Protein 2RGN (pdb70)

Nearest PDB structures (foldseek):
  2rgn-assembly2_E  TM=1.000E+00  e=1.717E-56  Homo sapiens
  6d8z-assembly3_C  TM=7.111E-01  e=6.685E-37  Homo sapiens
  6d8z-assembly1_A  TM=6.704E-01  e=3.857E-37  Homo sapiens
  1rj2-assembly1_A  TM=7.257E-01  e=7.700E-26  Mus musculus
  1rj2-assembly2_D  TM=7.153E-01  e=9.670E-25  Mus musculus

GO terms:
  GO:0099524 postsynaptic cytosol (C, IDA)
  GO:0003925 G protein activity (F, IDA)
  GO:0007200 phospholipase C-activating G protein-coupled receptor signaling pathway (P, IDA)
  GO:0031965 nuclear membrane (C, IDA)
  GO:0005634 nucleus (C, EXP)
  GO:0005886 plasma membrane (C, EXP)
  GO:0003924 GTPase activity (F, EXP)
  GO:0010543 regulation of platelet activation (P, IMP)
  GO:0005515 protein binding (F, IPI)
  GO:0044297 cell body (C, IDA)
  GO:0005886 plasma membrane (C, IDA)
  GO:0016020 membrane (C, IDA)
  GO:0030425 dendrite (C, IDA)
  GO:0007189 adenylate cyclase-activating G protein-coupled receptor signaling pathway (P, IDA)
  GO:0042733 embryonic digit morphogenesis (P, IGI)
  GO:0003924 GTPase activity (F, TAS)
  GO:0005834 heterotrimeric G-protein complex (C, TAS)
  GO:1904888 cranial skeletal system development (P, IGI)
  GO:0060158 phospholipase C-activating dopamine receptor signaling pathway (P, IGI)
  GO:0007200 phospholipase C-activating G protein-coupled receptor signaling pathway (P, IGI)

Radius of gyration: 50.19 Å; Cα contacts (8 Å, |Δi|>4): 2572; chains: 6; bounding box: 109×109×150 Å

B-factor: mean 144.52, std 3.52, range [130.82, 164.35]

Organism: Mus musculus (NCBI:txid10090)

Secondary structure (DSSP, 8-state):
----EEEEEEE-SSSSSHHHHHHHHHHHHS----HHHHHTTHHHHHHHHHHHHHHHHHHHHHTTPPPSSTTHHHHHHHHHTS-TTT-----HHHHHHHHHHHHSHHHHHHHHTGGGS---SSHHHHHHTHHHHHSTT----HHHHHH------S-EEEEEEETTEEEEEEE---SGGGTTGGGGG-SSEEEEEEEEEGGGGG-B-SS-TTSBHHHHHHHHHHHHHHSTTSTTSEEEEEEE-HHHHHHHTTTS-STTT-TT--S-SS-HHHHHHHHHHHHHHT---TTS--EEEE--TT-HHHHHHHHHHHHHHHHHHHHHTT--/--HHHHSHHHHHHHHHHHHHHHHHHHHHHHHHHIIIIIHHHHHHH---SSSGGGHHHHHTTHHHHHHHIIIIIHHHHHHHHS-GGGHHHHHHHTTTTTHHHHHHHHTSHHHHHHHTTTSHHHHHHHHHHH--SS-HHHHTTHHHHHHTSHHHHHHHHHHHTSSS-S-HHHHHHHHHHHHHHHHHHHHHHHGGG-BS--S-STTS--EEEEEEEEEE------EEEEEEESSEEEEEEE----EEEEEEEEGGGEEEEESGGG-TTEEEEEEE-SSS-EEEEEEEESSHHHHHHHHHHHHHHHHHHHHHHHHHTSHHHHHHHHHHHH-/-EEEEEEE-STTSSHHHHHHHHHHSS--TTS--S----EEEEEESSS-EEEEEEE--SSTTS-TTTGGGS-TT--EEEEEEETT-HHHHSSIIIIIHHHHHHHSTT--B--EEE-THHHH-THHHHHHHHTT--PPPHHHHHHHHHHHT-S--EE--TTT-TTHHHHHHHHHHHHH-/----EEEEEEE-SSSSSHHHHHHHHHHHHS----HHHHHTTHHHHHHHHHHHHHHHHHHHHHTTPPPSSTTHHHHHHHHHT--TTT-----HHHHHHHHHHHH-HHHHHHHHTGGGS---SSHHHHHTTHHHHHSTT----HHHHHH------S-EEEEEEETTEEEEEEE---SGGGTTGGGGG-TTEEEEEEEEEGGGGG-B-SS-TTSBHHHHHHHHHHHHHHSTTSTTSEEEEEEE-HHHHHHHTTTS-STTT-TT--S-SS-HHHHHHHHHHHHHHT---TTS--EEEE--TT-HHHHHHHHHHHHHHHHHHHHHTT--/--TTTHHHHHHHHHHHHHHHHHHHHHHHHHHHIIIIIHHHHHHH---SSSGGGHHHHHTTHHHHHHHIIIIIHHHHHHHHS-GGGHHHHHHHTTGGGHHHHHHHHTSHHHHHHHTTTSHHHHHHHHHHH--SS-HHHHTTHHHHHHTSHHHHHHHHHHHHHHHS--HHHHHHHHHHHHHHHHHHHHHHHGGG-BS--S-STTS--EEEEEEEEEE------EEEEEEESSEEEEEEE----EEEEEEEEGGGEEEEESGGG-TTEEEEEEE-SSS-EEEEEEEESSHHHHHHHHHHHHHHHHHHHHHHHHHTSHHHHHHHHHHHH-/-EEEEEE-STTSSHHHHHHHHHHSS--TTS--S----EEE--EEEE--SSTTS-TTTGGGS-TT--EEEEEEETT-HHHHHSIIIIIHHHHHHHSTT--B--EEE-THHHH-THHHHHHHHTT--PPPHHHHHHHHHHHT-S--EE--TTT-TTHHHHHHHHHHHHH-

Structure (mmCIF, N/CA/C/O backbone):
data_2RGN
#
_entry.id   2RGN
#
_cell.length_a   67.187
_cell.length_b   68.056
_cell.length_c   138.018
_cell.angle_alpha   80.870
_cell.angle_beta   85.160
_cell.angle_gamma   87.090
#
_symmetry.space_group_name_H-M   'P 1'
#
loop_
_entity.id
_entity.type
_entity.pdbx_description
1 polymer 'Guanine nucleotide-binding protein G(i) subunit alpha-1,Guanine nucleotide-binding protein G(q) subunit alpha'
2 polymer 'Rho guanine nucleotide exchange factor 25'
3 polymer 'Transforming protein RhoA'
4 non-polymer 'TETRAFLUOROALUMINATE ION'
5 non-polymer 'MAGNESIUM ION'
6 non-polymer "GUANOSINE-5'-DIPHOSPHATE"
7 water water
#
loop_
_atom_site.group_PDB
_atom_site.id
_atom_site.type_symbol
_atom_site.label_atom_id
_atom_site.label_alt_id
_atom_site.label_comp_id
_atom_site.label_asym_id
_atom_site.label_entity_id
_atom_site.label_seq_id
_atom_site.pdbx_PDB_ins_code
_atom_site.Cartn_x
_atom_site.Cartn_y
_atom_site.Cartn_z
_atom_site.occupancy
_atom_site.B_iso_or_equiv
_atom_site.auth_seq_id
_atom_site.auth_comp_id
_atom_site.auth_asym_id
_atom_site.auth_atom_id
_atom_site.pdbx_PDB_model_num
ATOM 1 N N . ARG A 1 29 ? 23.600 -37.522 -14.354 1.00 154.58 35 ARG A N 1
ATOM 2 C CA . ARG A 1 29 ? 24.842 -36.735 -14.132 1.00 154.45 35 ARG A CA 1
ATOM 3 C C . ARG A 1 29 ? 24.604 -35.240 -14.408 1.00 154.27 35 ARG A C 1
ATOM 4 O O . ARG A 1 29 ? 25.505 -34.545 -14.888 1.00 154.28 35 ARG A O 1
ATOM 12 N N . SER A 1 30 ? 23.400 -34.747 -14.093 1.00 154.01 36 SER A N 1
ATOM 13 C CA . SER A 1 30 ? 23.016 -33.354 -14.395 1.00 154.09 36 SER A CA 1
ATOM 14 C C . SER A 1 30 ? 23.740 -32.341 -13.498 1.00 154.24 36 SER A C 1
ATOM 15 O O . SER A 1 30 ? 24.183 -32.687 -12.397 1.00 154.73 36 SER A O 1
ATOM 18 N N . ARG A 1 31 ? 23.855 -31.098 -13.982 1.00 154.05 37 ARG A N 1
ATOM 19 C CA . ARG A 1 31 ? 24.641 -30.034 -13.320 1.00 153.88 37 ARG A CA 1
ATOM 20 C C . ARG A 1 31 ? 23.902 -28.683 -13.390 1.00 153.34 37 ARG A C 1
ATOM 21 O O . ARG A 1 31 ? 24.513 -27.658 -13.708 1.00 153.81 37 ARG A O 1
ATOM 29 N N . ARG A 1 32 ? 22.609 -28.679 -13.061 1.00 152.10 38 ARG A N 1
ATOM 30 C CA . ARG A 1 32 ? 21.726 -27.533 -13.354 1.00 151.10 38 ARG A CA 1
ATOM 31 C C . ARG A 1 32 ? 21.780 -26.340 -12.369 1.00 149.73 38 ARG A C 1
ATOM 32 O O . ARG A 1 32 ? 20.803 -25.598 -12.230 1.00 149.88 38 ARG A O 1
ATOM 40 N N . GLU A 1 33 ? 22.928 -26.129 -11.735 1.00 148.15 39 GLU A N 1
ATOM 41 C CA . GLU A 1 33 ? 23.079 -25.147 -10.667 1.00 146.92 39 GLU A CA 1
ATOM 42 C C . GLU A 1 33 ? 24.167 -24.138 -11.071 1.00 144.79 39 GLU A C 1
ATOM 43 O O . GLU A 1 33 ? 25.037 -24.468 -11.872 1.00 145.08 39 GLU A O 1
ATOM 49 N N . LEU A 1 34 ? 24.116 -22.920 -10.536 1.00 142.54 40 LEU A N 1
ATOM 50 C CA . LEU A 1 34 ? 25.091 -21.874 -10.875 1.00 141.54 40 LEU A CA 1
ATOM 51 C C . LEU A 1 34 ? 25.342 -20.901 -9.722 1.00 140.65 40 LEU A C 1
ATOM 52 O O . LEU A 1 34 ? 24.473 -20.102 -9.390 1.00 141.15 40 LEU A O 1
ATOM 57 N N . LYS A 1 35 ? 26.528 -20.942 -9.127 1.00 139.68 41 LYS A N 1
ATOM 58 C CA . LYS A 1 35 ? 26.864 -20.038 -8.028 1.00 139.22 41 LYS A CA 1
ATOM 59 C C . LYS A 1 35 ? 27.155 -18.633 -8.572 1.00 138.21 41 LYS A C 1
ATOM 60 O O . LYS A 1 35 ? 27.787 -18.489 -9.607 1.00 137.84 41 LYS A O 1
ATOM 66 N N . LEU A 1 36 ? 26.675 -17.607 -7.874 1.00 137.89 42 LEU A N 1
ATOM 67 C CA . LEU A 1 36 ? 27.019 -16.218 -8.170 1.00 138.04 42 LEU A CA 1
ATOM 68 C C . LEU A 1 36 ? 27.405 -15.510 -6.881 1.00 138.15 42 LEU A C 1
ATOM 69 O O . LEU A 1 36 ? 26.635 -15.524 -5.925 1.00 138.77 42 LEU A O 1
ATOM 74 N N . LEU A 1 37 ? 28.582 -14.891 -6.849 1.00 138.17 43 LEU A N 1
ATOM 75 C CA . LEU A 1 37 ? 28.950 -14.022 -5.732 1.00 138.37 43 LEU A CA 1
ATOM 76 C C . LEU A 1 37 ? 28.423 -12.606 -5.937 1.00 138.94 43 LEU A C 1
ATOM 77 O O . LEU A 1 37 ? 28.563 -12.036 -7.022 1.00 139.49 43 LEU A O 1
ATOM 82 N N . LEU A 1 38 ? 27.798 -12.059 -4.899 1.00 138.77 44 LEU A N 1
ATOM 83 C CA . LEU A 1 38 ? 27.606 -10.628 -4.783 1.00 138.56 44 LEU A CA 1
ATOM 84 C C . LEU A 1 38 ? 28.787 -10.152 -3.966 1.00 138.46 44 LEU A C 1
ATOM 85 O O . LEU A 1 38 ? 29.055 -10.713 -2.927 1.00 138.46 44 LEU A O 1
ATOM 90 N N . LEU A 1 39 ? 29.509 -9.148 -4.446 1.00 139.21 45 LEU A N 1
ATOM 91 C CA . LEU A 1 39 ? 30.658 -8.595 -3.719 1.00 140.03 45 LEU A CA 1
ATOM 92 C C . LEU A 1 39 ? 30.703 -7.063 -3.798 1.00 141.09 45 LEU A C 1
ATOM 93 O O . LEU A 1 39 ? 30.103 -6.448 -4.693 1.00 141.66 45 LEU A O 1
ATOM 98 N N . GLY A 1 40 ? 31.415 -6.458 -2.847 1.00 141.47 46 GLY A N 1
ATOM 99 C CA . GLY A 1 40 ? 31.676 -5.017 -2.871 1.00 141.52 46 GLY A CA 1
ATOM 100 C C . GLY A 1 40 ? 31.743 -4.409 -1.489 1.00 141.81 46 GLY A C 1
ATOM 101 O O . GLY A 1 40 ? 31.362 -5.050 -0.510 1.00 141.87 46 GLY A O 1
ATOM 102 N N . THR A 1 41 ? 32.225 -3.170 -1.412 1.00 142.06 47 THR A N 1
ATOM 103 C CA . THR A 1 41 ? 32.185 -2.407 -0.174 1.00 142.73 47 THR A CA 1
ATOM 104 C C . THR A 1 41 ? 30.816 -2.523 0.445 1.00 142.84 47 THR A C 1
ATOM 105 O O . THR A 1 41 ? 29.807 -2.674 -0.246 1.00 142.01 47 THR A O 1
ATOM 109 N N . GLY A 1 42 ? 30.792 -2.426 1.765 1.00 143.80 48 GLY A N 1
ATOM 110 C CA . GLY A 1 42 ? 29.548 -2.400 2.510 1.00 144.10 48 GLY A CA 1
ATOM 111 C C . GLY A 1 42 ? 28.679 -1.222 2.144 1.00 143.95 48 GLY A C 1
ATOM 112 O O . GLY A 1 42 ? 29.157 -0.247 1.569 1.00 143.54 48 GLY A O 1
ATOM 113 N N . GLU A 1 43 ? 27.396 -1.333 2.466 1.00 144.59 49 GLU A N 1
ATOM 114 C CA . GLU A 1 43 ? 26.408 -0.287 2.163 1.00 145.56 49 GLU A CA 1
ATOM 115 C C . GLU A 1 43 ? 26.297 0.039 0.647 1.00 145.56 49 GLU A C 1
ATOM 116 O O . GLU A 1 43 ? 26.118 1.201 0.255 1.00 145.77 49 GLU A O 1
ATOM 122 N N . SER A 1 44 ? 26.405 -0.989 -0.194 1.00 144.92 50 SER A N 1
ATOM 123 C CA . SER A 1 44 ? 26.372 -0.808 -1.647 1.00 144.38 50 SER A CA 1
ATOM 124 C C . SER A 1 44 ? 25.208 -1.529 -2.293 1.00 143.98 50 SER A C 1
ATOM 125 O O . SER A 1 44 ? 25.041 -1.464 -3.503 1.00 144.06 50 SER A O 1
ATOM 128 N N . GLY A 1 45 ? 24.410 -2.225 -1.494 1.00 143.97 51 GLY A N 1
ATOM 129 C CA . GLY A 1 45 ? 23.189 -2.851 -1.997 1.00 143.82 51 GLY A CA 1
ATOM 130 C C . GLY A 1 45 ? 23.285 -4.327 -2.346 1.00 143.46 51 GLY A C 1
ATOM 131 O O . GLY A 1 45 ? 22.581 -4.789 -3.241 1.00 143.28 51 GLY A O 1
ATOM 132 N N . LYS A 1 46 ? 24.134 -5.073 -1.640 1.00 142.90 52 LYS A N 1
ATOM 133 C CA . LYS A 1 46 ? 24.246 -6.505 -1.867 1.00 142.64 52 LYS A CA 1
ATOM 134 C C . LYS A 1 46 ? 23.037 -7.239 -1.295 1.00 142.28 52 LYS A C 1
ATOM 135 O O . LYS A 1 46 ? 22.425 -8.055 -1.980 1.00 142.03 52 LYS A O 1
ATOM 141 N N . SER A 1 47 ? 22.677 -6.931 -0.053 1.00 142.52 53 SER A N 1
ATOM 142 C CA . SER A 1 47 ? 21.484 -7.526 0.576 1.00 142.46 53 SER A CA 1
ATOM 143 C C . SER A 1 47 ? 20.205 -7.118 -0.133 1.00 141.60 53 SER A C 1
ATOM 144 O O . SER A 1 47 ? 19.280 -7.911 -0.244 1.00 140.95 53 SER A O 1
ATOM 147 N N . THR A 1 48 ? 20.155 -5.866 -0.581 1.00 141.21 54 THR A N 1
ATOM 148 C CA . THR A 1 48 ? 18.966 -5.326 -1.246 1.00 141.40 54 THR A CA 1
ATOM 149 C C . THR A 1 48 ? 18.727 -5.990 -2.591 1.00 141.26 54 THR A C 1
ATOM 150 O O . THR A 1 48 ? 17.576 -6.155 -3.003 1.00 141.28 54 THR A O 1
ATOM 154 N N . PHE A 1 49 ? 19.808 -6.368 -3.273 1.00 141.11 55 PHE A N 1
ATOM 155 C CA . PHE A 1 49 ? 19.689 -7.211 -4.470 1.00 140.92 55 PHE A CA 1
ATOM 156 C C . PHE A 1 49 ? 18.982 -8.522 -4.127 1.00 140.25 55 PHE A C 1
ATOM 157 O O . PHE A 1 49 ? 18.045 -8.930 -4.809 1.00 139.63 55 PHE A O 1
ATOM 165 N N . ILE A 1 50 ? 19.429 -9.162 -3.048 1.00 139.66 56 ILE A N 1
ATOM 166 C CA . ILE A 1 50 ? 18.893 -10.459 -2.646 1.00 139.55 56 ILE A CA 1
ATOM 167 C C . ILE A 1 50 ? 17.423 -10.328 -2.308 1.00 139.09 56 ILE A C 1
ATOM 168 O O . ILE A 1 50 ? 16.663 -11.260 -2.509 1.00 138.44 56 ILE A O 1
ATOM 173 N N . LYS A 1 51 ? 17.025 -9.163 -1.812 1.00 139.64 57 LYS A N 1
ATOM 174 C CA . LYS A 1 51 ? 15.625 -8.914 -1.506 1.00 140.41 57 LYS A CA 1
ATOM 175 C C . LYS A 1 51 ? 14.792 -8.822 -2.783 1.00 140.79 57 LYS A C 1
ATOM 176 O O . LYS A 1 51 ? 13.681 -9.356 -2.844 1.00 140.65 57 LYS A O 1
ATOM 182 N N . GLN A 1 52 ? 15.327 -8.148 -3.797 1.00 141.08 58 GLN A N 1
ATOM 183 C CA . GLN A 1 52 ? 14.626 -8.003 -5.077 1.00 141.42 58 GLN A CA 1
ATOM 184 C C . GLN A 1 52 ? 14.620 -9.306 -5.880 1.00 142.24 58 GLN A C 1
ATOM 185 O O . GLN A 1 52 ? 13.623 -9.670 -6.511 1.00 142.01 58 GLN A O 1
ATOM 191 N N . MET A 1 53 ? 15.747 -10.009 -5.857 1.00 143.48 59 MET A N 1
ATOM 192 C CA . MET A 1 53 ? 15.826 -11.308 -6.486 1.00 143.95 59 MET A CA 1
ATOM 193 C C . MET A 1 53 ? 14.872 -12.271 -5.757 1.00 144.00 59 MET A C 1
ATOM 194 O O . MET A 1 53 ? 14.397 -13.220 -6.349 1.00 144.51 59 MET A O 1
ATOM 199 N N . ARG A 1 54 ? 14.557 -12.011 -4.490 1.00 144.01 60 ARG A N 1
ATOM 200 C CA . ARG A 1 54 ? 13.500 -12.771 -3.799 1.00 143.82 60 ARG A CA 1
ATOM 201 C C . ARG A 1 54 ? 12.122 -12.340 -4.255 1.00 143.31 60 ARG A C 1
ATOM 202 O O . ARG A 1 54 ? 11.296 -13.180 -4.565 1.00 143.31 60 ARG A O 1
ATOM 210 N N . ILE A 1 55 ? 11.879 -11.030 -4.256 1.00 142.74 61 ILE A N 1
ATOM 211 C CA . ILE A 1 55 ? 10.620 -10.438 -4.738 1.00 142.58 61 ILE A CA 1
ATOM 212 C C . ILE A 1 55 ? 10.225 -10.929 -6.107 1.00 142.67 61 ILE A C 1
ATOM 213 O O . ILE A 1 55 ? 9.048 -11.174 -6.369 1.00 142.96 61 ILE A O 1
ATOM 218 N N . ILE A 1 56 ? 11.225 -11.045 -6.976 1.00 142.60 62 ILE A N 1
ATOM 219 C CA . ILE A 1 56 ? 11.019 -11.364 -8.385 1.00 142.18 62 ILE A CA 1
ATOM 220 C C . ILE A 1 56 ? 10.915 -12.875 -8.644 1.00 142.17 62 ILE A C 1
ATOM 221 O O . ILE A 1 56 ? 9.917 -13.346 -9.212 1.00 142.42 62 ILE A O 1
ATOM 226 N N . HIS A 1 57 ? 11.925 -13.626 -8.209 1.00 141.94 63 HIS A N 1
ATOM 227 C CA . HIS A 1 57 ? 12.013 -15.066 -8.499 1.00 142.20 63 HIS A CA 1
ATOM 228 C C . HIS A 1 57 ? 11.708 -15.990 -7.299 1.00 142.23 63 HIS A C 1
ATOM 229 O O . HIS A 1 57 ? 11.579 -17.208 -7.470 1.00 141.67 63 HIS A O 1
ATOM 236 N N . GLY A 1 58 ? 11.595 -15.417 -6.100 1.00 142.69 64 GLY A N 1
ATOM 237 C CA . GLY A 1 58 ? 11.315 -16.192 -4.891 1.00 143.38 64 GLY A CA 1
ATOM 238 C C . GLY A 1 58 ? 9.857 -16.079 -4.478 1.00 144.09 64 GLY A C 1
ATOM 239 O O . GLY A 1 58 ? 8.991 -15.741 -5.296 1.00 144.44 64 GLY A O 1
ATOM 240 N N . SER A 1 59 ? 9.579 -16.379 -3.210 1.00 144.52 65 SER A N 1
ATOM 241 C CA . SER A 1 59 ? 8.271 -16.093 -2.614 1.00 144.57 65 SER A CA 1
ATOM 242 C C . SER A 1 59 ? 8.319 -14.660 -2.120 1.00 144.63 65 SER A C 1
ATOM 243 O O . SER A 1 59 ? 9.226 -14.283 -1.366 1.00 145.01 65 SER A O 1
ATOM 246 N N . GLY A 1 60 ? 7.358 -13.850 -2.536 1.00 144.30 66 GLY A N 1
ATOM 247 C CA . GLY A 1 60 ? 7.350 -12.454 -2.123 1.00 144.12 66 GLY A CA 1
ATOM 248 C C . GLY A 1 60 ? 7.315 -12.287 -0.613 1.00 143.78 66 GLY A C 1
ATOM 249 O O . GLY A 1 60 ? 7.381 -13.263 0.151 1.00 143.54 66 GLY A O 1
ATOM 250 N N . TYR A 1 61 ? 7.217 -11.037 -0.185 1.00 143.34 67 TYR A N 1
ATOM 251 C CA . TYR A 1 61 ? 7.071 -10.731 1.224 1.00 143.34 67 TYR A CA 1
ATOM 252 C C . TYR A 1 61 ? 5.576 -10.648 1.574 1.00 143.82 67 TYR A C 1
ATOM 253 O O . TYR A 1 61 ? 4.822 -9.875 0.965 1.00 144.38 67 TYR A O 1
ATOM 262 N N . SER A 1 62 ? 5.142 -11.472 2.528 1.00 144.07 68 SER A N 1
ATOM 263 C CA . SER A 1 62 ? 3.755 -11.446 3.005 1.00 144.39 68 SER A CA 1
ATOM 264 C C . SER A 1 62 ? 3.612 -10.415 4.114 1.00 144.57 68 SER A C 1
ATOM 265 O O . SER A 1 62 ? 4.599 -9.868 4.588 1.00 144.68 68 SER A O 1
ATOM 268 N N . ASP A 1 63 ? 2.379 -10.156 4.532 1.00 144.93 69 ASP A N 1
ATOM 269 C CA . ASP A 1 63 ? 2.141 -9.265 5.666 1.00 145.18 69 ASP A CA 1
ATOM 270 C C . ASP A 1 63 ? 2.867 -9.741 6.928 1.00 145.72 69 ASP A C 1
ATOM 271 O O . ASP A 1 63 ? 3.509 -8.943 7.608 1.00 146.42 69 ASP A O 1
ATOM 276 N N . GLU A 1 64 ? 2.792 -11.034 7.236 1.00 145.69 70 GLU A N 1
ATOM 277 C CA . GLU A 1 64 ? 3.469 -11.537 8.421 1.00 145.56 70 GLU A CA 1
ATOM 278 C C . GLU A 1 64 ? 4.959 -11.358 8.227 1.00 145.25 70 GLU A C 1
ATOM 279 O O . GLU A 1 64 ? 5.644 -10.983 9.170 1.00 146.08 70 GLU A O 1
ATOM 285 N N . ASP A 1 65 ? 5.459 -11.576 7.007 1.00 144.38 71 ASP A N 1
ATOM 286 C CA . ASP A 1 65 ? 6.885 -11.360 6.716 1.00 144.05 71 ASP A CA 1
ATOM 287 C C . ASP A 1 65 ? 7.282 -9.892 6.919 1.00 143.42 71 ASP A C 1
ATOM 288 O O . ASP A 1 65 ? 8.367 -9.607 7.414 1.00 143.96 71 ASP A O 1
ATOM 293 N N . LYS A 1 66 ? 6.414 -8.959 6.545 1.00 142.51 72 LYS A N 1
ATOM 294 C CA . LYS A 1 66 ? 6.723 -7.542 6.728 1.00 142.03 72 LYS A CA 1
ATOM 295 C C . LYS A 1 66 ? 6.770 -7.186 8.203 1.00 141.53 72 LYS A C 1
ATOM 296 O O . LYS A 1 66 ? 7.724 -6.569 8.645 1.00 141.44 72 LYS A O 1
ATOM 302 N N . ARG A 1 67 ? 5.771 -7.608 8.973 1.00 141.26 73 ARG A N 1
ATOM 303 C CA . ARG A 1 67 ? 5.695 -7.242 10.387 1.00 141.49 73 ARG A CA 1
ATOM 304 C C . ARG A 1 67 ? 6.934 -7.603 11.162 1.00 141.64 73 ARG A C 1
ATOM 305 O O . ARG A 1 67 ? 7.154 -7.071 12.242 1.00 142.41 73 ARG A O 1
ATOM 313 N N . GLY A 1 68 ? 7.730 -8.523 10.631 1.00 141.38 74 GLY A N 1
ATOM 314 C CA . GLY A 1 68 ? 9.026 -8.843 11.213 1.00 141.00 74 GLY A CA 1
ATOM 315 C C . GLY A 1 68 ? 9.999 -7.690 11.157 1.00 140.40 74 GLY A C 1
ATOM 316 O O . GLY A 1 68 ? 10.832 -7.541 12.045 1.00 140.18 74 GLY A O 1
ATOM 317 N N . PHE A 1 69 ? 9.866 -6.868 10.122 1.00 140.36 75 PHE A N 1
ATOM 318 C CA . PHE A 1 69 ? 10.803 -5.776 9.839 1.00 140.47 75 PHE A CA 1
ATOM 319 C C . PHE A 1 69 ? 10.531 -4.478 10.613 1.00 140.03 75 PHE A C 1
ATOM 320 O O . PHE A 1 69 ? 11.430 -3.643 10.741 1.00 138.83 75 PHE A O 1
ATOM 328 N N . THR A 1 70 ? 9.308 -4.320 11.127 1.00 140.80 76 THR A N 1
ATOM 329 C CA . THR A 1 70 ? 8.922 -3.138 11.906 1.00 141.65 76 THR A CA 1
ATOM 330 C C . THR A 1 70 ? 9.953 -2.831 13.002 1.00 142.49 76 THR A C 1
ATOM 331 O O . THR A 1 70 ? 10.407 -1.698 13.141 1.00 143.18 76 THR A O 1
ATOM 335 N N . LYS A 1 71 ? 10.319 -3.837 13.783 1.00 142.87 77 LYS A N 1
ATOM 336 C CA . LYS A 1 71 ? 11.396 -3.675 14.761 1.00 143.24 77 LYS A CA 1
ATOM 337 C C . LYS A 1 71 ? 12.618 -3.008 14.133 1.00 142.74 77 LYS A C 1
ATOM 338 O O . LYS A 1 71 ? 13.247 -2.162 14.748 1.00 143.22 77 LYS A O 1
ATOM 344 N N . LEU A 1 72 ? 12.948 -3.369 12.903 1.00 142.16 78 LEU A N 1
ATOM 345 C CA . LEU A 1 72 ? 14.168 -2.861 12.290 1.00 141.93 78 LEU A CA 1
ATOM 346 C C . LEU A 1 72 ? 13.949 -1.465 11.674 1.00 141.46 78 LEU A C 1
ATOM 347 O O . LEU A 1 72 ? 14.856 -0.628 11.690 1.00 141.63 78 LEU A O 1
ATOM 352 N N . VAL A 1 73 ? 12.753 -1.205 11.151 1.00 140.45 79 VAL A N 1
ATOM 353 C CA . VAL A 1 73 ? 12.417 0.151 10.719 1.00 139.75 79 VAL A CA 1
ATOM 354 C C . VAL A 1 73 ? 12.490 1.092 11.911 1.00 139.15 79 VAL A C 1
ATOM 355 O O . VAL A 1 73 ? 13.149 2.128 11.870 1.00 138.72 79 VAL A O 1
ATOM 359 N N . TYR A 1 74 ? 11.807 0.707 12.977 1.00 139.05 80 TYR A N 1
ATOM 360 C CA . TYR A 1 74 ? 11.855 1.450 14.221 1.00 139.10 80 TYR A CA 1
ATOM 361 C C . TYR A 1 74 ? 13.310 1.688 14.630 1.00 138.99 80 TYR A C 1
ATOM 362 O O . TYR A 1 74 ? 13.695 2.812 14.894 1.00 139.76 80 TYR A O 1
ATOM 371 N N . GLN A 1 75 ? 14.122 0.642 14.650 1.00 138.41 81 GLN A N 1
ATOM 372 C CA . GLN A 1 75 ? 15.515 0.772 15.068 1.00 138.48 81 GLN A CA 1
ATOM 373 C C . GLN A 1 75 ? 16.272 1.802 14.217 1.00 138.13 81 GLN A C 1
ATOM 374 O O . GLN A 1 75 ? 16.889 2.720 14.752 1.00 137.95 81 GLN A O 1
ATOM 380 N N . ASN A 1 76 ? 16.214 1.634 12.894 1.00 137.97 82 ASN A N 1
ATOM 381 C CA . ASN A 1 76 ? 16.943 2.484 11.945 1.00 137.73 82 ASN A CA 1
ATOM 382 C C . ASN A 1 76 ? 16.761 3.968 12.177 1.00 137.22 82 ASN A C 1
ATOM 383 O O . ASN A 1 76 ? 17.685 4.755 11.963 1.00 136.20 82 ASN A O 1
ATOM 388 N N . ILE A 1 77 ? 15.552 4.342 12.584 1.00 137.45 83 ILE A N 1
ATOM 389 C CA . ILE A 1 77 ? 15.224 5.738 12.846 1.00 137.42 83 ILE A CA 1
ATOM 390 C C . ILE A 1 77 ? 16.091 6.287 13.971 1.00 138.04 83 ILE A C 1
ATOM 391 O O . ILE A 1 77 ? 16.617 7.396 13.864 1.00 138.71 83 ILE A O 1
ATOM 396 N N . PHE A 1 78 ? 16.247 5.499 15.034 1.00 137.79 84 PHE A N 1
ATOM 397 C CA . PHE A 1 78 ? 17.085 5.884 16.168 1.00 137.15 84 PHE A CA 1
ATOM 398 C C . PHE A 1 78 ? 18.551 5.917 15.785 1.00 137.10 84 PHE A C 1
ATOM 399 O O . PHE A 1 78 ? 19.249 6.884 16.081 1.00 136.84 84 PHE A O 1
ATOM 407 N N . THR A 1 79 ? 19.006 4.856 15.122 1.00 137.41 85 THR A N 1
ATOM 408 C CA . THR A 1 79 ? 20.367 4.798 14.585 1.00 137.51 85 THR A CA 1
ATOM 409 C C . THR A 1 79 ? 20.654 6.132 13.883 1.00 137.50 85 THR A C 1
ATOM 410 O O . THR A 1 79 ? 21.557 6.873 14.282 1.00 137.06 85 THR A O 1
ATOM 414 N N . ALA A 1 80 ? 19.840 6.441 12.875 1.00 137.85 86 ALA A N 1
ATOM 415 C CA . ALA A 1 80 ? 20.005 7.654 12.073 1.00 138.11 86 ALA A CA 1
ATOM 416 C C . ALA A 1 80 ? 19.987 8.917 12.924 1.00 138.79 86 ALA A C 1
ATOM 417 O O . ALA A 1 80 ? 20.896 9.742 12.803 1.00 139.53 86 ALA A O 1
ATOM 419 N N . MET A 1 81 ? 18.967 9.074 13.778 1.00 138.07 87 MET A N 1
ATOM 420 C CA . MET A 1 81 ? 18.833 10.288 14.582 1.00 137.27 87 MET A CA 1
ATOM 421 C C . MET A 1 81 ? 20.002 10.393 15.535 1.00 137.02 87 MET A C 1
ATOM 422 O O . MET A 1 81 ? 20.707 11.388 15.515 1.00 137.03 87 MET A O 1
ATOM 427 N N . GLN A 1 82 ? 20.238 9.361 16.340 1.00 136.74 88 GLN A N 1
ATOM 428 C CA . GLN A 1 82 ? 21.360 9.389 17.276 1.00 136.28 88 GLN A CA 1
ATOM 429 C C . GLN A 1 82 ? 22.622 9.763 16.526 1.00 136.19 88 GLN A C 1
ATOM 430 O O . GLN A 1 82 ? 23.395 10.561 17.011 1.00 136.35 88 GLN A O 1
ATOM 436 N N . ALA A 1 83 ? 22.801 9.194 15.336 1.00 136.49 89 ALA A N 1
ATOM 437 C CA . ALA A 1 83 ? 23.915 9.522 14.442 1.00 136.75 89 ALA A CA 1
ATOM 438 C C . ALA A 1 83 ? 24.138 11.022 14.306 1.00 137.19 89 ALA A C 1
ATOM 439 O O . ALA A 1 83 ? 25.248 11.513 14.537 1.00 137.39 89 ALA A O 1
ATOM 441 N N . MET A 1 84 ? 23.076 11.736 13.928 1.00 137.59 90 MET A N 1
ATOM 442 C CA . MET A 1 84 ? 23.113 13.205 13.773 1.00 137.59 90 MET A CA 1
ATOM 443 C C . MET A 1 84 ? 23.221 13.918 15.115 1.00 138.15 90 MET A C 1
ATOM 444 O O . MET A 1 84 ? 23.991 14.860 15.247 1.00 138.39 90 MET A O 1
ATOM 449 N N . ILE A 1 85 ? 22.438 13.470 16.098 1.00 138.73 91 ILE A N 1
ATOM 450 C CA . ILE A 1 85 ? 22.451 14.043 17.445 1.00 139.07 91 ILE A CA 1
ATOM 451 C C . ILE A 1 85 ? 23.883 14.168 17.937 1.00 139.53 91 ILE A C 1
ATOM 452 O O . ILE A 1 85 ? 24.240 15.151 18.575 1.00 139.51 91 ILE A O 1
ATOM 457 N N . ARG A 1 86 ? 24.695 13.167 17.617 1.00 140.25 92 ARG A N 1
ATOM 458 C CA . ARG A 1 86 ? 26.115 13.156 17.952 1.00 140.72 92 ARG A CA 1
ATOM 459 C C . ARG A 1 86 ? 26.916 14.055 17.027 1.00 140.26 92 ARG A C 1
ATOM 460 O O . ARG A 1 86 ? 27.821 14.764 17.465 1.00 139.69 92 ARG A O 1
ATOM 468 N N . ALA A 1 87 ? 26.597 13.995 15.737 1.00 140.42 93 ALA A N 1
ATOM 469 C CA . ALA A 1 87 ? 27.174 14.911 14.746 1.00 140.59 93 ALA A CA 1
ATOM 470 C C . ALA A 1 87 ? 27.052 16.379 15.145 1.00 140.43 93 ALA A C 1
ATOM 471 O O . ALA A 1 87 ? 27.996 17.135 14.952 1.00 140.70 93 ALA A O 1
ATOM 473 N N . MET A 1 88 ? 25.900 16.776 15.695 1.00 140.12 94 MET A N 1
ATOM 474 C CA . MET A 1 88 ? 25.704 18.143 16.197 1.00 140.13 94 MET A CA 1
ATOM 475 C C . MET A 1 88 ? 26.853 18.514 17.129 1.00 140.52 94 MET A C 1
ATOM 476 O O . MET A 1 88 ? 27.557 19.493 16.912 1.00 140.20 94 MET A O 1
ATOM 481 N N . ASP A 1 89 ? 27.042 17.709 18.164 1.00 141.67 95 ASP A N 1
ATOM 482 C CA . ASP A 1 89 ? 28.098 17.947 19.138 1.00 142.47 95 ASP A CA 1
ATOM 483 C C . ASP A 1 89 ? 29.466 17.923 18.448 1.00 143.04 95 ASP A C 1
ATOM 484 O O . ASP A 1 89 ? 30.272 18.842 18.599 1.00 143.36 95 ASP A O 1
ATOM 489 N N . THR A 1 90 ? 29.728 16.869 17.687 1.00 143.17 96 THR A N 1
ATOM 490 C CA . THR A 1 90 ? 31.023 16.726 17.035 1.00 143.10 96 THR A CA 1
ATOM 491 C C . THR A 1 90 ? 31.368 17.956 16.195 1.00 143.05 96 THR A C 1
ATOM 492 O O . THR A 1 90 ? 32.447 18.506 16.334 1.00 143.27 96 THR A O 1
ATOM 496 N N . LEU A 1 91 ? 30.438 18.401 15.358 1.00 143.33 97 LEU A N 1
ATOM 497 C CA . LEU A 1 91 ? 30.694 19.500 14.416 1.00 143.32 97 LEU A CA 1
ATOM 498 C C . LEU A 1 91 ? 30.205 20.859 14.933 1.00 143.50 97 LEU A C 1
ATOM 499 O O . LEU A 1 91 ? 30.028 21.792 14.147 1.00 143.91 97 LEU A O 1
ATOM 504 N N . LYS A 1 92 ? 29.957 20.962 16.236 1.00 143.32 98 LYS A N 1
ATOM 505 C CA . LYS A 1 92 ? 29.535 22.221 16.884 1.00 143.17 98 LYS A CA 1
ATOM 506 C C . LYS A 1 92 ? 28.390 22.942 16.186 1.00 142.46 98 LYS A C 1
ATOM 507 O O . LYS A 1 92 ? 28.342 24.163 16.171 1.00 142.65 98 LYS A O 1
ATOM 513 N N . ILE A 1 93 ? 27.469 22.187 15.609 1.00 141.83 99 ILE A N 1
ATOM 514 C CA . ILE A 1 93 ? 26.258 22.776 15.076 1.00 141.71 99 ILE A CA 1
ATOM 515 C C . ILE A 1 93 ? 25.333 23.094 16.243 1.00 141.28 99 ILE A C 1
ATOM 516 O O . ILE A 1 93 ? 25.153 22.264 17.127 1.00 141.37 99 ILE A O 1
ATOM 521 N N . PRO A 1 94 ? 24.775 24.312 16.272 1.00 140.89 100 PRO A N 1
ATOM 522 C CA . PRO A 1 94 ? 23.804 24.733 17.283 1.00 141.03 100 PRO A CA 1
ATOM 523 C C . PRO A 1 94 ? 22.342 24.417 16.954 1.00 140.39 100 PRO A C 1
ATOM 524 O O . PRO A 1 94 ? 21.887 24.677 15.845 1.00 139.40 100 PRO A O 1
ATOM 528 N N . TYR A 1 95 ? 21.617 23.874 17.929 1.00 140.78 101 TYR A N 1
ATOM 529 C CA . TYR A 1 95 ? 20.184 23.617 17.778 1.00 141.45 101 TYR A CA 1
ATOM 530 C C . TYR A 1 95 ? 19.454 24.955 17.740 1.00 142.17 101 TYR A C 1
ATOM 531 O O . TYR A 1 95 ? 19.713 25.839 18.560 1.00 142.26 101 TYR A O 1
ATOM 540 N N . LYS A 1 96 ? 18.535 25.114 16.803 1.00 143.19 102 LYS A N 1
ATOM 541 C CA . LYS A 1 96 ? 17.816 26.371 16.717 1.00 144.50 102 LYS A CA 1
ATOM 542 C C . LYS A 1 96 ? 16.805 26.546 17.854 1.00 145.24 102 LYS A C 1
ATOM 543 O O . LYS A 1 96 ? 16.777 27.592 18.502 1.00 146.55 102 LYS A O 1
ATOM 549 N N . TYR A 1 97 ? 15.985 25.530 18.098 1.00 144.56 103 TYR A N 1
ATOM 550 C CA . TYR A 1 97 ? 14.953 25.628 19.125 1.00 143.99 103 TYR A CA 1
ATOM 551 C C . TYR A 1 97 ? 15.430 24.989 20.421 1.00 143.95 103 TYR A C 1
ATOM 552 O O . TYR A 1 97 ? 15.503 23.771 20.538 1.00 143.94 103 TYR A O 1
ATOM 561 N N . GLU A 1 98 ? 15.738 25.825 21.402 1.00 144.26 104 GLU A N 1
ATOM 562 C CA . GLU A 1 98 ? 16.242 25.366 22.685 1.00 143.87 104 GLU A CA 1
ATOM 563 C C . GLU A 1 98 ? 15.602 24.043 23.154 1.00 143.56 104 GLU A C 1
ATOM 564 O O . GLU A 1 98 ? 16.316 23.148 23.633 1.00 143.42 104 GLU A O 1
ATOM 570 N N . HIS A 1 99 ? 14.280 23.893 23.002 1.00 143.15 105 HIS A N 1
ATOM 571 C CA . HIS A 1 99 ? 13.593 22.720 23.592 1.00 142.46 105 HIS A CA 1
ATOM 572 C C . HIS A 1 99 ? 14.096 21.403 23.072 1.00 141.54 105 HIS A C 1
ATOM 573 O O . HIS A 1 99 ? 13.891 20.391 23.721 1.00 141.74 105 HIS A O 1
ATOM 580 N N . ASN A 1 100 ? 14.770 21.429 21.922 1.00 140.51 106 ASN A N 1
ATOM 581 C CA . ASN A 1 100 ? 15.363 20.234 21.336 1.00 139.61 106 ASN A CA 1
ATOM 582 C C . ASN A 1 100 ? 16.584 19.736 22.065 1.00 139.27 106 ASN A C 1
ATOM 583 O O . ASN A 1 100 ? 16.984 18.616 21.824 1.00 139.39 106 ASN A O 1
ATOM 588 N N . LYS A 1 101 ? 17.192 20.546 22.934 1.00 139.59 107 LYS A N 1
ATOM 589 C CA . LYS A 1 101 ? 18.377 20.102 23.700 1.00 139.48 107 LYS A CA 1
ATOM 590 C C . LYS A 1 101 ? 18.011 18.888 24.536 1.00 139.27 107 LYS A C 1
ATOM 591 O O . LYS A 1 101 ? 18.737 17.883 24.534 1.00 138.77 107 LYS A O 1
ATOM 597 N N . ALA A 1 102 ? 16.881 18.998 25.236 1.00 139.18 108 ALA A N 1
ATOM 598 C CA . ALA A 1 102 ? 16.284 17.868 25.937 1.00 139.07 108 ALA A CA 1
ATOM 599 C C . ALA A 1 102 ? 16.077 16.697 24.963 1.00 139.22 108 ALA A C 1
ATOM 600 O O . ALA A 1 102 ? 16.777 15.680 25.021 1.00 139.72 108 ALA A O 1
ATOM 602 N N . HIS A 1 103 ? 15.142 16.867 24.041 1.00 138.60 109 HIS A N 1
ATOM 603 C CA . HIS A 1 103 ? 14.860 15.867 23.025 1.00 138.14 109 HIS A CA 1
ATOM 604 C C . HIS A 1 103 ? 16.103 15.089 22.541 1.00 137.71 109 HIS A C 1
ATOM 605 O O . HIS A 1 103 ? 16.068 13.873 22.409 1.00 137.50 109 HIS A O 1
ATOM 612 N N . ALA A 1 104 ? 17.197 15.789 22.284 1.00 137.44 110 ALA A N 1
ATOM 613 C CA . ALA A 1 104 ? 18.389 15.160 21.742 1.00 137.29 110 ALA A CA 1
ATOM 614 C C . ALA A 1 104 ? 19.114 14.340 22.797 1.00 137.36 110 ALA A C 1
ATOM 615 O O . ALA A 1 104 ? 19.799 13.365 22.471 1.00 137.78 110 ALA A O 1
ATOM 617 N N . GLN A 1 105 ? 18.994 14.744 24.058 1.00 136.78 111 GLN A N 1
ATOM 618 C CA . GLN A 1 105 ? 19.585 13.979 25.155 1.00 136.61 111 GLN A CA 1
ATOM 619 C C . GLN A 1 105 ? 18.830 12.666 25.280 1.00 136.22 111 GLN A C 1
ATOM 620 O O . GLN A 1 105 ? 19.405 11.601 25.149 1.00 136.24 111 GLN A O 1
ATOM 626 N N . LEU A 1 106 ? 17.526 12.777 25.505 1.00 135.85 112 LEU A N 1
ATOM 627 C CA . LEU A 1 106 ? 16.621 11.644 25.689 1.00 135.87 112 LEU A CA 1
ATOM 628 C C . LEU A 1 106 ? 16.807 10.541 24.668 1.00 135.78 112 LEU A C 1
ATOM 629 O O . LEU A 1 106 ? 16.830 9.363 25.019 1.00 135.40 112 LEU A O 1
ATOM 634 N N . VAL A 1 107 ? 16.900 10.941 23.404 1.00 136.26 113 VAL A N 1
ATOM 635 C CA . VAL A 1 107 ? 17.032 10.013 22.292 1.00 136.90 113 VAL A CA 1
ATOM 636 C C . VAL A 1 107 ? 18.415 9.377 22.289 1.00 138.19 113 VAL A C 1
ATOM 637 O O . VAL A 1 107 ? 18.548 8.179 22.128 1.00 139.26 113 VAL A O 1
ATOM 641 N N . ARG A 1 108 ? 19.452 10.165 22.497 1.00 139.22 114 ARG A N 1
ATOM 642 C CA . ARG A 1 108 ? 20.791 9.610 22.474 1.00 140.23 114 ARG A CA 1
ATOM 643 C C . ARG A 1 108 ? 21.054 8.587 23.598 1.00 141.12 114 ARG A C 1
ATOM 644 O O . ARG A 1 108 ? 22.000 7.807 23.540 1.00 142.15 114 ARG A O 1
ATOM 652 N N . GLU A 1 109 ? 20.225 8.605 24.626 1.00 141.59 115 GLU A N 1
ATOM 653 C CA . GLU A 1 109 ? 20.371 7.694 25.753 1.00 141.95 115 GLU A CA 1
ATOM 654 C C . GLU A 1 109 ? 19.811 6.316 25.385 1.00 141.75 115 GLU A C 1
ATOM 655 O O . GLU A 1 109 ? 20.144 5.330 26.021 1.00 141.80 115 GLU A O 1
ATOM 661 N N . VAL A 1 110 ? 18.967 6.244 24.362 1.00 141.90 116 VAL A N 1
ATOM 662 C CA . VAL A 1 110 ? 18.221 5.019 24.080 1.00 142.75 116 VAL A CA 1
ATOM 663 C C . VAL A 1 110 ? 19.083 3.906 23.511 1.00 144.34 116 VAL A C 1
ATOM 664 O O . VAL A 1 110 ? 19.931 4.152 22.633 1.00 145.34 116 VAL A O 1
ATOM 668 N N . ASP A 1 111 ? 18.849 2.680 23.996 1.00 144.95 117 ASP A N 1
ATOM 669 C CA . ASP A 1 111 ? 19.579 1.491 23.510 1.00 144.52 117 ASP A CA 1
ATOM 670 C C . ASP A 1 111 ? 18.865 0.959 22.282 1.00 144.18 117 ASP A C 1
ATOM 671 O O . ASP A 1 111 ? 17.741 0.491 22.381 1.00 144.10 117 ASP A O 1
ATOM 676 N N . VAL A 1 112 ? 19.524 1.028 21.133 1.00 144.17 118 VAL A N 1
ATOM 677 C CA . VAL A 1 112 ? 18.882 0.712 19.866 1.00 144.80 118 VAL A CA 1
ATOM 678 C C . VAL A 1 112 ? 18.603 -0.791 19.695 1.00 145.69 118 VAL A C 1
ATOM 679 O O . VAL A 1 112 ? 17.626 -1.170 19.030 1.00 145.69 118 VAL A O 1
ATOM 683 N N . GLU A 1 113 ? 19.434 -1.642 20.308 1.00 146.55 119 GLU A N 1
ATOM 684 C CA . GLU A 1 113 ? 19.286 -3.106 20.179 1.00 147.19 119 GLU A CA 1
ATOM 685 C C . GLU A 1 113 ? 18.067 -3.661 20.933 1.00 146.69 119 GLU A C 1
ATOM 686 O O . GLU A 1 113 ? 17.658 -4.801 20.699 1.00 146.31 119 GLU A O 1
ATOM 692 N N . LYS A 1 114 ? 17.510 -2.862 21.839 1.00 146.75 120 LYS A N 1
ATOM 693 C CA . LYS A 1 114 ? 16.326 -3.247 22.606 1.00 147.55 120 LYS A CA 1
ATOM 694 C C . LYS A 1 114 ? 15.054 -2.537 22.140 1.00 147.24 120 LYS A C 1
ATOM 695 O O . LYS A 1 114 ? 13.956 -3.029 22.378 1.00 147.30 120 LYS A O 1
ATOM 701 N N . VAL A 1 115 ? 15.198 -1.382 21.493 1.00 146.94 121 VAL A N 1
ATOM 702 C CA . VAL A 1 115 ? 14.058 -0.646 20.966 1.00 146.27 121 VAL A CA 1
ATOM 703 C C . VAL A 1 115 ? 13.233 -1.583 20.114 1.00 146.42 121 VAL A C 1
ATOM 704 O O . VAL A 1 115 ? 13.759 -2.189 19.165 1.00 146.22 121 VAL A O 1
ATOM 708 N N . SER A 1 116 ? 11.960 -1.742 20.495 1.00 146.74 122 SER A N 1
ATOM 709 C CA . SER A 1 116 ? 10.976 -2.471 19.673 1.00 146.62 122 SER A CA 1
ATOM 710 C C . SER A 1 116 ? 9.570 -1.865 19.744 1.00 146.24 122 SER A C 1
ATOM 711 O O . SER A 1 116 ? 8.579 -2.580 19.564 1.00 146.03 122 SER A O 1
ATOM 714 N N . ALA A 1 117 ? 9.499 -0.555 19.997 1.00 145.77 123 ALA A N 1
ATOM 715 C CA . ALA A 1 117 ? 8.245 0.202 19.890 1.00 145.20 123 ALA A CA 1
ATOM 716 C C . ALA A 1 117 ? 8.505 1.702 19.745 1.00 144.35 123 ALA A C 1
ATOM 717 O O . ALA A 1 117 ? 9.375 2.266 20.415 1.00 143.47 123 ALA A O 1
ATOM 719 N N . PHE A 1 118 ? 7.733 2.337 18.867 1.00 144.10 124 PHE A N 1
ATOM 720 C CA . PHE A 1 118 ? 7.847 3.768 18.635 1.00 144.06 124 PHE A CA 1
ATOM 721 C C . PHE A 1 118 ? 6.703 4.467 19.362 1.00 144.60 124 PHE A C 1
ATOM 722 O O . PHE A 1 118 ? 5.616 4.663 18.823 1.00 144.65 124 PHE A O 1
ATOM 730 N N . GLU A 1 119 ? 6.983 4.829 20.607 1.00 145.34 125 GLU A N 1
ATOM 731 C CA . GLU A 1 119 ? 6.008 5.397 21.521 1.00 145.66 125 GLU A CA 1
ATOM 732 C C . GLU A 1 119 ? 6.386 6.846 21.833 1.00 144.77 125 GLU A C 1
ATOM 733 O O . GLU A 1 119 ? 7.489 7.288 21.512 1.00 144.19 125 GLU A O 1
ATOM 739 N N . ASN A 1 120 ? 5.495 7.574 22.496 1.00 144.05 126 ASN A N 1
ATOM 740 C CA . ASN A 1 120 ? 5.505 9.020 22.341 1.00 143.68 126 ASN A CA 1
ATOM 741 C C . ASN A 1 120 ? 6.440 9.890 23.177 1.00 143.36 126 ASN A C 1
ATOM 742 O O . ASN A 1 120 ? 6.624 11.059 22.833 1.00 144.43 126 ASN A O 1
ATOM 747 N N . PRO A 1 121 ? 7.009 9.381 24.279 1.00 142.03 127 PRO A N 1
ATOM 748 C CA . PRO A 1 121 ? 8.072 10.258 24.793 1.00 140.99 127 PRO A CA 1
ATOM 749 C C . PRO A 1 121 ? 9.074 10.613 23.676 1.00 140.50 127 PRO A C 1
ATOM 750 O O . PRO A 1 121 ? 9.500 11.767 23.563 1.00 140.04 127 PRO A O 1
ATOM 754 N N . TYR A 1 122 ? 9.363 9.624 22.823 1.00 140.04 128 TYR A N 1
ATOM 755 C CA . TYR A 1 122 ? 10.373 9.705 21.764 1.00 139.07 128 TYR A CA 1
ATOM 756 C C . TYR A 1 122 ? 9.831 10.090 20.389 1.00 138.60 128 TYR A C 1
ATOM 757 O O . TYR A 1 122 ? 10.405 10.939 19.726 1.00 138.43 128 TYR A O 1
ATOM 766 N N . VAL A 1 123 ? 8.747 9.461 19.951 1.00 138.79 129 VAL A N 1
ATOM 767 C CA . VAL A 1 123 ? 8.173 9.767 18.639 1.00 139.43 129 VAL A CA 1
ATOM 768 C C . VAL A 1 123 ? 8.064 11.263 18.392 1.00 140.26 129 VAL A C 1
ATOM 769 O O . VAL A 1 123 ? 8.298 11.723 17.279 1.00 140.39 129 VAL A O 1
ATOM 773 N N . ASP A 1 124 ? 7.683 12.017 19.422 1.00 141.16 130 ASP A N 1
ATOM 774 C CA . ASP A 1 124 ? 7.604 13.475 19.318 1.00 141.14 130 ASP A CA 1
ATOM 775 C C . ASP A 1 124 ? 8.966 14.114 19.300 1.00 141.19 130 ASP A C 1
ATOM 776 O O . ASP A 1 124 ? 9.193 15.052 18.543 1.00 141.62 130 ASP A O 1
ATOM 781 N N . ALA A 1 125 ? 9.859 13.612 20.147 1.00 140.62 131 ALA A N 1
ATOM 782 C CA . ALA A 1 125 ? 11.209 14.136 20.232 1.00 140.20 131 ALA A CA 1
ATOM 783 C C . ALA A 1 125 ? 11.976 13.973 18.916 1.00 140.07 131 ALA A C 1
ATOM 784 O O . ALA A 1 125 ? 12.624 14.913 18.463 1.00 140.20 131 ALA A O 1
ATOM 786 N N . ILE A 1 126 ? 11.902 12.792 18.298 1.00 139.76 132 ILE A N 1
ATOM 787 C CA . ILE A 1 126 ? 12.590 12.550 17.012 1.00 139.40 132 ILE A CA 1
ATOM 788 C C . ILE A 1 126 ? 11.977 13.389 15.893 1.00 139.31 132 ILE A C 1
ATOM 789 O O . ILE A 1 126 ? 12.682 13.882 15.021 1.00 139.10 132 ILE A O 1
ATOM 794 N N . LYS A 1 127 ? 10.662 13.566 15.940 1.00 139.77 133 LYS A N 1
ATOM 795 C CA . LYS A 1 127 ? 9.975 14.464 15.007 1.00 139.62 133 LYS A CA 1
ATOM 796 C C . LYS A 1 127 ? 10.436 15.906 15.178 1.00 139.82 133 LYS A C 1
ATOM 797 O O . LYS A 1 127 ? 10.652 16.595 14.187 1.00 140.89 133 LYS A O 1
ATOM 803 N N . SER A 1 128 ? 10.580 16.366 16.419 1.00 139.04 134 SER A N 1
ATOM 804 C CA . SER A 1 128 ? 11.007 17.744 16.662 1.00 138.69 134 SER A CA 1
ATOM 805 C C . SER A 1 128 ? 12.431 17.975 16.213 1.00 138.00 134 SER A C 1
ATOM 806 O O . SER A 1 128 ? 12.749 19.013 15.649 1.00 137.21 134 SER A O 1
ATOM 809 N N . LEU A 1 129 ? 13.292 17.006 16.481 1.00 138.36 135 LEU A N 1
ATOM 810 C CA . LEU A 1 129 ? 14.694 17.124 16.098 1.00 138.59 135 LEU A CA 1
ATOM 811 C C . LEU A 1 129 ? 14.827 17.154 14.582 1.00 139.38 135 LEU A C 1
ATOM 812 O O . LEU A 1 129 ? 15.603 17.935 14.046 1.00 140.25 135 LEU A O 1
ATOM 817 N N . TRP A 1 130 ? 14.057 16.319 13.892 1.00 139.38 136 TRP A N 1
ATOM 818 C CA . TRP A 1 130 ? 14.109 16.290 12.444 1.00 139.87 136 TRP A CA 1
ATOM 819 C C . TRP A 1 130 ? 13.704 17.637 11.881 1.00 140.93 136 TRP A C 1
ATOM 820 O O . TRP A 1 130 ? 14.170 18.025 10.818 1.00 141.93 136 TRP A O 1
ATOM 831 N N . ASN A 1 131 ? 12.842 18.339 12.613 1.00 141.45 137 ASN A N 1
ATOM 832 C CA . ASN A 1 131 ? 12.272 19.624 12.187 1.00 141.34 137 ASN A CA 1
ATOM 833 C C . ASN A 1 131 ? 13.215 20.807 12.454 1.00 141.63 137 ASN A C 1
ATOM 834 O O . ASN A 1 131 ? 13.153 21.818 11.760 1.00 142.56 137 ASN A O 1
ATOM 839 N N . ASP A 1 132 ? 14.085 20.680 13.450 1.00 140.83 138 ASP A N 1
ATOM 840 C CA . ASP A 1 132 ? 15.043 21.741 13.775 1.00 140.58 138 ASP A CA 1
ATOM 841 C C . ASP A 1 132 ? 15.946 22.011 12.567 1.00 140.43 138 ASP A C 1
ATOM 842 O O . ASP A 1 132 ? 16.622 21.090 12.093 1.00 140.70 138 ASP A O 1
ATOM 847 N N . PRO A 1 133 ? 15.973 23.266 12.060 1.00 139.77 139 PRO A N 1
ATOM 848 C CA . PRO A 1 133 ? 16.883 23.605 10.947 1.00 139.69 139 PRO A CA 1
ATOM 849 C C . PRO A 1 133 ? 18.362 23.333 11.258 1.00 139.08 139 PRO A C 1
ATOM 850 O O . PRO A 1 133 ? 19.173 23.174 10.352 1.00 137.77 139 PRO A O 1
ATOM 854 N N . GLY A 1 134 ? 18.690 23.300 12.540 1.00 139.57 140 GLY A N 1
ATOM 855 C CA . GLY A 1 134 ? 19.996 22.891 12.989 1.00 140.16 140 GLY A CA 1
ATOM 856 C C . GLY A 1 134 ? 20.324 21.457 12.639 1.00 140.42 140 GLY A C 1
ATOM 857 O O . GLY A 1 134 ? 21.413 21.175 12.144 1.00 140.93 140 GLY A O 1
ATOM 858 N N . ILE A 1 135 ? 19.404 20.536 12.911 1.00 140.69 141 ILE A N 1
ATOM 859 C CA . ILE A 1 135 ? 19.636 19.121 12.568 1.00 141.24 141 ILE A CA 1
ATOM 860 C C . ILE A 1 135 ? 19.724 18.951 11.059 1.00 141.83 141 ILE A C 1
ATOM 861 O O . ILE A 1 135 ? 20.513 18.155 10.574 1.00 142.08 141 ILE A O 1
ATOM 866 N N . GLN A 1 136 ? 18.923 19.716 10.323 1.00 142.40 142 GLN A N 1
ATOM 867 C CA . GLN A 1 136 ? 18.918 19.636 8.865 1.00 142.49 142 GLN A CA 1
ATOM 868 C C . GLN A 1 136 ? 20.223 20.179 8.303 1.00 143.12 142 GLN A C 1
ATOM 869 O O . GLN A 1 136 ? 20.822 19.580 7.424 1.00 143.50 142 GLN A O 1
ATOM 875 N N . GLU A 1 137 ? 20.658 21.322 8.810 1.00 143.83 143 GLU A N 1
ATOM 876 C CA . GLU A 1 137 ? 21.982 21.849 8.498 1.00 143.35 143 GLU A CA 1
ATOM 877 C C . GLU A 1 137 ? 23.029 20.730 8.653 1.00 142.86 143 GLU A C 1
ATOM 878 O O . GLU A 1 137 ? 23.865 20.519 7.776 1.00 142.87 143 GLU A O 1
ATOM 884 N N . CYS A 1 138 ? 22.952 20.012 9.770 1.00 142.22 144 CYS A N 1
ATOM 885 C CA . CYS A 1 138 ? 23.810 18.858 10.042 1.00 142.09 144 CYS A CA 1
ATOM 886 C C . CYS A 1 138 ? 23.595 17.756 9.001 1.00 141.85 144 CYS A C 1
ATOM 887 O O . CYS A 1 138 ? 24.545 17.196 8.464 1.00 141.48 144 CYS A O 1
ATOM 890 N N . TYR A 1 139 ? 22.336 17.461 8.706 1.00 141.93 145 TYR A N 1
ATOM 891 C CA . TYR A 1 139 ? 21.996 16.475 7.681 1.00 142.16 145 TYR A CA 1
ATOM 892 C C . TYR A 1 139 ? 22.446 16.886 6.276 1.00 142.25 145 TYR A C 1
ATOM 893 O O . TYR A 1 139 ? 22.831 16.034 5.493 1.00 142.66 145 TYR A O 1
ATOM 902 N N . ASP A 1 140 ? 22.376 18.175 5.951 1.00 142.53 146 ASP A N 1
ATOM 903 C CA . ASP A 1 140 ? 22.842 18.664 4.657 1.00 143.12 146 ASP A CA 1
ATOM 904 C C . ASP A 1 140 ? 24.333 18.404 4.511 1.00 143.82 146 ASP A C 1
ATOM 905 O O . ASP A 1 140 ? 24.828 18.210 3.404 1.00 144.98 146 ASP A O 1
ATOM 910 N N . ARG A 1 141 ? 25.051 18.397 5.628 1.00 143.61 147 ARG A N 1
ATOM 911 C CA . ARG A 1 141 ? 26.480 18.148 5.610 1.00 143.64 147 ARG A CA 1
ATOM 912 C C . ARG A 1 141 ? 26.789 16.689 5.944 1.00 143.69 147 ARG A C 1
ATOM 913 O O . ARG A 1 141 ? 27.778 16.406 6.621 1.00 143.79 147 ARG A O 1
ATOM 921 N N . ARG A 1 142 ? 25.976 15.757 5.456 1.00 143.62 148 ARG A N 1
ATOM 922 C CA . ARG A 1 142 ? 26.077 14.380 5.949 1.00 144.25 148 ARG A CA 1
ATOM 923 C C . ARG A 1 142 ? 27.401 13.690 5.541 1.00 144.95 148 ARG A C 1
ATOM 924 O O . ARG A 1 142 ? 27.875 12.772 6.215 1.00 144.64 148 ARG A O 1
ATOM 932 N N . ARG A 1 143 ? 27.990 14.152 4.442 1.00 145.80 149 ARG A N 1
ATOM 933 C CA . ARG A 1 143 ? 29.297 13.680 3.965 1.00 145.76 149 ARG A CA 1
ATOM 934 C C . ARG A 1 143 ? 30.317 13.480 5.081 1.00 145.43 149 ARG A C 1
ATOM 935 O O . ARG A 1 143 ? 31.141 12.572 4.999 1.00 145.51 149 ARG A O 1
ATOM 943 N N . GLU A 1 144 ? 30.258 14.317 6.116 1.00 145.16 150 GLU A N 1
ATOM 944 C CA . GLU A 1 144 ? 31.330 14.397 7.124 1.00 145.55 150 GLU A CA 1
ATOM 945 C C . GLU A 1 144 ? 31.201 13.429 8.301 1.00 145.34 150 GLU A C 1
ATOM 946 O O . GLU A 1 144 ? 31.955 13.524 9.260 1.00 145.03 150 GLU A O 1
ATOM 952 N N . TYR A 1 145 ? 30.239 12.519 8.245 1.00 145.74 151 TYR A N 1
ATOM 953 C CA . TYR A 1 145 ? 30.052 11.519 9.302 1.00 146.10 151 TYR A CA 1
ATOM 954 C C . TYR A 1 145 ? 29.239 10.333 8.746 1.00 147.44 151 TYR A C 1
ATOM 955 O O . TYR A 1 145 ? 28.773 10.361 7.595 1.00 148.14 151 TYR A O 1
ATOM 964 N N . GLN A 1 146 ? 29.060 9.292 9.551 1.00 147.84 152 GLN A N 1
ATOM 965 C CA . GLN A 1 146 ? 28.427 8.083 9.048 1.00 148.05 152 GLN A CA 1
ATOM 966 C C . GLN A 1 146 ? 26.947 8.090 9.384 1.00 148.25 152 GLN A C 1
ATOM 967 O O . GLN A 1 146 ? 26.553 7.728 10.497 1.00 148.62 152 GLN A O 1
ATOM 973 N N . LEU A 1 147 ? 26.146 8.543 8.416 1.00 147.95 153 LEU A N 1
ATOM 974 C CA . LEU A 1 147 ? 24.675 8.494 8.473 1.00 147.74 153 LEU A CA 1
ATOM 975 C C . LEU A 1 147 ? 24.200 7.611 7.330 1.00 147.94 153 LEU A C 1
ATOM 976 O O . LEU A 1 147 ? 24.804 7.618 6.258 1.00 148.22 153 LEU A O 1
ATOM 981 N N . SER A 1 148 ? 23.126 6.855 7.541 1.00 148.19 154 SER A N 1
ATOM 982 C CA . SER A 1 148 ? 22.619 5.958 6.490 1.00 148.39 154 SER A CA 1
ATOM 983 C C . SER A 1 148 ? 21.844 6.684 5.391 1.00 148.34 154 SER A C 1
ATOM 984 O O . SER A 1 148 ? 21.581 7.876 5.491 1.00 148.64 154 SER A O 1
ATOM 987 N N . ASP A 1 149 ? 21.465 5.941 4.353 1.00 148.14 155 ASP A N 1
ATOM 988 C CA . ASP A 1 149 ? 20.923 6.533 3.123 1.00 148.02 155 ASP A CA 1
ATOM 989 C C . ASP A 1 149 ? 19.396 6.610 3.131 1.00 147.41 155 ASP A C 1
ATOM 990 O O . ASP A 1 149 ? 18.781 7.466 2.468 1.00 147.75 155 ASP A O 1
ATOM 995 N N . SER A 1 150 ? 18.771 5.716 3.873 1.00 146.21 156 SER A N 1
ATOM 996 C CA . SER A 1 150 ? 17.335 5.742 3.932 1.00 145.62 156 SER A CA 1
ATOM 997 C C . SER A 1 150 ? 16.829 6.556 5.137 1.00 144.76 156 SER A C 1
ATOM 998 O O . SER A 1 150 ? 15.649 6.486 5.470 1.00 144.70 156 SER A O 1
ATOM 1001 N N . THR A 1 151 ? 17.697 7.367 5.754 1.00 143.58 157 THR A N 1
ATOM 1002 C CA . THR A 1 151 ? 17.272 8.234 6.863 1.00 142.88 157 THR A CA 1
ATOM 1003 C C . THR A 1 151 ? 16.166 9.165 6.415 1.00 142.33 157 THR A C 1
ATOM 1004 O O . THR A 1 151 ? 15.142 9.282 7.081 1.00 142.33 157 THR A O 1
ATOM 1008 N N . LYS A 1 152 ? 16.384 9.818 5.276 1.00 142.06 158 LYS A N 1
ATOM 1009 C CA . LYS A 1 152 ? 15.402 10.749 4.714 1.00 141.83 158 LYS A CA 1
ATOM 1010 C C . LYS A 1 152 ? 14.079 10.035 4.506 1.00 141.28 158 LYS A C 1
ATOM 1011 O O . LYS A 1 152 ? 13.050 10.460 5.027 1.00 141.03 158 LYS A O 1
ATOM 1017 N N . TYR A 1 153 ? 14.136 8.930 3.767 1.00 140.82 159 TYR A N 1
ATOM 1018 C CA . TYR A 1 153 ? 12.948 8.160 3.396 1.00 140.94 159 TYR A CA 1
ATOM 1019 C C . TYR A 1 153 ? 12.042 7.865 4.588 1.00 140.67 159 TYR A C 1
ATOM 1020 O O . TYR A 1 153 ? 10.819 7.849 4.452 1.00 140.39 159 TYR A O 1
ATOM 1029 N N . TYR A 1 154 ? 12.661 7.630 5.745 1.00 140.65 160 TYR A N 1
ATOM 1030 C CA . TYR A 1 154 ? 11.947 7.307 6.973 1.00 140.59 160 TYR A CA 1
ATOM 1031 C C . TYR A 1 154 ? 11.606 8.559 7.751 1.00 141.00 160 TYR A C 1
ATOM 1032 O O . TYR A 1 154 ? 10.440 8.778 8.083 1.00 141.32 160 TYR A O 1
ATOM 1041 N N . LEU A 1 155 ? 12.614 9.378 8.057 1.00 141.32 161 LEU A N 1
ATOM 1042 C CA . LEU A 1 155 ? 12.402 10.516 8.955 1.00 141.41 161 LEU A CA 1
ATOM 1043 C C . LEU A 1 155 ? 11.462 11.550 8.370 1.00 142.30 161 LEU A C 1
ATOM 1044 O O . LEU A 1 155 ? 10.747 12.202 9.111 1.00 143.43 161 LEU A O 1
ATOM 1049 N N . ASN A 1 156 ? 11.436 11.695 7.052 1.00 142.69 162 ASN A N 1
ATOM 1050 C CA . ASN A 1 156 ? 10.381 12.485 6.434 1.00 143.46 162 ASN A CA 1
ATOM 1051 C C . ASN A 1 156 ? 9.002 11.866 6.746 1.00 144.44 162 ASN A C 1
ATOM 1052 O O . ASN A 1 156 ? 8.089 12.557 7.228 1.00 145.02 162 ASN A O 1
ATOM 1057 N N . ASP A 1 157 ? 8.858 10.567 6.494 1.00 145.28 163 ASP A N 1
ATOM 1058 C CA . ASP A 1 157 ? 7.568 9.900 6.663 1.00 145.78 163 ASP A CA 1
ATOM 1059 C C . ASP A 1 157 ? 7.407 9.221 8.042 1.00 145.96 163 ASP A C 1
ATOM 1060 O O . ASP A 1 157 ? 6.967 8.070 8.132 1.00 146.01 163 ASP A O 1
ATOM 1065 N N . LEU A 1 158 ? 7.749 9.957 9.106 1.00 145.48 164 LEU A N 1
ATOM 1066 C CA . LEU A 1 158 ? 7.604 9.472 10.478 1.00 145.17 164 LEU A CA 1
ATOM 1067 C C . LEU A 1 158 ? 6.158 9.132 10.823 1.00 145.68 164 LEU A C 1
ATOM 1068 O O . LEU A 1 158 ? 5.876 8.035 11.287 1.00 146.21 164 LEU A O 1
ATOM 1073 N N . ASP A 1 159 ? 5.242 10.071 10.592 1.00 145.95 165 ASP A N 1
ATOM 1074 C CA . ASP A 1 159 ? 3.839 9.915 11.004 1.00 145.48 165 ASP A CA 1
ATOM 1075 C C . ASP A 1 159 ? 3.228 8.589 10.630 1.00 145.40 165 ASP A C 1
ATOM 1076 O O . ASP A 1 159 ? 2.375 8.087 11.364 1.00 145.55 165 ASP A O 1
ATOM 1081 N N . ARG A 1 160 ? 3.641 8.050 9.479 1.00 144.88 166 ARG A N 1
ATOM 1082 C CA . ARG A 1 160 ? 3.176 6.739 9.009 1.00 144.11 166 ARG A CA 1
ATOM 1083 C C . ARG A 1 160 ? 3.776 5.627 9.846 1.00 143.17 166 ARG A C 1
ATOM 1084 O O . ARG A 1 160 ? 3.079 4.697 10.236 1.00 143.64 166 ARG A O 1
ATOM 1092 N N . VAL A 1 161 ? 5.072 5.718 10.101 1.00 141.92 167 VAL A N 1
ATOM 1093 C CA . VAL A 1 161 ? 5.751 4.731 10.916 1.00 141.83 167 VAL A CA 1
ATOM 1094 C C . VAL A 1 161 ? 5.225 4.812 12.337 1.00 141.64 167 VAL A C 1
ATOM 1095 O O . VAL A 1 161 ? 4.907 3.793 12.944 1.00 141.69 167 VAL A O 1
ATOM 1099 N N . ALA A 1 162 ? 5.108 6.030 12.855 1.00 141.94 168 ALA A N 1
ATOM 1100 C CA . ALA A 1 162 ? 4.749 6.246 14.259 1.00 142.51 168 ALA A CA 1
ATOM 1101 C C . ALA A 1 162 ? 3.332 5.804 14.587 1.00 143.18 168 ALA A C 1
ATOM 1102 O O . ALA A 1 162 ? 3.039 5.490 15.735 1.00 143.82 168 ALA A O 1
ATOM 1104 N N . ASP A 1 163 ? 2.462 5.781 13.581 1.00 143.57 169 ASP A N 1
ATOM 1105 C CA . ASP A 1 163 ? 1.143 5.154 13.698 1.00 143.01 169 ASP A CA 1
ATOM 1106 C C . ASP A 1 163 ? 1.242 3.834 14.473 1.00 142.63 169 ASP A C 1
ATOM 1107 O O . ASP A 1 163 ? 2.138 3.017 14.220 1.00 142.84 169 ASP A O 1
ATOM 1112 N N . PRO A 1 164 ? 0.339 3.623 15.436 1.00 141.95 170 PRO A N 1
ATOM 1113 C CA . PRO A 1 164 ? 0.346 2.359 16.154 1.00 142.19 170 PRO A CA 1
ATOM 1114 C C . PRO A 1 164 ? -0.028 1.143 15.290 1.00 141.92 170 PRO A C 1
ATOM 1115 O O . PRO A 1 164 ? 0.322 0.014 15.644 1.00 141.81 170 PRO A O 1
ATOM 1119 N N . SER A 1 165 ? -0.714 1.373 14.172 1.00 142.02 171 SER A N 1
ATOM 1120 C CA . SER A 1 165 ? -1.122 0.292 13.272 1.00 142.20 171 SER A CA 1
ATOM 1121 C C . SER A 1 165 ? -0.205 0.161 12.040 1.00 141.98 171 SER A C 1
ATOM 1122 O O . SER A 1 165 ? -0.607 -0.346 10.997 1.00 141.54 171 SER A O 1
ATOM 1125 N N . TYR A 1 166 ? 1.037 0.599 12.180 1.00 142.15 172 TYR A N 1
ATOM 1126 C CA . TYR A 1 166 ? 2.004 0.540 11.095 1.00 142.50 172 TYR A CA 1
ATOM 1127 C C . TYR A 1 166 ? 2.233 -0.895 10.621 1.00 142.81 172 TYR A C 1
ATOM 1128 O O . TYR A 1 166 ? 2.248 -1.824 11.437 1.00 142.80 172 TYR A O 1
ATOM 1137 N N . LEU A 1 167 ? 2.405 -1.058 9.304 1.00 142.90 173 LEU A N 1
ATOM 1138 C CA . LEU A 1 167 ? 2.809 -2.334 8.694 1.00 142.76 173 LEU A CA 1
ATOM 1139 C C . LEU A 1 167 ? 3.651 -2.107 7.428 1.00 142.74 173 LEU A C 1
ATOM 1140 O O . LEU A 1 167 ? 3.091 -1.836 6.360 1.00 143.16 173 LEU A O 1
ATOM 1145 N N . PRO A 1 168 ? 4.985 -2.255 7.532 1.00 142.44 174 PRO A N 1
ATOM 1146 C CA . PRO A 1 168 ? 5.955 -1.795 6.529 1.00 142.51 174 PRO A CA 1
ATOM 1147 C C . PRO A 1 168 ? 5.576 -2.108 5.097 1.00 142.71 174 PRO A C 1
ATOM 1148 O O . PRO A 1 168 ? 5.179 -3.233 4.808 1.00 143.24 174 PRO A O 1
ATOM 1152 N N . THR A 1 169 ? 5.694 -1.116 4.216 1.00 142.40 175 THR A N 1
ATOM 1153 C CA . THR A 1 169 ? 5.423 -1.315 2.803 1.00 142.33 175 THR A CA 1
ATOM 1154 C C . THR A 1 169 ? 6.618 -2.028 2.211 1.00 142.59 175 THR A C 1
ATOM 1155 O O . THR A 1 169 ? 7.728 -1.925 2.740 1.00 142.53 175 THR A O 1
ATOM 1159 N N . GLN A 1 170 ? 6.403 -2.767 1.127 1.00 142.56 176 GLN A N 1
ATOM 1160 C CA . GLN A 1 170 ? 7.505 -3.506 0.512 1.00 142.51 176 GLN A CA 1
ATOM 1161 C C . GLN A 1 170 ? 8.700 -2.603 0.272 1.00 142.66 176 GLN A C 1
ATOM 1162 O O . GLN A 1 170 ? 9.831 -3.033 0.449 1.00 142.95 176 GLN A O 1
ATOM 1168 N N . GLN A 1 171 ? 8.448 -1.357 -0.122 1.00 142.55 177 GLN A N 1
ATOM 1169 C CA . GLN A 1 171 ? 9.522 -0.371 -0.269 1.00 142.37 177 GLN A CA 1
ATOM 1170 C C . GLN A 1 171 ? 10.259 -0.079 1.058 1.00 141.97 177 GLN A C 1
ATOM 1171 O O . GLN A 1 171 ? 11.482 0.058 1.072 1.00 141.61 177 GLN A O 1
ATOM 1177 N N . ASP A 1 172 ? 9.512 0.026 2.157 1.00 141.82 178 ASP A N 1
ATOM 1178 C CA . ASP A 1 172 ? 10.109 0.182 3.491 1.00 141.60 178 ASP A CA 1
ATOM 1179 C C . ASP A 1 172 ? 11.027 -1.001 3.779 1.00 141.09 178 ASP A C 1
ATOM 1180 O O . ASP A 1 172 ? 12.152 -0.819 4.218 1.00 140.47 178 ASP A O 1
ATOM 1185 N N . VAL A 1 173 ? 10.520 -2.207 3.533 1.00 140.93 179 VAL A N 1
ATOM 1186 C CA . VAL A 1 173 ? 11.304 -3.433 3.662 1.00 140.61 179 VAL A CA 1
ATOM 1187 C C . VAL A 1 173 ? 12.517 -3.451 2.750 1.00 140.92 179 VAL A C 1
ATOM 1188 O O . VAL A 1 173 ? 13.553 -3.983 3.114 1.00 141.44 179 VAL A O 1
ATOM 1192 N N . LEU A 1 174 ? 12.389 -2.883 1.561 1.00 141.13 180 LEU A N 1
ATOM 1193 C CA . LEU A 1 174 ? 13.537 -2.763 0.667 1.00 141.22 180 LEU A CA 1
ATOM 1194 C C . LEU A 1 174 ? 14.565 -1.751 1.149 1.00 141.88 180 LEU A C 1
ATOM 1195 O O . LEU A 1 174 ? 15.754 -1.923 0.882 1.00 142.10 180 LEU A O 1
ATOM 1200 N N . ARG A 1 175 ? 14.112 -0.713 1.858 1.00 142.31 181 ARG A N 1
ATOM 1201 C CA . ARG A 1 175 ? 14.991 0.367 2.330 1.00 142.23 181 ARG A CA 1
ATOM 1202 C C . ARG A 1 175 ? 15.525 0.239 3.747 1.00 141.32 181 ARG A C 1
ATOM 1203 O O . ARG A 1 175 ? 16.207 1.134 4.200 1.00 139.67 181 ARG A O 1
ATOM 1211 N N . VAL A 1 176 ? 15.218 -0.842 4.454 1.00 142.56 182 VAL A N 1
ATOM 1212 C CA . VAL A 1 176 ? 15.753 -1.018 5.812 1.00 144.12 182 VAL A CA 1
ATOM 1213 C C . VAL A 1 176 ? 17.219 -1.388 5.716 1.00 145.44 182 VAL A C 1
ATOM 1214 O O . VAL A 1 176 ? 17.765 -1.489 4.617 1.00 146.17 182 VAL A O 1
ATOM 1218 N N . ARG A 1 177 ? 17.855 -1.594 6.863 1.00 146.62 183 ARG A N 1
ATOM 1219 C CA . ARG A 1 177 ? 19.293 -1.731 6.908 1.00 146.38 183 ARG A CA 1
ATOM 1220 C C . ARG A 1 177 ? 19.710 -2.629 8.043 1.00 146.49 183 ARG A C 1
ATOM 1221 O O . ARG A 1 177 ? 19.919 -2.167 9.158 1.00 146.68 183 ARG A O 1
ATOM 1229 N N . VAL A 1 178 ? 19.831 -3.918 7.767 1.00 146.51 184 VAL A N 1
ATOM 1230 C CA . VAL A 1 178 ? 20.366 -4.852 8.749 1.00 146.72 184 VAL A CA 1
ATOM 1231 C C . VAL A 1 178 ? 21.719 -5.352 8.219 1.00 146.85 184 VAL A C 1
ATOM 1232 O O . VAL A 1 178 ? 21.778 -6.231 7.358 1.00 147.04 184 VAL A O 1
ATOM 1236 N N . PRO A 1 179 ? 22.815 -4.780 8.728 1.00 146.89 185 PRO A N 1
ATOM 1237 C CA . PRO A 1 179 ? 24.114 -5.035 8.131 1.00 146.86 185 PRO A CA 1
ATOM 1238 C C . PRO A 1 179 ? 24.586 -6.481 8.283 1.00 146.59 185 PRO A C 1
ATOM 1239 O O . PRO A 1 179 ? 24.443 -7.071 9.359 1.00 145.65 185 PRO A O 1
ATOM 1243 N N . THR A 1 180 ? 25.175 -7.016 7.211 1.00 147.14 186 THR A N 1
ATOM 1244 C CA . THR A 1 180 ? 25.547 -8.429 7.121 1.00 147.64 186 THR A CA 1
ATOM 1245 C C . THR A 1 180 ? 26.908 -8.698 7.739 1.00 148.05 186 THR A C 1
ATOM 1246 O O . THR A 1 180 ? 27.870 -8.006 7.439 1.00 148.34 186 THR A O 1
ATOM 1250 N N . THR A 1 181 ? 26.986 -9.702 8.604 1.00 148.50 187 THR A N 1
ATOM 1251 C CA . THR A 1 181 ? 28.272 -10.238 9.048 1.00 148.91 187 THR A CA 1
ATOM 1252 C C . THR A 1 181 ? 28.152 -11.749 9.044 1.00 149.27 187 THR A C 1
ATOM 1253 O O . THR A 1 181 ? 27.972 -12.389 10.099 1.00 149.49 187 THR A O 1
ATOM 1257 N N . GLY A 1 182 ? 28.235 -12.307 7.841 1.00 149.02 188 GLY A N 1
ATOM 1258 C CA . GLY A 1 182 ? 28.080 -13.740 7.647 1.00 148.88 188 GLY A CA 1
ATOM 1259 C C . GLY A 1 182 ? 27.741 -14.039 6.205 1.00 149.09 188 GLY A C 1
ATOM 1260 O O . GLY A 1 182 ? 26.999 -13.286 5.570 1.00 149.75 188 GLY A O 1
ATOM 1261 N N . ILE A 1 183 ? 28.293 -15.136 5.691 1.00 148.37 189 ILE A N 1
ATOM 1262 C CA . ILE A 1 183 ? 28.051 -15.563 4.319 1.00 147.63 189 ILE A CA 1
ATOM 1263 C C . ILE A 1 183 ? 26.819 -16.457 4.337 1.00 146.35 189 ILE A C 1
ATOM 1264 O O . ILE A 1 183 ? 26.899 -17.616 4.697 1.00 145.74 189 ILE A O 1
ATOM 1269 N N . ILE A 1 184 ? 25.673 -15.884 3.988 1.00 146.30 190 ILE A N 1
ATOM 1270 C CA . ILE A 1 184 ? 24.395 -16.602 3.966 1.00 146.57 190 ILE A CA 1
ATOM 1271 C C . ILE A 1 184 ? 24.111 -16.851 2.497 1.00 146.08 190 ILE A C 1
ATOM 1272 O O . ILE A 1 184 ? 24.058 -15.896 1.723 1.00 146.01 190 ILE A O 1
ATOM 1277 N N . GLU A 1 185 ? 23.930 -18.102 2.087 1.00 145.79 191 GLU A N 1
ATOM 1278 C CA . GLU A 1 185 ? 23.674 -18.359 0.666 1.00 146.13 191 GLU A CA 1
ATOM 1279 C C . GLU A 1 185 ? 22.198 -18.540 0.362 1.00 145.58 191 GLU A C 1
ATOM 1280 O O . GLU A 1 185 ? 21.473 -19.186 1.120 1.00 145.69 191 GLU A O 1
ATOM 1286 N N . TYR A 1 186 ? 21.774 -17.963 -0.760 1.00 144.99 192 TYR A N 1
ATOM 1287 C CA . TYR A 1 186 ? 20.365 -17.905 -1.138 1.00 144.98 192 TYR A CA 1
ATOM 1288 C C . TYR A 1 186 ? 20.164 -18.535 -2.508 1.00 145.02 192 TYR A C 1
ATOM 1289 O O . TYR A 1 186 ? 20.565 -17.933 -3.503 1.00 145.37 192 TYR A O 1
ATOM 1298 N N . PRO A 1 187 ? 19.572 -19.757 -2.572 1.00 144.79 193 PRO A N 1
ATOM 1299 C CA . PRO A 1 187 ? 19.287 -20.354 -3.859 1.00 144.39 193 PRO A CA 1
ATOM 1300 C C . PRO A 1 187 ? 18.001 -19.816 -4.411 1.00 144.07 193 PRO A C 1
ATOM 1301 O O . PRO A 1 187 ? 17.154 -19.345 -3.646 1.00 143.60 193 PRO A O 1
ATOM 1305 N N . PHE A 1 188 ? 17.891 -19.870 -5.737 1.00 144.41 194 PHE A N 1
ATOM 1306 C CA . PHE A 1 188 ? 16.697 -19.459 -6.459 1.00 145.02 194 PHE A CA 1
ATOM 1307 C C . PHE A 1 188 ? 16.475 -20.333 -7.681 1.00 145.46 194 PHE A C 1
ATOM 1308 O O . PHE A 1 188 ? 17.242 -20.263 -8.641 1.00 145.36 194 PHE A O 1
ATOM 1316 N N . ASP A 1 189 ? 15.427 -21.156 -7.635 1.00 146.13 195 ASP A N 1
ATOM 1317 C CA . ASP A 1 189 ? 15.039 -21.969 -8.786 1.00 146.16 195 ASP A CA 1
ATOM 1318 C C . ASP A 1 189 ? 14.430 -21.062 -9.850 1.00 146.48 195 ASP A C 1
ATOM 1319 O O . ASP A 1 189 ? 13.576 -20.213 -9.552 1.00 146.65 195 ASP A O 1
ATOM 1324 N N . LEU A 1 190 ? 14.870 -21.258 -11.091 1.00 146.48 196 LEU A N 1
ATOM 1325 C CA . LEU A 1 190 ? 14.570 -20.323 -12.165 1.00 146.31 196 LEU A CA 1
ATOM 1326 C C . LEU A 1 190 ? 14.775 -20.986 -13.532 1.00 146.34 196 LEU A C 1
ATOM 1327 O O . LEU A 1 190 ? 15.914 -21.221 -13.939 1.00 146.01 196 LEU A O 1
ATOM 1332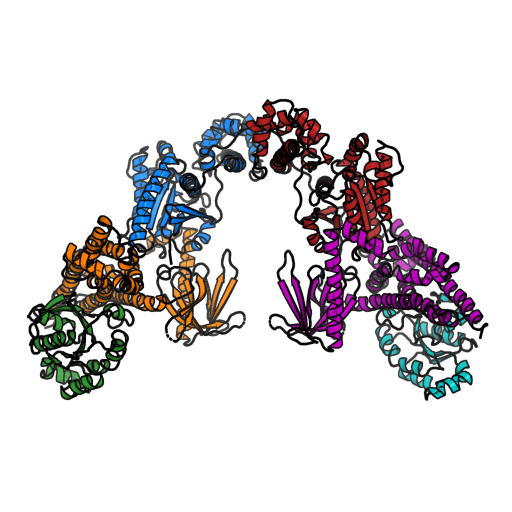 N N . GLN A 1 191 ? 13.667 -21.291 -14.221 1.00 146.39 197 GLN A N 1
ATOM 1333 C CA . GLN A 1 191 ? 13.693 -21.958 -15.536 1.00 146.40 197 GLN A CA 1
ATOM 1334 C C . GLN A 1 191 ? 14.539 -23.226 -15.478 1.00 146.10 197 GLN A C 1
ATOM 1335 O O . GLN A 1 191 ? 15.546 -23.354 -16.189 1.00 145.81 197 GLN A O 1
ATOM 1341 N N . SER A 1 192 ? 14.151 -24.137 -14.590 1.00 145.98 198 SER A N 1
ATOM 1342 C CA . SER A 1 192 ? 14.841 -25.419 -14.413 1.00 146.03 198 SER A CA 1
ATOM 1343 C C . SER A 1 192 ? 16.326 -25.305 -14.072 1.00 145.66 198 SER A C 1
ATOM 1344 O O . SER A 1 192 ? 17.020 -26.323 -14.004 1.00 145.27 198 SER A O 1
ATOM 1347 N N . VAL A 1 193 ? 16.804 -24.078 -13.846 1.00 145.67 199 VAL A N 1
ATOM 1348 C CA . VAL A 1 193 ? 18.201 -23.824 -13.460 1.00 145.47 199 VAL A CA 1
ATOM 1349 C C . VAL A 1 193 ? 18.231 -23.121 -12.113 1.00 145.31 199 VAL A C 1
ATOM 1350 O O . VAL A 1 193 ? 17.476 -22.173 -11.878 1.00 145.40 199 VAL A O 1
ATOM 1354 N N . ILE A 1 194 ? 19.094 -23.597 -11.228 1.00 145.08 200 ILE A N 1
ATOM 1355 C CA . ILE A 1 194 ? 19.226 -23.006 -9.915 1.00 145.07 200 ILE A CA 1
ATOM 1356 C C . ILE A 1 194 ? 20.390 -22.026 -9.993 1.00 145.06 200 ILE A C 1
ATOM 1357 O O . ILE A 1 194 ? 21.425 -22.355 -10.556 1.00 145.58 200 ILE A O 1
ATOM 1362 N N . PHE A 1 195 ? 20.205 -20.814 -9.476 1.00 144.98 201 PHE A N 1
ATOM 1363 C CA . PHE A 1 195 ? 21.304 -19.865 -9.286 1.00 144.95 201 PHE A CA 1
ATOM 1364 C C . PHE A 1 195 ? 21.513 -19.738 -7.799 1.00 144.72 201 PHE A C 1
ATOM 1365 O O . PHE A 1 195 ? 20.630 -19.276 -7.089 1.00 144.86 201 PHE A O 1
ATOM 1373 N N . ARG A 1 196 ? 22.669 -20.142 -7.312 1.00 145.12 202 ARG A N 1
ATOM 1374 C CA . ARG A 1 196 ? 22.932 -20.076 -5.886 1.00 145.72 202 ARG A CA 1
ATOM 1375 C C . ARG A 1 196 ? 23.628 -18.734 -5.584 1.00 145.12 202 ARG A C 1
ATOM 1376 O O . ARG A 1 196 ? 24.813 -18.557 -5.857 1.00 145.45 202 ARG A O 1
ATOM 1384 N N . MET A 1 197 ? 22.878 -17.791 -5.019 1.00 144.18 203 MET A N 1
ATOM 1385 C CA . MET A 1 197 ? 23.319 -16.407 -4.905 1.00 143.60 203 MET A CA 1
ATOM 1386 C C . MET A 1 197 ? 23.909 -16.103 -3.539 1.00 142.63 203 MET A C 1
ATOM 1387 O O . MET A 1 197 ? 23.177 -16.009 -2.559 1.00 142.08 203 MET A O 1
ATOM 1392 N N . VAL A 1 198 ? 25.229 -15.929 -3.492 1.00 142.21 204 VAL A N 1
ATOM 1393 C CA . VAL A 1 198 ? 25.962 -15.713 -2.240 1.00 141.93 204 VAL A CA 1
ATOM 1394 C C . VAL A 1 198 ? 26.000 -14.241 -1.850 1.00 142.25 204 VAL A C 1
ATOM 1395 O O . VAL A 1 198 ? 26.250 -13.374 -2.687 1.00 142.92 204 VAL A O 1
ATOM 1399 N N . ASP A 1 199 ? 25.762 -13.980 -0.566 1.00 141.95 205 ASP A N 1
ATOM 1400 C CA . ASP A 1 199 ? 25.683 -12.636 -0.016 1.00 141.74 205 ASP A CA 1
ATOM 1401 C C . ASP A 1 199 ? 26.794 -12.494 1.008 1.00 141.89 205 ASP A C 1
ATOM 1402 O O . ASP A 1 199 ? 26.697 -13.072 2.091 1.00 142.16 205 ASP A O 1
ATOM 1407 N N . VAL A 1 200 ? 27.860 -11.764 0.677 1.00 141.90 206 VAL A N 1
ATOM 1408 C CA . VAL A 1 200 ? 29.011 -11.639 1.599 1.00 141.91 206 VAL A CA 1
ATOM 1409 C C . VAL A 1 200 ? 28.980 -10.333 2.399 1.00 141.99 206 VAL A C 1
ATOM 1410 O O . VAL A 1 200 ? 28.198 -9.417 2.112 1.00 140.69 206 VAL A O 1
ATOM 1414 N N . GLY A 1 201 ? 29.830 -10.280 3.421 1.00 143.25 207 GLY A N 1
ATOM 1415 C CA . GLY A 1 201 ? 30.043 -9.072 4.211 1.00 144.31 207 GLY A CA 1
ATOM 1416 C C . GLY A 1 201 ? 30.651 -7.981 3.352 1.00 145.50 207 GLY A C 1
ATOM 1417 O O . GLY A 1 201 ? 30.893 -8.199 2.158 1.00 146.38 207 GLY A O 1
ATOM 1418 N N . GLY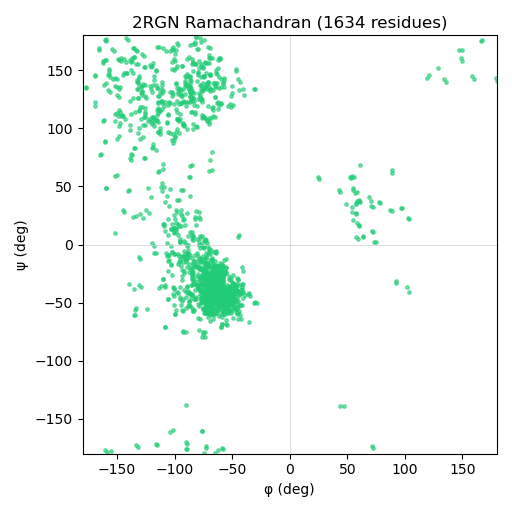 A 1 202 ? 30.907 -6.815 3.943 1.00 146.06 208 GLY A N 1
ATOM 1419 C CA . GLY A 1 202 ? 31.329 -5.647 3.168 1.00 146.58 208 GLY A CA 1
ATOM 1420 C C . GLY A 1 202 ? 32.482 -4.851 3.736 1.00 147.32 208 GLY A C 1
ATOM 1421 O O . GLY A 1 202 ? 33.321 -4.345 2.991 1.00 147.23 208 GLY A O 1
ATOM 1422 N N . GLN A 1 203 ? 32.517 -4.711 5.055 1.00 148.29 209 GLN A N 1
ATOM 1423 C CA . GLN A 1 203 ? 33.564 -3.923 5.710 1.00 148.83 209 GLN A CA 1
ATOM 1424 C C . GLN A 1 203 ? 34.861 -4.712 5.714 1.00 148.99 209 GLN A C 1
ATOM 1425 O O . GLN A 1 203 ? 34.837 -5.939 5.701 1.00 148.87 209 GLN A O 1
ATOM 1431 N N . ARG A 1 204 ? 35.988 -4.011 5.734 1.00 149.23 210 ARG A N 1
ATOM 1432 C CA . ARG A 1 204 ? 37.298 -4.672 5.788 1.00 149.97 210 ARG A CA 1
ATOM 1433 C C . ARG A 1 204 ? 37.274 -5.868 6.763 1.00 149.83 210 ARG A C 1
ATOM 1434 O O . ARG A 1 204 ? 37.886 -6.922 6.535 1.00 149.95 210 ARG A O 1
ATOM 1442 N N . SER A 1 205 ? 36.559 -5.667 7.858 1.00 149.26 211 SER A N 1
ATOM 1443 C CA . SER A 1 205 ? 36.340 -6.663 8.887 1.00 149.29 211 SER A CA 1
ATOM 1444 C C . SER A 1 205 ? 36.072 -8.085 8.387 1.00 149.05 211 SER A C 1
ATOM 1445 O O . SER A 1 205 ? 36.636 -9.046 8.892 1.00 149.02 211 SER A O 1
ATOM 1448 N N . GLU A 1 206 ? 35.205 -8.200 7.390 1.00 149.15 212 GLU A N 1
ATOM 1449 C CA . GLU A 1 206 ? 34.646 -9.490 6.963 1.00 149.06 212 GLU A CA 1
ATOM 1450 C C . GLU A 1 206 ? 35.385 -10.171 5.811 1.00 148.14 212 GLU A C 1
ATOM 1451 O O . GLU A 1 206 ? 35.222 -11.363 5.597 1.00 148.17 212 GLU A O 1
ATOM 1457 N N . ARG A 1 207 ? 36.183 -9.419 5.064 1.00 147.04 213 ARG A N 1
ATOM 1458 C CA . ARG A 1 207 ? 36.617 -9.858 3.739 1.00 146.34 213 ARG A CA 1
ATOM 1459 C C . ARG A 1 207 ? 37.505 -11.112 3.755 1.00 146.52 213 ARG A C 1
ATOM 1460 O O . ARG A 1 207 ? 37.672 -11.756 2.709 1.00 146.39 213 ARG A O 1
ATOM 1468 N N . ARG A 1 208 ? 38.088 -11.445 4.911 1.00 146.69 214 ARG A N 1
ATOM 1469 C CA . ARG A 1 208 ? 38.825 -12.702 5.058 1.00 147.04 214 ARG A CA 1
ATOM 1470 C C . ARG A 1 208 ? 37.930 -13.849 4.635 1.00 147.44 214 ARG A C 1
ATOM 1471 O O . ARG A 1 208 ? 38.249 -14.609 3.713 1.00 147.65 214 ARG A O 1
ATOM 1479 N N . LYS A 1 209 ? 36.786 -13.941 5.306 1.00 147.52 215 LYS A N 1
ATOM 1480 C CA . LYS A 1 209 ? 35.825 -15.013 5.080 1.00 148.06 215 LYS A CA 1
ATOM 1481 C C . LYS A 1 209 ? 35.482 -15.234 3.591 1.00 147.37 215 LYS A C 1
ATOM 1482 O O . LYS A 1 209 ? 35.241 -16.363 3.173 1.00 146.96 215 LYS A O 1
ATOM 1488 N N . TRP A 1 210 ? 35.460 -14.166 2.797 1.00 147.27 216 TRP A N 1
ATOM 1489 C CA . TRP A 1 210 ? 35.061 -14.254 1.388 1.00 147.43 216 TRP A CA 1
ATOM 1490 C C . TRP A 1 210 ? 35.681 -15.453 0.686 1.00 147.39 216 TRP A C 1
ATOM 1491 O O . TRP A 1 210 ? 34.987 -16.137 -0.070 1.00 147.75 216 TRP A O 1
ATOM 1502 N N . ILE A 1 211 ? 36.976 -15.701 0.937 1.00 146.69 217 ILE A N 1
ATOM 1503 C CA . ILE A 1 211 ? 37.726 -16.759 0.233 1.00 146.14 217 ILE A CA 1
ATOM 1504 C C . ILE A 1 211 ? 37.153 -18.183 0.409 1.00 145.75 217 ILE A C 1
ATOM 1505 O O . ILE A 1 211 ? 37.370 -19.062 -0.434 1.00 145.07 217 ILE A O 1
ATOM 1510 N N . HIS A 1 212 ? 36.414 -18.404 1.493 1.00 145.68 218 HIS A N 1
ATOM 1511 C CA . HIS A 1 212 ? 35.718 -19.684 1.702 1.00 145.67 218 HIS A CA 1
ATOM 1512 C C . HIS A 1 212 ? 34.472 -19.904 0.816 1.00 145.39 218 HIS A C 1
ATOM 1513 O O . HIS A 1 212 ? 33.926 -21.005 0.770 1.00 145.03 218 HIS A O 1
ATOM 1520 N N . CYS A 1 213 ? 34.001 -18.864 0.143 1.00 145.43 219 CYS A N 1
ATOM 1521 C CA . CYS A 1 213 ? 32.950 -19.044 -0.855 1.00 145.94 219 CYS A CA 1
ATOM 1522 C C . CYS A 1 213 ? 33.422 -18.584 -2.229 1.00 146.55 219 CYS A C 1
ATOM 1523 O O . CYS A 1 213 ? 32.675 -17.954 -2.977 1.00 146.75 219 CYS A O 1
ATOM 1526 N N . PHE A 1 214 ? 34.672 -18.919 -2.547 1.00 147.05 220 PHE A N 1
ATOM 1527 C CA . PHE A 1 214 ? 35.285 -18.611 -3.845 1.00 147.14 220 PHE A CA 1
ATOM 1528 C C . PHE A 1 214 ? 35.365 -19.897 -4.671 1.00 147.87 220 PHE A C 1
ATOM 1529 O O . PHE A 1 214 ? 36.160 -19.997 -5.616 1.00 147.45 220 PHE A O 1
ATOM 1537 N N . GLU A 1 215 ? 34.525 -20.870 -4.319 1.00 149.15 221 GLU A N 1
ATOM 1538 C CA . GLU A 1 215 ? 34.811 -22.262 -4.655 1.00 150.51 221 GLU A CA 1
ATOM 1539 C C . GLU A 1 215 ? 34.535 -22.578 -6.128 1.00 150.96 221 GLU A C 1
ATOM 1540 O O . GLU A 1 215 ? 35.477 -22.633 -6.934 1.00 151.62 221 GLU A O 1
ATOM 1546 N N . ASN A 1 216 ? 33.270 -22.791 -6.475 1.00 150.43 222 ASN A N 1
ATOM 1547 C CA . ASN A 1 216 ? 32.892 -23.050 -7.851 1.00 149.43 222 ASN A CA 1
ATOM 1548 C C . ASN A 1 216 ? 32.111 -21.850 -8.380 1.00 148.57 222 ASN A C 1
ATOM 1549 O O . ASN A 1 216 ? 30.919 -21.948 -8.688 1.00 148.14 222 ASN A O 1
ATOM 1554 N N . VAL A 1 217 ? 32.800 -20.711 -8.474 1.00 148.04 223 VAL A N 1
ATOM 1555 C CA . VAL A 1 217 ? 32.164 -19.433 -8.818 1.00 147.44 223 VAL A CA 1
ATOM 1556 C C . VAL A 1 217 ? 32.030 -19.292 -10.327 1.00 146.59 223 VAL A C 1
ATOM 1557 O O . VAL A 1 217 ? 33.012 -19.412 -11.055 1.00 146.28 223 VAL A O 1
ATOM 1561 N N . THR A 1 218 ? 30.814 -19.037 -10.791 1.00 146.16 224 THR A N 1
ATOM 1562 C CA . THR A 1 218 ? 30.554 -18.912 -12.224 1.00 146.32 224 THR A CA 1
ATOM 1563 C C . THR A 1 218 ? 30.674 -17.453 -12.657 1.00 146.69 224 THR A C 1
ATOM 1564 O O . THR A 1 218 ? 31.212 -17.182 -13.731 1.00 147.86 224 THR A O 1
ATOM 1568 N N . SER A 1 219 ? 30.193 -16.518 -11.831 1.00 145.86 225 SER A N 1
ATOM 1569 C CA . SER A 1 219 ? 30.229 -15.091 -12.186 1.00 144.92 225 SER A CA 1
ATOM 1570 C C . SER A 1 219 ? 30.254 -14.192 -10.948 1.00 144.12 225 SER A C 1
ATOM 1571 O O . SER A 1 219 ? 29.600 -14.486 -9.955 1.00 144.16 225 SER A O 1
ATOM 1574 N N . ILE A 1 220 ? 31.013 -13.101 -11.028 1.00 143.40 226 ILE A N 1
ATOM 1575 C CA . ILE A 1 220 ? 31.207 -12.176 -9.914 1.00 143.11 226 ILE A CA 1
ATOM 1576 C C . ILE A 1 220 ? 30.395 -10.906 -10.089 1.00 142.84 226 ILE A C 1
ATOM 1577 O O . ILE A 1 220 ? 30.845 -9.967 -10.735 1.00 143.34 226 ILE A O 1
ATOM 1582 N N . MET A 1 221 ? 29.216 -10.854 -9.494 1.00 142.02 227 MET A N 1
ATOM 1583 C CA . MET A 1 221 ? 28.434 -9.636 -9.525 1.00 141.25 227 MET A CA 1
ATOM 1584 C C . MET A 1 221 ? 29.070 -8.658 -8.548 1.00 140.98 227 MET A C 1
ATOM 1585 O O . MET A 1 221 ? 29.032 -8.886 -7.352 1.00 141.83 227 MET A O 1
ATOM 1590 N N . PHE A 1 222 ? 29.674 -7.584 -9.046 1.00 140.10 228 PHE A N 1
ATOM 1591 C CA . PHE A 1 222 ? 30.330 -6.610 -8.175 1.00 139.29 228 PHE A CA 1
ATOM 1592 C C . PHE A 1 222 ? 29.581 -5.284 -8.142 1.00 138.62 228 PHE A C 1
ATOM 1593 O O . PHE A 1 222 ? 29.413 -4.635 -9.182 1.00 137.70 228 PHE A O 1
ATOM 1601 N N . LEU A 1 223 ? 29.164 -4.880 -6.939 1.00 138.71 229 LEU A N 1
ATOM 1602 C CA . LEU A 1 223 ? 28.388 -3.646 -6.737 1.00 138.96 229 LEU A CA 1
ATOM 1603 C C . LEU A 1 223 ? 29.248 -2.433 -6.339 1.00 139.27 229 LEU A C 1
ATOM 1604 O O . LEU A 1 223 ? 30.131 -2.539 -5.476 1.00 139.86 229 LEU A O 1
ATOM 1609 N N . VAL A 1 224 ? 28.989 -1.290 -6.979 1.00 138.67 230 VAL A N 1
ATOM 1610 C CA . VAL A 1 224 ? 29.585 -0.019 -6.586 1.00 138.39 230 VAL A CA 1
ATOM 1611 C C . VAL A 1 224 ? 28.450 0.947 -6.418 1.00 138.73 230 VAL A C 1
ATOM 1612 O O . VAL A 1 224 ? 27.531 0.959 -7.241 1.00 138.63 230 VAL A O 1
ATOM 1616 N N . ALA A 1 225 ? 28.516 1.755 -5.359 1.00 139.16 231 ALA A N 1
ATOM 1617 C CA . ALA A 1 225 ? 27.472 2.738 -5.042 1.00 139.21 231 ALA A CA 1
ATOM 1618 C C . ALA A 1 225 ? 27.850 4.058 -5.674 1.00 139.59 231 ALA A C 1
ATOM 1619 O O . ALA A 1 225 ? 28.709 4.768 -5.165 1.00 139.99 231 ALA A O 1
ATOM 1621 N N . LEU A 1 226 ? 27.221 4.394 -6.789 1.00 140.21 232 LEU A N 1
ATOM 1622 C CA . LEU A 1 226 ? 27.607 5.593 -7.523 1.00 140.67 232 LEU A CA 1
ATOM 1623 C C . LEU A 1 226 ? 27.755 6.810 -6.610 1.00 141.31 232 LEU A C 1
ATOM 1624 O O . LEU A 1 226 ? 28.641 7.631 -6.816 1.00 141.91 232 LEU A O 1
ATOM 1629 N N . SER A 1 227 ? 26.915 6.902 -5.585 1.00 141.74 233 SER A N 1
ATOM 1630 C CA . SER A 1 227 ? 26.934 8.038 -4.666 1.00 142.33 233 SER A CA 1
ATOM 1631 C C . SER A 1 227 ? 28.055 8.001 -3.613 1.00 143.22 233 SER A C 1
ATOM 1632 O O . SER A 1 227 ? 28.085 8.863 -2.730 1.00 143.59 233 SER A O 1
ATOM 1635 N N . GLU A 1 228 ? 28.964 7.020 -3.698 1.00 143.89 234 GLU A N 1
ATOM 1636 C CA . GLU A 1 228 ? 30.092 6.910 -2.751 1.00 144.20 234 GLU A CA 1
ATOM 1637 C C . GLU A 1 228 ? 31.174 7.962 -3.014 1.00 144.25 234 GLU A C 1
ATOM 1638 O O . GLU A 1 228 ? 31.947 8.302 -2.119 1.00 144.56 234 GLU A O 1
ATOM 1644 N N . TYR A 1 229 ? 31.220 8.475 -4.240 1.00 144.03 235 TYR A N 1
ATOM 1645 C CA . TYR A 1 229 ? 32.313 9.341 -4.691 1.00 143.98 235 TYR A CA 1
ATOM 1646 C C . TYR A 1 229 ? 32.747 10.450 -3.727 1.00 144.32 235 TYR A C 1
ATOM 1647 O O . TYR A 1 229 ? 33.911 10.842 -3.738 1.00 144.49 235 TYR A O 1
ATOM 1656 N N . ASP A 1 230 ? 31.840 10.955 -2.898 1.00 144.65 236 ASP A N 1
ATOM 1657 C CA . ASP A 1 230 ? 32.201 12.048 -2.003 1.00 144.84 236 ASP A CA 1
ATOM 1658 C C . ASP A 1 230 ? 32.454 11.667 -0.539 1.00 145.37 236 ASP A C 1
ATOM 1659 O O . ASP A 1 230 ? 32.891 12.520 0.222 1.00 146.15 236 ASP A O 1
ATOM 1664 N N . GLN A 1 231 ? 32.212 10.411 -0.143 1.00 145.59 237 GLN A N 1
ATOM 1665 C CA . GLN A 1 231 ? 32.299 10.000 1.288 1.00 145.98 237 GLN A CA 1
ATOM 1666 C C . GLN A 1 231 ? 33.640 9.340 1.655 1.00 145.79 237 GLN A C 1
ATOM 1667 O O . GLN A 1 231 ? 34.466 9.086 0.773 1.00 145.71 237 GLN A O 1
ATOM 1673 N N . VAL A 1 232 ? 33.838 9.066 2.954 1.00 146.02 238 VAL A N 1
ATOM 1674 C CA . VAL A 1 232 ? 35.014 8.313 3.465 1.00 146.36 238 VAL A CA 1
ATOM 1675 C C . VAL A 1 232 ? 34.582 7.026 4.183 1.00 146.69 238 VAL A C 1
ATOM 1676 O O . VAL A 1 232 ? 33.483 6.936 4.721 1.00 146.17 238 VAL A O 1
ATOM 1680 N N . LEU A 1 233 ? 35.469 6.036 4.204 1.00 147.95 239 LEU A N 1
ATOM 1681 C CA . LEU A 1 233 ? 35.123 4.694 4.703 1.00 148.67 239 LEU A CA 1
ATOM 1682 C C . LEU A 1 233 ? 34.779 4.656 6.194 1.00 149.56 239 LEU A C 1
ATOM 1683 O O . LEU A 1 233 ? 35.436 5.310 7.021 1.00 149.62 239 LEU A O 1
ATOM 1688 N N . VAL A 1 234 ? 33.743 3.876 6.512 1.00 150.60 240 VAL A N 1
ATOM 1689 C CA . VAL A 1 234 ? 33.219 3.778 7.880 1.00 151.17 240 VAL A CA 1
ATOM 1690 C C . VAL A 1 234 ? 34.286 3.236 8.815 1.00 151.16 240 VAL A C 1
ATOM 1691 O O . VAL A 1 234 ? 34.505 3.761 9.902 1.00 150.81 240 VAL A O 1
ATOM 1695 N N . GLU A 1 235 ? 34.976 2.211 8.349 1.00 151.99 241 GLU A N 1
ATOM 1696 C CA . GLU A 1 235 ? 36.036 1.581 9.118 1.00 153.59 241 GLU A CA 1
ATOM 1697 C C . GLU A 1 235 ? 37.313 2.450 9.261 1.00 153.92 241 GLU A C 1
ATOM 1698 O O . GLU A 1 235 ? 37.924 2.475 10.340 1.00 154.42 241 GLU A O 1
ATOM 1704 N N . SER A 1 236 ? 37.703 3.163 8.201 1.00 153.66 242 SER A N 1
ATOM 1705 C CA . SER A 1 236 ? 38.947 3.958 8.213 1.00 153.64 242 SER A CA 1
ATOM 1706 C C . SER A 1 236 ? 38.775 5.283 7.444 1.00 153.55 242 SER A C 1
ATOM 1707 O O . SER A 1 236 ? 38.708 5.302 6.210 1.00 153.49 242 SER A O 1
ATOM 1710 N N . ASP A 1 237 ? 38.726 6.390 8.187 1.00 153.75 243 ASP A N 1
ATOM 1711 C CA . ASP A 1 237 ? 38.119 7.648 7.677 1.00 154.03 243 ASP A CA 1
ATOM 1712 C C . ASP A 1 237 ? 39.099 8.660 7.036 1.00 153.31 243 ASP A C 1
ATOM 1713 O O . ASP A 1 237 ? 38.861 9.871 7.036 1.00 152.40 243 ASP A O 1
ATOM 1718 N N . ASN A 1 238 ? 40.173 8.142 6.450 1.00 153.37 244 ASN A N 1
ATOM 1719 C CA . ASN A 1 238 ? 41.112 8.955 5.676 1.00 152.98 244 ASN A CA 1
ATOM 1720 C C . ASN A 1 238 ? 40.944 8.743 4.155 1.00 152.37 244 ASN A C 1
ATOM 1721 O O . ASN A 1 238 ? 41.498 9.492 3.340 1.00 152.07 244 ASN A O 1
ATOM 1726 N N . GLU A 1 239 ? 40.137 7.746 3.792 1.00 151.80 245 GLU A N 1
ATOM 1727 C CA . GLU A 1 239 ? 40.210 7.099 2.483 1.00 150.80 245 GLU A CA 1
ATOM 1728 C C . GLU A 1 239 ? 38.854 7.125 1.746 1.00 149.91 245 GLU A C 1
ATOM 1729 O O . GLU A 1 239 ? 37.830 6.684 2.287 1.00 149.21 245 GLU A O 1
ATOM 1735 N N . ASN A 1 240 ? 38.869 7.639 0.510 1.00 148.94 246 ASN A N 1
ATOM 1736 C CA . ASN A 1 240 ? 37.652 7.865 -0.271 1.00 148.08 246 ASN A CA 1
ATOM 1737 C C . ASN A 1 240 ? 36.936 6.578 -0.614 1.00 146.83 246 ASN A C 1
ATOM 1738 O O . ASN A 1 240 ? 37.549 5.603 -1.025 1.00 146.26 246 ASN A O 1
ATOM 1743 N N . ARG A 1 241 ? 35.620 6.596 -0.475 1.00 146.61 247 ARG A N 1
ATOM 1744 C CA . ARG A 1 241 ? 34.827 5.376 -0.580 1.00 146.84 247 ARG A CA 1
ATOM 1745 C C . ARG A 1 241 ? 34.823 4.751 -1.975 1.00 146.11 247 ARG A C 1
ATOM 1746 O O . ARG A 1 241 ? 34.562 3.561 -2.126 1.00 146.48 247 ARG A O 1
ATOM 1754 N N . MET A 1 242 ? 35.090 5.549 -2.995 1.00 145.14 248 MET A N 1
ATOM 1755 C CA . MET A 1 242 ? 35.211 5.015 -4.323 1.00 145.02 248 MET A CA 1
ATOM 1756 C C . MET A 1 242 ? 36.635 4.536 -4.522 1.00 144.82 248 MET A C 1
ATOM 1757 O O . MET A 1 242 ? 36.849 3.462 -5.055 1.00 145.13 248 MET A O 1
ATOM 1762 N N . GLU A 1 243 ? 37.610 5.332 -4.090 1.00 145.16 249 GLU A N 1
ATOM 1763 C CA . GLU A 1 243 ? 39.025 4.920 -4.118 1.00 145.72 249 GLU A CA 1
ATOM 1764 C C . GLU A 1 243 ? 39.165 3.465 -3.689 1.00 145.23 249 GLU A C 1
ATOM 1765 O O . GLU A 1 243 ? 40.015 2.740 -4.201 1.00 145.35 249 GLU A O 1
ATOM 1771 N N . GLU A 1 244 ? 38.340 3.049 -2.731 1.00 144.71 250 GLU A N 1
ATOM 1772 C CA . GLU A 1 244 ? 38.442 1.709 -2.174 1.00 144.33 250 GLU A CA 1
ATOM 1773 C C . GLU A 1 244 ? 37.598 0.685 -2.909 1.00 143.67 250 GLU A C 1
ATOM 1774 O O . GLU A 1 244 ? 38.038 -0.432 -3.102 1.00 144.31 250 GLU A O 1
ATOM 1780 N N . SER A 1 245 ? 36.385 1.051 -3.304 1.00 142.70 251 SER A N 1
ATOM 1781 C CA . SER A 1 245 ? 35.571 0.186 -4.162 1.00 141.84 251 SER A CA 1
ATOM 1782 C C . SER A 1 245 ? 36.342 -0.147 -5.419 1.00 141.06 251 SER A C 1
ATOM 1783 O O . SER A 1 245 ? 36.261 -1.262 -5.918 1.00 141.16 251 SER A O 1
ATOM 1786 N N . LYS A 1 246 ? 37.090 0.837 -5.912 1.00 140.52 252 LYS A N 1
ATOM 1787 C CA . LYS A 1 246 ? 37.952 0.706 -7.092 1.00 140.03 252 LYS A CA 1
ATOM 1788 C C . LYS A 1 246 ? 39.113 -0.270 -6.820 1.00 139.26 252 LYS A C 1
ATOM 1789 O O . LYS A 1 246 ? 39.356 -1.197 -7.584 1.00 138.60 252 LYS A O 1
ATOM 1795 N N . ALA A 1 247 ? 39.808 -0.069 -5.710 1.00 139.15 253 ALA A N 1
ATOM 1796 C CA . ALA A 1 247 ? 40.923 -0.929 -5.326 1.00 139.19 253 ALA A CA 1
ATOM 1797 C C . ALA A 1 247 ? 40.508 -2.395 -5.173 1.00 138.70 253 ALA A C 1
ATOM 1798 O O . ALA A 1 247 ? 41.142 -3.301 -5.722 1.00 138.58 253 ALA A O 1
ATOM 1800 N N . LEU A 1 248 ? 39.456 -2.607 -4.394 1.00 138.02 254 LEU A N 1
ATOM 1801 C CA . LEU A 1 248 ? 38.862 -3.923 -4.206 1.00 137.81 254 LEU A CA 1
ATOM 1802 C C . LEU A 1 248 ? 38.556 -4.612 -5.537 1.00 137.68 254 LEU A C 1
ATOM 1803 O O . LEU A 1 248 ? 38.841 -5.806 -5.712 1.00 137.11 254 LEU A O 1
ATOM 1808 N N . PHE A 1 249 ? 37.968 -3.859 -6.466 1.00 137.20 255 PHE A N 1
ATOM 1809 C CA . PHE A 1 249 ? 37.571 -4.416 -7.746 1.00 137.20 255 PHE A CA 1
ATOM 1810 C C . PHE A 1 249 ? 38.780 -4.993 -8.444 1.00 137.63 255 PHE A C 1
ATOM 1811 O O . PHE A 1 249 ? 38.856 -6.192 -8.657 1.00 138.42 255 PHE A O 1
ATOM 1819 N N . ARG A 1 250 ? 39.750 -4.149 -8.760 1.00 137.89 256 ARG A N 1
ATOM 1820 C CA . ARG A 1 250 ? 40.952 -4.602 -9.441 1.00 137.72 256 ARG A CA 1
ATOM 1821 C C . ARG A 1 250 ? 41.582 -5.778 -8.677 1.00 138.09 256 ARG A C 1
ATOM 1822 O O . ARG A 1 250 ? 42.077 -6.715 -9.289 1.00 138.65 256 ARG A O 1
ATOM 1830 N N . THR A 1 251 ? 41.529 -5.749 -7.347 1.00 138.06 257 THR A N 1
ATOM 1831 C CA . THR A 1 251 ? 42.105 -6.819 -6.522 1.00 137.95 257 THR A CA 1
ATOM 1832 C C . THR A 1 251 ? 41.431 -8.181 -6.730 1.00 137.93 257 THR A C 1
ATOM 1833 O O . THR A 1 251 ? 42.112 -9.208 -6.732 1.00 137.69 257 THR A O 1
ATOM 1837 N N . ILE A 1 252 ? 40.105 -8.174 -6.899 1.00 137.75 258 ILE A N 1
ATOM 1838 C CA . ILE A 1 252 ? 39.319 -9.400 -7.135 1.00 137.79 258 ILE A CA 1
ATOM 1839 C C . ILE A 1 252 ? 39.488 -9.900 -8.552 1.00 137.61 258 ILE A C 1
ATOM 1840 O O . ILE A 1 252 ? 39.843 -11.047 -8.745 1.00 137.43 258 ILE A O 1
ATOM 1845 N N . ILE A 1 253 ? 39.218 -9.028 -9.523 1.00 137.97 259 ILE A N 1
ATOM 1846 C CA . ILE A 1 253 ? 39.420 -9.298 -10.956 1.00 138.69 259 ILE A CA 1
ATOM 1847 C C . ILE A 1 253 ? 40.793 -9.944 -11.260 1.00 139.79 259 ILE A C 1
ATOM 1848 O O . ILE A 1 253 ? 40.893 -10.846 -12.101 1.00 139.86 259 ILE A O 1
ATOM 1853 N N . THR A 1 254 ? 41.837 -9.468 -10.583 1.00 140.46 260 THR A N 1
ATOM 1854 C CA . THR A 1 254 ? 43.176 -10.024 -10.707 1.00 140.76 260 THR A CA 1
ATOM 1855 C C . THR A 1 254 ? 43.249 -11.461 -10.255 1.00 141.36 260 THR A C 1
ATOM 1856 O O . THR A 1 254 ? 43.895 -12.272 -10.901 1.00 141.75 260 THR A O 1
ATOM 1860 N N . TYR A 1 255 ? 42.611 -11.763 -9.127 1.00 142.24 261 TYR A N 1
ATOM 1861 C CA . TYR A 1 255 ? 42.772 -13.064 -8.459 1.00 142.83 261 TYR A CA 1
ATOM 1862 C C . TYR A 1 255 ? 42.573 -14.208 -9.434 1.00 143.93 261 TYR A C 1
ATOM 1863 O O . TYR A 1 255 ? 41.568 -14.232 -10.154 1.00 144.65 261 TYR A O 1
ATOM 1872 N N . PRO A 1 256 ? 43.511 -15.175 -9.448 1.00 144.17 262 PRO A N 1
ATOM 1873 C CA . PRO A 1 256 ? 43.562 -16.107 -10.568 1.00 144.18 262 PRO A CA 1
ATOM 1874 C C . PRO A 1 256 ? 42.552 -17.260 -10.571 1.00 144.87 262 PRO A C 1
ATOM 1875 O O . PRO A 1 256 ? 42.609 -18.073 -11.493 1.00 145.66 262 PRO A O 1
ATOM 1879 N N . TRP A 1 257 ? 41.644 -17.347 -9.589 1.00 144.91 263 TRP A N 1
ATOM 1880 C CA . TRP A 1 257 ? 40.549 -18.338 -9.662 1.00 144.88 263 TRP A CA 1
ATOM 1881 C C . TRP A 1 257 ? 39.341 -17.765 -10.373 1.00 145.07 263 TRP A C 1
ATOM 1882 O O . TRP A 1 257 ? 38.395 -18.499 -10.666 1.00 145.49 263 TRP A O 1
ATOM 1893 N N . PHE A 1 258 ? 39.368 -16.456 -10.638 1.00 144.92 264 PHE A N 1
ATOM 1894 C CA . PHE A 1 258 ? 38.259 -15.771 -11.297 1.00 144.83 264 PHE A CA 1
ATOM 1895 C C . PHE A 1 258 ? 38.497 -15.514 -12.791 1.00 145.08 264 PHE A C 1
ATOM 1896 O O . PHE A 1 258 ? 37.733 -14.793 -13.433 1.00 144.93 264 PHE A O 1
ATOM 1904 N N . GLN A 1 259 ? 39.540 -16.118 -13.346 1.00 145.67 265 GLN A N 1
ATOM 1905 C CA . GLN A 1 259 ? 39.834 -15.974 -14.765 1.00 146.31 265 GLN A CA 1
ATOM 1906 C C . GLN A 1 259 ? 38.920 -16.844 -15.611 1.00 146.39 265 GLN A C 1
ATOM 1907 O O . GLN A 1 259 ? 38.781 -16.610 -16.802 1.00 146.47 265 GLN A O 1
ATOM 1913 N N . ASN A 1 260 ? 38.315 -17.861 -15.006 1.00 146.40 266 ASN A N 1
ATOM 1914 C CA . ASN A 1 260 ? 37.360 -18.703 -15.712 1.00 146.27 266 ASN A CA 1
ATOM 1915 C C . ASN A 1 260 ? 35.949 -18.416 -15.213 1.00 146.21 266 ASN A C 1
ATOM 1916 O O . ASN A 1 260 ? 35.110 -19.312 -15.130 1.00 146.47 266 ASN A O 1
ATOM 1921 N N . SER A 1 261 ? 35.698 -17.138 -14.911 1.00 145.94 267 SER A N 1
ATOM 1922 C CA . SER A 1 261 ? 34.416 -16.661 -14.377 1.00 145.25 267 SER A CA 1
ATOM 1923 C C . SER A 1 261 ? 34.174 -15.222 -14.819 1.00 144.76 267 SER A C 1
ATOM 1924 O O . SER A 1 261 ? 35.035 -14.362 -14.638 1.00 144.76 267 SER A O 1
ATOM 1927 N N . SER A 1 262 ? 33.002 -14.970 -15.397 1.00 144.40 268 SER A N 1
ATOM 1928 C CA . SER A 1 262 ? 32.650 -13.650 -15.919 1.00 144.24 268 SER A CA 1
ATOM 1929 C C . SER A 1 262 ? 32.496 -12.652 -14.784 1.00 144.36 268 SER A C 1
ATOM 1930 O O . SER A 1 262 ? 32.299 -13.046 -13.632 1.00 145.16 268 SER A O 1
ATOM 1933 N N . VAL A 1 263 ? 32.578 -11.362 -15.112 1.00 143.42 269 VAL A N 1
ATOM 1934 C CA . VAL A 1 263 ? 32.418 -10.300 -14.123 1.00 142.03 269 VAL A CA 1
ATOM 1935 C C . VAL A 1 263 ? 31.383 -9.298 -14.630 1.00 141.32 269 VAL A C 1
ATOM 1936 O O . VAL A 1 263 ? 31.432 -8.871 -15.777 1.00 140.99 269 VAL A O 1
ATOM 1940 N N . ILE A 1 264 ? 30.435 -8.958 -13.763 1.00 140.76 270 ILE A N 1
ATOM 1941 C CA . ILE A 1 264 ? 29.331 -8.073 -14.093 1.00 140.60 270 ILE A CA 1
ATOM 1942 C C . ILE A 1 264 ? 29.304 -6.942 -13.075 1.00 140.36 270 ILE A C 1
ATOM 1943 O O . ILE A 1 264 ? 29.116 -7.172 -11.883 1.00 140.52 270 ILE A O 1
ATOM 1948 N N . LEU A 1 265 ? 29.493 -5.722 -13.557 1.00 140.01 271 LEU A N 1
ATOM 1949 C CA . LEU A 1 265 ? 29.605 -4.549 -12.698 1.00 139.66 271 LEU A CA 1
ATOM 1950 C C . LEU A 1 265 ? 28.272 -3.810 -12.597 1.00 139.18 271 LEU A C 1
ATOM 1951 O O . LEU A 1 265 ? 27.801 -3.262 -13.588 1.00 139.02 271 LEU A O 1
ATOM 1956 N N . PHE A 1 266 ? 27.672 -3.797 -11.408 1.00 138.93 272 PHE A N 1
ATOM 1957 C CA . PHE A 1 266 ? 26.430 -3.060 -11.174 1.00 138.90 272 PHE A CA 1
ATOM 1958 C C . PHE A 1 266 ? 26.677 -1.741 -10.458 1.00 139.44 272 PHE A C 1
ATOM 1959 O O . PHE A 1 266 ? 26.727 -1.706 -9.225 1.00 140.37 272 PHE A O 1
ATOM 1967 N N . LEU A 1 267 ? 26.806 -0.652 -11.206 1.00 139.10 273 LEU A N 1
ATOM 1968 C CA . LEU A 1 267 ? 26.948 0.656 -10.585 1.00 138.77 273 LEU A CA 1
ATOM 1969 C C . LEU A 1 267 ? 25.602 1.024 -9.952 1.00 139.65 273 LEU A C 1
ATOM 1970 O O . LEU A 1 267 ? 24.653 1.382 -10.651 1.00 140.60 273 LEU A O 1
ATOM 1975 N N . ASN A 1 268 ? 25.498 0.907 -8.632 1.00 139.81 274 ASN A N 1
ATOM 1976 C CA . ASN A 1 268 ? 24.192 1.009 -7.977 1.00 139.44 274 ASN A CA 1
ATOM 1977 C C . ASN A 1 268 ? 23.860 2.433 -7.574 1.00 138.99 274 ASN A C 1
ATOM 1978 O O . ASN A 1 268 ? 24.534 3.370 -7.989 1.00 138.62 274 ASN A O 1
ATOM 1983 N N . LYS A 1 269 ? 22.792 2.586 -6.798 1.00 138.94 275 LYS A N 1
ATOM 1984 C CA . LYS A 1 269 ? 22.423 3.855 -6.207 1.00 139.32 275 LYS A CA 1
ATOM 1985 C C . LYS A 1 269 ? 22.554 5.011 -7.184 1.00 138.93 275 LYS A C 1
ATOM 1986 O O . LYS A 1 269 ? 23.117 6.045 -6.861 1.00 138.69 275 LYS A O 1
ATOM 1992 N N . LYS A 1 270 ? 22.032 4.821 -8.386 1.00 139.07 276 LYS A N 1
ATOM 1993 C CA . LYS A 1 270 ? 22.049 5.867 -9.393 1.00 139.12 276 LYS A CA 1
ATOM 1994 C C . LYS A 1 270 ? 21.132 6.999 -8.968 1.00 138.75 276 LYS A C 1
ATOM 1995 O O . LYS A 1 270 ? 21.467 8.169 -9.094 1.00 138.30 276 LYS A O 1
ATOM 2001 N N . ASP A 1 271 ? 19.970 6.650 -8.452 1.00 139.01 277 ASP A N 1
ATOM 2002 C CA . ASP A 1 271 ? 19.024 7.663 -8.033 1.00 139.91 277 ASP A CA 1
ATOM 2003 C C . ASP A 1 271 ? 19.655 8.640 -7.054 1.00 140.68 277 ASP A C 1
ATOM 2004 O O . ASP A 1 271 ? 19.388 9.829 -7.109 1.00 141.45 277 ASP A O 1
ATOM 2009 N N . LEU A 1 272 ? 20.485 8.139 -6.150 1.00 141.48 278 LEU A N 1
ATOM 2010 C CA . LEU A 1 272 ? 21.144 9.005 -5.171 1.00 141.80 278 LEU A CA 1
ATOM 2011 C C . LEU A 1 272 ? 22.137 9.933 -5.860 1.00 142.28 278 LEU A C 1
ATOM 2012 O O . LEU A 1 272 ? 22.148 11.125 -5.571 1.00 142.91 278 LEU A O 1
ATOM 2017 N N . LEU A 1 273 ? 22.957 9.392 -6.769 1.00 142.43 279 LEU A N 1
ATOM 2018 C CA . LEU A 1 273 ? 23.926 10.203 -7.526 1.00 142.74 279 LEU A CA 1
ATOM 2019 C C . LEU A 1 273 ? 23.211 11.300 -8.277 1.00 143.44 279 LEU A C 1
ATOM 2020 O O . LEU A 1 273 ? 23.684 12.427 -8.327 1.00 143.28 279 LEU A O 1
ATOM 2025 N N . GLU A 1 274 ? 22.071 10.956 -8.871 1.00 144.84 280 GLU A N 1
ATOM 2026 C CA . GLU A 1 274 ? 21.328 11.903 -9.705 1.00 145.45 280 GLU A CA 1
ATOM 2027 C C . GLU A 1 274 ? 20.904 13.136 -8.897 1.00 145.87 280 GLU A C 1
ATOM 2028 O O . GLU A 1 274 ? 20.944 14.258 -9.402 1.00 145.98 280 GLU A O 1
ATOM 2034 N N . GLU A 1 275 ? 20.507 12.925 -7.647 1.00 146.43 281 GLU A N 1
ATOM 2035 C CA . GLU A 1 275 ? 20.161 14.026 -6.769 1.00 146.05 281 GLU A CA 1
ATOM 2036 C C . GLU A 1 275 ? 21.422 14.640 -6.129 1.00 145.67 281 GLU A C 1
ATOM 2037 O O . GLU A 1 275 ? 21.519 15.854 -5.985 1.00 146.54 281 GLU A O 1
ATOM 2043 N N . LYS A 1 276 ? 22.385 13.807 -5.758 1.00 144.43 282 LYS A N 1
ATOM 2044 C CA . LYS A 1 276 ? 23.597 14.277 -5.089 1.00 144.13 282 LYS A CA 1
ATOM 2045 C C . LYS A 1 276 ? 24.451 15.179 -5.979 1.00 143.39 282 LYS A C 1
ATOM 2046 O O . LYS A 1 276 ? 25.042 16.144 -5.503 1.00 142.43 282 LYS A O 1
ATOM 2052 N N . ILE A 1 277 ? 24.504 14.870 -7.274 1.00 143.88 283 ILE A N 1
ATOM 2053 C CA . ILE A 1 277 ? 25.456 15.529 -8.189 1.00 144.34 283 ILE A CA 1
ATOM 2054 C C . ILE A 1 277 ? 25.112 16.991 -8.447 1.00 144.58 283 ILE A C 1
ATOM 2055 O O . ILE A 1 277 ? 25.888 17.706 -9.089 1.00 144.53 283 ILE A O 1
ATOM 2060 N N . MET A 1 278 ? 23.958 17.429 -7.948 1.00 145.19 284 MET A N 1
ATOM 2061 C CA . MET A 1 278 ? 23.538 18.818 -8.100 1.00 146.25 284 MET A CA 1
ATOM 2062 C C . MET A 1 278 ? 24.261 19.742 -7.092 1.00 147.12 284 MET A C 1
ATOM 2063 O O . MET A 1 278 ? 24.669 20.859 -7.451 1.00 147.28 284 MET A O 1
ATOM 2068 N N . TYR A 1 279 ? 24.449 19.279 -5.853 1.00 147.71 285 TYR A N 1
ATOM 2069 C CA . TYR A 1 279 ? 25.294 20.017 -4.895 1.00 147.80 285 TYR A CA 1
ATOM 2070 C C . TYR A 1 279 ? 26.745 19.519 -4.935 1.00 147.65 285 TYR A C 1
ATOM 2071 O O . TYR A 1 279 ? 27.600 20.184 -5.522 1.00 147.59 285 TYR A O 1
ATOM 2080 N N . SER A 1 280 ? 27.027 18.351 -4.361 1.00 147.44 286 SER A N 1
ATOM 2081 C CA . SER A 1 280 ? 28.417 17.900 -4.254 1.00 147.64 286 SER A CA 1
ATOM 2082 C C . SER A 1 280 ? 28.987 17.503 -5.610 1.00 147.43 286 SER A C 1
ATOM 2083 O O . SER A 1 280 ? 28.489 16.566 -6.237 1.00 147.65 286 SER A O 1
ATOM 2086 N N . HIS A 1 281 ? 30.044 18.198 -6.035 1.00 146.91 287 HIS A N 1
ATOM 2087 C CA . HIS A 1 281 ? 30.613 18.037 -7.387 1.00 146.43 287 HIS A CA 1
ATOM 2088 C C . HIS A 1 281 ? 31.633 16.905 -7.465 1.00 145.43 287 HIS A C 1
ATOM 2089 O O . HIS A 1 281 ? 32.437 16.743 -6.558 1.00 145.29 287 HIS A O 1
ATOM 2096 N N . LEU A 1 282 ? 31.634 16.156 -8.564 1.00 144.50 288 LEU A N 1
ATOM 2097 C CA . LEU A 1 282 ? 32.611 15.089 -8.730 1.00 144.54 288 LEU A CA 1
ATOM 2098 C C . LEU A 1 282 ? 34.033 15.654 -8.750 1.00 144.20 288 LEU A C 1
ATOM 2099 O O . LEU A 1 282 ? 34.840 15.274 -7.915 1.00 144.41 288 LEU A O 1
ATOM 2104 N N . VAL A 1 283 ? 34.326 16.585 -9.658 1.00 144.11 289 VAL A N 1
ATOM 2105 C CA . VAL A 1 283 ? 35.730 16.978 -9.948 1.00 144.24 289 VAL A CA 1
ATOM 2106 C C . VAL A 1 283 ? 36.578 17.297 -8.706 1.00 143.92 289 VAL A C 1
ATOM 2107 O O . VAL A 1 283 ? 37.801 17.166 -8.739 1.00 143.51 289 VAL A O 1
ATOM 2111 N N . ASP A 1 284 ? 35.930 17.712 -7.620 1.00 144.07 290 ASP A N 1
ATOM 2112 C CA . ASP A 1 284 ? 36.622 17.949 -6.346 1.00 144.36 290 ASP A CA 1
ATOM 2113 C C . ASP A 1 284 ? 37.162 16.685 -5.677 1.00 144.43 290 ASP A C 1
ATOM 2114 O O . ASP A 1 284 ? 38.028 16.784 -4.816 1.00 145.01 290 ASP A O 1
ATOM 2119 N N . TYR A 1 285 ? 36.635 15.519 -6.044 1.00 144.14 291 TYR A N 1
ATOM 2120 C CA . TYR A 1 285 ? 37.055 14.243 -5.469 1.00 143.96 291 TYR A CA 1
ATOM 2121 C C . TYR A 1 285 ? 37.812 13.401 -6.473 1.00 143.64 291 TYR A C 1
ATOM 2122 O O . TYR A 1 285 ? 38.655 12.597 -6.105 1.00 143.68 291 TYR A O 1
ATOM 2131 N N . PHE A 1 286 ? 37.481 13.572 -7.744 1.00 143.45 292 PHE A N 1
ATOM 2132 C CA . PHE A 1 286 ? 38.191 12.940 -8.825 1.00 143.49 292 PHE A CA 1
ATOM 2133 C C . PHE A 1 286 ? 38.478 14.003 -9.864 1.00 144.44 292 PHE A C 1
ATOM 2134 O O . PHE A 1 286 ? 37.617 14.317 -10.683 1.00 144.94 292 PHE A O 1
ATOM 2142 N N . PRO A 1 287 ? 39.683 14.592 -9.813 1.00 145.22 293 PRO A N 1
ATOM 2143 C CA . PRO A 1 287 ? 40.024 15.692 -10.730 1.00 145.21 293 PRO A CA 1
ATOM 2144 C C . PRO A 1 287 ? 40.334 15.271 -12.168 1.00 145.31 293 PRO A C 1
ATOM 2145 O O . PRO A 1 287 ? 40.446 16.136 -13.039 1.00 145.46 293 PRO A O 1
ATOM 2149 N N . GLU A 1 288 ? 40.463 13.967 -12.412 1.00 145.36 294 GLU A N 1
ATOM 2150 C CA . GLU A 1 288 ? 40.749 13.460 -13.750 1.00 145.74 294 GLU A CA 1
ATOM 2151 C C . GLU A 1 288 ? 39.525 13.670 -14.638 1.00 146.03 294 GLU A C 1
ATOM 2152 O O . GLU A 1 288 ? 39.659 13.828 -15.851 1.00 146.69 294 GLU A O 1
ATOM 2158 N N . TYR A 1 289 ? 38.342 13.677 -14.023 1.00 145.71 295 TYR A N 1
ATOM 2159 C CA . TYR A 1 289 ? 37.073 13.874 -14.727 1.00 145.71 295 TYR A CA 1
ATOM 2160 C C . TYR A 1 289 ? 36.972 15.284 -15.293 1.00 145.64 295 TYR A C 1
ATOM 2161 O O . TYR A 1 289 ? 36.844 16.252 -14.544 1.00 145.49 295 TYR A O 1
ATOM 2170 N N . ASP A 1 290 ? 37.027 15.379 -16.622 1.00 145.88 296 ASP A N 1
ATOM 2171 C CA . ASP A 1 290 ? 37.074 16.667 -17.340 1.00 146.04 296 ASP A CA 1
ATOM 2172 C C . ASP A 1 290 ? 35.697 17.117 -17.881 1.00 145.66 296 ASP A C 1
ATOM 2173 O O . ASP A 1 290 ? 35.615 18.037 -18.705 1.00 145.50 296 ASP A O 1
ATOM 2178 N N . GLY A 1 291 ? 34.627 16.477 -17.410 1.00 145.09 297 GLY A N 1
ATOM 2179 C CA . GLY A 1 291 ? 33.275 16.778 -17.870 1.00 144.75 297 GLY A CA 1
ATOM 2180 C C . GLY A 1 291 ? 32.604 17.873 -17.059 1.00 144.28 297 GLY A C 1
ATOM 2181 O O . GLY A 1 291 ? 33.218 18.465 -16.174 1.00 144.20 297 GLY A O 1
ATOM 2182 N N . PRO A 1 292 ? 31.328 18.149 -17.360 1.00 143.95 298 PRO A N 1
ATOM 2183 C CA . PRO A 1 292 ? 30.578 19.240 -16.730 1.00 143.90 298 PRO A CA 1
ATOM 2184 C C . PRO A 1 292 ? 30.021 18.941 -15.341 1.00 143.28 298 PRO A C 1
ATOM 2185 O O . PRO A 1 292 ? 30.005 17.795 -14.905 1.00 142.87 298 PRO A O 1
ATOM 2189 N N . GLN A 1 293 ? 29.553 19.989 -14.669 1.00 143.46 299 GLN A N 1
ATOM 2190 C CA . GLN A 1 293 ? 28.999 19.888 -13.317 1.00 144.01 299 GLN A CA 1
ATOM 2191 C C . GLN A 1 293 ? 27.489 19.718 -13.335 1.00 143.95 299 GLN A C 1
ATOM 2192 O O . GLN A 1 293 ? 26.828 20.143 -14.274 1.00 144.17 299 GLN A O 1
ATOM 2198 N N . ARG A 1 294 ? 26.945 19.102 -12.290 1.00 144.26 300 ARG A N 1
ATOM 2199 C CA . ARG A 1 294 ? 25.495 18.889 -12.160 1.00 144.88 300 ARG A CA 1
ATOM 2200 C C . ARG A 1 294 ? 24.880 18.056 -13.295 1.00 145.23 300 ARG A C 1
ATOM 2201 O O . ARG A 1 294 ? 23.656 18.046 -13.469 1.00 144.98 300 ARG A O 1
ATOM 2209 N N . ASP A 1 295 ? 25.738 17.342 -14.036 1.00 145.73 301 ASP A N 1
ATOM 2210 C CA . ASP A 1 295 ? 25.324 16.461 -15.132 1.00 145.22 301 ASP A CA 1
ATOM 2211 C C . ASP A 1 295 ? 25.288 15.030 -14.618 1.00 144.58 301 ASP A C 1
ATOM 2212 O O . ASP A 1 295 ? 26.312 14.347 -14.556 1.00 143.52 301 ASP A O 1
ATOM 2217 N N . ALA A 1 296 ? 24.085 14.603 -14.242 1.00 144.69 302 ALA A N 1
ATOM 2218 C CA . ALA A 1 296 ? 23.858 13.292 -13.653 1.00 144.56 302 ALA A CA 1
ATOM 2219 C C . ALA A 1 296 ? 24.565 12.207 -14.439 1.00 143.94 302 ALA A C 1
ATOM 2220 O O . ALA A 1 296 ? 25.261 11.380 -13.869 1.00 143.90 302 ALA A O 1
ATOM 2222 N N . GLN A 1 297 ? 24.394 12.238 -15.753 1.00 143.72 303 GLN A N 1
ATOM 2223 C CA . GLN A 1 297 ? 24.900 11.195 -16.622 1.00 143.81 303 GLN A CA 1
ATOM 2224 C C . GLN A 1 297 ? 26.414 11.285 -16.809 1.00 143.57 303 GLN A C 1
ATOM 2225 O O . GLN A 1 297 ? 27.149 10.346 -16.478 1.00 143.32 303 GLN A O 1
ATOM 2231 N N . ALA A 1 298 ? 26.884 12.418 -17.325 1.00 143.33 304 ALA A N 1
ATOM 2232 C CA . ALA A 1 298 ? 28.304 12.575 -17.638 1.00 143.16 304 ALA A CA 1
ATOM 2233 C C . ALA A 1 298 ? 29.169 11.983 -16.533 1.00 142.97 304 ALA A C 1
ATOM 2234 O O . ALA A 1 298 ? 30.177 11.352 -16.814 1.00 142.98 304 ALA A O 1
ATOM 2236 N N . ALA A 1 299 ? 28.753 12.174 -15.285 1.00 142.99 305 ALA A N 1
ATOM 2237 C CA . ALA A 1 299 ? 29.452 11.619 -14.143 1.00 143.09 305 ALA A CA 1
ATOM 2238 C C . ALA A 1 299 ? 29.519 10.106 -14.238 1.00 143.57 305 ALA A C 1
ATOM 2239 O O . ALA A 1 299 ? 30.602 9.552 -14.441 1.00 144.13 305 ALA A O 1
ATOM 2241 N N . ARG A 1 300 ? 28.376 9.434 -14.101 1.00 143.76 306 ARG A N 1
ATOM 2242 C CA . ARG A 1 300 ? 28.350 7.957 -14.061 1.00 143.54 306 ARG A CA 1
ATOM 2243 C C . ARG A 1 300 ? 29.077 7.341 -15.257 1.00 143.18 306 ARG A C 1
ATOM 2244 O O . ARG A 1 300 ? 29.857 6.400 -15.095 1.00 142.48 306 ARG A O 1
ATOM 2252 N N . GLU A 1 301 ? 28.853 7.899 -16.444 1.00 143.31 307 GLU A N 1
ATOM 2253 C CA . GLU A 1 301 ? 29.642 7.522 -17.615 1.00 143.58 307 GLU A CA 1
ATOM 2254 C C . GLU A 1 301 ? 31.149 7.465 -17.262 1.00 143.30 307 GLU A C 1
ATOM 2255 O O . GLU A 1 301 ? 31.822 6.480 -17.569 1.00 143.18 307 GLU A O 1
ATOM 2261 N N . PHE A 1 302 ? 31.662 8.503 -16.601 1.00 142.87 308 PHE A N 1
ATOM 2262 C CA . PHE A 1 302 ? 33.079 8.561 -16.226 1.00 142.30 308 PHE A CA 1
ATOM 2263 C C . PHE A 1 302 ? 33.422 7.547 -15.142 1.00 141.83 308 PHE A C 1
ATOM 2264 O O . PHE A 1 302 ? 34.473 6.904 -15.197 1.00 141.99 308 PHE A O 1
ATOM 2272 N N . ILE A 1 303 ? 32.552 7.418 -14.149 1.00 141.01 309 ILE A N 1
ATOM 2273 C CA . ILE A 1 303 ? 32.790 6.490 -13.052 1.00 140.65 309 ILE A CA 1
ATOM 2274 C C . ILE A 1 303 ? 32.896 5.073 -13.603 1.00 140.47 309 ILE A C 1
ATOM 2275 O O . ILE A 1 303 ? 33.822 4.335 -13.265 1.00 140.22 309 ILE A O 1
ATOM 2280 N N . LEU A 1 304 ? 31.963 4.719 -14.486 1.00 140.40 310 LEU A N 1
ATOM 2281 C CA . LEU A 1 304 ? 32.002 3.443 -15.190 1.00 140.28 310 LEU A CA 1
ATOM 2282 C C . LEU A 1 304 ? 33.331 3.261 -15.879 1.00 140.49 310 LEU A C 1
ATOM 2283 O O . LEU A 1 304 ? 33.951 2.215 -15.753 1.00 140.74 310 LEU A O 1
ATOM 2288 N N . LYS A 1 305 ? 33.764 4.291 -16.600 1.00 141.13 311 LYS A N 1
ATOM 2289 C CA . LYS A 1 305 ? 35.043 4.268 -17.323 1.00 141.20 311 LYS A CA 1
ATOM 2290 C C . LYS A 1 305 ? 36.218 3.913 -16.407 1.00 140.73 311 LYS A C 1
ATOM 2291 O O . LYS A 1 305 ? 37.092 3.143 -16.793 1.00 140.47 311 LYS A O 1
ATOM 2297 N N . MET A 1 306 ? 36.230 4.467 -15.196 1.00 140.21 312 MET A N 1
ATOM 2298 C CA . MET A 1 306 ? 37.317 4.206 -14.263 1.00 139.67 312 MET A CA 1
ATOM 2299 C C . MET A 1 306 ? 37.444 2.723 -14.100 1.00 139.03 312 MET A C 1
ATOM 2300 O O . MET A 1 306 ? 38.514 2.160 -14.317 1.00 139.13 312 MET A O 1
ATOM 2305 N N . PHE A 1 307 ? 36.328 2.103 -13.733 1.00 138.46 313 PHE A N 1
ATOM 2306 C CA . PHE A 1 307 ? 36.297 0.694 -13.363 1.00 138.45 313 PHE A CA 1
ATOM 2307 C C . PHE A 1 307 ? 36.613 -0.236 -14.545 1.00 138.11 313 PHE A C 1
ATOM 2308 O O . PHE A 1 307 ? 37.474 -1.104 -14.444 1.00 137.79 313 PHE A O 1
ATOM 2316 N N . VAL A 1 308 ? 35.923 -0.041 -15.661 1.00 138.53 314 VAL A N 1
ATOM 2317 C CA . VAL A 1 308 ? 36.122 -0.880 -16.835 1.00 139.38 314 VAL A CA 1
ATOM 2318 C C . VAL A 1 308 ? 37.574 -0.848 -17.359 1.00 140.15 314 VAL A C 1
ATOM 2319 O O . VAL A 1 308 ? 38.038 -1.800 -17.981 1.00 140.41 314 VAL A O 1
ATOM 2323 N N . ASP A 1 309 ? 38.293 0.237 -17.094 1.00 140.88 315 ASP A N 1
ATOM 2324 C CA . ASP A 1 309 ? 39.691 0.351 -17.512 1.00 141.11 315 ASP A CA 1
ATOM 2325 C C . ASP A 1 309 ? 40.615 -0.513 -16.662 1.00 141.30 315 ASP A C 1
ATOM 2326 O O . ASP A 1 309 ? 41.696 -0.879 -17.108 1.00 141.72 315 ASP A O 1
ATOM 2331 N N . LEU A 1 310 ? 40.189 -0.850 -15.448 1.00 141.49 316 LEU A N 1
ATOM 2332 C CA . LEU A 1 310 ? 40.986 -1.704 -14.565 1.00 141.87 316 LEU A CA 1
ATOM 2333 C C . LEU A 1 310 ? 40.854 -3.159 -14.989 1.00 142.13 316 LEU A C 1
ATOM 2334 O O . LEU A 1 310 ? 41.464 -4.034 -14.398 1.00 141.97 316 LEU A O 1
ATOM 2339 N N . ASN A 1 311 ? 40.035 -3.420 -16.003 1.00 143.07 317 ASN A N 1
ATOM 2340 C CA . ASN A 1 311 ? 39.994 -4.738 -16.618 1.00 143.92 317 ASN A CA 1
ATOM 2341 C C . ASN A 1 311 ? 41.376 -5.045 -17.207 1.00 144.76 317 ASN A C 1
ATOM 2342 O O . ASN A 1 311 ? 41.866 -4.302 -18.069 1.00 144.99 317 ASN A O 1
ATOM 2347 N N . PRO A 1 312 ? 42.015 -6.131 -16.733 1.00 145.44 318 PRO A N 1
ATOM 2348 C CA . PRO A 1 312 ? 43.339 -6.495 -17.231 1.00 146.07 318 PRO A CA 1
ATOM 2349 C C . PRO A 1 312 ? 43.284 -7.313 -18.515 1.00 147.02 318 PRO A C 1
ATOM 2350 O O . PRO A 1 312 ? 43.860 -6.902 -19.530 1.00 147.52 318 PRO A O 1
ATOM 2354 N N . ASP A 1 313 ? 42.592 -8.454 -18.473 1.00 147.46 319 ASP A N 1
ATOM 2355 C CA . ASP A 1 313 ? 42.487 -9.350 -19.638 1.00 147.31 319 ASP A CA 1
ATOM 2356 C C . ASP A 1 313 ? 41.778 -8.611 -20.777 1.00 147.15 319 ASP A C 1
ATOM 2357 O O . ASP A 1 313 ? 40.648 -8.142 -20.602 1.00 147.21 319 ASP A O 1
ATOM 2362 N N . SER A 1 314 ? 42.431 -8.509 -21.933 1.00 146.71 320 SER A N 1
ATOM 2363 C CA . SER A 1 314 ? 41.844 -7.812 -23.076 1.00 146.37 320 SER A CA 1
ATOM 2364 C C . SER A 1 314 ? 41.011 -8.722 -23.979 1.00 146.00 320 SER A C 1
ATOM 2365 O O . SER A 1 314 ? 40.447 -8.246 -24.956 1.00 146.00 320 SER A O 1
ATOM 2368 N N . ASP A 1 315 ? 40.939 -10.015 -23.658 1.00 145.70 321 ASP A N 1
ATOM 2369 C CA . ASP A 1 315 ? 40.121 -10.966 -24.418 1.00 145.67 321 ASP A CA 1
ATOM 2370 C C . ASP A 1 315 ? 38.798 -11.270 -23.730 1.00 145.93 321 ASP A C 1
ATOM 2371 O O . ASP A 1 315 ? 38.124 -12.224 -24.100 1.00 146.38 321 ASP A O 1
ATOM 2376 N N . LYS A 1 316 ? 38.417 -10.462 -22.746 1.00 146.08 322 LYS A N 1
ATOM 2377 C CA . LYS A 1 316 ? 37.220 -10.725 -21.953 1.00 145.58 322 LYS A CA 1
ATOM 2378 C C . LYS A 1 316 ? 36.451 -9.432 -21.708 1.00 144.40 322 LYS A C 1
ATOM 2379 O O . LYS A 1 316 ? 37.000 -8.462 -21.200 1.00 143.82 322 LYS A O 1
ATOM 2385 N N . ILE A 1 317 ? 35.182 -9.422 -22.102 1.00 144.07 323 ILE A N 1
ATOM 2386 C CA . ILE A 1 317 ? 34.298 -8.277 -21.884 1.00 144.00 323 ILE A CA 1
ATOM 2387 C C . ILE A 1 317 ? 33.943 -8.258 -20.415 1.00 144.04 323 ILE A C 1
ATOM 2388 O O . ILE A 1 317 ? 34.019 -9.291 -19.744 1.00 144.61 323 ILE A O 1
ATOM 2393 N N . ILE A 1 318 ? 33.562 -7.084 -19.920 1.00 143.63 324 ILE A N 1
ATOM 2394 C CA . ILE A 1 318 ? 33.326 -6.883 -18.495 1.00 143.26 324 ILE A CA 1
ATOM 2395 C C . ILE A 1 318 ? 32.019 -6.095 -18.324 1.00 143.33 324 ILE A C 1
ATOM 2396 O O . ILE A 1 318 ? 32.004 -4.874 -18.148 1.00 143.79 324 ILE A O 1
ATOM 2401 N N . TYR A 1 319 ? 30.925 -6.854 -18.370 1.00 142.73 325 TYR A N 1
ATOM 2402 C CA . TYR A 1 319 ? 29.548 -6.349 -18.527 1.00 141.68 325 TYR A CA 1
ATOM 2403 C C . TYR A 1 319 ? 29.154 -5.370 -17.429 1.00 141.09 325 TYR A C 1
ATOM 2404 O O . TYR A 1 319 ? 29.469 -5.590 -16.263 1.00 141.07 325 TYR A O 1
ATOM 2413 N N . SER A 1 320 ? 28.448 -4.305 -17.802 1.00 140.78 326 SER A N 1
ATOM 2414 C CA . SER A 1 320 ? 28.052 -3.266 -16.849 1.00 140.45 326 SER A CA 1
ATOM 2415 C C . SER A 1 320 ? 26.582 -2.888 -16.944 1.00 139.65 326 SER A C 1
ATOM 2416 O O . SER A 1 320 ? 25.955 -3.050 -17.988 1.00 138.80 326 SER A O 1
ATOM 2419 N N . HIS A 1 321 ? 26.054 -2.379 -15.832 1.00 140.25 327 HIS A N 1
ATOM 2420 C CA . HIS A 1 321 ? 24.653 -1.942 -15.713 1.00 140.88 327 HIS A CA 1
ATOM 2421 C C . HIS A 1 321 ? 24.457 -0.910 -14.599 1.00 140.57 327 HIS A C 1
ATOM 2422 O O . HIS A 1 321 ? 24.893 -1.109 -13.467 1.00 140.30 327 HIS A O 1
ATOM 2429 N N . PHE A 1 322 ? 23.771 0.177 -14.905 1.00 140.69 328 PHE A N 1
ATOM 2430 C CA . PHE A 1 322 ? 23.443 1.148 -13.877 1.00 141.31 328 PHE A CA 1
ATOM 2431 C C . PHE A 1 322 ? 22.147 0.703 -13.209 1.00 141.86 328 PHE A C 1
ATOM 2432 O O . PHE A 1 322 ? 21.137 0.501 -13.892 1.00 142.54 328 PHE A O 1
ATOM 2440 N N . THR A 1 323 ? 22.168 0.557 -11.883 1.00 141.92 329 THR A N 1
ATOM 2441 C CA . THR A 1 323 ? 20.998 0.064 -11.151 1.00 141.80 329 THR A CA 1
ATOM 2442 C C . THR A 1 323 ? 20.550 0.964 -10.011 1.00 142.60 329 THR A C 1
ATOM 2443 O O . THR A 1 323 ? 21.356 1.682 -9.428 1.00 143.41 329 THR A O 1
ATOM 2447 N N . CYS A 1 324 ? 19.257 0.900 -9.705 1.00 142.61 330 CYS A N 1
ATOM 2448 C CA . CYS A 1 324 ? 18.739 1.356 -8.431 1.00 141.89 330 CYS A CA 1
ATOM 2449 C C . CYS A 1 324 ? 18.082 0.169 -7.735 1.00 141.38 330 CYS A C 1
ATOM 2450 O O . CYS A 1 324 ? 16.996 -0.260 -8.118 1.00 140.82 330 CYS A O 1
ATOM 2453 N N . ALA A 1 325 ? 18.734 -0.351 -6.701 1.00 141.35 331 ALA A N 1
ATOM 2454 C CA . ALA A 1 325 ? 18.330 -1.625 -6.103 1.00 141.31 331 ALA A CA 1
ATOM 2455 C C . ALA A 1 325 ? 17.004 -1.587 -5.353 1.00 141.09 331 ALA A C 1
ATOM 2456 O O . ALA A 1 325 ? 16.463 -2.626 -5.023 1.00 140.97 331 ALA A O 1
ATOM 2458 N N . THR A 1 326 ? 16.480 -0.403 -5.075 1.00 141.04 332 THR A N 1
ATOM 2459 C CA . THR A 1 326 ? 15.190 -0.286 -4.412 1.00 141.01 332 THR A CA 1
ATOM 2460 C C . THR A 1 326 ? 14.071 -0.011 -5.415 1.00 141.71 332 THR A C 1
ATOM 2461 O O . THR A 1 326 ? 12.999 0.442 -5.031 1.00 142.42 332 THR A O 1
ATOM 2465 N N . ASP A 1 327 ? 14.323 -0.290 -6.694 1.00 142.15 333 ASP A N 1
ATOM 2466 C CA . ASP A 1 327 ? 13.342 -0.085 -7.766 1.00 142.11 333 ASP A CA 1
ATOM 2467 C C . ASP A 1 327 ? 13.049 -1.446 -8.400 1.00 142.57 333 ASP A C 1
ATOM 2468 O O . ASP A 1 327 ? 13.672 -1.825 -9.395 1.00 143.34 333 ASP A O 1
ATOM 2473 N N . THR A 1 328 ? 12.103 -2.186 -7.823 1.00 142.25 334 THR A N 1
ATOM 2474 C CA . THR A 1 328 ? 11.877 -3.568 -8.230 1.00 141.97 334 THR A CA 1
ATOM 2475 C C . THR A 1 328 ? 11.803 -3.675 -9.747 1.00 142.08 334 THR A C 1
ATOM 2476 O O . THR A 1 328 ? 12.480 -4.507 -10.330 1.00 142.11 334 THR A O 1
ATOM 2480 N N . GLU A 1 329 ? 11.019 -2.812 -10.388 1.00 142.71 335 GLU A N 1
ATOM 2481 C CA . GLU A 1 329 ? 10.819 -2.897 -11.840 1.00 143.28 335 GLU A CA 1
ATOM 2482 C C . GLU A 1 329 ? 12.047 -2.553 -12.690 1.00 143.41 335 GLU A C 1
ATOM 2483 O O . GLU A 1 329 ? 12.126 -2.976 -13.842 1.00 143.37 335 GLU A O 1
ATOM 2489 N N . ASN A 1 330 ? 12.990 -1.787 -12.144 1.00 143.41 336 ASN A N 1
ATOM 2490 C CA . ASN A 1 330 ? 14.287 -1.600 -12.810 1.00 143.24 336 ASN A CA 1
ATOM 2491 C C . ASN A 1 330 ? 15.140 -2.845 -12.654 1.00 143.15 336 ASN A C 1
ATOM 2492 O O . ASN A 1 330 ? 15.723 -3.325 -13.622 1.00 143.75 336 ASN A O 1
ATOM 2497 N N . ILE A 1 331 ? 15.219 -3.355 -11.431 1.00 142.57 337 ILE A N 1
ATOM 2498 C CA . ILE A 1 331 ? 15.957 -4.578 -11.170 1.00 142.64 337 ILE A CA 1
ATOM 2499 C C . ILE A 1 331 ? 15.377 -5.776 -11.915 1.00 142.82 337 ILE A C 1
ATOM 2500 O O . ILE A 1 331 ? 16.129 -6.622 -12.397 1.00 143.32 337 ILE A O 1
ATOM 2505 N N . ARG A 1 332 ? 14.056 -5.854 -12.035 1.00 142.84 338 ARG A N 1
ATOM 2506 C CA . ARG A 1 332 ? 13.469 -6.931 -12.825 1.00 142.96 338 ARG A CA 1
ATOM 2507 C C . ARG A 1 332 ? 14.071 -6.909 -14.212 1.00 143.40 338 ARG A C 1
ATOM 2508 O O . ARG A 1 332 ? 14.468 -7.955 -14.710 1.00 143.61 338 ARG A O 1
ATOM 2516 N N . PHE A 1 333 ? 14.167 -5.726 -14.821 1.00 144.14 339 PHE A N 1
ATOM 2517 C CA . PHE A 1 333 ? 14.697 -5.635 -16.183 1.00 144.13 339 PHE A CA 1
ATOM 2518 C C . PHE A 1 333 ? 16.193 -5.969 -16.278 1.00 143.80 339 PHE A C 1
ATOM 2519 O O . PHE A 1 333 ? 16.646 -6.575 -17.256 1.00 143.35 339 PHE A O 1
ATOM 2527 N N . VAL A 1 334 ? 16.951 -5.558 -15.271 1.00 143.73 340 VAL A N 1
ATOM 2528 C CA . VAL A 1 334 ? 18.393 -5.730 -15.294 1.00 143.77 340 VAL A CA 1
ATOM 2529 C C . VAL A 1 334 ? 18.729 -7.225 -15.212 1.00 144.21 340 VAL A C 1
ATOM 2530 O O . VAL A 1 334 ? 19.335 -7.770 -16.143 1.00 143.90 340 VAL A O 1
ATOM 2534 N N . PHE A 1 335 ? 18.303 -7.893 -14.135 1.00 144.98 341 PHE A N 1
ATOM 2535 C CA . PHE A 1 335 ? 18.604 -9.324 -13.954 1.00 144.97 341 PHE A CA 1
ATOM 2536 C C . PHE A 1 335 ? 18.037 -10.159 -15.104 1.00 144.90 341 PHE A C 1
ATOM 2537 O O . PHE A 1 335 ? 18.624 -11.172 -15.497 1.00 144.53 341 PHE A O 1
ATOM 2545 N N . ALA A 1 336 ? 16.901 -9.731 -15.646 1.00 144.95 342 ALA A N 1
ATOM 2546 C CA . ALA A 1 336 ? 16.350 -10.375 -16.834 1.00 145.11 342 ALA A CA 1
ATOM 2547 C C . ALA A 1 336 ? 17.412 -10.435 -17.928 1.00 145.31 342 ALA A C 1
ATOM 2548 O O . ALA A 1 336 ? 17.738 -11.513 -18.428 1.00 145.46 342 ALA A O 1
ATOM 2550 N N . ALA A 1 337 ? 17.967 -9.275 -18.270 1.00 145.25 343 ALA A N 1
ATOM 2551 C CA . ALA A 1 337 ? 18.991 -9.188 -19.315 1.00 144.82 343 ALA A CA 1
ATOM 2552 C C . ALA A 1 337 ? 20.307 -9.843 -18.898 1.00 144.16 343 ALA A C 1
ATOM 2553 O O . ALA A 1 337 ? 20.985 -10.452 -19.725 1.00 143.37 343 ALA A O 1
ATOM 2555 N N . VAL A 1 338 ? 20.669 -9.710 -17.624 1.00 144.06 344 VAL A N 1
ATOM 2556 C CA . VAL A 1 338 ? 21.906 -10.322 -17.119 1.00 144.19 344 VAL A CA 1
ATOM 2557 C C . VAL A 1 338 ? 21.891 -11.832 -17.325 1.00 144.96 344 VAL A C 1
ATOM 2558 O O . VAL A 1 338 ? 22.904 -12.394 -17.758 1.00 145.40 344 VAL A O 1
ATOM 2562 N N . LYS A 1 339 ? 20.757 -12.484 -17.043 1.00 145.47 345 LYS A N 1
ATOM 2563 C CA . LYS A 1 339 ? 20.682 -13.955 -17.163 1.00 145.46 345 LYS A CA 1
ATOM 2564 C C . LYS A 1 339 ? 20.953 -14.413 -18.589 1.00 145.43 345 LYS A C 1
ATOM 2565 O O . LYS A 1 339 ? 21.838 -15.252 -18.820 1.00 145.03 345 LYS A O 1
ATOM 2571 N N . ASP A 1 340 ? 20.200 -13.839 -19.533 1.00 145.54 346 ASP A N 1
ATOM 2572 C CA . ASP A 1 340 ? 20.311 -14.192 -20.957 1.00 145.68 346 ASP A CA 1
ATOM 2573 C C . ASP A 1 340 ? 21.753 -14.038 -21.490 1.00 145.63 346 ASP A C 1
ATOM 2574 O O . ASP A 1 340 ? 22.040 -14.487 -22.608 1.00 145.64 346 ASP A O 1
ATOM 2579 N N . THR A 1 341 ? 22.625 -13.374 -20.711 1.00 144.96 347 THR A N 1
ATOM 2580 C CA . THR A 1 341 ? 24.061 -13.285 -20.992 1.00 144.14 347 THR A CA 1
ATOM 2581 C C . THR A 1 341 ? 24.783 -14.340 -20.232 1.00 143.12 347 THR A C 1
ATOM 2582 O O . THR A 1 341 ? 25.680 -14.956 -20.769 1.00 143.23 347 THR A O 1
ATOM 2586 N N . ILE A 1 342 ? 24.443 -14.504 -18.958 1.00 142.78 348 ILE A N 1
ATOM 2587 C CA . ILE A 1 342 ? 25.122 -15.503 -18.125 1.00 143.26 348 ILE A CA 1
ATOM 2588 C C . ILE A 1 342 ? 24.853 -16.902 -18.675 1.00 143.96 348 ILE A C 1
ATOM 2589 O O . ILE A 1 342 ? 25.786 -17.697 -18.857 1.00 144.13 348 ILE A O 1
ATOM 2594 N N . LEU A 1 343 ? 23.586 -17.193 -18.964 1.00 144.33 349 LEU A N 1
ATOM 2595 C CA . LEU A 1 343 ? 23.235 -18.453 -19.618 1.00 144.52 349 LEU A CA 1
ATOM 2596 C C . LEU A 1 343 ? 24.014 -18.633 -20.918 1.00 144.94 349 LEU A C 1
ATOM 2597 O O . LEU A 1 343 ? 24.619 -19.673 -21.145 1.00 144.84 349 LEU A O 1
ATOM 2602 N N . GLN A 1 344 ? 23.996 -17.593 -21.752 1.00 145.74 350 GLN A N 1
ATOM 2603 C CA . GLN A 1 344 ? 24.674 -17.577 -23.067 1.00 145.65 350 GLN A CA 1
ATOM 2604 C C . GLN A 1 344 ? 26.128 -18.013 -22.968 1.00 145.11 350 GLN A C 1
ATOM 2605 O O . GLN A 1 344 ? 26.600 -18.765 -23.811 1.00 145.09 350 GLN A O 1
ATOM 2611 N N . LEU A 1 345 ? 26.823 -17.527 -21.940 1.00 144.55 351 LEU A N 1
ATOM 2612 C CA . LEU A 1 345 ? 28.218 -17.873 -21.707 1.00 144.30 351 LEU A CA 1
ATOM 2613 C C . LEU A 1 345 ? 28.311 -19.328 -21.297 1.00 144.12 351 LEU A C 1
ATOM 2614 O O . LEU A 1 345 ? 28.846 -20.148 -22.026 1.00 144.54 351 LEU A O 1
ATOM 2619 N N . ASN A 1 346 ? 27.763 -19.641 -20.129 1.00 143.71 352 ASN A N 1
ATOM 2620 C CA . ASN A 1 346 ? 27.928 -20.962 -19.528 1.00 143.13 352 ASN A CA 1
ATOM 2621 C C . ASN A 1 346 ? 27.390 -22.123 -20.360 1.00 142.55 352 ASN A C 1
ATOM 2622 O O . ASN A 1 346 ? 27.737 -23.271 -20.106 1.00 142.38 352 ASN A O 1
ATOM 2627 N N . LEU A 1 347 ? 26.560 -21.826 -21.357 1.00 142.18 353 LEU A N 1
ATOM 2628 C CA . LEU A 1 347 ? 26.161 -22.826 -22.350 1.00 141.48 353 LEU A CA 1
ATOM 2629 C C . LEU A 1 347 ? 27.319 -23.149 -23.268 1.00 140.99 353 LEU A C 1
ATOM 2630 O O . LEU A 1 347 ? 27.636 -24.312 -23.475 1.00 140.78 353 LEU A O 1
ATOM 2635 N N . LYS A 1 348 ? 27.939 -22.110 -23.822 1.00 140.99 354 LYS A N 1
ATOM 2636 C CA . LYS A 1 348 ? 29.088 -22.280 -24.714 1.00 141.33 354 LYS A CA 1
ATOM 2637 C C . LYS A 1 348 ? 30.259 -22.935 -24.010 1.00 141.45 354 LYS A C 1
ATOM 2638 O O . LYS A 1 348 ? 30.981 -23.711 -24.612 1.00 141.55 354 LYS A O 1
ATOM 2644 N N . GLU A 1 349 ? 30.434 -22.623 -22.729 1.00 141.89 355 GLU A N 1
ATOM 2645 C CA . GLU A 1 349 ? 31.561 -23.121 -21.946 1.00 141.95 355 GLU A CA 1
ATOM 2646 C C . GLU A 1 349 ? 31.275 -24.491 -21.325 1.00 142.32 355 GLU A C 1
ATOM 2647 O O . GLU A 1 349 ? 32.045 -24.972 -20.475 1.00 143.21 355 GLU A O 1
ATOM 2653 N N . TYR A 1 350 ? 30.177 -25.115 -21.754 1.00 141.65 356 TYR A N 1
ATOM 2654 C CA . TYR A 1 350 ? 29.845 -26.483 -21.368 1.00 141.31 356 TYR A CA 1
ATOM 2655 C C . TYR A 1 350 ? 29.800 -26.651 -19.836 1.00 141.22 356 TYR A C 1
ATOM 2656 O O . TYR A 1 350 ? 30.384 -27.578 -19.283 1.00 141.60 356 TYR A O 1
ATOM 2665 N N . ASN A 1 351 ? 29.121 -25.721 -19.163 1.00 140.79 357 ASN A N 1
ATOM 2666 C CA . ASN A 1 351 ? 28.770 -25.859 -17.741 1.00 140.20 357 ASN A CA 1
ATOM 2667 C C . ASN A 1 351 ? 27.290 -26.237 -17.570 1.00 140.21 357 ASN A C 1
ATOM 2668 O O . ASN A 1 351 ? 26.811 -26.386 -16.443 1.00 140.32 357 ASN A O 1
ATOM 2673 N N . LEU A 1 352 ? 26.569 -26.355 -18.688 1.00 139.80 358 LEU A N 1
ATOM 2674 C CA . LEU A 1 352 ? 25.167 -26.792 -18.706 1.00 139.22 358 LEU A CA 1
ATOM 2675 C C . LEU A 1 352 ? 24.906 -27.649 -19.955 1.00 138.73 358 LEU A C 1
ATOM 2676 O O . LEU A 1 352 ? 24.802 -28.875 -19.886 1.00 138.02 358 LEU A O 1
ATOM 2681 N N . SER B 2 1 ? 82.020 -15.007 -44.360 1.00 140.23 149 SER B N 1
ATOM 2682 C CA . SER B 2 1 ? 80.986 -15.963 -44.852 1.00 140.38 149 SER B CA 1
ATOM 2683 C C . SER B 2 1 ? 80.004 -16.290 -43.729 1.00 140.45 149 SER B C 1
ATOM 2684 O O . SER B 2 1 ? 79.624 -17.447 -43.530 1.00 140.36 149 SER B O 1
ATOM 2687 N N . GLU B 2 2 ? 79.580 -15.252 -43.012 1.00 140.64 150 GLU B N 1
ATOM 2688 C CA . GLU B 2 2 ? 78.907 -15.424 -41.729 1.00 140.83 150 GLU B CA 1
ATOM 2689 C C . GLU B 2 2 ? 77.534 -14.766 -41.673 1.00 141.02 150 GLU B C 1
ATOM 2690 O O . GLU B 2 2 ? 76.547 -15.437 -41.370 1.00 141.05 150 GLU B O 1
ATOM 2696 N N . GLU B 2 3 ? 77.462 -13.467 -41.962 1.00 141.27 151 GLU B N 1
ATOM 2697 C CA . GLU B 2 3 ? 76.195 -12.730 -41.826 1.00 141.43 151 GLU B CA 1
ATOM 2698 C C . GLU B 2 3 ? 75.178 -13.034 -42.937 1.00 141.64 151 GLU B C 1
ATOM 2699 O O . GLU B 2 3 ? 73.987 -12.759 -42.771 1.00 141.57 151 GLU B O 1
ATOM 2705 N N . GLU B 2 4 ? 75.635 -13.604 -44.054 1.00 141.77 152 GLU B N 1
ATOM 2706 C CA . GLU B 2 4 ? 74.720 -14.021 -45.126 1.00 141.77 152 GLU B CA 1
ATOM 2707 C C . GLU B 2 4 ? 73.870 -15.242 -44.737 1.00 141.89 152 GLU B C 1
ATOM 2708 O O . GLU B 2 4 ? 72.871 -15.533 -45.397 1.00 141.98 152 GLU B O 1
ATOM 2714 N N . GLN B 2 5 ? 74.269 -15.947 -43.676 1.00 141.90 153 GLN B N 1
ATOM 2715 C CA . GLN B 2 5 ? 73.450 -17.014 -43.086 1.00 141.79 153 GLN B CA 1
ATOM 2716 C C . GLN B 2 5 ? 72.568 -16.502 -41.936 1.00 141.71 153 GLN B C 1
ATOM 2717 O O . GLN B 2 5 ? 71.569 -17.137 -41.604 1.00 141.54 153 GLN B O 1
ATOM 2723 N N . LYS B 2 6 ? 72.943 -15.371 -41.332 1.00 141.82 154 LYS B N 1
ATOM 2724 C CA . LYS B 2 6 ? 72.117 -14.712 -40.298 1.00 141.93 154 LYS B CA 1
ATOM 2725 C C . LYS B 2 6 ? 70.816 -14.127 -40.861 1.00 142.16 154 LYS B C 1
ATOM 2726 O O . LYS B 2 6 ? 69.813 -14.027 -40.145 1.00 142.26 154 LYS B O 1
ATOM 2732 N N . LYS B 2 7 ? 70.847 -13.724 -42.131 1.00 142.19 155 LYS B N 1
ATOM 2733 C CA . LYS B 2 7 ? 69.666 -13.195 -42.817 1.00 142.05 155 LYS B CA 1
ATOM 2734 C C . LYS B 2 7 ? 68.812 -14.323 -43.408 1.00 141.99 155 LYS B C 1
ATOM 2735 O O . LYS B 2 7 ? 67.619 -14.138 -43.661 1.00 141.87 155 LYS B O 1
ATOM 2741 N N . LYS B 2 8 ? 69.427 -15.488 -43.614 1.00 141.90 156 LYS B N 1
ATOM 2742 C CA . LYS B 2 8 ? 68.700 -16.702 -43.992 1.00 141.86 156 LYS B CA 1
ATOM 2743 C C . LYS B 2 8 ? 67.844 -17.234 -42.832 1.00 141.72 156 LYS B C 1
ATOM 2744 O O . LYS B 2 8 ? 66.928 -18.025 -43.049 1.00 141.44 156 LYS B O 1
ATOM 2750 N N . ALA B 2 9 ? 68.154 -16.801 -41.608 1.00 141.87 157 ALA B N 1
ATOM 2751 C CA . ALA B 2 9 ? 67.362 -17.137 -40.421 1.00 141.97 157 ALA B CA 1
ATOM 2752 C C . ALA B 2 9 ? 65.961 -16.524 -40.480 1.00 142.10 157 ALA B C 1
ATOM 2753 O O . ALA B 2 9 ? 64.975 -17.194 -40.164 1.00 142.11 157 ALA B O 1
ATOM 2755 N N . LEU B 2 10 ? 65.881 -15.256 -40.885 1.00 142.24 158 LEU B N 1
ATOM 2756 C CA . LEU B 2 10 ? 64.597 -14.547 -40.983 1.00 142.40 158 LEU B CA 1
ATOM 2757 C C . LEU B 2 10 ? 63.628 -15.233 -41.953 1.00 142.53 158 LEU B C 1
ATOM 2758 O O . LEU B 2 10 ? 62.641 -15.828 -41.522 1.00 142.35 158 LEU B O 1
ATOM 2763 N N . GLU B 2 11 ? 63.921 -15.160 -43.252 1.00 142.83 159 GLU B N 1
ATOM 2764 C CA . GLU B 2 11 ? 63.049 -15.726 -44.291 1.00 142.98 159 GLU B CA 1
ATOM 2765 C C . GLU B 2 11 ? 62.517 -17.118 -43.923 1.00 143.22 159 GLU B C 1
ATOM 2766 O O . GLU B 2 11 ? 61.308 -17.357 -43.971 1.00 143.01 159 GLU B O 1
ATOM 2772 N N . ARG B 2 12 ? 63.425 -18.023 -43.551 1.00 143.58 160 ARG B N 1
ATOM 2773 C CA . ARG B 2 12 ? 63.062 -19.398 -43.187 1.00 143.79 160 ARG B CA 1
ATOM 2774 C C . ARG B 2 12 ? 62.091 -19.432 -42.008 1.00 144.00 160 ARG B C 1
ATOM 2775 O O . ARG B 2 12 ? 61.215 -20.295 -41.953 1.00 144.06 160 ARG B O 1
ATOM 2783 N N . SER B 2 13 ? 62.243 -18.494 -41.074 1.00 144.23 161 SER B N 1
ATOM 2784 C CA . SER B 2 13 ? 61.337 -18.396 -39.924 1.00 144.53 161 SER B CA 1
ATOM 2785 C C . SER B 2 13 ? 59.984 -17.765 -40.293 1.00 144.82 161 SER B C 1
ATOM 2786 O O . SER B 2 13 ? 58.953 -18.133 -39.729 1.00 145.02 161 SER B O 1
ATOM 2789 N N . MET B 2 14 ? 59.989 -16.815 -41.227 1.00 144.91 162 MET B N 1
ATOM 2790 C CA . MET B 2 14 ? 58.745 -16.198 -41.706 1.00 144.99 162 MET B CA 1
ATOM 2791 C C . MET B 2 14 ? 57.830 -17.208 -42.398 1.00 145.25 162 MET B C 1
ATOM 2792 O O . MET B 2 14 ? 56.610 -17.070 -42.339 1.00 145.43 162 MET B O 1
ATOM 2797 N N . TYR B 2 15 ? 58.416 -18.210 -43.053 1.00 145.40 163 TYR B N 1
ATOM 2798 C CA . TYR B 2 15 ? 57.636 -19.308 -43.636 1.00 145.34 163 TYR B CA 1
ATOM 2799 C C . TYR B 2 15 ? 56.933 -20.142 -42.554 1.00 145.41 163 TYR B C 1
ATOM 2800 O O . TYR B 2 15 ? 55.811 -20.606 -42.760 1.00 145.68 163 TYR B O 1
ATOM 2809 N N . VAL B 2 16 ? 57.584 -20.315 -41.405 1.00 145.19 164 VAL B N 1
ATOM 2810 C CA . VAL B 2 16 ? 56.997 -21.060 -40.284 1.00 145.04 164 VAL B CA 1
ATOM 2811 C C . VAL B 2 16 ? 55.910 -20.236 -39.563 1.00 144.66 164 VAL B C 1
ATOM 2812 O O . VAL B 2 16 ? 54.843 -20.762 -39.241 1.00 144.28 164 VAL B O 1
ATOM 2816 N N . LEU B 2 17 ? 56.185 -18.954 -39.323 1.00 144.53 165 LEU B N 1
ATOM 2817 C CA . LEU B 2 17 ? 55.197 -18.033 -38.748 1.00 144.47 165 LEU B CA 1
ATOM 2818 C C . LEU B 2 17 ? 53.976 -17.884 -39.653 1.00 144.34 165 LEU B C 1
ATOM 2819 O O . LEU B 2 17 ? 52.847 -17.852 -39.170 1.00 144.47 165 LEU B O 1
ATOM 2824 N N . SER B 2 18 ? 54.208 -17.779 -40.959 1.00 144.22 166 SER B N 1
ATOM 2825 C CA . SER B 2 18 ? 53.115 -17.651 -41.926 1.00 144.05 166 SER B CA 1
ATOM 2826 C C . SER B 2 18 ? 52.325 -18.947 -42.105 1.00 143.95 166 SER B C 1
ATOM 2827 O O . SER B 2 18 ? 51.208 -18.912 -42.612 1.00 144.05 166 SER B O 1
ATOM 2830 N N . GLU B 2 19 ? 52.894 -20.085 -41.714 1.00 143.77 167 GLU B N 1
ATOM 2831 C CA . GLU B 2 19 ? 52.139 -21.334 -41.727 1.00 143.75 167 GLU B CA 1
ATOM 2832 C C . GLU B 2 19 ? 51.128 -21.318 -40.598 1.00 143.70 167 GLU B C 1
ATOM 2833 O O . GLU B 2 19 ? 49.949 -21.572 -40.814 1.00 143.56 167 GLU B O 1
ATOM 2839 N N . LEU B 2 20 ? 51.616 -21.030 -39.393 1.00 143.95 168 LEU B N 1
ATOM 2840 C CA . LEU B 2 20 ? 50.775 -20.851 -38.203 1.00 143.83 168 LEU B CA 1
ATOM 2841 C C . LEU B 2 20 ? 49.614 -19.904 -38.495 1.00 143.70 168 LEU B C 1
ATOM 2842 O O . LEU B 2 20 ? 48.453 -20.264 -38.313 1.00 143.63 168 LEU B O 1
ATOM 2847 N N . VAL B 2 21 ? 49.943 -18.709 -38.975 1.00 143.50 169 VAL B N 1
ATOM 2848 C CA . VAL B 2 21 ? 48.944 -17.690 -39.284 1.00 143.51 169 VAL B CA 1
ATOM 2849 C C . VAL B 2 21 ? 47.924 -18.161 -40.327 1.00 143.61 169 VAL B C 1
ATOM 2850 O O . VAL B 2 21 ? 46.730 -17.924 -40.171 1.00 143.39 169 VAL B O 1
ATOM 2854 N N . GLU B 2 22 ? 48.392 -18.829 -41.379 1.00 144.08 170 GLU B N 1
ATOM 2855 C CA . GLU B 2 22 ? 47.503 -19.314 -42.449 1.00 144.27 170 GLU B CA 1
ATOM 2856 C C . GLU B 2 22 ? 46.802 -20.638 -42.104 1.00 144.61 170 GLU B C 1
ATOM 2857 O O . GLU B 2 22 ? 45.801 -20.986 -42.737 1.00 144.62 170 GLU B O 1
ATOM 2863 N N . THR B 2 23 ? 47.329 -21.377 -41.126 1.00 144.90 171 THR B N 1
ATOM 2864 C CA . THR B 2 23 ? 46.659 -22.579 -40.620 1.00 145.02 171 THR B CA 1
ATOM 2865 C C . THR B 2 23 ? 45.651 -22.202 -39.539 1.00 145.33 171 THR B C 1
ATOM 2866 O O . THR B 2 23 ? 44.595 -22.825 -39.427 1.00 145.58 171 THR B O 1
ATOM 2870 N N . GLU B 2 24 ? 45.974 -21.179 -38.752 1.00 145.58 172 GLU B N 1
ATOM 2871 C CA . GLU B 2 24 ? 45.029 -20.634 -37.772 1.00 145.73 172 GLU B CA 1
ATOM 2872 C C . GLU B 2 24 ? 43.740 -20.171 -38.452 1.00 145.68 172 GLU B C 1
ATOM 2873 O O . GLU B 2 24 ? 42.678 -20.170 -37.834 1.00 145.86 172 GLU B O 1
ATOM 2879 N N . LYS B 2 25 ? 43.832 -19.774 -39.718 1.00 145.48 173 LYS B N 1
ATOM 2880 C CA . LYS B 2 25 ? 42.644 -19.387 -40.464 1.00 145.58 173 LYS B CA 1
ATOM 2881 C C . LYS B 2 25 ? 41.838 -20.623 -40.865 1.00 145.37 173 LYS B C 1
ATOM 2882 O O . LYS B 2 25 ? 40.667 -20.731 -40.517 1.00 145.29 173 LYS B O 1
ATOM 2888 N N . MET B 2 26 ? 42.466 -21.566 -41.563 1.00 145.49 174 MET B N 1
ATOM 2889 C CA . MET B 2 26 ? 41.755 -22.764 -42.025 1.00 145.57 174 MET B CA 1
ATOM 2890 C C . MET B 2 26 ? 41.150 -23.528 -40.844 1.00 145.44 174 MET B C 1
ATOM 2891 O O . MET B 2 26 ? 40.136 -24.198 -40.996 1.00 145.69 174 MET B O 1
ATOM 2896 N N . TYR B 2 27 ? 41.777 -23.415 -39.676 1.00 145.21 175 TYR B N 1
ATOM 2897 C CA . TYR B 2 27 ? 41.260 -24.002 -38.434 1.00 145.17 175 TYR B CA 1
ATOM 2898 C C . TYR B 2 27 ? 40.015 -23.263 -37.944 1.00 144.77 175 TYR B C 1
ATOM 2899 O O . TYR B 2 27 ? 39.036 -23.892 -37.548 1.00 144.47 175 TYR B O 1
ATOM 2908 N N . VAL B 2 28 ? 40.059 -21.933 -37.975 1.00 144.78 176 VAL B N 1
ATOM 2909 C CA . VAL B 2 28 ? 38.920 -21.109 -37.557 1.00 144.97 176 VAL B CA 1
ATOM 2910 C C . VAL B 2 28 ? 37.675 -21.469 -38.352 1.00 145.35 176 VAL B C 1
ATOM 2911 O O . VAL B 2 28 ? 36.618 -21.722 -37.778 1.00 145.40 176 VAL B O 1
ATOM 2915 N N . ASP B 2 29 ? 37.818 -21.495 -39.676 1.00 145.89 177 ASP B N 1
ATOM 2916 C CA . ASP B 2 29 ? 36.712 -21.797 -40.599 1.00 145.88 177 ASP B CA 1
ATOM 2917 C C . ASP B 2 29 ? 36.307 -23.283 -40.528 1.00 146.17 177 ASP B C 1
ATOM 2918 O O . ASP B 2 29 ? 35.164 -23.625 -40.838 1.00 146.32 177 ASP B O 1
ATOM 2923 N N . ASP B 2 30 ? 37.236 -24.154 -40.121 1.00 146.14 178 ASP B N 1
ATOM 2924 C CA . ASP B 2 30 ? 36.924 -25.572 -39.878 1.00 146.00 178 ASP B CA 1
ATOM 2925 C C . ASP B 2 30 ? 36.145 -25.766 -38.574 1.00 145.57 178 ASP B C 1
ATOM 2926 O O . ASP B 2 30 ? 35.318 -26.671 -38.474 1.00 145.45 178 ASP B O 1
ATOM 2931 N N . LEU B 2 31 ? 36.420 -24.931 -37.574 1.00 145.20 179 LEU B N 1
ATOM 2932 C CA . LEU B 2 31 ? 35.567 -24.853 -36.382 1.00 145.16 179 LEU B CA 1
ATOM 2933 C C . LEU B 2 31 ? 34.233 -24.178 -36.736 1.00 144.91 179 LEU B C 1
ATOM 2934 O O . LEU B 2 31 ? 33.185 -24.532 -36.197 1.00 144.57 179 LEU B O 1
ATOM 2939 N N . GLY B 2 32 ? 34.285 -23.207 -37.648 1.00 144.98 180 GLY B N 1
ATOM 2940 C CA . GLY B 2 32 ? 33.085 -22.555 -38.179 1.00 145.17 180 GLY B CA 1
ATOM 2941 C C . GLY B 2 32 ? 32.157 -23.480 -38.957 1.00 145.17 180 GLY B C 1
ATOM 2942 O O . GLY B 2 32 ? 30.974 -23.175 -39.146 1.00 145.12 180 GLY B O 1
ATOM 2943 N N . GLN B 2 33 ? 32.695 -24.599 -39.432 1.00 145.24 181 GLN B N 1
ATOM 2944 C CA . GLN B 2 33 ? 31.875 -25.669 -39.986 1.00 145.51 181 GLN B CA 1
ATOM 2945 C C . GLN B 2 33 ? 31.136 -26.383 -38.851 1.00 145.40 181 GLN B C 1
ATOM 2946 O O . GLN B 2 33 ? 29.962 -26.718 -38.987 1.00 145.42 181 GLN B O 1
ATOM 2952 N N . ILE B 2 34 ? 31.826 -26.605 -37.734 1.00 145.46 182 ILE B N 1
ATOM 2953 C CA . ILE B 2 34 ? 31.237 -27.270 -36.569 1.00 145.46 182 ILE B CA 1
ATOM 2954 C C . ILE B 2 34 ? 30.168 -26.418 -35.902 1.00 145.16 182 ILE B C 1
ATOM 2955 O O . ILE B 2 34 ? 29.052 -26.881 -35.665 1.00 144.62 182 ILE B O 1
ATOM 2960 N N . VAL B 2 35 ? 30.529 -25.175 -35.596 1.00 145.46 183 VAL B N 1
ATOM 2961 C CA . VAL B 2 35 ? 29.692 -24.303 -34.769 1.00 145.69 183 VAL B CA 1
ATOM 2962 C C . VAL B 2 35 ? 28.468 -23.773 -35.512 1.00 146.01 183 VAL B C 1
ATOM 2963 O O . VAL B 2 35 ? 27.343 -23.945 -35.043 1.00 146.57 183 VAL B O 1
ATOM 2967 N N . GLU B 2 36 ? 28.676 -23.123 -36.655 1.00 145.77 184 GLU B N 1
ATOM 2968 C CA . GLU B 2 36 ? 27.565 -22.482 -37.365 1.00 145.39 184 GLU B CA 1
ATOM 2969 C C . GLU B 2 36 ? 27.057 -23.310 -38.545 1.00 145.21 184 GLU B C 1
ATOM 2970 O O . GLU B 2 36 ? 26.250 -22.829 -39.334 1.00 145.32 184 GLU B O 1
ATOM 2976 N N . GLY B 2 37 ? 27.519 -24.555 -38.646 1.00 144.93 185 GLY B N 1
ATOM 2977 C CA . GLY B 2 37 ? 26.986 -25.505 -39.615 1.00 144.77 185 GLY B CA 1
ATOM 2978 C C . GLY B 2 37 ? 26.172 -26.583 -38.934 1.00 144.47 185 GLY B C 1
ATOM 2979 O O . GLY B 2 37 ? 24.956 -26.612 -39.054 1.00 144.33 185 GLY B O 1
ATOM 2980 N N . TYR B 2 38 ? 26.848 -27.466 -38.208 1.00 144.35 186 TYR B N 1
ATOM 2981 C CA . TYR B 2 38 ? 26.191 -28.621 -37.601 1.00 144.19 186 TYR B CA 1
ATOM 2982 C C . TYR B 2 38 ? 25.331 -28.244 -36.398 1.00 144.08 186 TYR B C 1
ATOM 2983 O O . TYR B 2 38 ? 24.283 -28.844 -36.181 1.00 143.94 186 TYR B O 1
ATOM 2992 N N . MET B 2 39 ? 25.778 -27.265 -35.614 1.00 144.15 187 MET B N 1
ATOM 2993 C CA . MET B 2 39 ? 25.032 -26.817 -34.426 1.00 144.02 187 MET B CA 1
ATOM 2994 C C . MET B 2 39 ? 23.934 -25.808 -34.750 1.00 143.99 187 MET B C 1
ATOM 2995 O O . MET B 2 39 ? 22.900 -25.780 -34.082 1.00 144.03 187 MET B O 1
ATOM 3000 N N . ALA B 2 40 ? 24.169 -24.973 -35.758 1.00 143.98 188 ALA B N 1
ATOM 3001 C CA . ALA B 2 40 ? 23.184 -23.985 -36.179 1.00 144.09 188 ALA B CA 1
ATOM 3002 C C . ALA B 2 40 ? 22.012 -24.667 -36.878 1.00 144.27 188 ALA B C 1
ATOM 3003 O O . ALA B 2 40 ? 20.851 -24.341 -36.612 1.00 144.24 188 ALA B O 1
ATOM 3005 N N . THR B 2 41 ? 22.330 -25.617 -37.760 1.00 144.52 189 THR B N 1
ATOM 3006 C CA . THR B 2 41 ? 21.333 -26.358 -38.527 1.00 144.51 189 THR B CA 1
ATOM 3007 C C . THR B 2 41 ? 20.470 -27.215 -37.619 1.00 144.64 189 THR B C 1
ATOM 3008 O O . THR B 2 41 ? 19.266 -27.343 -37.821 1.00 145.19 189 THR B O 1
ATOM 3012 N N . MET B 2 42 ? 21.103 -27.803 -36.618 1.00 144.53 190 MET B N 1
ATOM 3013 C CA . MET B 2 42 ? 20.437 -28.696 -35.689 1.00 144.70 190 MET B CA 1
ATOM 3014 C C . MET B 2 42 ? 19.553 -27.941 -34.694 1.00 144.80 190 MET B C 1
ATOM 3015 O O . MET B 2 42 ? 18.618 -28.512 -34.128 1.00 144.76 190 MET B O 1
ATOM 3020 N N . ALA B 2 43 ? 19.856 -26.661 -34.488 1.00 144.97 191 ALA B N 1
ATOM 3021 C CA . ALA B 2 43 ? 19.054 -25.795 -33.629 1.00 144.97 191 ALA B CA 1
ATOM 3022 C C . ALA B 2 43 ? 17.799 -25.314 -34.357 1.00 145.24 191 ALA B C 1
ATOM 3023 O O . ALA B 2 43 ? 16.733 -25.177 -33.749 1.00 145.54 191 ALA B O 1
ATOM 3025 N N . ALA B 2 44 ? 17.930 -25.057 -35.657 1.00 145.21 192 ALA B N 1
ATOM 3026 C CA . ALA B 2 44 ? 16.817 -24.559 -36.469 1.00 145.27 192 ALA B CA 1
ATOM 3027 C C . ALA B 2 44 ? 15.819 -25.665 -36.812 1.00 145.47 192 ALA B C 1
ATOM 3028 O O . ALA B 2 44 ? 14.607 -25.492 -36.641 1.00 145.57 192 ALA B O 1
ATOM 3030 N N . GLN B 2 45 ? 16.339 -26.791 -37.303 1.00 145.52 193 GLN B N 1
ATOM 3031 C CA . GLN B 2 45 ? 15.511 -27.923 -37.727 1.00 145.34 193 GLN B CA 1
ATOM 3032 C C . GLN B 2 45 ? 14.849 -28.604 -36.539 1.00 145.56 193 GLN B C 1
ATOM 3033 O O . GLN B 2 45 ? 13.618 -28.715 -36.484 1.00 145.67 193 GLN B O 1
ATOM 3039 N N . GLY B 2 46 ? 15.671 -29.058 -35.596 1.00 145.63 194 GLY B N 1
ATOM 3040 C CA . GLY B 2 46 ? 15.174 -29.683 -34.373 1.00 145.78 194 GLY B CA 1
ATOM 3041 C C . GLY B 2 46 ? 16.106 -30.741 -33.828 1.00 145.88 194 GLY B C 1
ATOM 3042 O O . GLY B 2 46 ? 16.945 -31.273 -34.551 1.00 145.99 194 GLY B O 1
ATOM 3043 N N . VAL B 2 47 ? 15.939 -31.056 -32.548 1.00 146.00 195 VAL B N 1
ATOM 3044 C CA . VAL B 2 47 ? 16.799 -32.016 -31.866 1.00 146.15 195 VAL B CA 1
ATOM 3045 C C . VAL B 2 47 ? 16.163 -33.413 -31.915 1.00 146.29 195 VAL B C 1
ATOM 3046 O O . VAL B 2 47 ? 14.983 -33.556 -31.580 1.00 146.21 195 VAL B O 1
ATOM 3050 N N . PRO B 2 48 ? 16.929 -34.444 -32.348 1.00 146.42 196 PRO B N 1
ATOM 3051 C CA . PRO B 2 48 ? 16.409 -35.826 -32.373 1.00 146.42 196 PRO B CA 1
ATOM 3052 C C . PRO B 2 48 ? 16.060 -36.393 -30.991 1.00 146.59 196 PRO B C 1
ATOM 3053 O O . PRO B 2 48 ? 16.722 -36.071 -30.001 1.00 146.82 196 PRO B O 1
ATOM 3057 N N . GLU B 2 49 ? 15.034 -37.243 -30.946 1.00 146.49 197 GLU B N 1
ATOM 3058 C CA . GLU B 2 49 ? 14.499 -37.783 -29.688 1.00 146.31 197 GLU B CA 1
ATOM 3059 C C . GLU B 2 49 ? 15.459 -38.771 -29.020 1.00 146.26 197 GLU B C 1
ATOM 3060 O O . GLU B 2 49 ? 15.454 -38.914 -27.796 1.00 146.27 197 GLU B O 1
ATOM 3066 N N . SER B 2 50 ? 16.273 -39.448 -29.826 1.00 146.22 198 SER B N 1
ATOM 3067 C CA . SER B 2 50 ? 17.333 -40.314 -29.310 1.00 146.33 198 SER B CA 1
ATOM 3068 C C . SER B 2 50 ? 18.501 -39.503 -28.736 1.00 146.50 198 SER B C 1
ATOM 3069 O O . SER B 2 50 ? 19.162 -39.940 -27.789 1.00 146.59 198 SER B O 1
ATOM 3072 N N . LEU B 2 51 ? 18.739 -38.321 -29.305 1.00 146.55 199 LEU B N 1
ATOM 3073 C CA . LEU B 2 51 ? 19.896 -37.493 -28.946 1.00 146.59 199 LEU B CA 1
ATOM 3074 C C . LEU B 2 51 ? 19.526 -36.241 -28.135 1.00 146.77 199 LEU B C 1
ATOM 3075 O O . LEU B 2 51 ? 20.373 -35.371 -27.941 1.00 146.85 199 LEU B O 1
ATOM 3080 N N . ARG B 2 52 ? 18.286 -36.161 -27.645 1.00 147.12 200 ARG B N 1
ATOM 3081 C CA . ARG B 2 52 ? 17.771 -34.941 -26.989 1.00 147.08 200 ARG B CA 1
ATOM 3082 C C . ARG B 2 52 ? 18.471 -34.657 -25.653 1.00 146.97 200 ARG B C 1
ATOM 3083 O O . ARG B 2 52 ? 18.866 -33.517 -25.376 1.00 146.90 200 ARG B O 1
ATOM 3091 N N . GLY B 2 53 ? 18.631 -35.697 -24.837 1.00 146.83 201 GLY B N 1
ATOM 3092 C CA . GLY B 2 53 ? 19.331 -35.577 -23.559 1.00 146.97 201 GLY B CA 1
ATOM 3093 C C . GLY B 2 53 ? 20.842 -35.412 -23.671 1.00 147.06 201 GLY B C 1
ATOM 3094 O O . GLY B 2 53 ? 21.503 -35.091 -22.679 1.00 147.04 201 GLY B O 1
ATOM 3095 N N . ARG B 2 54 ? 21.387 -35.630 -24.872 1.00 147.17 202 ARG B N 1
ATOM 3096 C CA . ARG B 2 54 ? 22.833 -35.610 -25.106 1.00 147.19 202 ARG B CA 1
ATOM 3097 C C . ARG B 2 54 ? 23.273 -34.678 -26.253 1.00 147.03 202 ARG B C 1
ATOM 3098 O O . ARG B 2 54 ? 24.354 -34.859 -26.819 1.00 147.19 202 ARG B O 1
ATOM 3106 N N . ASP B 2 55 ? 22.445 -33.687 -26.588 1.00 146.73 203 ASP B N 1
ATOM 3107 C CA . ASP B 2 55 ? 22.761 -32.694 -27.634 1.00 146.25 203 ASP B CA 1
ATOM 3108 C C . ASP B 2 55 ? 24.168 -32.115 -27.404 1.00 145.60 203 ASP B C 1
ATOM 3109 O O . ASP B 2 55 ? 25.026 -32.148 -28.291 1.00 145.08 203 ASP B O 1
ATOM 3114 N N . ARG B 2 56 ? 24.400 -31.632 -26.188 1.00 145.18 204 ARG B N 1
ATOM 3115 C CA . ARG B 2 56 ? 25.606 -30.886 -25.867 1.00 144.88 204 ARG B CA 1
ATOM 3116 C C . ARG B 2 56 ? 26.822 -31.788 -25.784 1.00 144.46 204 ARG B C 1
ATOM 3117 O O . ARG B 2 56 ? 27.906 -31.390 -26.207 1.00 144.88 204 ARG B O 1
ATOM 3125 N N . ILE B 2 57 ? 26.646 -33.000 -25.259 1.00 143.66 205 ILE B N 1
ATOM 3126 C CA . ILE B 2 57 ? 27.788 -33.888 -24.979 1.00 143.46 205 ILE B CA 1
ATOM 3127 C C . ILE B 2 57 ? 28.635 -34.180 -26.225 1.00 143.16 205 ILE B C 1
ATOM 3128 O O . ILE B 2 57 ? 29.817 -34.503 -26.119 1.00 142.88 205 ILE B O 1
ATOM 3133 N N . VAL B 2 58 ? 28.027 -34.060 -27.401 1.00 143.14 206 VAL B N 1
ATOM 3134 C CA . VAL B 2 58 ? 28.747 -34.243 -28.654 1.00 142.77 206 VAL B CA 1
ATOM 3135 C C . VAL B 2 58 ? 29.734 -33.108 -28.896 1.00 142.65 206 VAL B C 1
ATOM 3136 O O . VAL B 2 58 ? 30.923 -33.344 -29.095 1.00 142.68 206 VAL B O 1
ATOM 3140 N N . PHE B 2 59 ? 29.239 -31.876 -28.853 1.00 142.50 207 PHE B N 1
ATOM 3141 C CA . PHE B 2 59 ? 30.032 -30.714 -29.259 1.00 142.40 207 PHE B CA 1
ATOM 3142 C C . PHE B 2 59 ? 30.863 -30.098 -28.130 1.00 142.40 207 PHE B C 1
ATOM 3143 O O . PHE B 2 59 ? 31.573 -29.118 -28.353 1.00 142.31 207 PHE B O 1
ATOM 3151 N N . GLY B 2 60 ? 30.769 -30.658 -26.927 1.00 142.44 208 GLY B N 1
ATOM 3152 C CA . GLY B 2 60 ? 31.538 -30.164 -25.780 1.00 142.35 208 GLY B CA 1
ATOM 3153 C C . GLY B 2 60 ? 31.471 -28.656 -25.619 1.00 142.38 208 GLY B C 1
ATOM 3154 O O . GLY B 2 60 ? 30.405 -28.061 -25.805 1.00 142.91 208 GLY B O 1
ATOM 3155 N N . ASN B 2 61 ? 32.610 -28.041 -25.288 1.00 142.02 209 ASN B N 1
ATOM 3156 C CA . ASN B 2 61 ? 32.728 -26.576 -25.191 1.00 141.69 209 ASN B CA 1
ATOM 3157 C C . ASN B 2 61 ? 33.254 -25.928 -26.482 1.00 141.54 209 ASN B C 1
ATOM 3158 O O . ASN B 2 61 ? 33.827 -24.836 -26.451 1.00 140.94 209 ASN B O 1
ATOM 3163 N N . ILE B 2 62 ? 33.034 -26.590 -27.619 1.00 141.63 210 ILE B N 1
ATOM 3164 C CA . ILE B 2 62 ? 33.674 -26.196 -28.873 1.00 141.50 210 ILE B CA 1
ATOM 3165 C C . ILE B 2 62 ? 33.258 -24.802 -29.313 1.00 141.78 210 ILE B C 1
ATOM 3166 O O . ILE B 2 62 ? 33.978 -24.137 -30.056 1.00 141.91 210 ILE B O 1
ATOM 3171 N N . GLN B 2 63 ? 32.100 -24.362 -28.835 1.00 141.85 211 GLN B N 1
ATOM 3172 C CA . GLN B 2 63 ? 31.581 -23.056 -29.176 1.00 141.71 211 GLN B CA 1
ATOM 3173 C C . GLN B 2 63 ? 32.395 -21.951 -28.501 1.00 141.94 211 GLN B C 1
ATOM 3174 O O . GLN B 2 63 ? 32.664 -20.911 -29.102 1.00 141.95 211 GLN B O 1
ATOM 3180 N N . GLN B 2 64 ? 32.790 -22.192 -27.252 1.00 142.11 212 GLN B N 1
ATOM 3181 C CA . GLN B 2 64 ? 33.679 -21.281 -26.510 1.00 142.00 212 GLN B CA 1
ATOM 3182 C C . GLN B 2 64 ? 35.040 -21.135 -27.180 1.00 142.26 212 GLN B C 1
ATOM 3183 O O . GLN B 2 64 ? 35.599 -20.036 -27.218 1.00 142.22 212 GLN B O 1
ATOM 3189 N N . ILE B 2 65 ? 35.573 -22.251 -27.677 1.00 142.21 213 ILE B N 1
ATOM 3190 C CA . ILE B 2 65 ? 36.889 -22.260 -28.303 1.00 142.29 213 ILE B CA 1
ATOM 3191 C C . ILE B 2 65 ? 36.846 -21.451 -29.587 1.00 142.61 213 ILE B C 1
ATOM 3192 O O . ILE B 2 65 ? 37.610 -20.503 -29.751 1.00 142.99 213 ILE B O 1
ATOM 3197 N N . TYR B 2 66 ? 35.931 -21.817 -30.478 1.00 142.62 214 TYR B N 1
ATOM 3198 C CA . TYR B 2 66 ? 35.743 -21.119 -31.750 1.00 142.73 214 TYR B CA 1
ATOM 3199 C C . TYR B 2 66 ? 35.788 -19.610 -31.580 1.00 143.04 214 TYR B C 1
ATOM 3200 O O . TYR B 2 66 ? 36.648 -18.931 -32.149 1.00 143.37 214 TYR B O 1
ATOM 3209 N N . GLU B 2 67 ? 34.866 -19.099 -30.774 1.00 142.93 215 GLU B N 1
ATOM 3210 C CA . GLU B 2 67 ? 34.674 -17.669 -30.649 1.00 142.92 215 GLU B CA 1
ATOM 3211 C C . GLU B 2 67 ? 35.868 -16.958 -30.042 1.00 143.19 215 GLU B C 1
ATOM 3212 O O . GLU B 2 67 ? 36.067 -15.779 -30.300 1.00 143.57 215 GLU B O 1
ATOM 3218 N N . TRP B 2 68 ? 36.668 -17.663 -29.248 1.00 143.22 216 TRP B N 1
ATOM 3219 C CA . TRP B 2 68 ? 37.933 -17.099 -28.764 1.00 143.58 216 TRP B CA 1
ATOM 3220 C C . TRP B 2 68 ? 38.896 -16.920 -29.935 1.00 144.17 216 TRP B C 1
ATOM 3221 O O . TRP B 2 68 ? 39.397 -15.815 -30.178 1.00 144.40 216 TRP B O 1
ATOM 3232 N N . HIS B 2 69 ? 39.134 -18.012 -30.662 1.00 144.57 217 HIS B N 1
ATOM 3233 C CA . HIS B 2 69 ? 40.066 -18.015 -31.794 1.00 144.72 217 HIS B CA 1
ATOM 3234 C C . HIS B 2 69 ? 39.680 -16.995 -32.842 1.00 145.09 217 HIS B C 1
ATOM 3235 O O . HIS B 2 69 ? 40.493 -16.152 -33.223 1.00 145.40 217 HIS B O 1
ATOM 3242 N N . ARG B 2 70 ? 38.436 -17.080 -33.294 1.00 145.19 218 ARG B N 1
ATOM 3243 C CA . ARG B 2 70 ? 37.927 -16.190 -34.325 1.00 145.39 218 ARG B CA 1
ATOM 3244 C C . ARG B 2 70 ? 38.078 -14.718 -33.960 1.00 145.74 218 ARG B C 1
ATOM 3245 O O . ARG B 2 70 ? 38.651 -13.939 -34.735 1.00 145.50 218 ARG B O 1
ATOM 3253 N N . ASP B 2 71 ? 37.566 -14.346 -32.785 1.00 146.09 219 ASP B N 1
ATOM 3254 C CA . ASP B 2 71 ? 37.400 -12.931 -32.429 1.00 146.37 219 ASP B CA 1
ATOM 3255 C C . ASP B 2 71 ? 38.555 -12.314 -31.653 1.00 146.63 219 ASP B C 1
ATOM 3256 O O . ASP B 2 71 ? 38.586 -11.092 -31.475 1.00 146.81 219 ASP B O 1
ATOM 3261 N N . TYR B 2 72 ? 39.501 -13.127 -31.192 1.00 146.57 220 TYR B N 1
ATOM 3262 C CA . TYR B 2 72 ? 40.699 -12.553 -30.593 1.00 146.46 220 TYR B CA 1
ATOM 3263 C C . TYR B 2 72 ? 42.010 -13.192 -31.066 1.00 146.29 220 TYR B C 1
ATOM 3264 O O . TYR B 2 72 ? 42.841 -12.497 -31.646 1.00 146.52 220 TYR B O 1
ATOM 3273 N N . PHE B 2 73 ? 42.206 -14.489 -30.845 1.00 145.88 221 PHE B N 1
ATOM 3274 C CA . PHE B 2 73 ? 43.536 -15.082 -31.063 1.00 145.84 221 PHE B CA 1
ATOM 3275 C C . PHE B 2 73 ? 43.998 -15.019 -32.522 1.00 145.63 221 PHE B C 1
ATOM 3276 O O . PHE B 2 73 ? 45.149 -14.662 -32.787 1.00 145.57 221 PHE B O 1
ATOM 3284 N N . LEU B 2 74 ? 43.121 -15.355 -33.464 1.00 145.38 222 LEU B N 1
ATOM 3285 C CA . LEU B 2 74 ? 43.490 -15.255 -34.874 1.00 145.53 222 LEU B CA 1
ATOM 3286 C C . LEU B 2 74 ? 43.999 -13.851 -35.161 1.00 145.56 222 LEU B C 1
ATOM 3287 O O . LEU B 2 74 ? 45.146 -13.683 -35.562 1.00 145.72 222 LEU B O 1
ATOM 3292 N N . GLN B 2 75 ? 43.155 -12.850 -34.915 1.00 145.61 223 GLN B N 1
ATOM 3293 C CA . GLN B 2 75 ? 43.496 -11.448 -35.178 1.00 145.78 223 GLN B CA 1
ATOM 3294 C C . GLN B 2 75 ? 44.857 -11.034 -34.620 1.00 145.66 223 GLN B C 1
ATOM 3295 O O . GLN B 2 75 ? 45.541 -10.198 -35.206 1.00 145.49 223 GLN B O 1
ATOM 3301 N N . GLU B 2 76 ? 45.234 -11.595 -33.476 1.00 145.86 224 GLU B N 1
ATOM 3302 C CA . GLU B 2 76 ? 46.524 -11.279 -32.869 1.00 146.09 224 GLU B CA 1
ATOM 3303 C C . GLU B 2 76 ? 47.669 -12.005 -33.571 1.00 146.03 224 GLU B C 1
ATOM 3304 O O . GLU B 2 76 ? 48.793 -11.506 -33.575 1.00 146.17 224 GLU B O 1
ATOM 3310 N N . LEU B 2 77 ? 47.399 -13.171 -34.160 1.00 145.83 225 LEU B N 1
ATOM 3311 C CA . LEU B 2 77 ? 48.390 -13.831 -35.016 1.00 145.98 225 LEU B CA 1
ATOM 3312 C C . LEU B 2 77 ? 48.659 -13.046 -36.309 1.00 146.11 225 LEU B C 1
ATOM 3313 O O . LEU B 2 77 ? 49.757 -13.119 -36.868 1.00 146.25 225 LEU B O 1
ATOM 3318 N N . GLN B 2 78 ? 47.655 -12.311 -36.787 1.00 146.06 226 GLN B N 1
ATOM 3319 C CA . GLN B 2 78 ? 47.825 -11.432 -37.946 1.00 145.92 226 GLN B CA 1
ATOM 3320 C C . GLN B 2 78 ? 48.720 -10.238 -37.613 1.00 145.81 226 GLN B C 1
ATOM 3321 O O . GLN B 2 78 ? 49.509 -9.796 -38.443 1.00 145.72 226 GLN B O 1
ATOM 3327 N N . ARG B 2 79 ? 48.590 -9.715 -36.398 1.00 145.97 227 ARG B N 1
ATOM 3328 C CA . ARG B 2 79 ? 49.506 -8.686 -35.913 1.00 146.17 227 ARG B CA 1
ATOM 3329 C C . ARG B 2 79 ? 50.926 -9.238 -35.752 1.00 146.08 227 ARG B C 1
ATOM 3330 O O . ARG B 2 79 ? 51.897 -8.494 -35.889 1.00 146.13 227 ARG B O 1
ATOM 3338 N N . CYS B 2 80 ? 51.037 -10.537 -35.470 1.00 146.03 228 CYS B N 1
ATOM 3339 C CA . CYS B 2 80 ? 52.337 -11.206 -35.316 1.00 146.10 228 CYS B CA 1
ATOM 3340 C C . CYS B 2 80 ? 53.089 -11.427 -36.637 1.00 146.04 228 CYS B C 1
ATOM 3341 O O . CYS B 2 80 ? 54.306 -11.601 -36.629 1.00 145.72 228 CYS B O 1
ATOM 3344 N N . LEU B 2 81 ? 52.373 -11.428 -37.758 1.00 146.31 229 LEU B N 1
ATOM 3345 C CA . LEU B 2 81 ? 53.008 -11.573 -39.072 1.00 146.37 229 LEU B CA 1
ATOM 3346 C C . LEU B 2 81 ? 53.804 -10.325 -39.447 1.00 146.39 229 LEU B C 1
ATOM 3347 O O . LEU B 2 81 ? 54.861 -10.425 -40.075 1.00 146.49 229 LEU B O 1
ATOM 3352 N N . LYS B 2 82 ? 53.284 -9.158 -39.073 1.00 146.29 230 LYS B N 1
ATOM 3353 C CA . LYS B 2 82 ? 53.959 -7.882 -39.328 1.00 146.34 230 LYS B CA 1
ATOM 3354 C C . LYS B 2 82 ? 54.692 -7.362 -38.078 1.00 146.24 230 LYS B C 1
ATOM 3355 O O . LYS B 2 82 ? 55.100 -6.198 -38.018 1.00 146.16 230 LYS B O 1
ATOM 3361 N N . ASP B 2 83 ? 54.860 -8.243 -37.093 1.00 146.13 231 ASP B N 1
ATOM 3362 C CA . ASP B 2 83 ? 55.603 -7.946 -35.869 1.00 146.06 231 ASP B CA 1
ATOM 3363 C C . ASP B 2 83 ? 55.907 -9.288 -35.169 1.00 145.90 231 ASP B C 1
ATOM 3364 O O . ASP B 2 83 ? 55.244 -9.653 -34.197 1.00 145.94 231 ASP B O 1
ATOM 3369 N N . PRO B 2 84 ? 56.908 -10.034 -35.674 1.00 145.72 232 PRO B N 1
ATOM 3370 C CA . PRO B 2 84 ? 57.200 -11.385 -35.179 1.00 145.70 232 PRO B CA 1
ATOM 3371 C C . PRO B 2 84 ? 57.867 -11.431 -33.805 1.00 145.50 232 PRO B C 1
ATOM 3372 O O . PRO B 2 84 ? 57.913 -12.493 -33.186 1.00 145.34 232 PRO B O 1
ATOM 3376 N N . ASP B 2 85 ? 58.387 -10.293 -33.348 1.00 145.59 233 ASP B N 1
ATOM 3377 C CA . ASP B 2 85 ? 58.957 -10.167 -32.003 1.00 145.68 233 ASP B CA 1
ATOM 3378 C C . ASP B 2 85 ? 57.849 -10.195 -30.927 1.00 145.74 233 ASP B C 1
ATOM 3379 O O . ASP B 2 85 ? 58.084 -10.599 -29.785 1.00 145.63 233 ASP B O 1
ATOM 3384 N N . TRP B 2 86 ? 56.644 -9.780 -31.317 1.00 145.83 234 TRP B N 1
ATOM 3385 C CA . TRP B 2 86 ? 55.484 -9.680 -30.419 1.00 145.81 234 TRP B CA 1
ATOM 3386 C C . TRP B 2 86 ? 54.836 -11.048 -30.118 1.00 145.62 234 TRP B C 1
ATOM 3387 O O . TRP B 2 86 ? 53.994 -11.151 -29.225 1.00 145.54 234 TRP B O 1
ATOM 3398 N N . LEU B 2 87 ? 55.223 -12.077 -30.872 1.00 145.47 235 LEU B N 1
ATOM 3399 C CA . LEU B 2 87 ? 54.582 -13.403 -30.846 1.00 145.50 235 LEU B CA 1
ATOM 3400 C C . LEU B 2 87 ? 54.775 -14.182 -29.551 1.00 145.53 235 LEU B C 1
ATOM 3401 O O . LEU B 2 87 ? 53.826 -14.755 -29.024 1.00 145.68 235 LEU B O 1
ATOM 3406 N N . ALA B 2 88 ? 56.009 -14.231 -29.064 1.00 145.62 236 ALA B N 1
ATOM 3407 C CA . ALA B 2 88 ? 56.345 -15.017 -27.874 1.00 145.62 236 ALA B CA 1
ATOM 3408 C C . ALA B 2 88 ? 55.600 -14.520 -26.629 1.00 145.56 236 ALA B C 1
ATOM 3409 O O . ALA B 2 88 ? 55.056 -15.316 -25.862 1.00 145.33 236 ALA B O 1
ATOM 3411 N N . GLN B 2 89 ? 55.576 -13.200 -26.449 1.00 145.62 237 GLN B N 1
ATOM 3412 C CA . GLN B 2 89 ? 54.876 -12.557 -25.333 1.00 145.62 237 GLN B CA 1
ATOM 3413 C C . GLN B 2 89 ? 53.382 -12.892 -25.332 1.00 145.33 237 GLN B C 1
ATOM 3414 O O . GLN B 2 89 ? 52.757 -12.896 -24.276 1.00 145.45 237 GLN B O 1
ATOM 3420 N N . LEU B 2 90 ? 52.826 -13.174 -26.511 1.00 145.10 238 LEU B N 1
ATOM 3421 C CA . LEU B 2 90 ? 51.390 -13.438 -26.680 1.00 145.01 238 LEU B CA 1
ATOM 3422 C C . LEU B 2 90 ? 50.979 -14.850 -26.255 1.00 144.79 238 LEU B C 1
ATOM 3423 O O . LEU B 2 90 ? 49.874 -15.053 -25.750 1.00 144.86 238 LEU B O 1
ATOM 3428 N N . PHE B 2 91 ? 51.855 -15.824 -26.481 1.00 144.62 239 PHE B N 1
ATOM 3429 C CA . PHE B 2 91 ? 51.585 -17.201 -26.076 1.00 144.60 239 PHE B CA 1
ATOM 3430 C C . PHE B 2 91 ? 51.715 -17.398 -24.568 1.00 144.35 239 PHE B C 1
ATOM 3431 O O . PHE B 2 91 ? 51.092 -18.291 -24.007 1.00 144.15 239 PHE B O 1
ATOM 3439 N N . ILE B 2 92 ? 52.531 -16.574 -23.919 1.00 144.60 240 ILE B N 1
ATOM 3440 C CA . ILE B 2 92 ? 52.598 -16.545 -22.456 1.00 144.97 240 ILE B CA 1
ATOM 3441 C C . ILE B 2 92 ? 51.296 -15.951 -21.927 1.00 145.28 240 ILE B C 1
ATOM 3442 O O . ILE B 2 92 ? 50.564 -16.597 -21.174 1.00 145.55 240 ILE B O 1
ATOM 3447 N N . LYS B 2 93 ? 51.018 -14.723 -22.361 1.00 145.53 241 LYS B N 1
ATOM 3448 C CA . LYS B 2 93 ? 49.818 -13.967 -21.986 1.00 145.48 241 LYS B CA 1
ATOM 3449 C C . LYS B 2 93 ? 48.605 -14.848 -21.707 1.00 145.50 241 LYS B C 1
ATOM 3450 O O . LYS B 2 93 ? 47.975 -14.722 -20.661 1.00 145.93 241 LYS B O 1
ATOM 3456 N N . HIS B 2 94 ? 48.295 -15.753 -22.628 1.00 145.09 242 HIS B N 1
ATOM 3457 C CA . HIS B 2 94 ? 47.065 -16.522 -22.542 1.00 145.12 242 HIS B CA 1
ATOM 3458 C C . HIS B 2 94 ? 47.300 -17.996 -22.229 1.00 145.42 242 HIS B C 1
ATOM 3459 O O . HIS B 2 94 ? 46.797 -18.875 -22.929 1.00 146.07 242 HIS B O 1
ATOM 3466 N N . GLU B 2 95 ? 48.049 -18.270 -21.169 1.00 145.24 243 GLU B N 1
ATOM 3467 C CA . GLU B 2 95 ? 48.184 -19.637 -20.681 1.00 145.31 243 GLU B CA 1
ATOM 3468 C C . GLU B 2 95 ? 46.859 -20.124 -20.081 1.00 145.45 243 GLU B C 1
ATOM 3469 O O . GLU B 2 95 ? 46.426 -21.241 -20.347 1.00 145.16 243 GLU B O 1
ATOM 3475 N N . ARG B 2 96 ? 46.224 -19.267 -19.280 1.00 145.87 244 ARG B N 1
ATOM 3476 C CA . ARG B 2 96 ? 44.935 -19.561 -18.625 1.00 146.02 244 ARG B CA 1
ATOM 3477 C C . ARG B 2 96 ? 43.777 -19.875 -19.562 1.00 146.24 244 ARG B C 1
ATOM 3478 O O . ARG B 2 96 ? 42.914 -20.684 -19.230 1.00 146.76 244 ARG B O 1
ATOM 3486 N N . ARG B 2 97 ? 43.727 -19.200 -20.701 1.00 145.77 245 ARG B N 1
ATOM 3487 C CA . ARG B 2 97 ? 42.606 -19.347 -21.607 1.00 145.67 245 ARG B CA 1
ATOM 3488 C C . ARG B 2 97 ? 42.565 -20.725 -22.203 1.00 145.42 245 ARG B C 1
ATOM 3489 O O . ARG B 2 97 ? 41.491 -21.279 -22.422 1.00 145.47 245 ARG B O 1
ATOM 3497 N N . LEU B 2 98 ? 43.744 -21.287 -22.433 1.00 145.17 246 LEU B N 1
ATOM 3498 C CA . LEU B 2 98 ? 43.858 -22.573 -23.093 1.00 145.18 246 LEU B CA 1
ATOM 3499 C C . LEU B 2 98 ? 43.325 -23.721 -22.222 1.00 145.16 246 LEU B C 1
ATOM 3500 O O . LEU B 2 98 ? 43.261 -24.865 -22.671 1.00 145.24 246 LEU B O 1
ATOM 3505 N N . HIS B 2 99 ? 42.944 -23.412 -20.983 1.00 145.39 247 HIS B N 1
ATOM 3506 C CA . HIS B 2 99 ? 42.144 -24.323 -20.149 1.00 145.31 247 HIS B CA 1
ATOM 3507 C C . HIS B 2 99 ? 40.953 -24.924 -20.919 1.00 145.29 247 HIS B C 1
ATOM 3508 O O . HIS B 2 99 ? 40.602 -26.084 -20.715 1.00 145.66 247 HIS B O 1
ATOM 3515 N N . MET B 2 100 ? 40.339 -24.144 -21.806 1.00 144.53 248 MET B N 1
ATOM 3516 C CA . MET B 2 100 ? 39.191 -24.631 -22.573 1.00 144.02 248 MET B CA 1
ATOM 3517 C C . MET B 2 100 ? 39.480 -25.891 -23.389 1.00 143.64 248 MET B C 1
ATOM 3518 O O . MET B 2 100 ? 38.556 -26.633 -23.732 1.00 143.47 248 MET B O 1
ATOM 3523 N N . TYR B 2 101 ? 40.756 -26.133 -23.689 1.00 143.50 249 TYR B N 1
ATOM 3524 C CA . TYR B 2 101 ? 41.178 -27.357 -24.369 1.00 143.10 249 TYR B CA 1
ATOM 3525 C C . TYR B 2 101 ? 41.138 -28.563 -23.434 1.00 143.02 249 TYR B C 1
ATOM 3526 O O . TYR B 2 101 ? 40.843 -29.671 -23.871 1.00 142.87 249 TYR B O 1
ATOM 3535 N N . VAL B 2 102 ? 41.392 -28.340 -22.148 1.00 143.25 250 VAL B N 1
ATOM 3536 C CA . VAL B 2 102 ? 41.289 -29.402 -21.141 1.00 143.24 250 VAL B CA 1
ATOM 3537 C C . VAL B 2 102 ? 39.852 -29.925 -21.056 1.00 143.56 250 VAL B C 1
ATOM 3538 O O . VAL B 2 102 ? 39.623 -31.134 -21.148 1.00 143.57 250 VAL B O 1
ATOM 3542 N N . VAL B 2 103 ? 38.890 -29.012 -20.907 1.00 143.69 251 VAL B N 1
ATOM 3543 C CA . VAL B 2 103 ? 37.477 -29.387 -20.787 1.00 143.59 251 VAL B CA 1
ATOM 3544 C C . VAL B 2 103 ? 37.018 -30.151 -22.027 1.00 143.91 251 VAL B C 1
ATOM 3545 O O . VAL B 2 103 ? 36.232 -31.092 -21.908 1.00 144.14 251 VAL B O 1
ATOM 3549 N N . TYR B 2 104 ? 37.529 -29.763 -23.202 1.00 144.03 252 TYR B N 1
ATOM 3550 C CA . TYR B 2 104 ? 37.189 -30.432 -24.469 1.00 143.96 252 TYR B CA 1
ATOM 3551 C C . TYR B 2 104 ? 37.801 -31.818 -24.592 1.00 143.94 252 TYR B C 1
ATOM 3552 O O . TYR B 2 104 ? 37.125 -32.768 -24.975 1.00 144.08 252 TYR B O 1
ATOM 3561 N N . CYS B 2 105 ? 39.091 -31.914 -24.297 1.00 143.90 253 CYS B N 1
ATOM 3562 C CA . CYS B 2 105 ? 39.798 -33.180 -24.353 1.00 144.11 253 CYS B CA 1
ATOM 3563 C C . CYS B 2 105 ? 39.155 -34.213 -23.449 1.00 144.07 253 CYS B C 1
ATOM 3564 O O . CYS B 2 105 ? 38.933 -35.346 -23.852 1.00 144.08 253 CYS B O 1
ATOM 3567 N N . GLN B 2 106 ? 38.840 -33.814 -22.230 1.00 144.23 254 GLN B N 1
ATOM 3568 C CA . GLN B 2 106 ? 38.219 -34.722 -21.280 1.00 144.36 254 GLN B CA 1
ATOM 3569 C C . GLN B 2 106 ? 36.834 -35.163 -21.741 1.00 144.28 254 GLN B C 1
ATOM 3570 O O . GLN B 2 106 ? 36.430 -36.300 -21.504 1.00 144.28 254 GLN B O 1
ATOM 3576 N N . ASN B 2 107 ? 36.113 -34.260 -22.400 1.00 144.05 255 ASN B N 1
ATOM 3577 C CA . ASN B 2 107 ? 34.778 -34.560 -22.908 1.00 144.19 255 ASN B CA 1
ATOM 3578 C C . ASN B 2 107 ? 34.771 -35.058 -24.357 1.00 144.50 255 ASN B C 1
ATOM 3579 O O . ASN B 2 107 ? 33.739 -34.980 -25.030 1.00 144.36 255 ASN B O 1
ATOM 3584 N N . LYS B 2 108 ? 35.914 -35.564 -24.832 1.00 144.89 256 LYS B N 1
ATOM 3585 C CA . LYS B 2 108 ? 36.015 -36.133 -26.183 1.00 144.96 256 LYS B CA 1
ATOM 3586 C C . LYS B 2 108 ? 35.632 -37.612 -26.236 1.00 145.26 256 LYS B C 1
ATOM 3587 O O . LYS B 2 108 ? 34.849 -38.000 -27.107 1.00 145.66 256 LYS B O 1
ATOM 3593 N N . PRO B 2 109 ? 36.165 -38.446 -25.316 1.00 145.23 257 PRO B N 1
ATOM 3594 C CA . PRO B 2 109 ? 35.714 -39.839 -25.283 1.00 145.39 257 PRO B CA 1
ATOM 3595 C C . PRO B 2 109 ? 34.194 -39.984 -25.242 1.00 145.72 257 PRO B C 1
ATOM 3596 O O . PRO B 2 109 ? 33.656 -40.980 -25.729 1.00 145.94 257 PRO B O 1
ATOM 3600 N N . LYS B 2 110 ? 33.520 -38.989 -24.670 1.00 145.74 258 LYS B N 1
ATOM 3601 C CA . LYS B 2 110 ? 32.066 -38.987 -24.568 1.00 145.81 258 LYS B CA 1
ATOM 3602 C C . LYS B 2 110 ? 31.394 -38.757 -25.918 1.00 145.31 258 LYS B C 1
ATOM 3603 O O . LYS B 2 110 ? 30.340 -39.325 -26.180 1.00 144.65 258 LYS B O 1
ATOM 3609 N N . SER B 2 111 ? 32.002 -37.931 -26.767 1.00 145.57 259 SER B N 1
ATOM 3610 C CA . SER B 2 111 ? 31.474 -37.679 -28.111 1.00 146.24 259 SER B CA 1
ATOM 3611 C C . SER B 2 111 ? 31.382 -38.957 -28.912 1.00 146.56 259 SER B C 1
ATOM 3612 O O . SER B 2 111 ? 30.337 -39.284 -29.460 1.00 146.84 259 SER B O 1
ATOM 3615 N N . GLU B 2 112 ? 32.493 -39.671 -28.983 1.00 146.92 260 GLU B N 1
ATOM 3616 C CA . GLU B 2 112 ? 32.553 -40.937 -29.687 1.00 147.17 260 GLU B CA 1
ATOM 3617 C C . GLU B 2 112 ? 31.439 -41.889 -29.225 1.00 147.48 260 GLU B C 1
ATOM 3618 O O . GLU B 2 112 ? 30.780 -42.515 -30.058 1.00 147.68 260 GLU B O 1
ATOM 3624 N N . HIS B 2 113 ? 31.228 -41.983 -27.909 1.00 147.52 261 HIS B N 1
ATOM 3625 C CA . HIS B 2 113 ? 30.167 -42.841 -27.344 1.00 147.41 261 HIS B CA 1
ATOM 3626 C C . HIS B 2 113 ? 28.758 -42.308 -27.618 1.00 147.21 261 HIS B C 1
ATOM 3627 O O . HIS B 2 113 ? 27.807 -43.085 -27.667 1.00 147.15 261 HIS B O 1
ATOM 3634 N N . VAL B 2 114 ? 28.627 -40.989 -27.762 1.00 147.07 262 VAL B N 1
ATOM 3635 C CA . VAL B 2 114 ? 27.341 -40.349 -28.081 1.00 146.88 262 VAL B CA 1
ATOM 3636 C C . VAL B 2 114 ? 27.120 -40.239 -29.593 1.00 146.67 262 VAL B C 1
ATOM 3637 O O . VAL B 2 114 ? 25.990 -40.065 -30.040 1.00 146.66 262 VAL B O 1
ATOM 3641 N N . VAL B 2 115 ? 28.196 -40.340 -30.373 1.00 146.64 263 VAL B N 1
ATOM 3642 C CA . VAL B 2 115 ? 28.115 -40.227 -31.830 1.00 146.87 263 VAL B CA 1
ATOM 3643 C C . VAL B 2 115 ? 28.123 -41.608 -32.467 1.00 146.81 263 VAL B C 1
ATOM 3644 O O . VAL B 2 115 ? 27.169 -41.991 -33.156 1.00 146.47 263 VAL B O 1
ATOM 3648 N N . SER B 2 116 ? 29.199 -42.351 -32.217 1.00 146.98 264 SER B N 1
ATOM 3649 C CA . SER B 2 116 ? 29.422 -43.647 -32.857 1.00 147.35 264 SER B CA 1
ATOM 3650 C C . SER B 2 116 ? 28.373 -44.703 -32.476 1.00 147.49 264 SER B C 1
ATOM 3651 O O . SER B 2 116 ? 28.243 -45.713 -33.175 1.00 147.73 264 SER B O 1
ATOM 3654 N N . GLU B 2 117 ? 27.631 -44.480 -31.388 1.00 147.35 265 GLU B N 1
ATOM 3655 C CA . GLU B 2 117 ? 26.532 -45.383 -31.020 1.00 147.39 265 GLU B CA 1
ATOM 3656 C C . GLU B 2 117 ? 25.149 -44.847 -31.406 1.00 147.36 265 GLU B C 1
ATOM 3657 O O . GLU B 2 117 ? 24.374 -45.547 -32.065 1.00 147.40 265 GLU B O 1
ATOM 3663 N N . PHE B 2 118 ? 24.835 -43.619 -31.009 1.00 147.30 266 PHE B N 1
ATOM 3664 C CA . PHE B 2 118 ? 23.475 -43.104 -31.198 1.00 147.57 266 PHE B CA 1
ATOM 3665 C C . PHE B 2 118 ? 23.144 -42.701 -32.640 1.00 147.58 266 PHE B C 1
ATOM 3666 O O . PHE B 2 118 ? 22.423 -43.427 -33.333 1.00 147.59 266 PHE B O 1
ATOM 3674 N N . GLY B 2 119 ? 23.663 -41.559 -33.087 1.00 147.51 267 GLY B N 1
ATOM 3675 C CA . GLY B 2 119 ? 23.244 -40.973 -34.361 1.00 147.56 267 GLY B CA 1
ATOM 3676 C C . GLY B 2 119 ? 24.293 -40.928 -35.461 1.00 147.70 267 GLY B C 1
ATOM 3677 O O . GLY B 2 119 ? 24.663 -39.847 -35.906 1.00 147.78 267 GLY B O 1
ATOM 3678 N N . ASP B 2 120 ? 24.761 -42.092 -35.915 1.00 147.79 268 ASP B N 1
ATOM 3679 C CA . ASP B 2 120 ? 25.581 -42.182 -37.139 1.00 147.56 268 ASP B CA 1
ATOM 3680 C C . ASP B 2 120 ? 24.676 -42.258 -38.375 1.00 147.39 268 ASP B C 1
ATOM 3681 O O . ASP B 2 120 ? 25.051 -41.813 -39.461 1.00 147.45 268 ASP B O 1
ATOM 3686 N N . SER B 2 121 ? 23.485 -42.825 -38.198 1.00 147.07 269 SER B N 1
ATOM 3687 C CA . SER B 2 121 ? 22.438 -42.771 -39.210 1.00 147.00 269 SER B CA 1
ATOM 3688 C C . SER B 2 121 ? 21.772 -41.392 -39.261 1.00 146.85 269 SER B C 1
ATOM 3689 O O . SER B 2 121 ? 20.863 -41.167 -40.057 1.00 147.01 269 SER B O 1
ATOM 3692 N N . TYR B 2 122 ? 22.215 -40.484 -38.396 1.00 146.68 270 TYR B N 1
ATOM 3693 C CA . TYR B 2 122 ? 21.722 -39.115 -38.358 1.00 146.76 270 TYR B CA 1
ATOM 3694 C C . TYR B 2 122 ? 22.757 -38.117 -38.882 1.00 146.72 270 TYR B C 1
ATOM 3695 O O . TYR B 2 122 ? 22.398 -37.133 -39.517 1.00 146.70 270 TYR B O 1
ATOM 3704 N N . PHE B 2 123 ? 24.035 -38.350 -38.602 1.00 146.90 271 PHE B N 1
ATOM 3705 C CA . PHE B 2 123 ? 25.082 -37.434 -39.061 1.00 147.04 271 PHE B CA 1
ATOM 3706 C C . PHE B 2 123 ? 25.432 -37.646 -40.525 1.00 147.01 271 PHE B C 1
ATOM 3707 O O . PHE B 2 123 ? 26.018 -36.762 -41.145 1.00 147.01 271 PHE B O 1
ATOM 3715 N N . GLU B 2 124 ? 25.077 -38.813 -41.068 1.00 147.00 272 GLU B N 1
ATOM 3716 C CA . GLU B 2 124 ? 25.086 -39.035 -42.520 1.00 146.90 272 GLU B CA 1
ATOM 3717 C C . GLU B 2 124 ? 24.158 -38.021 -43.178 1.00 146.83 272 GLU B C 1
ATOM 3718 O O . GLU B 2 124 ? 24.517 -37.389 -44.171 1.00 146.81 272 GLU B O 1
ATOM 3724 N N . GLU B 2 125 ? 22.965 -37.882 -42.602 1.00 146.77 273 GLU B N 1
ATOM 3725 C CA . GLU B 2 125 ? 21.926 -36.969 -43.083 1.00 146.64 273 GLU B CA 1
ATOM 3726 C C . GLU B 2 125 ? 22.417 -35.516 -43.099 1.00 146.61 273 GLU B C 1
ATOM 3727 O O . GLU B 2 125 ? 22.388 -34.863 -44.144 1.00 146.82 273 GLU B O 1
ATOM 3733 N N . LEU B 2 126 ? 22.876 -35.024 -41.949 1.00 146.28 274 LEU B N 1
ATOM 3734 C CA . LEU B 2 126 ? 23.361 -33.643 -41.837 1.00 146.07 274 LEU B CA 1
ATOM 3735 C C . LEU B 2 126 ? 24.600 -33.393 -42.691 1.00 145.89 274 LEU B C 1
ATOM 3736 O O . LEU B 2 126 ? 24.782 -32.297 -43.218 1.00 145.93 274 LEU B O 1
ATOM 3741 N N . ARG B 2 127 ? 25.452 -34.404 -42.814 1.00 145.67 275 ARG B N 1
ATOM 3742 C CA . ARG B 2 127 ? 26.642 -34.302 -43.650 1.00 145.57 275 ARG B CA 1
ATOM 3743 C C . ARG B 2 127 ? 26.257 -34.115 -45.121 1.00 145.40 275 ARG B C 1
ATOM 3744 O O . ARG B 2 127 ? 26.953 -33.413 -45.853 1.00 145.32 275 ARG B O 1
ATOM 3752 N N . GLN B 2 128 ? 25.144 -34.725 -45.539 1.00 145.37 276 GLN B N 1
ATOM 3753 C CA . GLN B 2 128 ? 24.647 -34.607 -46.927 1.00 145.22 276 GLN B CA 1
ATOM 3754 C C . GLN B 2 128 ? 23.684 -33.427 -47.150 1.00 145.04 276 GLN B C 1
ATOM 3755 O O . GLN B 2 128 ? 23.423 -33.047 -48.292 1.00 144.96 276 GLN B O 1
ATOM 3761 N N . GLN B 2 129 ? 23.161 -32.856 -46.068 1.00 145.01 277 GLN B N 1
ATOM 3762 C CA . GLN B 2 129 ? 22.322 -31.655 -46.142 1.00 145.03 277 GLN B CA 1
ATOM 3763 C C . GLN B 2 129 ? 23.184 -30.393 -46.217 1.00 144.92 277 GLN B C 1
ATOM 3764 O O . GLN B 2 129 ? 22.931 -29.502 -47.026 1.00 144.48 277 GLN B O 1
ATOM 3770 N N . LEU B 2 130 ? 24.190 -30.325 -45.348 1.00 145.38 278 LEU B N 1
ATOM 3771 C CA . LEU B 2 130 ? 25.214 -29.276 -45.402 1.00 145.63 278 LEU B CA 1
ATOM 3772 C C . LEU B 2 130 ? 26.077 -29.491 -46.638 1.00 145.86 278 LEU B C 1
ATOM 3773 O O . LEU B 2 130 ? 26.256 -28.581 -47.447 1.00 145.83 278 LEU B O 1
ATOM 3778 N N . GLY B 2 131 ? 26.621 -30.702 -46.753 1.00 146.17 279 GLY B N 1
ATOM 3779 C CA . GLY B 2 131 ? 27.358 -31.135 -47.937 1.00 146.42 279 GLY B CA 1
ATOM 3780 C C . GLY B 2 131 ? 28.874 -31.164 -47.811 1.00 146.85 279 GLY B C 1
ATOM 3781 O O . GLY B 2 131 ? 29.560 -31.134 -48.829 1.00 146.88 279 GLY B O 1
ATOM 3782 N N . HIS B 2 132 ? 29.406 -31.243 -46.586 1.00 147.15 280 HIS B N 1
ATOM 3783 C CA . HIS B 2 132 ? 30.867 -31.224 -46.375 1.00 147.11 280 HIS B CA 1
ATOM 3784 C C . HIS B 2 132 ? 31.535 -32.500 -46.891 1.00 146.91 280 HIS B C 1
ATOM 3785 O O . HIS B 2 132 ? 30.952 -33.584 -46.840 1.00 146.64 280 HIS B O 1
ATOM 3792 N N . ARG B 2 133 ? 32.763 -32.354 -47.384 1.00 147.06 281 ARG B N 1
ATOM 3793 C CA . ARG B 2 133 ? 33.621 -33.502 -47.721 1.00 147.40 281 ARG B CA 1
ATOM 3794 C C . ARG B 2 133 ? 34.011 -34.299 -46.473 1.00 147.53 281 ARG B C 1
ATOM 3795 O O . ARG B 2 133 ? 34.258 -35.510 -46.553 1.00 147.57 281 ARG B O 1
ATOM 3803 N N . LEU B 2 134 ? 34.087 -33.605 -45.334 1.00 147.58 282 LEU B N 1
ATOM 3804 C CA . LEU B 2 134 ? 34.590 -34.183 -44.082 1.00 147.53 282 LEU B CA 1
ATOM 3805 C C . LEU B 2 134 ? 33.444 -34.555 -43.135 1.00 147.56 282 LEU B C 1
ATOM 3806 O O . LEU B 2 134 ? 32.558 -33.738 -42.871 1.00 147.74 282 LEU B O 1
ATOM 3811 N N . GLN B 2 135 ? 33.474 -35.789 -42.630 1.00 147.41 283 GLN B N 1
ATOM 3812 C CA . GLN B 2 135 ? 32.424 -36.298 -41.738 1.00 147.17 283 GLN B CA 1
ATOM 3813 C C . GLN B 2 135 ? 32.627 -35.726 -40.341 1.00 146.84 283 GLN B C 1
ATOM 3814 O O . GLN B 2 135 ? 33.745 -35.359 -39.980 1.00 146.47 283 GLN B O 1
ATOM 3820 N N . LEU B 2 136 ? 31.544 -35.653 -39.564 1.00 146.64 284 LEU B N 1
ATOM 3821 C CA . LEU B 2 136 ? 31.552 -34.921 -38.296 1.00 146.63 284 LEU B CA 1
ATOM 3822 C C . LEU B 2 136 ? 32.728 -35.301 -37.405 1.00 146.68 284 LEU B C 1
ATOM 3823 O O . LEU B 2 136 ? 33.426 -34.428 -36.888 1.00 146.86 284 LEU B O 1
ATOM 3828 N N . ASN B 2 137 ? 32.967 -36.600 -37.253 1.00 146.49 285 ASN B N 1
ATOM 3829 C CA . ASN B 2 137 ? 34.007 -37.077 -36.344 1.00 146.29 285 ASN B CA 1
ATOM 3830 C C . ASN B 2 137 ? 35.418 -36.651 -36.757 1.00 145.94 285 ASN B C 1
ATOM 3831 O O . ASN B 2 137 ? 36.370 -36.895 -36.023 1.00 145.79 285 ASN B O 1
ATOM 3836 N N . ASP B 2 138 ? 35.546 -36.021 -37.927 1.00 145.91 286 ASP B N 1
ATOM 3837 C CA . ASP B 2 138 ? 36.827 -35.482 -38.400 1.00 145.95 286 ASP B CA 1
ATOM 3838 C C . ASP B 2 138 ? 37.046 -34.062 -37.911 1.00 145.72 286 ASP B C 1
ATOM 3839 O O . ASP B 2 138 ? 38.155 -33.699 -37.528 1.00 146.12 286 ASP B O 1
ATOM 3844 N N . LEU B 2 139 ? 35.993 -33.252 -37.957 1.00 145.22 287 LEU B N 1
ATOM 3845 C CA . LEU B 2 139 ? 36.087 -31.843 -37.566 1.00 144.99 287 LEU B CA 1
ATOM 3846 C C . LEU B 2 139 ? 36.189 -31.666 -36.042 1.00 144.87 287 LEU B C 1
ATOM 3847 O O . LEU B 2 139 ? 36.706 -30.654 -35.564 1.00 144.90 287 LEU B O 1
ATOM 3852 N N . LEU B 2 140 ? 35.695 -32.651 -35.292 1.00 144.59 288 LEU B N 1
ATOM 3853 C CA . LEU B 2 140 ? 35.715 -32.612 -33.828 1.00 144.13 288 LEU B CA 1
ATOM 3854 C C . LEU B 2 140 ? 37.033 -33.118 -33.230 1.00 143.91 288 LEU B C 1
ATOM 3855 O O . LEU B 2 140 ? 37.134 -33.298 -32.018 1.00 144.08 288 LEU B O 1
ATOM 3860 N N . ILE B 2 141 ? 38.030 -33.365 -34.073 1.00 143.57 289 ILE B N 1
ATOM 3861 C CA . ILE B 2 141 ? 39.375 -33.664 -33.603 1.00 143.70 289 ILE B CA 1
ATOM 3862 C C . ILE B 2 141 ? 40.274 -32.446 -33.768 1.00 143.58 289 ILE B C 1
ATOM 3863 O O . ILE B 2 141 ? 41.316 -32.354 -33.125 1.00 143.79 289 ILE B O 1
ATOM 3868 N N . LYS B 2 142 ? 39.854 -31.499 -34.603 1.00 143.59 290 LYS B N 1
ATOM 3869 C CA . LYS B 2 142 ? 40.682 -30.345 -34.953 1.00 143.77 290 LYS B CA 1
ATOM 3870 C C . LYS B 2 142 ? 41.407 -29.710 -33.751 1.00 143.85 290 LYS B C 1
ATOM 3871 O O . LYS B 2 142 ? 42.627 -29.544 -33.802 1.00 144.40 290 LYS B O 1
ATOM 3877 N N . PRO B 2 143 ? 40.680 -29.379 -32.664 1.00 143.36 291 PRO B N 1
ATOM 3878 C CA . PRO B 2 143 ? 41.354 -28.713 -31.548 1.00 143.18 291 PRO B CA 1
ATOM 3879 C C . PRO B 2 143 ? 42.350 -29.622 -30.842 1.00 143.03 291 PRO B C 1
ATOM 3880 O O . PRO B 2 143 ? 43.470 -29.195 -30.552 1.00 142.89 291 PRO B O 1
ATOM 3884 N N . VAL B 2 144 ? 41.942 -30.864 -30.580 1.00 142.97 292 VAL B N 1
ATOM 3885 C CA . VAL B 2 144 ? 42.819 -31.857 -29.950 1.00 143.04 292 VAL B CA 1
ATOM 3886 C C . VAL B 2 144 ? 44.168 -31.883 -30.650 1.00 143.15 292 VAL B C 1
ATOM 3887 O O . VAL B 2 144 ? 45.221 -31.902 -30.010 1.00 142.98 292 VAL B O 1
ATOM 3891 N N . GLN B 2 145 ? 44.118 -31.893 -31.976 1.00 143.51 293 GLN B N 1
ATOM 3892 C CA . GLN B 2 145 ? 45.320 -31.834 -32.790 1.00 143.76 293 GLN B CA 1
ATOM 3893 C C . GLN B 2 145 ? 45.958 -30.462 -32.660 1.00 144.05 293 GLN B C 1
ATOM 3894 O O . GLN B 2 145 ? 47.133 -30.354 -32.313 1.00 144.16 293 GLN B O 1
ATOM 3900 N N . ARG B 2 146 ? 45.166 -29.421 -32.901 1.00 144.34 294 ARG B N 1
ATOM 3901 C CA . ARG B 2 146 ? 45.675 -28.049 -32.957 1.00 144.42 294 ARG B CA 1
ATOM 3902 C C . ARG B 2 146 ? 46.507 -27.644 -31.735 1.00 144.34 294 ARG B C 1
ATOM 3903 O O . ARG B 2 146 ? 47.527 -26.968 -31.878 1.00 144.16 294 ARG B O 1
ATOM 3911 N N . ILE B 2 147 ? 46.075 -28.059 -30.547 1.00 144.37 295 ILE B N 1
ATOM 3912 C CA . ILE B 2 147 ? 46.758 -27.674 -29.305 1.00 144.55 295 ILE B CA 1
ATOM 3913 C C . ILE B 2 147 ? 48.153 -28.316 -29.148 1.00 144.77 295 ILE B C 1
ATOM 3914 O O . ILE B 2 147 ? 49.037 -27.764 -28.478 1.00 144.75 295 ILE B O 1
ATOM 3919 N N . MET B 2 148 ? 48.346 -29.473 -29.773 1.00 144.74 296 MET B N 1
ATOM 3920 C CA . MET B 2 148 ? 49.641 -30.150 -29.760 1.00 144.90 296 MET B CA 1
ATOM 3921 C C . MET B 2 148 ? 50.464 -29.813 -31.012 1.00 145.34 296 MET B C 1
ATOM 3922 O O . MET B 2 148 ? 51.556 -30.367 -31.208 1.00 145.64 296 MET B O 1
ATOM 3927 N N . LYS B 2 149 ? 49.921 -28.938 -31.866 1.00 145.18 297 LYS B N 1
ATOM 3928 C CA . LYS B 2 149 ? 50.639 -28.413 -33.032 1.00 144.79 297 LYS B CA 1
ATOM 3929 C C . LYS B 2 149 ? 51.147 -26.994 -32.763 1.00 144.47 297 LYS B C 1
ATOM 3930 O O . LYS B 2 149 ? 51.874 -26.424 -33.575 1.00 144.25 297 LYS B O 1
ATOM 3936 N N . TYR B 2 150 ? 50.767 -26.428 -31.621 1.00 144.29 298 TYR B N 1
ATOM 3937 C CA . TYR B 2 150 ? 51.314 -25.153 -31.202 1.00 144.33 298 TYR B CA 1
ATOM 3938 C C . TYR B 2 150 ? 52.717 -25.357 -30.640 1.00 144.44 298 TYR B C 1
ATOM 3939 O O . TYR B 2 150 ? 53.600 -24.545 -30.898 1.00 144.53 298 TYR B O 1
ATOM 3948 N N . GLN B 2 151 ? 52.935 -26.442 -29.895 1.00 144.71 299 GLN B N 1
ATOM 3949 C CA . GLN B 2 151 ? 54.294 -26.790 -29.455 1.00 144.85 299 GLN B CA 1
ATOM 3950 C C . GLN B 2 151 ? 55.248 -26.954 -30.643 1.00 144.92 299 GLN B C 1
ATOM 3951 O O . GLN B 2 151 ? 56.412 -26.580 -30.546 1.00 145.09 299 GLN B O 1
ATOM 3957 N N . LEU B 2 152 ? 54.750 -27.490 -31.759 1.00 144.82 300 LEU B N 1
ATOM 3958 C CA . LEU B 2 152 ? 55.587 -27.770 -32.931 1.00 144.52 300 LEU B CA 1
ATOM 3959 C C . LEU B 2 152 ? 55.971 -26.507 -33.683 1.00 144.39 300 LEU B C 1
ATOM 3960 O O . LEU B 2 152 ? 57.154 -26.257 -33.917 1.00 144.61 300 LEU B O 1
ATOM 3965 N N . LEU B 2 153 ? 54.970 -25.723 -34.070 1.00 143.95 301 LEU B N 1
ATOM 3966 C CA . LEU B 2 153 ? 55.205 -24.507 -34.846 1.00 143.58 301 LEU B CA 1
ATOM 3967 C C . LEU B 2 153 ? 56.128 -23.543 -34.117 1.00 143.16 301 LEU B C 1
ATOM 3968 O O . LEU B 2 153 ? 56.967 -22.897 -34.732 1.00 143.27 301 LEU B O 1
ATOM 3973 N N . LEU B 2 154 ? 55.978 -23.448 -32.807 1.00 142.86 302 LEU B N 1
ATOM 3974 C CA . LEU B 2 154 ? 56.854 -22.592 -32.026 1.00 142.84 302 LEU B CA 1
ATOM 3975 C C . LEU B 2 154 ? 58.252 -23.206 -31.926 1.00 143.13 302 LEU B C 1
ATOM 3976 O O . LEU B 2 154 ? 59.248 -22.487 -32.008 1.00 143.51 302 LEU B O 1
ATOM 3981 N N . LYS B 2 155 ? 58.330 -24.529 -31.792 1.00 142.80 303 LYS B N 1
ATOM 3982 C CA . LYS B 2 155 ? 59.627 -25.212 -31.757 1.00 142.53 303 LYS B CA 1
ATOM 3983 C C . LYS B 2 155 ? 60.433 -24.995 -33.042 1.00 142.35 303 LYS B C 1
ATOM 3984 O O . LYS B 2 155 ? 61.661 -24.947 -32.995 1.00 142.54 303 LYS B O 1
ATOM 3990 N N . ASP B 2 156 ? 59.750 -24.857 -34.177 1.00 142.20 304 ASP B N 1
ATOM 3991 C CA . ASP B 2 156 ? 60.431 -24.580 -35.448 1.00 142.26 304 ASP B CA 1
ATOM 3992 C C . ASP B 2 156 ? 60.817 -23.123 -35.614 1.00 142.19 304 ASP B C 1
ATOM 3993 O O . ASP B 2 156 ? 61.746 -22.813 -36.355 1.00 142.35 304 ASP B O 1
ATOM 3998 N N . PHE B 2 157 ? 60.096 -22.231 -34.947 1.00 142.10 305 PHE B N 1
ATOM 3999 C CA . PHE B 2 157 ? 60.488 -20.830 -34.909 1.00 142.23 305 PHE B CA 1
ATOM 4000 C C . PHE B 2 157 ? 61.770 -20.692 -34.085 1.00 142.28 305 PHE B C 1
ATOM 4001 O O . PHE B 2 157 ? 62.591 -19.834 -34.372 1.00 142.15 305 PHE B O 1
ATOM 4009 N N . LEU B 2 158 ? 61.946 -21.563 -33.086 1.00 142.62 306 LEU B N 1
ATOM 4010 C CA . LEU B 2 158 ? 63.129 -21.543 -32.200 1.00 142.81 306 LEU B CA 1
ATOM 4011 C C . LEU B 2 158 ? 64.423 -21.968 -32.914 1.00 143.01 306 LEU B C 1
ATOM 4012 O O . LEU B 2 158 ? 65.479 -21.368 -32.702 1.00 143.10 306 LEU B O 1
ATOM 4017 N N . LYS B 2 159 ? 64.342 -23.009 -33.741 1.00 142.97 307 LYS B N 1
ATOM 4018 C CA . LYS B 2 159 ? 65.467 -23.399 -34.589 1.00 142.94 307 LYS B CA 1
ATOM 4019 C C . LYS B 2 159 ? 65.917 -22.222 -35.453 1.00 143.00 307 LYS B C 1
ATOM 4020 O O . LYS B 2 159 ? 67.018 -21.702 -35.272 1.00 143.18 307 LYS B O 1
ATOM 4026 N N . TYR B 2 160 ? 65.043 -21.786 -36.361 1.00 143.11 308 TYR B N 1
ATOM 4027 C CA . TYR B 2 160 ? 65.402 -20.797 -37.389 1.00 143.36 308 TYR B CA 1
ATOM 4028 C C . TYR B 2 160 ? 65.591 -19.362 -36.867 1.00 143.57 308 TYR B C 1
ATOM 4029 O O . TYR B 2 160 ? 66.333 -18.581 -37.469 1.00 143.64 308 TYR B O 1
ATOM 4038 N N . TYR B 2 161 ? 64.942 -19.028 -35.751 1.00 143.76 309 TYR B N 1
ATOM 4039 C CA . TYR B 2 161 ? 64.925 -17.656 -35.221 1.00 143.74 309 TYR B CA 1
ATOM 4040 C C . TYR B 2 161 ? 65.868 -17.466 -34.023 1.00 143.61 309 TYR B C 1
ATOM 4041 O O . TYR B 2 161 ? 65.791 -16.456 -33.329 1.00 143.22 309 TYR B O 1
ATOM 4050 N N . ASN B 2 162 ? 66.761 -18.430 -33.790 1.00 143.91 310 ASN B N 1
ATOM 4051 C CA . ASN B 2 162 ? 67.802 -18.298 -32.756 1.00 144.32 310 ASN B CA 1
ATOM 4052 C C . ASN B 2 162 ? 68.854 -17.258 -33.162 1.00 144.70 310 ASN B C 1
ATOM 4053 O O . ASN B 2 162 ? 69.432 -16.574 -32.312 1.00 144.68 310 ASN B O 1
ATOM 4058 N N . ARG B 2 163 ? 69.089 -17.158 -34.470 1.00 145.05 311 ARG B N 1
ATOM 4059 C CA . ARG B 2 163 ? 70.074 -16.237 -35.038 1.00 145.16 311 ARG B CA 1
ATOM 4060 C C . ARG B 2 163 ? 69.575 -14.785 -35.130 1.00 145.53 311 ARG B C 1
ATOM 4061 O O . ARG B 2 163 ? 70.373 -13.845 -35.063 1.00 145.48 311 ARG B O 1
ATOM 4069 N N . ALA B 2 164 ? 68.259 -14.608 -35.261 1.00 145.93 312 ALA B N 1
ATOM 4070 C CA . ALA B 2 164 ? 67.649 -13.277 -35.409 1.00 146.11 312 ALA B CA 1
ATOM 4071 C C . ALA B 2 164 ? 67.340 -12.603 -34.067 1.00 146.25 312 ALA B C 1
ATOM 4072 O O . ALA B 2 164 ? 66.286 -11.975 -33.909 1.00 145.90 312 ALA B O 1
ATOM 4074 N N . GLY B 2 165 ? 68.264 -12.725 -33.115 1.00 146.55 313 GLY B N 1
ATOM 4075 C CA . GLY B 2 165 ? 68.108 -12.130 -31.791 1.00 146.79 313 GLY B CA 1
ATOM 4076 C C . GLY B 2 165 ? 68.332 -13.131 -30.674 1.00 147.06 313 GLY B C 1
ATOM 4077 O O . GLY B 2 165 ? 68.107 -14.331 -30.849 1.00 147.09 313 GLY B O 1
ATOM 4078 N N . MET B 2 166 ? 68.777 -12.627 -29.525 1.00 147.36 314 MET B N 1
ATOM 4079 C CA . MET B 2 166 ? 68.989 -13.448 -28.330 1.00 147.38 314 MET B CA 1
ATOM 4080 C C . MET B 2 166 ? 67.907 -13.192 -27.271 1.00 147.24 314 MET B C 1
ATOM 4081 O O . MET B 2 166 ? 68.189 -13.097 -26.071 1.00 146.96 314 MET B O 1
ATOM 4086 N N . ASP B 2 167 ? 66.662 -13.083 -27.728 1.00 147.16 315 ASP B N 1
ATOM 4087 C CA . ASP B 2 167 ? 65.523 -13.152 -26.827 1.00 147.19 315 ASP B CA 1
ATOM 4088 C C . ASP B 2 167 ? 64.876 -14.531 -26.997 1.00 146.92 315 ASP B C 1
ATOM 4089 O O . ASP B 2 167 ? 63.655 -14.663 -27.145 1.00 146.74 315 ASP B O 1
ATOM 4094 N N . THR B 2 168 ? 65.731 -15.555 -26.967 1.00 146.47 316 THR B N 1
ATOM 4095 C CA . THR B 2 168 ? 65.300 -16.940 -26.848 1.00 146.20 316 THR B CA 1
ATOM 4096 C C . THR B 2 168 ? 64.677 -17.171 -25.461 1.00 146.09 316 THR B C 1
ATOM 4097 O O . THR B 2 168 ? 64.045 -18.200 -25.232 1.00 146.28 316 THR B O 1
ATOM 4101 N N . ALA B 2 169 ? 64.868 -16.212 -24.548 1.00 145.63 317 ALA B N 1
ATOM 4102 C CA . ALA B 2 169 ? 64.231 -16.223 -23.229 1.00 145.17 317 ALA B CA 1
ATOM 4103 C C . ALA B 2 169 ? 62.724 -16.000 -23.311 1.00 144.74 317 ALA B C 1
ATOM 4104 O O . ALA B 2 169 ? 61.966 -16.691 -22.631 1.00 144.61 317 ALA B O 1
ATOM 4106 N N . ASP B 2 170 ? 62.290 -15.032 -24.120 1.00 144.47 318 ASP B N 1
ATOM 4107 C CA . ASP B 2 170 ? 60.850 -14.845 -24.380 1.00 144.30 318 ASP B CA 1
ATOM 4108 C C . ASP B 2 170 ? 60.237 -16.085 -25.039 1.00 144.17 318 ASP B C 1
ATOM 4109 O O . ASP B 2 170 ? 59.101 -16.443 -24.730 1.00 144.21 318 ASP B O 1
ATOM 4114 N N . LEU B 2 171 ? 61.002 -16.746 -25.910 1.00 143.88 319 LEU B N 1
ATOM 4115 C CA . LEU B 2 171 ? 60.530 -17.935 -26.625 1.00 143.68 319 LEU B CA 1
ATOM 4116 C C . LEU B 2 171 ? 60.829 -19.232 -25.861 1.00 143.59 319 LEU B C 1
ATOM 4117 O O . LEU B 2 171 ? 60.290 -20.280 -26.200 1.00 143.29 319 LEU B O 1
ATOM 4122 N N . GLU B 2 172 ? 61.691 -19.156 -24.843 1.00 143.98 320 GLU B N 1
ATOM 4123 C CA . GLU B 2 172 ? 61.949 -20.284 -23.930 1.00 144.16 320 GLU B CA 1
ATOM 4124 C C . GLU B 2 172 ? 60.688 -20.603 -23.134 1.00 144.43 320 GLU B C 1
ATOM 4125 O O . GLU B 2 172 ? 60.189 -21.730 -23.182 1.00 144.48 320 GLU B O 1
ATOM 4131 N N . GLN B 2 173 ? 60.202 -19.610 -22.386 1.00 144.51 321 GLN B N 1
ATOM 4132 C CA . GLN B 2 173 ? 58.934 -19.719 -21.661 1.00 144.52 321 GLN B CA 1
ATOM 4133 C C . GLN B 2 173 ? 57.786 -20.014 -22.616 1.00 144.53 321 GLN B C 1
ATOM 4134 O O . GLN B 2 173 ? 56.924 -20.829 -22.311 1.00 144.80 321 GLN B O 1
ATOM 4140 N N . ALA B 2 174 ? 57.775 -19.329 -23.759 1.00 144.42 322 ALA B N 1
ATOM 4141 C CA . ALA B 2 174 ? 56.710 -19.479 -24.756 1.00 144.38 322 ALA B CA 1
ATOM 4142 C C . ALA B 2 174 ? 56.530 -20.919 -25.206 1.00 144.14 322 ALA B C 1
ATOM 4143 O O . ALA B 2 174 ? 55.406 -21.395 -25.335 1.00 143.80 322 ALA B O 1
ATOM 4145 N N . VAL B 2 175 ? 57.637 -21.610 -25.450 1.00 144.39 323 VAL B N 1
ATOM 4146 C CA . VAL B 2 175 ? 57.575 -23.023 -25.810 1.00 144.71 323 VAL B CA 1
ATOM 4147 C C . VAL B 2 175 ? 57.236 -23.865 -24.576 1.00 144.86 323 VAL B C 1
ATOM 4148 O O . VAL B 2 175 ? 56.310 -24.677 -24.622 1.00 144.76 323 VAL B O 1
ATOM 4152 N N . GLU B 2 176 ? 57.976 -23.660 -23.481 1.00 145.17 324 GLU B N 1
ATOM 4153 C CA . GLU B 2 176 ? 57.697 -24.335 -22.204 1.00 145.15 324 GLU B CA 1
ATOM 4154 C C . GLU B 2 176 ? 56.175 -24.334 -21.960 1.00 145.38 324 GLU B C 1
ATOM 4155 O O . GLU B 2 176 ? 55.538 -25.393 -21.956 1.00 145.74 324 GLU B O 1
ATOM 4161 N N . VAL B 2 177 ? 55.602 -23.139 -21.808 1.00 144.96 325 VAL B N 1
ATOM 4162 C CA . VAL B 2 177 ? 54.171 -22.963 -21.550 1.00 144.33 325 VAL B CA 1
ATOM 4163 C C . VAL B 2 177 ? 53.305 -23.770 -22.499 1.00 144.07 325 VAL B C 1
ATOM 4164 O O . VAL B 2 177 ? 52.330 -24.383 -22.070 1.00 144.33 325 VAL B O 1
ATOM 4168 N N . MET B 2 178 ? 53.670 -23.781 -23.779 1.00 143.63 326 MET B N 1
ATOM 4169 C CA . MET B 2 178 ? 52.846 -24.419 -24.814 1.00 143.73 326 MET B CA 1
ATOM 4170 C C . MET B 2 178 ? 53.089 -25.923 -24.949 1.00 143.63 326 MET B C 1
ATOM 4171 O O . MET B 2 178 ? 52.547 -26.558 -25.850 1.00 143.41 326 MET B O 1
ATOM 4176 N N . CYS B 2 179 ? 53.915 -26.482 -24.067 1.00 144.02 327 CYS B N 1
ATOM 4177 C CA . CYS B 2 179 ? 54.003 -27.932 -23.888 1.00 144.36 327 CYS B CA 1
ATOM 4178 C C . CYS B 2 179 ? 53.211 -28.352 -22.656 1.00 144.83 327 CYS B C 1
ATOM 4179 O O . CYS B 2 179 ? 52.551 -29.395 -22.660 1.00 145.21 327 CYS B O 1
ATOM 4182 N N . PHE B 2 180 ? 53.270 -27.532 -21.607 1.00 145.03 328 PHE B N 1
ATOM 4183 C CA . PHE B 2 180 ? 52.509 -27.787 -20.385 1.00 145.05 328 PHE B CA 1
ATOM 4184 C C . PHE B 2 180 ? 51.002 -27.879 -20.615 1.00 145.08 328 PHE B C 1
ATOM 4185 O O . PHE B 2 180 ? 50.329 -28.628 -19.911 1.00 145.31 328 PHE B O 1
ATOM 4193 N N . VAL B 2 181 ? 50.469 -27.145 -21.593 1.00 144.90 329 VAL B N 1
ATOM 4194 C CA . VAL B 2 181 ? 49.018 -27.147 -21.815 1.00 144.79 329 VAL B CA 1
ATOM 4195 C C . VAL B 2 181 ? 48.562 -28.516 -22.348 1.00 144.84 329 VAL B C 1
ATOM 4196 O O . VAL B 2 181 ? 47.596 -29.086 -21.836 1.00 144.94 329 VAL B O 1
ATOM 4200 N N . PRO B 2 182 ? 49.246 -29.048 -23.376 1.00 144.79 330 PRO B N 1
ATOM 4201 C CA . PRO B 2 182 ? 49.041 -30.452 -23.727 1.00 145.13 330 PRO B CA 1
ATOM 4202 C C . PRO B 2 182 ? 49.418 -31.477 -22.646 1.00 145.22 330 PRO B C 1
ATOM 4203 O O . PRO B 2 182 ? 48.949 -32.609 -22.713 1.00 145.04 330 PRO B O 1
ATOM 4207 N N . LYS B 2 183 ? 50.262 -31.108 -21.682 1.00 145.71 331 LYS B N 1
ATOM 4208 C CA . LYS B 2 183 ? 50.547 -32.002 -20.547 1.00 146.36 331 LYS B CA 1
ATOM 4209 C C . LYS B 2 183 ? 49.324 -32.104 -19.636 1.00 146.58 331 LYS B C 1
ATOM 4210 O O . LYS B 2 183 ? 48.910 -33.202 -19.268 1.00 147.18 331 LYS B O 1
ATOM 4216 N N . ARG B 2 184 ? 48.756 -30.958 -19.269 1.00 146.18 332 ARG B N 1
ATOM 4217 C CA . ARG B 2 184 ? 47.563 -30.933 -18.433 1.00 146.07 332 ARG B CA 1
ATOM 4218 C C . ARG B 2 184 ? 46.466 -31.726 -19.110 1.00 145.63 332 ARG B C 1
ATOM 4219 O O . ARG B 2 184 ? 45.864 -32.605 -18.500 1.00 145.80 332 ARG B O 1
ATOM 4227 N N . CYS B 2 185 ? 46.224 -31.418 -20.380 1.00 145.20 333 CYS B N 1
ATOM 4228 C CA . CYS B 2 185 ? 45.166 -32.073 -21.138 1.00 145.31 333 CYS B CA 1
ATOM 4229 C C . CYS B 2 185 ? 45.352 -33.569 -21.165 1.00 145.28 333 CYS B C 1
ATOM 4230 O O . CYS B 2 185 ? 44.387 -34.312 -21.062 1.00 145.35 333 CYS B O 1
ATOM 4233 N N . ASN B 2 186 ? 46.599 -34.001 -21.311 1.00 145.50 334 ASN B N 1
ATOM 4234 C CA . ASN B 2 186 ? 46.938 -35.418 -21.295 1.00 145.46 334 ASN B CA 1
ATOM 4235 C C . ASN B 2 186 ? 46.739 -36.045 -19.920 1.00 145.43 334 ASN B C 1
ATOM 4236 O O . ASN B 2 186 ? 46.171 -37.127 -19.798 1.00 145.35 334 ASN B O 1
ATOM 4241 N N . ASP B 2 187 ? 47.221 -35.357 -18.890 1.00 145.60 335 ASP B N 1
ATOM 4242 C CA . ASP B 2 187 ? 47.090 -35.822 -17.512 1.00 145.77 335 ASP B CA 1
ATOM 4243 C C . ASP B 2 187 ? 45.626 -35.844 -17.046 1.00 145.85 335 ASP B C 1
ATOM 4244 O O . ASP B 2 187 ? 45.201 -36.773 -16.354 1.00 146.16 335 ASP B O 1
ATOM 4249 N N . MET B 2 188 ? 44.858 -34.833 -17.445 1.00 145.53 336 MET B N 1
ATOM 4250 C CA . MET B 2 188 ? 43.456 -34.700 -17.043 1.00 145.52 336 MET B CA 1
ATOM 4251 C C . MET B 2 188 ? 42.514 -35.714 -17.698 1.00 145.47 336 MET B C 1
ATOM 4252 O O . MET B 2 188 ? 41.307 -35.653 -17.477 1.00 145.64 336 MET B O 1
ATOM 4257 N N . MET B 2 189 ? 43.051 -36.613 -18.525 1.00 145.54 337 MET B N 1
ATOM 4258 C CA . MET B 2 189 ? 42.292 -37.762 -19.045 1.00 145.61 337 MET B CA 1
ATOM 4259 C C . MET B 2 189 ? 42.271 -38.904 -18.014 1.00 145.97 337 MET B C 1
ATOM 4260 O O . MET B 2 189 ? 41.231 -39.518 -17.763 1.00 146.15 337 MET B O 1
ATOM 4265 N N . THR B 2 190 ? 43.436 -39.183 -17.436 1.00 146.08 338 THR B N 1
ATOM 4266 C CA . THR B 2 190 ? 43.600 -40.233 -16.444 1.00 146.24 338 THR B CA 1
ATOM 4267 C C . THR B 2 190 ? 42.855 -39.875 -15.172 1.00 146.25 338 THR B C 1
ATOM 4268 O O . THR B 2 190 ? 42.170 -40.703 -14.577 1.00 145.93 338 THR B O 1
ATOM 4272 N N . LEU B 2 191 ? 42.993 -38.619 -14.772 1.00 146.78 339 LEU B N 1
ATOM 4273 C CA . LEU B 2 191 ? 42.279 -38.092 -13.626 1.00 147.57 339 LEU B CA 1
ATOM 4274 C C . LEU B 2 191 ? 40.769 -37.892 -13.891 1.00 148.40 339 LEU B C 1
ATOM 4275 O O . LEU B 2 191 ? 40.032 -37.474 -12.998 1.00 148.77 339 LEU B O 1
ATOM 4280 N N . GLY B 2 192 ? 40.309 -38.184 -15.109 1.00 148.90 340 GLY B N 1
ATOM 4281 C CA . GLY B 2 192 ? 38.876 -38.175 -15.437 1.00 149.13 340 GLY B CA 1
ATOM 4282 C C . GLY B 2 192 ? 38.153 -39.391 -14.878 1.00 149.63 340 GLY B C 1
ATOM 4283 O O . GLY B 2 192 ? 36.931 -39.364 -14.678 1.00 149.89 340 GLY B O 1
ATOM 4284 N N . ARG B 2 193 ? 38.924 -40.448 -14.618 1.00 149.89 341 ARG B N 1
ATOM 4285 C CA . ARG B 2 193 ? 38.439 -41.661 -13.959 1.00 149.86 341 ARG B CA 1
ATOM 4286 C C . ARG B 2 193 ? 38.399 -41.530 -12.408 1.00 150.10 341 ARG B C 1
ATOM 4287 O O . ARG B 2 193 ? 38.434 -42.545 -11.699 1.00 150.49 341 ARG B O 1
ATOM 4295 N N . LEU B 2 194 ? 38.322 -40.301 -11.877 1.00 149.54 342 LEU B N 1
ATOM 4296 C CA . LEU B 2 194 ? 38.177 -40.103 -10.427 1.00 149.03 342 LEU B CA 1
ATOM 4297 C C . LEU B 2 194 ? 36.711 -40.201 -10.023 1.00 148.51 342 LEU B C 1
ATOM 4298 O O . LEU B 2 194 ? 35.925 -39.269 -10.228 1.00 147.87 342 LEU B O 1
ATOM 4303 N N . ARG B 2 195 ? 36.375 -41.347 -9.435 1.00 148.60 343 ARG B N 1
ATOM 4304 C CA . ARG B 2 195 ? 35.020 -41.661 -8.989 1.00 148.66 343 ARG B CA 1
ATOM 4305 C C . ARG B 2 195 ? 34.801 -41.207 -7.549 1.00 148.16 343 ARG B C 1
ATOM 4306 O O . ARG B 2 195 ? 35.707 -41.288 -6.725 1.00 148.04 343 ARG B O 1
ATOM 4314 N N . GLY B 2 196 ? 33.592 -40.746 -7.251 1.00 147.76 344 GLY B N 1
ATOM 4315 C CA . GLY B 2 196 ? 33.206 -40.500 -5.874 1.00 147.86 344 GLY B CA 1
ATOM 4316 C C . GLY B 2 196 ? 33.773 -39.213 -5.322 1.00 147.56 344 GLY B C 1
ATOM 4317 O O . GLY B 2 196 ? 34.137 -39.140 -4.155 1.00 147.04 344 GLY B O 1
ATOM 4318 N N . PHE B 2 197 ? 33.840 -38.195 -6.172 1.00 148.10 345 PHE B N 1
ATOM 4319 C CA . PHE B 2 197 ? 34.157 -36.841 -5.746 1.00 148.18 345 PHE B CA 1
ATOM 4320 C C . PHE B 2 197 ? 33.126 -35.858 -6.309 1.00 147.86 345 PHE B C 1
ATOM 4321 O O . PHE B 2 197 ? 32.993 -35.737 -7.536 1.00 147.34 345 PHE B O 1
ATOM 4329 N N . GLU B 2 198 ? 32.395 -35.174 -5.425 1.00 148.05 346 GLU B N 1
ATOM 4330 C CA . GLU B 2 198 ? 31.456 -34.130 -5.862 1.00 148.50 346 GLU B CA 1
ATOM 4331 C C . GLU B 2 198 ? 32.230 -32.855 -6.166 1.00 148.46 346 GLU B C 1
ATOM 4332 O O . GLU B 2 198 ? 33.057 -32.418 -5.356 1.00 148.48 346 GLU B O 1
ATOM 4338 N N . GLY B 2 199 ? 31.972 -32.282 -7.342 1.00 148.09 347 GLY B N 1
ATOM 4339 C CA . GLY B 2 199 ? 32.722 -31.120 -7.828 1.00 147.86 347 GLY B CA 1
ATOM 4340 C C . GLY B 2 199 ? 33.450 -31.415 -9.132 1.00 147.58 347 GLY B C 1
ATOM 4341 O O . GLY B 2 199 ? 33.953 -32.518 -9.341 1.00 147.33 347 GLY B O 1
ATOM 4342 N N . LYS B 2 200 ? 33.499 -30.423 -10.014 1.00 147.40 348 LYS B N 1
ATOM 4343 C CA . LYS B 2 200 ? 34.092 -30.594 -11.331 1.00 147.23 348 LYS B CA 1
ATOM 4344 C C . LYS B 2 200 ? 35.595 -30.436 -11.197 1.00 146.53 348 LYS B C 1
ATOM 4345 O O . LYS B 2 200 ? 36.068 -29.359 -10.857 1.00 146.52 348 LYS B O 1
ATOM 4351 N N . LEU B 2 201 ? 36.326 -31.525 -11.447 1.00 146.11 349 LEU B N 1
ATOM 4352 C CA . LEU B 2 201 ? 37.795 -31.528 -11.492 1.00 145.80 349 LEU B CA 1
ATOM 4353 C C . LEU B 2 201 ? 38.377 -30.454 -12.396 1.00 145.72 349 LEU B C 1
ATOM 4354 O O . LEU B 2 201 ? 39.441 -29.897 -12.096 1.00 145.80 349 LEU B O 1
ATOM 4359 N N . THR B 2 202 ? 37.703 -30.208 -13.522 1.00 145.46 350 THR B N 1
ATOM 4360 C CA . THR B 2 202 ? 38.168 -29.247 -14.519 1.00 145.02 350 THR B CA 1
ATOM 4361 C C . THR B 2 202 ? 38.353 -27.875 -13.880 1.00 145.25 350 THR B C 1
ATOM 4362 O O . THR B 2 202 ? 39.468 -27.340 -13.852 1.00 145.94 350 THR B O 1
ATOM 4366 N N . ALA B 2 203 ? 37.266 -27.329 -13.335 1.00 144.65 351 ALA B N 1
ATOM 4367 C CA . ALA B 2 203 ? 37.298 -26.021 -12.687 1.00 144.06 351 ALA B CA 1
ATOM 4368 C C . ALA B 2 203 ? 37.698 -26.134 -11.223 1.00 143.32 351 ALA B C 1
ATOM 4369 O O . ALA B 2 203 ? 36.940 -25.760 -10.336 1.00 142.75 351 ALA B O 1
ATOM 4371 N N . GLN B 2 204 ? 38.879 -26.695 -10.986 1.00 143.25 352 GLN B N 1
ATOM 4372 C CA . GLN B 2 204 ? 39.560 -26.623 -9.695 1.00 143.23 352 GLN B CA 1
ATOM 4373 C C . GLN B 2 204 ? 40.947 -26.049 -9.947 1.00 143.34 352 GLN B C 1
ATOM 4374 O O . GLN B 2 204 ? 41.895 -26.367 -9.240 1.00 143.29 352 GLN B O 1
ATOM 4380 N N . GLY B 2 205 ? 41.063 -25.211 -10.973 1.00 143.64 353 GLY B N 1
ATOM 4381 C CA . GLY B 2 205 ? 42.329 -24.568 -11.300 1.00 143.61 353 GLY B CA 1
ATOM 4382 C C . GLY B 2 205 ? 43.298 -25.552 -11.900 1.00 143.55 353 GLY B C 1
ATOM 4383 O O . GLY B 2 205 ? 42.945 -26.700 -12.144 1.00 143.93 353 GLY B O 1
ATOM 4384 N N . LYS B 2 206 ? 44.521 -25.099 -12.141 1.00 143.63 354 LYS B N 1
ATOM 4385 C CA . LYS B 2 206 ? 45.558 -25.946 -12.715 1.00 143.94 354 LYS B CA 1
ATOM 4386 C C . LYS B 2 206 ? 45.791 -27.196 -11.868 1.00 143.77 354 LYS B C 1
ATOM 4387 O O . LYS B 2 206 ? 45.732 -27.132 -10.644 1.00 144.12 354 LYS B O 1
ATOM 4393 N N . LEU B 2 207 ? 46.035 -28.331 -12.521 1.00 143.06 355 LEU B N 1
ATOM 4394 C CA . LEU B 2 207 ? 46.610 -29.486 -11.845 1.00 142.82 355 LEU B CA 1
ATOM 4395 C C . LEU B 2 207 ? 48.096 -29.205 -11.790 1.00 142.87 355 LEU B C 1
ATOM 4396 O O . LEU B 2 207 ? 48.790 -29.364 -12.790 1.00 143.15 355 LEU B O 1
ATOM 4401 N N . LEU B 2 208 ? 48.575 -28.769 -10.629 1.00 142.84 356 LEU B N 1
ATOM 4402 C CA . LEU B 2 208 ? 49.972 -28.422 -10.470 1.00 142.85 356 LEU B CA 1
ATOM 4403 C C . LEU B 2 208 ? 50.772 -29.693 -10.544 1.00 143.09 356 LEU B C 1
ATOM 4404 O O . LEU B 2 208 ? 51.609 -29.831 -11.422 1.00 144.02 356 LEU B O 1
ATOM 4409 N N . GLY B 2 209 ? 50.500 -30.634 -9.643 1.00 142.97 357 GLY B N 1
ATOM 4410 C CA . GLY B 2 209 ? 51.315 -31.843 -9.541 1.00 142.85 357 GLY B CA 1
ATOM 4411 C C . GLY B 2 209 ? 50.656 -33.007 -8.837 1.00 142.61 357 GLY B C 1
ATOM 4412 O O . GLY B 2 209 ? 49.541 -32.907 -8.326 1.00 142.06 357 GLY B O 1
ATOM 4413 N N . GLN B 2 210 ? 51.368 -34.124 -8.826 1.00 142.95 358 GLN B N 1
ATOM 4414 C CA . GLN B 2 210 ? 50.876 -35.348 -8.215 1.00 143.37 358 GLN B CA 1
ATOM 4415 C C . GLN B 2 210 ? 52.025 -36.273 -7.850 1.00 143.29 358 GLN B C 1
ATOM 4416 O O . GLN B 2 210 ? 53.030 -36.322 -8.555 1.00 143.47 358 GLN B O 1
ATOM 4422 N N . ASP B 2 211 ? 51.868 -37.004 -6.754 1.00 143.33 359 ASP B N 1
ATOM 4423 C CA . ASP B 2 211 ? 52.855 -37.996 -6.353 1.00 143.94 359 ASP B CA 1
ATOM 4424 C C . ASP B 2 211 ? 52.278 -38.932 -5.285 1.00 143.82 359 ASP B C 1
ATOM 4425 O O . ASP B 2 211 ? 51.196 -38.681 -4.746 1.00 143.78 359 ASP B O 1
ATOM 4430 N N . THR B 2 212 ? 53.016 -40.008 -5.005 1.00 143.37 360 THR B N 1
ATOM 4431 C CA . THR B 2 212 ? 52.605 -41.056 -4.075 1.00 143.06 360 THR B CA 1
ATOM 4432 C C . THR B 2 212 ? 53.165 -40.778 -2.695 1.00 142.53 360 THR B C 1
ATOM 4433 O O . THR B 2 212 ? 54.346 -40.485 -2.575 1.00 142.98 360 THR B O 1
ATOM 4437 N N . PHE B 2 213 ? 52.326 -40.875 -1.663 1.00 141.92 361 PHE B N 1
ATOM 4438 C CA . PHE B 2 213 ? 52.741 -40.629 -0.274 1.00 141.81 361 PHE B CA 1
ATOM 4439 C C . PHE B 2 213 ? 52.140 -41.658 0.681 1.00 142.19 361 PHE B C 1
ATOM 4440 O O . PHE B 2 213 ? 51.103 -42.244 0.384 1.00 142.91 361 PHE B O 1
ATOM 4448 N N . TRP B 2 214 ? 52.778 -41.848 1.836 1.00 142.24 362 TRP B N 1
ATOM 4449 C CA . TRP B 2 214 ? 52.232 -42.687 2.906 1.00 142.09 362 TRP B CA 1
ATOM 4450 C C . TRP B 2 214 ? 51.573 -41.749 3.884 1.00 141.81 362 TRP B C 1
ATOM 4451 O O . TRP B 2 214 ? 52.229 -40.851 4.400 1.00 141.97 362 TRP B O 1
ATOM 4462 N N . VAL B 2 215 ? 50.292 -41.970 4.155 1.00 141.70 363 VAL B N 1
ATOM 4463 C CA . VAL B 2 215 ? 49.471 -40.985 4.862 1.00 142.15 363 VAL B CA 1
ATOM 4464 C C . VAL B 2 215 ? 49.003 -41.386 6.272 1.00 142.96 363 VAL B C 1
ATOM 4465 O O . VAL B 2 215 ? 47.962 -42.024 6.426 1.00 143.96 363 VAL B O 1
ATOM 4469 N N . THR B 2 216 ? 49.741 -40.968 7.297 1.00 142.97 364 THR B N 1
ATOM 4470 C CA . THR B 2 216 ? 49.375 -41.247 8.684 1.00 143.22 364 THR B CA 1
ATOM 4471 C C . THR B 2 216 ? 48.309 -40.249 9.175 1.00 143.60 364 THR B C 1
ATOM 4472 O O . THR B 2 216 ? 47.861 -39.380 8.424 1.00 142.94 364 THR B O 1
ATOM 4476 N N . GLU B 2 217 ? 47.880 -40.444 10.424 1.00 144.66 365 GLU B N 1
ATOM 4477 C CA . GLU B 2 217 ? 47.196 -39.442 11.258 1.00 145.44 365 GLU B CA 1
ATOM 4478 C C . GLU B 2 217 ? 46.881 -40.091 12.612 1.00 146.52 365 GLU B C 1
ATOM 4479 O O . GLU B 2 217 ? 46.515 -41.262 12.653 1.00 147.58 365 GLU B O 1
ATOM 4485 N N . PRO B 2 218 ? 47.031 -39.352 13.727 1.00 147.21 366 PRO B N 1
ATOM 4486 C CA . PRO B 2 218 ? 46.666 -39.919 15.044 1.00 147.20 366 PRO B CA 1
ATOM 4487 C C . PRO B 2 218 ? 45.140 -40.022 15.279 1.00 147.64 366 PRO B C 1
ATOM 4488 O O . PRO B 2 218 ? 44.420 -39.006 15.334 1.00 147.58 366 PRO B O 1
ATOM 4492 N N . SER B 2 226 ? 47.609 -43.818 14.623 1.00 150.93 374 SER B N 1
ATOM 4493 C CA . SER B 2 226 ? 48.074 -44.107 13.263 1.00 150.90 374 SER B CA 1
ATOM 4494 C C . SER B 2 226 ? 46.991 -44.840 12.442 1.00 151.35 374 SER B C 1
ATOM 4495 O O . SER B 2 226 ? 46.050 -45.413 13.015 1.00 151.93 374 SER B O 1
ATOM 4498 N N . ARG B 2 227 ? 47.115 -44.783 11.109 1.00 150.85 375 ARG B N 1
ATOM 4499 C CA . ARG B 2 227 ? 46.218 -45.498 10.180 1.00 150.05 375 ARG B CA 1
ATOM 4500 C C . ARG B 2 227 ? 46.858 -45.671 8.779 1.00 148.92 375 ARG B C 1
ATOM 4501 O O . ARG B 2 227 ? 46.218 -45.416 7.764 1.00 148.56 375 ARG B O 1
ATOM 4509 N N . GLY B 2 228 ? 48.105 -46.136 8.729 1.00 148.07 376 GLY B N 1
ATOM 4510 C CA . GLY B 2 228 ? 48.933 -46.085 7.504 1.00 147.58 376 GLY B CA 1
ATOM 4511 C C . GLY B 2 228 ? 48.278 -46.493 6.192 1.00 146.77 376 GLY B C 1
ATOM 4512 O O . GLY B 2 228 ? 47.495 -47.438 6.164 1.00 146.62 376 GLY B O 1
ATOM 4513 N N . ARG B 2 229 ? 48.613 -45.798 5.100 1.00 146.22 377 ARG B N 1
ATOM 4514 C CA . ARG B 2 229 ? 47.934 -46.006 3.800 1.00 145.92 377 ARG B CA 1
ATOM 4515 C C . ARG B 2 229 ? 48.623 -45.309 2.605 1.00 145.36 377 ARG B C 1
ATOM 4516 O O . ARG B 2 229 ? 48.811 -44.090 2.620 1.00 144.99 377 ARG B O 1
ATOM 4524 N N . GLU B 2 230 ? 49.001 -46.086 1.584 1.00 145.05 378 GLU B N 1
ATOM 4525 C CA . GLU B 2 230 ? 49.638 -45.540 0.371 1.00 145.10 378 GLU B CA 1
ATOM 4526 C C . GLU B 2 230 ? 48.577 -44.909 -0.493 1.00 145.22 378 GLU B C 1
ATOM 4527 O O . GLU B 2 230 ? 47.611 -45.572 -0.852 1.00 145.54 378 GLU B O 1
ATOM 4533 N N . ARG B 2 231 ? 48.768 -43.634 -0.837 1.00 145.46 379 ARG B N 1
ATOM 4534 C CA . ARG B 2 231 ? 47.748 -42.834 -1.534 1.00 145.22 379 ARG B CA 1
ATOM 4535 C C . ARG B 2 231 ? 48.361 -41.916 -2.571 1.00 144.87 379 ARG B C 1
ATOM 4536 O O . ARG B 2 231 ? 49.477 -41.421 -2.394 1.00 144.96 379 ARG B O 1
ATOM 4544 N N . ARG B 2 232 ? 47.616 -41.678 -3.645 1.00 144.44 380 ARG B N 1
ATOM 4545 C CA . ARG B 2 232 ? 48.040 -40.748 -4.678 1.00 144.04 380 ARG B CA 1
ATOM 4546 C C . ARG B 2 232 ? 47.400 -39.414 -4.397 1.00 143.39 380 ARG 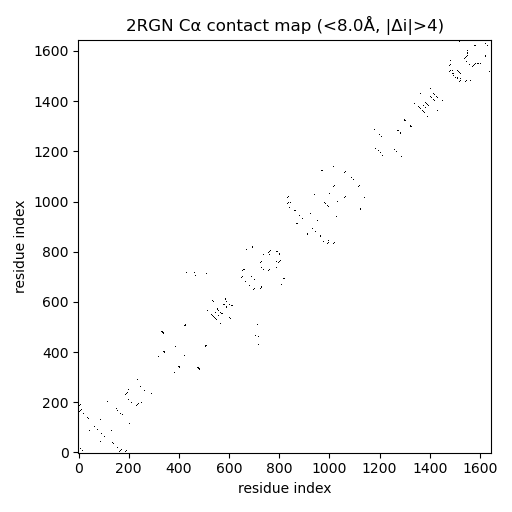B C 1
ATOM 4547 O O . ARG B 2 232 ? 46.176 -39.311 -4.351 1.00 142.94 380 ARG B O 1
ATOM 4555 N N . VAL B 2 233 ? 48.254 -38.406 -4.221 1.00 143.00 381 VAL B N 1
ATOM 4556 C CA . VAL B 2 233 ? 47.852 -37.077 -3.805 1.00 142.40 381 VAL B CA 1
ATOM 4557 C C . VAL B 2 233 ? 47.920 -36.122 -4.990 1.00 141.84 381 VAL B C 1
ATOM 4558 O O . VAL B 2 233 ? 48.989 -35.826 -5.495 1.00 142.08 381 VAL B O 1
ATOM 4562 N N . PHE B 2 234 ? 46.772 -35.657 -5.448 1.00 141.44 382 PHE B N 1
ATOM 4563 C CA . PHE B 2 234 ? 46.744 -34.678 -6.518 1.00 141.69 382 PHE B CA 1
ATOM 4564 C C . PHE B 2 234 ? 46.788 -33.321 -5.851 1.00 141.61 382 PHE B C 1
ATOM 4565 O O . PHE B 2 234 ? 46.271 -33.165 -4.741 1.00 141.98 382 PHE B O 1
ATOM 4573 N N . LEU B 2 235 ? 47.425 -32.354 -6.506 1.00 141.35 383 LEU B N 1
ATOM 4574 C CA . LEU B 2 235 ? 47.483 -30.984 -5.999 1.00 141.56 383 LEU B CA 1
ATOM 4575 C C . LEU B 2 235 ? 47.069 -29.993 -7.066 1.00 141.90 383 LEU B C 1
ATOM 4576 O O . LEU B 2 235 ? 47.814 -29.755 -8.011 1.00 142.70 383 LEU B O 1
ATOM 4581 N N . PHE B 2 236 ? 45.886 -29.410 -6.912 1.00 141.90 384 PHE B N 1
ATOM 4582 C CA . PHE B 2 236 ? 45.461 -28.309 -7.769 1.00 142.21 384 PHE B CA 1
ATOM 4583 C C . PHE B 2 236 ? 45.620 -26.985 -7.043 1.00 142.92 384 PHE B C 1
ATOM 4584 O O . PHE B 2 236 ? 45.844 -26.956 -5.832 1.00 143.91 384 PHE B O 1
ATOM 4592 N N . GLU B 2 237 ? 45.458 -25.887 -7.771 1.00 143.15 385 GLU B N 1
ATOM 4593 C CA . GLU B 2 237 ? 45.552 -24.551 -7.174 1.00 143.22 385 GLU B CA 1
ATOM 4594 C C . GLU B 2 237 ? 44.472 -24.275 -6.135 1.00 142.92 385 GLU B C 1
ATOM 4595 O O . GLU B 2 237 ? 44.670 -23.458 -5.235 1.00 143.11 385 GLU B O 1
ATOM 4601 N N . GLN B 2 238 ? 43.328 -24.931 -6.278 1.00 142.37 386 GLN B N 1
ATOM 4602 C CA . GLN B 2 238 ? 42.199 -24.697 -5.387 1.00 142.34 386 GLN B CA 1
ATOM 4603 C C . GLN B 2 238 ? 41.976 -25.817 -4.368 1.00 142.53 386 GLN B C 1
ATOM 4604 O O . GLN B 2 238 ? 41.194 -25.641 -3.424 1.00 143.18 386 GLN B O 1
ATOM 4610 N N . ILE B 2 239 ? 42.623 -26.968 -4.559 1.00 141.89 387 ILE B N 1
ATOM 4611 C CA . ILE B 2 239 ? 42.283 -28.159 -3.780 1.00 141.30 387 ILE B CA 1
ATOM 4612 C C . ILE B 2 239 ? 43.392 -29.181 -3.843 1.00 141.30 387 ILE B C 1
ATOM 4613 O O . ILE B 2 239 ? 44.195 -29.164 -4.764 1.00 141.48 387 ILE B O 1
ATOM 4618 N N . ILE B 2 240 ? 43.457 -30.055 -2.849 1.00 141.55 388 ILE B N 1
ATOM 4619 C CA . ILE B 2 240 ? 44.332 -31.220 -2.933 1.00 141.89 388 ILE B CA 1
ATOM 4620 C C . ILE B 2 240 ? 43.538 -32.474 -2.594 1.00 141.60 388 ILE B C 1
ATOM 4621 O O . ILE B 2 240 ? 42.809 -32.527 -1.608 1.00 141.61 388 ILE B O 1
ATOM 4626 N N . ILE B 2 241 ? 43.656 -33.471 -3.448 1.00 141.44 389 ILE B N 1
ATOM 4627 C CA . ILE B 2 241 ? 42.840 -34.654 -3.341 1.00 141.97 389 ILE B CA 1
ATOM 4628 C C . ILE B 2 241 ? 43.718 -35.813 -2.937 1.00 142.31 389 ILE B C 1
ATOM 4629 O O . ILE B 2 241 ? 44.846 -35.923 -3.405 1.00 142.37 389 ILE B O 1
ATOM 4634 N N . PHE B 2 242 ? 43.198 -36.651 -2.044 1.00 142.67 390 PHE B N 1
ATOM 4635 C CA . PHE B 2 242 ? 43.840 -37.901 -1.670 1.00 143.11 390 PHE B CA 1
ATOM 4636 C C . PHE B 2 242 ? 43.073 -39.018 -2.358 1.00 143.50 390 PHE B C 1
ATOM 4637 O O . PHE B 2 242 ? 41.848 -39.063 -2.271 1.00 143.65 390 PHE B O 1
ATOM 4645 N N . SER B 2 243 ? 43.790 -39.925 -3.021 1.00 143.89 391 SER B N 1
ATOM 4646 C CA . SER B 2 243 ? 43.155 -40.948 -3.843 1.00 144.47 391 SER B CA 1
ATOM 4647 C C . SER B 2 243 ? 43.878 -42.271 -3.800 1.00 145.07 391 SER B C 1
ATOM 4648 O O . SER B 2 243 ? 45.104 -42.299 -3.676 1.00 145.45 391 SER B O 1
ATOM 4651 N N . GLU B 2 244 ? 43.104 -43.357 -3.915 1.00 145.49 392 GLU B N 1
ATOM 4652 C CA . GLU B 2 244 ? 43.628 -44.734 -3.904 1.00 145.61 392 GLU B CA 1
ATOM 4653 C C . GLU B 2 244 ? 43.857 -45.222 -5.340 1.00 145.93 392 GLU B C 1
ATOM 4654 O O . GLU B 2 244 ? 42.925 -45.248 -6.154 1.00 145.85 392 GLU B O 1
ATOM 4660 N N . ALA B 2 245 ? 45.102 -45.601 -5.637 1.00 146.21 393 ALA B N 1
ATOM 4661 C CA . ALA B 2 245 ? 45.496 -46.083 -6.967 1.00 146.48 393 ALA B CA 1
ATOM 4662 C C . ALA B 2 245 ? 45.049 -47.533 -7.194 1.00 147.05 393 ALA B C 1
ATOM 4663 O O . ALA B 2 245 ? 45.084 -48.333 -6.255 1.00 147.46 393 ALA B O 1
ATOM 4665 N N . LEU B 2 246 ? 44.656 -47.865 -8.434 1.00 147.06 394 LEU B N 1
ATOM 4666 C CA . LEU B 2 246 ? 44.118 -49.203 -8.779 1.00 146.78 394 LEU B CA 1
ATOM 4667 C C . LEU B 2 246 ? 44.885 -49.864 -9.939 1.00 146.66 394 LEU B C 1
ATOM 4668 O O . LEU B 2 246 ? 44.382 -49.958 -11.061 1.00 146.93 394 LEU B O 1
ATOM 4673 N N . GLY B 2 247 ? 46.094 -50.340 -9.660 1.00 146.45 395 GLY B N 1
ATOM 4674 C CA . GLY B 2 247 ? 46.953 -50.919 -10.703 1.00 146.49 395 GLY B CA 1
ATOM 4675 C C . GLY B 2 247 ? 46.499 -52.276 -11.224 1.00 146.19 395 GLY B C 1
ATOM 4676 O O . GLY B 2 247 ? 47.279 -53.233 -11.278 1.00 145.71 395 GLY B O 1
ATOM 4677 N N . PRO B 2 256 ? 45.699 -48.347 -14.720 1.00 149.76 404 PRO B N 1
ATOM 4678 C CA . PRO B 2 256 ? 45.373 -47.416 -13.637 1.00 149.48 404 PRO B CA 1
ATOM 4679 C C . PRO B 2 256 ? 43.925 -46.876 -13.641 1.00 149.25 404 PRO B C 1
ATOM 4680 O O . PRO B 2 256 ? 43.084 -47.357 -14.414 1.00 149.36 404 PRO B O 1
ATOM 4684 N N . GLY B 2 257 ? 43.663 -45.895 -12.771 1.00 148.54 405 GLY B N 1
ATOM 4685 C CA . GLY B 2 257 ? 42.301 -45.431 -12.445 1.00 147.89 405 GLY B CA 1
ATOM 4686 C C . GLY B 2 257 ? 42.197 -45.253 -10.932 1.00 147.54 405 GLY B C 1
ATOM 4687 O O . GLY B 2 257 ? 42.722 -46.085 -10.180 1.00 147.44 405 GLY B O 1
ATOM 4688 N N . TYR B 2 258 ? 41.527 -44.182 -10.484 1.00 146.89 406 TYR B N 1
ATOM 4689 C CA . TYR B 2 258 ? 41.584 -43.742 -9.070 1.00 145.90 406 TYR B CA 1
ATOM 4690 C C . TYR B 2 258 ? 40.231 -43.564 -8.388 1.00 145.40 406 TYR B C 1
ATOM 4691 O O . TYR B 2 258 ? 39.200 -43.428 -9.046 1.00 145.49 406 TYR B O 1
ATOM 4700 N N . VAL B 2 259 ? 40.272 -43.528 -7.054 1.00 144.75 407 VAL B N 1
ATOM 4701 C CA . VAL B 2 259 ? 39.086 -43.360 -6.205 1.00 144.11 407 VAL B CA 1
ATOM 4702 C C . VAL B 2 259 ? 39.322 -42.266 -5.131 1.00 143.82 407 VAL B C 1
ATOM 4703 O O . VAL B 2 259 ? 40.406 -42.170 -4.551 1.00 144.16 407 VAL B O 1
ATOM 4707 N N . TYR B 2 260 ? 38.307 -41.447 -4.875 1.00 143.16 408 TYR B N 1
ATOM 4708 C CA . TYR B 2 260 ? 38.400 -40.371 -3.889 1.00 143.01 408 TYR B CA 1
ATOM 4709 C C . TYR B 2 260 ? 38.355 -40.934 -2.482 1.00 142.61 408 TYR B C 1
ATOM 4710 O O . TYR B 2 260 ? 37.647 -41.902 -2.224 1.00 142.15 408 TYR B O 1
ATOM 4719 N N . LYS B 2 261 ? 39.101 -40.309 -1.573 1.00 143.13 409 LYS B N 1
ATOM 4720 C CA . LYS B 2 261 ? 39.123 -40.708 -0.157 1.00 143.41 409 LYS B CA 1
ATOM 4721 C C . LYS B 2 261 ? 38.988 -39.522 0.809 1.00 143.51 409 LYS B C 1
ATOM 4722 O O . LYS B 2 261 ? 38.105 -39.522 1.680 1.00 143.32 409 LYS B O 1
ATOM 4728 N N . ASN B 2 262 ? 39.868 -38.529 0.671 1.00 143.59 410 ASN B N 1
ATOM 4729 C CA . ASN B 2 262 ? 39.753 -37.275 1.428 1.00 143.76 410 ASN B CA 1
ATOM 4730 C C . ASN B 2 262 ? 40.187 -36.075 0.595 1.00 143.65 410 ASN B C 1
ATOM 4731 O O . ASN B 2 262 ? 40.915 -36.228 -0.385 1.00 143.65 410 ASN B O 1
ATOM 4736 N N . SER B 2 263 ? 39.751 -34.883 0.996 1.00 143.36 411 SER B N 1
ATOM 4737 C CA . SER B 2 263 ? 40.213 -33.648 0.367 1.00 143.42 411 SER B CA 1
ATOM 4738 C C . SER B 2 263 ? 40.596 -32.594 1.405 1.00 143.52 411 SER B C 1
ATOM 4739 O O . SER B 2 263 ? 40.309 -32.741 2.592 1.00 144.33 411 SER B O 1
ATOM 4742 N N . ILE B 2 264 ? 41.270 -31.546 0.943 1.00 142.68 412 ILE B N 1
ATOM 4743 C CA . ILE B 2 264 ? 41.513 -30.346 1.732 1.00 142.60 412 ILE B CA 1
ATOM 4744 C C . ILE B 2 264 ? 41.539 -29.182 0.762 1.00 142.17 412 ILE B C 1
ATOM 4745 O O . ILE B 2 264 ? 42.427 -29.129 -0.082 1.00 141.89 412 ILE B O 1
ATOM 4750 N N . LYS B 2 265 ? 40.575 -28.268 0.838 1.00 142.16 413 LYS B N 1
ATOM 4751 C CA . LYS B 2 265 ? 40.578 -27.139 -0.101 1.00 142.67 413 LYS B CA 1
ATOM 4752 C C . LYS B 2 265 ? 41.664 -26.179 0.336 1.00 141.82 413 LYS B C 1
ATOM 4753 O O . LYS B 2 265 ? 41.916 -26.038 1.526 1.00 141.89 413 LYS B O 1
ATOM 4759 N N . VAL B 2 266 ? 42.329 -25.552 -0.629 1.00 141.41 414 VAL B N 1
ATOM 4760 C CA . VAL B 2 266 ? 43.418 -24.611 -0.348 1.00 141.46 414 VAL B CA 1
ATOM 4761 C C . VAL B 2 266 ? 42.934 -23.431 0.491 1.00 141.30 414 VAL B C 1
ATOM 4762 O O . VAL B 2 266 ? 43.709 -22.784 1.190 1.00 141.55 414 VAL B O 1
ATOM 4766 N N . SER B 2 267 ? 41.640 -23.167 0.411 1.00 141.09 415 SER B N 1
ATOM 4767 C CA . SER B 2 267 ? 40.989 -22.163 1.231 1.00 140.99 415 SER B CA 1
ATOM 4768 C C . SER B 2 267 ? 41.064 -22.405 2.734 1.00 140.30 415 SER B C 1
ATOM 4769 O O . SER B 2 267 ? 40.834 -21.486 3.502 1.00 140.33 415 SER B O 1
ATOM 4772 N N . CYS B 2 268 ? 41.354 -23.630 3.158 1.00 139.95 416 CYS B N 1
ATOM 4773 C CA . CYS B 2 268 ? 41.569 -23.909 4.579 1.00 140.17 416 CYS B CA 1
ATOM 4774 C C . CYS B 2 268 ? 42.799 -24.764 4.852 1.00 139.26 416 CYS B C 1
ATOM 4775 O O . CYS B 2 268 ? 42.901 -25.406 5.888 1.00 138.51 416 CYS B O 1
ATOM 4778 N N . LEU B 2 269 ? 43.756 -24.719 3.938 1.00 139.32 417 LEU B N 1
ATOM 4779 C CA . LEU B 2 269 ? 44.933 -25.553 4.020 1.00 139.59 417 LEU B CA 1
ATOM 4780 C C . LEU B 2 269 ? 45.947 -25.008 4.989 1.00 139.58 417 LEU B C 1
ATOM 4781 O O . LEU B 2 269 ? 46.070 -23.801 5.153 1.00 139.88 417 LEU B O 1
ATOM 4786 N N . GLY B 2 270 ? 46.692 -25.909 5.611 1.00 139.69 418 GLY B N 1
ATOM 4787 C CA . GLY B 2 270 ? 47.828 -25.522 6.433 1.00 140.12 418 GLY B CA 1
ATOM 4788 C C . GLY B 2 270 ? 48.935 -26.553 6.350 1.00 140.29 418 GLY B C 1
ATOM 4789 O O . GLY B 2 270 ? 48.680 -27.709 6.035 1.00 140.59 418 GLY B O 1
ATOM 4790 N N . LEU B 2 271 ? 50.159 -26.133 6.655 1.00 140.12 419 LEU B N 1
ATOM 4791 C CA . LEU B 2 271 ? 51.339 -26.928 6.371 1.00 140.36 419 LEU B CA 1
ATOM 4792 C C . LEU B 2 271 ? 52.404 -26.709 7.414 1.00 141.08 419 LEU B C 1
ATOM 4793 O O . LEU B 2 271 ? 52.682 -25.573 7.787 1.00 141.18 419 LEU B O 1
ATOM 4798 N N . GLU B 2 272 ? 53.006 -27.813 7.848 1.00 141.97 420 GLU B N 1
ATOM 4799 C CA . GLU B 2 272 ? 54.115 -27.816 8.779 1.00 142.08 420 GLU B CA 1
ATOM 4800 C C . GLU B 2 272 ? 55.081 -28.839 8.242 1.00 142.03 420 GLU B C 1
ATOM 4801 O O . GLU B 2 272 ? 54.770 -30.021 8.227 1.00 141.80 420 GLU B O 1
ATOM 4807 N N . GLY B 2 273 ? 56.242 -28.375 7.790 1.00 142.54 421 GLY B N 1
ATOM 4808 C CA . GLY B 2 273 ? 57.198 -29.207 7.056 1.00 142.64 421 GLY B CA 1
ATOM 4809 C C . GLY B 2 273 ? 58.354 -29.725 7.879 1.00 142.35 421 GLY B C 1
ATOM 4810 O O . GLY B 2 273 ? 58.681 -29.183 8.934 1.00 142.11 421 GLY B O 1
ATOM 4811 N N . ASN B 2 274 ? 58.969 -30.784 7.374 1.00 142.78 422 ASN B N 1
ATOM 4812 C CA . ASN B 2 274 ? 60.116 -31.424 8.023 1.00 143.77 422 ASN B CA 1
ATOM 4813 C C . ASN B 2 274 ? 59.788 -31.970 9.418 1.00 144.10 422 ASN B C 1
ATOM 4814 O O . ASN B 2 274 ? 60.633 -31.942 10.327 1.00 144.17 422 ASN B O 1
ATOM 4819 N N . LEU B 2 275 ? 58.565 -32.487 9.561 1.00 144.20 423 LEU B N 1
ATOM 4820 C CA . LEU B 2 275 ? 58.043 -32.974 10.843 1.00 144.33 423 LEU B CA 1
ATOM 4821 C C . LEU B 2 275 ? 59.117 -33.536 11.752 1.00 144.17 423 LEU B C 1
ATOM 4822 O O . LEU B 2 275 ? 59.949 -34.321 11.324 1.00 144.10 423 LEU B O 1
ATOM 4827 N N . GLN B 2 276 ? 59.081 -33.135 13.014 1.00 144.32 424 GLN B N 1
ATOM 4828 C CA . GLN B 2 276 ? 60.024 -33.625 14.002 1.00 144.48 424 GLN B CA 1
ATOM 4829 C C . GLN B 2 276 ? 61.298 -34.088 13.306 1.00 144.06 424 GLN B C 1
ATOM 4830 O O . GLN B 2 276 ? 61.674 -35.251 13.394 1.00 143.78 424 GLN B O 1
ATOM 4836 N N . GLY B 2 277 ? 61.918 -33.167 12.568 1.00 144.28 425 GLY B N 1
ATOM 4837 C CA . GLY B 2 277 ? 63.263 -33.365 12.014 1.00 144.89 425 GLY B CA 1
ATOM 4838 C C . GLY B 2 277 ? 63.368 -33.934 10.610 1.00 145.24 425 GLY B C 1
ATOM 4839 O O . GLY B 2 277 ? 64.303 -33.608 9.881 1.00 145.48 425 GLY B O 1
ATOM 4840 N N . ASP B 2 278 ? 62.406 -34.771 10.230 1.00 145.66 426 ASP B N 1
ATOM 4841 C CA . ASP B 2 278 ? 62.506 -35.619 9.031 1.00 145.63 426 ASP B CA 1
ATOM 4842 C C . ASP B 2 278 ? 62.267 -34.846 7.736 1.00 145.54 426 ASP B C 1
ATOM 4843 O O . ASP B 2 278 ? 61.218 -34.232 7.585 1.00 145.03 426 ASP B O 1
ATOM 4848 N N . PRO B 2 279 ? 63.231 -34.898 6.790 1.00 145.53 427 PRO B N 1
ATOM 4849 C CA . PRO B 2 279 ? 63.048 -34.268 5.481 1.00 145.47 427 PRO B CA 1
ATOM 4850 C C . PRO B 2 279 ? 61.882 -34.843 4.683 1.00 145.45 427 PRO B C 1
ATOM 4851 O O . PRO B 2 279 ? 61.218 -34.106 3.952 1.00 145.61 427 PRO B O 1
ATOM 4855 N N . CYS B 2 280 ? 61.636 -36.144 4.831 1.00 145.37 428 CYS B N 1
ATOM 4856 C CA . CYS B 2 280 ? 60.617 -36.840 4.030 1.00 145.37 428 CYS B CA 1
ATOM 4857 C C . CYS B 2 280 ? 59.179 -36.697 4.548 1.00 145.24 428 CYS B C 1
ATOM 4858 O O . CYS B 2 280 ? 58.229 -37.092 3.865 1.00 145.35 428 CYS B O 1
ATOM 4861 N N . ARG B 2 281 ? 59.008 -36.142 5.741 1.00 144.77 429 ARG B N 1
ATOM 4862 C CA . ARG B 2 281 ? 57.682 -36.067 6.338 1.00 144.12 429 ARG B CA 1
ATOM 4863 C C . ARG B 2 281 ? 57.230 -34.626 6.489 1.00 143.09 429 ARG B C 1
ATOM 4864 O O . ARG B 2 281 ? 57.997 -33.764 6.904 1.00 143.32 429 ARG B O 1
ATOM 4872 N N . PHE B 2 282 ? 55.987 -34.368 6.107 1.00 142.02 430 PHE B N 1
ATOM 4873 C CA . PHE B 2 282 ? 55.310 -33.118 6.438 1.00 141.31 430 PHE B CA 1
ATOM 4874 C C . PHE B 2 282 ? 53.866 -33.425 6.784 1.00 140.69 430 PHE B C 1
ATOM 4875 O O . PHE B 2 282 ? 53.447 -34.584 6.704 1.00 140.56 430 PHE B O 1
ATOM 4883 N N . ALA B 2 283 ? 53.127 -32.389 7.193 1.00 140.14 431 ALA B N 1
ATOM 4884 C CA . ALA B 2 283 ? 51.712 -32.519 7.550 1.00 139.57 431 ALA B CA 1
ATOM 4885 C C . ALA B 2 283 ? 50.895 -31.462 6.850 1.00 139.11 431 ALA B C 1
ATOM 4886 O O . ALA B 2 283 ? 51.363 -30.351 6.649 1.00 139.64 431 ALA B O 1
ATOM 4888 N N . LEU B 2 284 ? 49.677 -31.818 6.468 1.00 138.66 432 LEU B N 1
ATOM 4889 C CA . LEU B 2 284 ? 48.749 -30.870 5.883 1.00 138.74 432 LEU B CA 1
ATOM 4890 C C . LEU B 2 284 ? 47.525 -30.841 6.750 1.00 138.64 432 LEU B C 1
ATOM 4891 O O . LEU B 2 284 ? 47.037 -31.882 7.171 1.00 138.05 432 LEU B O 1
ATOM 4896 N N . THR B 2 285 ? 47.031 -29.640 7.009 1.00 139.88 433 THR B N 1
ATOM 4897 C CA . THR B 2 285 ? 46.000 -29.433 8.011 1.00 141.19 433 THR B CA 1
ATOM 4898 C C . THR B 2 285 ? 44.816 -28.712 7.399 1.00 141.56 433 THR B C 1
ATOM 4899 O O . THR B 2 285 ? 44.997 -27.784 6.614 1.00 141.82 433 THR B O 1
ATOM 4903 N N . SER B 2 286 ? 43.612 -29.156 7.743 1.00 142.03 434 SER B N 1
ATOM 4904 C CA . SER B 2 286 ? 42.403 -28.508 7.271 1.00 143.54 434 SER B CA 1
ATOM 4905 C C . SER B 2 286 ? 41.632 -27.920 8.429 1.00 144.53 434 SER B C 1
ATOM 4906 O O . SER B 2 286 ? 41.021 -28.658 9.188 1.00 145.04 434 SER B O 1
ATOM 4909 N N . ARG B 2 287 ? 41.644 -26.598 8.553 1.00 145.68 435 ARG B N 1
ATOM 4910 C CA . ARG B 2 287 ? 40.948 -25.919 9.640 1.00 146.57 435 ARG B CA 1
ATOM 4911 C C . ARG B 2 287 ? 39.906 -25.008 9.016 1.00 147.60 435 ARG B C 1
ATOM 4912 O O . ARG B 2 287 ? 40.251 -24.009 8.389 1.00 147.86 435 ARG B O 1
ATOM 4920 N N . GLY B 2 288 ? 38.632 -25.358 9.170 1.00 149.07 436 GLY B N 1
ATOM 4921 C CA . GLY B 2 288 ? 37.542 -24.627 8.488 1.00 150.30 436 GLY B CA 1
ATOM 4922 C C . GLY B 2 288 ? 36.661 -23.797 9.414 1.00 151.69 436 GLY B C 1
ATOM 4923 O O . GLY B 2 288 ? 36.746 -23.933 10.644 1.00 151.96 436 GLY B O 1
ATOM 4924 N N . PRO B 2 289 ? 35.795 -22.939 8.831 1.00 152.92 437 PRO B N 1
ATOM 4925 C CA . PRO B 2 289 ? 34.886 -22.084 9.624 1.00 153.31 437 PRO B CA 1
ATOM 4926 C C . PRO B 2 289 ? 33.714 -22.863 10.226 1.00 154.19 437 PRO B C 1
ATOM 4927 O O . PRO B 2 289 ? 33.262 -22.552 11.338 1.00 154.50 437 PRO B O 1
ATOM 4931 N N . GLU B 2 290 ? 33.239 -23.867 9.487 1.00 154.50 438 GLU B N 1
ATOM 4932 C CA . GLU B 2 290 ? 32.058 -24.635 9.868 1.00 154.84 438 GLU B CA 1
ATOM 4933 C C . GLU B 2 290 ? 32.426 -26.088 10.245 1.00 155.00 438 GLU B C 1
ATOM 4934 O O . GLU B 2 290 ? 31.821 -26.659 11.164 1.00 155.69 438 GLU B O 1
ATOM 4940 N N . GLY B 2 291 ? 33.419 -26.674 9.561 1.00 154.29 439 GLY B N 1
ATOM 4941 C CA . GLY B 2 291 ? 33.879 -28.043 9.868 1.00 153.18 439 GLY B CA 1
ATOM 4942 C C . GLY B 2 291 ? 34.870 -28.158 11.028 1.00 152.61 439 GLY B C 1
ATOM 4943 O O . GLY B 2 291 ? 35.342 -27.150 11.577 1.00 152.94 439 GLY B O 1
ATOM 4944 N N . GLY B 2 292 ? 35.196 -29.397 11.394 1.00 151.39 440 GLY B N 1
ATOM 4945 C CA . GLY B 2 292 ? 36.199 -29.670 12.437 1.00 150.31 440 GLY B CA 1
ATOM 4946 C C . GLY B 2 292 ? 37.620 -29.470 11.938 1.00 149.38 440 GLY B C 1
ATOM 4947 O O . GLY B 2 292 ? 37.835 -28.804 10.916 1.00 149.66 440 GLY B O 1
ATOM 4948 N N . ILE B 2 293 ? 38.588 -30.062 12.644 1.00 147.73 441 ILE B N 1
ATOM 4949 C CA . ILE B 2 293 ? 40.016 -29.879 12.331 1.00 147.02 441 ILE B CA 1
ATOM 4950 C C . ILE B 2 293 ? 40.664 -31.216 11.998 1.00 146.03 441 ILE B C 1
ATOM 4951 O O . ILE B 2 293 ? 40.838 -32.063 12.874 1.00 145.70 441 ILE B O 1
ATOM 4956 N N . GLN B 2 294 ? 41.007 -31.391 10.722 1.00 145.62 442 GLN B N 1
ATOM 4957 C CA . GLN B 2 294 ? 41.643 -32.609 10.214 1.00 145.07 442 GLN B CA 1
ATOM 4958 C C . GLN B 2 294 ? 43.132 -32.357 10.022 1.00 143.57 442 GLN B C 1
ATOM 4959 O O . GLN B 2 294 ? 43.536 -31.221 9.756 1.00 142.50 442 GLN B O 1
ATOM 4965 N N . ARG B 2 295 ? 43.936 -33.416 10.146 1.00 142.79 443 ARG B N 1
ATOM 4966 C CA . ARG B 2 295 ? 45.402 -33.309 10.046 1.00 142.10 443 ARG B CA 1
ATOM 4967 C C . ARG B 2 295 ? 46.088 -34.592 9.537 1.00 140.35 443 ARG B C 1
ATOM 4968 O O . ARG B 2 295 ? 46.125 -35.594 10.234 1.00 139.77 443 ARG B O 1
ATOM 4976 N N . TYR B 2 296 ? 46.658 -34.531 8.339 1.00 139.34 444 TYR B N 1
ATOM 4977 C CA . TYR B 2 296 ? 47.184 -35.711 7.654 1.00 139.51 444 TYR B CA 1
ATOM 4978 C C . TYR B 2 296 ? 48.704 -35.624 7.507 1.00 139.34 444 TYR B C 1
ATOM 4979 O O . TYR B 2 296 ? 49.199 -34.641 6.978 1.00 139.79 444 TYR B O 1
ATOM 4988 N N . VAL B 2 297 ? 49.443 -36.649 7.931 1.00 139.25 445 VAL B N 1
ATOM 4989 C CA . VAL B 2 297 ? 50.920 -36.630 7.848 1.00 139.24 445 VAL B CA 1
ATOM 4990 C C . VAL B 2 297 ? 51.423 -37.354 6.608 1.00 139.07 445 VAL B C 1
ATOM 4991 O O . VAL B 2 297 ? 51.367 -38.571 6.545 1.00 139.25 445 VAL B O 1
ATOM 4995 N N . LEU B 2 298 ? 51.926 -36.607 5.632 1.00 139.25 446 LEU B N 1
ATOM 4996 C CA . LEU B 2 298 ? 52.425 -37.207 4.396 1.00 139.68 446 LEU B CA 1
ATOM 4997 C C . LEU B 2 298 ? 53.906 -37.526 4.538 1.00 140.34 446 LEU B C 1
ATOM 4998 O O . LEU B 2 298 ? 54.706 -36.639 4.828 1.00 140.94 446 LEU B O 1
ATOM 5003 N N . GLN B 2 299 ? 54.259 -38.798 4.351 1.00 140.76 447 GLN B N 1
ATOM 5004 C CA . GLN B 2 299 ? 55.651 -39.234 4.308 1.00 140.97 447 GLN B CA 1
ATOM 5005 C C . GLN B 2 299 ? 55.974 -39.670 2.891 1.00 141.38 447 GLN B C 1
ATOM 5006 O O . GLN B 2 299 ? 55.245 -40.464 2.309 1.00 141.23 447 GLN B O 1
ATOM 5012 N N . ALA B 2 300 ? 57.077 -39.167 2.348 1.00 142.22 448 ALA B N 1
ATOM 5013 C CA . ALA B 2 300 ? 57.399 -39.336 0.930 1.00 142.95 448 ALA B CA 1
ATOM 5014 C C . ALA B 2 300 ? 58.432 -40.406 0.661 1.00 143.46 448 ALA B C 1
ATOM 5015 O O . ALA B 2 300 ? 59.110 -40.875 1.567 1.00 142.98 448 ALA B O 1
ATOM 5017 N N . ALA B 2 301 ? 58.559 -40.763 -0.615 1.00 144.65 449 ALA B N 1
ATOM 5018 C CA . ALA B 2 301 ? 59.572 -41.727 -1.070 1.00 145.48 449 ALA B CA 1
ATOM 5019 C C . ALA B 2 301 ? 60.964 -41.072 -1.182 1.00 146.22 449 ALA B C 1
ATOM 5020 O O . ALA B 2 301 ? 61.848 -41.308 -0.360 1.00 145.86 449 ALA B O 1
ATOM 5022 N N . ASP B 2 302 ? 61.133 -40.245 -2.210 1.00 147.17 450 ASP B N 1
ATOM 5023 C CA . ASP B 2 302 ? 62.359 -39.489 -2.453 1.00 146.96 450 ASP B CA 1
ATOM 5024 C C . ASP B 2 302 ? 62.281 -38.203 -1.623 1.00 146.98 450 ASP B C 1
ATOM 5025 O O . ASP B 2 302 ? 61.315 -37.437 -1.766 1.00 146.52 450 ASP B O 1
ATOM 5030 N N . PRO B 2 303 ? 63.281 -37.960 -0.748 1.00 147.00 451 PRO B N 1
ATOM 5031 C CA . PRO B 2 303 ? 63.263 -36.714 0.048 1.00 146.77 451 PRO B CA 1
ATOM 5032 C C . PRO B 2 303 ? 63.136 -35.469 -0.823 1.00 146.27 451 PRO B C 1
ATOM 5033 O O . PRO B 2 303 ? 62.482 -34.503 -0.430 1.00 146.01 451 PRO B O 1
ATOM 5037 N N . ALA B 2 304 ? 63.741 -35.519 -2.006 1.00 145.99 452 ALA B N 1
ATOM 5038 C CA . ALA B 2 304 ? 63.668 -34.428 -2.962 1.00 146.00 452 ALA B CA 1
ATOM 5039 C C . ALA B 2 304 ? 62.269 -34.217 -3.544 1.00 145.74 452 ALA B C 1
ATOM 5040 O O . ALA B 2 304 ? 62.042 -33.214 -4.213 1.00 145.92 452 ALA B O 1
ATOM 5042 N N . ILE B 2 305 ? 61.345 -35.153 -3.316 1.00 145.49 453 ILE B N 1
ATOM 5043 C CA . ILE B 2 305 ? 59.935 -34.950 -3.680 1.00 145.51 453 ILE B CA 1
ATOM 5044 C C . ILE B 2 305 ? 59.165 -34.306 -2.534 1.00 145.02 453 ILE B C 1
ATOM 5045 O O . ILE B 2 305 ? 58.277 -33.489 -2.757 1.00 144.95 453 ILE B O 1
ATOM 5050 N N . SER B 2 306 ? 59.503 -34.676 -1.308 1.00 144.69 454 SER B N 1
ATOM 5051 C CA . SER B 2 306 ? 58.889 -34.060 -0.152 1.00 144.70 454 SER B CA 1
ATOM 5052 C C . SER B 2 306 ? 59.206 -32.565 -0.159 1.00 144.54 454 SER B C 1
ATOM 5053 O O . SER B 2 306 ? 58.301 -31.726 -0.266 1.00 144.50 454 SER B O 1
ATOM 5056 N N . GLN B 2 307 ? 60.496 -32.243 -0.089 1.00 144.08 455 GLN B N 1
ATOM 5057 C CA . GLN B 2 307 ? 60.933 -30.855 -0.034 1.00 143.53 455 GLN B CA 1
ATOM 5058 C C . GLN B 2 307 ? 60.298 -30.023 -1.140 1.00 143.37 455 GLN B C 1
ATOM 5059 O O . GLN B 2 307 ? 59.830 -28.914 -0.891 1.00 143.90 455 GLN B O 1
ATOM 5065 N N . ALA B 2 308 ? 60.259 -30.564 -2.350 1.00 142.81 456 ALA B N 1
ATOM 5066 C CA . ALA B 2 308 ? 59.614 -29.872 -3.450 1.00 142.39 456 ALA B CA 1
ATOM 5067 C C . ALA B 2 308 ? 58.233 -29.424 -3.024 1.00 141.86 456 ALA B C 1
ATOM 5068 O O . ALA B 2 308 ? 57.915 -28.251 -3.142 1.00 142.47 456 ALA B O 1
ATOM 5070 N N . TRP B 2 309 ? 57.426 -30.343 -2.503 1.00 141.38 457 TRP B N 1
ATOM 5071 C CA . TRP B 2 309 ? 56.016 -30.036 -2.200 1.00 141.82 457 TRP B CA 1
ATOM 5072 C C . TRP B 2 309 ? 55.861 -28.943 -1.133 1.00 141.67 457 TRP B C 1
ATOM 5073 O O . TRP B 2 309 ? 55.048 -28.024 -1.281 1.00 140.93 457 TRP B O 1
ATOM 5084 N N . ILE B 2 310 ? 56.640 -29.054 -0.061 1.00 141.77 458 ILE B N 1
ATOM 5085 C CA . ILE B 2 310 ? 56.619 -28.052 0.994 1.00 141.97 458 ILE B CA 1
ATOM 5086 C C . ILE B 2 310 ? 56.782 -26.689 0.350 1.00 142.39 458 ILE B C 1
ATOM 5087 O O . ILE B 2 310 ? 55.913 -25.839 0.459 1.00 142.86 458 ILE B O 1
ATOM 5092 N N . LYS B 2 311 ? 57.890 -26.507 -0.360 1.00 143.09 459 LYS B N 1
ATOM 5093 C CA . LYS B 2 311 ? 58.204 -25.235 -1.003 1.00 143.30 459 LYS B CA 1
ATOM 5094 C C . LYS B 2 311 ? 57.001 -24.695 -1.769 1.00 143.47 459 LYS B C 1
ATOM 5095 O O . LYS B 2 311 ? 56.630 -23.530 -1.604 1.00 143.13 459 LYS B O 1
ATOM 5101 N N . HIS B 2 312 ? 56.389 -25.547 -2.589 1.00 143.74 460 HIS B N 1
ATOM 5102 C CA . HIS B 2 312 ? 55.321 -25.099 -3.469 1.00 143.68 460 HIS B CA 1
ATOM 5103 C C . HIS B 2 312 ? 54.026 -24.815 -2.711 1.00 144.04 460 HIS B C 1
ATOM 5104 O O . HIS B 2 312 ? 53.349 -23.826 -3.007 1.00 144.52 460 HIS B O 1
ATOM 5111 N N . VAL B 2 313 ? 53.670 -25.672 -1.750 1.00 143.73 461 VAL B N 1
ATOM 5112 C CA . VAL B 2 313 ? 52.451 -25.457 -0.946 1.00 142.71 461 VAL B CA 1
ATOM 5113 C C . VAL B 2 313 ? 52.645 -24.278 -0.012 1.00 142.34 461 VAL B C 1
ATOM 5114 O O . VAL B 2 313 ? 51.771 -23.433 0.112 1.00 142.71 461 VAL B O 1
ATOM 5118 N N . ALA B 2 314 ? 53.807 -24.209 0.625 1.00 142.13 462 ALA B N 1
ATOM 5119 C CA . ALA B 2 314 ? 54.138 -23.076 1.482 1.00 142.59 462 ALA B CA 1
ATOM 5120 C C . ALA B 2 314 ? 54.110 -21.761 0.717 1.00 142.63 462 ALA B C 1
ATOM 5121 O O . ALA B 2 314 ? 54.053 -20.696 1.321 1.00 142.47 462 ALA B O 1
ATOM 5123 N N . GLN B 2 315 ? 54.158 -21.849 -0.607 1.00 143.47 463 GLN B N 1
ATOM 5124 C CA . GLN B 2 315 ? 54.064 -20.688 -1.486 1.00 143.88 463 GLN B CA 1
ATOM 5125 C C . GLN B 2 315 ? 52.626 -20.381 -1.815 1.00 143.30 463 GLN B C 1
ATOM 5126 O O . GLN B 2 315 ? 52.187 -19.260 -1.630 1.00 143.25 463 GLN B O 1
ATOM 5132 N N . ILE B 2 316 ? 51.897 -21.381 -2.307 1.00 143.24 464 ILE B N 1
ATOM 5133 C CA . ILE B 2 316 ? 50.482 -21.215 -2.633 1.00 143.37 464 ILE B CA 1
ATOM 5134 C C . ILE B 2 316 ? 49.787 -20.482 -1.491 1.00 143.34 464 ILE B C 1
ATOM 5135 O O . ILE B 2 316 ? 48.933 -19.618 -1.707 1.00 143.10 464 ILE B O 1
ATOM 5140 N N . LEU B 2 317 ? 50.181 -20.849 -0.279 1.00 143.48 465 LEU B N 1
ATOM 5141 C CA . LEU B 2 317 ? 49.731 -20.201 0.935 1.00 143.82 465 LEU B CA 1
ATOM 5142 C C . LEU B 2 317 ? 50.248 -18.762 1.077 1.00 144.03 465 LEU B C 1
ATOM 5143 O O . LEU B 2 317 ? 49.475 -17.843 1.338 1.00 143.60 465 LEU B O 1
ATOM 5148 N N . GLU B 2 318 ? 51.557 -18.579 0.919 1.00 144.84 466 GLU B N 1
ATOM 5149 C CA . GLU B 2 318 ? 52.196 -17.265 1.095 1.00 144.85 466 GLU B CA 1
ATOM 5150 C C . GLU B 2 318 ? 51.510 -16.193 0.289 1.00 144.61 466 GLU B C 1
ATOM 5151 O O . GLU B 2 318 ? 51.325 -15.083 0.767 1.00 144.99 466 GLU B O 1
AT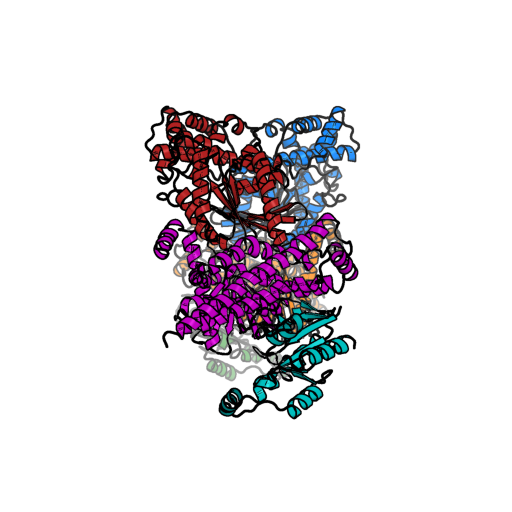OM 5157 N N . SER B 2 319 ? 51.161 -16.530 -0.946 1.00 144.52 467 SER B N 1
ATOM 5158 C CA . SER B 2 319 ? 50.510 -15.596 -1.841 1.00 144.45 467 SER B CA 1
ATOM 5159 C C . SER B 2 319 ? 49.025 -15.529 -1.531 1.00 144.39 467 SER B C 1
ATOM 5160 O O . SER B 2 319 ? 48.406 -14.482 -1.645 1.00 144.54 467 SER B O 1
ATOM 5163 N N . GLN B 2 320 ? 48.439 -16.648 -1.139 1.00 144.58 468 GLN B N 1
ATOM 5164 C CA . GLN B 2 320 ? 47.030 -16.637 -0.753 1.00 144.55 468 GLN B CA 1
ATOM 5165 C C . GLN B 2 320 ? 46.840 -15.797 0.519 1.00 143.56 468 GLN B C 1
ATOM 5166 O O . GLN B 2 320 ? 45.869 -15.085 0.628 1.00 143.20 468 GLN B O 1
ATOM 5172 N N . ARG B 2 321 ? 47.786 -15.820 1.449 1.00 143.75 469 ARG B N 1
ATOM 5173 C CA . ARG B 2 321 ? 47.674 -14.944 2.633 1.00 144.17 469 ARG B CA 1
ATOM 5174 C C . ARG B 2 321 ? 48.055 -13.481 2.345 1.00 144.26 469 ARG B C 1
ATOM 5175 O O . ARG B 2 321 ? 47.816 -12.602 3.177 1.00 144.78 469 ARG B O 1
ATOM 5183 N N . ASP B 2 322 ? 48.646 -13.233 1.174 1.00 144.03 470 ASP B N 1
ATOM 5184 C CA . ASP B 2 322 ? 48.818 -11.871 0.633 1.00 143.45 470 ASP B CA 1
ATOM 5185 C C . ASP B 2 322 ? 47.500 -11.310 0.201 1.00 142.26 470 ASP B C 1
ATOM 5186 O O . ASP B 2 322 ? 47.165 -10.176 0.504 1.00 141.49 470 ASP B O 1
ATOM 5191 N N . PHE B 2 323 ? 46.795 -12.127 -0.570 1.00 141.79 471 PHE B N 1
ATOM 5192 C CA . PHE B 2 323 ? 45.543 -11.754 -1.175 1.00 141.97 471 PHE B CA 1
ATOM 5193 C C . PHE B 2 323 ? 44.589 -11.268 -0.102 1.00 142.22 471 PHE B C 1
ATOM 5194 O O . PHE B 2 323 ? 44.037 -10.177 -0.205 1.00 142.81 471 PHE B O 1
ATOM 5202 N N . LEU B 2 324 ? 44.422 -12.072 0.939 1.00 142.09 472 LEU B N 1
ATOM 5203 C CA . LEU B 2 324 ? 43.533 -11.731 2.046 1.00 142.06 472 LEU B CA 1
ATOM 5204 C C . LEU B 2 324 ? 43.906 -10.397 2.706 1.00 142.13 472 LEU B C 1
ATOM 5205 O O . LEU B 2 324 ? 43.056 -9.531 2.937 1.00 141.62 472 LEU B O 1
ATOM 5210 N N . ASN B 2 325 ? 45.187 -10.229 2.997 1.00 142.55 473 ASN B N 1
ATOM 5211 C CA . ASN B 2 325 ? 45.650 -8.977 3.589 1.00 142.67 473 ASN B CA 1
ATOM 5212 C C . ASN B 2 325 ? 45.353 -7.794 2.654 1.00 142.55 473 ASN B C 1
ATOM 5213 O O . ASN B 2 325 ? 45.091 -6.686 3.117 1.00 142.80 473 ASN B O 1
ATOM 5218 N N . ALA B 2 326 ? 45.364 -8.046 1.348 1.00 142.24 474 ALA B N 1
ATOM 5219 C CA . ALA B 2 326 ? 45.059 -7.012 0.382 1.00 142.28 474 ALA B CA 1
ATOM 5220 C C . ALA B 2 326 ? 43.559 -6.771 0.293 1.00 142.23 474 ALA B C 1
ATOM 5221 O O . ALA B 2 326 ? 43.145 -5.650 0.021 1.00 142.24 474 ALA B O 1
ATOM 5223 N N . LEU B 2 327 ? 42.736 -7.795 0.524 1.00 142.52 475 LEU B N 1
ATOM 5224 C CA . LEU B 2 327 ? 41.279 -7.567 0.596 1.00 142.86 475 LEU B CA 1
ATOM 5225 C C . LEU B 2 327 ? 41.006 -6.576 1.725 1.00 143.66 475 LEU B C 1
ATOM 5226 O O . LEU B 2 327 ? 40.294 -5.602 1.538 1.00 144.15 475 LEU B O 1
ATOM 5231 N N . GLN B 2 328 ? 41.601 -6.822 2.890 1.00 144.21 476 GLN B N 1
ATOM 5232 C CA . GLN B 2 328 ? 41.360 -5.992 4.063 1.00 144.69 476 GLN B CA 1
ATOM 5233 C C . GLN B 2 328 ? 41.989 -4.615 3.948 1.00 144.01 476 GLN B C 1
ATOM 5234 O O . GLN B 2 328 ? 41.759 -3.781 4.808 1.00 144.40 476 GLN B O 1
ATOM 5240 N N . SER B 2 329 ? 42.796 -4.379 2.915 1.00 143.94 477 SER B N 1
ATOM 5241 C CA . SER B 2 329 ? 43.528 -3.098 2.744 1.00 144.06 477 SER B CA 1
ATOM 5242 C C . SER B 2 329 ? 43.797 -2.794 1.259 1.00 143.70 477 SER B C 1
ATOM 5243 O O . SER B 2 329 ? 44.928 -2.613 0.848 1.00 143.88 477 SER B O 1
ATOM 5246 N N . PRO B 2 330 ? 42.750 -2.690 0.453 1.00 143.32 478 PRO B N 1
ATOM 5247 C CA . PRO B 2 330 ? 42.949 -2.835 -0.968 1.00 143.16 478 PRO B CA 1
ATOM 5248 C C . PRO B 2 330 ? 43.641 -1.680 -1.649 1.00 142.69 478 PRO B C 1
ATOM 5249 O O . PRO B 2 330 ? 44.299 -1.907 -2.648 1.00 142.75 478 PRO B O 1
ATOM 5253 N N . ILE B 2 331 ? 43.494 -0.461 -1.135 1.00 142.83 479 ILE B N 1
ATOM 5254 C CA . ILE B 2 331 ? 44.103 0.726 -1.769 1.00 143.50 479 ILE B CA 1
ATOM 5255 C C . ILE B 2 331 ? 45.598 0.750 -1.553 1.00 143.81 479 ILE B C 1
ATOM 5256 O O . ILE B 2 331 ? 46.363 1.213 -2.387 1.00 143.59 479 ILE B O 1
ATOM 5261 N N . GLU B 2 332 ? 45.991 0.272 -0.388 1.00 144.79 480 GLU B N 1
ATOM 5262 C CA . GLU B 2 332 ? 47.378 0.218 0.009 1.00 145.83 480 GLU B CA 1
ATOM 5263 C C . GLU B 2 332 ? 48.074 -0.751 -0.933 1.00 145.76 480 GLU B C 1
ATOM 5264 O O . GLU B 2 332 ? 49.111 -0.448 -1.496 1.00 145.95 480 GLU B O 1
ATOM 5270 N N . TYR B 2 333 ? 47.456 -1.903 -1.144 1.00 146.31 481 TYR B N 1
ATOM 5271 C CA . TYR B 2 333 ? 48.073 -2.983 -1.898 1.00 147.19 481 TYR B CA 1
ATOM 5272 C C . TYR B 2 333 ? 48.016 -2.761 -3.397 1.00 147.07 481 TYR B C 1
ATOM 5273 O O . TYR B 2 333 ? 48.700 -3.447 -4.132 1.00 147.24 481 TYR B O 1
ATOM 5282 N N . GLN B 2 334 ? 47.203 -1.817 -3.856 1.00 147.26 482 GLN B N 1
ATOM 5283 C CA . GLN B 2 334 ? 47.220 -1.431 -5.269 1.00 147.90 482 GLN B CA 1
ATOM 5284 C C . GLN B 2 334 ? 48.113 -0.203 -5.534 1.00 148.68 482 GLN B C 1
ATOM 5285 O O . GLN B 2 334 ? 48.400 0.095 -6.692 1.00 149.08 482 GLN B O 1
ATOM 5291 N N . ARG B 2 335 ? 48.540 0.509 -4.481 1.00 149.28 483 ARG B N 1
ATOM 5292 C CA . ARG B 2 335 ? 49.649 1.477 -4.599 1.00 150.04 483 ARG B CA 1
ATOM 5293 C C . ARG B 2 335 ? 50.923 0.685 -4.808 1.00 150.32 483 ARG B C 1
ATOM 5294 O O . ARG B 2 335 ? 51.748 1.013 -5.658 1.00 150.11 483 ARG B O 1
ATOM 5302 N N . ARG B 2 336 ? 51.067 -0.361 -4.006 1.00 151.61 484 ARG B N 1
ATOM 5303 C CA . ARG B 2 336 ? 52.164 -1.299 -4.122 1.00 152.45 484 ARG B CA 1
ATOM 5304 C C . ARG B 2 336 ? 52.275 -1.843 -5.544 1.00 152.70 484 ARG B C 1
ATOM 5305 O O . ARG B 2 336 ? 53.318 -1.714 -6.179 1.00 153.30 484 ARG B O 1
ATOM 5313 N N . GLU B 2 337 ? 51.200 -2.441 -6.047 1.00 152.80 485 GLU B N 1
ATOM 5314 C CA . GLU B 2 337 ? 51.254 -3.113 -7.349 1.00 153.28 485 GLU B CA 1
ATOM 5315 C C . GLU B 2 337 ? 51.372 -2.167 -8.540 1.00 152.98 485 GLU B C 1
ATOM 5316 O O . GLU B 2 337 ? 51.878 -2.573 -9.591 1.00 152.91 485 GLU B O 1
ATOM 5322 N N . SER B 2 338 ? 50.915 -0.923 -8.388 1.00 152.65 486 SER B N 1
ATOM 5323 C CA . SER B 2 338 ? 51.083 0.081 -9.449 1.00 153.00 486 SER B CA 1
ATOM 5324 C C . SER B 2 338 ? 52.537 0.494 -9.618 1.00 153.36 486 SER B C 1
ATOM 5325 O O . SER B 2 338 ? 52.940 0.902 -10.708 1.00 153.93 486 SER B O 1
ATOM 5328 N N . GLN B 2 339 ? 53.319 0.403 -8.544 1.00 153.54 487 GLN B N 1
ATOM 5329 C CA . GLN B 2 339 ? 54.754 0.707 -8.609 1.00 153.91 487 GLN B CA 1
ATOM 5330 C C . GLN B 2 339 ? 55.628 -0.528 -8.906 1.00 153.28 487 GLN B C 1
ATOM 5331 O O . GLN B 2 339 ? 56.808 -0.370 -9.219 1.00 152.88 487 GLN B O 1
ATOM 5337 N N . THR B 2 340 ? 55.042 -1.735 -8.829 1.00 153.40 488 THR B N 1
ATOM 5338 C CA . THR B 2 340 ? 55.643 -2.972 -9.410 1.00 153.79 488 THR B CA 1
ATOM 5339 C C . THR B 2 340 ? 55.600 -2.920 -10.944 1.00 153.77 488 THR B C 1
ATOM 5340 O O . THR B 2 340 ? 56.610 -3.206 -11.611 1.00 153.45 488 THR B O 1
ATOM 5344 N N . ASN B 2 341 ? 54.415 -2.574 -11.475 1.00 153.72 489 ASN B N 1
ATOM 5345 C CA . ASN B 2 341 ? 54.181 -2.373 -12.923 1.00 153.75 489 ASN B CA 1
ATOM 5346 C C . ASN B 2 341 ? 55.097 -1.308 -13.552 1.00 153.60 489 ASN B C 1
ATOM 5347 O O . ASN B 2 341 ? 55.639 -1.522 -14.646 1.00 153.55 489 ASN B O 1
ATOM 5352 N N . SER B 2 342 ? 55.253 -0.169 -12.869 1.00 153.38 490 SER B N 1
ATOM 5353 C CA . SER B 2 342 ? 56.177 0.893 -13.311 1.00 153.43 490 SER B CA 1
ATOM 5354 C C . SER B 2 342 ? 57.479 0.879 -12.489 1.00 153.54 490 SER B C 1
ATOM 5355 O O . SER B 2 342 ? 58.548 0.477 -12.977 1.00 153.44 490 SER B O 1
ATOM 5358 N N . ILE C 3 7 ? 32.324 -45.316 -50.836 1.00 145.64 4 ILE C N 1
ATOM 5359 C CA . ILE C 3 7 ? 32.781 -46.131 -49.672 1.00 145.75 4 ILE C CA 1
ATOM 5360 C C . ILE C 3 7 ? 34.035 -45.524 -49.029 1.00 145.91 4 ILE C C 1
ATOM 5361 O O . ILE C 3 7 ? 35.151 -45.698 -49.529 1.00 146.09 4 ILE C O 1
ATOM 5366 N N . ARG C 3 8 ? 33.833 -44.816 -47.917 1.00 145.78 5 ARG C N 1
ATOM 5367 C CA . ARG C 3 8 ? 34.923 -44.167 -47.181 1.00 145.72 5 ARG C CA 1
ATOM 5368 C C . ARG C 3 8 ? 35.606 -45.132 -46.224 1.00 145.70 5 ARG C C 1
ATOM 5369 O O . ARG C 3 8 ? 34.981 -46.058 -45.712 1.00 145.86 5 ARG C O 1
ATOM 5377 N N . LYS C 3 9 ? 36.898 -44.903 -46.003 1.00 145.48 6 LYS C N 1
ATOM 5378 C CA . LYS C 3 9 ? 37.676 -45.617 -44.989 1.00 145.20 6 LYS C CA 1
ATOM 5379 C C . LYS C 3 9 ? 38.542 -44.607 -44.235 1.00 145.06 6 LYS C C 1
ATOM 5380 O O . LYS C 3 9 ? 38.657 -43.458 -44.657 1.00 145.23 6 LYS C O 1
ATOM 5386 N N . LYS C 3 10 ? 39.152 -45.035 -43.130 1.00 144.70 7 LYS C N 1
ATOM 5387 C CA . LYS C 3 10 ? 39.853 -44.117 -42.225 1.00 144.40 7 LYS C CA 1
ATOM 5388 C C . LYS C 3 10 ? 41.293 -44.533 -41.962 1.00 143.96 7 LYS C C 1
ATOM 5389 O O . LYS C 3 10 ? 41.532 -45.512 -41.261 1.00 143.93 7 LYS C O 1
ATOM 5395 N N . LEU C 3 11 ? 42.244 -43.768 -42.498 1.00 143.55 8 LEU C N 1
ATOM 5396 C CA . LEU C 3 11 ? 43.670 -44.064 -42.337 1.00 143.77 8 LEU C CA 1
ATOM 5397 C C . LEU C 3 11 ? 44.294 -43.130 -41.320 1.00 143.60 8 LEU C C 1
ATOM 5398 O O . LEU C 3 11 ? 44.247 -41.917 -41.496 1.00 143.27 8 LEU C O 1
ATOM 5403 N N . VAL C 3 12 ? 44.883 -43.701 -40.267 1.00 143.95 9 VAL C N 1
ATOM 5404 C CA . VAL C 3 12 ? 45.691 -42.943 -39.300 1.00 144.31 9 VAL C CA 1
ATOM 5405 C C . VAL C 3 12 ? 47.165 -43.324 -39.427 1.00 144.70 9 VAL C C 1
ATOM 5406 O O . VAL C 3 12 ? 47.496 -44.509 -39.490 1.00 144.84 9 VAL C O 1
ATOM 5410 N N . ILE C 3 13 ? 48.047 -42.326 -39.454 1.00 144.86 10 ILE C N 1
ATOM 5411 C CA . ILE C 3 13 ? 49.491 -42.577 -39.546 1.00 144.78 10 ILE C CA 1
ATOM 5412 C C . ILE C 3 13 ? 50.129 -42.498 -38.163 1.00 144.90 10 ILE C C 1
ATOM 5413 O O . ILE C 3 13 ? 49.619 -41.809 -37.281 1.00 145.25 10 ILE C O 1
ATOM 5418 N N . VAL C 3 14 ? 51.243 -43.201 -37.979 1.00 144.71 11 VAL C N 1
ATOM 5419 C CA . VAL C 3 14 ? 51.925 -43.257 -36.683 1.00 144.67 11 VAL C CA 1
ATOM 5420 C C . VAL C 3 14 ? 53.431 -43.505 -36.837 1.00 144.75 11 VAL C C 1
ATOM 5421 O O . VAL C 3 14 ? 53.859 -44.258 -37.709 1.00 144.83 11 VAL C O 1
ATOM 5425 N N . GLY C 3 15 ? 54.224 -42.868 -35.977 1.00 144.93 12 GLY C N 1
ATOM 5426 C CA . GLY C 3 15 ? 55.685 -43.002 -36.005 1.00 145.01 12 GLY C CA 1
ATOM 5427 C C . GLY C 3 15 ? 56.391 -41.950 -35.160 1.00 145.30 12 GLY C C 1
ATOM 5428 O O . GLY C 3 15 ? 55.744 -41.054 -34.604 1.00 145.65 12 GLY C O 1
ATOM 5429 N N . ASP C 3 16 ? 57.718 -42.059 -35.067 1.00 145.25 13 ASP C N 1
ATOM 5430 C CA . ASP C 3 16 ? 58.548 -41.109 -34.304 1.00 145.11 13 ASP C CA 1
ATOM 5431 C C . ASP C 3 16 ? 58.607 -39.730 -34.966 1.00 144.88 13 ASP C C 1
ATOM 5432 O O . ASP C 3 16 ? 58.200 -39.563 -36.116 1.00 144.93 13 ASP C O 1
ATOM 5437 N N . GLY C 3 17 ? 59.137 -38.750 -34.239 1.00 144.78 14 GLY C N 1
ATOM 5438 C CA . GLY C 3 17 ? 59.191 -37.369 -34.716 1.00 144.89 14 GLY C CA 1
ATOM 5439 C C . GLY C 3 17 ? 60.115 -37.172 -35.903 1.00 144.79 14 GLY C C 1
ATOM 5440 O O . GLY C 3 17 ? 61.246 -37.647 -35.895 1.00 144.76 14 GLY C O 1
ATOM 5441 N N . ALA C 3 18 ? 59.627 -36.464 -36.920 1.00 144.89 15 ALA C N 1
ATOM 5442 C CA . ALA C 3 18 ? 60.390 -36.185 -38.137 1.00 145.16 15 ALA C CA 1
ATOM 5443 C C . ALA C 3 18 ? 60.879 -37.460 -38.859 1.00 145.55 15 ALA C C 1
ATOM 5444 O O . ALA C 3 18 ? 61.971 -37.480 -39.442 1.00 145.59 15 ALA C O 1
ATOM 5446 N N . CYS C 3 19 ? 60.056 -38.512 -38.824 1.00 145.68 16 CYS C N 1
ATOM 5447 C CA . CYS C 3 19 ? 60.319 -39.745 -39.577 1.00 145.44 16 CYS C CA 1
ATOM 5448 C C . CYS C 3 19 ? 59.520 -39.760 -40.877 1.00 145.72 16 CYS C C 1
ATOM 5449 O O . CYS C 3 19 ? 59.148 -40.822 -41.376 1.00 145.95 16 CYS C O 1
ATOM 5452 N N . GLY C 3 20 ? 59.257 -38.574 -41.420 1.00 145.84 17 GLY C N 1
ATOM 5453 C CA . GLY C 3 20 ? 58.651 -38.443 -42.739 1.00 145.79 17 GLY C CA 1
ATOM 5454 C C . GLY C 3 20 ? 57.194 -38.849 -42.802 1.00 145.78 17 GLY C C 1
ATOM 5455 O O . GLY C 3 20 ? 56.735 -39.360 -43.826 1.00 145.92 17 GLY C O 1
ATOM 5456 N N . LYS C 3 21 ? 56.466 -38.625 -41.713 1.00 145.51 18 LYS C N 1
ATOM 5457 C CA . LYS C 3 21 ? 55.034 -38.882 -41.699 1.00 145.46 18 LYS C CA 1
ATOM 5458 C C . LYS C 3 21 ? 54.333 -37.813 -42.524 1.00 145.34 18 LYS C C 1
ATOM 5459 O O . LYS C 3 21 ? 53.594 -38.122 -43.457 1.00 145.25 18 LYS C O 1
ATOM 5465 N N . THR C 3 22 ? 54.587 -36.553 -42.179 1.00 145.41 19 THR C N 1
ATOM 5466 C CA . THR C 3 22 ? 53.877 -35.424 -42.784 1.00 145.43 19 THR C CA 1
ATOM 5467 C C . THR C 3 22 ? 54.258 -35.239 -44.264 1.00 145.45 19 THR C C 1
ATOM 5468 O O . THR C 3 22 ? 53.409 -34.876 -45.080 1.00 145.53 19 THR C O 1
ATOM 5472 N N . CYS C 3 23 ? 55.514 -35.518 -44.608 1.00 145.39 20 CYS C N 1
ATOM 5473 C CA . CYS C 3 23 ? 55.994 -35.397 -45.992 1.00 145.37 20 CYS C CA 1
ATOM 5474 C C . CYS C 3 23 ? 55.379 -36.438 -46.929 1.00 145.06 20 CYS C C 1
ATOM 5475 O O . CYS C 3 23 ? 55.106 -36.140 -48.091 1.00 144.87 20 CYS C O 1
ATOM 5478 N N . LEU C 3 24 ? 55.172 -37.650 -46.417 1.00 144.97 21 LEU C N 1
ATOM 5479 C CA . LEU C 3 24 ? 54.620 -38.755 -47.207 1.00 145.00 21 LEU C CA 1
ATOM 5480 C C . LEU C 3 24 ? 53.193 -38.477 -47.681 1.00 144.88 21 LEU C C 1
ATOM 5481 O O . LEU C 3 24 ? 52.825 -38.834 -48.802 1.00 144.76 21 LEU C O 1
ATOM 5486 N N . LEU C 3 25 ? 52.395 -37.847 -46.824 1.00 144.94 22 LEU C N 1
ATOM 5487 C CA . LEU C 3 25 ? 50.999 -37.541 -47.148 1.00 145.04 22 LEU C CA 1
ATOM 5488 C C . LEU C 3 25 ? 50.866 -36.357 -48.116 1.00 145.31 22 LEU C C 1
ATOM 5489 O O . LEU C 3 25 ? 49.931 -36.311 -48.917 1.00 145.46 22 LEU C O 1
ATOM 5494 N N . ILE C 3 26 ? 51.797 -35.408 -48.035 1.00 145.42 23 ILE C N 1
ATOM 5495 C CA . ILE C 3 26 ? 51.821 -34.256 -48.942 1.00 145.39 23 ILE C CA 1
ATOM 5496 C C . ILE C 3 26 ? 52.114 -34.654 -50.387 1.00 145.45 23 ILE C C 1
ATOM 5497 O O . ILE C 3 26 ? 51.513 -34.116 -51.317 1.00 145.50 23 ILE C O 1
ATOM 5502 N N . VAL C 3 27 ? 53.039 -35.595 -50.566 1.00 145.45 24 VAL C N 1
ATOM 5503 C CA . VAL C 3 27 ? 53.414 -36.076 -51.901 1.00 145.38 24 VAL C CA 1
ATOM 5504 C C . VAL C 3 27 ? 52.238 -36.757 -52.607 1.00 145.31 24 VAL C C 1
ATOM 5505 O O . VAL C 3 27 ? 52.059 -36.600 -53.814 1.00 145.50 24 VAL C O 1
ATOM 5509 N N . PHE C 3 28 ? 51.436 -37.499 -51.851 1.00 145.04 25 PHE C N 1
ATOM 5510 C CA . PHE C 3 28 ? 50.290 -38.206 -52.415 1.00 145.05 25 PHE C CA 1
ATOM 5511 C C . PHE C 3 28 ? 49.113 -37.275 -52.690 1.00 145.06 25 PHE C C 1
ATOM 5512 O O . PHE C 3 28 ? 48.508 -37.326 -53.762 1.00 145.11 25 PHE C O 1
ATOM 5520 N N . SER C 3 29 ? 48.798 -36.433 -51.710 1.00 145.05 26 SER C N 1
ATOM 5521 C CA . SER C 3 29 ? 47.653 -35.525 -51.779 1.00 145.02 26 SER C CA 1
ATOM 5522 C C . SER C 3 29 ? 47.821 -34.383 -52.786 1.00 145.06 26 SER C C 1
ATOM 5523 O O . SER C 3 29 ? 46.834 -33.755 -53.183 1.00 144.98 26 SER C O 1
ATOM 5526 N N . LYS C 3 30 ? 49.068 -34.102 -53.165 1.00 145.16 27 LYS C N 1
ATOM 5527 C CA . LYS C 3 30 ? 49.379 -33.096 -54.182 1.00 145.28 27 LYS C CA 1
ATOM 5528 C C . LYS C 3 30 ? 49.796 -33.717 -55.513 1.00 145.38 27 LYS C C 1
ATOM 5529 O O . LYS C 3 30 ? 49.300 -33.306 -56.564 1.00 145.24 27 LYS C O 1
ATOM 5535 N N . ASP C 3 31 ? 50.702 -34.699 -55.444 1.00 145.70 28 ASP C N 1
ATOM 5536 C CA . ASP C 3 31 ? 51.436 -35.257 -56.603 1.00 145.99 28 ASP C CA 1
ATOM 5537 C C . ASP C 3 31 ? 52.712 -34.427 -56.864 1.00 146.32 28 ASP C C 1
ATOM 5538 O O . ASP C 3 31 ? 53.187 -34.333 -58.003 1.00 146.54 28 ASP C O 1
ATOM 5543 N N . GLN C 3 32 ? 53.274 -33.850 -55.796 1.00 146.49 29 GLN C N 1
ATOM 5544 C CA . GLN C 3 32 ? 54.396 -32.908 -55.906 1.00 146.58 29 GLN C CA 1
ATOM 5545 C C . GLN C 3 32 ? 55.208 -32.829 -54.607 1.00 146.77 29 GLN C C 1
ATOM 5546 O O . GLN C 3 32 ? 54.660 -32.995 -53.515 1.00 146.91 29 GLN C O 1
ATOM 5552 N N . PHE C 3 33 ? 56.509 -32.565 -54.735 1.00 146.92 30 PHE C N 1
ATOM 5553 C CA . PHE C 3 33 ? 57.361 -32.284 -53.580 1.00 147.02 30 PHE C CA 1
ATOM 5554 C C . PHE C 3 33 ? 57.019 -30.897 -53.000 1.00 147.16 30 PHE C C 1
ATOM 5555 O O . PHE C 3 33 ? 56.783 -29.958 -53.759 1.00 147.20 30 PHE C O 1
ATOM 5563 N N . PRO C 3 34 ? 56.987 -30.764 -51.656 1.00 147.22 31 PRO C N 1
ATOM 5564 C CA . PRO C 3 34 ? 56.627 -29.533 -50.918 1.00 147.36 31 PRO C CA 1
ATOM 5565 C C . PRO C 3 34 ? 57.188 -28.142 -51.340 1.00 147.53 31 PRO C C 1
ATOM 5566 O O . PRO C 3 34 ? 56.940 -27.163 -50.623 1.00 147.53 31 PRO C O 1
ATOM 5570 N N . GLU C 3 35 ? 57.909 -28.041 -52.460 1.00 147.70 32 GLU C N 1
ATOM 5571 C CA . GLU C 3 35 ? 58.482 -26.762 -52.947 1.00 147.71 32 GLU C CA 1
ATOM 5572 C C . GLU C 3 35 ? 59.652 -26.241 -52.093 1.00 147.66 32 GLU C C 1
ATOM 5573 O O . GLU C 3 35 ? 59.775 -25.032 -51.861 1.00 147.74 32 GLU C O 1
ATOM 5579 N N . VAL C 3 36 ? 60.489 -27.158 -51.613 1.00 147.33 33 VAL C N 1
ATOM 5580 C CA . VAL C 3 36 ? 61.701 -26.824 -50.843 1.00 147.01 33 VAL C CA 1
ATOM 5581 C C . VAL C 3 36 ? 61.443 -25.999 -49.559 1.00 146.89 33 VAL C C 1
ATOM 5582 O O . VAL C 3 36 ? 62.360 -25.360 -49.036 1.00 146.85 33 VAL C O 1
ATOM 5586 N N . TYR C 3 37 ? 60.197 -26.004 -49.074 1.00 146.75 34 TYR C N 1
ATOM 5587 C CA . TYR C 3 37 ? 59.877 -25.636 -47.691 1.00 146.59 34 TYR C CA 1
ATOM 5588 C C . TYR C 3 37 ? 59.082 -26.793 -47.079 1.00 146.35 34 TYR C C 1
ATOM 5589 O O . TYR C 3 37 ? 57.894 -26.951 -47.364 1.00 146.04 34 TYR C O 1
ATOM 5598 N N . VAL C 3 38 ? 59.749 -27.593 -46.247 1.00 146.39 35 VAL C N 1
ATOM 5599 C CA . VAL C 3 38 ? 59.136 -28.763 -45.610 1.00 146.45 35 VAL C CA 1
ATOM 5600 C C . VAL C 3 38 ? 58.094 -28.302 -44.599 1.00 146.57 35 VAL C C 1
ATOM 5601 O O . VAL C 3 38 ? 58.466 -27.770 -43.550 1.00 146.65 35 VAL C O 1
ATOM 5605 N N . PRO C 3 39 ? 56.790 -28.502 -44.898 1.00 146.71 36 PRO C N 1
ATOM 5606 C CA . PRO C 3 39 ? 55.734 -28.011 -43.988 1.00 146.77 36 PRO C CA 1
ATOM 5607 C C . PRO C 3 39 ? 55.589 -28.806 -42.676 1.00 146.96 36 PRO C C 1
ATOM 5608 O O . PRO C 3 39 ? 56.397 -29.692 -42.384 1.00 147.44 36 PRO C O 1
ATOM 5612 N N . THR C 3 40 ? 54.566 -28.475 -41.896 1.00 146.90 37 THR C N 1
ATOM 5613 C CA . THR C 3 40 ? 54.365 -29.061 -40.566 1.00 146.97 37 THR C CA 1
ATOM 5614 C C . THR C 3 40 ? 52.944 -29.576 -40.320 1.00 147.04 37 THR C C 1
ATOM 5615 O O . THR C 3 40 ? 52.753 -30.578 -39.626 1.00 146.94 37 THR C O 1
ATOM 5619 N N . VAL C 3 41 ? 51.956 -28.879 -40.877 1.00 147.16 38 VAL C N 1
ATOM 5620 C CA . VAL C 3 41 ? 50.551 -29.193 -40.663 1.00 147.39 38 VAL C CA 1
ATOM 5621 C C . VAL C 3 41 ? 49.908 -29.678 -41.957 1.00 147.31 38 VAL C C 1
ATOM 5622 O O . VAL C 3 41 ? 49.821 -28.924 -42.924 1.00 147.24 38 VAL C O 1
ATOM 5626 N N . PHE C 3 42 ? 49.472 -30.937 -41.974 1.00 147.63 39 PHE C N 1
ATOM 5627 C CA . PHE C 3 42 ? 48.694 -31.476 -43.091 1.00 147.87 39 PHE C CA 1
ATOM 5628 C C . PHE C 3 42 ? 47.304 -31.804 -42.586 1.00 147.91 39 PHE C C 1
ATOM 5629 O O . PHE C 3 42 ? 47.082 -32.869 -42.001 1.00 147.52 39 PHE C O 1
ATOM 5637 N N . GLU C 3 43 ? 46.374 -30.875 -42.805 1.00 148.30 40 GLU C N 1
ATOM 5638 C CA . GLU C 3 43 ? 45.022 -31.008 -42.266 1.00 148.44 40 GLU C CA 1
ATOM 5639 C C . GLU C 3 43 ? 44.264 -32.088 -43.035 1.00 148.05 40 GLU C C 1
ATOM 5640 O O . GLU C 3 43 ? 44.496 -32.310 -44.230 1.00 147.48 40 GLU C O 1
ATOM 5646 N N . ASN C 3 44 ? 43.382 -32.767 -42.306 1.00 147.90 41 ASN C N 1
ATOM 5647 C CA . ASN C 3 44 ? 42.855 -34.075 -42.701 1.00 147.49 41 ASN C CA 1
ATOM 5648 C C . ASN C 3 44 ? 42.250 -34.077 -44.104 1.00 146.95 41 ASN C C 1
ATOM 5649 O O . ASN C 3 44 ? 41.303 -33.347 -44.392 1.00 146.99 41 ASN C O 1
ATOM 5654 N N . TYR C 3 45 ? 42.828 -34.904 -44.970 1.00 146.52 42 TYR C N 1
ATOM 5655 C CA . TYR C 3 45 ? 42.589 -34.855 -46.411 1.00 146.35 42 TYR C CA 1
ATOM 5656 C C . TYR C 3 45 ? 41.890 -36.131 -46.895 1.00 145.97 42 TYR C C 1
ATOM 5657 O O . TYR C 3 45 ? 42.443 -37.225 -46.792 1.00 146.22 42 TYR C O 1
ATOM 5666 N N . VAL C 3 46 ? 40.666 -35.987 -47.395 1.00 145.29 43 VAL C N 1
ATOM 5667 C CA . VAL C 3 46 ? 39.988 -37.079 -48.075 1.00 144.94 43 VAL C CA 1
ATOM 5668 C C . VAL C 3 46 ? 40.494 -37.054 -49.508 1.00 144.76 43 VAL C C 1
ATOM 5669 O O . VAL C 3 46 ? 40.347 -36.039 -50.191 1.00 144.77 43 VAL C O 1
ATOM 5673 N N . ALA C 3 47 ? 41.117 -38.159 -49.936 1.00 144.54 44 ALA C N 1
ATOM 5674 C CA . ALA C 3 47 ? 41.682 -38.303 -51.284 1.00 144.27 44 ALA C CA 1
ATOM 5675 C C . ALA C 3 47 ? 40.955 -39.408 -52.062 1.00 144.03 44 ALA C C 1
ATOM 5676 O O . ALA C 3 47 ? 40.472 -40.367 -51.460 1.00 143.99 44 ALA C O 1
ATOM 5678 N N . ASP C 3 48 ? 40.888 -39.266 -53.390 1.00 143.81 45 ASP C N 1
ATOM 5679 C CA . ASP C 3 48 ? 40.119 -40.178 -54.259 1.00 143.60 45 ASP C CA 1
ATOM 5680 C C . ASP C 3 48 ? 41.005 -41.210 -54.950 1.00 143.28 45 ASP C C 1
ATOM 5681 O O . ASP C 3 48 ? 41.479 -40.973 -56.060 1.00 143.19 45 ASP C O 1
ATOM 5686 N N . ILE C 3 49 ? 41.198 -42.363 -54.314 1.00 143.00 46 ILE C N 1
ATOM 5687 C CA . ILE C 3 49 ? 42.054 -43.421 -54.864 1.00 143.02 46 ILE C CA 1
ATOM 5688 C C . ILE C 3 49 ? 41.213 -44.550 -55.487 1.00 143.01 46 ILE C C 1
ATOM 5689 O O . ILE C 3 49 ? 40.043 -44.719 -55.138 1.00 143.06 46 ILE C O 1
ATOM 5694 N N . GLU C 3 50 ? 41.816 -45.310 -56.406 1.00 142.88 47 GLU C N 1
ATOM 5695 C CA . GLU C 3 50 ? 41.103 -46.354 -57.162 1.00 142.95 47 GLU C CA 1
ATOM 5696 C C . GLU C 3 50 ? 41.922 -47.643 -57.346 1.00 143.06 47 GLU C C 1
ATOM 5697 O O . GLU C 3 50 ? 42.751 -47.726 -58.256 1.00 143.01 47 GLU C O 1
ATOM 5703 N N . VAL C 3 51 ? 41.666 -48.647 -56.501 1.00 143.20 48 VAL C N 1
ATOM 5704 C CA . VAL C 3 51 ? 42.339 -49.956 -56.595 1.00 143.33 48 VAL C CA 1
ATOM 5705 C C . VAL C 3 51 ? 41.355 -51.093 -56.911 1.00 143.60 48 VAL C C 1
ATOM 5706 O O . VAL C 3 51 ? 40.258 -51.149 -56.351 1.00 143.50 48 VAL C O 1
ATOM 5710 N N . ASP C 3 52 ? 41.762 -51.991 -57.812 1.00 143.92 49 ASP C N 1
ATOM 5711 C CA . ASP C 3 52 ? 40.937 -53.128 -58.248 1.00 144.12 49 ASP C CA 1
ATOM 5712 C C . ASP C 3 52 ? 39.558 -52.698 -58.751 1.00 144.26 49 ASP C C 1
ATOM 5713 O O . ASP C 3 52 ? 38.595 -53.462 -58.674 1.00 144.37 49 ASP C O 1
ATOM 5718 N N . GLY C 3 53 ? 39.466 -51.479 -59.273 1.00 144.34 50 GLY C N 1
ATOM 5719 C CA . GLY C 3 53 ? 38.184 -50.917 -59.669 1.00 144.43 50 GLY C CA 1
ATOM 5720 C C . GLY C 3 53 ? 37.215 -50.785 -58.506 1.00 144.41 50 GLY C C 1
ATOM 5721 O O . GLY C 3 53 ? 36.216 -51.500 -58.442 1.00 144.38 50 GLY C O 1
ATOM 5722 N N . LYS C 3 54 ? 37.529 -49.885 -57.576 1.00 144.48 51 LYS C N 1
ATOM 5723 C CA . LYS C 3 54 ? 36.622 -49.528 -56.477 1.00 144.66 51 LYS C CA 1
ATOM 5724 C C . LYS C 3 54 ? 36.904 -48.084 -56.041 1.00 144.56 51 LYS C C 1
ATOM 5725 O O . LYS C 3 54 ? 37.917 -47.821 -55.392 1.00 144.64 51 LYS C O 1
ATOM 5731 N N . GLN C 3 55 ? 36.017 -47.154 -56.397 1.00 144.34 52 GLN C N 1
ATOM 5732 C CA . GLN C 3 55 ? 36.252 -45.725 -56.134 1.00 144.22 52 GLN C CA 1
ATOM 5733 C C . GLN C 3 55 ? 36.243 -45.388 -54.635 1.00 144.17 52 GLN C C 1
ATOM 5734 O O . GLN C 3 55 ? 35.254 -44.881 -54.095 1.00 143.86 52 GLN C O 1
ATOM 5740 N N . VAL C 3 56 ? 37.370 -45.669 -53.983 1.00 144.29 53 VAL C N 1
ATOM 5741 C CA . VAL C 3 56 ? 37.520 -45.452 -52.549 1.00 144.31 53 VAL C CA 1
ATOM 5742 C C . VAL C 3 56 ? 37.828 -43.987 -52.289 1.00 144.26 53 VAL C C 1
ATOM 5743 O O . VAL C 3 56 ? 38.586 -43.366 -53.038 1.00 143.92 53 VAL C O 1
ATOM 5747 N N . GLU C 3 57 ? 37.237 -43.445 -51.228 1.00 144.63 54 GLU C N 1
ATOM 5748 C CA . GLU C 3 57 ? 37.568 -42.108 -50.753 1.00 144.74 54 GLU C CA 1
ATOM 5749 C C . GLU C 3 57 ? 38.169 -42.229 -49.350 1.00 144.82 54 GLU C C 1
ATOM 5750 O O . GLU C 3 57 ? 37.488 -42.054 -48.342 1.00 144.80 54 GLU C O 1
ATOM 5756 N N . LEU C 3 58 ? 39.460 -42.552 -49.316 1.00 144.88 55 LEU C N 1
ATOM 5757 C CA . LEU C 3 58 ? 40.193 -42.819 -48.078 1.00 144.90 55 LEU C CA 1
ATOM 5758 C C . LEU C 3 58 ? 40.602 -41.524 -47.368 1.00 145.15 55 LEU C C 1
ATOM 5759 O O . LEU C 3 58 ? 41.251 -40.665 -47.970 1.00 145.34 55 LEU C O 1
ATOM 5764 N N . ALA C 3 59 ? 40.226 -41.399 -46.093 1.00 145.12 56 ALA C N 1
ATOM 5765 C CA . ALA C 3 59 ? 40.544 -40.218 -45.285 1.00 144.93 56 ALA C CA 1
ATOM 5766 C C . ALA C 3 59 ? 41.889 -40.415 -44.594 1.00 145.01 56 ALA C C 1
ATOM 5767 O O . ALA C 3 59 ? 42.174 -41.498 -44.078 1.00 145.11 56 ALA C O 1
ATOM 5769 N N . LEU C 3 60 ? 42.704 -39.360 -44.585 1.00 145.11 57 LEU C N 1
ATOM 5770 C CA . LEU C 3 60 ? 44.061 -39.398 -44.027 1.00 145.08 57 LEU C CA 1
ATOM 5771 C C . LEU C 3 60 ? 44.175 -38.542 -42.762 1.00 145.29 57 LEU C C 1
ATOM 5772 O O . LEU C 3 60 ? 43.878 -37.351 -42.803 1.00 145.63 57 LEU C O 1
ATOM 5777 N N . TRP C 3 61 ? 44.602 -39.145 -41.648 1.00 145.31 58 TRP C N 1
ATOM 5778 C CA . TRP C 3 61 ? 44.805 -38.422 -40.376 1.00 145.15 58 TRP C CA 1
ATOM 5779 C C . TRP C 3 61 ? 46.286 -38.398 -39.984 1.00 145.24 58 TRP C C 1
ATOM 5780 O O . TRP C 3 61 ? 46.914 -39.454 -39.820 1.00 144.89 58 TRP C O 1
ATOM 5791 N N . ASP C 3 62 ? 46.832 -37.195 -39.813 1.00 145.38 59 ASP C N 1
ATOM 5792 C CA . ASP C 3 62 ? 48.211 -37.029 -39.355 1.00 145.48 59 ASP C CA 1
ATOM 5793 C C . ASP C 3 62 ? 48.247 -36.932 -37.828 1.00 145.69 59 ASP C C 1
ATOM 5794 O O . ASP C 3 62 ? 47.388 -36.294 -37.205 1.00 145.37 59 ASP C O 1
ATOM 5799 N N . THR C 3 63 ? 49.244 -37.585 -37.238 1.00 146.05 60 THR C N 1
ATOM 5800 C CA . THR C 3 63 ? 49.520 -37.478 -35.807 1.00 146.16 60 THR C CA 1
ATOM 5801 C C . THR C 3 63 ? 50.850 -36.738 -35.617 1.00 146.21 60 THR C C 1
ATOM 5802 O O . THR C 3 63 ? 51.732 -37.184 -34.882 1.00 146.03 60 THR C O 1
ATOM 5806 N N . ALA C 3 64 ? 50.969 -35.595 -36.289 1.00 146.57 61 ALA C N 1
ATOM 5807 C CA . ALA C 3 64 ? 52.181 -34.783 -36.258 1.00 146.89 61 ALA C CA 1
ATOM 5808 C C . ALA C 3 64 ? 52.297 -34.009 -34.948 1.00 146.93 61 ALA C C 1
ATOM 5809 O O . ALA C 3 64 ? 51.548 -33.058 -34.714 1.00 146.66 61 ALA C O 1
ATOM 5811 N N . GLY C 3 65 ? 53.239 -34.424 -34.102 1.00 147.26 62 GLY C N 1
ATOM 5812 C CA . GLY C 3 65 ? 53.504 -33.739 -32.838 1.00 147.73 62 GLY C CA 1
ATOM 5813 C C . GLY C 3 65 ? 52.943 -34.464 -31.632 1.00 148.26 62 GLY C C 1
ATOM 5814 O O . GLY C 3 65 ? 53.607 -34.537 -30.589 1.00 148.51 62 GLY C O 1
ATOM 5815 N N . GLN C 3 66 ? 51.727 -35.000 -31.774 1.00 148.39 63 GLN C N 1
ATOM 5816 C CA . GLN C 3 66 ? 51.063 -35.749 -30.696 1.00 148.06 63 GLN C CA 1
ATOM 5817 C C . GLN C 3 66 ? 51.783 -37.085 -30.400 1.00 148.01 63 GLN C C 1
ATOM 5818 O O . GLN C 3 66 ? 51.223 -38.165 -30.568 1.00 147.84 63 GLN C O 1
ATOM 5824 N N . GLU C 3 67 ? 53.030 -36.976 -29.937 1.00 147.88 64 GLU C N 1
ATOM 5825 C CA . GLU C 3 67 ? 53.932 -38.117 -29.783 1.00 148.02 64 GLU C CA 1
ATOM 5826 C C . GLU C 3 67 ? 54.615 -38.181 -28.410 1.00 148.15 64 GLU C C 1
ATOM 5827 O O . GLU C 3 67 ? 55.271 -39.184 -28.097 1.00 148.22 64 GLU C O 1
ATOM 5833 N N . ASP C 3 68 ? 54.499 -37.113 -27.614 1.00 148.07 65 ASP C N 1
ATOM 5834 C CA . ASP C 3 68 ? 54.993 -37.112 -26.229 1.00 147.91 65 ASP C CA 1
ATOM 5835 C C . ASP C 3 68 ? 53.818 -37.121 -25.252 1.00 147.74 65 ASP C C 1
ATOM 5836 O O . ASP C 3 68 ? 53.996 -36.831 -24.061 1.00 147.83 65 ASP C O 1
ATOM 5841 N N . TYR C 3 69 ? 52.627 -37.449 -25.758 1.00 147.09 66 TYR C N 1
ATOM 5842 C CA . TYR C 3 69 ? 51.397 -37.357 -24.980 1.00 146.61 66 TYR C CA 1
ATOM 5843 C C . TYR C 3 69 ? 50.635 -38.670 -25.027 1.00 145.94 66 TYR C C 1
ATOM 5844 O O . TYR C 3 69 ? 49.840 -38.917 -25.926 1.00 145.60 66 TYR C O 1
ATOM 5853 N N . ASP C 3 70 ? 50.907 -39.508 -24.034 1.00 145.92 67 ASP C N 1
ATOM 5854 C CA . ASP C 3 70 ? 50.386 -40.874 -23.972 1.00 146.08 67 ASP C CA 1
ATOM 5855 C C . ASP C 3 70 ? 48.884 -40.999 -24.268 1.00 145.55 67 ASP C C 1
ATOM 5856 O O . ASP C 3 70 ? 48.499 -41.695 -25.199 1.00 145.27 67 ASP C O 1
ATOM 5861 N N . ARG C 3 71 ? 48.046 -40.314 -23.498 1.00 145.64 68 ARG C N 1
ATOM 5862 C CA . ARG C 3 71 ? 46.593 -40.551 -23.539 1.00 145.84 68 ARG C CA 1
ATOM 5863 C C . ARG C 3 71 ? 45.834 -39.789 -24.630 1.00 145.71 68 ARG C C 1
ATOM 5864 O O . ARG C 3 71 ? 44.667 -40.095 -24.870 1.00 145.59 68 ARG C O 1
ATOM 5872 N N . LEU C 3 72 ? 46.473 -38.820 -25.289 1.00 145.66 69 LEU C N 1
ATOM 5873 C CA . LEU C 3 72 ? 45.773 -37.978 -26.278 1.00 145.64 69 LEU C CA 1
ATOM 5874 C C . LEU C 3 72 ? 45.623 -38.629 -27.659 1.00 145.68 69 LEU C C 1
ATOM 5875 O O . LEU C 3 72 ? 44.640 -38.364 -28.355 1.00 145.72 69 LEU C O 1
ATOM 5880 N N . ARG C 3 73 ? 46.581 -39.470 -28.051 1.00 145.86 70 ARG C N 1
ATOM 5881 C CA . ARG C 3 73 ? 46.529 -40.153 -29.359 1.00 146.04 70 ARG C CA 1
ATOM 5882 C C . ARG C 3 73 ? 45.326 -41.087 -29.491 1.00 145.74 70 ARG C C 1
ATOM 5883 O O . ARG C 3 73 ? 44.673 -41.086 -30.526 1.00 145.64 70 ARG C O 1
ATOM 5891 N N . PRO C 3 74 ? 45.036 -41.896 -28.452 1.00 145.63 71 PRO C N 1
ATOM 5892 C CA . PRO C 3 74 ? 43.822 -42.706 -28.373 1.00 145.55 71 PRO C CA 1
ATOM 5893 C C . PRO C 3 74 ? 42.519 -42.062 -28.832 1.00 145.36 71 PRO C C 1
ATOM 5894 O O . PRO C 3 74 ? 41.563 -42.780 -29.104 1.00 145.51 71 PRO C O 1
ATOM 5898 N N . LEU C 3 75 ? 42.462 -40.736 -28.893 1.00 145.22 72 LEU C N 1
ATOM 5899 C CA . LEU C 3 75 ? 41.273 -40.048 -29.397 1.00 145.14 72 LEU C CA 1
ATOM 5900 C C . LEU C 3 75 ? 41.201 -40.062 -30.931 1.00 145.10 72 LEU C C 1
ATOM 5901 O O . LEU C 3 75 ? 40.123 -39.890 -31.501 1.00 145.04 72 LEU C O 1
ATOM 5906 N N . SER C 3 76 ? 42.342 -40.274 -31.589 1.00 145.16 73 SER C N 1
ATOM 5907 C CA . SER C 3 76 ? 42.409 -40.344 -33.054 1.00 145.11 73 SER C CA 1
ATOM 5908 C C . SER C 3 76 ? 42.165 -41.755 -33.622 1.00 145.27 73 SER C C 1
ATOM 5909 O O . SER C 3 76 ? 42.049 -41.911 -34.837 1.00 145.32 73 SER C O 1
ATOM 5912 N N . TYR C 3 77 ? 42.101 -42.771 -32.755 1.00 145.48 74 TYR C N 1
ATOM 5913 C CA . TYR C 3 77 ? 42.065 -44.190 -33.179 1.00 145.45 74 TYR C CA 1
ATOM 5914 C C . TYR C 3 77 ? 40.702 -44.885 -33.400 1.00 145.73 74 TYR C C 1
ATOM 5915 O O . TYR C 3 77 ? 40.658 -45.883 -34.116 1.00 146.04 74 TYR C O 1
ATOM 5924 N N . PRO C 3 78 ? 39.600 -44.400 -32.791 1.00 145.76 75 PRO C N 1
ATOM 5925 C CA . PRO C 3 78 ? 38.344 -45.163 -32.936 1.00 145.83 75 PRO C CA 1
ATOM 5926 C C . PRO C 3 78 ? 37.811 -45.294 -34.372 1.00 146.04 75 PRO C C 1
ATOM 5927 O O . PRO C 3 78 ? 38.053 -44.420 -35.206 1.00 146.19 75 PRO C O 1
ATOM 5931 N N . ASP C 3 79 ? 37.084 -46.384 -34.635 1.00 146.14 76 ASP C N 1
ATOM 5932 C CA . ASP C 3 79 ? 36.479 -46.662 -35.951 1.00 146.07 76 ASP C CA 1
ATOM 5933 C C . ASP C 3 79 ? 37.507 -46.714 -37.099 1.00 145.96 76 ASP C C 1
ATOM 5934 O O . ASP C 3 79 ? 37.158 -46.483 -38.260 1.00 145.85 76 ASP C O 1
ATOM 5939 N N . THR C 3 80 ? 38.759 -47.047 -36.778 1.00 145.82 77 THR C N 1
ATOM 5940 C CA . THR C 3 80 ? 39.839 -47.036 -37.774 1.00 145.80 77 THR C CA 1
ATOM 5941 C C . THR C 3 80 ? 39.935 -48.356 -38.536 1.00 145.59 77 THR C C 1
ATOM 5942 O O . THR C 3 80 ? 39.707 -49.432 -37.979 1.00 145.27 77 THR C O 1
ATOM 5946 N N . ASP C 3 81 ? 40.288 -48.246 -39.814 1.00 145.65 78 ASP C N 1
ATOM 5947 C CA . ASP C 3 81 ? 40.270 -49.372 -40.749 1.00 145.81 78 ASP C CA 1
ATOM 5948 C C . ASP C 3 81 ? 41.658 -49.736 -41.291 1.00 145.88 78 ASP C C 1
ATOM 5949 O O . ASP C 3 81 ? 41.804 -50.741 -41.993 1.00 145.76 78 ASP C O 1
ATOM 5954 N N . VAL C 3 82 ? 42.664 -48.921 -40.975 1.00 145.81 79 VAL C N 1
ATOM 5955 C CA . VAL C 3 82 ? 44.030 -49.140 -41.446 1.00 145.67 79 VAL C CA 1
ATOM 5956 C C . VAL C 3 82 ? 44.994 -48.202 -40.712 1.00 145.51 79 VAL C C 1
ATOM 5957 O O . VAL C 3 82 ? 44.628 -47.076 -40.362 1.00 145.35 79 VAL C O 1
ATOM 5961 N N . ILE C 3 83 ? 46.214 -48.682 -40.468 1.00 145.57 80 ILE C N 1
ATOM 5962 C CA . ILE C 3 83 ? 47.260 -47.883 -39.821 1.00 145.75 80 ILE C CA 1
ATOM 5963 C C . ILE C 3 83 ? 48.567 -47.953 -40.600 1.00 145.81 80 ILE C C 1
ATOM 5964 O O . ILE C 3 83 ? 49.173 -49.020 -40.706 1.00 145.70 80 ILE C O 1
ATOM 5969 N N . LEU C 3 84 ? 48.997 -46.810 -41.131 1.00 145.97 81 LEU C N 1
ATOM 5970 C CA . LEU C 3 84 ? 50.293 -46.701 -41.803 1.00 145.95 81 LEU C CA 1
ATOM 5971 C C . LEU C 3 84 ? 51.393 -46.430 -40.780 1.00 146.00 81 LEU C C 1
ATOM 5972 O O . LEU C 3 84 ? 51.978 -45.347 -40.742 1.00 146.00 81 LEU C O 1
ATOM 5977 N N . MET C 3 85 ? 51.658 -47.428 -39.946 1.00 146.00 82 MET C N 1
ATOM 5978 C CA . MET C 3 85 ? 52.771 -47.388 -39.010 1.00 145.98 82 MET C CA 1
ATOM 5979 C C . MET C 3 85 ? 54.065 -47.287 -39.807 1.00 145.91 82 MET C C 1
ATOM 5980 O O . MET C 3 85 ? 54.232 -48.000 -40.795 1.00 146.10 82 MET C O 1
ATOM 5985 N N . CYS C 3 86 ? 54.978 -46.410 -39.397 1.00 145.68 83 CYS C N 1
ATOM 5986 C CA . CYS C 3 86 ? 56.243 -46.264 -40.126 1.00 145.48 83 CYS C CA 1
ATOM 5987 C C . CYS C 3 86 ? 57.419 -45.741 -39.294 1.00 145.37 83 CYS C C 1
ATOM 5988 O O . CYS C 3 86 ? 57.260 -45.286 -38.163 1.00 145.23 83 CYS C O 1
ATOM 5991 N N . PHE C 3 87 ? 58.602 -45.840 -39.889 1.00 145.35 84 PHE C N 1
ATOM 5992 C CA . PHE C 3 87 ? 59.858 -45.428 -39.276 1.00 145.29 84 PHE C CA 1
ATOM 5993 C C . PHE C 3 87 ? 60.787 -44.960 -40.393 1.00 145.14 84 PHE C C 1
ATOM 5994 O O . PHE C 3 87 ? 60.584 -45.314 -41.553 1.00 145.27 84 PHE C O 1
ATOM 6002 N N . SER C 3 88 ? 61.802 -44.174 -40.054 1.00 145.02 85 SER C N 1
ATOM 6003 C CA . SER C 3 88 ? 62.736 -43.671 -41.062 1.00 145.11 85 SER C CA 1
ATOM 6004 C C . SER C 3 88 ? 63.855 -44.688 -41.300 1.00 145.37 85 SER C C 1
ATOM 6005 O O . SER C 3 88 ? 64.363 -45.281 -40.348 1.00 145.77 85 SER C O 1
ATOM 6008 N N . ILE C 3 89 ? 64.230 -44.901 -42.563 1.00 145.27 86 ILE C N 1
ATOM 6009 C CA . ILE C 3 89 ? 65.377 -45.765 -42.902 1.00 145.20 86 ILE C CA 1
ATOM 6010 C C . ILE C 3 89 ? 66.671 -45.198 -42.311 1.00 145.10 86 ILE C C 1
ATOM 6011 O O . ILE C 3 89 ? 67.524 -45.947 -41.838 1.00 144.98 86 ILE C O 1
ATOM 6016 N N . ASP C 3 90 ? 66.790 -43.869 -42.323 1.00 145.16 87 ASP C N 1
ATOM 6017 C CA . ASP C 3 90 ? 67.990 -43.166 -41.849 1.00 145.31 87 ASP C CA 1
ATOM 6018 C C . ASP C 3 90 ? 68.109 -43.057 -40.320 1.00 145.41 87 ASP C C 1
ATOM 6019 O O . ASP C 3 90 ? 68.827 -42.192 -39.813 1.00 145.33 87 ASP C O 1
ATOM 6024 N N . SER C 3 91 ? 67.424 -43.935 -39.591 1.00 145.70 88 SER C N 1
ATOM 6025 C CA . SER C 3 91 ? 67.335 -43.828 -38.136 1.00 145.97 88 SER C CA 1
ATOM 6026 C C . SER C 3 91 ? 66.933 -45.177 -37.526 1.00 146.17 88 SER C C 1
ATOM 6027 O O . SER C 3 91 ? 65.744 -45.435 -37.324 1.00 146.34 88 SER C O 1
ATOM 6030 N N . PRO C 3 92 ? 67.917 -46.044 -37.227 1.00 146.22 89 PRO C N 1
ATOM 6031 C CA . PRO C 3 92 ? 67.567 -47.318 -36.586 1.00 146.27 89 PRO C CA 1
ATOM 6032 C C . PRO C 3 92 ? 66.894 -47.161 -35.210 1.00 146.28 89 PRO C C 1
ATOM 6033 O O . PRO C 3 92 ? 66.253 -48.098 -34.737 1.00 146.34 89 PRO C O 1
ATOM 6037 N N . ASP C 3 93 ? 67.030 -45.990 -34.584 1.00 146.29 90 ASP C N 1
ATOM 6038 C CA . ASP C 3 93 ? 66.260 -45.666 -33.373 1.00 146.44 90 ASP C CA 1
ATOM 6039 C C . ASP C 3 93 ? 64.746 -45.572 -33.637 1.00 146.57 90 ASP C C 1
ATOM 6040 O O . ASP C 3 93 ? 63.954 -45.634 -32.690 1.00 146.77 90 ASP C O 1
ATOM 6045 N N . SER C 3 94 ? 64.351 -45.405 -34.905 1.00 146.43 91 SER C N 1
ATOM 6046 C CA . SER C 3 94 ? 62.932 -45.423 -35.291 1.00 146.25 91 SER C CA 1
ATOM 6047 C C . SER C 3 94 ? 62.439 -46.843 -35.601 1.00 146.03 91 SER C C 1
ATOM 6048 O O . SER C 3 94 ? 61.245 -47.120 -35.509 1.00 145.93 91 SER C O 1
ATOM 6051 N N . LEU C 3 95 ? 63.359 -47.734 -35.964 1.00 145.98 92 LEU C N 1
ATOM 6052 C CA . LEU C 3 95 ? 63.049 -49.160 -36.084 1.00 146.21 92 LEU C CA 1
ATOM 6053 C C . LEU C 3 95 ? 62.921 -49.826 -34.703 1.00 146.43 92 LEU C C 1
ATOM 6054 O O . LEU C 3 95 ? 62.310 -50.889 -34.582 1.00 146.53 92 LEU C O 1
ATOM 6059 N N . GLU C 3 96 ? 63.492 -49.194 -33.672 1.00 146.63 93 GLU C N 1
ATOM 6060 C CA . GLU C 3 96 ? 63.461 -49.716 -32.288 1.00 146.50 93 GLU C CA 1
ATOM 6061 C C . GLU C 3 96 ? 62.086 -49.575 -31.617 1.00 146.44 93 GLU C C 1
ATOM 6062 O O . GLU C 3 96 ? 61.704 -50.414 -30.796 1.00 146.69 93 GLU C O 1
ATOM 6068 N N . ASN C 3 97 ? 61.357 -48.515 -31.955 1.00 146.01 94 ASN C N 1
ATOM 6069 C CA . ASN C 3 97 ? 60.082 -48.225 -31.308 1.00 145.86 94 ASN C CA 1
ATOM 6070 C C . ASN C 3 97 ? 58.888 -48.900 -31.969 1.00 145.53 94 ASN C C 1
ATOM 6071 O O . ASN C 3 97 ? 57.783 -48.846 -31.433 1.00 145.38 94 ASN C O 1
ATOM 6076 N N . ILE C 3 98 ? 59.103 -49.531 -33.124 1.00 145.47 95 ILE C N 1
ATOM 6077 C CA . ILE C 3 98 ? 58.012 -50.185 -33.861 1.00 145.58 95 ILE C CA 1
ATOM 6078 C C . ILE C 3 98 ? 57.417 -51.369 -33.085 1.00 145.62 95 ILE C C 1
ATOM 6079 O O . ILE C 3 98 ? 56.194 -51.488 -33.002 1.00 145.61 95 ILE C O 1
ATOM 6084 N N . PRO C 3 99 ? 58.272 -52.253 -32.529 1.00 145.77 96 PRO C N 1
ATOM 6085 C CA . PRO C 3 99 ? 57.766 -53.299 -31.642 1.00 145.81 96 PRO C CA 1
ATOM 6086 C C . PRO C 3 99 ? 57.681 -52.892 -30.167 1.00 145.75 96 PRO C C 1
ATOM 6087 O O . PRO C 3 99 ? 57.064 -53.611 -29.381 1.00 145.60 96 PRO C O 1
ATOM 6091 N N . GLU C 3 100 ? 58.286 -51.757 -29.806 1.00 145.95 97 GLU C N 1
ATOM 6092 C CA . GLU C 3 100 ? 58.417 -51.338 -28.401 1.00 146.09 97 GLU C CA 1
ATOM 6093 C C . GLU C 3 100 ? 57.275 -50.429 -27.929 1.00 146.11 97 GLU C C 1
ATOM 6094 O O . GLU C 3 100 ? 56.598 -50.733 -26.944 1.00 145.97 97 GLU C O 1
ATOM 6100 N N . LYS C 3 101 ? 57.077 -49.308 -28.617 1.00 146.21 98 LYS C N 1
ATOM 6101 C CA . LYS C 3 101 ? 56.056 -48.344 -28.217 1.00 146.23 98 LYS C CA 1
ATOM 6102 C C . LYS C 3 101 ? 54.785 -48.467 -29.053 1.00 146.15 98 LYS C C 1
ATOM 6103 O O . LYS C 3 101 ? 53.682 -48.449 -28.509 1.00 146.32 98 LYS C O 1
ATOM 6109 N N . TRP C 3 102 ? 54.936 -48.604 -30.367 1.00 146.04 99 TRP C N 1
ATOM 6110 C CA . TRP C 3 102 ? 53.793 -48.489 -31.279 1.00 145.98 99 TRP C CA 1
ATOM 6111 C C . TRP C 3 102 ? 52.902 -49.740 -31.312 1.00 145.75 99 TRP C C 1
ATOM 6112 O O . TRP C 3 102 ? 51.736 -49.675 -30.921 1.00 145.66 99 TRP C O 1
ATOM 6123 N N . THR C 3 103 ? 53.442 -50.871 -31.763 1.00 145.51 100 THR C N 1
ATOM 6124 C CA . THR C 3 103 ? 52.646 -52.100 -31.893 1.00 145.43 100 THR C CA 1
ATOM 6125 C C . THR C 3 103 ? 51.809 -52.393 -30.635 1.00 145.05 100 THR C C 1
ATOM 6126 O O . THR C 3 103 ? 50.589 -52.537 -30.735 1.00 144.84 100 THR C O 1
ATOM 6130 N N . PRO C 3 104 ? 52.449 -52.453 -29.448 1.00 144.88 101 PRO C N 1
ATOM 6131 C CA . PRO C 3 104 ? 51.679 -52.829 -28.264 1.00 145.05 101 PRO C CA 1
ATOM 6132 C C . PRO C 3 104 ? 50.510 -51.878 -28.013 1.00 145.19 101 PRO C C 1
ATOM 6133 O O . PRO C 3 104 ? 49.431 -52.321 -27.615 1.00 145.27 101 PRO C O 1
ATOM 6137 N N . GLU C 3 105 ? 50.734 -50.588 -28.258 1.00 145.31 102 GLU C N 1
ATOM 6138 C CA . GLU C 3 105 ? 49.693 -49.571 -28.120 1.00 145.28 102 GLU C CA 1
ATOM 6139 C C . GLU C 3 105 ? 48.595 -49.744 -29.166 1.00 145.26 102 GLU C C 1
ATOM 6140 O O . GLU C 3 105 ? 47.412 -49.640 -28.846 1.00 145.27 102 GLU C O 1
ATOM 6146 N N . VAL C 3 106 ? 48.995 -50.009 -30.408 1.00 145.22 103 VAL C N 1
ATOM 6147 C CA . VAL C 3 106 ? 48.055 -50.068 -31.533 1.00 145.20 103 VAL C CA 1
ATOM 6148 C C . VAL C 3 106 ? 47.044 -51.201 -31.375 1.00 145.08 103 VAL C C 1
ATOM 6149 O O . VAL C 3 106 ? 45.836 -50.961 -31.389 1.00 144.93 103 VAL C O 1
ATOM 6153 N N . LYS C 3 107 ? 47.542 -52.424 -31.201 1.00 145.05 104 LYS C N 1
ATOM 6154 C CA . LYS C 3 107 ? 46.684 -53.615 -31.185 1.00 145.13 104 LYS C CA 1
ATOM 6155 C C . LYS C 3 107 ? 45.704 -53.655 -30.008 1.00 144.96 104 LYS C C 1
ATOM 6156 O O . LYS C 3 107 ? 44.850 -54.542 -29.940 1.00 144.65 104 LYS C O 1
ATOM 6162 N N . HIS C 3 108 ? 45.831 -52.698 -29.090 1.00 145.21 105 HIS C N 1
ATOM 6163 C CA . HIS C 3 108 ? 44.874 -52.528 -27.994 1.00 145.38 105 HIS C CA 1
ATOM 6164 C C . HIS C 3 108 ? 43.705 -51.629 -28.383 1.00 145.54 105 HIS C C 1
ATOM 6165 O O . HIS C 3 108 ? 42.548 -51.971 -28.137 1.00 145.79 105 HIS C O 1
ATOM 6172 N N . PHE C 3 109 ? 44.011 -50.474 -28.966 1.00 145.44 106 PHE C N 1
ATOM 6173 C CA . PHE C 3 109 ? 42.980 -49.527 -29.388 1.00 145.35 106 PHE C CA 1
ATOM 6174 C C . PHE C 3 109 ? 42.385 -49.867 -30.765 1.00 145.32 106 PHE C C 1
ATOM 6175 O O . PHE C 3 109 ? 41.336 -49.338 -31.125 1.00 145.33 106 PHE C O 1
ATOM 6183 N N . CYS C 3 110 ? 43.044 -50.747 -31.522 1.00 145.41 107 CYS C N 1
ATOM 6184 C CA . CYS C 3 110 ? 42.538 -51.208 -32.827 1.00 145.55 107 CYS C CA 1
ATOM 6185 C C . CYS C 3 110 ? 42.751 -52.727 -33.016 1.00 145.85 107 CYS C C 1
ATOM 6186 O O . CYS C 3 110 ? 43.633 -53.151 -33.779 1.00 145.94 107 CYS C O 1
ATOM 6189 N N . PRO C 3 111 ? 41.936 -53.555 -32.329 1.00 145.90 108 PRO C N 1
ATOM 6190 C CA . PRO C 3 111 ? 42.189 -55.008 -32.334 1.00 145.87 108 PRO C CA 1
ATOM 6191 C C . PRO C 3 111 ? 41.780 -55.698 -33.647 1.00 145.80 108 PRO C C 1
ATOM 6192 O O . PRO C 3 111 ? 40.707 -55.427 -34.182 1.00 146.00 108 PRO C O 1
ATOM 6196 N N . ASN C 3 112 ? 42.647 -56.565 -34.163 1.00 145.68 109 ASN C N 1
ATOM 6197 C CA . ASN C 3 112 ? 42.418 -57.267 -35.436 1.00 145.79 109 ASN C CA 1
ATOM 6198 C C . ASN C 3 112 ? 42.333 -56.360 -36.679 1.00 145.92 109 ASN C C 1
ATOM 6199 O O . ASN C 3 112 ? 42.044 -56.846 -37.774 1.00 146.05 109 ASN C O 1
ATOM 6204 N N . VAL C 3 113 ? 42.617 -55.067 -36.516 1.00 145.92 110 VAL C N 1
ATOM 6205 C CA . VAL C 3 113 ? 42.538 -54.092 -37.610 1.00 145.94 110 VAL C CA 1
ATOM 6206 C C . VAL C 3 113 ? 43.941 -53.881 -38.198 1.00 146.02 110 VAL C C 1
ATOM 6207 O O . VAL C 3 113 ? 44.892 -53.649 -37.452 1.00 146.08 110 VAL C O 1
ATOM 6211 N N . PRO C 3 114 ? 44.068 -53.938 -39.538 1.00 146.08 111 PRO C N 1
ATOM 6212 C CA . PRO C 3 114 ? 45.365 -54.124 -40.205 1.00 146.01 111 PRO C CA 1
ATOM 6213 C C . PRO C 3 114 ? 46.415 -53.026 -39.992 1.00 145.86 111 PRO C C 1
ATOM 6214 O O . PRO C 3 114 ? 46.087 -51.895 -39.643 1.00 145.59 111 PRO C O 1
ATOM 6218 N N . ILE C 3 115 ? 47.673 -53.399 -40.221 1.00 145.88 112 ILE C N 1
ATOM 6219 C CA . ILE C 3 115 ? 48.826 -52.512 -40.086 1.00 145.71 112 ILE C CA 1
ATOM 6220 C C . ILE C 3 115 ? 49.704 -52.631 -41.338 1.00 145.66 112 ILE C C 1
ATOM 6221 O O . ILE C 3 115 ? 49.998 -53.740 -41.789 1.00 145.52 112 ILE C O 1
ATOM 6226 N N . ILE C 3 116 ? 50.124 -51.495 -41.887 1.00 145.43 113 ILE C N 1
ATOM 6227 C CA . ILE C 3 116 ? 51.063 -51.472 -43.004 1.00 145.18 113 ILE C CA 1
ATOM 6228 C C . ILE C 3 116 ? 52.348 -50.810 -42.527 1.00 145.02 113 ILE C C 1
ATOM 6229 O O . ILE C 3 116 ? 52.360 -49.613 -42.253 1.00 145.11 113 ILE C O 1
ATOM 6234 N N . LEU C 3 117 ? 53.426 -51.578 -42.411 1.00 144.74 114 LEU C N 1
ATOM 6235 C CA . LEU C 3 117 ? 54.713 -50.991 -42.062 1.00 144.63 114 LEU C CA 1
ATOM 6236 C C . LEU C 3 117 ? 55.288 -50.327 -43.306 1.00 144.41 114 LEU C C 1
ATOM 6237 O O . LEU C 3 117 ? 55.193 -50.873 -44.405 1.00 144.31 114 LEU C O 1
ATOM 6242 N N . VAL C 3 118 ? 55.846 -49.134 -43.141 1.00 144.26 115 VAL C N 1
ATOM 6243 C CA . VAL C 3 118 ? 56.474 -48.430 -44.255 1.00 144.31 115 VAL C CA 1
ATOM 6244 C C . VAL C 3 118 ? 57.841 -47.893 -43.843 1.00 144.39 115 VAL C C 1
ATOM 6245 O O . VAL C 3 118 ? 58.018 -47.427 -42.717 1.00 144.21 115 VAL C O 1
ATOM 6249 N N . GLY C 3 119 ? 58.805 -47.989 -44.759 1.00 144.57 116 GLY C N 1
ATOM 6250 C CA . GLY C 3 119 ? 60.159 -47.476 -44.551 1.00 144.54 116 GLY C CA 1
ATOM 6251 C C . GLY C 3 119 ? 60.376 -46.222 -45.378 1.00 144.60 116 GLY C C 1
ATOM 6252 O O . GLY C 3 119 ? 60.555 -46.300 -46.594 1.00 144.66 116 GLY C O 1
ATOM 6253 N N . ASN C 3 120 ? 60.362 -45.066 -44.713 1.00 144.56 117 ASN C N 1
ATOM 6254 C CA . ASN C 3 120 ? 60.430 -43.767 -45.395 1.00 144.57 117 ASN C CA 1
ATOM 6255 C C . ASN C 3 120 ? 61.854 -43.326 -45.736 1.00 144.57 117 ASN C C 1
ATOM 6256 O O . ASN C 3 120 ? 62.824 -43.747 -45.099 1.00 144.37 117 ASN C O 1
ATOM 6261 N N . LYS C 3 121 ? 61.951 -42.465 -46.749 1.00 144.71 118 LYS C N 1
ATOM 6262 C CA . LYS C 3 121 ? 63.214 -41.877 -47.203 1.00 144.80 118 LYS C CA 1
ATOM 6263 C C . LYS C 3 121 ? 64.279 -42.932 -47.529 1.00 145.00 118 LYS C C 1
ATOM 6264 O O . LYS C 3 121 ? 65.362 -42.950 -46.941 1.00 145.00 118 LYS C O 1
ATOM 6270 N N . LYS C 3 122 ? 63.945 -43.809 -48.476 1.00 145.18 119 LYS C N 1
ATOM 6271 C CA . LYS C 3 122 ? 64.885 -44.805 -48.994 1.00 145.32 119 LYS C CA 1
ATOM 6272 C C . LYS C 3 122 ? 66.080 -44.159 -49.693 1.00 145.49 119 LYS C C 1
ATOM 6273 O O . LYS C 3 122 ? 67.172 -44.723 -49.693 1.00 145.57 119 LYS C O 1
ATOM 6279 N N . ASP C 3 123 ? 65.870 -42.983 -50.286 1.00 145.68 120 ASP C N 1
ATOM 6280 C CA . ASP C 3 123 ? 66.938 -42.257 -50.982 1.00 145.87 120 ASP C CA 1
ATOM 6281 C C . ASP C 3 123 ? 68.085 -41.875 -50.040 1.00 146.00 120 ASP C C 1
ATOM 6282 O O . ASP C 3 123 ? 69.248 -41.833 -50.455 1.00 146.13 120 ASP C O 1
ATOM 6287 N N . LEU C 3 124 ? 67.749 -41.611 -48.776 1.00 145.94 121 LEU C N 1
ATOM 6288 C CA . LEU C 3 124 ? 68.743 -41.260 -47.757 1.00 145.94 121 LEU C CA 1
ATOM 6289 C C . LEU C 3 124 ? 69.562 -42.469 -47.270 1.00 145.95 121 LEU C C 1
ATOM 6290 O O . LEU C 3 124 ? 70.462 -42.304 -46.447 1.00 146.02 121 LEU C O 1
ATOM 6295 N N . ARG C 3 125 ? 69.256 -43.671 -47.769 1.00 145.88 122 ARG C N 1
ATOM 6296 C CA . ARG C 3 125 ? 70.114 -44.844 -47.545 1.00 145.80 122 ARG C CA 1
ATOM 6297 C C . ARG C 3 125 ? 71.403 -44.729 -48.363 1.00 145.80 122 ARG C C 1
ATOM 6298 O O . ARG C 3 125 ? 72.494 -44.963 -47.840 1.00 145.86 122 ARG C O 1
ATOM 6306 N N . ASN C 3 126 ? 71.267 -44.374 -49.641 1.00 145.76 123 ASN C N 1
ATOM 6307 C CA . ASN C 3 126 ? 72.414 -44.276 -50.560 1.00 145.70 123 ASN C CA 1
ATOM 6308 C C . ASN C 3 126 ? 73.320 -43.075 -50.282 1.00 145.76 123 ASN C C 1
ATOM 6309 O O . ASN C 3 126 ? 74.527 -43.127 -50.563 1.00 145.66 123 ASN C O 1
ATOM 6314 N N . ASP C 3 127 ? 72.730 -42.001 -49.749 1.00 145.57 124 ASP C N 1
ATOM 6315 C CA . ASP C 3 127 ? 73.426 -40.724 -49.564 1.00 145.50 124 ASP C CA 1
ATOM 6316 C C . ASP C 3 127 ? 74.575 -40.838 -48.556 1.00 145.52 124 ASP C C 1
ATOM 6317 O O . ASP C 3 127 ? 74.383 -41.313 -47.436 1.00 145.48 124 ASP C O 1
ATOM 6322 N N . GLU C 3 128 ? 75.766 -40.402 -48.970 1.00 145.54 125 GLU C N 1
ATOM 6323 C CA . GLU C 3 128 ? 76.974 -40.504 -48.139 1.00 145.44 125 GLU C CA 1
ATOM 6324 C C . GLU C 3 128 ? 76.957 -39.574 -46.917 1.00 145.45 125 GLU C C 1
ATOM 6325 O O . GLU C 3 128 ? 77.584 -39.879 -45.902 1.00 145.45 125 GLU C O 1
ATOM 6331 N N . HIS C 3 129 ? 76.244 -38.451 -47.012 1.00 145.48 126 HIS C N 1
ATOM 6332 C CA . HIS C 3 129 ? 76.150 -37.501 -45.892 1.00 145.53 126 HIS C CA 1
ATOM 6333 C C . HIS C 3 129 ? 75.398 -38.079 -44.683 1.00 145.67 126 HIS C C 1
ATOM 6334 O O . HIS C 3 129 ? 75.619 -37.646 -43.548 1.00 145.77 126 HIS C O 1
ATOM 6341 N N . THR C 3 130 ? 74.517 -39.049 -44.929 1.00 145.63 127 THR C N 1
ATOM 6342 C CA . THR C 3 130 ? 73.761 -39.706 -43.860 1.00 145.47 127 THR C CA 1
ATOM 6343 C C . THR C 3 130 ? 74.398 -41.032 -43.406 1.00 145.44 127 THR C C 1
ATOM 6344 O O . THR C 3 130 ? 73.949 -41.619 -42.420 1.00 145.33 127 THR C O 1
ATOM 6348 N N . ARG C 3 131 ? 75.428 -41.497 -44.121 1.00 145.45 128 ARG C N 1
ATOM 6349 C CA . ARG C 3 131 ? 76.187 -42.695 -43.727 1.00 145.50 128 ARG C CA 1
ATOM 6350 C C . ARG C 3 131 ? 77.299 -42.363 -42.730 1.00 145.68 128 ARG C C 1
ATOM 6351 O O . ARG C 3 131 ? 77.504 -43.092 -41.756 1.00 145.78 128 ARG C O 1
ATOM 6359 N N . ARG C 3 132 ? 78.025 -41.277 -42.992 1.00 145.72 129 ARG C N 1
ATOM 6360 C CA . ARG C 3 132 ? 79.091 -40.817 -42.097 1.00 145.64 129 ARG C CA 1
ATOM 6361 C C . ARG C 3 132 ? 78.520 -40.241 -40.803 1.00 145.67 129 ARG C C 1
ATOM 6362 O O . ARG C 3 132 ? 79.156 -40.317 -39.752 1.00 145.60 129 ARG C O 1
ATOM 6370 N N . GLU C 3 133 ? 77.324 -39.661 -40.894 1.00 145.83 130 GLU C N 1
ATOM 6371 C CA . GLU C 3 133 ? 76.607 -39.149 -39.725 1.00 145.84 130 GLU C CA 1
ATOM 6372 C C . GLU C 3 133 ? 76.168 -40.290 -38.797 1.00 145.87 130 GLU C C 1
ATOM 6373 O O . GLU C 3 133 ? 76.262 -40.165 -37.572 1.00 146.00 130 GLU C O 1
ATOM 6379 N N . LEU C 3 134 ? 75.691 -41.390 -39.382 1.00 145.69 131 LEU C N 1
ATOM 6380 C CA . LEU C 3 134 ? 75.256 -42.563 -38.607 1.00 145.48 131 LEU C CA 1
ATOM 6381 C C . LEU C 3 134 ? 76.432 -43.343 -38.005 1.00 145.44 131 LEU C C 1
ATOM 6382 O O . LEU C 3 134 ? 76.322 -43.859 -36.892 1.00 145.42 131 LEU C O 1
ATOM 6387 N N . ALA C 3 135 ? 77.546 -43.422 -38.738 1.00 145.43 132 ALA C N 1
ATOM 6388 C CA . ALA C 3 135 ? 78.734 -44.168 -38.293 1.00 145.51 132 ALA C CA 1
ATOM 6389 C C . ALA C 3 135 ? 79.316 -43.637 -36.980 1.00 145.45 132 ALA C C 1
ATOM 6390 O O . ALA C 3 135 ? 79.928 -44.390 -36.218 1.00 145.33 132 ALA C O 1
ATOM 6392 N N . LYS C 3 136 ? 79.128 -42.343 -36.730 1.00 145.56 133 LYS C N 1
ATOM 6393 C CA . LYS C 3 136 ? 79.485 -41.731 -35.451 1.00 145.70 133 LYS C CA 1
ATOM 6394 C C . LYS C 3 136 ? 78.740 -42.418 -34.298 1.00 145.89 133 LYS C C 1
ATOM 6395 O O . LYS C 3 136 ? 79.353 -42.775 -33.288 1.00 146.05 133 LYS C O 1
ATOM 6401 N N . MET C 3 137 ? 77.428 -42.621 -34.465 1.00 145.79 134 MET C N 1
ATOM 6402 C CA . MET C 3 137 ? 76.589 -43.267 -33.438 1.00 145.58 134 MET C CA 1
ATOM 6403 C C . MET C 3 137 ? 76.750 -44.804 -33.351 1.00 145.63 134 MET C C 1
ATOM 6404 O O . MET C 3 137 ? 76.014 -45.454 -32.604 1.00 145.58 134 MET C O 1
ATOM 6409 N N . LYS C 3 138 ? 77.715 -45.370 -34.088 1.00 145.65 135 LYS C N 1
ATOM 6410 C CA . LYS C 3 138 ? 77.951 -46.829 -34.156 1.00 145.62 135 LYS C CA 1
ATOM 6411 C C . LYS C 3 138 ? 76.697 -47.590 -34.609 1.00 145.76 135 LYS C C 1
ATOM 6412 O O . LYS C 3 138 ? 76.338 -48.625 -34.040 1.00 145.88 135 LYS C O 1
ATOM 6418 N N . GLN C 3 139 ? 76.044 -47.056 -35.640 1.00 145.73 136 GLN C N 1
ATOM 6419 C CA . GLN C 3 139 ? 74.835 -47.639 -36.224 1.00 145.57 136 GLN C CA 1
ATOM 6420 C C . GLN C 3 139 ? 75.010 -47.678 -37.747 1.00 145.65 136 GLN C C 1
ATOM 6421 O O . GLN C 3 139 ? 76.094 -47.381 -38.257 1.00 145.79 136 GLN C O 1
ATOM 6427 N N . GLU C 3 140 ? 73.963 -48.069 -38.468 1.00 145.55 137 GLU C N 1
ATOM 6428 C CA . GLU C 3 140 ? 73.981 -48.033 -39.934 1.00 145.41 137 GLU C CA 1
ATOM 6429 C C . GLU C 3 140 ? 72.554 -48.043 -40.493 1.00 145.57 137 GLU C C 1
ATOM 6430 O O . GLU C 3 140 ? 71.623 -48.454 -39.796 1.00 145.52 137 GLU C O 1
ATOM 6436 N N . PRO C 3 141 ? 72.372 -47.579 -41.747 1.00 145.72 138 PRO C N 1
ATOM 6437 C CA . PRO C 3 141 ? 71.020 -47.517 -42.309 1.00 145.66 138 PRO C CA 1
ATOM 6438 C C . PRO C 3 141 ? 70.363 -48.891 -42.350 1.00 145.62 138 PRO C C 1
ATOM 6439 O O . PRO C 3 141 ? 71.002 -49.873 -42.738 1.00 145.48 138 PRO C O 1
ATOM 6443 N N . VAL C 3 142 ? 69.098 -48.951 -41.946 1.00 145.67 139 VAL C N 1
ATOM 6444 C CA . VAL C 3 142 ? 68.381 -50.217 -41.860 1.00 145.82 139 VAL C CA 1
ATOM 6445 C C . VAL C 3 142 ? 68.170 -50.802 -43.248 1.00 145.71 139 VAL C C 1
ATOM 6446 O O . VAL C 3 142 ? 67.503 -50.197 -44.088 1.00 145.63 139 VAL C O 1
ATOM 6450 N N . LYS C 3 143 ? 68.742 -51.981 -43.477 1.00 145.76 140 LYS C N 1
ATOM 6451 C CA . LYS C 3 143 ? 68.575 -52.691 -44.742 1.00 145.89 140 LYS C CA 1
ATOM 6452 C C . LYS C 3 143 ? 67.135 -53.208 -44.878 1.00 146.13 140 LYS C C 1
ATOM 6453 O O . LYS C 3 143 ? 66.403 -53.267 -43.884 1.00 146.03 140 LYS C O 1
ATOM 6459 N N . PRO C 3 144 ? 66.717 -53.576 -46.109 1.00 146.47 141 PRO C N 1
ATOM 6460 C CA . PRO C 3 144 ? 65.354 -54.092 -46.301 1.00 146.34 141 PRO C CA 1
ATOM 6461 C C . PRO C 3 144 ? 65.133 -55.463 -45.650 1.00 146.37 141 PRO C C 1
ATOM 6462 O O . PRO C 3 144 ? 64.032 -55.741 -45.174 1.00 146.46 141 PRO C O 1
ATOM 6466 N N . GLU C 3 145 ? 66.173 -56.298 -45.622 1.00 146.17 142 GLU C N 1
ATOM 6467 C CA . GLU C 3 145 ? 66.097 -57.615 -44.977 1.00 145.96 142 GLU C CA 1
ATOM 6468 C C . GLU C 3 145 ? 66.098 -57.548 -43.438 1.00 145.91 142 GLU C C 1
ATOM 6469 O O . GLU C 3 145 ? 66.141 -58.583 -42.771 1.00 145.91 142 GLU C O 1
ATOM 6475 N N . GLU C 3 146 ? 66.064 -56.330 -42.891 1.00 145.79 143 GLU C N 1
ATOM 6476 C CA . GLU C 3 146 ? 65.762 -56.096 -41.475 1.00 145.53 143 GLU C CA 1
ATOM 6477 C C . GLU C 3 146 ? 64.313 -55.628 -41.291 1.00 145.30 143 GLU C C 1
ATOM 6478 O O . GLU C 3 146 ? 63.659 -55.997 -40.314 1.00 145.21 143 GLU C O 1
ATOM 6484 N N . GLY C 3 147 ? 63.822 -54.819 -42.232 1.00 145.16 144 GLY C N 1
ATOM 6485 C CA . GLY C 3 147 ? 62.463 -54.279 -42.181 1.00 145.13 144 GLY C CA 1
ATOM 6486 C C . GLY C 3 147 ? 61.378 -55.316 -42.408 1.00 144.98 144 GLY C C 1
ATOM 6487 O O . GLY C 3 147 ? 60.334 -55.276 -41.760 1.00 144.84 144 GLY C O 1
ATOM 6488 N N . ARG C 3 148 ? 61.625 -56.240 -43.336 1.00 145.07 145 ARG C N 1
ATOM 6489 C CA . ARG C 3 148 ? 60.700 -57.345 -43.620 1.00 145.15 145 ARG C CA 1
ATOM 6490 C C . ARG C 3 148 ? 60.509 -58.228 -42.386 1.00 145.17 145 ARG C C 1
ATOM 6491 O O . ARG C 3 148 ? 59.381 -58.586 -42.034 1.00 145.03 145 ARG C O 1
ATOM 6499 N N . ASP C 3 149 ? 61.627 -58.579 -41.747 1.00 145.23 146 ASP C N 1
ATOM 6500 C CA . ASP C 3 149 ? 61.630 -59.412 -40.538 1.00 145.25 146 ASP C CA 1
ATOM 6501 C C . ASP C 3 149 ? 60.890 -58.740 -39.377 1.00 145.20 146 ASP C C 1
ATOM 6502 O O . ASP C 3 149 ? 60.316 -59.422 -38.527 1.00 145.11 146 ASP C O 1
ATOM 6507 N N . MET C 3 150 ? 60.917 -57.409 -39.342 1.00 145.16 147 MET C N 1
ATOM 6508 C CA . MET C 3 150 ? 60.148 -56.646 -38.360 1.00 145.33 147 MET C CA 1
ATOM 6509 C C . MET C 3 150 ? 58.653 -56.722 -38.671 1.00 145.50 147 MET C C 1
ATOM 6510 O O . MET C 3 150 ? 57.843 -56.940 -37.770 1.00 145.68 147 MET C O 1
ATOM 6515 N N . ALA C 3 151 ? 58.293 -56.544 -39.943 1.00 145.57 148 ALA C N 1
ATOM 6516 C CA . ALA C 3 151 ? 56.888 -56.598 -40.368 1.00 145.57 148 ALA C CA 1
ATOM 6517 C C . ALA C 3 151 ? 56.261 -57.959 -40.061 1.00 145.55 148 ALA C C 1
ATOM 6518 O O . ALA C 3 151 ? 55.142 -58.033 -39.551 1.00 145.39 148 ALA C O 1
ATOM 6520 N N . ASN C 3 152 ? 56.988 -59.027 -40.380 1.00 145.61 149 ASN C N 1
ATOM 6521 C CA . ASN C 3 152 ? 56.577 -60.383 -40.010 1.00 145.69 149 ASN C CA 1
ATOM 6522 C C . ASN C 3 152 ? 56.375 -60.490 -38.506 1.00 145.73 149 ASN C C 1
ATOM 6523 O O . ASN C 3 152 ? 55.303 -60.877 -38.036 1.00 145.59 149 ASN C O 1
ATOM 6528 N N . ARG C 3 153 ? 57.422 -60.131 -37.766 1.00 145.89 150 ARG C N 1
ATOM 6529 C CA . ARG C 3 153 ? 57.452 -60.273 -36.311 1.00 145.89 150 ARG C CA 1
ATOM 6530 C C . ARG C 3 153 ? 56.224 -59.640 -35.648 1.00 145.66 150 ARG C C 1
ATOM 6531 O O . ARG C 3 153 ? 55.606 -60.260 -34.781 1.00 145.58 150 ARG C O 1
ATOM 6539 N N . ILE C 3 154 ? 55.869 -58.421 -36.058 1.00 145.49 151 ILE C N 1
ATOM 6540 C CA . ILE C 3 154 ? 54.686 -57.737 -35.507 1.00 145.31 151 ILE C CA 1
ATOM 6541 C C . ILE C 3 154 ? 53.400 -58.155 -36.231 1.00 145.13 151 ILE C C 1
ATOM 6542 O O . ILE C 3 154 ? 52.311 -58.080 -35.658 1.00 144.87 151 ILE C O 1
ATOM 6547 N N . GLY C 3 155 ? 53.536 -58.593 -37.485 1.00 145.12 152 GLY C N 1
ATOM 6548 C CA . GLY C 3 155 ? 52.420 -59.147 -38.253 1.00 145.18 152 GLY C CA 1
ATOM 6549 C C . GLY C 3 155 ? 51.630 -58.103 -39.020 1.00 145.10 152 GLY C C 1
ATOM 6550 O O . GLY C 3 155 ? 50.431 -57.930 -38.796 1.00 145.02 152 GLY C O 1
ATOM 6551 N N . ALA C 3 156 ? 52.303 -57.417 -39.939 1.00 145.21 153 ALA C N 1
ATOM 6552 C CA . ALA C 3 156 ? 51.677 -56.357 -40.729 1.00 145.38 153 ALA C CA 1
ATOM 6553 C C . ALA C 3 156 ? 51.007 -56.923 -41.979 1.00 145.40 153 ALA C C 1
ATOM 6554 O O . ALA C 3 156 ? 51.302 -58.040 -42.398 1.00 145.40 153 ALA C O 1
ATOM 6556 N N . PHE C 3 157 ? 50.102 -56.139 -42.563 1.00 145.53 154 PHE C N 1
ATOM 6557 C CA . PHE C 3 157 ? 49.431 -56.491 -43.825 1.00 145.62 154 PHE C CA 1
ATOM 6558 C C . PHE C 3 157 ? 50.451 -56.636 -44.956 1.00 145.42 154 PHE C C 1
ATOM 6559 O O . PHE C 3 157 ? 50.348 -57.548 -45.770 1.00 145.18 154 PHE C O 1
ATOM 6567 N N . GLY C 3 158 ? 51.428 -55.732 -44.997 1.00 145.54 155 GLY C N 1
ATOM 6568 C CA . GLY C 3 158 ? 52.478 -55.763 -46.012 1.00 145.85 155 GLY C CA 1
ATOM 6569 C C . GLY C 3 158 ? 53.524 -54.679 -45.806 1.00 146.08 155 GLY C C 1
ATOM 6570 O O . GLY C 3 158 ? 53.181 -53.525 -45.551 1.00 146.23 155 GLY C O 1
ATOM 6571 N N . TYR C 3 159 ? 54.800 -55.050 -45.921 1.00 146.35 156 TYR C N 1
ATOM 6572 C CA . TYR C 3 159 ? 55.914 -54.110 -45.753 1.00 146.43 156 TYR C CA 1
ATOM 6573 C C . TYR C 3 159 ? 56.243 -53.392 -47.062 1.00 146.59 156 TYR C C 1
ATOM 6574 O O . TYR C 3 159 ? 56.399 -54.034 -48.105 1.00 146.56 156 TYR C O 1
ATOM 6583 N N . MET C 3 160 ? 56.361 -52.065 -46.992 1.00 146.74 157 MET C N 1
ATOM 6584 C CA . MET C 3 160 ? 56.678 -51.237 -48.161 1.00 146.77 157 MET C CA 1
ATOM 6585 C C . MET C 3 160 ? 57.734 -50.178 -47.842 1.00 146.78 157 MET C C 1
ATOM 6586 O O . MET C 3 160 ? 57.985 -49.854 -46.679 1.00 146.67 157 MET C O 1
ATOM 6591 N N . GLU C 3 161 ? 58.351 -49.653 -48.897 1.00 146.78 158 GLU C N 1
ATOM 6592 C CA . GLU C 3 161 ? 59.367 -48.611 -48.777 1.00 146.75 158 GLU C CA 1
ATOM 6593 C C . GLU C 3 161 ? 59.136 -47.518 -49.821 1.00 146.49 158 GLU C C 1
ATOM 6594 O O . GLU C 3 161 ? 58.664 -47.791 -50.931 1.00 146.25 158 GLU C O 1
ATOM 6600 N N . CYS C 3 162 ? 59.483 -46.285 -49.457 1.00 146.28 159 CYS C N 1
ATOM 6601 C CA . CYS C 3 162 ? 59.303 -45.139 -50.340 1.00 146.24 159 CYS C CA 1
ATOM 6602 C C . CYS C 3 162 ? 60.213 -43.980 -49.934 1.00 146.02 159 CYS C C 1
ATOM 6603 O O . CYS C 3 162 ? 61.007 -44.104 -49.002 1.00 145.87 159 CYS C O 1
ATOM 6606 N N . SER C 3 163 ? 60.109 -42.867 -50.657 1.00 146.02 160 SER C N 1
ATOM 6607 C CA . SER C 3 163 ? 60.799 -41.632 -50.289 1.00 146.09 160 SER C CA 1
ATOM 6608 C C . SER C 3 163 ? 60.005 -40.408 -50.762 1.00 146.22 160 SER C C 1
ATOM 6609 O O . SER C 3 163 ? 59.522 -40.377 -51.895 1.00 146.60 160 SER C O 1
ATOM 6612 N N . ALA C 3 164 ? 59.880 -39.408 -49.889 1.00 145.89 161 ALA C N 1
ATOM 6613 C CA . ALA C 3 164 ? 59.099 -38.204 -50.182 1.00 145.73 161 ALA C CA 1
ATOM 6614 C C . ALA C 3 164 ? 59.733 -37.310 -51.250 1.00 145.57 161 ALA C C 1
ATOM 6615 O O . ALA C 3 164 ? 59.028 -36.559 -51.923 1.00 145.35 161 ALA C O 1
ATOM 6617 N N . LYS C 3 165 ? 61.056 -37.386 -51.391 1.00 145.74 162 LYS C N 1
ATOM 6618 C CA . LYS C 3 165 ? 61.786 -36.628 -52.420 1.00 145.75 162 LYS C CA 1
ATOM 6619 C C . LYS C 3 165 ? 61.651 -37.260 -53.815 1.00 145.61 162 LYS C C 1
ATOM 6620 O O . LYS C 3 165 ? 61.405 -36.563 -54.801 1.00 145.68 162 LYS C O 1
ATOM 6626 N N . THR C 3 166 ? 61.818 -38.576 -53.888 1.00 145.24 163 THR C N 1
ATOM 6627 C CA . THR C 3 166 ? 61.701 -39.311 -55.144 1.00 145.06 163 THR C CA 1
ATOM 6628 C C . THR C 3 166 ? 60.258 -39.433 -55.624 1.00 144.79 163 THR C C 1
ATOM 6629 O O . THR C 3 166 ? 59.996 -39.433 -56.826 1.00 144.70 163 THR C O 1
ATOM 6633 N N . LYS C 3 167 ? 59.339 -39.546 -54.665 1.00 144.68 164 LYS C N 1
ATOM 6634 C CA . LYS C 3 167 ? 57.943 -39.931 -54.908 1.00 144.55 164 LYS C CA 1
ATOM 6635 C C . LYS C 3 167 ? 57.844 -41.418 -55.263 1.00 144.37 164 LYS C C 1
ATOM 6636 O O . LYS C 3 167 ? 56.783 -41.897 -55.663 1.00 144.15 164 LYS C O 1
ATOM 6642 N N . ASP C 3 168 ? 58.944 -42.146 -55.072 1.00 144.46 165 ASP C N 1
ATOM 6643 C CA . ASP C 3 168 ? 59.060 -43.528 -55.528 1.00 144.70 165 ASP C CA 1
ATOM 6644 C C . ASP C 3 168 ? 58.507 -44.456 -54.461 1.00 144.77 165 ASP C C 1
ATOM 6645 O O . ASP C 3 168 ? 58.899 -44.372 -53.301 1.00 144.73 165 ASP C O 1
ATOM 6650 N N . GLY C 3 169 ? 57.586 -45.330 -54.858 1.00 144.87 166 GLY C N 1
ATOM 6651 C CA . GLY C 3 169 ? 56.915 -46.219 -53.922 1.00 144.89 166 GLY C CA 1
ATOM 6652 C C . GLY C 3 169 ? 55.890 -45.520 -53.045 1.00 145.01 166 GLY C C 1
ATOM 6653 O O . GLY C 3 169 ? 55.287 -46.159 -52.183 1.00 145.12 166 GLY C O 1
ATOM 6654 N N . VAL C 3 170 ? 55.684 -44.218 -53.256 1.00 145.01 167 VAL C N 1
ATOM 6655 C CA . VAL C 3 170 ? 54.720 -43.443 -52.465 1.00 144.95 167 VAL C CA 1
ATOM 6656 C C . VAL C 3 170 ? 53.301 -43.846 -52.847 1.00 144.86 167 VAL C C 1
ATOM 6657 O O . VAL C 3 170 ? 52.497 -44.210 -51.986 1.00 144.57 167 VAL C O 1
ATOM 6661 N N . ARG C 3 171 ? 53.012 -43.772 -54.145 1.00 145.08 168 ARG C N 1
ATOM 6662 C CA . ARG C 3 171 ? 51.741 -44.235 -54.702 1.00 145.01 168 ARG C CA 1
ATOM 6663 C C . ARG C 3 171 ? 51.501 -45.718 -54.393 1.00 145.03 168 ARG C C 1
ATOM 6664 O O . ARG C 3 171 ? 50.401 -46.095 -53.990 1.00 145.28 168 ARG C O 1
ATOM 6672 N N . GLU C 3 172 ? 52.529 -46.547 -54.572 1.00 144.71 169 GLU C N 1
ATOM 6673 C CA . GLU C 3 172 ? 52.409 -47.997 -54.353 1.00 144.37 169 GLU C CA 1
ATOM 6674 C C . GLU C 3 172 ? 52.177 -48.384 -52.883 1.00 144.14 169 GLU C C 1
ATOM 6675 O O . GLU C 3 172 ? 51.613 -49.445 -52.607 1.00 144.01 169 GLU C O 1
ATOM 6681 N N . VAL C 3 173 ? 52.613 -47.533 -51.952 1.00 144.05 170 VAL C N 1
ATOM 6682 C CA . VAL C 3 173 ? 52.340 -47.725 -50.518 1.00 143.99 170 VAL C CA 1
ATOM 6683 C C . VAL C 3 173 ? 50.869 -47.455 -50.182 1.00 143.89 170 VAL C C 1
ATOM 6684 O O . VAL C 3 173 ? 50.252 -48.202 -49.421 1.00 143.76 170 VAL C O 1
ATOM 6688 N N . PHE C 3 174 ? 50.319 -46.381 -50.746 1.00 143.85 171 PHE C N 1
ATOM 6689 C CA . PHE C 3 174 ? 48.901 -46.056 -50.576 1.00 143.84 171 PHE C CA 1
ATOM 6690 C C . PHE C 3 174 ? 47.989 -47.010 -51.350 1.00 143.91 171 PHE C C 1
ATOM 6691 O O . PHE C 3 174 ? 46.887 -47.317 -50.897 1.00 143.81 171 PHE C O 1
ATOM 6699 N N . GLU C 3 175 ? 48.454 -47.478 -52.510 1.00 144.10 172 GLU C N 1
ATOM 6700 C CA . GLU C 3 175 ? 47.761 -48.529 -53.267 1.00 144.10 172 GLU C CA 1
ATOM 6701 C C . GLU C 3 175 ? 47.644 -49.779 -52.386 1.00 144.50 172 GLU C C 1
ATOM 6702 O O . GLU C 3 175 ? 46.649 -50.499 -52.449 1.00 144.82 172 GLU C O 1
ATOM 6708 N N . MET C 3 176 ? 48.660 -50.014 -51.554 1.00 144.56 173 MET C N 1
ATOM 6709 C CA . MET C 3 176 ? 48.627 -51.084 -50.557 1.00 144.48 173 MET C CA 1
ATOM 6710 C C . MET C 3 176 ? 47.760 -50.688 -49.368 1.00 144.36 173 MET C C 1
ATOM 6711 O O . MET C 3 176 ? 47.032 -51.517 -48.828 1.00 144.15 173 MET C O 1
ATOM 6716 N N . ALA C 3 177 ? 47.847 -49.424 -48.962 1.00 144.58 174 ALA C N 1
ATOM 6717 C CA . ALA C 3 177 ? 47.037 -48.910 -47.853 1.00 144.82 174 ALA C CA 1
ATOM 6718 C C . ALA C 3 177 ? 45.538 -48.902 -48.173 1.00 144.97 174 ALA C C 1
ATOM 6719 O O . ALA C 3 177 ? 44.709 -49.007 -47.268 1.00 144.98 174 ALA C O 1
ATOM 6721 N N . THR C 3 178 ? 45.198 -48.775 -49.453 1.00 145.03 175 THR C N 1
ATOM 6722 C CA . THR C 3 178 ? 43.803 -48.768 -49.884 1.00 145.14 175 THR C CA 1
ATOM 6723 C C . THR C 3 178 ? 43.262 -50.190 -49.917 1.00 145.17 175 THR C C 1
ATOM 6724 O O . THR C 3 178 ? 42.229 -50.489 -49.312 1.00 145.17 175 THR C O 1
ATOM 6728 N N . ARG C 3 179 ? 43.974 -51.062 -50.623 1.00 145.29 176 ARG C N 1
ATOM 6729 C CA . ARG C 3 179 ? 43.559 -52.453 -50.780 1.00 145.48 176 ARG C CA 1
ATOM 6730 C C . ARG C 3 179 ? 43.543 -53.174 -49.432 1.00 145.61 176 ARG C C 1
ATOM 6731 O O . ARG C 3 179 ? 42.804 -54.144 -49.249 1.00 145.67 176 ARG C O 1
ATOM 6739 N N . ALA C 3 180 ? 44.357 -52.690 -48.494 1.00 145.64 177 ALA C N 1
ATOM 6740 C CA . ALA C 3 180 ? 44.355 -53.198 -47.125 1.00 145.63 177 ALA C CA 1
ATOM 6741 C C . ALA C 3 180 ? 43.114 -52.730 -46.363 1.00 145.59 177 ALA C C 1
ATOM 6742 O O . ALA C 3 180 ? 42.568 -53.474 -45.549 1.00 145.47 177 ALA C O 1
ATOM 6744 N N . ALA C 3 181 ? 42.670 -51.503 -46.639 1.00 145.75 178 ALA C N 1
ATOM 6745 C CA . ALA C 3 181 ? 41.459 -50.945 -46.025 1.00 145.90 178 ALA C CA 1
ATOM 6746 C C . ALA C 3 181 ? 40.196 -51.717 -46.406 1.00 146.01 178 ALA C C 1
ATOM 6747 O O . ALA C 3 181 ? 39.179 -51.625 -45.719 1.00 146.02 178 ALA C O 1
ATOM 6749 N N . LEU C 3 182 ? 40.266 -52.460 -47.508 1.00 146.17 179 LEU C N 1
ATOM 6750 C CA . LEU C 3 182 ? 39.182 -53.349 -47.918 1.00 146.32 179 LEU C CA 1
ATOM 6751 C C . LEU C 3 182 ? 39.088 -54.565 -46.996 1.00 146.50 179 LEU C C 1
ATOM 6752 O O . LEU C 3 182 ? 37.991 -55.013 -46.662 1.00 146.68 179 LEU C O 1
ATOM 6757 N N . GLN C 3 183 ? 40.244 -55.093 -46.599 1.00 146.53 180 GLN C N 1
ATOM 6758 C CA . GLN C 3 183 ? 40.323 -56.305 -45.783 1.00 146.47 180 GLN C CA 1
ATOM 6759 C C . GLN C 3 183 ? 41.065 -56.033 -44.477 1.00 146.65 180 GLN C C 1
ATOM 6760 O O . GLN C 3 183 ? 41.081 -56.867 -43.569 1.00 146.72 180 GLN C O 1
ATOM 6766 N N . ARG D 1 29 ? 35.044 -26.936 49.216 1.00 154.69 35 ARG D N 1
ATOM 6767 C CA . ARG D 1 29 ? 34.190 -28.125 48.927 1.00 154.51 35 ARG D CA 1
ATOM 6768 C C . ARG D 1 29 ? 32.704 -27.811 49.188 1.00 154.15 35 ARG D C 1
ATOM 6769 O O . ARG D 1 29 ? 31.942 -28.683 49.611 1.00 154.02 35 ARG D O 1
ATOM 6777 N N . SER D 1 30 ? 32.300 -26.569 48.916 1.00 153.91 36 SER D N 1
ATOM 6778 C CA . SER D 1 30 ? 30.931 -26.110 49.214 1.00 154.23 36 SER D CA 1
ATOM 6779 C C . SER D 1 30 ? 29.885 -26.758 48.288 1.00 154.33 36 SER D C 1
ATOM 6780 O O . SER D 1 30 ? 30.220 -27.194 47.184 1.00 154.76 36 SER D O 1
ATOM 6783 N N . ARG D 1 31 ? 28.628 -26.814 48.752 1.00 154.05 37 ARG D N 1
ATOM 6784 C CA . ARG D 1 31 ? 27.544 -27.534 48.055 1.00 153.85 37 ARG D CA 1
ATOM 6785 C C . ARG D 1 31 ? 26.220 -26.750 48.126 1.00 153.29 37 ARG D C 1
ATOM 6786 O O . ARG D 1 31 ? 25.155 -27.325 48.379 1.00 153.71 37 ARG D O 1
ATOM 6794 N N . ARG D 1 32 ? 26.287 -25.444 47.852 1.00 152.11 38 ARG D N 1
ATOM 6795 C CA . ARG D 1 32 ? 25.174 -24.517 48.165 1.00 151.15 38 ARG D CA 1
ATOM 6796 C C . ARG D 1 32 ? 23.990 -24.525 47.182 1.00 149.76 38 ARG D C 1
ATOM 6797 O O . ARG D 1 32 ? 23.283 -23.521 47.063 1.00 149.87 38 ARG D O 1
ATOM 6805 N N . GLU D 1 33 ? 23.751 -25.658 46.521 1.00 148.27 39 GLU D N 1
ATOM 6806 C CA . GLU D 1 33 ? 22.744 -25.762 45.457 1.00 147.03 39 GLU D CA 1
ATOM 6807 C C . GLU D 1 33 ? 21.689 -26.814 45.835 1.00 144.83 39 GLU D C 1
ATOM 6808 O O . GLU D 1 33 ? 21.979 -27.746 46.580 1.00 145.09 39 GLU D O 1
ATOM 6814 N N . LEU D 1 34 ? 20.471 -26.659 45.327 1.00 142.63 40 LEU D N 1
ATOM 6815 C CA . LEU D 1 34 ? 19.355 -27.563 45.640 1.00 141.58 40 LEU D CA 1
ATOM 6816 C C . LEU D 1 34 ? 18.390 -27.742 44.446 1.00 140.75 40 LEU D C 1
ATOM 6817 O O . LEU D 1 34 ? 17.656 -26.818 44.093 1.00 141.01 40 LEU D O 1
ATOM 6822 N N . LYS D 1 35 ? 18.367 -28.930 43.848 1.00 139.80 41 LYS D N 1
ATOM 6823 C CA . LYS D 1 35 ? 17.453 -29.220 42.738 1.00 139.18 41 LYS D CA 1
ATOM 6824 C C . LYS D 1 35 ? 16.028 -29.480 43.255 1.00 138.14 41 LYS D C 1
ATOM 6825 O O . LYS D 1 35 ? 15.840 -30.149 44.257 1.00 137.99 41 LYS D O 1
ATOM 6831 N N . LEU D 1 36 ? 15.030 -28.932 42.580 1.00 137.64 42 LEU D N 1
ATOM 6832 C CA . LEU D 1 36 ? 13.637 -29.219 42.890 1.00 137.93 42 LEU D CA 1
ATOM 6833 C C . LEU D 1 36 ? 12.898 -29.541 41.611 1.00 138.12 42 LEU D C 1
ATOM 6834 O O . LEU D 1 36 ? 12.912 -28.744 40.681 1.00 138.72 42 LEU D O 1
ATOM 6839 N N . LEU D 1 37 ? 12.232 -30.689 41.564 1.00 138.27 43 LEU D N 1
ATOM 6840 C CA . LEU D 1 37 ? 11.351 -31.020 40.445 1.00 138.37 43 LEU D CA 1
ATOM 6841 C C . LEU D 1 37 ? 9.972 -30.418 40.670 1.00 138.89 43 LEU D C 1
ATOM 6842 O O . LEU D 1 37 ? 9.410 -30.547 41.760 1.00 139.36 43 LEU D O 1
ATOM 6847 N N . LEU D 1 38 ? 9.444 -29.747 39.647 1.00 138.81 44 LEU D N 1
ATOM 6848 C CA . LEU D 1 38 ? 8.011 -29.487 39.549 1.00 138.52 44 LEU D CA 1
ATOM 6849 C C . LEU D 1 38 ? 7.452 -30.614 38.696 1.00 138.56 44 LEU D C 1
ATOM 6850 O O . LEU D 1 38 ? 7.979 -30.882 37.631 1.00 138.67 44 LEU D O 1
ATOM 6855 N N . LEU D 1 39 ? 6.422 -31.301 39.176 1.00 139.18 45 LEU D N 1
ATOM 6856 C CA . LEU D 1 39 ? 5.838 -32.429 38.447 1.00 139.91 45 LEU D CA 1
ATOM 6857 C C . LEU D 1 39 ? 4.328 -32.380 38.502 1.00 141.07 45 LEU D C 1
ATOM 6858 O O . LEU D 1 39 ? 3.747 -31.761 39.402 1.00 141.65 45 LEU D O 1
ATOM 6863 N N . GLY D 1 40 ? 3.697 -33.048 37.536 1.00 141.53 46 GLY D N 1
ATOM 6864 C CA . GLY D 1 40 ? 2.247 -33.205 37.518 1.00 141.43 46 GLY D CA 1
ATOM 6865 C C . GLY D 1 40 ? 1.668 -33.308 36.125 1.00 141.77 46 GLY D C 1
ATOM 6866 O O . GLY D 1 40 ? 2.343 -33.043 35.126 1.00 141.72 46 GLY D O 1
ATOM 6867 N N . THR D 1 41 ? 0.404 -33.704 36.070 1.00 142.09 47 THR D N 1
ATOM 6868 C CA . THR D 1 41 ? -0.370 -33.633 34.856 1.00 142.86 47 THR D CA 1
ATOM 6869 C C . THR D 1 41 ? -0.195 -32.285 34.204 1.00 142.84 47 THR D C 1
ATOM 6870 O O . THR D 1 41 ? 0.007 -31.286 34.872 1.00 142.24 47 THR D O 1
ATOM 6874 N N . GLY D 1 42 ? -0.290 -32.261 32.888 1.00 143.70 48 GLY D N 1
ATOM 6875 C CA . GLY D 1 42 ? -0.243 -31.016 32.157 1.00 144.09 48 GLY D CA 1
ATOM 6876 C C . GLY D 1 42 ? -1.367 -30.080 32.547 1.00 144.09 48 GLY D C 1
ATOM 6877 O O . GLY D 1 42 ? -2.371 -30.515 33.117 1.00 143.59 48 GLY D O 1
ATOM 6878 N N . GLU D 1 43 ? -1.178 -28.794 32.245 1.00 144.73 49 GLU D N 1
ATOM 6879 C CA . GLU D 1 43 ? -2.166 -27.749 32.531 1.00 145.63 49 GLU D CA 1
ATOM 6880 C C . GLU D 1 43 ? -2.495 -27.613 34.038 1.00 145.59 49 GLU D C 1
ATOM 6881 O O . GLU D 1 43 ? -3.650 -27.366 34.418 1.00 145.94 49 GLU D O 1
ATOM 6887 N N . SER D 1 44 ? -1.481 -27.769 34.884 1.00 144.67 50 SER D N 1
ATOM 6888 C CA . SER D 1 44 ? -1.681 -27.720 36.323 1.00 144.23 50 SER D CA 1
ATOM 6889 C C . SER D 1 44 ? -0.884 -26.595 36.979 1.00 144.06 50 SER D C 1
ATOM 6890 O O . SER D 1 44 ? -0.907 -26.431 38.199 1.00 144.21 50 SER D O 1
ATOM 6893 N N . GLY D 1 45 ? -0.159 -25.826 36.180 1.00 144.04 51 GLY D N 1
ATOM 6894 C CA . GLY D 1 45 ? 0.528 -24.642 36.687 1.00 143.69 51 GLY D CA 1
ATOM 6895 C C . GLY D 1 45 ? 1.986 -24.834 37.045 1.00 143.31 51 GLY D C 1
ATOM 6896 O O . GLY D 1 45 ? 2.483 -24.163 37.930 1.00 143.25 51 GLY D O 1
ATOM 6897 N N . LYS D 1 46 ? 2.684 -25.719 36.345 1.00 142.81 52 LYS D N 1
ATOM 6898 C CA . LYS D 1 46 ? 4.103 -25.917 36.591 1.00 142.68 52 LYS D CA 1
ATOM 6899 C C . LYS D 1 46 ? 4.912 -24.747 36.063 1.00 142.23 52 LYS D C 1
ATOM 6900 O O . LYS D 1 46 ? 5.763 -24.208 36.764 1.00 141.77 52 LYS D O 1
ATOM 6906 N N . SER D 1 47 ? 4.638 -24.362 34.820 1.00 142.58 53 SER D N 1
ATOM 6907 C CA . SER D 1 47 ? 5.315 -23.226 34.189 1.00 142.51 53 SER D CA 1
ATOM 6908 C C . SER D 1 47 ? 4.935 -21.900 34.848 1.00 141.78 53 SER D C 1
ATOM 6909 O O . SER D 1 47 ? 5.786 -21.019 34.993 1.00 141.23 53 SER D O 1
ATOM 6912 N N . THR D 1 48 ? 3.671 -21.771 35.258 1.00 141.16 54 THR D N 1
ATOM 6913 C CA . THR D 1 48 ? 3.197 -20.563 35.929 1.00 141.22 54 THR D CA 1
ATOM 6914 C C . THR D 1 48 ? 3.851 -20.361 37.297 1.00 141.14 54 THR D C 1
ATOM 6915 O O . THR D 1 48 ? 4.067 -19.226 37.703 1.00 141.22 54 THR D O 1
ATOM 6919 N N . PHE D 1 49 ? 4.176 -21.449 37.997 1.00 141.07 55 PHE D N 1
ATOM 6920 C CA . PHE D 1 49 ? 5.027 -21.360 39.203 1.00 140.86 55 PHE D CA 1
ATOM 6921 C C . PHE D 1 49 ? 6.391 -20.763 38.865 1.00 140.11 55 PHE D C 1
ATOM 6922 O O . PHE D 1 49 ? 6.877 -19.901 39.579 1.00 139.66 55 PHE D O 1
ATOM 6930 N N . ILE D 1 50 ? 7.003 -21.241 37.783 1.00 139.45 56 ILE D N 1
ATOM 6931 C CA . ILE D 1 50 ? 8.334 -20.794 37.384 1.00 139.42 56 ILE D CA 1
ATOM 6932 C C . ILE D 1 50 ? 8.309 -19.313 37.060 1.00 139.13 56 ILE D C 1
ATOM 6933 O O . ILE D 1 50 ? 9.300 -18.617 37.280 1.00 138.26 56 ILE D O 1
ATOM 6938 N N . LYS D 1 51 ? 7.166 -18.840 36.549 1.00 139.84 57 LYS D N 1
ATOM 6939 C CA . LYS D 1 51 ? 6.959 -17.413 36.257 1.00 140.37 57 LYS D CA 1
ATOM 6940 C C . LYS D 1 51 ? 6.911 -16.565 37.536 1.00 140.88 57 LYS D C 1
ATOM 6941 O O . LYS D 1 51 ? 7.523 -15.491 37.603 1.00 140.72 57 LYS D O 1
ATOM 6947 N N . GLN D 1 52 ? 6.191 -17.057 38.545 1.00 141.20 58 GLN D N 1
ATOM 6948 C CA . GLN D 1 52 ? 6.098 -16.375 39.840 1.00 141.46 58 GLN D CA 1
ATOM 6949 C C . GLN D 1 52 ? 7.407 -16.450 40.614 1.00 142.10 58 GLN D C 1
ATOM 6950 O O . GLN D 1 52 ? 7.845 -15.468 41.194 1.00 141.96 58 GLN D O 1
ATOM 6956 N N . MET D 1 53 ? 8.035 -17.616 40.627 1.00 143.28 59 MET D N 1
ATOM 6957 C CA . MET D 1 53 ? 9.317 -17.741 41.291 1.00 143.97 59 MET D CA 1
ATOM 6958 C C . MET D 1 53 ? 10.344 -16.874 40.545 1.00 144.08 59 MET D C 1
ATOM 6959 O O . MET D 1 53 ? 11.359 -16.493 41.122 1.00 144.44 59 MET D O 1
ATOM 6964 N N . ARG D 1 54 ? 10.068 -16.524 39.285 1.00 144.07 60 ARG D N 1
ATOM 6965 C CA . ARG D 1 54 ? 10.882 -15.523 38.572 1.00 143.88 60 ARG D CA 1
ATOM 6966 C C . ARG D 1 54 ? 10.538 -14.107 39.015 1.00 143.40 60 ARG D C 1
ATOM 6967 O O . ARG D 1 54 ? 11.437 -13.327 39.343 1.00 143.42 60 ARG D O 1
ATOM 6975 N N . ILE D 1 55 ? 9.246 -13.779 39.005 1.00 142.65 61 ILE D N 1
ATOM 6976 C CA . ILE D 1 55 ? 8.761 -12.471 39.476 1.00 142.51 61 ILE D CA 1
ATOM 6977 C C . ILE D 1 55 ? 9.257 -12.130 40.885 1.00 142.77 61 ILE D C 1
ATOM 6978 O O . ILE D 1 55 ? 9.615 -10.982 41.175 1.00 143.08 61 ILE D O 1
ATOM 6983 N N . ILE D 1 56 ? 9.291 -13.141 41.749 1.00 142.73 62 ILE D N 1
ATOM 6984 C CA . ILE D 1 56 ? 9.612 -12.959 43.163 1.00 142.17 62 ILE D CA 1
ATOM 6985 C C . ILE D 1 56 ? 11.116 -12.921 43.413 1.00 142.10 62 ILE D C 1
ATOM 6986 O O . ILE D 1 56 ? 11.620 -11.943 43.969 1.00 142.38 62 ILE D O 1
ATOM 6991 N N . HIS D 1 57 ? 11.821 -13.969 42.988 1.00 141.88 63 HIS D N 1
ATOM 6992 C CA . HIS D 1 57 ? 13.254 -14.124 43.293 1.00 142.25 63 HIS D CA 1
ATOM 6993 C C . HIS D 1 57 ? 14.188 -13.845 42.101 1.00 142.22 63 HIS D C 1
ATOM 6994 O O . HIS D 1 57 ? 15.419 -13.803 42.258 1.00 141.57 63 HIS D O 1
ATOM 7001 N N . GLY D 1 58 ? 13.611 -13.686 40.913 1.00 142.77 64 GLY D N 1
ATOM 7002 C CA . GLY D 1 58 ? 14.396 -13.460 39.699 1.00 143.51 64 GLY D CA 1
ATOM 7003 C C . GLY D 1 58 ? 14.352 -12.011 39.271 1.00 144.10 64 GLY D C 1
ATOM 7004 O O . GLY D 1 58 ? 14.026 -11.135 40.072 1.00 144.40 64 GLY D O 1
ATOM 7005 N N . SER D 1 59 ? 14.699 -11.758 38.011 1.00 144.54 65 SER D N 1
ATOM 7006 C CA . SER D 1 59 ? 14.503 -10.436 37.418 1.00 144.64 65 SER D CA 1
ATOM 7007 C C . SER D 1 59 ? 13.075 -10.406 36.940 1.00 144.59 65 SER D C 1
ATOM 7008 O O . SER D 1 59 ? 12.662 -11.279 36.187 1.00 144.99 65 SER D O 1
ATOM 7011 N N . GLY D 1 60 ? 12.316 -9.407 37.354 1.00 144.28 66 GLY D N 1
ATOM 7012 C CA . GLY D 1 60 ? 10.925 -9.331 36.938 1.00 144.12 66 GLY D CA 1
ATOM 7013 C C . GLY D 1 60 ? 10.772 -9.278 35.428 1.00 143.80 66 GLY D C 1
ATOM 7014 O O . GLY D 1 60 ? 11.757 -9.384 34.680 1.00 143.55 66 GLY D O 1
ATOM 7015 N N . TYR D 1 61 ? 9.525 -9.113 34.995 1.00 143.48 67 TYR D N 1
ATOM 7016 C CA . TYR D 1 61 ? 9.188 -8.935 33.587 1.00 143.45 67 TYR D CA 1
ATOM 7017 C C . TYR D 1 61 ? 9.191 -7.446 33.215 1.00 143.79 67 TYR D C 1
ATOM 7018 O O . TYR D 1 61 ? 8.436 -6.652 33.790 1.00 144.23 67 TYR D O 1
ATOM 7027 N N . SER D 1 62 ? 10.056 -7.070 32.270 1.00 144.08 68 SER D N 1
ATOM 7028 C CA . SER D 1 62 ? 10.123 -5.683 31.779 1.00 144.47 68 SER D CA 1
ATOM 7029 C C . SER D 1 62 ? 9.077 -5.462 30.702 1.00 144.70 68 SER D C 1
ATOM 7030 O O . SER D 1 62 ? 8.427 -6.415 30.253 1.00 144.82 68 SER D O 1
ATOM 7033 N N . ASP D 1 63 ? 8.919 -4.212 30.277 1.00 144.90 69 ASP D N 1
ATOM 7034 C CA . ASP D 1 63 ? 8.040 -3.920 29.146 1.00 145.26 69 ASP D CA 1
ATOM 7035 C C . ASP D 1 63 ? 8.484 -4.669 27.876 1.00 145.77 69 ASP D C 1
ATOM 7036 O O . ASP D 1 63 ? 7.650 -5.264 27.184 1.00 146.42 69 ASP D O 1
ATOM 7041 N N . GLU D 1 64 ? 9.786 -4.678 27.587 1.00 145.67 70 GLU D N 1
ATOM 7042 C CA . GLU D 1 64 ? 10.277 -5.385 26.406 1.00 145.60 70 GLU D CA 1
ATOM 7043 C C . GLU D 1 64 ? 10.024 -6.878 26.558 1.00 145.26 70 GLU D C 1
ATOM 7044 O O . GLU D 1 64 ? 9.629 -7.535 25.601 1.00 145.97 70 GLU D O 1
ATOM 7050 N N . ASP D 1 65 ? 10.215 -7.407 27.762 1.00 144.40 71 ASP D N 1
ATOM 7051 C CA . ASP D 1 65 ? 9.908 -8.811 28.021 1.00 144.02 71 ASP D CA 1
ATOM 7052 C C . ASP D 1 65 ? 8.426 -9.119 27.817 1.00 143.43 71 ASP D C 1
ATOM 7053 O O . ASP D 1 65 ? 8.085 -10.194 27.329 1.00 143.82 71 ASP D O 1
ATOM 7058 N N . LYS D 1 66 ? 7.550 -8.193 28.206 1.00 142.49 72 LYS D N 1
ATOM 7059 C CA . LYS D 1 66 ? 6.113 -8.400 28.052 1.00 142.16 72 LYS D CA 1
ATOM 7060 C C . LYS D 1 66 ? 5.706 -8.416 26.578 1.00 141.65 72 LYS D C 1
ATOM 7061 O O . LYS D 1 66 ? 4.936 -9.277 26.148 1.00 141.41 72 LYS D O 1
ATOM 7067 N N . ARG D 1 67 ? 6.235 -7.474 25.804 1.00 141.37 73 ARG D N 1
ATOM 7068 C CA . ARG D 1 67 ? 5.888 -7.365 24.392 1.00 141.59 73 ARG D CA 1
ATOM 7069 C C . ARG D 1 67 ? 6.202 -8.626 23.592 1.00 141.63 73 ARG D C 1
ATOM 7070 O O . ARG D 1 67 ? 5.666 -8.822 22.508 1.00 142.33 73 ARG D O 1
ATOM 7078 N N . GLY D 1 68 ? 7.068 -9.479 24.122 1.00 141.33 74 GLY D N 1
ATOM 7079 C CA . GLY D 1 68 ? 7.294 -10.792 23.532 1.00 140.93 74 GLY D CA 1
ATOM 7080 C C . GLY D 1 68 ? 6.065 -11.672 23.594 1.00 140.36 74 GLY D C 1
ATOM 7081 O O . GLY D 1 68 ? 5.830 -12.471 22.697 1.00 140.14 74 GLY D O 1
ATOM 7082 N N . PHE D 1 69 ? 5.271 -11.494 24.645 1.00 140.29 75 PHE D N 1
ATOM 7083 C CA . PHE D 1 69 ? 4.121 -12.343 24.930 1.00 140.34 75 PHE D CA 1
ATOM 7084 C C . PHE D 1 69 ? 2.856 -11.984 24.152 1.00 139.97 75 PHE D C 1
ATOM 7085 O O . PHE D 1 69 ? 1.935 -12.787 24.092 1.00 139.07 75 PHE D O 1
ATOM 7093 N N . THR D 1 70 ? 2.794 -10.782 23.587 1.00 140.73 76 THR D N 1
ATOM 7094 C CA . THR D 1 70 ? 1.629 -10.345 22.798 1.00 141.65 76 THR D CA 1
ATOM 7095 C C . THR D 1 70 ? 1.236 -11.365 21.740 1.00 142.51 76 THR D C 1
ATOM 7096 O O . THR D 1 70 ? 0.060 -11.712 21.609 1.00 143.10 76 THR D O 1
ATOM 7100 N N . LYS D 1 71 ? 2.222 -11.822 20.967 1.00 143.05 77 LYS D N 1
ATOM 7101 C CA . LYS D 1 71 ? 2.004 -12.900 19.986 1.00 143.24 77 LYS D CA 1
ATOM 7102 C C . LYS D 1 71 ? 1.247 -14.066 20.612 1.00 142.61 77 LYS D C 1
ATOM 7103 O O . LYS D 1 71 ? 0.346 -14.614 20.010 1.00 143.02 77 LYS D O 1
ATOM 7109 N N . LEU D 1 72 ? 1.606 -14.431 21.832 1.00 142.00 78 LEU D N 1
ATOM 7110 C CA . LEU D 1 72 ? 1.050 -15.614 22.455 1.00 141.61 78 LEU D CA 1
ATOM 7111 C C . LEU D 1 72 ? -0.337 -15.322 23.010 1.00 141.32 78 LEU D C 1
ATOM 7112 O O . LEU D 1 72 ? -1.221 -16.174 22.941 1.00 141.62 78 LEU D O 1
ATOM 7117 N N . VAL D 1 73 ? -0.531 -14.121 23.552 1.00 140.59 79 VAL D N 1
ATOM 7118 C CA . VAL D 1 73 ? -1.856 -13.691 24.020 1.00 139.74 79 VAL D CA 1
ATOM 7119 C C . VAL D 1 73 ? -2.816 -13.680 22.845 1.00 139.19 79 VAL D C 1
ATOM 7120 O O . VAL D 1 73 ? -3.927 -14.206 22.921 1.00 138.72 79 VAL D O 1
ATOM 7124 N N . TYR D 1 74 ? -2.367 -13.066 21.759 1.00 139.11 80 TYR D N 1
ATOM 7125 C CA . TYR D 1 74 ? -3.112 -13.062 20.516 1.00 139.07 80 TYR D CA 1
ATOM 7126 C C . TYR D 1 74 ? -3.424 -14.496 20.098 1.00 138.94 80 TYR D C 1
ATOM 7127 O O . TYR D 1 74 ? -4.573 -14.811 19.822 1.00 139.74 80 TYR D O 1
ATOM 7136 N N . GLN D 1 75 ? -2.418 -15.364 20.105 1.00 138.27 81 GLN D N 1
ATOM 7137 C CA . GLN D 1 75 ? -2.596 -16.754 19.710 1.00 138.27 81 GLN D CA 1
ATOM 7138 C C . GLN D 1 75 ? -3.653 -17.455 20.549 1.00 138.03 81 GLN D C 1
ATOM 7139 O O . GLN D 1 75 ? -4.636 -17.966 20.022 1.00 138.24 81 GLN D O 1
ATOM 7145 N N . ASN D 1 76 ? -3.468 -17.469 21.858 1.00 137.80 82 ASN D N 1
ATOM 7146 C CA . ASN D 1 76 ? -4.403 -18.191 22.742 1.00 137.91 82 ASN D CA 1
ATOM 7147 C C . ASN D 1 76 ? -5.888 -17.839 22.563 1.00 137.36 82 ASN D C 1
ATOM 7148 O O . ASN D 1 76 ? -6.750 -18.663 22.861 1.00 136.45 82 ASN D O 1
ATOM 7153 N N . ILE D 1 77 ? -6.182 -16.623 22.106 1.00 137.44 83 ILE D N 1
ATOM 7154 C CA . ILE D 1 77 ? -7.557 -16.236 21.844 1.00 137.51 83 ILE D CA 1
ATOM 7155 C C . ILE D 1 77 ? -8.121 -17.093 20.727 1.00 138.14 83 ILE D C 1
ATOM 7156 O O . ILE D 1 77 ? -9.246 -17.606 20.844 1.00 138.92 83 ILE D O 1
ATOM 7161 N N . PHE D 1 78 ? -7.343 -17.257 19.655 1.00 137.73 84 PHE D N 1
ATOM 7162 C CA . PHE D 1 78 ? -7.777 -18.068 18.512 1.00 137.12 84 PHE D CA 1
ATOM 7163 C C . PHE D 1 78 ? -7.917 -19.514 18.903 1.00 137.08 84 PHE D C 1
ATOM 7164 O O . PHE D 1 78 ? -8.936 -20.138 18.625 1.00 136.86 84 PHE D O 1
ATOM 7172 N N . THR D 1 79 ? -6.888 -20.043 19.552 1.00 137.36 85 THR D N 1
ATOM 7173 C CA . THR D 1 79 ? -6.942 -21.398 20.084 1.00 137.47 85 THR D CA 1
ATOM 7174 C C . THR D 1 79 ? -8.280 -21.611 20.784 1.00 137.56 85 THR D C 1
ATOM 7175 O O . THR D 1 79 ? -9.074 -22.474 20.390 1.00 137.26 85 THR D O 1
ATOM 7179 N N . ALA D 1 80 ? -8.526 -20.780 21.793 1.00 137.94 86 ALA D N 1
ATOM 7180 C CA . ALA D 1 80 ? -9.749 -20.830 22.588 1.00 138.22 86 ALA D CA 1
ATOM 7181 C C . ALA D 1 80 ? -11.006 -20.785 21.733 1.00 138.62 86 ALA D C 1
ATOM 7182 O O . ALA D 1 80 ? -11.897 -21.633 21.890 1.00 139.15 86 ALA D O 1
ATOM 7184 N N . MET D 1 81 ? -11.079 -19.788 20.850 1.00 137.83 87 MET D N 1
ATOM 7185 C CA . MET D 1 81 ? -12.271 -19.591 20.031 1.00 137.28 87 MET D CA 1
ATOM 7186 C C . MET D 1 81 ? -12.474 -20.750 19.066 1.00 137.04 87 MET D C 1
ATOM 7187 O O . MET D 1 81 ? -13.551 -21.349 19.012 1.00 136.80 87 MET D O 1
ATOM 7192 N N . GLN D 1 82 ? -11.429 -21.070 18.310 1.00 136.89 88 GLN D N 1
ATOM 7193 C CA . GLN D 1 82 ? -11.481 -22.197 17.384 1.00 136.34 88 GLN D CA 1
ATOM 7194 C C . GLN D 1 82 ? -11.943 -23.429 18.125 1.00 136.34 88 GLN D C 1
ATOM 7195 O O . GLN D 1 82 ? -12.811 -24.142 17.631 1.00 136.51 88 GLN D O 1
ATOM 7201 N N . ALA D 1 83 ? -11.378 -23.646 19.315 1.00 136.46 89 ALA D N 1
ATOM 7202 C CA . ALA D 1 83 ? -11.783 -24.731 20.208 1.00 136.62 89 ALA D CA 1
ATOM 7203 C C . ALA D 1 83 ? -13.300 -24.866 20.330 1.00 137.21 89 ALA D C 1
ATOM 7204 O O . ALA D 1 83 ? -13.858 -25.945 20.112 1.00 137.46 89 ALA D O 1
ATOM 7206 N N . MET D 1 84 ? -13.958 -23.765 20.682 1.00 137.57 90 MET D N 1
ATOM 7207 C CA . MET D 1 84 ? -15.406 -23.741 20.859 1.00 137.52 90 MET D CA 1
ATOM 7208 C C . MET D 1 84 ? -16.136 -23.743 19.541 1.00 138.03 90 MET D C 1
ATOM 7209 O O . MET D 1 84 ? -17.165 -24.393 19.429 1.00 138.45 90 MET D O 1
ATOM 7214 N N . ILE D 1 85 ? -15.631 -22.995 18.557 1.00 138.63 91 ILE D N 1
ATOM 7215 C CA . ILE D 1 85 ? -16.231 -22.974 17.203 1.00 139.25 91 ILE D CA 1
ATOM 7216 C C . ILE D 1 85 ? -16.403 -24.400 16.660 1.00 139.78 91 ILE D C 1
ATOM 7217 O O . ILE D 1 85 ? -17.395 -24.691 15.980 1.00 139.63 91 ILE D O 1
ATOM 7222 N N . ARG D 1 86 ? -15.443 -25.271 16.986 1.00 140.32 92 ARG D N 1
ATOM 7223 C CA . ARG D 1 86 ? -15.511 -26.687 16.662 1.00 140.95 92 ARG D CA 1
ATOM 7224 C C . ARG D 1 86 ? -16.473 -27.424 17.570 1.00 140.15 92 ARG D C 1
ATOM 7225 O O . ARG D 1 86 ? -17.266 -28.229 17.107 1.00 139.75 92 ARG D O 1
ATOM 7233 N N . ALA D 1 87 ? -16.381 -27.165 18.866 1.00 140.29 93 ALA D N 1
ATOM 7234 C CA . ALA D 1 87 ? -17.328 -27.731 19.830 1.00 140.59 93 ALA D CA 1
ATOM 7235 C C . ALA D 1 87 ? -18.784 -27.503 19.420 1.00 140.23 93 ALA D C 1
ATOM 7236 O O . ALA D 1 87 ? -19.607 -28.378 19.599 1.00 140.40 93 ALA D O 1
ATOM 7238 N N . MET D 1 88 ? -19.088 -26.330 18.878 1.00 139.92 94 MET D N 1
ATOM 7239 C CA . MET D 1 88 ? -20.429 -26.017 18.394 1.00 140.26 94 MET D CA 1
ATOM 7240 C C . MET D 1 88 ? -20.932 -27.086 17.435 1.00 140.67 94 MET D C 1
ATOM 7241 O O . MET D 1 88 ? -22.033 -27.610 17.591 1.00 140.40 94 MET D O 1
ATOM 7246 N N . ASP D 1 89 ? -20.111 -27.380 16.432 1.00 141.91 95 ASP D N 1
ATOM 7247 C CA . ASP D 1 89 ? -20.377 -28.434 15.454 1.00 142.47 95 ASP D CA 1
ATOM 7248 C C . ASP D 1 89 ? -20.441 -29.799 16.140 1.00 142.97 95 ASP D C 1
ATOM 7249 O O . ASP D 1 89 ? -21.426 -30.519 15.985 1.00 143.43 95 ASP D O 1
ATOM 7254 N N . THR D 1 90 ? -19.399 -30.141 16.898 1.00 142.90 96 THR D N 1
ATOM 7255 C CA . THR D 1 90 ? -19.309 -31.443 17.561 1.00 142.89 96 THR D CA 1
ATOM 7256 C C . THR D 1 90 ? -20.537 -31.745 18.407 1.00 142.83 96 THR D C 1
ATOM 7257 O O . THR D 1 90 ? -21.080 -32.829 18.325 1.00 143.05 96 THR D O 1
ATOM 7261 N N . LEU D 1 91 ? -20.967 -30.779 19.214 1.00 143.21 97 LEU D N 1
ATOM 7262 C CA . LEU D 1 91 ? -22.075 -30.959 20.177 1.00 143.25 97 LEU D CA 1
ATOM 7263 C C . LEU D 1 91 ? -23.426 -30.410 19.661 1.00 143.41 97 LEU D C 1
ATOM 7264 O O . LEU D 1 91 ? -24.383 -30.259 20.425 1.00 143.59 97 LEU D O 1
ATOM 7269 N N . LYS D 1 92 ? -23.488 -30.113 18.364 1.00 143.27 98 LYS D N 1
ATOM 7270 C CA . LYS D 1 92 ? -24.710 -29.683 17.708 1.00 143.01 98 LYS D CA 1
ATOM 7271 C C . LYS D 1 92 ? -25.362 -28.487 18.376 1.00 142.41 98 LYS D C 1
ATOM 7272 O O . LYS D 1 92 ? -26.588 -28.358 18.355 1.00 142.72 98 LYS D O 1
ATOM 7278 N N . ILE D 1 93 ? -24.549 -27.608 18.952 1.00 141.68 99 ILE D N 1
ATOM 7279 C CA . ILE D 1 93 ? -25.053 -26.354 19.492 1.00 141.68 99 ILE D CA 1
ATOM 7280 C C . ILE D 1 93 ? -25.345 -25.410 18.322 1.00 141.52 99 ILE D C 1
ATOM 7281 O O . ILE D 1 93 ? -24.517 -25.286 17.413 1.00 141.72 99 ILE D O 1
ATOM 7286 N N . PRO D 1 94 ? -26.526 -24.762 18.330 1.00 140.79 100 PRO D N 1
ATOM 7287 C CA . PRO D 1 94 ? -26.929 -23.788 17.325 1.00 140.88 100 PRO D CA 1
ATOM 7288 C C . PRO D 1 94 ? -26.495 -22.350 17.638 1.00 140.44 100 PRO D C 1
ATOM 7289 O O . PRO D 1 94 ? -26.672 -21.898 18.767 1.00 139.67 100 PRO D O 1
ATOM 7293 N N . TYR D 1 95 ? -25.948 -21.634 16.653 1.00 140.77 101 TYR D N 1
ATOM 7294 C CA . TYR D 1 95 ? -25.611 -20.217 16.838 1.00 141.32 101 TYR D CA 1
ATOM 7295 C C . TYR D 1 95 ? -26.917 -19.437 16.839 1.00 142.12 101 TYR D C 1
ATOM 7296 O O . TYR D 1 95 ? -27.792 -19.687 16.005 1.00 142.12 101 TYR D O 1
ATOM 7305 N N . LYS D 1 96 ? -27.064 -18.507 17.779 1.00 143.27 102 LYS D N 1
ATOM 7306 C CA . LYS D 1 96 ? -28.300 -17.733 17.861 1.00 144.46 102 LYS D CA 1
ATOM 7307 C C . LYS D 1 96 ? -28.399 -16.692 16.765 1.00 145.25 102 LYS D C 1
ATOM 7308 O O . LYS D 1 96 ? -29.471 -16.534 16.153 1.00 146.68 102 LYS D O 1
ATOM 7314 N N . TYR D 1 97 ? -27.302 -15.979 16.522 1.00 144.49 103 TYR D N 1
ATOM 7315 C CA . TYR D 1 97 ? -27.273 -14.945 15.492 1.00 144.07 103 TYR D CA 1
ATOM 7316 C C . TYR D 1 97 ? -26.700 -15.466 14.170 1.00 143.98 103 TYR D C 1
ATOM 7317 O O . TYR D 1 97 ? -25.493 -15.657 14.040 1.00 143.83 103 TYR D O 1
ATOM 7326 N N . GLU D 1 98 ? -27.568 -15.678 13.185 1.00 144.33 104 GLU D N 1
ATOM 7327 C CA . GLU D 1 98 ? -27.143 -16.205 11.892 1.00 143.98 104 GLU D CA 1
ATOM 7328 C C . GLU D 1 98 ? -25.802 -15.641 11.427 1.00 143.66 104 GLU D C 1
ATOM 7329 O O . GLU D 1 98 ? -24.966 -16.396 10.926 1.00 143.68 104 GLU D O 1
ATOM 7335 N N . HIS D 1 99 ? -25.585 -14.331 11.582 1.00 143.19 105 HIS D N 1
ATOM 7336 C CA . HIS D 1 99 ? -24.396 -13.693 10.978 1.00 142.50 105 HIS D CA 1
ATOM 7337 C C . HIS D 1 99 ? -23.096 -14.256 11.506 1.00 141.55 105 HIS D C 1
ATOM 7338 O O . HIS D 1 99 ? -22.060 -14.091 10.863 1.00 141.62 105 HIS D O 1
ATOM 7345 N N . ASN D 1 100 ? -23.170 -14.932 12.656 1.00 140.54 106 ASN D N 1
ATOM 7346 C CA . ASN D 1 100 ? -22.014 -15.586 13.264 1.00 139.79 106 ASN D CA 1
ATOM 7347 C C . ASN D 1 100 ? -21.545 -16.859 12.556 1.00 139.34 106 ASN D C 1
ATOM 7348 O O . ASN D 1 100 ? -20.429 -17.309 12.786 1.00 139.16 106 ASN D O 1
ATOM 7353 N N . LYS D 1 101 ? -22.379 -17.436 11.697 1.00 139.55 107 LYS D N 1
ATOM 7354 C CA . LYS D 1 101 ? -21.976 -18.630 10.952 1.00 139.50 107 LYS D CA 1
ATOM 7355 C C . LYS D 1 101 ? -20.758 -18.313 10.090 1.00 139.39 107 LYS D C 1
ATOM 7356 O O . LYS D 1 101 ? -19.786 -19.083 10.068 1.00 138.87 107 LYS D O 1
ATOM 7362 N N . ALA D 1 102 ? -20.819 -17.179 9.385 1.00 139.50 108 ALA D N 1
ATOM 7363 C CA . ALA D 1 102 ? -19.654 -16.643 8.672 1.00 139.34 108 ALA D CA 1
ATOM 7364 C C . ALA D 1 102 ? -18.481 -16.463 9.653 1.00 139.38 108 ALA D C 1
ATOM 7365 O O . ALA D 1 102 ? -17.502 -17.204 9.591 1.00 139.92 108 ALA D O 1
ATOM 7367 N N . HIS D 1 103 ? -18.609 -15.521 10.583 1.00 138.73 109 HIS D N 1
ATOM 7368 C CA . HIS D 1 103 ? -17.601 -15.286 11.620 1.00 138.43 109 HIS D CA 1
ATOM 7369 C C . HIS D 1 103 ? -16.894 -16.534 12.139 1.00 137.67 109 HIS D C 1
ATOM 7370 O O . HIS D 1 103 ? -15.699 -16.505 12.400 1.00 137.11 109 HIS D O 1
ATOM 7377 N N . ALA D 1 104 ? -17.662 -17.601 12.338 1.00 137.56 110 ALA D N 1
ATOM 7378 C CA . ALA D 1 104 ? -17.148 -18.859 12.865 1.00 137.47 110 ALA D CA 1
ATOM 7379 C C . ALA D 1 104 ? -16.318 -19.609 11.842 1.00 137.39 110 ALA D C 1
ATOM 7380 O O . ALA D 1 104 ? -15.342 -20.281 12.202 1.00 137.69 110 ALA D O 1
ATOM 7382 N N . GLN D 1 105 ? -16.711 -19.511 10.576 1.00 136.76 111 GLN D N 1
ATOM 7383 C CA . GLN D 1 105 ? -15.937 -20.121 9.513 1.00 136.59 111 GLN D CA 1
ATOM 7384 C C . GLN D 1 105 ? -14.593 -19.422 9.394 1.00 136.23 111 GLN D C 1
ATOM 7385 O O . GLN D 1 105 ? -13.553 -20.042 9.556 1.00 136.30 111 GLN D O 1
ATOM 7391 N N . LEU D 1 106 ? -14.638 -18.123 9.123 1.00 135.83 112 LEU D N 1
ATOM 7392 C CA . LEU D 1 106 ? -13.451 -17.289 8.931 1.00 135.84 112 LEU D CA 1
ATOM 7393 C C . LEU D 1 106 ? -12.372 -17.493 9.995 1.00 135.68 112 LEU D C 1
ATOM 7394 O O . LEU D 1 106 ? -11.185 -17.535 9.690 1.00 135.28 112 LEU D O 1
ATOM 7399 N N . VAL D 1 107 ? -12.802 -17.593 11.242 1.00 136.17 113 VAL D N 1
ATOM 7400 C CA . VAL D 1 107 ? -11.903 -17.747 12.364 1.00 136.81 113 VAL D CA 1
ATOM 7401 C C . VAL D 1 107 ? -11.347 -19.155 12.421 1.00 138.35 113 VAL D C 1
ATOM 7402 O O . VAL D 1 107 ? -10.159 -19.334 12.658 1.00 139.50 113 VAL D O 1
ATOM 7406 N N . ARG D 1 108 ? -12.174 -20.166 12.181 1.00 139.52 114 ARG D N 1
ATOM 7407 C CA . ARG D 1 108 ? -11.667 -21.544 12.220 1.00 140.32 114 ARG D CA 1
ATOM 7408 C C . ARG D 1 108 ? -10.646 -21.852 11.119 1.00 141.14 114 ARG D C 1
ATOM 7409 O O . ARG D 1 108 ? -9.858 -22.788 11.247 1.00 142.06 114 ARG D O 1
ATOM 7417 N N . GLU D 1 109 ? -10.651 -21.047 10.061 1.00 141.66 115 GLU D N 1
ATOM 7418 C CA . GLU D 1 109 ? -9.738 -21.215 8.932 1.00 142.11 115 GLU D CA 1
ATOM 7419 C C . GLU D 1 109 ? -8.316 -20.743 9.304 1.00 141.83 115 GLU D C 1
ATOM 7420 O O . GLU D 1 109 ? -7.333 -21.160 8.679 1.00 141.76 115 GLU D O 1
ATOM 7426 N N . VAL D 1 110 ? -8.213 -19.901 10.331 1.00 141.90 116 VAL D N 1
ATOM 7427 C CA . VAL D 1 110 ? -6.953 -19.229 10.665 1.00 142.87 116 VAL D CA 1
ATOM 7428 C C . VAL D 1 110 ? -5.873 -20.151 11.239 1.00 144.40 116 VAL D C 1
ATOM 7429 O O . VAL D 1 110 ? -6.138 -20.990 12.112 1.00 145.32 116 VAL D O 1
ATOM 7433 N N . ASP D 1 111 ? -4.652 -19.968 10.742 1.00 144.77 117 ASP D N 1
ATOM 7434 C CA . ASP D 1 111 ? -3.510 -20.755 11.166 1.00 144.36 117 ASP D CA 1
ATOM 7435 C C . ASP D 1 111 ? -2.974 -20.093 12.412 1.00 144.15 117 ASP D C 1
ATOM 7436 O O . ASP D 1 111 ? -2.491 -18.973 12.344 1.00 144.15 117 ASP D O 1
ATOM 7441 N N . VAL D 1 112 ? -3.057 -20.774 13.549 1.00 144.26 118 VAL D N 1
ATOM 7442 C CA . VAL D 1 112 ? -2.724 -20.146 14.829 1.00 144.78 118 VAL D CA 1
ATOM 7443 C C . VAL D 1 112 ? -1.220 -19.933 15.005 1.00 145.55 118 VAL D C 1
ATOM 7444 O O . VAL D 1 112 ? -0.809 -18.983 15.660 1.00 145.75 118 VAL D O 1
ATOM 7448 N N . GLU D 1 113 ? -0.403 -20.789 14.402 1.00 146.39 119 GLU D N 1
ATOM 7449 C CA . GLU D 1 113 ? 1.056 -20.702 14.556 1.00 147.12 119 GLU D CA 1
ATOM 7450 C C . GLU D 1 113 ? 1.664 -19.496 13.825 1.00 146.70 119 GLU D C 1
ATOM 7451 O O . GLU D 1 113 ? 2.806 -19.118 14.094 1.00 146.30 119 GLU D O 1
ATOM 7457 N N . LYS D 1 114 ? 0.904 -18.908 12.902 1.00 146.73 120 LYS D N 1
ATOM 7458 C CA . LYS D 1 114 ? 1.352 -17.747 12.140 1.00 147.49 120 LYS D CA 1
ATOM 7459 C C . LYS D 1 114 ? 0.752 -16.451 12.650 1.00 147.21 120 LYS D C 1
ATOM 7460 O O . LYS D 1 114 ? 1.346 -15.385 12.464 1.00 147.27 120 LYS D O 1
ATOM 7466 N N . VAL D 1 115 ? -0.426 -16.537 13.270 1.00 146.87 121 VAL D N 1
ATOM 7467 C CA . VAL D 1 115 ? -1.109 -15.361 13.815 1.00 146.29 121 VAL D CA 1
ATOM 7468 C C . VAL D 1 115 ? -0.135 -14.569 14.642 1.00 146.34 121 VAL D C 1
ATOM 7469 O O . VAL D 1 115 ? 0.451 -15.114 15.577 1.00 146.28 121 VAL D O 1
ATOM 7473 N N . SER D 1 116 ? 0.084 -13.311 14.259 1.00 146.66 122 SER D N 1
ATOM 7474 C CA . SER D 1 116 ? 0.856 -12.368 15.090 1.00 146.58 122 SER D CA 1
ATOM 7475 C C . SER D 1 116 ? 0.328 -10.940 14.993 1.00 146.13 122 SER D C 1
ATOM 7476 O O . SER D 1 116 ? 1.081 -9.984 15.152 1.00 146.00 122 SER D O 1
ATOM 7479 N N . ALA D 1 117 ? -0.971 -10.806 14.751 1.00 145.55 123 ALA D N 1
ATOM 7480 C CA . ALA D 1 117 ? -1.633 -9.518 14.854 1.00 145.03 123 ALA D CA 1
ATOM 7481 C C . ALA D 1 117 ? -3.144 -9.676 14.976 1.00 144.25 123 ALA D C 1
ATOM 7482 O O . ALA D 1 117 ? -3.765 -10.490 14.282 1.00 143.47 123 ALA D O 1
ATOM 7484 N N . PHE D 1 118 ? -3.731 -8.886 15.867 1.00 144.04 124 PHE D N 1
ATOM 7485 C CA . PHE D 1 118 ? -5.169 -8.936 16.096 1.00 144.07 124 PHE D CA 1
ATOM 7486 C C . PHE D 1 118 ? -5.851 -7.763 15.380 1.00 144.71 124 PHE D C 1
ATOM 7487 O O . PHE D 1 118 ? -6.053 -6.683 15.953 1.00 144.78 124 PHE D O 1
ATOM 7495 N N . GLU D 1 119 ? -6.191 -8.001 14.111 1.00 145.30 125 GLU D N 1
ATOM 7496 C CA . GLU D 1 119 ? -6.693 -6.968 13.209 1.00 145.57 125 GLU D CA 1
ATOM 7497 C C . GLU D 1 119 ? -8.138 -7.300 12.836 1.00 144.72 125 GLU D C 1
ATOM 7498 O O . GLU D 1 119 ? -8.615 -8.397 13.114 1.00 144.21 125 GLU D O 1
ATOM 7504 N N . ASN D 1 120 ? -8.824 -6.371 12.182 1.00 143.93 126 ASN D N 1
ATOM 7505 C CA . ASN D 1 120 ? -10.271 -6.294 12.345 1.00 143.40 126 ASN D CA 1
ATOM 7506 C C . ASN D 1 120 ? -11.197 -7.137 11.464 1.00 143.50 126 ASN D C 1
ATOM 7507 O O . ASN D 1 120 ? -12.407 -7.181 11.739 1.00 144.71 126 ASN D O 1
ATOM 7512 N N . PRO D 1 121 ? -10.677 -7.816 10.423 1.00 142.17 127 PRO D N 1
ATOM 7513 C CA . PRO D 1 121 ? -11.619 -8.824 9.892 1.00 141.23 127 PRO D CA 1
ATOM 7514 C C . PRO D 1 121 ? -12.034 -9.801 11.008 1.00 140.55 127 PRO D C 1
ATOM 7515 O O . PRO D 1 121 ? -13.206 -10.148 11.113 1.00 140.17 127 PRO D O 1
ATOM 7519 N N . TYR D 1 122 ? -11.068 -10.148 11.870 1.00 140.08 128 TYR D N 1
ATOM 7520 C CA . TYR D 1 122 ? -11.203 -11.149 12.943 1.00 139.11 128 TYR D CA 1
ATOM 7521 C C . TYR D 1 122 ? -11.605 -10.592 14.313 1.00 138.70 128 TYR D C 1
ATOM 7522 O O . TYR D 1 122 ? -12.508 -11.126 14.951 1.00 138.47 128 TYR D O 1
ATOM 7531 N N . VAL D 1 123 ? -10.921 -9.542 14.772 1.00 138.98 129 VAL D N 1
ATOM 7532 C CA . VAL D 1 123 ? -11.194 -8.942 16.093 1.00 139.50 129 VAL D CA 1
ATOM 7533 C C . VAL D 1 123 ? -12.681 -8.714 16.334 1.00 140.28 129 VAL D C 1
ATOM 7534 O O . VAL D 1 123 ? -13.164 -8.869 17.460 1.00 140.17 129 VAL D O 1
ATOM 7538 N N . ASP D 1 124 ? -13.393 -8.318 15.280 1.00 141.09 130 ASP D N 1
ATOM 7539 C CA . ASP D 1 124 ? -14.833 -8.144 15.358 1.00 141.26 130 ASP D CA 1
ATOM 7540 C C . ASP D 1 124 ? -15.561 -9.480 15.348 1.00 141.40 130 ASP D C 1
ATOM 7541 O O . ASP D 1 124 ? -16.529 -9.659 16.097 1.00 141.98 130 ASP D O 1
ATOM 7546 N N . ALA D 1 125 ? -15.104 -10.411 14.512 1.00 140.72 131 ALA D N 1
ATOM 7547 C CA . ALA D 1 125 ? -15.737 -11.720 14.426 1.00 140.24 131 ALA D CA 1
ATOM 7548 C C . ALA D 1 125 ? -15.593 -12.524 15.718 1.00 140.08 131 ALA D C 1
ATOM 7549 O O . ALA D 1 125 ? -16.561 -13.135 16.157 1.00 140.22 131 ALA D O 1
ATOM 7551 N N . ILE D 1 126 ? -14.407 -12.522 16.334 1.00 139.70 132 ILE D N 1
ATOM 7552 C CA . ILE D 1 126 ? -14.208 -13.237 17.607 1.00 139.32 132 ILE D CA 1
ATOM 7553 C C . ILE D 1 126 ? -15.001 -12.602 18.733 1.00 139.33 132 ILE D C 1
ATOM 7554 O O . ILE D 1 126 ? -15.475 -13.291 19.621 1.00 139.19 132 ILE D O 1
ATOM 7559 N N . LYS D 1 127 ? -15.135 -11.285 18.691 1.00 139.72 133 LYS D N 1
ATOM 7560 C CA . LYS D 1 127 ? -15.960 -10.567 19.645 1.00 139.60 133 LYS D CA 1
ATOM 7561 C C . LYS D 1 127 ? -17.434 -10.935 19.484 1.00 139.63 133 LYS D C 1
ATOM 7562 O O . LYS D 1 127 ? -18.123 -11.130 20.481 1.00 140.64 133 LYS D O 1
ATOM 7568 N N . SER D 1 128 ? -17.914 -11.035 18.247 1.00 138.82 134 SER D N 1
ATOM 7569 C CA . SER D 1 128 ? -19.321 -11.361 17.997 1.00 138.53 134 SER D CA 1
ATOM 7570 C C . SER D 1 128 ? -19.644 -12.805 18.408 1.00 138.00 134 SER D C 1
ATOM 7571 O O . SER D 1 128 ? -20.714 -13.098 18.937 1.00 137.15 134 SER D O 1
ATOM 7574 N N . LEU D 1 129 ? -18.701 -13.701 18.160 1.00 138.37 135 LEU D N 1
ATOM 7575 C CA . LEU D 1 129 ? -18.838 -15.100 18.543 1.00 138.48 135 LEU D CA 1
ATOM 7576 C C . LEU D 1 129 ? -18.926 -15.249 20.055 1.00 139.28 135 LEU D C 1
ATOM 7577 O O . LEU D 1 129 ? -19.764 -15.977 20.560 1.00 140.19 135 LEU D O 1
ATOM 7582 N N . TRP D 1 130 ? -18.054 -14.554 20.775 1.00 139.41 136 TRP D N 1
ATOM 7583 C CA . TRP D 1 130 ? -18.047 -14.607 22.238 1.00 139.90 136 TRP D CA 1
ATOM 7584 C C . TRP D 1 130 ? -19.344 -14.069 22.821 1.00 141.00 136 TRP D C 1
ATOM 7585 O O . TRP D 1 130 ? -1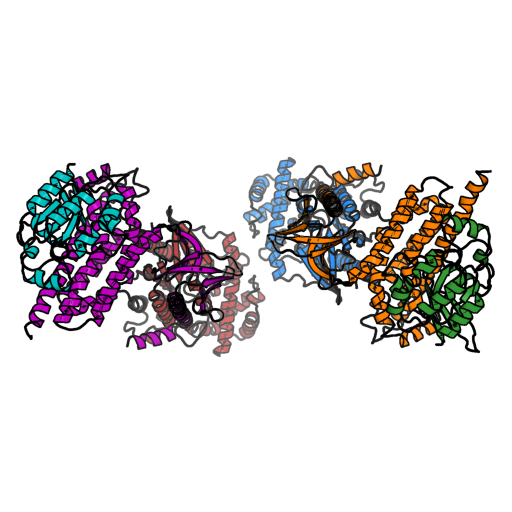9.738 -14.428 23.931 1.00 141.94 136 TRP D O 1
ATOM 7596 N N . ASN D 1 131 ? -19.994 -13.197 22.065 1.00 141.34 137 ASN D N 1
ATOM 7597 C CA . ASN D 1 131 ? -21.213 -12.581 22.498 1.00 141.25 137 ASN D CA 1
ATOM 7598 C C . ASN D 1 131 ? -22.450 -13.445 22.204 1.00 141.70 137 ASN D C 1
ATOM 7599 O O . ASN D 1 131 ? -23.467 -13.306 22.885 1.00 142.75 137 ASN D O 1
ATOM 7604 N N . ASP D 1 132 ? -22.368 -14.326 21.203 1.00 140.99 138 ASP D N 1
ATOM 7605 C CA . ASP D 1 132 ? -23.477 -15.226 20.871 1.00 140.56 138 ASP D CA 1
ATOM 7606 C C . ASP D 1 132 ? -23.811 -16.118 22.062 1.00 140.33 138 ASP D C 1
ATOM 7607 O O . ASP D 1 132 ? -22.954 -16.855 22.531 1.00 140.53 138 ASP D O 1
ATOM 7612 N N . PRO D 1 133 ? -25.058 -16.059 22.559 1.00 139.69 139 PRO D N 1
ATOM 7613 C CA . PRO D 1 133 ? -25.500 -16.943 23.646 1.00 139.70 139 PRO D CA 1
ATOM 7614 C C . PRO D 1 133 ? -25.262 -18.418 23.378 1.00 139.23 139 PRO D C 1
ATOM 7615 O O . PRO D 1 133 ? -25.073 -19.200 24.316 1.00 137.73 139 PRO D O 1
ATOM 7619 N N . GLY D 1 134 ? -25.292 -18.769 22.092 1.00 140.02 140 GLY D N 1
ATOM 7620 C CA . GLY D 1 134 ? -24.928 -20.094 21.603 1.00 140.33 140 GLY D CA 1
ATOM 7621 C C . GLY D 1 134 ? -23.514 -20.490 21.956 1.00 140.26 140 GLY D C 1
ATOM 7622 O O . GLY D 1 134 ? -23.295 -21.563 22.477 1.00 140.77 140 GLY D O 1
ATOM 7623 N N . ILE D 1 135 ? -22.545 -19.635 21.679 1.00 140.42 141 ILE D N 1
ATOM 7624 C CA . ILE D 1 135 ? -21.160 -19.971 22.009 1.00 141.15 141 ILE D CA 1
ATOM 7625 C C . ILE D 1 135 ? -20.982 -20.042 23.524 1.00 141.93 141 ILE D C 1
ATOM 7626 O O . ILE D 1 135 ? -20.167 -20.820 24.020 1.00 142.15 141 ILE D O 1
ATOM 7631 N N . GLN D 1 136 ? -21.747 -19.232 24.254 1.00 142.55 142 GLN D N 1
ATOM 7632 C CA . GLN D 1 136 ? -21.664 -19.204 25.710 1.00 142.54 142 GLN D CA 1
ATOM 7633 C C . GLN D 1 136 ? -22.292 -20.463 26.300 1.00 143.13 142 GLN D C 1
ATOM 7634 O O . GLN D 1 136 ? -21.702 -21.089 27.174 1.00 143.38 142 GLN D O 1
ATOM 7640 N N . GLU D 1 137 ? -23.468 -20.847 25.809 1.00 143.76 143 GLU D N 1
ATOM 7641 C CA . GLU D 1 137 ? -24.041 -22.153 26.151 1.00 143.27 143 GLU D CA 1
ATOM 7642 C C . GLU D 1 137 ? -22.982 -23.245 25.989 1.00 142.82 143 GLU D C 1
ATOM 7643 O O . GLU D 1 137 ? -22.815 -24.086 26.870 1.00 142.87 143 GLU D O 1
ATOM 7649 N N . CYS D 1 138 ? -22.274 -23.215 24.858 1.00 142.24 144 CYS D N 1
ATOM 7650 C CA . CYS D 1 138 ? -21.160 -24.129 24.570 1.00 142.09 144 CYS D CA 1
ATOM 7651 C C . CYS D 1 138 ? -20.019 -23.971 25.595 1.00 141.91 144 CYS D C 1
ATOM 7652 O O . CYS D 1 138 ? -19.473 -24.957 26.096 1.00 141.44 144 CYS D O 1
ATOM 7655 N N . TYR D 1 139 ? -19.679 -22.725 25.914 1.00 141.87 145 TYR D N 1
ATOM 7656 C CA . TYR D 1 139 ? -18.675 -22.447 26.931 1.00 142.10 145 TYR D CA 1
ATOM 7657 C C . TYR D 1 139 ? -19.118 -22.878 28.330 1.00 142.19 145 TYR D C 1
ATOM 7658 O O . TYR D 1 139 ? -18.294 -23.322 29.126 1.00 142.56 145 TYR D O 1
ATOM 7667 N N . ASP D 1 140 ? -20.400 -22.743 28.644 1.00 142.46 146 ASP D N 1
ATOM 7668 C CA . ASP D 1 140 ? -20.889 -23.197 29.941 1.00 143.12 146 ASP D CA 1
ATOM 7669 C C . ASP D 1 140 ? -20.747 -24.695 30.065 1.00 143.83 146 ASP D C 1
ATOM 7670 O O . ASP D 1 140 ? -20.591 -25.200 31.172 1.00 145.11 146 ASP D O 1
ATOM 7675 N N . ARG D 1 141 ? -20.776 -25.410 28.944 1.00 143.56 147 ARG D N 1
ATOM 7676 C CA . ARG D 1 141 ? -20.549 -26.852 28.968 1.00 143.64 147 ARG D CA 1
ATOM 7677 C C . ARG D 1 141 ? -19.099 -27.207 28.660 1.00 143.71 147 ARG D C 1
ATOM 7678 O O . ARG D 1 141 ? -18.835 -28.198 27.981 1.00 143.87 147 ARG D O 1
ATOM 7686 N N . ARG D 1 142 ? -18.146 -26.431 29.155 1.00 143.68 148 ARG D N 1
ATOM 7687 C CA . ARG D 1 142 ? -16.784 -26.591 28.658 1.00 144.26 148 ARG D CA 1
ATOM 7688 C C . ARG D 1 142 ? -16.180 -27.949 29.047 1.00 144.96 148 ARG D C 1
ATOM 7689 O O . ARG D 1 142 ? -15.343 -28.482 28.316 1.00 144.76 148 ARG D O 1
ATOM 7697 N N . ARG D 1 143 ? -16.637 -28.510 30.170 1.00 145.79 149 ARG D N 1
ATOM 7698 C CA . ARG D 1 143 ? -16.222 -29.844 30.653 1.00 145.82 149 ARG D CA 1
ATOM 7699 C C . ARG D 1 143 ? -16.096 -30.915 29.542 1.00 145.52 149 ARG D C 1
ATOM 7700 O O . ARG D 1 143 ? -15.206 -31.777 29.624 1.00 145.30 149 ARG D O 1
ATOM 7708 N N . GLU D 1 144 ? -16.953 -30.829 28.509 1.00 145.24 150 GLU D N 1
ATOM 7709 C CA . GLU D 1 144 ? -17.097 -31.874 27.471 1.00 145.53 150 GLU D CA 1
ATOM 7710 C C . GLU D 1 144 ? -16.094 -31.824 26.289 1.00 145.44 150 GLU D C 1
ATOM 7711 O O . GLU D 1 144 ? -16.195 -32.610 25.334 1.00 144.87 150 GLU D O 1
ATOM 7717 N N . TYR D 1 145 ? -15.140 -30.901 26.349 1.00 145.86 151 TYR D N 1
ATOM 7718 C CA . TYR D 1 145 ? -14.092 -30.802 25.336 1.00 146.15 151 TYR D CA 1
ATOM 7719 C C . TYR D 1 145 ? -12.842 -30.121 25.909 1.00 147.46 151 TYR D C 1
ATOM 7720 O O . TYR D 1 145 ? -12.804 -29.776 27.099 1.00 148.18 151 TYR D O 1
ATOM 7729 N N . GLN D 1 146 ? -11.825 -29.923 25.077 1.00 147.72 152 GLN D N 1
ATOM 7730 C CA . GLN D 1 146 ? -10.590 -29.343 25.558 1.00 148.06 152 GLN D CA 1
ATOM 7731 C C . GLN D 1 146 ? -10.493 -27.848 25.246 1.00 148.32 152 GLN D C 1
ATOM 7732 O O . GLN D 1 146 ? -10.037 -27.470 24.161 1.00 148.63 152 GLN D O 1
ATOM 7738 N N . LEU D 1 147 ? -10.930 -27.019 26.207 1.00 148.07 153 LEU D N 1
ATOM 7739 C CA . LEU D 1 147 ? -10.837 -25.545 26.157 1.00 147.82 153 LEU D CA 1
ATOM 7740 C C . LEU D 1 147 ? -9.964 -25.102 27.314 1.00 147.98 153 LEU D C 1
ATOM 7741 O O . LEU D 1 147 ? -10.066 -25.677 28.400 1.00 148.38 153 LEU D O 1
ATOM 7746 N N . SER D 1 148 ? -9.110 -24.097 27.113 1.00 148.28 154 SER D N 1
ATOM 7747 C CA . SER D 1 148 ? -8.187 -23.682 28.194 1.00 148.41 154 SER D CA 1
ATOM 7748 C C . SER D 1 148 ? -8.887 -22.837 29.262 1.00 148.43 154 SER D C 1
ATOM 7749 O O . SER D 1 148 ? -10.080 -22.531 29.152 1.00 148.79 154 SER D O 1
ATOM 7752 N N . ASP D 1 149 ? -8.132 -22.463 30.288 1.00 148.09 155 ASP D N 1
ATOM 7753 C CA . ASP D 1 149 ? -8.705 -21.886 31.498 1.00 147.98 155 ASP D CA 1
ATOM 7754 C C . ASP D 1 149 ? -8.737 -20.371 31.463 1.00 147.31 155 ASP D C 1
ATOM 7755 O O . ASP D 1 149 ? -9.624 -19.740 32.047 1.00 147.65 155 ASP D O 1
ATOM 7760 N N . SER D 1 150 ? -7.777 -19.786 30.766 1.00 146.09 156 SER D N 1
ATOM 7761 C CA . SER D 1 150 ? -7.707 -18.350 30.680 1.00 145.49 156 SER D CA 1
ATOM 7762 C C . SER D 1 150 ? -8.486 -17.814 29.477 1.00 144.62 156 SER D C 1
ATOM 7763 O O . SER D 1 150 ? -8.305 -16.662 29.084 1.00 144.52 156 SER D O 1
ATOM 7766 N N . THR D 1 151 ? -9.365 -18.628 28.898 1.00 143.56 157 THR D N 1
ATOM 7767 C CA . THR D 1 151 ? -10.202 -18.151 27.797 1.00 142.84 157 THR D CA 1
ATOM 7768 C C . THR D 1 151 ? -11.044 -16.986 28.272 1.00 142.21 157 THR D C 1
ATOM 7769 O O . THR D 1 151 ? -11.072 -15.935 27.641 1.00 142.14 157 THR D O 1
ATOM 7773 N N . LYS D 1 152 ? -11.704 -17.181 29.407 1.00 141.91 158 LYS D N 1
ATOM 7774 C CA . LYS D 1 152 ? -12.582 -16.169 29.984 1.00 141.78 158 LYS D CA 1
ATOM 7775 C C . LYS D 1 152 ? -11.804 -14.896 30.232 1.00 141.27 158 LYS D C 1
ATOM 7776 O O . LYS D 1 152 ? -12.182 -13.822 29.770 1.00 141.25 158 LYS D O 1
ATOM 7782 N N . TYR D 1 153 ? -10.699 -15.028 30.948 1.00 140.66 159 TYR D N 1
ATOM 7783 C CA . TYR D 1 153 ? -9.884 -13.872 31.310 1.00 140.89 159 TYR D CA 1
ATOM 7784 C C . TYR D 1 153 ? -9.499 -12.991 30.128 1.00 140.78 159 TYR D C 1
ATOM 7785 O O . TYR D 1 153 ? -9.321 -11.784 30.300 1.00 140.70 159 TYR D O 1
ATOM 7794 N N . TYR D 1 154 ? -9.353 -13.594 28.948 1.00 140.79 160 TYR D N 1
ATOM 7795 C CA . TYR D 1 154 ? -9.030 -12.852 27.731 1.00 140.61 160 TYR D CA 1
ATOM 7796 C C . TYR D 1 154 ? -10.267 -12.482 26.929 1.00 140.77 160 TYR D C 1
ATOM 7797 O O . TYR D 1 154 ? -10.443 -11.329 26.569 1.00 141.05 160 TYR D O 1
ATOM 7806 N N . LEU D 1 155 ? -11.116 -13.454 26.628 1.00 141.07 161 LEU D N 1
ATOM 7807 C CA . LEU D 1 155 ? -12.232 -13.191 25.724 1.00 141.40 161 LEU D CA 1
ATOM 7808 C C . LEU D 1 155 ? -13.195 -12.157 26.265 1.00 142.37 161 LEU D C 1
ATOM 7809 O O . LEU D 1 155 ? -13.823 -11.443 25.488 1.00 143.36 161 LEU D O 1
ATOM 7814 N N . ASN D 1 156 ? -13.329 -12.081 27.583 1.00 142.81 162 ASN D N 1
ATOM 7815 C CA . ASN D 1 156 ? -14.051 -10.977 28.192 1.00 143.27 162 ASN D CA 1
ATOM 7816 C C . ASN D 1 156 ? -13.370 -9.641 27.936 1.00 144.21 162 ASN D C 1
ATOM 7817 O O . ASN D 1 156 ? -14.003 -8.685 27.504 1.00 144.75 162 ASN D O 1
ATOM 7822 N N . ASP D 1 157 ? -12.071 -9.584 28.204 1.00 145.17 163 ASP D N 1
ATOM 7823 C CA . ASP D 1 157 ? -11.290 -8.346 28.042 1.00 145.77 163 ASP D CA 1
ATOM 7824 C C . ASP D 1 157 ? -10.638 -8.259 26.657 1.00 145.83 163 ASP D C 1
ATOM 7825 O O . ASP D 1 157 ? -9.452 -7.940 26.539 1.00 145.71 163 ASP D O 1
ATOM 7830 N N . LEU D 1 158 ? -11.417 -8.544 25.616 1.00 145.47 164 LEU D N 1
ATOM 7831 C CA . LEU D 1 158 ? -10.933 -8.456 24.246 1.00 145.24 164 LEU D CA 1
ATOM 7832 C C . LEU D 1 158 ? -10.508 -7.032 23.870 1.00 145.82 164 LEU D C 1
ATOM 7833 O O . LEU D 1 158 ? -9.383 -6.832 23.396 1.00 146.31 164 LEU D O 1
ATOM 7838 N N . ASP D 1 159 ? -11.390 -6.052 24.099 1.00 146.00 165 ASP D N 1
ATOM 7839 C CA . ASP D 1 159 ? -11.139 -4.649 23.710 1.00 145.54 165 ASP D CA 1
ATOM 7840 C C . ASP D 1 159 ? -9.793 -4.091 24.109 1.00 145.32 165 ASP D C 1
ATOM 7841 O O . ASP D 1 159 ? -9.224 -3.281 23.385 1.00 145.52 165 ASP D O 1
ATOM 7846 N N . ARG D 1 160 ? -9.304 -4.515 25.268 1.00 144.74 166 ARG D N 1
ATOM 7847 C CA . ARG D 1 160 ? -7.983 -4.122 25.747 1.00 144.12 166 ARG D CA 1
ATOM 7848 C C . ARG D 1 160 ? -6.873 -4.792 24.931 1.00 143.35 166 ARG D C 1
ATOM 7849 O O . ARG D 1 160 ? -5.873 -4.157 24.603 1.00 143.83 166 ARG D O 1
ATOM 7857 N N . VAL D 1 161 ? -7.042 -6.079 24.637 1.00 142.11 167 VAL D N 1
ATOM 7858 C CA . VAL D 1 161 ? -6.098 -6.818 23.817 1.00 141.95 167 VAL D CA 1
ATOM 7859 C C . VAL D 1 161 ? -6.165 -6.311 22.373 1.00 141.71 167 VAL D C 1
ATOM 7860 O O . VAL D 1 161 ? -5.137 -6.058 21.746 1.00 141.77 167 VAL D O 1
ATOM 7864 N N . ALA D 1 162 ? -7.373 -6.129 21.860 1.00 141.84 168 ALA D N 1
ATOM 7865 C CA . ALA D 1 162 ? -7.558 -5.722 20.467 1.00 142.52 168 ALA D CA 1
ATOM 7866 C C . ALA D 1 162 ? -6.966 -4.354 20.158 1.00 143.21 168 ALA D C 1
ATOM 7867 O O . ALA D 1 162 ? -6.582 -4.090 19.017 1.00 143.76 168 ALA D O 1
ATOM 7869 N N . ASP D 1 163 ? -6.917 -3.488 21.170 1.00 143.61 169 ASP D N 1
ATOM 7870 C CA . ASP D 1 163 ? -6.232 -2.198 21.083 1.00 143.05 169 ASP D CA 1
ATOM 7871 C C . ASP D 1 163 ? -4.917 -2.332 20.307 1.00 142.63 169 ASP D C 1
ATOM 7872 O O . ASP D 1 163 ? -4.106 -3.213 20.593 1.00 142.74 169 ASP D O 1
ATOM 7877 N N . PRO D 1 164 ? -4.716 -1.479 19.300 1.00 141.92 170 PRO D N 1
ATOM 7878 C CA . PRO D 1 164 ? -3.443 -1.515 18.607 1.00 142.16 170 PRO D CA 1
ATOM 7879 C C . PRO D 1 164 ? -2.221 -1.238 19.490 1.00 141.86 170 PRO D C 1
ATOM 7880 O O . PRO D 1 164 ? -1.125 -1.666 19.143 1.00 141.91 170 PRO D O 1
ATOM 7884 N N . SER D 1 165 ? -2.411 -0.538 20.606 1.00 141.98 171 SER D N 1
ATOM 7885 C CA . SER D 1 165 ? -1.317 -0.147 21.512 1.00 142.28 171 SER D CA 1
ATOM 7886 C C . SER D 1 165 ? -1.200 -1.073 22.730 1.00 142.14 171 SER D C 1
ATOM 7887 O O . SER D 1 165 ? -0.638 -0.697 23.768 1.00 141.63 171 SER D O 1
ATOM 7890 N N . TYR D 1 166 ? -1.727 -2.283 22.598 1.00 142.34 172 TYR D N 1
ATOM 7891 C CA . TYR D 1 166 ? -1.758 -3.228 23.699 1.00 142.56 172 TYR D CA 1
ATOM 7892 C C . TYR D 1 166 ? -0.336 -3.575 24.156 1.00 142.70 172 TYR D C 1
ATOM 7893 O O . TYR D 1 166 ? 0.587 -3.628 23.337 1.00 142.70 172 TYR D O 1
ATOM 7902 N N . LEU D 1 167 ? -0.171 -3.767 25.468 1.00 142.73 173 LEU D N 1
ATOM 7903 C CA . LEU D 1 167 ? 1.083 -4.275 26.058 1.00 142.73 173 LEU D CA 1
ATOM 7904 C C . LEU D 1 167 ? 0.795 -5.118 27.306 1.00 142.66 173 LEU D C 1
ATOM 7905 O O . LEU D 1 167 ? 0.529 -4.562 28.363 1.00 143.16 173 LEU D O 1
ATOM 7910 N N . PRO D 1 168 ? 0.893 -6.458 27.199 1.00 142.49 174 PRO D N 1
ATOM 7911 C CA . PRO D 1 168 ? 0.325 -7.358 28.207 1.00 142.58 174 PRO D CA 1
ATOM 7912 C C . PRO D 1 168 ? 0.702 -7.013 29.640 1.00 142.77 174 PRO D C 1
ATOM 7913 O O . PRO D 1 168 ? 1.863 -6.687 29.926 1.00 143.19 174 PRO D O 1
ATOM 7917 N N . THR D 1 169 ? -0.290 -7.081 30.521 1.00 142.42 175 THR D N 1
ATOM 7918 C CA . THR D 1 169 ? -0.088 -6.811 31.932 1.00 142.45 175 THR D CA 1
ATOM 7919 C C . THR D 1 169 ? 0.543 -8.050 32.553 1.00 142.60 175 THR D C 1
ATOM 7920 O O . THR D 1 169 ? 0.315 -9.154 32.061 1.00 142.52 175 THR D O 1
ATOM 7924 N N . GLN D 1 170 ? 1.328 -7.870 33.621 1.00 142.58 176 GLN D N 1
ATOM 7925 C CA . GLN D 1 170 ? 1.979 -8.990 34.311 1.00 142.51 176 GLN D CA 1
ATOM 7926 C C . GLN D 1 170 ? 1.007 -10.160 34.500 1.00 142.85 176 GLN D C 1
ATOM 7927 O O . GLN D 1 170 ? 1.381 -11.332 34.302 1.00 143.10 176 GLN D O 1
ATOM 7933 N N . GLN D 1 171 ? -0.238 -9.844 34.868 1.00 142.66 177 GLN D N 1
ATOM 7934 C CA . GLN D 1 171 ? -1.287 -10.869 34.979 1.00 142.42 177 GLN D CA 1
ATOM 7935 C C . GLN D 1 171 ? -1.546 -11.585 33.643 1.00 142.09 177 GLN D C 1
ATOM 7936 O O . GLN D 1 171 ? -1.634 -12.820 33.612 1.00 141.89 177 GLN D O 1
ATOM 7942 N N . ASP D 1 172 ? -1.652 -10.821 32.552 1.00 141.78 178 ASP D N 1
ATOM 7943 C CA . ASP D 1 172 ? -1.808 -11.402 31.209 1.00 141.60 178 ASP D CA 1
ATOM 7944 C C . ASP D 1 172 ? -0.667 -12.390 30.948 1.00 141.23 178 ASP D C 1
ATOM 7945 O O . ASP D 1 172 ? -0.886 -13.539 30.564 1.00 140.69 178 ASP D O 1
ATOM 7950 N N . VAL D 1 173 ? 0.553 -11.929 31.185 1.00 140.94 179 VAL D N 1
ATOM 7951 C CA . VAL D 1 173 ? 1.727 -12.750 31.038 1.00 140.56 179 VAL D CA 1
ATOM 7952 C C . VAL D 1 173 ? 1.612 -13.984 31.906 1.00 141.09 179 VAL D C 1
ATOM 7953 O O . VAL D 1 173 ? 1.987 -15.071 31.475 1.00 141.73 179 VAL D O 1
ATOM 7957 N N . LEU D 1 174 ? 1.087 -13.830 33.120 1.00 141.29 180 LEU D N 1
ATOM 7958 C CA . LEU D 1 174 ? 0.916 -14.975 34.020 1.00 141.41 180 LEU D CA 1
ATOM 7959 C C . LEU D 1 174 ? -0.145 -15.964 33.547 1.00 141.89 180 LEU D C 1
ATOM 7960 O O . LEU D 1 174 ? -0.025 -17.169 33.802 1.00 142.06 180 LEU D O 1
ATOM 7965 N N . ARG D 1 175 ? -1.163 -15.455 32.854 1.00 142.17 181 ARG D N 1
ATOM 7966 C CA . ARG D 1 175 ? -2.290 -16.277 32.394 1.00 142.26 181 ARG D CA 1
ATOM 7967 C C . ARG D 1 175 ? -2.198 -16.818 30.976 1.00 141.39 181 ARG D C 1
ATOM 7968 O O . ARG D 1 175 ? -3.139 -17.434 30.508 1.00 139.43 181 ARG D O 1
ATOM 7976 N N . VAL D 1 176 ? -1.076 -16.583 30.301 1.00 142.75 182 VAL D N 1
ATOM 7977 C CA . VAL D 1 176 ? -0.859 -17.111 28.953 1.00 144.23 182 VAL D CA 1
ATOM 7978 C C . VAL D 1 176 ? -0.575 -18.594 29.031 1.00 145.39 182 VAL D C 1
ATOM 7979 O O . VAL D 1 176 ? -0.446 -19.143 30.118 1.00 146.05 182 VAL D O 1
ATOM 7983 N N . ARG D 1 177 ? -0.441 -19.232 27.875 1.00 146.72 183 ARG D N 1
ATOM 7984 C CA . ARG D 1 177 ? -0.370 -20.680 27.809 1.00 146.55 183 ARG D CA 1
ATOM 7985 C C . ARG D 1 177 ? 0.509 -21.122 26.643 1.00 146.47 183 ARG D C 1
ATOM 7986 O O . ARG D 1 177 ? 0.057 -21.221 25.512 1.00 146.56 183 ARG D O 1
ATOM 7994 N N . VAL D 1 178 ? 1.781 -21.349 26.916 1.00 146.36 184 VAL D N 1
ATOM 7995 C CA . VAL D 1 178 ? 2.648 -21.933 25.920 1.00 146.65 184 VAL D CA 1
ATOM 7996 C C . VAL D 1 178 ? 3.121 -23.252 26.498 1.00 146.91 184 VAL D C 1
ATOM 7997 O O . VAL D 1 178 ? 3.992 -23.274 27.372 1.00 147.27 184 VAL D O 1
ATOM 8001 N N . PRO D 1 179 ? 2.516 -24.357 26.037 1.00 146.91 185 PRO D N 1
ATOM 8002 C CA . PRO D 1 179 ? 2.695 -25.654 26.655 1.00 146.84 185 PRO D CA 1
ATOM 8003 C C . PRO D 1 179 ? 4.077 -26.230 26.419 1.00 146.55 185 PRO D C 1
ATOM 8004 O O . PRO D 1 179 ? 4.610 -26.130 25.303 1.00 145.56 185 PRO D O 1
ATOM 8008 N N . THR D 1 180 ? 4.623 -26.837 27.478 1.00 147.06 186 THR D N 1
ATOM 8009 C CA . THR D 1 180 ? 6.023 -27.268 27.532 1.00 147.68 186 THR D CA 1
ATOM 8010 C C . THR D 1 180 ? 6.204 -28.653 26.931 1.00 148.09 186 THR D C 1
ATOM 8011 O O . THR D 1 180 ? 5.426 -29.567 27.208 1.00 148.33 186 THR D O 1
ATOM 8015 N N . THR D 1 181 ? 7.227 -28.796 26.097 1.00 148.48 187 THR D N 1
ATOM 8016 C CA . THR D 1 181 ? 7.688 -30.106 25.659 1.00 148.80 187 THR D CA 1
ATOM 8017 C C . THR D 1 181 ? 9.189 -30.073 25.693 1.00 149.10 187 THR D C 1
ATOM 8018 O O . THR D 1 181 ? 9.852 -29.912 24.661 1.00 149.38 187 THR D O 1
ATOM 8022 N N . GLY D 1 182 ? 9.717 -30.203 26.899 1.00 148.85 188 GLY D N 1
ATOM 8023 C CA . GLY D 1 182 ? 11.148 -30.162 27.097 1.00 148.86 188 GLY D CA 1
ATOM 8024 C C . GLY D 1 182 ? 11.464 -29.811 28.524 1.00 149.11 188 GLY D C 1
ATOM 8025 O O . GLY D 1 182 ? 10.741 -29.022 29.141 1.00 149.89 188 GLY D O 1
ATOM 8026 N N . ILE D 1 183 ? 12.542 -30.394 29.044 1.00 148.30 189 ILE D N 1
ATOM 8027 C CA . ILE D 1 183 ? 12.947 -30.162 30.415 1.00 147.59 189 ILE D CA 1
ATOM 8028 C C . ILE D 1 183 ? 13.919 -29.009 30.380 1.00 146.32 189 ILE D C 1
ATOM 8029 O O . ILE D 1 183 ? 15.057 -29.179 29.985 1.00 145.82 189 ILE D O 1
ATOM 8034 N N . ILE D 1 184 ? 13.438 -27.823 30.740 1.00 146.33 190 ILE D N 1
ATOM 8035 C CA . ILE D 1 184 ? 14.263 -26.610 30.752 1.00 146.57 190 ILE D CA 1
ATOM 8036 C C . ILE D 1 184 ? 14.487 -26.270 32.212 1.00 146.07 190 ILE D C 1
ATOM 8037 O O . ILE D 1 184 ? 13.521 -26.097 32.953 1.00 146.12 190 ILE D O 1
ATOM 8042 N N . GLU D 1 185 ? 15.739 -26.186 32.648 1.00 145.73 191 GLU D N 1
ATOM 8043 C CA . GLU D 1 185 ? 15.977 -25.958 34.068 1.00 146.17 191 GLU D CA 1
ATOM 8044 C C . GLU D 1 185 ? 16.269 -24.495 34.399 1.00 145.73 191 GLU D C 1
ATOM 8045 O O . GLU D 1 185 ? 17.012 -23.817 33.677 1.00 145.78 191 GLU D O 1
ATOM 8051 N N . TYR D 1 186 ? 15.673 -24.029 35.502 1.00 145.15 192 TYR D N 1
ATOM 8052 C CA . TYR D 1 186 ? 15.682 -22.622 35.893 1.00 145.00 192 TYR D CA 1
ATOM 8053 C C . TYR D 1 186 ? 16.327 -22.422 37.268 1.00 144.95 192 TYR D C 1
ATOM 8054 O O . TYR D 1 186 ? 15.725 -22.754 38.288 1.00 145.34 192 TYR D O 1
ATOM 8063 N N . PRO D 1 187 ? 17.560 -21.888 37.305 1.00 144.66 193 PRO D N 1
ATOM 8064 C CA . PRO D 1 187 ? 18.174 -21.645 38.602 1.00 144.47 193 PRO D CA 1
ATOM 8065 C C . PRO D 1 187 ? 17.667 -20.342 39.193 1.00 144.19 193 PRO D C 1
ATOM 8066 O O . PRO D 1 187 ? 17.213 -19.470 38.450 1.00 143.68 193 PRO D O 1
ATOM 8070 N N . PHE D 1 188 ? 17.728 -20.236 40.519 1.00 144.51 194 PHE D N 1
ATOM 8071 C CA . PHE D 1 188 ? 17.378 -19.011 41.237 1.00 144.93 194 PHE D CA 1
ATOM 8072 C C . PHE D 1 188 ? 18.273 -18.851 42.471 1.00 145.55 194 PHE D C 1
ATOM 8073 O O . PHE D 1 188 ? 18.186 -19.636 43.423 1.00 145.55 194 PHE D O 1
ATOM 8081 N N . ASP D 1 189 ? 19.150 -17.846 42.426 1.00 146.19 195 ASP D N 1
ATOM 8082 C CA . ASP D 1 189 ? 19.980 -17.448 43.564 1.00 146.09 195 ASP D CA 1
ATOM 8083 C C . ASP D 1 189 ? 19.094 -16.822 44.638 1.00 146.43 195 ASP D C 1
ATOM 8084 O O . ASP D 1 189 ? 18.270 -15.946 44.348 1.00 146.51 195 ASP D O 1
ATOM 8089 N N . LEU D 1 190 ? 19.281 -17.270 45.879 1.00 146.59 196 LEU D N 1
ATOM 8090 C CA . LEU D 1 190 ? 18.362 -16.937 46.968 1.00 146.36 196 LEU D CA 1
ATOM 8091 C C . LEU D 1 190 ? 19.011 -17.191 48.351 1.00 146.36 196 LEU D C 1
ATOM 8092 O O . LEU D 1 190 ? 19.187 -18.336 48.775 1.00 146.08 196 LEU D O 1
ATOM 8097 N N . GLN D 1 191 ? 19.379 -16.107 49.032 1.00 146.35 197 GLN D N 1
ATOM 8098 C CA . GLN D 1 191 ? 20.015 -16.179 50.347 1.00 146.42 197 GLN D CA 1
ATOM 8099 C C . GLN D 1 191 ? 21.226 -17.089 50.305 1.00 146.07 197 GLN D C 1
ATOM 8100 O O . GLN D 1 191 ? 21.278 -18.077 51.037 1.00 145.90 197 GLN D O 1
ATOM 8106 N N . SER D 1 192 ? 22.175 -16.770 49.421 1.00 145.97 198 SER D N 1
ATOM 8107 C CA . SER D 1 192 ? 23.426 -17.548 49.249 1.00 146.14 198 SER D CA 1
ATOM 8108 C C . SER D 1 192 ? 23.228 -19.022 48.852 1.00 145.83 198 SER D C 1
ATOM 8109 O O . SER D 1 192 ? 24.202 -19.781 48.767 1.00 145.39 198 SER D O 1
ATOM 8112 N N . VAL D 1 193 ? 21.977 -19.418 48.615 1.00 145.72 199 VAL D N 1
ATOM 8113 C CA . VAL D 1 193 ? 21.635 -20.791 48.268 1.00 145.43 199 VAL D CA 1
ATOM 8114 C C . VAL D 1 193 ? 20.983 -20.789 46.906 1.00 145.25 199 VAL D C 1
ATOM 8115 O O . VAL D 1 193 ? 20.074 -20.010 46.669 1.00 145.31 199 VAL D O 1
ATOM 8119 N N . ILE D 1 194 ? 21.435 -21.656 46.011 1.00 145.18 200 ILE D N 1
ATOM 8120 C CA . ILE D 1 194 ? 20.804 -21.777 44.702 1.00 145.12 200 ILE D CA 1
ATOM 8121 C C . ILE D 1 194 ? 19.742 -22.853 44.840 1.00 145.13 200 ILE D C 1
ATOM 8122 O O . ILE D 1 194 ? 19.994 -23.880 45.474 1.00 145.57 200 ILE D O 1
ATOM 8127 N N . PHE D 1 195 ? 18.558 -22.601 44.280 1.00 144.96 201 PHE D N 1
ATOM 8128 C CA . PHE D 1 195 ? 17.542 -23.634 44.084 1.00 145.01 201 PHE D CA 1
ATOM 8129 C C . PHE D 1 195 ? 17.401 -23.848 42.598 1.00 144.80 201 PHE D C 1
ATOM 8130 O O . PHE D 1 195 ? 16.965 -22.957 41.884 1.00 144.79 201 PHE D O 1
ATOM 8138 N N . ARG D 1 196 ? 17.761 -25.025 42.121 1.00 145.43 202 ARG D N 1
ATOM 8139 C CA . ARG D 1 196 ? 17.703 -25.291 40.700 1.00 145.87 202 ARG D CA 1
ATOM 8140 C C . ARG D 1 196 ? 16.331 -25.912 40.354 1.00 145.18 202 ARG D C 1
ATOM 8141 O O . ARG D 1 196 ? 16.092 -27.084 40.610 1.00 145.65 202 ARG D O 1
ATOM 8149 N N . MET D 1 197 ? 15.427 -25.114 39.788 1.00 144.18 203 MET D N 1
ATOM 8150 C CA . MET D 1 197 ? 14.013 -25.502 39.657 1.00 143.64 203 MET D CA 1
ATOM 8151 C C . MET D 1 197 ? 13.660 -26.059 38.285 1.00 142.67 203 MET D C 1
ATOM 8152 O O . MET D 1 197 ? 13.574 -25.309 37.307 1.00 142.00 203 MET D O 1
ATOM 8157 N N . VAL D 1 198 ? 13.430 -27.372 38.236 1.00 142.28 204 VAL D N 1
ATOM 8158 C CA . VAL D 1 198 ? 13.181 -28.101 36.985 1.00 141.96 204 VAL D CA 1
ATOM 8159 C C . VAL D 1 198 ? 11.715 -28.074 36.550 1.00 142.18 204 VAL D C 1
ATOM 8160 O O . VAL D 1 198 ? 10.818 -28.361 37.342 1.00 142.82 204 VAL D O 1
ATOM 8164 N N . ASP D 1 199 ? 11.484 -27.760 35.278 1.00 141.86 205 ASP D N 1
ATOM 8165 C CA . ASP D 1 199 ? 10.137 -27.643 34.727 1.00 141.75 205 ASP D CA 1
ATOM 8166 C C . ASP D 1 199 ? 9.978 -28.737 33.683 1.00 142.00 205 ASP D C 1
ATOM 8167 O O . ASP D 1 199 ? 10.557 -28.643 32.598 1.00 142.09 205 ASP D O 1
ATOM 8172 N N . VAL D 1 200 ? 9.202 -29.773 34.014 1.00 142.01 206 VAL D N 1
ATOM 8173 C CA . VAL D 1 200 ? 9.015 -30.924 33.133 1.00 141.85 206 VAL D CA 1
ATOM 8174 C C . VAL D 1 200 ? 7.704 -30.846 32.364 1.00 141.96 206 VAL D C 1
ATOM 8175 O O . VAL D 1 200 ? 6.811 -30.077 32.719 1.00 140.67 206 VAL D O 1
ATOM 8179 N N . GLY D 1 201 ? 7.613 -31.657 31.307 1.00 143.26 207 GLY D N 1
ATOM 8180 C CA . GLY D 1 201 ? 6.400 -31.792 30.511 1.00 144.23 207 GLY D CA 1
ATOM 8181 C C . GLY D 1 201 ? 5.281 -32.332 31.374 1.00 145.43 207 GLY D C 1
ATOM 8182 O O . GLY D 1 201 ? 5.465 -32.534 32.567 1.00 146.25 207 GLY D O 1
ATOM 8183 N N . GLY D 1 202 ? 4.116 -32.571 30.788 1.00 146.23 208 GLY D N 1
ATOM 8184 C CA . GLY D 1 202 ? 2.959 -33.002 31.580 1.00 146.67 208 GLY D CA 1
ATOM 8185 C C . GLY D 1 202 ? 2.084 -34.070 30.956 1.00 147.33 208 GLY D C 1
ATOM 8186 O O . GLY D 1 202 ? 1.505 -34.881 31.672 1.00 147.15 208 GLY D O 1
ATOM 8187 N N . GLN D 1 203 ? 1.949 -34.058 29.632 1.00 148.15 209 GLN D N 1
ATOM 8188 C CA . GLN D 1 203 ? 1.097 -35.034 28.964 1.00 148.82 209 GLN D CA 1
ATOM 8189 C C . GLN D 1 203 ? 1.818 -36.377 28.957 1.00 149.18 209 GLN D C 1
ATOM 8190 O O . GLN D 1 203 ? 3.051 -36.413 28.985 1.00 149.14 209 GLN D O 1
ATOM 8196 N N . ARG D 1 204 ? 1.055 -37.472 28.937 1.00 149.44 210 ARG D N 1
ATOM 8197 C CA . ARG D 1 204 ? 1.632 -38.820 28.894 1.00 150.02 210 ARG D CA 1
ATOM 8198 C C . ARG D 1 204 ? 2.838 -38.857 27.947 1.00 149.83 210 ARG D C 1
ATOM 8199 O O . ARG D 1 204 ? 3.873 -39.462 28.246 1.00 149.89 210 ARG D O 1
ATOM 8207 N N . SER D 1 205 ? 2.680 -38.176 26.817 1.00 149.27 211 SER D N 1
ATOM 8208 C CA . SER D 1 205 ? 3.701 -38.031 25.791 1.00 149.25 211 SER D CA 1
ATOM 8209 C C . SER D 1 205 ? 5.135 -37.770 26.286 1.00 149.17 211 SER D C 1
ATOM 8210 O O . SER D 1 205 ? 6.088 -38.353 25.760 1.00 149.20 211 SER D O 1
ATOM 8213 N N . GLU D 1 206 ? 5.283 -36.920 27.301 1.00 149.14 212 GLU D N 1
ATOM 8214 C CA . GLU D 1 206 ? 6.602 -36.423 27.728 1.00 148.98 212 GLU D CA 1
ATOM 8215 C C . GLU D 1 206 ? 7.234 -37.177 28.894 1.00 148.10 212 GLU D C 1
ATOM 8216 O O . GLU D 1 206 ? 8.424 -37.029 29.150 1.00 148.07 212 GLU D O 1
ATOM 8222 N N . ARG D 1 207 ? 6.444 -37.975 29.600 1.00 146.98 213 ARG D N 1
ATOM 8223 C CA . ARG D 1 207 ? 6.835 -38.452 30.921 1.00 146.32 213 ARG D CA 1
ATOM 8224 C C . ARG D 1 207 ? 8.007 -39.412 30.929 1.00 146.25 213 ARG D C 1
ATOM 8225 O O . ARG D 1 207 ? 8.592 -39.657 31.973 1.00 146.10 213 ARG D O 1
ATOM 8233 N N . ARG D 1 208 ? 8.329 -39.975 29.774 1.00 146.65 214 ARG D N 1
ATOM 8234 C CA . ARG D 1 208 ? 9.547 -40.770 29.607 1.00 147.16 214 ARG D CA 1
ATOM 8235 C C . ARG D 1 208 ? 10.764 -39.950 30.041 1.00 147.47 214 ARG D C 1
ATOM 8236 O O . ARG D 1 208 ? 11.512 -40.333 30.952 1.00 147.52 214 ARG D O 1
ATOM 8244 N N . LYS D 1 209 ? 10.915 -38.794 29.399 1.00 147.64 215 LYS D N 1
ATOM 8245 C CA . LYS D 1 209 ? 12.024 -37.875 29.651 1.00 148.11 215 LYS D CA 1
ATOM 8246 C C . LYS D 1 209 ? 12.295 -37.632 31.136 1.00 147.33 215 LYS D C 1
ATOM 8247 O O . LYS D 1 209 ? 13.447 -37.539 31.542 1.00 146.85 215 LYS D O 1
ATOM 8253 N N . TRP D 1 210 ? 11.232 -37.519 31.931 1.00 147.21 216 TRP D N 1
ATOM 8254 C CA . TRP D 1 210 ? 11.349 -37.127 33.336 1.00 147.32 216 TRP D CA 1
ATOM 8255 C C . TRP D 1 210 ? 12.497 -37.841 34.028 1.00 147.40 216 TRP D C 1
ATOM 8256 O O . TRP D 1 210 ? 13.252 -37.226 34.799 1.00 147.97 216 TRP D O 1
ATOM 8267 N N . ILE D 1 211 ? 12.642 -39.136 33.761 1.00 146.66 217 ILE D N 1
ATOM 8268 C CA . ILE D 1 211 ? 13.652 -39.928 34.475 1.00 146.28 217 ILE D CA 1
ATOM 8269 C C . ILE D 1 211 ? 15.101 -39.420 34.290 1.00 145.71 217 ILE D C 1
ATOM 8270 O O . ILE D 1 211 ? 15.960 -39.714 35.114 1.00 145.03 217 ILE D O 1
ATOM 8275 N N . HIS D 1 212 ? 15.354 -38.655 33.225 1.00 145.64 218 HIS D N 1
ATOM 8276 C CA . HIS D 1 212 ? 16.669 -38.036 32.984 1.00 145.60 218 HIS D CA 1
ATOM 8277 C C . HIS D 1 212 ? 16.972 -36.846 33.890 1.00 145.43 218 HIS D C 1
ATOM 8278 O O . HIS D 1 212 ? 18.122 -36.396 33.957 1.00 145.13 218 HIS D O 1
ATOM 8285 N N . CYS D 1 213 ? 15.952 -36.323 34.562 1.00 145.31 219 CYS D N 1
ATOM 8286 C CA . CYS D 1 213 ? 16.171 -35.290 35.549 1.00 145.68 219 CYS D CA 1
ATOM 8287 C C . CYS D 1 213 ? 15.612 -35.745 36.884 1.00 146.50 219 CYS D C 1
ATOM 8288 O O . CYS D 1 213 ? 14.874 -35.005 37.538 1.00 146.93 219 CYS D O 1
ATOM 8291 N N . PHE D 1 214 ? 15.966 -36.975 37.266 1.00 147.00 220 PHE D N 1
ATOM 8292 C CA . PHE D 1 214 ? 15.634 -37.559 38.577 1.00 147.00 220 PHE D CA 1
ATOM 8293 C C . PHE D 1 214 ? 16.895 -37.664 39.411 1.00 147.58 220 PHE D C 1
ATOM 8294 O O . PHE D 1 214 ? 16.920 -38.392 40.395 1.00 147.23 220 PHE D O 1
ATOM 8302 N N . GLU D 1 215 ? 17.930 -36.926 39.029 1.00 148.92 221 GLU D N 1
ATOM 8303 C CA . GLU D 1 215 ? 19.303 -37.295 39.407 1.00 150.50 221 GLU D CA 1
ATOM 8304 C C . GLU D 1 215 ? 19.658 -37.044 40.886 1.00 151.00 221 GLU D C 1
ATOM 8305 O O . GLU D 1 215 ? 19.663 -37.998 41.672 1.00 151.69 221 GLU D O 1
ATOM 8311 N N . ASN D 1 216 ? 19.962 -35.801 41.272 1.00 150.50 222 ASN D N 1
ATOM 8312 C CA . ASN D 1 216 ? 20.140 -35.488 42.692 1.00 149.50 222 ASN D CA 1
ATOM 8313 C C . ASN D 1 216 ? 18.990 -34.628 43.152 1.00 148.48 222 ASN D C 1
ATOM 8314 O O . ASN D 1 216 ? 19.159 -33.448 43.442 1.00 148.17 222 ASN D O 1
ATOM 8319 N N . VAL D 1 217 ? 17.810 -35.233 43.216 1.00 147.97 223 VAL D N 1
ATOM 8320 C CA . VAL D 1 217 ? 16.599 -34.496 43.571 1.00 147.52 223 VAL D CA 1
ATOM 8321 C C . VAL D 1 217 ? 16.483 -34.382 45.088 1.00 146.67 223 VAL D C 1
ATOM 8322 O O . VAL D 1 217 ? 16.614 -35.370 45.814 1.00 146.26 223 VAL D O 1
ATOM 8326 N N . THR D 1 218 ? 16.246 -33.158 45.547 1.00 146.27 224 THR D N 1
ATOM 8327 C CA . THR D 1 218 ? 16.116 -32.863 46.964 1.00 146.33 224 THR D CA 1
ATOM 8328 C C . THR D 1 218 ? 14.656 -32.857 47.414 1.00 146.63 224 THR D C 1
ATOM 8329 O O . THR D 1 218 ? 14.356 -33.281 48.534 1.00 147.72 224 THR D O 1
ATOM 8333 N N . SER D 1 219 ? 13.753 -32.377 46.558 1.00 145.68 225 SER D N 1
ATOM 8334 C CA . SER D 1 219 ? 12.333 -32.364 46.897 1.00 144.95 225 SER D CA 1
ATOM 8335 C C . SER D 1 219 ? 11.447 -32.338 45.666 1.00 144.16 225 SER D C 1
ATOM 8336 O O . SER D 1 219 ? 11.789 -31.698 44.686 1.00 144.25 225 SER D O 1
ATOM 8339 N N . ILE D 1 220 ? 10.307 -33.031 45.735 1.00 143.49 226 ILE D N 1
ATOM 8340 C CA . ILE D 1 220 ? 9.383 -33.169 44.600 1.00 143.22 226 ILE D CA 1
ATOM 8341 C C . ILE D 1 220 ? 8.141 -32.308 44.804 1.00 142.95 226 ILE D C 1
ATOM 8342 O O . ILE D 1 220 ? 7.193 -32.712 45.479 1.00 143.36 226 ILE D O 1
ATOM 8347 N N . MET D 1 221 ? 8.142 -31.122 44.214 1.00 142.12 227 MET D N 1
ATOM 8348 C CA . MET D 1 221 ? 6.968 -30.274 44.263 1.00 141.24 227 MET D CA 1
ATOM 8349 C C . MET D 1 221 ? 5.978 -30.857 43.264 1.00 140.94 227 MET D C 1
ATOM 8350 O O . MET D 1 221 ? 6.227 -30.827 42.068 1.00 141.82 227 MET D O 1
ATOM 8355 N N . PHE D 1 222 ? 4.876 -31.419 43.757 1.00 139.97 228 PHE D N 1
ATOM 8356 C CA . PHE D 1 222 ? 3.859 -32.045 42.896 1.00 139.43 228 PHE D CA 1
ATOM 8357 C C . PHE D 1 222 ? 2.593 -31.213 42.856 1.00 138.46 228 PHE D C 1
ATOM 8358 O O . PHE D 1 222 ? 1.950 -31.020 43.878 1.00 137.54 228 PHE D O 1
ATOM 8366 N N . LEU D 1 223 ? 2.227 -30.756 41.666 1.00 138.57 229 LEU D N 1
ATOM 8367 C CA . LEU D 1 223 ? 1.057 -29.891 41.485 1.00 139.08 229 LEU D CA 1
ATOM 8368 C C . LEU D 1 223 ? -0.205 -30.651 41.026 1.00 139.25 229 LEU D C 1
ATOM 8369 O O . LEU D 1 223 ? -0.145 -31.496 40.128 1.00 139.84 229 LEU D O 1
ATOM 8374 N N . VAL D 1 224 ? -1.336 -30.352 41.660 1.00 138.58 230 VAL D N 1
ATOM 8375 C CA . VAL D 1 224 ? -2.622 -30.903 41.262 1.00 138.51 230 VAL D CA 1
ATOM 8376 C C . VAL D 1 224 ? -3.586 -29.747 41.101 1.00 138.69 230 VAL D C 1
ATOM 8377 O O . VAL D 1 224 ? -3.597 -28.850 41.934 1.00 138.68 230 VAL D O 1
ATOM 8381 N N . ALA D 1 225 ? -4.376 -29.764 40.027 1.00 138.93 231 ALA D N 1
ATOM 8382 C CA . ALA D 1 225 ? -5.287 -28.673 39.715 1.00 139.04 231 ALA D CA 1
ATOM 8383 C C . ALA D 1 225 ? -6.617 -28.992 40.328 1.00 139.47 231 ALA D C 1
ATOM 8384 O O . ALA D 1 225 ? -7.336 -29.828 39.811 1.00 139.86 231 ALA D O 1
ATOM 8386 N N . LEU D 1 226 ? -6.951 -28.329 41.432 1.00 140.30 232 LEU D N 1
ATOM 8387 C CA . LEU D 1 226 ? -8.180 -28.646 42.174 1.00 140.67 232 LEU D CA 1
ATOM 8388 C C . LEU D 1 226 ? -9.410 -28.726 41.278 1.00 141.46 232 LEU D C 1
ATOM 8389 O O . LEU D 1 226 ? -10.298 -29.528 41.532 1.00 142.17 232 LEU D O 1
ATOM 8394 N N . SER D 1 227 ? -9.449 -27.916 40.225 1.00 141.82 233 SER D N 1
ATOM 8395 C CA . SER D 1 227 ? -10.583 -27.888 39.318 1.00 142.20 233 SER D CA 1
ATOM 8396 C C . SER D 1 227 ? -10.577 -29.014 38.283 1.00 143.14 233 SER D C 1
ATOM 8397 O O . SER D 1 227 ? -11.440 -29.024 37.411 1.00 143.70 233 SER D O 1
ATOM 8400 N N . GLU D 1 228 ? -9.624 -29.950 38.363 1.00 143.79 234 GLU D N 1
ATOM 8401 C CA . GLU D 1 228 ? -9.555 -31.081 37.418 1.00 144.14 234 GLU D CA 1
ATOM 8402 C C . GLU D 1 228 ? -10.684 -32.072 37.664 1.00 144.33 234 GLU D C 1
ATOM 8403 O O . GLU D 1 228 ? -11.079 -32.813 36.764 1.00 144.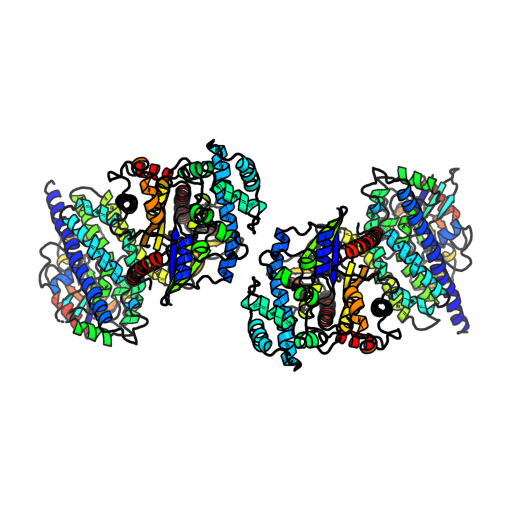88 234 GLU D O 1
ATOM 8409 N N . TYR D 1 229 ? -11.203 -32.089 38.882 1.00 144.01 235 TYR D N 1
ATOM 8410 C CA . TYR D 1 229 ? -12.124 -33.138 39.301 1.00 143.99 235 TYR D CA 1
ATOM 8411 C C . TYR D 1 229 ? -13.261 -33.499 38.324 1.00 144.33 235 TYR D C 1
ATOM 8412 O O . TYR D 1 229 ? -13.707 -34.651 38.313 1.00 144.55 235 TYR D O 1
ATOM 8421 N N . ASP D 1 230 ? -13.717 -32.558 37.497 1.00 144.70 236 ASP D N 1
ATOM 8422 C CA . ASP D 1 230 ? -14.822 -32.860 36.563 1.00 144.92 236 ASP D CA 1
ATOM 8423 C C . ASP D 1 230 ? -14.424 -33.153 35.102 1.00 145.27 236 ASP D C 1
ATOM 8424 O O . ASP D 1 230 ? -15.270 -33.581 34.327 1.00 145.92 236 ASP D O 1
ATOM 8429 N N . GLN D 1 231 ? -13.157 -32.961 34.742 1.00 145.30 237 GLN D N 1
ATOM 8430 C CA . GLN D 1 231 ? -12.726 -33.038 33.343 1.00 145.81 237 GLN D CA 1
ATOM 8431 C C . GLN D 1 231 ? -12.134 -34.402 32.986 1.00 145.83 237 GLN D C 1
ATOM 8432 O O . GLN D 1 231 ? -11.926 -35.222 33.872 1.00 145.82 237 GLN D O 1
ATOM 8438 N N . VAL D 1 232 ? -11.867 -34.627 31.689 1.00 146.10 238 VAL D N 1
ATOM 8439 C CA . VAL D 1 232 ? -11.187 -35.841 31.190 1.00 146.28 238 VAL D CA 1
ATOM 8440 C C . VAL D 1 232 ? -9.883 -35.474 30.489 1.00 146.60 238 VAL D C 1
ATOM 8441 O O . VAL D 1 232 ? -9.736 -34.362 29.990 1.00 146.04 238 VAL D O 1
ATOM 8445 N N . LEU D 1 233 ? -8.953 -36.427 30.434 1.00 147.87 239 LEU D N 1
ATOM 8446 C CA . LEU D 1 233 ? -7.601 -36.189 29.894 1.00 148.55 239 LEU D CA 1
ATOM 8447 C C . LEU D 1 233 ? -7.565 -35.808 28.416 1.00 149.54 239 LEU D C 1
ATOM 8448 O O . LEU D 1 233 ? -8.288 -36.385 27.584 1.00 149.68 239 LEU D O 1
ATOM 8453 N N . VAL D 1 234 ? -6.699 -34.841 28.107 1.00 150.68 240 VAL D N 1
ATOM 8454 C CA . VAL D 1 234 ? -6.548 -34.315 26.741 1.00 151.17 240 VAL D CA 1
ATOM 8455 C C . VAL D 1 234 ? -6.093 -35.420 25.795 1.00 151.26 240 VAL D C 1
ATOM 8456 O O . VAL D 1 234 ? -6.657 -35.607 24.712 1.00 150.87 240 VAL D O 1
ATOM 8460 N N . GLU D 1 235 ? -5.094 -36.166 26.244 1.00 152.05 241 GLU D N 1
ATOM 8461 C CA . GLU D 1 235 ? -4.533 -37.256 25.459 1.00 153.51 241 GLU D CA 1
ATOM 8462 C C . GLU D 1 235 ? -5.485 -38.452 25.338 1.00 153.80 241 GLU D C 1
ATOM 8463 O O . GLU D 1 235 ? -5.604 -39.019 24.252 1.00 154.37 241 GLU D O 1
ATOM 8469 N N . SER D 1 236 ? -6.179 -38.810 26.424 1.00 153.63 242 SER D N 1
ATOM 8470 C CA . SER D 1 236 ? -7.016 -40.030 26.464 1.00 153.70 242 SER D CA 1
ATOM 8471 C C . SER D 1 236 ? -8.373 -39.815 27.181 1.00 153.53 242 SER D C 1
ATOM 8472 O O . SER D 1 236 ? -8.453 -39.834 28.407 1.00 153.48 242 SER D O 1
ATOM 8475 N N . ASP D 1 237 ? -9.441 -39.677 26.405 1.00 153.62 243 ASP D N 1
ATOM 8476 C CA . ASP D 1 237 ? -10.686 -39.021 26.873 1.00 153.98 243 ASP D CA 1
ATOM 8477 C C . ASP D 1 237 ? -11.742 -39.925 27.553 1.00 153.34 243 ASP D C 1
ATOM 8478 O O . ASP D 1 237 ? -12.943 -39.619 27.541 1.00 152.33 243 ASP D O 1
ATOM 8483 N N . ASN D 1 238 ? -11.291 -41.022 28.155 1.00 153.40 244 ASN D N 1
ATOM 8484 C CA . ASN D 1 238 ? -12.174 -41.906 28.918 1.00 152.98 244 ASN D CA 1
ATOM 8485 C C . ASN D 1 238 ? -11.944 -41.782 30.431 1.00 152.39 244 ASN D C 1
ATOM 8486 O O . ASN D 1 238 ? -12.701 -42.331 31.231 1.00 152.20 244 ASN D O 1
ATOM 8491 N N . GLU D 1 239 ? -10.913 -41.034 30.819 1.00 151.85 245 GLU D N 1
ATOM 8492 C CA . GLU D 1 239 ? -10.319 -41.153 32.157 1.00 150.95 245 GLU D CA 1
ATOM 8493 C C . GLU D 1 239 ? -10.260 -39.807 32.903 1.00 149.91 245 GLU D C 1
ATOM 8494 O O . GLU D 1 239 ? -9.735 -38.815 32.377 1.00 149.32 245 GLU D O 1
ATOM 8500 N N . ASN D 1 240 ? -10.779 -39.795 34.134 1.00 148.81 246 ASN D N 1
ATOM 8501 C CA . ASN D 1 240 ? -10.933 -38.559 34.894 1.00 148.06 246 ASN D CA 1
ATOM 8502 C C . ASN D 1 240 ? -9.600 -37.942 35.226 1.00 146.81 246 ASN D C 1
ATOM 8503 O O . ASN D 1 240 ? -8.674 -38.629 35.621 1.00 146.14 246 ASN D O 1
ATOM 8508 N N . ARG D 1 241 ? -9.538 -36.625 35.083 1.00 146.61 247 ARG D N 1
ATOM 8509 C CA . ARG D 1 241 ? -8.294 -35.888 35.178 1.00 146.66 247 ARG D CA 1
ATOM 8510 C C . ARG D 1 241 ? -7.667 -35.909 36.569 1.00 146.07 247 ARG D C 1
ATOM 8511 O O . ARG D 1 241 ? -6.448 -35.759 36.695 1.00 146.46 247 ARG D O 1
ATOM 8519 N N . MET D 1 242 ? -8.481 -36.086 37.606 1.00 145.08 248 MET D N 1
ATOM 8520 C CA . MET D 1 242 ? -7.947 -36.223 38.949 1.00 145.00 248 MET D CA 1
ATOM 8521 C C . MET D 1 242 ? -7.559 -37.664 39.200 1.00 144.95 248 MET D C 1
ATOM 8522 O O . MET D 1 242 ? -6.495 -37.914 39.752 1.00 145.27 248 MET D O 1
ATOM 8527 N N . GLU D 1 243 ? -8.397 -38.608 38.768 1.00 145.25 249 GLU D N 1
ATOM 8528 C CA . GLU D 1 243 ? -8.062 -40.041 38.823 1.00 145.75 249 GLU D CA 1
ATOM 8529 C C . GLU D 1 243 ? -6.622 -40.291 38.342 1.00 145.17 249 GLU D C 1
ATOM 8530 O O . GLU D 1 243 ? -5.937 -41.164 38.862 1.00 145.27 249 GLU D O 1
ATOM 8536 N N . GLU D 1 244 ? -6.172 -39.502 37.367 1.00 144.58 250 GLU D N 1
ATOM 8537 C CA . GLU D 1 244 ? -4.858 -39.668 36.767 1.00 144.25 250 GLU D CA 1
ATOM 8538 C C . GLU D 1 244 ? -3.779 -38.881 37.509 1.00 143.78 250 GLU D C 1
ATOM 8539 O O . GLU D 1 244 ? -2.663 -39.380 37.681 1.00 144.35 250 GLU D O 1
ATOM 8545 N N . SER D 1 245 ? -4.096 -37.657 37.936 1.00 142.68 251 SER D N 1
ATOM 8546 C CA . SER D 1 245 ? -3.207 -36.897 38.822 1.00 141.76 251 SER D CA 1
ATOM 8547 C C . SER D 1 245 ? -2.886 -37.721 40.062 1.00 140.92 251 SER D C 1
ATOM 8548 O O . SER D 1 245 ? -1.749 -37.750 40.534 1.00 140.80 251 SER D O 1
ATOM 8551 N N . LYS D 1 246 ? -3.918 -38.396 40.557 1.00 140.39 252 LYS D N 1
ATOM 8552 C CA . LYS D 1 246 ? -3.853 -39.281 41.725 1.00 139.92 252 LYS D CA 1
ATOM 8553 C C . LYS D 1 246 ? -2.920 -40.462 41.485 1.00 139.17 252 LYS D C 1
ATOM 8554 O O . LYS D 1 246 ? -2.040 -40.722 42.284 1.00 138.52 252 LYS D O 1
ATOM 8560 N N . ALA D 1 247 ? -3.126 -41.162 40.372 1.00 139.22 253 ALA D N 1
ATOM 8561 C CA . ALA D 1 247 ? -2.315 -42.328 39.986 1.00 139.11 253 ALA D CA 1
ATOM 8562 C C . ALA D 1 247 ? -0.845 -41.999 39.825 1.00 138.67 253 ALA D C 1
ATOM 8563 O O . ALA D 1 247 ? 0.020 -42.698 40.355 1.00 138.45 253 ALA D O 1
ATOM 8565 N N . LEU D 1 248 ? -0.585 -40.940 39.060 1.00 138.22 254 LEU D N 1
ATOM 8566 C CA . LEU D 1 248 ? 0.761 -40.382 38.873 1.00 137.96 254 LEU D CA 1
ATOM 8567 C C . LEU D 1 248 ? 1.469 -40.080 40.195 1.00 137.53 254 LEU D C 1
ATOM 8568 O O . LEU D 1 248 ? 2.650 -40.369 40.365 1.00 136.89 254 LEU D O 1
ATOM 8573 N N . PHE D 1 249 ? 0.730 -39.484 41.120 1.00 137.20 255 PHE D N 1
ATOM 8574 C CA . PHE D 1 249 ? 1.276 -39.104 42.406 1.00 137.34 255 PHE D CA 1
ATOM 8575 C C . PHE D 1 249 ? 1.800 -40.334 43.131 1.00 137.67 255 PHE D C 1
ATOM 8576 O O . PHE D 1 249 ? 2.981 -40.412 43.434 1.00 138.36 255 PHE D O 1
ATOM 8584 N N . ARG D 1 250 ? 0.924 -41.301 43.379 1.00 138.00 256 ARG D N 1
ATOM 8585 C CA . ARG D 1 250 ? 1.304 -42.561 44.018 1.00 137.84 256 ARG D CA 1
ATOM 8586 C C . ARG D 1 250 ? 2.446 -43.262 43.263 1.00 138.26 256 ARG D C 1
ATOM 8587 O O . ARG D 1 250 ? 3.339 -43.842 43.882 1.00 138.95 256 ARG D O 1
ATOM 8595 N N . THR D 1 251 ? 2.438 -43.201 41.935 1.00 138.13 257 THR D N 1
ATOM 8596 C CA . THR D 1 251 ? 3.513 -43.829 41.152 1.00 137.92 257 THR D CA 1
ATOM 8597 C C . THR D 1 251 ? 4.898 -43.220 41.397 1.00 137.84 257 THR D C 1
ATOM 8598 O O . THR D 1 251 ? 5.878 -43.947 41.416 1.00 137.70 257 THR D O 1
ATOM 8602 N N . ILE D 1 252 ? 4.966 -41.895 41.558 1.00 137.69 258 ILE D N 1
ATOM 8603 C CA . ILE D 1 252 ? 6.222 -41.186 41.817 1.00 137.67 258 ILE D CA 1
ATOM 8604 C C . ILE D 1 252 ? 6.681 -41.377 43.246 1.00 137.65 258 ILE D C 1
ATOM 8605 O O . ILE D 1 252 ? 7.803 -41.818 43.477 1.00 137.52 258 ILE D O 1
ATOM 8610 N N . ILE D 1 253 ? 5.807 -41.034 44.190 1.00 137.94 259 ILE D N 1
ATOM 8611 C CA . ILE D 1 253 ? 6.034 -41.228 45.626 1.00 138.69 259 ILE D CA 1
ATOM 8612 C C . ILE D 1 253 ? 6.615 -42.616 45.952 1.00 139.74 259 ILE D C 1
ATOM 8613 O O . ILE D 1 253 ? 7.495 -42.748 46.812 1.00 139.81 259 ILE D O 1
ATOM 8618 N N . THR D 1 254 ? 6.111 -43.638 45.262 1.00 140.48 260 THR D N 1
ATOM 8619 C CA . THR D 1 254 ? 6.588 -45.010 45.412 1.00 140.72 260 THR D CA 1
ATOM 8620 C C . THR D 1 254 ? 8.000 -45.203 44.889 1.00 141.38 260 THR D C 1
ATOM 8621 O O . THR D 1 254 ? 8.780 -45.932 45.496 1.00 141.77 260 THR D O 1
ATOM 8625 N N . TYR D 1 255 ? 8.334 -44.548 43.779 1.00 142.15 261 TYR D N 1
ATOM 8626 C CA . TYR D 1 255 ? 9.622 -44.763 43.119 1.00 142.83 261 TYR D CA 1
ATOM 8627 C C . TYR D 1 255 ? 10.810 -44.630 44.102 1.00 144.05 261 TYR D C 1
ATOM 8628 O O . TYR D 1 255 ? 10.917 -43.635 44.829 1.00 144.82 261 TYR D O 1
ATOM 8637 N N . PRO D 1 256 ? 11.693 -45.646 44.146 1.00 144.21 262 PRO D N 1
ATOM 8638 C CA . PRO D 1 256 ? 12.646 -45.710 45.243 1.00 144.20 262 PRO D CA 1
ATOM 8639 C C . PRO D 1 256 ? 13.872 -44.792 45.196 1.00 144.90 262 PRO D C 1
ATOM 8640 O O . PRO D 1 256 ? 14.741 -44.941 46.061 1.00 145.93 262 PRO D O 1
ATOM 8644 N N . TRP D 1 257 ? 13.977 -43.863 44.243 1.00 144.77 263 TRP D N 1
ATOM 8645 C CA . TRP D 1 257 ? 15.022 -42.823 44.346 1.00 144.92 263 TRP D CA 1
ATOM 8646 C C . TRP D 1 257 ? 14.516 -41.586 45.072 1.00 145.04 263 TRP D C 1
ATOM 8647 O O . TRP D 1 257 ? 15.295 -40.682 45.377 1.00 145.39 263 TRP D O 1
ATOM 8658 N N . PHE D 1 258 ? 13.213 -41.549 45.343 1.00 144.87 264 PHE D N 1
ATOM 8659 C CA . PHE D 1 258 ? 12.586 -40.399 45.983 1.00 144.72 264 PHE D CA 1
ATOM 8660 C C . PHE D 1 258 ? 12.286 -40.641 47.463 1.00 145.10 264 PHE D C 1
ATOM 8661 O O . PHE D 1 258 ? 11.548 -39.863 48.083 1.00 144.98 264 PHE D O 1
ATOM 8669 N N . GLN D 1 259 ? 12.852 -41.704 48.030 1.00 145.62 265 GLN D N 1
ATOM 8670 C CA . GLN D 1 259 ? 12.672 -41.990 49.458 1.00 146.35 265 GLN D CA 1
ATOM 8671 C C . GLN D 1 259 ? 13.585 -41.114 50.313 1.00 146.38 265 GLN D C 1
ATOM 8672 O O . GLN D 1 259 ? 13.334 -40.930 51.498 1.00 146.37 265 GLN D O 1
ATOM 8678 N N . ASN D 1 260 ? 14.642 -40.582 49.706 1.00 146.42 266 ASN D N 1
ATOM 8679 C CA . ASN D 1 260 ? 15.552 -39.675 50.386 1.00 146.40 266 ASN D CA 1
ATOM 8680 C C . ASN D 1 260 ? 15.303 -38.236 49.925 1.00 146.23 266 ASN D C 1
ATOM 8681 O O . ASN D 1 260 ? 16.223 -37.420 49.861 1.00 146.50 266 ASN D O 1
ATOM 8686 N N . SER D 1 261 ? 14.039 -37.936 49.623 1.00 145.91 267 SER D N 1
ATOM 8687 C CA . SER D 1 261 ? 13.627 -36.648 49.046 1.00 145.33 267 SER D CA 1
ATOM 8688 C C . SER D 1 261 ? 12.224 -36.310 49.519 1.00 144.72 267 SER D C 1
ATOM 8689 O O . SER D 1 261 ? 11.313 -37.118 49.351 1.00 144.78 267 SER D O 1
ATOM 8692 N N . SER D 1 262 ? 12.038 -35.124 50.091 1.00 144.32 268 SER D N 1
ATOM 8693 C CA . SER D 1 262 ? 10.726 -34.730 50.616 1.00 144.28 268 SER D CA 1
ATOM 8694 C C . SER D 1 262 ? 9.736 -34.503 49.490 1.00 144.35 268 SER D C 1
ATOM 8695 O O . SER D 1 262 ? 10.131 -34.293 48.352 1.00 145.26 268 SER D O 1
ATOM 8698 N N . VAL D 1 263 ? 8.446 -34.542 49.803 1.00 143.49 269 VAL D N 1
ATOM 8699 C CA . VAL D 1 263 ? 7.406 -34.276 48.794 1.00 142.15 269 VAL D CA 1
ATOM 8700 C C . VAL D 1 263 ? 6.425 -33.208 49.294 1.00 141.42 269 VAL D C 1
ATOM 8701 O O . VAL D 1 263 ? 5.939 -33.258 50.425 1.00 141.11 269 VAL D O 1
ATOM 8705 N N . ILE D 1 264 ? 6.161 -32.238 48.430 1.00 140.76 270 ILE D N 1
ATOM 8706 C CA . ILE D 1 264 ? 5.352 -31.083 48.768 1.00 140.65 270 ILE D CA 1
ATOM 8707 C C . ILE D 1 264 ? 4.209 -30.964 47.753 1.00 140.47 270 ILE D C 1
ATOM 8708 O O . ILE D 1 264 ? 4.437 -30.719 46.571 1.00 140.70 270 ILE D O 1
ATOM 8713 N N . LEU D 1 265 ? 2.980 -31.139 48.225 1.00 139.99 271 LEU D N 1
ATOM 8714 C CA . LEU D 1 265 ? 1.814 -31.195 47.361 1.00 139.50 271 LEU D CA 1
ATOM 8715 C C . LEU D 1 265 ? 1.157 -29.823 47.280 1.00 139.09 271 LEU D C 1
ATOM 8716 O O . LEU D 1 265 ? 0.605 -29.346 48.257 1.00 138.94 271 LEU D O 1
ATOM 8721 N N . PHE D 1 266 ? 1.209 -29.198 46.108 1.00 139.05 272 PHE D N 1
ATOM 8722 C CA . PHE D 1 266 ? 0.533 -27.917 45.865 1.00 138.99 272 PHE D CA 1
ATOM 8723 C C . PHE D 1 266 ? -0.800 -28.092 45.137 1.00 139.41 272 PHE D C 1
ATOM 8724 O O . PHE D 1 266 ? -0.832 -28.119 43.900 1.00 140.24 272 PHE D O 1
ATOM 8732 N N . LEU D 1 267 ? -1.898 -28.183 45.877 1.00 139.07 273 LEU D N 1
ATOM 8733 C CA . LEU D 1 267 ? -3.207 -28.262 45.236 1.00 138.92 273 LEU D CA 1
ATOM 8734 C C . LEU D 1 267 ? -3.496 -26.904 44.617 1.00 139.53 273 LEU D C 1
ATOM 8735 O O . LEU D 1 267 ? -3.779 -25.959 45.320 1.00 140.54 273 LEU D O 1
ATOM 8740 N N . ASN D 1 268 ? -3.390 -26.799 43.302 1.00 139.80 274 ASN D N 1
ATOM 8741 C CA . ASN D 1 268 ? -3.412 -25.503 42.634 1.00 139.47 274 ASN D CA 1
ATOM 8742 C C . ASN D 1 268 ? -4.817 -25.071 42.261 1.00 138.88 274 ASN D C 1
ATOM 8743 O O . ASN D 1 268 ? -5.791 -25.680 42.687 1.00 138.36 274 ASN D O 1
ATOM 8748 N N . LYS D 1 269 ? -4.903 -23.990 41.490 1.00 138.96 275 LYS D N 1
ATOM 8749 C CA . LYS D 1 269 ? -6.147 -23.535 40.872 1.00 139.53 275 LYS D CA 1
ATOM 8750 C C . LYS D 1 269 ? -7.326 -23.599 41.826 1.00 139.03 275 LYS D C 1
ATOM 8751 O O . LYS D 1 269 ? -8.404 -24.053 41.467 1.00 138.66 275 LYS D O 1
ATOM 8757 N N . LYS D 1 270 ? -7.098 -23.123 43.044 1.00 139.21 276 LYS D N 1
ATOM 8758 C CA . LYS D 1 270 ? -8.127 -23.084 44.074 1.00 139.22 276 LYS D CA 1
ATOM 8759 C C . LYS D 1 270 ? -9.213 -22.080 43.722 1.00 138.72 276 LYS D C 1
ATOM 8760 O O . LYS D 1 270 ? -10.393 -22.333 43.923 1.00 138.18 276 LYS D O 1
ATOM 8766 N N . ASP D 1 271 ? -8.811 -20.945 43.177 1.00 139.04 277 ASP D N 1
ATOM 8767 C CA . ASP D 1 271 ? -9.774 -19.950 42.739 1.00 139.96 277 ASP D CA 1
ATOM 8768 C C . ASP D 1 271 ? -10.773 -20.529 41.753 1.00 140.67 277 ASP D C 1
ATOM 8769 O O . ASP D 1 271 ? -11.944 -20.194 41.821 1.00 141.44 277 ASP D O 1
ATOM 8774 N N . LEU D 1 272 ? -10.317 -21.393 40.848 1.00 141.40 278 LEU D N 1
ATOM 8775 C CA . LEU D 1 272 ? -11.195 -22.002 39.853 1.00 141.76 278 LEU D CA 1
ATOM 8776 C C . LEU D 1 272 ? -12.150 -23.000 40.484 1.00 142.11 278 LEU D C 1
ATOM 8777 O O . LEU D 1 272 ? -13.323 -23.016 40.145 1.00 142.90 278 LEU D O 1
ATOM 8782 N N . LEU D 1 273 ? -11.660 -23.828 41.398 1.00 142.16 279 LEU D N 1
ATOM 8783 C CA . LEU D 1 273 ? -12.523 -24.743 42.146 1.00 142.66 279 LEU D CA 1
ATOM 8784 C C . LEU D 1 273 ? -13.618 -23.973 42.870 1.00 143.55 279 LEU D C 1
ATOM 8785 O O . LEU D 1 273 ? -14.778 -24.384 42.874 1.00 143.43 279 LEU D O 1
ATOM 8790 N N . GLU D 1 274 ? -13.232 -22.855 43.481 1.00 145.01 280 GLU D N 1
ATOM 8791 C CA . GLU D 1 274 ? -14.133 -22.043 44.291 1.00 145.40 280 GLU D CA 1
ATOM 8792 C C . GLU D 1 274 ? -15.329 -21.581 43.492 1.00 145.73 280 GLU D C 1
ATOM 8793 O O . GLU D 1 274 ? -16.445 -21.608 43.998 1.00 145.99 280 GLU D O 1
ATOM 8799 N N . GLU D 1 275 ? -15.095 -21.159 42.251 1.00 146.26 281 GLU D N 1
ATOM 8800 C CA . GLU D 1 275 ? -16.182 -20.746 41.368 1.00 146.17 281 GLU D CA 1
ATOM 8801 C C . GLU D 1 275 ? -16.885 -21.958 40.731 1.00 145.69 281 GLU D C 1
ATOM 8802 O O . GLU D 1 275 ? -18.112 -21.951 40.570 1.00 146.45 281 GLU D O 1
ATOM 8808 N N . LYS D 1 276 ? -16.116 -22.990 40.381 1.00 144.51 282 LYS D N 1
ATOM 8809 C CA . LYS D 1 276 ? -16.651 -24.181 39.703 1.00 144.13 282 LYS D CA 1
ATOM 8810 C C . LYS D 1 276 ? -17.571 -25.031 40.594 1.00 143.35 282 LYS D C 1
ATOM 8811 O O . LYS D 1 276 ? -18.553 -25.596 40.112 1.00 142.34 282 LYS D O 1
ATOM 8817 N N . ILE D 1 277 ? -17.263 -25.097 41.888 1.00 143.69 283 ILE D N 1
ATOM 8818 C CA . ILE D 1 277 ? -17.967 -25.995 42.814 1.00 144.31 283 ILE D CA 1
ATOM 8819 C C . ILE D 1 277 ? -19.409 -25.566 43.062 1.00 144.60 283 ILE D C 1
ATOM 8820 O O . ILE D 1 277 ? -20.175 -26.294 43.695 1.00 144.63 283 ILE D O 1
ATOM 8825 N N . MET D 1 278 ? -19.779 -24.390 42.568 1.00 145.26 284 MET D N 1
ATOM 8826 C CA . MET D 1 278 ? -21.145 -23.899 42.702 1.00 146.25 284 MET D CA 1
ATOM 8827 C C . MET D 1 278 ? -22.104 -24.566 41.686 1.00 147.09 284 MET D C 1
ATOM 8828 O O . MET D 1 278 ? -23.245 -24.902 42.038 1.00 147.29 284 MET D O 1
ATOM 8833 N N . TYR D 1 279 ? -21.648 -24.776 40.447 1.00 147.64 285 TYR D N 1
ATOM 8834 C CA . TYR D 1 279 ? -22.418 -25.589 39.487 1.00 147.79 285 TYR D CA 1
ATOM 8835 C C . TYR D 1 279 ? -21.986 -27.070 39.523 1.00 147.63 285 TYR D C 1
ATOM 8836 O O . TYR D 1 279 ? -22.683 -27.907 40.096 1.00 147.58 285 TYR D O 1
ATOM 8845 N N . SER D 1 280 ? -20.828 -27.384 38.956 1.00 147.45 286 SER D N 1
ATOM 8846 C CA . SER D 1 280 ? -20.370 -28.767 38.840 1.00 147.59 286 SER D CA 1
ATOM 8847 C C . SER D 1 280 ? -20.083 -29.364 40.222 1.00 147.46 286 SER D C 1
ATOM 8848 O O . SER D 1 280 ? -19.160 -28.912 40.907 1.00 147.53 286 SER D O 1
ATOM 8851 N N . HIS D 1 281 ? -20.853 -30.386 40.613 1.00 146.98 287 HIS D N 1
ATOM 8852 C CA . HIS D 1 281 ? -20.733 -30.998 41.956 1.00 146.45 287 HIS D CA 1
ATOM 8853 C C . HIS D 1 281 ? -19.654 -32.092 42.048 1.00 145.42 287 HIS D C 1
ATOM 8854 O O . HIS D 1 281 ? -19.524 -32.919 41.148 1.00 145.22 287 HIS D O 1
ATOM 8861 N N . LEU D 1 282 ? -18.920 -32.135 43.153 1.00 144.47 288 LEU D N 1
ATOM 8862 C CA . LEU D 1 282 ? -17.917 -33.177 43.325 1.00 144.53 288 LEU D CA 1
ATOM 8863 C C . LEU D 1 282 ? -18.549 -34.563 43.346 1.00 144.19 288 LEU D C 1
ATOM 8864 O O . LEU D 1 282 ? -18.208 -35.402 42.525 1.00 144.47 288 LEU D O 1
ATOM 8869 N N . VAL D 1 283 ? -19.496 -34.792 44.250 1.00 144.07 289 VAL D N 1
ATOM 8870 C CA . VAL D 1 283 ? -19.986 -36.156 44.533 1.00 144.25 289 VAL D CA 1
ATOM 8871 C C . VAL D 1 283 ? -20.265 -36.994 43.286 1.00 143.94 289 VAL D C 1
ATOM 8872 O O . VAL D 1 283 ? -20.152 -38.217 43.327 1.00 143.56 289 VAL D O 1
ATOM 8876 N N . ASP D 1 284 ? -20.650 -36.335 42.195 1.00 144.08 290 ASP D N 1
ATOM 8877 C CA . ASP D 1 284 ? -20.905 -37.004 40.918 1.00 144.37 290 ASP D CA 1
ATOM 8878 C C . ASP D 1 284 ? -19.676 -37.595 40.237 1.00 144.37 290 ASP D C 1
ATOM 8879 O O . ASP D 1 284 ? -19.810 -38.442 39.361 1.00 144.94 290 ASP D O 1
ATOM 8884 N N . TYR D 1 285 ? -18.493 -37.129 40.610 1.00 144.08 291 TYR D N 1
ATOM 8885 C CA . TYR D 1 285 ? -17.240 -37.628 40.038 1.00 144.03 291 TYR D CA 1
ATOM 8886 C C . TYR D 1 285 ? -16.447 -38.438 41.059 1.00 143.70 291 TYR D C 1
ATOM 8887 O O . TYR D 1 285 ? -15.695 -39.338 40.695 1.00 143.63 291 TYR D O 1
ATOM 8896 N N . PHE D 1 286 ? -16.606 -38.095 42.333 1.00 143.48 292 PHE D N 1
ATOM 8897 C CA . PHE D 1 286 ? -16.037 -38.859 43.423 1.00 143.49 292 PHE D CA 1
ATOM 8898 C C . PHE D 1 286 ? -17.130 -39.094 44.450 1.00 144.45 292 PHE D C 1
ATOM 8899 O O . PHE D 1 286 ? -17.452 -38.198 45.230 1.00 144.88 292 PHE D O 1
ATOM 8907 N N . PRO D 1 287 ? -17.727 -40.301 44.436 1.00 145.26 293 PRO D N 1
ATOM 8908 C CA . PRO D 1 287 ? -18.868 -40.586 45.309 1.00 145.20 293 PRO D CA 1
ATOM 8909 C C . PRO D 1 287 ? -18.461 -40.937 46.738 1.00 145.23 293 PRO D C 1
ATOM 8910 O O . PRO D 1 287 ? -19.315 -41.065 47.605 1.00 145.45 293 PRO D O 1
ATOM 8914 N N . GLU D 1 288 ? -17.167 -41.093 46.980 1.00 145.24 294 GLU D N 1
ATOM 8915 C CA . GLU D 1 288 ? -16.684 -41.370 48.323 1.00 145.76 294 GLU D CA 1
ATOM 8916 C C . GLU D 1 288 ? -16.877 -40.136 49.202 1.00 146.00 294 GLU D C 1
ATOM 8917 O O . GLU D 1 288 ? -17.066 -40.254 50.413 1.00 146.60 294 GLU D O 1
ATOM 8923 N N . TYR D 1 289 ? -16.810 -38.959 48.580 1.00 145.79 295 TYR D N 1
ATOM 8924 C CA . TYR D 1 289 ? -16.964 -37.670 49.270 1.00 145.83 295 TYR D CA 1
ATOM 8925 C C . TYR D 1 289 ? -18.371 -37.523 49.837 1.00 145.67 295 TYR D C 1
ATOM 8926 O O . TYR D 1 289 ? -19.332 -37.354 49.083 1.00 145.37 295 TYR D O 1
ATOM 8935 N N . ASP D 1 290 ? -18.474 -37.576 51.165 1.00 145.87 296 ASP D N 1
ATOM 8936 C CA . ASP D 1 290 ? -19.769 -37.566 51.859 1.00 146.08 296 ASP D CA 1
ATOM 8937 C C . ASP D 1 290 ? -20.116 -36.183 52.464 1.00 145.66 296 ASP D C 1
ATOM 8938 O O . ASP D 1 290 ? -21.008 -36.066 53.311 1.00 145.49 296 ASP D O 1
ATOM 8943 N N . GLY D 1 291 ? -19.431 -35.142 51.989 1.00 145.13 297 GLY D N 1
ATOM 8944 C CA . GLY D 1 291 ? -19.662 -33.773 52.443 1.00 144.80 297 GLY D CA 1
ATOM 8945 C C . GLY D 1 291 ? -20.715 -33.045 51.628 1.00 144.30 297 GLY D C 1
ATOM 8946 O O . GLY D 1 291 ? -21.335 -33.633 50.742 1.00 144.18 297 GLY D O 1
ATOM 8947 N N . PRO D 1 292 ? -20.921 -31.749 51.922 1.00 144.05 298 PRO D N 1
ATOM 8948 C CA . PRO D 1 292 ? -21.973 -30.947 51.303 1.00 143.99 298 PRO D CA 1
ATOM 8949 C C . PRO D 1 292 ? -21.635 -30.413 49.919 1.00 143.24 298 PRO D C 1
ATOM 8950 O O . PRO D 1 292 ? -20.489 -30.460 49.496 1.00 142.71 298 PRO D O 1
ATOM 8954 N N . GLN D 1 293 ? -22.657 -29.894 49.247 1.00 143.50 299 GLN D N 1
ATOM 8955 C CA . GLN D 1 293 ? -22.533 -29.325 47.907 1.00 144.14 299 GLN D CA 1
ATOM 8956 C C . GLN D 1 293 ? -22.292 -27.812 47.942 1.00 144.01 299 GLN D C 1
ATOM 8957 O O . GLN D 1 293 ? -22.681 -27.136 48.891 1.00 144.06 299 GLN D O 1
ATOM 8963 N N . ARG D 1 294 ? -21.642 -27.294 46.902 1.00 144.36 300 ARG D N 1
ATOM 8964 C CA . ARG D 1 294 ? -21.343 -25.860 46.785 1.00 144.97 300 ARG D CA 1
ATOM 8965 C C . ARG D 1 294 ? -20.468 -25.306 47.918 1.00 145.18 300 ARG D C 1
ATOM 8966 O O . ARG D 1 294 ? -20.358 -24.087 48.088 1.00 144.96 300 ARG D O 1
ATOM 8974 N N . ASP D 1 295 ? -19.826 -26.202 48.668 1.00 145.62 301 ASP D N 1
ATOM 8975 C CA . ASP D 1 295 ? -18.922 -25.810 49.748 1.00 145.23 301 ASP D CA 1
ATOM 8976 C C . ASP D 1 295 ? -17.499 -25.855 49.219 1.00 144.59 301 ASP D C 1
ATOM 8977 O O . ASP D 1 295 ? -16.884 -26.919 49.134 1.00 143.59 301 ASP D O 1
ATOM 8982 N N . ALA D 1 296 ? -16.999 -24.678 48.859 1.00 144.65 302 ALA D N 1
ATOM 8983 C CA . ALA D 1 296 ? -15.672 -24.528 48.283 1.00 144.53 302 ALA D CA 1
ATOM 8984 C C . ALA D 1 296 ? -14.638 -25.297 49.083 1.00 144.02 302 ALA D C 1
ATOM 8985 O O . ALA D 1 296 ? -13.832 -26.039 48.528 1.00 144.08 302 ALA D O 1
ATOM 8987 N N . GLN D 1 297 ? -14.675 -25.121 50.395 1.00 143.77 303 GLN D N 1
ATOM 8988 C CA . GLN D 1 297 ? -13.664 -25.694 51.266 1.00 143.87 303 GLN D CA 1
ATOM 8989 C C . GLN D 1 297 ? -13.823 -27.202 51.433 1.00 143.59 303 GLN D C 1
ATOM 8990 O O . GLN D 1 297 ? -12.905 -27.971 51.138 1.00 143.33 303 GLN D O 1
ATOM 8996 N N . ALA D 1 298 ? -14.986 -27.620 51.924 1.00 143.41 304 ALA D N 1
ATOM 8997 C CA . ALA D 1 298 ? -15.223 -29.030 52.217 1.00 143.27 304 ALA D CA 1
ATOM 8998 C C . ALA D 1 298 ? -14.650 -29.919 51.121 1.00 143.08 304 ALA D C 1
ATOM 8999 O O . ALA D 1 298 ? -14.056 -30.952 51.418 1.00 143.06 304 ALA D O 1
ATOM 9001 N N . ALA D 1 299 ? -14.820 -29.504 49.863 1.00 143.11 305 ALA D N 1
ATOM 9002 C CA . ALA D 1 299 ? -14.282 -30.244 48.719 1.00 143.16 305 ALA D CA 1
ATOM 9003 C C . ALA D 1 299 ? -12.776 -30.380 48.814 1.00 143.49 305 ALA D C 1
ATOM 9004 O O . ALA D 1 299 ? -12.264 -31.474 49.032 1.00 143.87 305 ALA D O 1
ATOM 9006 N N . ARG D 1 300 ? -12.067 -29.264 48.672 1.00 143.74 306 ARG D N 1
ATOM 9007 C CA . ARG D 1 300 ? -10.599 -29.287 48.651 1.00 143.63 306 ARG D CA 1
ATOM 9008 C C . ARG D 1 300 ? -10.026 -30.059 49.841 1.00 143.19 306 ARG D C 1
ATOM 9009 O O . ARG D 1 300 ? -9.126 -30.879 49.671 1.00 142.51 306 ARG D O 1
ATOM 9017 N N . GLU D 1 301 ? -10.578 -29.812 51.029 1.00 143.34 307 GLU D N 1
ATOM 9018 C CA . GLU D 1 301 ? -10.290 -30.621 52.213 1.00 143.54 307 GLU D CA 1
ATOM 9019 C C . GLU D 1 301 ? -10.241 -32.118 51.862 1.00 143.32 307 GLU D C 1
ATOM 9020 O O . GLU D 1 301 ? -9.278 -32.815 52.198 1.00 142.99 307 GLU D O 1
ATOM 9026 N N . PHE D 1 302 ? -11.298 -32.594 51.195 1.00 142.97 308 PHE D N 1
ATOM 9027 C CA . PHE D 1 302 ? -11.424 -34.003 50.815 1.00 142.34 308 PHE D CA 1
ATOM 9028 C C . PHE D 1 302 ? -10.428 -34.379 49.744 1.00 141.74 308 PHE D C 1
ATOM 9029 O O . PHE D 1 302 ? -9.826 -35.445 49.805 1.00 141.82 308 PHE D O 1
ATOM 9037 N N . ILE D 1 303 ? -10.270 -33.514 48.752 1.00 140.96 309 ILE D N 1
ATOM 9038 C CA . ILE D 1 303 ? -9.351 -33.804 47.667 1.00 140.65 309 ILE D CA 1
ATOM 9039 C C . ILE D 1 303 ? -7.949 -33.964 48.243 1.00 140.52 309 ILE D C 1
ATOM 9040 O O . ILE D 1 303 ? -7.246 -34.904 47.900 1.00 140.41 309 ILE D O 1
ATOM 9045 N N . LEU D 1 304 ? -7.562 -33.063 49.142 1.00 140.43 310 LEU D N 1
ATOM 9046 C CA . LEU D 1 304 ? -6.289 -33.179 49.846 1.00 140.34 310 LEU D CA 1
ATOM 9047 C C . LEU D 1 304 ? -6.184 -34.529 50.540 1.00 140.51 310 LEU D C 1
ATOM 9048 O O . LEU D 1 304 ? -5.165 -35.195 50.447 1.00 140.72 310 LEU D O 1
ATOM 9053 N N . LYS D 1 305 ? -7.240 -34.921 51.244 1.00 141.07 311 LYS D N 1
ATOM 9054 C CA . LYS D 1 305 ? -7.265 -36.204 51.962 1.00 141.18 311 LYS D CA 1
ATOM 9055 C C . LYS D 1 305 ? -6.959 -37.378 51.047 1.00 140.75 311 LYS D C 1
ATOM 9056 O O . LYS D 1 305 ? -6.261 -38.302 51.451 1.00 140.63 311 LYS D O 1
ATOM 9062 N N . MET D 1 306 ? -7.500 -37.355 49.829 1.00 140.22 312 MET D N 1
ATOM 9063 C CA . MET D 1 306 ? -7.311 -38.466 48.898 1.00 139.66 312 MET D CA 1
ATOM 9064 C C . MET D 1 306 ? -5.834 -38.682 48.695 1.00 138.98 312 MET D C 1
ATOM 9065 O O . MET D 1 306 ? -5.341 -39.790 48.849 1.00 139.06 312 MET D O 1
ATOM 9070 N N . PHE D 1 307 ? -5.139 -37.599 48.367 1.00 138.40 313 PHE D N 1
ATOM 9071 C CA . PHE D 1 307 ? -3.731 -37.654 48.016 1.00 138.30 313 PHE D CA 1
ATOM 9072 C C . PHE D 1 307 ? -2.856 -38.008 49.210 1.00 138.10 313 PHE D C 1
ATOM 9073 O O . PHE D 1 307 ? -2.053 -38.925 49.132 1.00 137.99 313 PHE D O 1
ATOM 9081 N N . VAL D 1 308 ? -3.008 -37.293 50.319 1.00 138.62 314 VAL D N 1
ATOM 9082 C CA . VAL D 1 308 ? -2.174 -37.545 51.501 1.00 139.39 314 VAL D CA 1
ATOM 9083 C C . VAL D 1 308 ? -2.289 -38.990 51.980 1.00 140.08 314 VAL D C 1
ATOM 9084 O O . VAL D 1 308 ? -1.385 -39.501 52.623 1.00 140.49 314 VAL D O 1
ATOM 9088 N N . ASP D 1 309 ? -3.413 -39.637 51.698 1.00 140.80 315 ASP D N 1
ATOM 9089 C CA . ASP D 1 309 ? -3.617 -41.025 52.111 1.00 141.16 315 ASP D CA 1
ATOM 9090 C C . ASP D 1 309 ? -2.786 -42.000 51.273 1.00 141.32 315 ASP D C 1
ATOM 9091 O O . ASP D 1 309 ? -2.450 -43.084 51.748 1.00 141.70 315 ASP D O 1
ATOM 9096 N N . LEU D 1 310 ? -2.429 -41.606 50.052 1.00 141.40 316 LEU D N 1
ATOM 9097 C CA . LEU D 1 310 ? -1.608 -42.451 49.182 1.00 141.80 316 LEU D CA 1
ATOM 9098 C C . LEU D 1 310 ? -0.154 -42.368 49.603 1.00 142.25 316 LEU D C 1
ATOM 9099 O O . LEU D 1 310 ? 0.709 -42.984 48.983 1.00 142.14 316 LEU D O 1
ATOM 9104 N N . ASN D 1 311 ? 0.124 -41.578 50.641 1.00 143.20 317 ASN D N 1
ATOM 9105 C CA . ASN D 1 311 ? 1.424 -41.599 51.304 1.00 143.93 317 ASN D CA 1
ATOM 9106 C C . ASN D 1 311 ? 1.656 -42.982 51.895 1.00 144.69 317 ASN D C 1
ATOM 9107 O O . ASN D 1 311 ? 0.893 -43.412 52.764 1.00 144.93 317 ASN D O 1
ATOM 9112 N N . PRO D 1 312 ? 2.690 -43.690 51.412 1.00 145.39 318 PRO D N 1
ATOM 9113 C CA . PRO D 1 312 ? 3.000 -45.030 51.915 1.00 146.17 318 PRO D CA 1
ATOM 9114 C C . PRO D 1 312 ? 3.852 -45.043 53.194 1.00 147.04 318 PRO D C 1
ATOM 9115 O O . PRO D 1 312 ? 3.434 -45.617 54.210 1.00 147.38 318 PRO D O 1
ATOM 9119 N N . ASP D 1 313 ? 5.026 -44.413 53.140 1.00 147.41 319 ASP D N 1
ATOM 9120 C CA . ASP D 1 313 ? 5.937 -44.369 54.283 1.00 147.28 319 ASP D CA 1
ATOM 9121 C C . ASP D 1 313 ? 5.258 -43.607 55.426 1.00 147.20 319 ASP D C 1
ATOM 9122 O O . ASP D 1 313 ? 4.858 -42.457 55.247 1.00 147.41 319 ASP D O 1
ATOM 9127 N N . SER D 1 314 ? 5.104 -44.250 56.585 1.00 146.78 320 SER D N 1
ATOM 9128 C CA . SER D 1 314 ? 4.422 -43.620 57.726 1.00 146.48 320 SER D CA 1
ATOM 9129 C C . SER D 1 314 ? 5.376 -42.868 58.670 1.00 146.13 320 SER D C 1
ATOM 9130 O O . SER D 1 314 ? 4.930 -42.307 59.678 1.00 146.10 320 SER D O 1
ATOM 9133 N N . ASP D 1 315 ? 6.671 -42.854 58.345 1.00 145.79 321 ASP D N 1
ATOM 9134 C CA . ASP D 1 315 ? 7.658 -42.090 59.120 1.00 145.77 321 ASP D CA 1
ATOM 9135 C C . ASP D 1 315 ? 8.039 -40.768 58.443 1.00 146.03 321 ASP D C 1
ATOM 9136 O O . ASP D 1 315 ? 9.018 -40.132 58.845 1.00 146.37 321 ASP D O 1
ATOM 9141 N N . LYS D 1 316 ? 7.259 -40.349 57.440 1.00 146.16 322 LYS D N 1
ATOM 9142 C CA . LYS D 1 316 ? 7.558 -39.140 56.664 1.00 145.67 322 LYS D CA 1
ATOM 9143 C C . LYS D 1 316 ? 6.294 -38.326 56.451 1.00 144.46 322 LYS D C 1
ATOM 9144 O O . LYS D 1 316 ? 5.297 -38.852 55.975 1.00 143.93 322 LYS D O 1
ATOM 9150 N N . ILE D 1 317 ? 6.335 -37.048 56.823 1.00 144.05 323 ILE D N 1
ATOM 9151 C CA . ILE D 1 317 ? 5.208 -36.146 56.587 1.00 144.05 323 ILE D CA 1
ATOM 9152 C C . ILE D 1 317 ? 5.243 -35.701 55.117 1.00 144.01 323 ILE D C 1
ATOM 9153 O O . ILE D 1 317 ? 6.270 -35.794 54.443 1.00 144.61 323 ILE D O 1
ATOM 9158 N N . ILE D 1 318 ? 4.097 -35.266 54.620 1.00 143.55 324 ILE D N 1
ATOM 9159 C CA . ILE D 1 318 ? 3.908 -35.043 53.199 1.00 143.32 324 ILE D CA 1
ATOM 9160 C C . ILE D 1 318 ? 3.212 -33.679 53.032 1.00 143.39 324 ILE D C 1
ATOM 9161 O O . ILE D 1 318 ? 1.988 -33.569 52.875 1.00 143.74 324 ILE D O 1
ATOM 9166 N N . TYR D 1 319 ? 4.047 -32.645 53.064 1.00 142.67 325 TYR D N 1
ATOM 9167 C CA . TYR D 1 319 ? 3.639 -31.250 53.223 1.00 141.69 325 TYR D CA 1
ATOM 9168 C C . TYR D 1 319 ? 2.679 -30.810 52.130 1.00 141.09 325 TYR D C 1
ATOM 9169 O O . TYR D 1 319 ? 2.874 -31.178 50.983 1.00 141.05 325 TYR D O 1
ATOM 9178 N N . SER D 1 320 ? 1.646 -30.038 52.488 1.00 140.81 326 SER D N 1
ATOM 9179 C CA . SER D 1 320 ? 0.635 -29.572 51.523 1.00 140.39 326 SER D CA 1
ATOM 9180 C C . SER D 1 320 ? 0.300 -28.092 51.646 1.00 139.51 326 SER D C 1
ATOM 9181 O O . SER D 1 320 ? 0.469 -27.496 52.694 1.00 138.62 326 SER D O 1
ATOM 9184 N N . HIS D 1 321 ? -0.179 -27.525 50.543 1.00 140.13 327 HIS D N 1
ATOM 9185 C CA . HIS D 1 321 ? -0.562 -26.116 50.448 1.00 140.73 327 HIS D CA 1
ATOM 9186 C C . HIS D 1 321 ? -1.551 -25.864 49.303 1.00 140.56 327 HIS D C 1
ATOM 9187 O O . HIS D 1 321 ? -1.338 -26.297 48.174 1.00 140.38 327 HIS D O 1
ATOM 9194 N N . PHE D 1 322 ? -2.615 -25.129 49.586 1.00 140.70 328 PHE D N 1
ATOM 9195 C CA . PHE D 1 322 ? -3.560 -24.745 48.551 1.00 141.12 328 PHE D CA 1
ATOM 9196 C C . PHE D 1 322 ? -3.083 -23.465 47.892 1.00 141.67 328 PHE D C 1
ATOM 9197 O O . PHE D 1 322 ? -2.907 -22.459 48.563 1.00 142.45 328 PHE D O 1
ATOM 9205 N N . THR D 1 323 ? -2.894 -23.486 46.579 1.00 141.78 329 THR D N 1
ATOM 9206 C CA . THR D 1 323 ? -2.330 -22.342 45.876 1.00 141.62 329 THR D CA 1
ATOM 9207 C C . THR D 1 323 ? -3.178 -21.849 44.712 1.00 142.61 329 THR D C 1
ATOM 9208 O O . THR D 1 323 ? -3.934 -22.608 44.096 1.00 143.39 329 THR D O 1
ATOM 9212 N N . CYS D 1 324 ? -3.033 -20.562 44.416 1.00 142.77 330 CYS D N 1
ATOM 9213 C CA . CYS D 1 324 ? -3.476 -20.004 43.152 1.00 141.98 330 CYS D CA 1
ATOM 9214 C C . CYS D 1 324 ? -2.280 -19.400 42.424 1.00 141.39 330 CYS D C 1
ATOM 9215 O O . CYS D 1 324 ? -1.830 -18.319 42.763 1.00 140.78 330 CYS D O 1
ATOM 9218 N N . ALA D 1 325 ? -1.781 -20.095 41.409 1.00 141.49 331 ALA D N 1
ATOM 9219 C CA . ALA D 1 325 ? -0.481 -19.764 40.813 1.00 141.46 331 ALA D CA 1
ATOM 9220 C C . ALA D 1 325 ? -0.438 -18.430 40.061 1.00 141.20 331 ALA D C 1
ATOM 9221 O O . ALA D 1 325 ? 0.648 -17.954 39.741 1.00 140.90 331 ALA D O 1
ATOM 9223 N N . THR D 1 326 ? -1.598 -17.836 39.774 1.00 141.03 332 THR D N 1
ATOM 9224 C CA . THR D 1 326 ? -1.642 -16.529 39.118 1.00 141.06 332 THR D CA 1
ATOM 9225 C C . THR D 1 326 ? -1.797 -15.393 40.120 1.00 141.85 332 THR D C 1
ATOM 9226 O O . THR D 1 326 ? -2.149 -14.278 39.735 1.00 142.68 332 THR D O 1
ATOM 9230 N N . ASP D 1 327 ? -1.547 -15.672 41.397 1.00 142.15 333 ASP D N 1
ATOM 9231 C CA . ASP D 1 327 ? -1.758 -14.712 42.477 1.00 142.13 333 ASP D CA 1
ATOM 9232 C C . ASP D 1 327 ? -0.412 -14.474 43.130 1.00 142.61 333 ASP D C 1
ATOM 9233 O O . ASP D 1 327 ? -0.082 -15.105 44.144 1.00 143.34 333 ASP D O 1
ATOM 9238 N N . THR D 1 328 ? 0.372 -13.562 42.551 1.00 142.42 334 THR D N 1
ATOM 9239 C CA . THR D 1 328 ? 1.768 -13.391 42.967 1.00 142.14 334 THR D CA 1
ATOM 9240 C C . THR D 1 328 ? 1.888 -13.307 44.493 1.00 142.11 334 THR D C 1
ATOM 9241 O O . THR D 1 328 ? 2.701 -14.011 45.080 1.00 142.05 334 THR D O 1
ATOM 9245 N N . GLU D 1 329 ? 1.048 -12.497 45.133 1.00 142.62 335 GLU D N 1
ATOM 9246 C CA . GLU D 1 329 ? 1.124 -12.321 46.592 1.00 143.36 335 GLU D CA 1
ATOM 9247 C C . GLU D 1 329 ? 0.736 -13.553 47.426 1.00 143.50 335 GLU D C 1
ATOM 9248 O O . GLU D 1 329 ? 1.175 -13.684 48.585 1.00 143.31 335 GLU D O 1
ATOM 9254 N N . ASN D 1 330 ? -0.069 -14.451 46.854 1.00 143.51 336 ASN D N 1
ATOM 9255 C CA . ASN D 1 330 ? -0.307 -15.753 47.487 1.00 143.32 336 ASN D CA 1
ATOM 9256 C C . ASN D 1 330 ? 0.900 -16.667 47.340 1.00 143.16 336 ASN D C 1
ATOM 9257 O O . ASN D 1 330 ? 1.342 -17.275 48.309 1.00 143.79 336 ASN D O 1
ATOM 9262 N N . ILE D 1 331 ? 1.414 -16.778 46.121 1.00 142.44 337 ILE D N 1
ATOM 9263 C CA . ILE D 1 331 ? 2.590 -17.602 45.875 1.00 142.56 337 ILE D CA 1
ATOM 9264 C C . ILE D 1 331 ? 3.811 -17.083 46.639 1.00 142.71 337 ILE D C 1
ATOM 9265 O O . ILE D 1 331 ? 4.631 -17.875 47.103 1.00 143.06 337 ILE D O 1
ATOM 9270 N N . ARG D 1 332 ? 3.930 -15.766 46.783 1.00 142.83 338 ARG D N 1
ATOM 9271 C CA . ARG D 1 332 ? 5.006 -15.183 47.584 1.00 142.97 338 ARG D CA 1
ATOM 9272 C C . ARG D 1 332 ? 4.987 -15.768 48.993 1.00 143.47 338 ARG D C 1
ATOM 9273 O O . ARG D 1 332 ? 6.037 -16.151 49.526 1.00 143.51 338 ARG D O 1
ATOM 9281 N N . PHE D 1 333 ? 3.792 -15.848 49.582 1.00 144.10 339 PHE D N 1
ATOM 9282 C CA . PHE D 1 333 ? 3.639 -16.371 50.938 1.00 144.01 339 PHE D CA 1
ATOM 9283 C C . PHE D 1 333 ? 3.901 -17.869 51.017 1.00 143.73 339 PHE D C 1
ATOM 9284 O O . PHE D 1 333 ? 4.512 -18.346 51.973 1.00 143.41 339 PHE D O 1
ATOM 9292 N N . VAL D 1 334 ? 3.454 -18.614 50.013 1.00 143.71 340 VAL D N 1
ATOM 9293 C CA . VAL D 1 334 ? 3.576 -20.068 50.068 1.00 143.73 340 VAL D CA 1
ATOM 9294 C C . VAL D 1 334 ? 5.052 -20.482 49.948 1.00 144.21 340 VAL D C 1
ATOM 9295 O O . VAL D 1 334 ? 5.585 -21.110 50.871 1.00 143.95 340 VAL D O 1
ATOM 9299 N N . PHE D 1 335 ? 5.726 -20.097 48.858 1.00 144.95 341 PHE D N 1
ATOM 9300 C CA . PHE D 1 335 ? 7.143 -20.467 48.677 1.00 144.98 341 PHE D CA 1
ATOM 9301 C C . PHE D 1 335 ? 8.020 -19.952 49.839 1.00 144.94 341 PHE D C 1
ATOM 9302 O O . PHE D 1 335 ? 8.995 -20.612 50.227 1.00 144.59 341 PHE D O 1
ATOM 9310 N N . ALA D 1 336 ? 7.659 -18.792 50.390 1.00 144.98 342 ALA D N 1
ATOM 9311 C CA . ALA D 1 336 ? 8.310 -18.262 51.589 1.00 145.13 342 ALA D CA 1
ATOM 9312 C C . ALA D 1 336 ? 8.295 -19.288 52.720 1.00 145.30 342 ALA D C 1
ATOM 9313 O O . ALA D 1 336 ? 9.337 -19.603 53.295 1.00 145.48 342 ALA D O 1
ATOM 9315 N N . ALA D 1 337 ? 7.107 -19.806 53.022 1.00 145.17 343 ALA D N 1
ATOM 9316 C CA . ALA D 1 337 ? 6.936 -20.820 54.062 1.00 144.80 343 ALA D CA 1
ATOM 9317 C C . ALA D 1 337 ? 7.513 -22.192 53.660 1.00 144.34 343 ALA D C 1
ATOM 9318 O O . ALA D 1 337 ? 8.054 -22.914 54.509 1.00 143.72 343 ALA D O 1
ATOM 9320 N N . VAL D 1 338 ? 7.401 -22.549 52.379 1.00 144.10 344 VAL D N 1
ATOM 9321 C CA . VAL D 1 338 ? 7.960 -23.809 51.889 1.00 144.15 344 VAL D CA 1
ATOM 9322 C C . VAL D 1 338 ? 9.471 -23.842 52.106 1.00 144.91 344 VAL D C 1
ATOM 9323 O O . VAL D 1 338 ? 9.999 -24.846 52.575 1.00 145.48 344 VAL D O 1
ATOM 9327 N N . LYS D 1 339 ? 10.160 -22.743 51.801 1.00 145.36 345 LYS D N 1
ATOM 9328 C CA . LYS D 1 339 ? 11.616 -22.698 51.916 1.00 145.35 345 LYS D CA 1
ATOM 9329 C C . LYS D 1 339 ? 12.077 -23.027 53.331 1.00 145.42 345 LYS D C 1
ATOM 9330 O O . LYS D 1 339 ? 12.885 -23.937 53.537 1.00 145.33 345 LYS D O 1
ATOM 9336 N N . ASP D 1 340 ? 11.549 -22.287 54.302 1.00 145.59 346 ASP D N 1
ATOM 9337 C CA . ASP D 1 340 ? 11.908 -22.460 55.722 1.00 145.56 346 ASP D CA 1
ATOM 9338 C C . ASP D 1 340 ? 11.669 -23.885 56.235 1.00 145.49 346 ASP D C 1
ATOM 9339 O O . ASP D 1 340 ? 12.111 -24.217 57.336 1.00 145.51 346 ASP D O 1
ATOM 9344 N N . THR D 1 341 ? 10.935 -24.691 55.455 1.00 144.80 347 THR D N 1
ATOM 9345 C CA . THR D 1 341 ? 10.746 -26.122 55.709 1.00 144.09 347 THR D CA 1
ATOM 9346 C C . THR D 1 341 ? 11.785 -26.932 54.956 1.00 143.25 347 THR D C 1
ATOM 9347 O O . THR D 1 341 ? 12.398 -27.831 55.518 1.00 143.32 347 THR D O 1
ATOM 9351 N N . ILE D 1 342 ? 11.977 -26.615 53.683 1.00 142.83 348 ILE D N 1
ATOM 9352 C CA . ILE D 1 342 ? 12.952 -27.325 52.877 1.00 143.16 348 ILE D CA 1
ATOM 9353 C C . ILE D 1 342 ? 14.372 -27.108 53.415 1.00 143.82 348 ILE D C 1
ATOM 9354 O O . ILE D 1 342 ? 15.135 -28.064 53.569 1.00 144.09 348 ILE D O 1
ATOM 9359 N N . LEU D 1 343 ? 14.722 -25.864 53.713 1.00 144.17 349 LEU D N 1
ATOM 9360 C CA . LEU D 1 343 ? 15.999 -25.576 54.357 1.00 144.51 349 LEU D CA 1
ATOM 9361 C C . LEU D 1 343 ? 16.130 -26.330 55.691 1.00 145.02 349 LEU D C 1
ATOM 9362 O O . LEU D 1 343 ? 17.167 -26.935 55.975 1.00 145.04 349 LEU D O 1
ATOM 9367 N N . GLN D 1 344 ? 15.067 -26.296 56.488 1.00 145.67 350 GLN D N 1
ATOM 9368 C CA . GLN D 1 344 ? 15.017 -26.969 57.792 1.00 145.56 350 GLN D CA 1
ATOM 9369 C C . GLN D 1 344 ? 15.392 -28.446 57.699 1.00 145.11 350 GLN D C 1
ATOM 9370 O O . GLN D 1 344 ? 16.135 -28.951 58.541 1.00 145.10 350 GLN D O 1
ATOM 9376 N N . LEU D 1 345 ? 14.874 -29.131 56.681 1.00 144.52 351 LEU D N 1
ATOM 9377 C CA . LEU D 1 345 ? 15.173 -30.548 56.486 1.00 144.25 351 LEU D CA 1
ATOM 9378 C C . LEU D 1 345 ? 16.611 -30.728 56.022 1.00 144.22 351 LEU D C 1
ATOM 9379 O O . LEU D 1 345 ? 17.425 -31.311 56.741 1.00 144.82 351 LEU D O 1
ATOM 9384 N N . ASN D 1 346 ? 16.942 -30.191 54.852 1.00 143.68 352 ASN D N 1
ATOM 9385 C CA . ASN D 1 346 ? 18.279 -30.376 54.273 1.00 143.15 352 ASN D CA 1
ATOM 9386 C C . ASN D 1 346 ? 19.453 -29.911 55.127 1.00 142.58 352 ASN D C 1
ATOM 9387 O O . ASN D 1 346 ? 20.586 -30.305 54.878 1.00 142.41 352 ASN D O 1
ATOM 9392 N N . LEU D 1 347 ? 19.187 -29.060 56.112 1.00 142.16 353 LEU D N 1
ATOM 9393 C CA . LEU D 1 347 ? 20.182 -28.715 57.110 1.00 141.54 353 LEU D CA 1
ATOM 9394 C C . LEU D 1 347 ? 20.418 -29.918 58.007 1.00 141.14 353 LEU D C 1
ATOM 9395 O O . LEU D 1 347 ? 21.561 -30.345 58.183 1.00 141.03 353 LEU D O 1
ATOM 9400 N N . LYS D 1 348 ? 19.338 -30.468 58.556 1.00 141.03 354 LYS D N 1
ATOM 9401 C CA . LYS D 1 348 ? 19.428 -31.634 59.434 1.00 141.43 354 LYS D CA 1
ATOM 9402 C C . LYS D 1 348 ? 20.043 -32.836 58.741 1.00 141.53 354 LYS D C 1
ATOM 9403 O O . LYS D 1 348 ? 20.790 -33.592 59.353 1.00 141.70 354 LYS D O 1
ATOM 9409 N N . GLU D 1 349 ? 19.737 -33.005 57.461 1.00 141.89 355 GLU D N 1
ATOM 9410 C CA . GLU D 1 349 ? 20.216 -34.166 56.703 1.00 142.09 355 GLU D CA 1
ATOM 9411 C C . GLU D 1 349 ? 21.627 -33.960 56.125 1.00 142.36 355 GLU D C 1
ATOM 9412 O O . GLU D 1 349 ? 22.089 -34.759 55.302 1.00 143.16 355 GLU D O 1
ATOM 9418 N N . TYR D 1 350 ? 22.303 -32.894 56.557 1.00 141.70 356 TYR D N 1
ATOM 9419 C CA . TYR D 1 350 ? 23.680 -32.626 56.163 1.00 141.34 356 TYR D CA 1
ATOM 9420 C C . TYR D 1 350 ? 23.832 -32.584 54.636 1.00 141.25 356 TYR D C 1
ATOM 9421 O O . TYR D 1 350 ? 24.708 -33.236 54.071 1.00 141.66 356 TYR D O 1
ATOM 9430 N N . ASN D 1 351 ? 22.947 -31.834 53.978 1.00 140.77 357 ASN D N 1
ATOM 9431 C CA . ASN D 1 351 ? 23.090 -31.494 52.560 1.00 140.19 357 ASN D CA 1
ATOM 9432 C C . ASN D 1 351 ? 23.499 -30.021 52.370 1.00 140.19 357 ASN D C 1
ATOM 9433 O O . ASN D 1 351 ? 23.648 -29.561 51.233 1.00 140.23 357 ASN D O 1
ATOM 9438 N N . LEU D 1 352 ? 23.677 -29.303 53.491 1.00 139.85 358 LEU D N 1
ATOM 9439 C CA . LEU D 1 352 ? 24.196 -27.927 53.526 1.00 139.19 358 LEU D CA 1
ATOM 9440 C C . LEU D 1 352 ? 25.054 -27.751 54.788 1.00 138.75 358 LEU D C 1
ATOM 9441 O O . LEU D 1 352 ? 26.284 -27.692 54.735 1.00 138.12 358 LEU D O 1
ATOM 9446 N N . GLU E 2 2 ? 11.686 -80.725 76.955 1.00 135.46 150 GLU E N 1
ATOM 9447 C CA . GLU E 2 2 ? 10.966 -81.251 75.763 1.00 135.39 150 GLU E CA 1
ATOM 9448 C C . GLU E 2 2 ? 9.807 -80.311 75.433 1.00 135.47 150 GLU E C 1
ATOM 9449 O O . GLU E 2 2 ? 9.736 -79.756 74.336 1.00 135.33 150 GLU E O 1
ATOM 9455 N N . GLU E 2 3 ? 8.910 -80.139 76.400 1.00 135.64 151 GLU E N 1
ATOM 9456 C CA . GLU E 2 3 ? 7.851 -79.135 76.332 1.00 135.70 151 GLU E CA 1
ATOM 9457 C C . GLU E 2 3 ? 8.310 -77.904 77.108 1.00 135.81 151 GLU E C 1
ATOM 9458 O O . GLU E 2 3 ? 8.109 -76.774 76.666 1.00 135.65 151 GLU E O 1
ATOM 9464 N N . GLU E 2 4 ? 8.937 -78.143 78.262 1.00 136.11 152 GLU E N 1
ATOM 9465 C CA . GLU E 2 4 ? 9.534 -77.086 79.084 1.00 136.26 152 GLU E CA 1
ATOM 9466 C C . GLU E 2 4 ? 10.923 -76.656 78.578 1.00 136.53 152 GLU E C 1
ATOM 9467 O O . GLU E 2 4 ? 11.692 -76.038 79.319 1.00 136.48 152 GLU E O 1
ATOM 9473 N N . GLN E 2 5 ? 11.245 -77.001 77.330 1.00 136.90 153 GLN E N 1
ATOM 9474 C CA . GLN E 2 5 ? 12.389 -76.423 76.616 1.00 137.26 153 GLN E CA 1
ATOM 9475 C C . GLN E 2 5 ? 11.942 -75.276 75.702 1.00 137.47 153 GLN E C 1
ATOM 9476 O O . GLN E 2 5 ? 12.768 -74.481 75.248 1.00 137.21 153 GLN E O 1
ATOM 9482 N N . LYS E 2 6 ? 10.638 -75.206 75.432 1.00 137.98 154 LYS E N 1
ATOM 9483 C CA . LYS E 2 6 ? 10.033 -74.074 74.724 1.00 138.45 154 LYS E CA 1
ATOM 9484 C C . LYS E 2 6 ? 9.707 -72.919 75.683 1.00 138.83 154 LYS E C 1
ATOM 9485 O O . LYS E 2 6 ? 9.600 -71.764 75.259 1.00 138.83 154 LYS E O 1
ATOM 9491 N N . LYS E 2 7 ? 9.541 -73.241 76.968 1.00 139.20 155 LYS E N 1
ATOM 9492 C CA . LYS E 2 7 ? 9.286 -72.242 78.016 1.00 139.33 155 LYS E CA 1
ATOM 9493 C C . LYS E 2 7 ? 10.533 -71.389 78.267 1.00 139.54 155 LYS E C 1
ATOM 9494 O O . LYS E 2 7 ? 10.434 -70.174 78.457 1.00 139.62 155 LYS E O 1
ATOM 9500 N N . LYS E 2 8 ? 11.698 -72.042 78.275 1.00 139.57 156 LYS E N 1
ATOM 9501 C CA . LYS E 2 8 ? 12.986 -71.367 78.459 1.00 139.52 156 LYS E CA 1
ATOM 9502 C C . LYS E 2 8 ? 13.452 -70.644 77.194 1.00 139.66 156 LYS E C 1
ATOM 9503 O O . LYS E 2 8 ? 14.369 -69.825 77.255 1.00 139.69 156 LYS E O 1
ATOM 9509 N N . ALA E 2 9 ? 12.836 -70.956 76.054 1.00 139.82 157 ALA E N 1
ATOM 9510 C CA . ALA E 2 9 ? 13.104 -70.244 74.806 1.00 139.92 157 ALA E CA 1
ATOM 9511 C C . ALA E 2 9 ? 12.489 -68.846 74.827 1.00 140.04 157 ALA E C 1
ATOM 9512 O O . ALA E 2 9 ? 13.150 -67.876 74.460 1.00 140.08 157 ALA E O 1
ATOM 9514 N N . LEU E 2 10 ? 11.233 -68.747 75.266 1.00 140.27 158 LEU E N 1
ATOM 9515 C CA . LEU E 2 10 ? 10.501 -67.472 75.259 1.00 140.61 158 LEU E CA 1
ATOM 9516 C C . LEU E 2 10 ? 11.073 -66.428 76.220 1.00 140.88 158 LEU E C 1
ATOM 9517 O O . LEU E 2 10 ? 11.540 -65.376 75.789 1.00 140.85 158 LEU E O 1
ATOM 9522 N N . GLU E 2 11 ? 11.022 -66.720 77.518 1.00 141.28 159 GLU E N 1
ATOM 9523 C CA . GLU E 2 11 ? 11.376 -65.738 78.554 1.00 141.56 159 GLU E CA 1
ATOM 9524 C C . GLU E 2 11 ? 12.767 -65.117 78.368 1.00 141.96 159 GLU E C 1
ATOM 9525 O O . GLU E 2 11 ? 12.944 -63.918 78.593 1.00 142.11 159 GLU E O 1
ATOM 9531 N N . ARG E 2 12 ? 13.743 -65.925 77.956 1.00 142.26 160 ARG E N 1
ATOM 9532 C CA . ARG E 2 12 ? 15.095 -65.423 77.704 1.00 142.59 160 ARG E CA 1
ATOM 9533 C C . ARG E 2 12 ? 15.097 -64.405 76.567 1.00 143.00 160 ARG E C 1
ATOM 9534 O O . ARG E 2 12 ? 15.908 -63.477 76.563 1.00 142.97 160 ARG E O 1
ATOM 9542 N N . SER E 2 13 ? 14.191 -64.586 75.605 1.00 143.50 161 SER E N 1
ATOM 9543 C CA . SER E 2 13 ? 14.056 -63.654 74.487 1.00 143.86 161 SER E CA 1
ATOM 9544 C C . SER E 2 13 ? 13.561 -62.298 74.967 1.00 144.29 161 SER E C 1
ATOM 9545 O O . SER E 2 13 ? 14.108 -61.267 74.580 1.00 144.46 161 SER E O 1
ATOM 9548 N N . MET E 2 14 ? 12.545 -62.295 75.825 1.00 144.78 162 MET E N 1
ATOM 9549 C CA . MET E 2 14 ? 11.972 -61.039 76.310 1.00 144.95 162 MET E CA 1
ATOM 9550 C C . MET E 2 14 ? 13.020 -60.177 77.010 1.00 145.24 162 MET E C 1
ATOM 9551 O O . MET E 2 14 ? 12.932 -58.950 76.972 1.00 145.42 162 MET E O 1
ATOM 9556 N N . TYR E 2 15 ? 14.004 -60.823 77.639 1.00 145.37 163 TYR E N 1
ATOM 9557 C CA . TYR E 2 15 ? 15.178 -60.129 78.186 1.00 145.34 163 TYR E CA 1
ATOM 9558 C C . TYR E 2 15 ? 15.978 -59.425 77.084 1.00 145.43 163 TYR E C 1
ATOM 9559 O O . TYR E 2 15 ? 16.456 -58.307 77.279 1.00 145.74 163 TYR E O 1
ATOM 9568 N N . VAL E 2 16 ? 16.129 -60.089 75.939 1.00 145.20 164 VAL E N 1
ATOM 9569 C CA . VAL E 2 16 ? 16.881 -59.542 74.801 1.00 145.02 164 VAL E CA 1
ATOM 9570 C C . VAL E 2 16 ? 16.117 -58.410 74.120 1.00 144.62 164 VAL E C 1
ATOM 9571 O O . VAL E 2 16 ? 16.690 -57.364 73.816 1.00 144.29 164 VAL E O 1
ATOM 9575 N N . LEU E 2 17 ? 14.827 -58.626 73.883 1.00 144.51 165 LEU E N 1
ATOM 9576 C CA . LEU E 2 17 ? 13.963 -57.603 73.302 1.00 144.43 165 LEU E CA 1
ATOM 9577 C C . LEU E 2 17 ? 13.883 -56.377 74.203 1.00 144.34 165 LEU E C 1
ATOM 9578 O O . LEU E 2 17 ? 13.925 -55.251 73.716 1.00 144.48 165 LEU E O 1
ATOM 9583 N N . SER E 2 18 ? 13.768 -56.596 75.511 1.00 144.26 166 SER E N 1
ATOM 9584 C CA . SER E 2 18 ? 13.686 -55.494 76.473 1.00 144.12 166 SER E CA 1
ATOM 9585 C C . SER E 2 18 ? 15.019 -54.757 76.671 1.00 144.01 166 SER E C 1
ATOM 9586 O O . SER E 2 18 ? 15.026 -53.633 77.171 1.00 144.08 166 SER E O 1
ATOM 9589 N N . GLU E 2 19 ? 16.137 -55.376 76.287 1.00 143.85 167 GLU E N 1
ATOM 9590 C CA . GLU E 2 19 ? 17.432 -54.684 76.300 1.00 143.85 167 GLU E CA 1
ATOM 9591 C C . GLU E 2 19 ? 17.454 -53.678 75.155 1.00 143.78 167 GLU E C 1
ATOM 9592 O O . GLU E 2 19 ? 17.739 -52.498 75.353 1.00 143.68 167 GLU E O 1
ATOM 9598 N N . LEU E 2 20 ? 17.143 -54.168 73.961 1.00 143.89 168 LEU E N 1
ATOM 9599 C CA . LEU E 2 20 ? 16.989 -53.339 72.772 1.00 143.80 168 LEU E CA 1
ATOM 9600 C C . LEU E 2 20 ? 16.102 -52.122 73.054 1.00 143.73 168 LEU E C 1
ATOM 9601 O O . LEU E 2 20 ? 16.524 -50.982 72.854 1.00 143.68 168 LEU E O 1
ATOM 9606 N N . VAL E 2 21 ? 14.891 -52.381 73.548 1.00 143.57 169 VAL E N 1
ATOM 9607 C CA . VAL E 2 21 ? 13.909 -51.336 73.866 1.00 143.50 169 VAL E CA 1
ATOM 9608 C C . VAL E 2 21 ? 14.433 -50.334 74.903 1.00 143.62 169 VAL E C 1
ATOM 9609 O O . VAL E 2 21 ? 14.226 -49.126 74.765 1.00 143.35 169 VAL E O 1
ATOM 9613 N N . GLU E 2 22 ? 15.109 -50.839 75.934 1.00 144.09 170 GLU E N 1
ATOM 9614 C CA . GLU E 2 22 ? 15.659 -49.986 76.998 1.00 144.29 170 GLU E CA 1
ATOM 9615 C C . GLU E 2 22 ? 17.010 -49.351 76.638 1.00 144.59 170 GLU E C 1
ATOM 9616 O O . GLU E 2 22 ? 17.406 -48.362 77.257 1.00 144.65 170 GLU E O 1
ATOM 9622 N N . THR E 2 23 ? 17.716 -49.912 75.657 1.00 144.83 171 THR E N 1
ATOM 9623 C CA . THR E 2 23 ? 18.935 -49.278 75.137 1.00 144.96 171 THR E CA 1
ATOM 9624 C C . THR E 2 23 ? 18.586 -48.245 74.066 1.00 145.32 171 THR E C 1
ATOM 9625 O O . THR E 2 23 ? 19.241 -47.210 73.960 1.00 145.60 171 THR E O 1
ATOM 9629 N N . GLU E 2 24 ? 17.553 -48.521 73.278 1.00 145.58 172 GLU E N 1
ATOM 9630 C CA . GLU E 2 24 ? 17.058 -47.548 72.305 1.00 145.68 172 GLU E CA 1
ATOM 9631 C C . GLU E 2 24 ? 16.655 -46.243 73.008 1.00 145.70 172 GLU E C 1
ATOM 9632 O O . GLU E 2 24 ? 16.711 -45.171 72.408 1.00 145.85 172 GLU E O 1
ATOM 9638 N N . LYS E 2 25 ? 16.258 -46.334 74.275 1.00 145.52 173 LYS E N 1
ATOM 9639 C CA . LYS E 2 25 ? 15.960 -45.145 75.063 1.00 145.67 173 LYS E CA 1
ATOM 9640 C C . LYS E 2 25 ? 17.231 -44.386 75.430 1.00 145.43 173 LYS E C 1
ATOM 9641 O O . LYS E 2 25 ? 17.387 -43.219 75.081 1.00 145.42 173 LYS E O 1
ATOM 9647 N N . MET E 2 26 ? 18.145 -45.047 76.128 1.00 145.43 174 MET E N 1
ATOM 9648 C CA . MET E 2 26 ? 19.364 -44.373 76.576 1.00 145.63 174 MET E CA 1
ATOM 9649 C C . MET E 2 26 ? 20.136 -43.818 75.378 1.00 145.42 174 MET E C 1
ATOM 9650 O O . MET E 2 26 ? 20.836 -42.825 75.504 1.00 145.67 174 MET E O 1
ATOM 9655 N N . TYR E 2 27 ? 19.986 -44.454 74.219 1.00 145.20 175 TYR E N 1
ATOM 9656 C CA . TYR E 2 27 ? 20.596 -43.985 72.972 1.00 145.14 175 TYR E CA 1
ATOM 9657 C C . TYR E 2 27 ? 19.922 -42.700 72.480 1.00 144.75 175 TYR E C 1
ATOM 9658 O O . TYR E 2 27 ? 20.596 -41.740 72.103 1.00 144.45 175 TYR E O 1
ATOM 9667 N N . VAL E 2 28 ? 18.594 -42.680 72.506 1.00 144.75 176 VAL E N 1
ATOM 9668 C CA . VAL E 2 28 ? 17.834 -41.507 72.086 1.00 144.99 176 VAL E CA 1
ATOM 9669 C C . VAL E 2 28 ? 18.245 -40.268 72.861 1.00 145.33 176 VAL E C 1
ATOM 9670 O O . VAL E 2 28 ? 18.557 -39.238 72.263 1.00 145.28 176 VAL E O 1
ATOM 9674 N N . ASP E 2 29 ? 18.252 -40.376 74.189 1.00 145.92 177 ASP E N 1
ATOM 9675 C CA . ASP E 2 29 ? 18.593 -39.235 75.050 1.00 145.86 177 ASP E CA 1
ATOM 9676 C C . ASP E 2 29 ? 20.096 -38.931 75.009 1.00 146.12 177 ASP E C 1
ATOM 9677 O O . ASP E 2 29 ? 20.495 -37.799 75.290 1.00 146.22 177 ASP E O 1
ATOM 9682 N N . ASP E 2 30 ? 20.911 -39.929 74.639 1.00 146.14 178 ASP E N 1
ATOM 9683 C CA . ASP E 2 30 ? 22.351 -39.727 74.388 1.00 146.04 178 ASP E CA 1
ATOM 9684 C C . ASP E 2 30 ? 22.581 -38.942 73.094 1.00 145.63 178 ASP E C 1
ATOM 9685 O O . ASP E 2 30 ? 23.520 -38.146 72.999 1.00 145.53 178 ASP E O 1
ATOM 9690 N N . LEU E 2 31 ? 21.738 -39.176 72.096 1.00 145.20 179 LEU E N 1
ATOM 9691 C CA . LEU E 2 31 ? 21.727 -38.323 70.919 1.00 145.13 179 LEU E CA 1
ATOM 9692 C C . LEU E 2 31 ? 21.108 -36.968 71.281 1.00 144.93 179 LEU E C 1
ATOM 9693 O O . LEU E 2 31 ? 21.529 -35.934 70.769 1.00 144.69 179 LEU E O 1
ATOM 9698 N N . GLY E 2 32 ? 20.130 -36.979 72.187 1.00 145.02 180 GLY E N 1
ATOM 9699 C CA . GLY E 2 32 ? 19.531 -35.750 72.722 1.00 145.20 180 GLY E CA 1
ATOM 9700 C C . GLY E 2 32 ? 20.496 -34.864 73.494 1.00 145.14 180 GLY E C 1
ATOM 9701 O O . GLY E 2 32 ? 20.246 -33.670 73.681 1.00 145.11 180 GLY E O 1
ATOM 9702 N N . GLN E 2 33 ? 21.593 -35.447 73.960 1.00 145.19 181 GLN E N 1
ATOM 9703 C CA . GLN E 2 33 ? 22.695 -34.661 74.493 1.00 145.49 181 GLN E CA 1
ATOM 9704 C C . GLN E 2 33 ? 23.445 -33.969 73.351 1.00 145.43 181 GLN E C 1
ATOM 9705 O O . GLN E 2 33 ? 23.841 -32.814 73.490 1.00 145.50 181 GLN E O 1
ATOM 9711 N N . ILE E 2 34 ? 23.632 -34.669 72.229 1.00 145.38 182 ILE E N 1
ATOM 9712 C CA . ILE E 2 34 ? 24.330 -34.104 71.065 1.00 145.37 182 ILE E CA 1
ATOM 9713 C C . ILE E 2 34 ? 23.529 -32.983 70.429 1.00 145.16 182 ILE E C 1
ATOM 9714 O O . ILE E 2 34 ? 24.040 -31.881 70.213 1.00 144.61 182 ILE E O 1
ATOM 9719 N N . VAL E 2 35 ? 22.268 -33.287 70.131 1.00 145.50 183 VAL E N 1
ATOM 9720 C CA . VAL E 2 35 ? 21.413 -32.422 69.322 1.00 145.66 183 VAL E CA 1
ATOM 9721 C C . VAL E 2 35 ? 20.967 -31.173 70.061 1.00 145.96 183 VAL E C 1
ATOM 9722 O O . VAL E 2 35 ? 21.233 -30.063 69.611 1.00 146.53 183 VAL E O 1
ATOM 9726 N N . GLU E 2 36 ? 20.281 -31.353 71.186 1.00 145.76 184 GLU E N 1
ATOM 9727 C CA . GLU E 2 36 ? 19.697 -30.219 71.909 1.00 145.36 184 GLU E CA 1
ATOM 9728 C C . GLU E 2 36 ? 20.572 -29.730 73.060 1.00 145.19 184 GLU E C 1
ATOM 9729 O O . GLU E 2 36 ? 20.153 -28.876 73.835 1.00 145.33 184 GLU E O 1
ATOM 9735 N N . GLY E 2 37 ? 21.790 -30.257 73.153 1.00 144.90 185 GLY E N 1
ATOM 9736 C CA . GLY E 2 37 ? 22.775 -29.765 74.107 1.00 144.81 185 GLY E CA 1
ATOM 9737 C C . GLY E 2 37 ? 23.882 -28.999 73.410 1.00 144.58 185 GLY E C 1
ATOM 9738 O O . GLY E 2 37 ? 23.967 -27.779 73.525 1.00 144.43 185 GLY E O 1
ATOM 9739 N N . TYR E 2 38 ? 24.725 -29.723 72.677 1.00 144.52 186 TYR E N 1
ATOM 9740 C CA . TYR E 2 38 ? 25.914 -29.142 72.039 1.00 144.33 186 TYR E CA 1
ATOM 9741 C C . TYR E 2 38 ? 25.562 -28.251 70.848 1.00 144.05 186 TYR E C 1
ATOM 9742 O O . TYR E 2 38 ? 26.205 -27.227 70.628 1.00 143.87 186 TYR E O 1
ATOM 9751 N N . MET E 2 39 ? 24.558 -28.654 70.075 1.00 144.06 187 MET E N 1
ATOM 9752 C CA . MET E 2 39 ? 24.141 -27.892 68.887 1.00 144.04 187 MET E CA 1
ATOM 9753 C C . MET E 2 39 ? 23.183 -26.750 69.223 1.00 143.97 187 MET E C 1
ATOM 9754 O O . MET E 2 39 ? 23.177 -25.727 68.538 1.00 143.96 187 MET E O 1
ATOM 9759 N N . ALA E 2 40 ? 22.366 -26.937 70.258 1.00 143.98 188 ALA E N 1
ATOM 9760 C CA . ALA E 2 40 ? 21.424 -25.911 70.705 1.00 144.10 188 ALA E CA 1
ATOM 9761 C C . ALA E 2 40 ? 22.155 -24.767 71.400 1.00 144.27 188 ALA E C 1
ATOM 9762 O O . ALA E 2 40 ? 21.871 -23.590 71.155 1.00 144.25 188 ALA E O 1
ATOM 9764 N N . THR E 2 41 ? 23.095 -25.126 72.269 1.00 144.56 189 THR E N 1
ATOM 9765 C CA . THR E 2 41 ? 23.862 -24.146 73.028 1.00 144.57 189 THR E CA 1
ATOM 9766 C C . THR E 2 41 ? 24.778 -23.341 72.123 1.00 144.69 189 THR E C 1
ATOM 9767 O O . THR E 2 41 ? 24.948 -22.142 72.333 1.00 145.18 189 THR E O 1
ATOM 9771 N N . MET E 2 42 ? 25.361 -23.986 71.117 1.00 144.59 190 MET E N 1
ATOM 9772 C CA . MET E 2 42 ? 26.296 -23.280 70.242 1.00 144.77 190 MET E CA 1
ATOM 9773 C C . MET E 2 42 ? 25.574 -22.453 69.157 1.00 144.78 190 MET E C 1
ATOM 9774 O O . MET E 2 42 ? 26.185 -21.591 68.527 1.00 144.71 190 MET E O 1
ATOM 9779 N N . ALA E 2 43 ? 24.275 -22.701 68.972 1.00 144.99 191 ALA E N 1
ATOM 9780 C CA . ALA E 2 43 ? 23.435 -21.865 68.107 1.00 145.03 191 ALA E CA 1
ATOM 9781 C C . ALA E 2 43 ? 22.997 -20.594 68.836 1.00 145.24 191 ALA E C 1
ATOM 9782 O O . ALA E 2 43 ? 22.897 -19.533 68.221 1.00 145.55 191 ALA E O 1
ATOM 9784 N N . ALA E 2 44 ? 22.738 -20.703 70.139 1.00 145.19 192 ALA E N 1
ATOM 9785 C CA . ALA E 2 44 ? 22.284 -19.559 70.939 1.00 145.22 192 ALA E CA 1
ATOM 9786 C C . ALA E 2 44 ? 23.431 -18.612 71.283 1.00 145.40 192 ALA E C 1
ATOM 9787 O O . ALA E 2 44 ? 23.312 -17.397 71.115 1.00 145.46 192 ALA E O 1
ATOM 9789 N N . GLN E 2 45 ? 24.536 -19.178 71.768 1.00 145.52 193 GLN E N 1
ATOM 9790 C CA . GLN E 2 45 ? 25.700 -18.391 72.189 1.00 145.38 193 GLN E CA 1
ATOM 9791 C C . GLN E 2 45 ? 26.421 -17.772 70.994 1.00 145.54 193 GLN E C 1
ATOM 9792 O O . GLN E 2 45 ? 26.583 -16.552 70.926 1.00 145.60 193 GLN E O 1
ATOM 9798 N N . GLY E 2 46 ? 26.844 -18.617 70.058 1.00 145.65 194 GLY E N 1
ATOM 9799 C CA . GLY E 2 46 ? 27.513 -18.153 68.842 1.00 145.80 194 GLY E CA 1
ATOM 9800 C C . GLY E 2 46 ? 28.524 -19.143 68.294 1.00 145.96 194 GLY E C 1
ATOM 9801 O O . GLY E 2 46 ? 29.036 -19.997 69.025 1.00 146.01 194 GLY E O 1
ATOM 9802 N N . VAL E 2 47 ? 28.822 -19.009 67.002 1.00 146.10 195 VAL E N 1
ATOM 9803 C CA . VAL E 2 47 ? 29.748 -19.907 66.309 1.00 146.19 195 VAL E CA 1
ATOM 9804 C C . VAL E 2 47 ? 31.173 -19.339 66.376 1.00 146.30 195 VAL E C 1
ATOM 9805 O O . VAL E 2 47 ? 31.377 -18.165 66.054 1.00 146.26 195 VAL E O 1
ATOM 9809 N N . PRO E 2 48 ? 32.162 -20.156 66.801 1.00 146.44 196 PRO E N 1
ATOM 9810 C CA . PRO E 2 48 ? 33.560 -19.687 66.809 1.00 146.43 196 PRO E CA 1
ATOM 9811 C C . PRO E 2 48 ? 34.126 -19.373 65.415 1.00 146.58 196 PRO E C 1
ATOM 9812 O O . PRO E 2 48 ? 33.763 -20.026 64.431 1.00 146.80 196 PRO E O 1
ATOM 9816 N N . GLU E 2 49 ? 35.021 -18.388 65.352 1.00 146.44 197 GLU E N 1
ATOM 9817 C CA . GLU E 2 49 ? 35.572 -17.899 64.081 1.00 146.27 197 GLU E CA 1
ATOM 9818 C C . GLU E 2 49 ? 36.506 -18.908 63.411 1.00 146.26 197 GLU E C 1
ATOM 9819 O O . GLU E 2 49 ? 36.625 -18.921 62.184 1.00 146.25 197 GLU E O 1
ATOM 9825 N N . SER E 2 50 ? 37.165 -19.742 64.215 1.00 146.25 198 SER E N 1
ATOM 9826 C CA . SER E 2 50 ? 37.979 -20.841 63.689 1.00 146.31 198 SER E CA 1
ATOM 9827 C C . SER E 2 50 ? 37.098 -21.981 63.148 1.00 146.46 198 SER E C 1
ATOM 9828 O O . SER E 2 50 ? 37.483 -22.680 62.207 1.00 146.56 198 SER E O 1
ATOM 9831 N N . LEU E 2 51 ? 35.911 -22.144 63.731 1.00 146.46 199 LEU E N 1
ATOM 9832 C CA . LEU E 2 51 ? 35.010 -23.248 63.398 1.00 146.53 199 LEU E CA 1
ATOM 9833 C C . LEU E 2 51 ? 33.796 -22.828 62.559 1.00 146.79 199 LEU E C 1
ATOM 9834 O O . LEU E 2 51 ? 32.892 -23.642 62.348 1.00 146.86 199 LEU E O 1
ATOM 9839 N N . ARG E 2 52 ? 33.765 -21.582 62.077 1.00 147.12 200 ARG E N 1
ATOM 9840 C CA . ARG E 2 52 ? 32.551 -21.040 61.423 1.00 147.07 200 ARG E CA 1
ATOM 9841 C C . ARG E 2 52 ? 32.246 -21.720 60.073 1.00 146.97 200 ARG E C 1
ATOM 9842 O O . ARG E 2 52 ? 31.091 -22.061 59.786 1.00 146.90 200 ARG E O 1
ATOM 9850 N N . GLY E 2 53 ? 33.282 -21.925 59.262 1.00 146.83 201 GLY E N 1
ATOM 9851 C CA . GLY E 2 53 ? 33.143 -22.621 57.983 1.00 146.94 201 GLY E CA 1
ATOM 9852 C C . GLY E 2 53 ? 32.919 -24.124 58.096 1.00 147.01 201 GLY E C 1
ATOM 9853 O O . GLY E 2 53 ? 32.583 -24.771 57.101 1.00 146.96 201 GLY E O 1
ATOM 9854 N N . ARG E 2 54 ? 33.098 -24.679 59.299 1.00 147.14 202 ARG E N 1
ATOM 9855 C CA . ARG E 2 54 ? 32.987 -26.125 59.528 1.00 147.22 202 ARG E CA 1
ATOM 9856 C C . ARG E 2 54 ? 32.082 -26.501 60.720 1.00 147.02 202 ARG E C 1
ATOM 9857 O O . ARG E 2 54 ? 32.250 -27.566 61.320 1.00 147.21 202 ARG E O 1
ATOM 9865 N N . ASP E 2 55 ? 31.119 -25.640 61.045 1.00 146.67 203 ASP E N 1
ATOM 9866 C CA . ASP E 2 55 ? 30.133 -25.923 62.098 1.00 146.22 203 ASP E CA 1
ATOM 9867 C C . ASP E 2 55 ? 29.463 -27.286 61.874 1.00 145.61 203 ASP E C 1
ATOM 9868 O O . ASP E 2 55 ? 29.428 -28.128 62.774 1.00 145.16 203 ASP E O 1
ATOM 9873 N N . ARG E 2 56 ? 28.959 -27.494 60.661 1.00 145.19 204 ARG E N 1
ATOM 9874 C CA . ARG E 2 56 ? 28.158 -28.671 60.343 1.00 144.89 204 ARG E CA 1
ATOM 9875 C C . ARG E 2 56 ? 28.999 -29.931 60.263 1.00 144.44 204 ARG E C 1
ATOM 9876 O O . ARG E 2 56 ? 28.565 -30.991 60.705 1.00 144.85 204 ARG E O 1
ATOM 9884 N N . ILE E 2 57 ? 30.205 -29.815 59.713 1.00 143.65 205 ILE E N 1
ATOM 9885 C CA . ILE E 2 57 ? 31.039 -30.988 59.434 1.00 143.46 205 ILE E CA 1
ATOM 9886 C C . ILE E 2 57 ? 31.289 -31.837 60.688 1.00 143.20 205 ILE E C 1
ATOM 9887 O O . ILE E 2 57 ? 31.539 -33.039 60.585 1.00 143.05 205 ILE E O 1
ATOM 9892 N N . VAL E 2 58 ? 31.204 -31.211 61.861 1.00 143.11 206 VAL E N 1
ATOM 9893 C CA . VAL E 2 58 ? 31.343 -31.906 63.138 1.00 142.77 206 VAL E CA 1
ATOM 9894 C C . VAL E 2 58 ? 30.174 -32.853 63.386 1.00 142.61 206 VAL E C 1
ATOM 9895 O O . VAL E 2 58 ? 30.363 -34.042 63.620 1.00 142.77 206 VAL E O 1
ATOM 9899 N N . PHE E 2 59 ? 28.966 -32.317 63.322 1.00 142.37 207 PHE E N 1
ATOM 9900 C CA . PHE E 2 59 ? 27.780 -33.054 63.740 1.00 142.35 207 PHE E CA 1
ATOM 9901 C C . PHE E 2 59 ? 27.105 -33.830 62.609 1.00 142.47 207 PHE E C 1
ATOM 9902 O O . PHE E 2 59 ? 26.052 -34.439 62.822 1.00 142.44 207 PHE E O 1
ATOM 9910 N N . GLY E 2 60 ? 27.688 -33.796 61.411 1.00 142.54 208 GLY E N 1
ATOM 9911 C CA . GLY E 2 60 ? 27.154 -34.538 60.265 1.00 142.36 208 GLY E CA 1
ATOM 9912 C C . GLY E 2 60 ? 25.650 -34.420 60.148 1.00 142.24 208 GLY E C 1
ATOM 9913 O O . GLY E 2 60 ? 25.098 -33.350 60.371 1.00 142.68 208 GLY E O 1
ATOM 9914 N N . ASN E 2 61 ? 24.993 -35.531 59.819 1.00 141.99 209 ASN E N 1
ATOM 9915 C CA . ASN E 2 61 ? 23.529 -35.590 59.719 1.00 141.80 209 ASN E CA 1
ATOM 9916 C C . ASN E 2 61 ? 22.865 -36.060 61.016 1.00 141.57 209 ASN E C 1
ATOM 9917 O O . ASN E 2 61 ? 21.735 -36.564 61.000 1.00 141.00 209 ASN E O 1
ATOM 9922 N N . ILE E 2 62 ? 23.549 -35.867 62.141 1.00 141.59 210 ILE E N 1
ATOM 9923 C CA . ILE E 2 62 ? 23.119 -36.465 63.403 1.00 141.54 210 ILE E CA 1
ATOM 9924 C C . ILE E 2 62 ? 21.738 -35.986 63.832 1.00 141.80 210 ILE E C 1
ATOM 9925 O O . ILE E 2 62 ? 21.047 -36.674 64.579 1.00 141.97 210 ILE E O 1
ATOM 9930 N N . GLN E 2 63 ? 21.340 -34.811 63.355 1.00 141.86 211 GLN E N 1
ATOM 9931 C CA . GLN E 2 63 ? 20.056 -34.239 63.724 1.00 141.74 211 GLN E CA 1
ATOM 9932 C C . GLN E 2 63 ? 18.920 -35.008 63.047 1.00 141.95 211 GLN E C 1
ATOM 9933 O O . GLN E 2 63 ? 17.866 -35.223 63.654 1.00 141.94 211 GLN E O 1
ATOM 9939 N N . GLN E 2 64 ? 19.150 -35.430 61.802 1.00 142.06 212 GLN E N 1
ATOM 9940 C CA . GLN E 2 64 ? 18.199 -36.275 61.056 1.00 141.99 212 GLN E CA 1
ATOM 9941 C C . GLN E 2 64 ? 17.994 -37.627 61.728 1.00 142.21 212 GLN E C 1
ATOM 9942 O O . GLN E 2 64 ? 16.872 -38.130 61.789 1.00 142.20 212 GLN E O 1
ATOM 9948 N N . ILE E 2 65 ? 19.085 -38.217 62.207 1.00 142.09 213 ILE E N 1
ATOM 9949 C CA . ILE E 2 65 ? 19.018 -39.537 62.817 1.00 142.27 213 ILE E CA 1
ATOM 9950 C C . ILE E 2 65 ? 18.177 -39.441 64.082 1.00 142.69 213 ILE E C 1
ATOM 9951 O O . ILE E 2 65 ? 17.150 -40.114 64.200 1.00 143.04 213 ILE E O 1
ATOM 9956 N N . TYR E 2 66 ? 18.606 -38.572 65.000 1.00 142.77 214 TYR E N 1
ATOM 9957 C CA . TYR E 2 66 ? 17.939 -38.357 66.292 1.00 142.77 214 TYR E CA 1
ATOM 9958 C C . TYR E 2 66 ? 16.431 -38.276 66.139 1.00 143.06 214 TYR E C 1
ATOM 9959 O O . TYR E 2 66 ? 15.691 -39.062 66.732 1.00 143.41 214 TYR E O 1
ATOM 9968 N N . GLU E 2 67 ? 15.987 -37.335 65.319 1.00 142.90 215 GLU E N 1
ATOM 9969 C CA . GLU E 2 67 ? 14.574 -37.058 65.200 1.00 142.98 215 GLU E CA 1
ATOM 9970 C C . GLU E 2 67 ? 13.795 -38.225 64.586 1.00 143.31 215 GLU E C 1
ATOM 9971 O O . GLU E 2 67 ? 12.597 -38.357 64.837 1.00 143.75 215 GLU E O 1
ATOM 9977 N N . TRP E 2 68 ? 14.459 -39.079 63.807 1.00 143.29 216 TRP E N 1
ATOM 9978 C CA . TRP E 2 68 ? 13.813 -40.305 63.324 1.00 143.62 216 TRP E CA 1
ATOM 9979 C C . TRP E 2 68 ? 13.591 -41.272 64.483 1.00 144.17 216 TRP E C 1
ATOM 9980 O O . TRP E 2 68 ? 12.464 -41.721 64.724 1.00 144.45 216 TRP E O 1
ATOM 9991 N N . HIS E 2 69 ? 14.667 -41.582 65.199 1.00 144.43 217 HIS E N 1
ATOM 9992 C CA . HIS E 2 69 ? 14.598 -42.551 66.288 1.00 144.69 217 HIS E CA 1
ATOM 9993 C C . HIS E 2 69 ? 13.635 -42.103 67.380 1.00 145.09 217 HIS E C 1
ATOM 9994 O O . HIS E 2 69 ? 12.766 -42.872 67.789 1.00 145.34 217 HIS E O 1
ATOM 10001 N N . ARG E 2 70 ? 13.780 -40.854 67.818 1.00 145.32 218 ARG E N 1
ATOM 10002 C CA . ARG E 2 70 ? 12.926 -40.264 68.855 1.00 145.48 218 ARG E CA 1
ATOM 10003 C C . ARG E 2 70 ? 11.436 -40.331 68.507 1.00 145.71 218 ARG E C 1
ATOM 10004 O O . ARG E 2 70 ? 10.623 -40.852 69.273 1.00 145.51 218 ARG E O 1
ATOM 10012 N N . ASP E 2 71 ? 11.092 -39.808 67.339 1.00 146.01 219 ASP E N 1
ATOM 10013 C CA . ASP E 2 71 ? 9.697 -39.576 66.998 1.00 146.40 219 ASP E CA 1
ATOM 10014 C C . ASP E 2 71 ? 9.020 -40.712 66.250 1.00 146.71 219 ASP E C 1
ATOM 10015 O O . ASP E 2 71 ? 7.794 -40.684 66.075 1.00 146.94 219 ASP E O 1
ATOM 10020 N N . TYR E 2 72 ? 9.782 -41.703 65.794 1.00 146.71 220 TYR E N 1
ATOM 10021 C CA . TYR E 2 72 ? 9.148 -42.862 65.171 1.00 146.55 220 TYR E CA 1
ATOM 10022 C C . TYR E 2 72 ? 9.708 -44.212 65.632 1.00 146.34 220 TYR E C 1
ATOM 10023 O O . TYR E 2 72 ? 8.956 -45.019 66.184 1.00 146.54 220 TYR E O 1
ATOM 10032 N N . PHE E 2 73 ? 10.998 -44.469 65.425 1.00 145.91 221 PHE E N 1
ATOM 10033 C CA . PHE E 2 73 ? 11.527 -45.825 65.650 1.00 145.86 221 PHE E CA 1
ATOM 10034 C C . PHE E 2 73 ? 11.433 -46.283 67.108 1.00 145.54 221 PHE E C 1
ATOM 10035 O O . PHE E 2 73 ? 11.002 -47.406 67.386 1.00 145.34 221 PHE E O 1
ATOM 10043 N N . LEU E 2 74 ? 11.834 -45.419 68.030 1.00 145.37 222 LEU E N 1
ATOM 10044 C CA . LEU E 2 74 ? 11.710 -45.730 69.439 1.00 145.55 222 LEU E CA 1
ATOM 10045 C C . LEU E 2 74 ? 10.299 -46.215 69.714 1.00 145.57 222 LEU E C 1
ATOM 10046 O O . LEU E 2 74 ? 10.092 -47.365 70.086 1.00 145.75 222 LEU E O 1
ATOM 10051 N N . GLN E 2 75 ? 9.333 -45.329 69.496 1.00 145.65 223 GLN E N 1
ATOM 10052 C CA . GLN E 2 75 ? 7.927 -45.608 69.793 1.00 145.85 223 GLN E CA 1
ATOM 10053 C C . GLN E 2 75 ? 7.438 -46.938 69.219 1.00 145.74 223 GLN E C 1
ATOM 10054 O O . GLN E 2 75 ? 6.570 -47.587 69.807 1.00 145.53 223 GLN E O 1
ATOM 10060 N N . GLU E 2 76 ? 7.985 -47.338 68.072 1.00 145.92 224 GLU E N 1
ATOM 10061 C CA . GLU E 2 76 ? 7.609 -48.606 67.454 1.00 146.09 224 GLU E CA 1
ATOM 10062 C C . GLU E 2 76 ? 8.286 -49.790 68.133 1.00 146.00 224 GLU E C 1
ATOM 10063 O O . GLU E 2 76 ? 7.731 -50.887 68.137 1.00 146.13 224 GLU E O 1
ATOM 10069 N N . LEU E 2 77 ? 9.467 -49.579 68.711 1.00 145.79 225 LEU E N 1
ATOM 10070 C CA . LEU E 2 77 ? 10.079 -50.612 69.551 1.00 145.99 225 LEU E CA 1
ATOM 10071 C C . LEU E 2 77 ? 9.295 -50.824 70.859 1.00 146.12 225 LEU E C 1
ATOM 10072 O O . LEU E 2 77 ? 9.299 -51.925 71.410 1.00 146.33 225 LEU E O 1
ATOM 10077 N N . GLN E 2 78 ? 8.619 -49.785 71.348 1.00 146.04 226 GLN E N 1
ATOM 10078 C CA . GLN E 2 78 ? 7.743 -49.923 72.513 1.00 145.96 226 GLN E CA 1
ATOM 10079 C C . GLN E 2 78 ? 6.513 -50.775 72.190 1.00 145.84 226 GLN E C 1
ATOM 10080 O O . GLN E 2 78 ? 6.061 -51.566 73.021 1.00 145.71 226 GLN E O 1
ATOM 10086 N N . ARG E 2 79 ? 5.975 -50.612 70.984 1.00 146.03 227 ARG E N 1
ATOM 10087 C CA . ARG E 2 79 ? 4.905 -51.483 70.499 1.00 146.19 227 ARG E CA 1
ATOM 10088 C C . ARG E 2 79 ? 5.392 -52.926 70.349 1.00 146.06 227 ARG E C 1
ATOM 10089 O O . ARG E 2 79 ? 4.609 -53.860 70.491 1.00 146.11 227 ARG E O 1
ATOM 10097 N N . CYS E 2 80 ? 6.682 -53.097 70.062 1.00 145.96 228 CYS E N 1
ATOM 10098 C CA . CYS E 2 80 ? 7.284 -54.427 69.917 1.00 146.04 228 CYS E CA 1
ATOM 10099 C C . CYS E 2 80 ? 7.448 -55.187 71.235 1.00 146.13 228 CYS E C 1
ATOM 10100 O O . CYS E 2 80 ? 7.564 -56.414 71.223 1.00 145.84 228 CYS E O 1
ATOM 10103 N N . LEU E 2 81 ? 7.491 -54.472 72.360 1.00 146.44 229 LEU E N 1
ATOM 10104 C CA . LEU E 2 81 ? 7.621 -55.117 73.679 1.00 146.41 229 LEU E CA 1
ATOM 10105 C C . LEU E 2 81 ? 6.326 -55.838 74.078 1.00 146.40 229 LEU E C 1
ATOM 10106 O O . LEU E 2 81 ? 6.370 -56.894 74.713 1.00 146.46 229 LEU E O 1
ATOM 10111 N N . LYS E 2 82 ? 5.184 -55.265 73.699 1.00 146.23 230 LYS E N 1
ATOM 10112 C CA . LYS E 2 82 ? 3.880 -55.875 73.965 1.00 146.25 230 LYS E CA 1
ATOM 10113 C C . LYS E 2 82 ? 3.343 -56.630 72.741 1.00 146.23 230 LYS E C 1
ATOM 10114 O O . LYS E 2 82 ? 2.174 -57.029 72.712 1.00 146.17 230 LYS E O 1
ATOM 10120 N N . ASP E 2 83 ? 4.201 -56.814 71.735 1.00 146.11 231 ASP E N 1
ATOM 10121 C CA . ASP E 2 83 ? 3.862 -57.547 70.511 1.00 146.05 231 ASP E CA 1
ATOM 10122 C C . ASP E 2 83 ? 5.181 -57.898 69.799 1.00 145.86 231 ASP E C 1
ATOM 10123 O O . ASP E 2 83 ? 5.573 -57.239 68.838 1.00 145.90 231 ASP E O 1
ATOM 10128 N N . PRO E 2 84 ? 5.885 -58.932 70.293 1.00 145.70 232 PRO E N 1
ATOM 10129 C CA . PRO E 2 84 ? 7.212 -59.290 69.785 1.00 145.69 232 PRO E CA 1
ATOM 10130 C C . PRO E 2 84 ? 7.217 -59.958 68.411 1.00 145.46 232 PRO E C 1
ATOM 10131 O O . PRO E 2 84 ? 8.266 -60.043 67.781 1.00 145.30 232 PRO E O 1
ATOM 10135 N N . ASP E 2 85 ? 6.061 -60.436 67.960 1.00 145.53 233 ASP E N 1
ATOM 10136 C CA . ASP E 2 85 ? 5.930 -61.018 66.621 1.00 145.65 233 ASP E CA 1
ATOM 10137 C C . ASP E 2 85 ? 6.022 -59.915 65.544 1.00 145.75 233 ASP E C 1
ATOM 10138 O O . ASP E 2 85 ? 6.447 -60.169 64.410 1.00 145.57 233 ASP E O 1
ATOM 10143 N N . TRP E 2 86 ? 5.643 -58.692 65.926 1.00 145.93 234 TRP E N 1
ATOM 10144 C CA . TRP E 2 86 ? 5.586 -57.530 65.020 1.00 145.88 234 TRP E CA 1
ATOM 10145 C C . TRP E 2 86 ? 6.979 -56.945 64.710 1.00 145.64 234 TRP E C 1
ATOM 10146 O O . TRP E 2 86 ? 7.118 -56.145 63.784 1.00 145.54 234 TRP E O 1
ATOM 10157 N N . LEU E 2 87 ? 7.993 -57.342 65.485 1.00 145.45 235 LEU E N 1
ATOM 10158 C CA . LEU E 2 87 ? 9.326 -56.722 65.427 1.00 145.53 235 LEU E CA 1
ATOM 10159 C C . LEU E 2 87 ? 10.090 -56.988 64.124 1.00 145.66 235 LEU E C 1
ATOM 10160 O O . LEU E 2 87 ? 10.690 -56.069 63.561 1.00 145.79 235 LEU E O 1
ATOM 10165 N N . ALA E 2 88 ? 10.083 -58.236 63.657 1.00 145.78 236 ALA E N 1
ATOM 10166 C CA . ALA E 2 88 ? 10.850 -58.626 62.462 1.00 145.68 236 ALA E CA 1
ATOM 10167 C C . ALA E 2 88 ? 10.393 -57.884 61.206 1.00 145.54 236 ALA E C 1
ATOM 10168 O O . ALA E 2 88 ? 11.218 -57.411 60.427 1.00 145.28 236 ALA E O 1
ATOM 10170 N N . GLN E 2 89 ? 9.078 -57.783 61.029 1.00 145.60 237 GLN E N 1
ATOM 10171 C CA . GLN E 2 89 ? 8.488 -57.043 59.910 1.00 145.69 237 GLN E CA 1
ATOM 10172 C C . GLN E 2 89 ? 8.914 -55.571 59.912 1.00 145.39 237 GLN E C 1
ATOM 10173 O O . GLN E 2 89 ? 8.967 -54.944 58.858 1.00 145.40 237 GLN E O 1
ATOM 10179 N N . LEU E 2 90 ? 9.206 -55.034 61.099 1.00 145.18 238 LEU E N 1
ATOM 10180 C CA . LEU E 2 90 ? 9.535 -53.615 61.277 1.00 145.07 238 LEU E CA 1
ATOM 10181 C C . LEU E 2 90 ? 10.952 -53.279 60.836 1.00 144.80 238 LEU E C 1
ATOM 10182 O O . LEU E 2 90 ? 11.199 -52.198 60.306 1.00 144.91 238 LEU E O 1
ATOM 10187 N N . PHE E 2 91 ? 11.888 -54.190 61.074 1.00 144.64 239 PHE E N 1
ATOM 10188 C CA . PHE E 2 91 ? 13.274 -53.972 60.655 1.00 144.63 239 PHE E CA 1
ATOM 10189 C C . PHE E 2 91 ? 13.455 -54.109 59.140 1.00 144.38 239 PHE E C 1
ATOM 10190 O O . PHE E 2 91 ? 14.369 -53.524 58.564 1.00 144.13 239 PHE E O 1
ATOM 10198 N N . ILE E 2 92 ? 12.589 -54.886 58.500 1.00 144.67 240 ILE E N 1
ATOM 10199 C CA . ILE E 2 92 ? 12.550 -54.945 57.045 1.00 144.98 240 ILE E CA 1
ATOM 10200 C C . ILE E 2 92 ? 12.029 -53.613 56.539 1.00 145.23 240 ILE E C 1
ATOM 10201 O O . ILE E 2 92 ? 12.727 -52.890 55.831 1.00 145.46 240 ILE E O 1
ATOM 10206 N N . LYS E 2 93 ? 10.804 -53.291 56.948 1.00 145.52 241 LYS E N 1
ATOM 10207 C CA . LYS E 2 93 ? 10.104 -52.070 56.541 1.00 145.51 241 LYS E CA 1
ATOM 10208 C C . LYS E 2 93 ? 11.037 -50.893 56.256 1.00 145.54 241 LYS E C 1
ATOM 10209 O O . LYS E 2 93 ? 10.921 -50.252 55.209 1.00 145.88 241 LYS E O 1
ATOM 10215 N N . HIS E 2 94 ? 11.957 -50.619 57.181 1.00 145.14 242 HIS E N 1
ATOM 10216 C CA . HIS E 2 94 ? 12.771 -49.411 57.115 1.00 145.09 242 HIS E CA 1
ATOM 10217 C C . HIS E 2 94 ? 14.222 -49.697 56.771 1.00 145.37 242 HIS E C 1
ATOM 10218 O O . HIS E 2 94 ? 15.130 -49.203 57.430 1.00 146.04 242 HIS E O 1
ATOM 10225 N N . GLU E 2 95 ? 14.450 -50.483 55.728 1.00 145.28 243 GLU E N 1
ATOM 10226 C CA . GLU E 2 95 ? 15.808 -50.681 55.237 1.00 145.40 243 GLU E CA 1
ATOM 10227 C C . GLU E 2 95 ? 16.346 -49.362 54.665 1.00 145.53 243 GLU E C 1
ATOM 10228 O O . GLU E 2 95 ? 17.463 -48.951 54.991 1.00 145.25 243 GLU E O 1
ATOM 10234 N N . ARG E 2 96 ? 15.530 -48.707 53.830 1.00 145.91 244 ARG E N 1
ATOM 10235 C CA . ARG E 2 96 ? 15.889 -47.440 53.158 1.00 146.04 244 ARG E CA 1
ATOM 10236 C C . ARG E 2 96 ? 16.252 -46.300 54.105 1.00 146.22 244 ARG E C 1
ATOM 10237 O O . ARG E 2 96 ? 17.092 -45.471 53.770 1.00 146.63 244 ARG E O 1
ATOM 10245 N N . ARG E 2 97 ? 15.590 -46.228 55.256 1.00 145.78 245 ARG E N 1
ATOM 10246 C CA . ARG E 2 97 ? 15.795 -45.114 56.167 1.00 145.63 245 ARG E CA 1
ATOM 10247 C C . ARG E 2 97 ? 17.170 -45.145 56.751 1.00 145.46 245 ARG E C 1
ATOM 10248 O O . ARG E 2 97 ? 17.764 -44.100 56.986 1.00 145.71 245 ARG E O 1
ATOM 10256 N N . LEU E 2 98 ? 17.687 -46.348 56.963 1.00 145.23 246 LEU E N 1
ATOM 10257 C CA . LEU E 2 98 ? 18.974 -46.517 57.616 1.00 145.16 246 LEU E CA 1
ATOM 10258 C C . LEU E 2 98 ? 20.141 -46.055 56.740 1.00 145.06 246 LEU E C 1
ATOM 10259 O O . LEU E 2 98 ? 21.284 -46.045 57.180 1.00 145.28 246 LEU E O 1
ATOM 10264 N N . HIS E 2 99 ? 19.845 -45.670 55.505 1.00 145.32 247 HIS E N 1
ATOM 10265 C CA . HIS E 2 99 ? 20.767 -44.903 54.666 1.00 145.28 247 HIS E CA 1
ATOM 10266 C C . HIS E 2 99 ? 21.462 -43.779 55.444 1.00 145.29 247 HIS E C 1
ATOM 10267 O O . HIS E 2 99 ? 22.657 -43.541 55.255 1.00 145.68 247 HIS E O 1
ATOM 10274 N N . MET E 2 100 ? 20.720 -43.091 56.313 1.00 144.58 248 MET E N 1
ATOM 10275 C CA . MET E 2 100 ? 21.272 -41.963 57.078 1.00 144.06 248 MET E CA 1
ATOM 10276 C C . MET E 2 100 ? 22.523 -42.305 57.880 1.00 143.64 248 MET E C 1
ATOM 10277 O O . MET E 2 100 ? 23.316 -41.420 58.191 1.00 143.54 248 MET E O 1
ATOM 10282 N N . TYR E 2 101 ? 22.692 -43.582 58.210 1.00 143.46 249 TYR E N 1
ATOM 10283 C CA . TYR E 2 101 ? 23.897 -44.051 58.886 1.00 143.08 249 TYR E CA 1
ATOM 10284 C C . TYR E 2 101 ? 25.091 -44.057 57.940 1.00 143.08 249 TYR E C 1
ATOM 10285 O O . TYR E 2 101 ? 26.225 -43.832 58.375 1.00 143.22 249 TYR E O 1
ATOM 10294 N N . VAL E 2 102 ? 24.840 -44.293 56.652 1.00 143.16 250 VAL E N 1
ATOM 10295 C CA . VAL E 2 102 ? 25.905 -44.232 55.636 1.00 143.25 250 VAL E CA 1
ATOM 10296 C C . VAL E 2 102 ? 26.513 -42.832 55.558 1.00 143.49 250 VAL E C 1
ATOM 10297 O O . VAL E 2 102 ? 27.738 -42.671 55.621 1.00 143.47 250 VAL E O 1
ATOM 10301 N N . VAL E 2 103 ? 25.639 -41.831 55.419 1.00 143.65 251 VAL E N 1
ATOM 10302 C CA . VAL E 2 103 ? 26.046 -40.426 55.332 1.00 143.58 251 VAL E CA 1
ATOM 10303 C C . VAL E 2 103 ? 26.870 -40.034 56.547 1.00 143.78 251 VAL E C 1
ATOM 10304 O O . VAL E 2 103 ? 27.858 -39.315 56.417 1.00 144.01 251 VAL E O 1
ATOM 10308 N N . TYR E 2 104 ? 26.454 -40.515 57.720 1.00 143.92 252 TYR E N 1
ATOM 10309 C CA . TYR E 2 104 ? 27.140 -40.223 58.987 1.00 143.92 252 TYR E CA 1
ATOM 10310 C C . TYR E 2 104 ? 28.495 -40.885 59.087 1.00 143.87 252 TYR E C 1
ATOM 10311 O O . TYR E 2 104 ? 29.475 -40.244 59.463 1.00 144.01 252 TYR E O 1
ATOM 10320 N N . CYS E 2 105 ? 28.530 -42.178 58.789 1.00 143.77 253 CYS E N 1
ATOM 10321 C CA . CYS E 2 105 ? 29.765 -42.937 58.853 1.00 144.11 253 CYS E CA 1
ATOM 10322 C C . CYS E 2 105 ? 30.821 -42.330 57.951 1.00 144.15 253 CYS E C 1
ATOM 10323 O O . CYS E 2 105 ? 31.973 -42.162 58.362 1.00 144.11 253 CYS E O 1
ATOM 10326 N N . GLN E 2 106 ? 30.419 -41.996 56.725 1.00 144.28 254 GLN E N 1
ATOM 10327 C CA . GLN E 2 106 ? 31.337 -41.406 55.754 1.00 144.39 254 GLN E CA 1
ATOM 10328 C C . GLN E 2 106 ? 31.858 -40.062 56.239 1.00 144.29 254 GLN E C 1
ATOM 10329 O O . GLN E 2 106 ? 33.024 -39.723 56.030 1.00 144.33 254 GLN E O 1
ATOM 10335 N N . ASN E 2 107 ? 30.985 -39.306 56.892 1.00 144.07 255 ASN E N 1
ATOM 10336 C CA . ASN E 2 107 ? 31.347 -38.000 57.397 1.00 144.16 255 ASN E CA 1
ATOM 10337 C C . ASN E 2 107 ? 31.866 -38.029 58.833 1.00 144.44 255 ASN E C 1
ATOM 10338 O O . ASN E 2 107 ? 31.826 -37.010 59.521 1.00 144.37 255 ASN E O 1
ATOM 10343 N N . LYS E 2 108 ? 32.343 -39.185 59.291 1.00 144.78 256 LYS E N 1
ATOM 10344 C CA . LYS E 2 108 ? 32.895 -39.289 60.639 1.00 144.89 256 LYS E CA 1
ATOM 10345 C C . LYS E 2 108 ? 34.399 -39.006 60.705 1.00 145.19 256 LYS E C 1
ATOM 10346 O O . LYS E 2 108 ? 34.830 -38.265 61.586 1.00 145.54 256 LYS E O 1
ATOM 10352 N N . PRO E 2 109 ? 35.208 -39.572 59.782 1.00 145.39 257 PRO E N 1
ATOM 10353 C CA . PRO E 2 109 ? 36.633 -39.196 59.801 1.00 145.47 257 PRO E CA 1
ATOM 10354 C C . PRO E 2 109 ? 36.846 -37.681 59.698 1.00 145.79 257 PRO E C 1
ATOM 10355 O O . PRO E 2 109 ? 37.878 -37.184 60.151 1.00 145.99 257 PRO E O 1
ATOM 10359 N N . LYS E 2 110 ? 35.868 -36.973 59.121 1.00 145.75 258 LYS E N 1
ATOM 10360 C CA . LYS E 2 110 ? 35.898 -35.515 59.000 1.00 145.81 258 LYS E CA 1
ATOM 10361 C C . LYS E 2 110 ? 35.718 -34.811 60.346 1.00 145.29 258 LYS E C 1
ATOM 10362 O O . LYS E 2 110 ? 36.318 -33.766 60.578 1.00 144.58 258 LYS E O 1
ATOM 10368 N N . SER E 2 111 ? 34.876 -35.372 61.213 1.00 145.56 259 SER E N 1
ATOM 10369 C CA . SER E 2 111 ? 34.663 -34.822 62.559 1.00 146.19 259 SER E CA 1
ATOM 10370 C C . SER E 2 111 ? 35.950 -34.821 63.379 1.00 146.60 259 SER E C 1
ATOM 10371 O O . SER E 2 111 ? 36.323 -33.801 63.953 1.00 146.84 259 SER E O 1
ATOM 10374 N N . GLU E 2 112 ? 36.619 -35.969 63.437 1.00 146.88 260 GLU E N 1
ATOM 10375 C CA . GLU E 2 112 ? 37.898 -36.075 64.138 1.00 147.09 260 GLU E CA 1
ATOM 10376 C C . GLU E 2 112 ? 38.898 -35.008 63.655 1.00 147.44 260 GLU E C 1
ATOM 10377 O O . GLU E 2 112 ? 39.564 -34.371 64.473 1.00 147.64 260 GLU E O 1
ATOM 10383 N N . HIS E 2 113 ? 38.985 -34.811 62.336 1.00 147.50 261 HIS E N 1
ATOM 10384 C CA . HIS E 2 113 ? 39.889 -33.805 61.747 1.00 147.36 261 HIS E CA 1
ATOM 10385 C C . HIS E 2 113 ? 39.446 -32.366 62.041 1.00 147.18 261 HIS E C 1
ATOM 10386 O O . HIS E 2 113 ? 40.285 -31.464 62.109 1.00 147.05 261 HIS E O 1
ATOM 10393 N N . VAL E 2 114 ? 38.135 -32.156 62.191 1.00 147.06 262 VAL E N 1
ATOM 10394 C CA . VAL E 2 114 ? 37.581 -30.833 62.519 1.00 146.89 262 VAL E CA 1
ATOM 10395 C C . VAL E 2 114 ? 37.413 -30.628 64.036 1.00 146.71 262 VAL E C 1
ATOM 10396 O O . VAL E 2 114 ? 37.232 -29.501 64.490 1.00 146.70 262 VAL E O 1
ATOM 10400 N N . VAL E 2 115 ? 37.481 -31.708 64.812 1.00 146.63 263 VAL E N 1
ATOM 10401 C CA . VAL E 2 115 ? 37.377 -31.623 66.267 1.00 146.85 263 VAL E CA 1
ATOM 10402 C C . VAL E 2 115 ? 38.758 -31.682 66.909 1.00 146.78 263 VAL E C 1
ATOM 10403 O O . VAL E 2 115 ? 39.172 -30.741 67.590 1.00 146.41 263 VAL E O 1
ATOM 10407 N N . SER E 2 116 ? 39.468 -32.786 66.672 1.00 146.98 264 SER E N 1
ATOM 10408 C CA . SER E 2 116 ? 40.757 -33.036 67.327 1.00 147.32 264 SER E CA 1
ATOM 10409 C C . SER E 2 116 ? 41.858 -32.054 66.912 1.00 147.49 264 SER E C 1
ATOM 10410 O O . SER E 2 116 ? 42.896 -31.973 67.584 1.00 147.67 264 SER E O 1
ATOM 10413 N N . GLU E 2 117 ? 41.643 -31.321 65.815 1.00 147.40 265 GLU E N 1
ATOM 10414 C CA . GLU E 2 117 ? 42.575 -30.269 65.395 1.00 147.47 265 GLU E CA 1
ATOM 10415 C C . GLU E 2 117 ? 42.119 -28.865 65.807 1.00 147.46 265 GLU E C 1
ATOM 10416 O O . GLU E 2 117 ? 42.866 -28.147 66.485 1.00 147.52 265 GLU E O 1
ATOM 10422 N N . PHE E 2 118 ? 40.908 -28.476 65.401 1.00 147.28 266 PHE E N 1
ATOM 10423 C CA . PHE E 2 118 ? 40.453 -27.088 65.587 1.00 147.50 266 PHE E CA 1
ATOM 10424 C C . PHE E 2 118 ? 40.093 -26.743 67.037 1.00 147.51 266 PHE E C 1
ATOM 10425 O O . PHE E 2 118 ? 40.854 -26.053 67.716 1.00 147.55 266 PHE E O 1
ATOM 10433 N N . GLY E 2 119 ? 38.939 -27.216 67.505 1.00 147.46 267 GLY E N 1
ATOM 10434 C CA . GLY E 2 119 ? 38.384 -26.758 68.780 1.00 147.53 267 GLY E CA 1
ATOM 10435 C C . GLY E 2 119 ? 38.299 -27.790 69.891 1.00 147.65 267 GLY E C 1
ATOM 10436 O O . GLY E 2 119 ? 37.207 -28.093 70.363 1.00 147.74 267 GLY E O 1
ATOM 10437 N N . ASP E 2 120 ? 39.442 -28.319 70.325 1.00 147.70 268 ASP E N 1
ATOM 10438 C CA . ASP E 2 120 ? 39.502 -29.156 71.532 1.00 147.54 268 ASP E CA 1
ATOM 10439 C C . ASP E 2 120 ? 39.615 -28.265 72.777 1.00 147.42 268 ASP E C 1
ATOM 10440 O O . ASP E 2 120 ? 39.149 -28.636 73.858 1.00 147.49 268 ASP E O 1
ATOM 10445 N N . SER E 2 121 ? 40.233 -27.093 72.615 1.00 147.16 269 SER E N 1
ATOM 10446 C CA . SER E 2 121 ? 40.226 -26.058 73.656 1.00 147.07 269 SER E CA 1
ATOM 10447 C C . SER E 2 121 ? 38.884 -25.311 73.686 1.00 146.86 269 SER E C 1
ATOM 10448 O O . SER E 2 121 ? 38.701 -24.391 74.480 1.00 146.99 269 SER E O 1
ATOM 10451 N N . TYR E 2 122 ? 37.957 -25.705 72.815 1.00 146.69 270 TYR E N 1
ATOM 10452 C CA . TYR E 2 122 ? 36.611 -25.147 72.794 1.00 146.80 270 TYR E CA 1
ATOM 10453 C C . TYR E 2 122 ? 35.556 -26.144 73.299 1.00 146.78 270 TYR E C 1
ATOM 10454 O O . TYR E 2 122 ? 34.583 -25.737 73.932 1.00 146.70 270 TYR E O 1
ATOM 10463 N N . PHE E 2 123 ? 35.737 -27.435 73.018 1.00 146.94 271 PHE E N 1
ATOM 10464 C CA . PHE E 2 123 ? 34.792 -28.462 73.484 1.00 147.08 271 PHE E CA 1
ATOM 10465 C C . PHE E 2 123 ? 34.987 -28.795 74.964 1.00 147.04 271 PHE E C 1
ATOM 10466 O O . PHE E 2 123 ? 34.084 -29.334 75.603 1.00 147.04 271 PHE E O 1
ATOM 10474 N N . GLU E 2 124 ? 36.171 -28.495 75.492 1.00 146.97 272 GLU E N 1
ATOM 10475 C CA . GLU E 2 124 ? 36.409 -28.489 76.934 1.00 146.91 272 GLU E CA 1
ATOM 10476 C C . GLU E 2 124 ? 35.437 -27.512 77.595 1.00 146.83 272 GLU E C 1
ATOM 10477 O O . GLU E 2 124 ? 34.800 -27.839 78.599 1.00 146.82 272 GLU E O 1
ATOM 10483 N N . GLU E 2 125 ? 35.339 -26.316 77.012 1.00 146.77 273 GLU E N 1
ATOM 10484 C CA . GLU E 2 125 ? 34.454 -25.250 77.498 1.00 146.68 273 GLU E CA 1
ATOM 10485 C C . GLU E 2 125 ? 32.996 -25.707 77.537 1.00 146.62 273 GLU E C 1
ATOM 10486 O O . GLU E 2 125 ? 32.356 -25.672 78.591 1.00 146.81 273 GLU E O 1
ATOM 10492 N N . LEU E 2 126 ? 32.477 -26.125 76.384 1.00 146.29 274 LEU E N 1
ATOM 10493 C CA . LEU E 2 126 ? 31.072 -26.535 76.277 1.00 146.09 274 LEU E CA 1
ATOM 10494 C C . LEU E 2 126 ? 30.765 -27.760 77.139 1.00 145.92 274 LEU E C 1
ATOM 10495 O O . LEU E 2 126 ? 29.667 -27.884 77.687 1.00 145.93 274 LEU E O 1
ATOM 10500 N N . ARG E 2 127 ? 31.737 -28.657 77.262 1.00 145.70 275 ARG E N 1
ATOM 10501 C CA . ARG E 2 127 ? 31.578 -29.834 78.103 1.00 145.61 275 ARG E CA 1
ATOM 10502 C C . ARG E 2 127 ? 31.428 -29.433 79.581 1.00 145.45 275 ARG E C 1
ATOM 10503 O O . ARG E 2 127 ? 30.701 -30.087 80.328 1.00 145.40 275 ARG E O 1
ATOM 10511 N N . GLN E 2 128 ? 32.098 -28.352 79.985 1.00 145.37 276 GLN E N 1
ATOM 10512 C CA . GLN E 2 128 ? 32.016 -27.832 81.361 1.00 145.21 276 GLN E CA 1
ATOM 10513 C C . GLN E 2 128 ? 30.851 -26.862 81.591 1.00 145.05 276 GLN E C 1
ATOM 10514 O O . GLN E 2 128 ? 30.460 -26.620 82.734 1.00 144.94 276 GLN E O 1
ATOM 10520 N N . GLN E 2 129 ? 30.324 -26.291 80.511 1.00 144.97 277 GLN E N 1
ATOM 10521 C CA . GLN E 2 129 ? 29.182 -25.382 80.582 1.00 145.00 277 GLN E CA 1
ATOM 10522 C C . GLN E 2 129 ? 27.886 -26.184 80.677 1.00 144.93 277 GLN E C 1
ATOM 10523 O O . GLN E 2 129 ? 27.024 -25.892 81.508 1.00 144.49 277 GLN E O 1
ATOM 10529 N N . LEU E 2 130 ? 27.760 -27.192 79.814 1.00 145.37 278 LEU E N 1
ATOM 10530 C CA . LEU E 2 130 ? 26.648 -28.144 79.865 1.00 145.60 278 LEU E CA 1
ATOM 10531 C C . LEU E 2 130 ? 26.815 -29.060 81.074 1.00 145.83 278 LEU E C 1
ATOM 10532 O O . LEU E 2 130 ? 25.889 -29.223 81.870 1.00 145.79 278 LEU E O 1
ATOM 10537 N N . GLY E 2 131 ? 28.003 -29.652 81.196 1.00 146.16 279 GLY E N 1
ATOM 10538 C CA . GLY E 2 131 ? 28.398 -30.407 82.390 1.00 146.43 279 GLY E CA 1
ATOM 10539 C C . GLY E 2 131 ? 28.346 -31.923 82.280 1.00 146.79 279 GLY E C 1
ATOM 10540 O O . GLY E 2 131 ? 28.255 -32.609 83.300 1.00 146.78 279 GLY E O 1
ATOM 10541 N N . HIS E 2 132 ? 28.417 -32.452 81.058 1.00 147.10 280 HIS E N 1
ATOM 10542 C CA . HIS E 2 132 ? 28.335 -33.904 80.833 1.00 147.11 280 HIS E CA 1
ATOM 10543 C C . HIS E 2 132 ? 29.566 -34.628 81.351 1.00 146.88 280 HIS E C 1
ATOM 10544 O O . HIS E 2 132 ? 30.675 -34.106 81.270 1.00 146.69 280 HIS E O 1
ATOM 10551 N N . ARG E 2 133 ? 29.367 -35.842 81.857 1.00 147.00 281 ARG E N 1
ATOM 10552 C CA . ARG E 2 133 ? 30.484 -36.727 82.205 1.00 147.33 281 ARG E CA 1
ATOM 10553 C C . ARG E 2 133 ? 31.240 -37.190 80.951 1.00 147.48 281 ARG E C 1
ATOM 10554 O O . ARG E 2 133 ? 32.433 -37.492 81.017 1.00 147.65 281 ARG E O 1
ATOM 10562 N N . LEU E 2 134 ? 30.542 -37.228 79.818 1.00 147.50 282 LEU E N 1
ATOM 10563 C CA . LEU E 2 134 ? 31.075 -37.769 78.569 1.00 147.47 282 LEU E CA 1
ATOM 10564 C C . LEU E 2 134 ? 31.499 -36.655 77.604 1.00 147.62 282 LEU E C 1
ATOM 10565 O O . LEU E 2 134 ? 30.703 -35.761 77.289 1.00 147.85 282 LEU E O 1
ATOM 10570 N N . GLN E 2 135 ? 32.741 -36.730 77.119 1.00 147.46 283 GLN E N 1
ATOM 10571 C CA . GLN E 2 135 ? 33.294 -35.717 76.204 1.00 147.23 283 GLN E CA 1
ATOM 10572 C C . GLN E 2 135 ? 32.670 -35.875 74.811 1.00 146.86 283 GLN E C 1
ATOM 10573 O O . GLN E 2 135 ? 32.198 -36.958 74.457 1.00 146.49 283 GLN E O 1
ATOM 10579 N N . LEU E 2 136 ? 32.666 -34.797 74.029 1.00 146.65 284 LEU E N 1
ATOM 10580 C CA . LEU E 2 136 ? 31.915 -34.775 72.770 1.00 146.66 284 LEU E CA 1
ATOM 10581 C C . LEU E 2 136 ? 32.262 -35.946 71.846 1.00 146.66 284 LEU E C 1
ATOM 10582 O O . LEU E 2 136 ? 31.364 -36.581 71.290 1.00 146.88 284 LEU E O 1
ATOM 10587 N N . ASN E 2 137 ? 33.550 -36.253 71.709 1.00 146.47 285 ASN E N 1
ATOM 10588 C CA . ASN E 2 137 ? 33.980 -37.314 70.796 1.00 146.33 285 ASN E CA 1
ATOM 10589 C C . ASN E 2 137 ? 33.499 -38.716 71.224 1.00 146.02 285 ASN E C 1
ATOM 10590 O O . ASN E 2 137 ? 33.680 -39.683 70.482 1.00 145.88 285 ASN E O 1
ATOM 10595 N N . ASP E 2 138 ? 32.881 -38.818 72.406 1.00 145.92 286 ASP E N 1
ATOM 10596 C CA . ASP E 2 138 ? 32.285 -40.073 72.886 1.00 145.90 286 ASP E CA 1
ATOM 10597 C C . ASP E 2 138 ? 30.844 -40.229 72.406 1.00 145.75 286 ASP E C 1
ATOM 10598 O O . ASP E 2 138 ? 30.428 -41.325 72.028 1.00 146.12 286 ASP E O 1
ATOM 10603 N N . LEU E 2 139 ? 30.082 -39.139 72.442 1.00 145.24 287 LEU E N 1
ATOM 10604 C CA . LEU E 2 139 ? 28.676 -39.176 72.053 1.00 144.92 287 LEU E CA 1
ATOM 10605 C C . LEU E 2 139 ? 28.503 -39.252 70.537 1.00 144.84 287 LEU E C 1
ATOM 10606 O O . LEU E 2 139 ? 27.467 -39.716 70.054 1.00 144.99 287 LEU E O 1
ATOM 10611 N N . LEU E 2 140 ? 29.515 -38.804 69.793 1.00 144.55 288 LEU E N 1
ATOM 10612 C CA . LEU E 2 140 ? 29.471 -38.826 68.325 1.00 144.21 288 LEU E CA 1
ATOM 10613 C C . LEU E 2 140 ? 29.883 -40.182 67.719 1.00 143.94 288 LEU E C 1
ATOM 10614 O O . LEU E 2 140 ? 30.009 -40.301 66.501 1.00 144.10 288 LEU E O 1
ATOM 10619 N N . ILE E 2 141 ? 30.093 -41.193 68.557 1.00 143.56 289 ILE E N 1
ATOM 10620 C CA . ILE E 2 141 ? 30.310 -42.554 68.075 1.00 143.66 289 ILE E CA 1
ATOM 10621 C C . ILE E 2 141 ? 29.056 -43.392 68.256 1.00 143.50 289 ILE E C 1
ATOM 10622 O O . ILE E 2 141 ? 28.928 -44.443 67.640 1.00 143.69 289 ILE E O 1
ATOM 10627 N N . LYS E 2 142 ? 28.128 -42.925 69.086 1.00 143.53 290 LYS E N 1
ATOM 10628 C CA . LYS E 2 142 ? 26.941 -43.712 69.440 1.00 143.74 290 LYS E CA 1
ATOM 10629 C C . LYS E 2 142 ? 26.240 -44.392 68.249 1.00 143.82 290 LYS E C 1
ATOM 10630 O O . LYS E 2 142 ? 25.989 -45.599 68.312 1.00 144.29 290 LYS E O 1
ATOM 10636 N N . PRO E 2 143 ? 25.943 -43.643 67.159 1.00 143.42 291 PRO E N 1
ATOM 10637 C CA . PRO E 2 143 ? 25.233 -44.265 66.032 1.00 143.15 291 PRO E CA 1
ATOM 10638 C C . PRO E 2 143 ? 26.078 -45.292 65.284 1.00 142.97 291 PRO E C 1
ATOM 10639 O O . PRO E 2 143 ? 25.581 -46.366 64.945 1.00 142.83 291 PRO E O 1
ATOM 10643 N N . VAL E 2 144 ? 27.343 -44.958 65.040 1.00 142.89 292 VAL E N 1
ATOM 10644 C CA . VAL E 2 144 ? 28.284 -45.887 64.416 1.00 142.99 292 VAL E CA 1
ATOM 10645 C C . VAL E 2 144 ? 28.251 -47.235 65.132 1.00 143.08 292 VAL E C 1
ATOM 10646 O O . VAL E 2 144 ? 28.196 -48.289 64.498 1.00 142.91 292 VAL E O 1
ATOM 10650 N N . GLN E 2 145 ? 28.283 -47.187 66.459 1.00 143.42 293 GLN E N 1
ATOM 10651 C CA . GLN E 2 145 ? 28.160 -48.384 67.270 1.00 143.71 293 GLN E CA 1
ATOM 10652 C C . GLN E 2 145 ? 26.760 -48.952 67.124 1.00 143.89 293 GLN E C 1
ATOM 10653 O O . GLN E 2 145 ? 26.584 -50.096 66.723 1.00 143.98 293 GLN E O 1
ATOM 10659 N N . ARG E 2 146 ? 25.766 -48.127 67.420 1.00 144.21 294 ARG E N 1
ATOM 10660 C CA . ARG E 2 146 ? 24.384 -48.586 67.499 1.00 144.32 294 ARG E CA 1
ATOM 10661 C C . ARG E 2 146 ? 23.915 -49.377 66.273 1.00 144.38 294 ARG E C 1
ATOM 10662 O O . ARG E 2 146 ? 23.166 -50.345 66.421 1.00 144.21 294 ARG E O 1
ATOM 10670 N N . ILE E 2 147 ? 24.349 -48.973 65.077 1.00 144.44 295 ILE E N 1
ATOM 10671 C CA . ILE E 2 147 ? 23.921 -49.635 63.837 1.00 144.48 295 ILE E CA 1
ATOM 10672 C C . ILE E 2 147 ? 24.486 -51.046 63.688 1.00 144.64 295 ILE E C 1
ATOM 10673 O O . ILE E 2 147 ? 23.884 -51.892 63.024 1.00 144.60 295 ILE E O 1
ATOM 10678 N N . MET E 2 148 ? 25.639 -51.289 64.306 1.00 144.74 296 MET E N 1
ATOM 10679 C CA . MET E 2 148 ? 26.270 -52.604 64.289 1.00 145.03 296 MET E CA 1
ATOM 10680 C C . MET E 2 148 ? 25.899 -53.400 65.542 1.00 145.34 296 MET E C 1
ATOM 10681 O O . MET E 2 148 ? 26.399 -54.510 65.744 1.00 145.76 296 MET E O 1
ATOM 10686 N N . LYS E 2 149 ? 25.052 -52.814 66.390 1.00 145.16 297 LYS E N 1
ATOM 10687 C CA . LYS E 2 149 ? 24.490 -53.499 67.556 1.00 144.88 297 LYS E CA 1
ATOM 10688 C C . LYS E 2 149 ? 23.069 -53.983 67.265 1.00 144.50 297 LYS E C 1
ATOM 10689 O O . LYS E 2 149 ? 22.472 -54.701 68.062 1.00 144.37 297 LYS E O 1
ATOM 10695 N N . TYR E 2 150 ? 22.525 -53.580 66.125 1.00 144.34 298 TYR E N 1
ATOM 10696 C CA . TYR E 2 150 ? 21.240 -54.093 65.686 1.00 144.39 298 TYR E CA 1
ATOM 10697 C C . TYR E 2 150 ? 21.399 -55.516 65.163 1.00 144.41 298 TYR E C 1
ATOM 10698 O O . TYR E 2 150 ? 20.559 -56.367 65.433 1.00 144.44 298 TYR E O 1
ATOM 10707 N N . GLN E 2 151 ? 22.475 -55.778 64.422 1.00 144.69 299 GLN E N 1
ATOM 10708 C CA . GLN E 2 151 ? 22.786 -57.151 63.993 1.00 144.84 299 GLN E CA 1
ATOM 10709 C C . GLN E 2 151 ? 22.860 -58.102 65.187 1.00 144.93 299 GLN E C 1
ATOM 10710 O O . GLN E 2 151 ? 22.412 -59.240 65.093 1.00 145.09 299 GLN E O 1
ATOM 10716 N N . LEU E 2 152 ? 23.411 -57.622 66.303 1.00 144.81 300 LEU E N 1
ATOM 10717 C CA . LEU E 2 152 ? 23.656 -58.453 67.484 1.00 144.49 300 LEU E CA 1
ATOM 10718 C C . LEU E 2 152 ? 22.371 -58.797 68.215 1.00 144.38 300 LEU E C 1
ATOM 10719 O O . LEU E 2 152 ? 22.057 -59.971 68.409 1.00 144.50 300 LEU E O 1
ATOM 10724 N N . LEU E 2 153 ? 21.644 -57.763 68.630 1.00 144.03 301 LEU E N 1
ATOM 10725 C CA . LEU E 2 153 ? 20.423 -57.945 69.411 1.00 143.60 301 LEU E CA 1
ATOM 10726 C C . LEU E 2 153 ? 19.427 -58.835 68.670 1.00 143.25 301 LEU E C 1
ATOM 10727 O O . LEU E 2 153 ? 18.759 -59.667 69.287 1.00 143.33 301 LEU E O 1
ATOM 10732 N N . LEU E 2 154 ? 19.342 -58.674 67.350 1.00 142.94 302 LEU E N 1
ATOM 10733 C CA . LEU E 2 154 ? 18.456 -59.509 66.534 1.00 142.96 302 LEU E CA 1
ATOM 10734 C C . LEU E 2 154 ? 18.994 -60.936 66.388 1.00 143.19 302 LEU E C 1
ATOM 10735 O O . LEU E 2 154 ? 18.254 -61.891 66.615 1.00 143.49 302 LEU E O 1
ATOM 10740 N N . LYS E 2 155 ? 20.267 -61.076 66.003 1.00 143.36 303 LYS E N 1
ATOM 10741 C CA . LYS E 2 155 ? 20.889 -62.400 65.767 1.00 143.50 303 LYS E CA 1
ATOM 10742 C C . LYS E 2 155 ? 20.588 -63.428 66.858 1.00 143.62 303 LYS E C 1
ATOM 10743 O O . LYS E 2 155 ? 20.491 -64.627 66.578 1.00 143.43 303 LYS E O 1
ATOM 10749 N N . ASP E 2 156 ? 20.476 -62.954 68.098 1.00 143.94 304 ASP E N 1
ATOM 10750 C CA . ASP E 2 156 ? 20.040 -63.785 69.219 1.00 144.29 304 ASP E CA 1
ATOM 10751 C C . ASP E 2 156 ? 18.649 -64.359 68.978 1.00 144.48 304 ASP E C 1
ATOM 10752 O O . ASP E 2 156 ? 18.510 -65.566 68.756 1.00 144.55 304 ASP E O 1
ATOM 10757 N N . PHE E 2 157 ? 17.636 -63.489 69.031 1.00 144.40 305 PHE E N 1
ATOM 10758 C CA . PHE E 2 157 ? 16.249 -63.847 68.704 1.00 144.55 305 PHE E CA 1
ATOM 10759 C C . PHE E 2 157 ? 16.130 -64.988 67.688 1.00 144.77 305 PHE E C 1
ATOM 10760 O O . PHE E 2 157 ? 15.412 -65.959 67.921 1.00 144.63 305 PHE E O 1
ATOM 10768 N N . LEU E 2 158 ? 16.847 -64.861 66.571 1.00 145.06 306 LEU E N 1
ATOM 10769 C CA . LEU E 2 158 ? 16.775 -65.822 65.462 1.00 145.05 306 LEU E CA 1
ATOM 10770 C C . LEU E 2 158 ? 17.196 -67.254 65.836 1.00 145.42 306 LEU E C 1
ATOM 10771 O O . LEU E 2 158 ? 16.752 -68.210 65.197 1.00 145.91 306 LEU E O 1
ATOM 10776 N N . LYS E 2 159 ? 18.038 -67.403 66.860 1.00 145.21 307 LYS E N 1
ATOM 10777 C CA . LYS E 2 159 ? 18.349 -68.723 67.415 1.00 145.00 307 LYS E CA 1
ATOM 10778 C C . LYS E 2 159 ? 17.321 -69.118 68.473 1.00 144.68 307 LYS E C 1
ATOM 10779 O O . LYS E 2 159 ? 16.726 -70.193 68.393 1.00 144.31 307 LYS E O 1
ATOM 10785 N N . TYR E 2 160 ? 17.117 -68.237 69.452 1.00 144.75 308 TYR E N 1
ATOM 10786 C CA . TYR E 2 160 ? 16.146 -68.456 70.538 1.00 145.01 308 TYR E CA 1
ATOM 10787 C C . TYR E 2 160 ? 14.737 -68.766 70.027 1.00 145.12 308 TYR E C 1
ATOM 10788 O O . TYR E 2 160 ? 14.121 -69.747 70.445 1.00 145.37 308 TYR E O 1
ATOM 10797 N N . TYR E 2 161 ? 14.235 -67.921 69.130 1.00 145.03 309 TYR E N 1
ATOM 10798 C CA . TYR E 2 161 ? 12.865 -68.046 68.619 1.00 145.08 309 TYR E CA 1
ATOM 10799 C C . TYR E 2 161 ? 12.679 -69.334 67.810 1.00 145.07 309 TYR E C 1
ATOM 10800 O O . TYR E 2 161 ? 11.545 -69.778 67.606 1.00 145.15 309 TYR E O 1
ATOM 10809 N N . ASN E 2 162 ? 13.786 -69.915 67.342 1.00 144.88 310 ASN E N 1
ATOM 10810 C CA . ASN E 2 162 ? 13.756 -71.191 66.627 1.00 144.79 310 ASN E CA 1
ATOM 10811 C C . ASN E 2 162 ? 13.766 -72.385 67.588 1.00 144.85 310 ASN E C 1
ATOM 10812 O O . ASN E 2 162 ? 13.342 -73.480 67.216 1.00 144.87 310 ASN E O 1
ATOM 10817 N N . ARG E 2 163 ? 14.253 -72.174 68.814 1.00 144.89 311 ARG E N 1
ATOM 10818 C CA . ARG E 2 163 ? 14.144 -73.186 69.877 1.00 144.81 311 ARG E CA 1
ATOM 10819 C C . ARG E 2 163 ? 12.736 -73.247 70.472 1.00 145.09 311 ARG E C 1
ATOM 10820 O O . ARG E 2 163 ? 12.330 -74.286 70.998 1.00 145.29 311 ARG E O 1
ATOM 10828 N N . ALA E 2 164 ? 12.005 -72.134 70.401 1.00 145.12 312 ALA E N 1
ATOM 10829 C CA . ALA E 2 164 ? 10.591 -72.109 70.764 1.00 145.13 312 ALA E CA 1
ATOM 10830 C C . ALA E 2 164 ? 9.744 -72.417 69.525 1.00 145.34 312 ALA E C 1
ATOM 10831 O O . ALA E 2 164 ? 9.224 -73.528 69.384 1.00 145.24 312 ALA E O 1
ATOM 10833 N N . GLY E 2 165 ? 9.625 -71.437 68.627 1.00 145.58 313 GLY E N 1
ATOM 10834 C CA . GLY E 2 165 ? 8.871 -71.595 67.381 1.00 145.50 313 GLY E CA 1
ATOM 10835 C C . GLY E 2 165 ? 9.755 -72.114 66.260 1.00 145.56 313 GLY E C 1
ATOM 10836 O O . GLY E 2 165 ? 10.557 -73.028 66.465 1.00 145.48 313 GLY E O 1
ATOM 10837 N N . MET E 2 166 ? 9.589 -71.544 65.069 1.00 145.59 314 MET E N 1
ATOM 10838 C CA . MET E 2 166 ? 10.449 -71.858 63.918 1.00 145.58 314 MET E CA 1
ATOM 10839 C C . MET E 2 166 ? 10.577 -70.712 62.907 1.00 145.49 314 MET E C 1
ATOM 10840 O O . MET E 2 166 ? 11.155 -70.904 61.833 1.00 145.51 314 MET E O 1
ATOM 10845 N N . ASP E 2 167 ? 10.079 -69.524 63.258 1.00 145.29 315 ASP E N 1
ATOM 10846 C CA . ASP E 2 167 ? 9.891 -68.438 62.288 1.00 145.05 315 ASP E CA 1
ATOM 10847 C C . ASP E 2 167 ? 11.217 -67.856 61.794 1.00 144.90 315 ASP E C 1
ATOM 10848 O O . ASP E 2 167 ? 11.590 -66.738 62.152 1.00 144.81 315 ASP E O 1
ATOM 10853 N N . THR E 2 168 ? 11.916 -68.623 60.961 1.00 144.78 316 THR E N 1
ATOM 10854 C CA . THR E 2 168 ? 13.132 -68.154 60.314 1.00 144.81 316 THR E CA 1
ATOM 10855 C C . THR E 2 168 ? 12.759 -67.084 59.283 1.00 144.94 316 THR E C 1
ATOM 10856 O O . THR E 2 168 ? 13.336 -66.006 59.284 1.00 145.20 316 THR E O 1
ATOM 10860 N N . ALA E 2 169 ? 11.762 -67.373 58.445 1.00 144.81 317 ALA E N 1
ATOM 10861 C CA . ALA E 2 169 ? 11.308 -66.461 57.377 1.00 144.64 317 ALA E CA 1
ATOM 10862 C C . ALA E 2 169 ? 11.363 -64.967 57.723 1.00 144.52 317 ALA E C 1
ATOM 10863 O O . ALA E 2 169 ? 12.143 -64.224 57.127 1.00 144.39 317 ALA E O 1
ATOM 10865 N N . ASP E 2 170 ? 10.532 -64.541 58.676 1.00 144.45 318 ASP E N 1
ATOM 10866 C CA . ASP E 2 170 ? 10.443 -63.129 59.075 1.00 144.24 318 ASP E CA 1
ATOM 10867 C C . ASP E 2 170 ? 11.751 -62.584 59.629 1.00 144.13 318 ASP E C 1
ATOM 10868 O O . ASP E 2 170 ? 12.162 -61.472 59.299 1.00 144.19 318 ASP E O 1
ATOM 10873 N N . LEU E 2 171 ? 12.378 -63.367 60.501 1.00 143.80 319 LEU E N 1
ATOM 10874 C CA . LEU E 2 171 ? 13.582 -62.945 61.212 1.00 143.67 319 LEU E CA 1
ATOM 10875 C C . LEU E 2 171 ? 14.866 -63.318 60.452 1.00 143.66 319 LEU E C 1
ATOM 10876 O O . LEU E 2 171 ? 15.953 -62.854 60.796 1.00 143.41 319 LEU E O 1
ATOM 10881 N N . GLU E 2 172 ? 14.734 -64.161 59.428 1.00 143.98 320 GLU E N 1
ATOM 10882 C CA . GLU E 2 172 ? 15.834 -64.486 58.515 1.00 144.11 320 GLU E CA 1
ATOM 10883 C C . GLU E 2 172 ? 16.220 -63.242 57.723 1.00 144.41 320 GLU E C 1
ATOM 10884 O O . GLU E 2 172 ? 17.364 -62.782 57.796 1.00 144.39 320 GLU E O 1
ATOM 10890 N N . GLN E 2 173 ? 15.259 -62.709 56.964 1.00 144.52 321 GLN E N 1
ATOM 10891 C CA . GLN E 2 173 ? 15.459 -61.466 56.214 1.00 144.51 321 GLN E CA 1
ATOM 10892 C C . GLN E 2 173 ? 15.773 -60.311 57.160 1.00 144.57 321 GLN E C 1
ATOM 10893 O O . GLN E 2 173 ? 16.649 -59.502 56.869 1.00 144.79 321 GLN E O 1
ATOM 10899 N N . ALA E 2 174 ? 15.080 -60.261 58.300 1.00 144.52 322 ALA E N 1
ATOM 10900 C CA . ALA E 2 174 ? 15.278 -59.211 59.309 1.00 144.44 322 ALA E CA 1
ATOM 10901 C C . ALA E 2 174 ? 16.732 -59.105 59.778 1.00 144.16 322 ALA E C 1
ATOM 10902 O O . ALA E 2 174 ? 17.258 -58.002 59.929 1.00 143.76 322 ALA E O 1
ATOM 10904 N N . VAL E 2 175 ? 17.372 -60.249 60.006 1.00 144.38 323 VAL E N 1
ATOM 10905 C CA . VAL E 2 175 ? 18.791 -60.275 60.355 1.00 144.71 323 VAL E CA 1
ATOM 10906 C C . VAL E 2 175 ? 19.653 -59.997 59.119 1.00 144.87 323 VAL E C 1
ATOM 10907 O O . VAL E 2 175 ? 20.558 -59.164 59.175 1.00 144.81 323 VAL E O 1
ATOM 10911 N N . GLU E 2 176 ? 19.374 -60.692 58.014 1.00 145.15 324 GLU E N 1
ATOM 10912 C CA . GLU E 2 176 ? 20.062 -60.431 56.740 1.00 145.17 324 GLU E CA 1
ATOM 10913 C C . GLU E 2 176 ? 20.142 -58.918 56.496 1.00 145.42 324 GLU E C 1
ATOM 10914 O O . GLU E 2 176 ? 21.237 -58.341 56.494 1.00 145.82 324 GLU E O 1
ATOM 10920 N N . VAL E 2 177 ? 18.978 -58.285 56.330 1.00 144.87 325 VAL E N 1
ATOM 10921 C CA . VAL E 2 177 ? 18.890 -56.854 56.042 1.00 144.34 325 VAL E CA 1
ATOM 10922 C C . VAL E 2 177 ? 19.746 -56.028 57.000 1.00 144.11 325 VAL E C 1
ATOM 10923 O O . VAL E 2 177 ? 20.447 -55.118 56.564 1.00 144.33 325 VAL E O 1
ATOM 10927 N N . MET E 2 178 ? 19.718 -56.364 58.292 1.00 143.76 326 MET E N 1
ATOM 10928 C CA . MET E 2 178 ? 20.406 -55.555 59.304 1.00 143.73 326 MET E CA 1
ATOM 10929 C C . MET E 2 178 ? 21.892 -55.887 59.454 1.00 143.72 326 MET E C 1
ATOM 10930 O O . MET E 2 178 ? 22.550 -55.388 60.370 1.00 143.60 326 MET E O 1
ATOM 10935 N N . CYS E 2 179 ? 22.405 -56.745 58.572 1.00 144.08 327 CYS E N 1
ATOM 10936 C CA . CYS E 2 179 ? 23.849 -56.908 58.374 1.00 144.41 327 CYS E CA 1
ATOM 10937 C C . CYS E 2 179 ? 24.276 -56.095 57.167 1.00 144.75 327 CYS E C 1
ATOM 10938 O O . CYS E 2 179 ? 25.328 -55.467 57.166 1.00 145.14 327 CYS E O 1
ATOM 10941 N N . PHE E 2 180 ? 23.455 -56.123 56.130 1.00 144.90 328 PHE E N 1
ATOM 10942 C CA . PHE E 2 180 ? 23.761 -55.396 54.909 1.00 145.03 328 PHE E CA 1
ATOM 10943 C C . PHE E 2 180 ? 23.929 -53.902 55.126 1.00 145.04 328 PHE E C 1
ATOM 10944 O O . PHE E 2 180 ? 24.697 -53.275 54.410 1.00 145.29 328 PHE E O 1
ATOM 10952 N N . VAL E 2 181 ? 23.228 -53.328 56.102 1.00 144.94 329 VAL E N 1
ATOM 10953 C CA . VAL E 2 181 ? 23.306 -51.878 56.327 1.00 144.75 329 VAL E CA 1
ATOM 10954 C C . VAL E 2 181 ? 24.712 -51.497 56.845 1.00 144.83 329 VAL E C 1
ATOM 10955 O O . VAL E 2 181 ? 25.358 -50.614 56.287 1.00 145.01 329 VAL E O 1
ATOM 10959 N N . PRO E 2 182 ? 25.195 -52.153 57.911 1.00 144.76 330 PRO E N 1
ATOM 10960 C CA . PRO E 2 182 ? 26.616 -52.013 58.222 1.00 145.15 330 PRO E CA 1
ATOM 10961 C C . PRO E 2 182 ? 27.604 -52.456 57.129 1.00 145.23 330 PRO E C 1
ATOM 10962 O O . PRO E 2 182 ? 28.761 -52.048 57.181 1.00 145.14 330 PRO E O 1
ATOM 10966 N N . LYS E 2 183 ? 27.181 -53.292 56.178 1.00 145.74 331 LYS E N 1
ATOM 10967 C CA . LYS E 2 183 ? 28.050 -53.661 55.038 1.00 146.35 331 LYS E CA 1
ATOM 10968 C C . LYS E 2 183 ? 28.239 -52.475 54.110 1.00 146.53 331 LYS E C 1
ATOM 10969 O O . LYS E 2 183 ? 29.362 -52.158 53.716 1.00 147.07 331 LYS E O 1
ATOM 10975 N N . ARG E 2 184 ? 27.133 -51.829 53.760 1.00 146.26 332 ARG E N 1
ATOM 10976 C CA . ARG E 2 184 ? 27.177 -50.649 52.913 1.00 146.10 332 ARG E CA 1
ATOM 10977 C C . ARG E 2 184 ? 27.975 -49.548 53.607 1.00 145.69 332 ARG E C 1
ATOM 10978 O O . ARG E 2 184 ? 28.890 -48.985 53.007 1.00 145.87 332 ARG E O 1
ATOM 10986 N N . CYS E 2 185 ? 27.664 -49.287 54.878 1.00 145.21 333 CYS E N 1
ATOM 10987 C CA . CYS E 2 185 ? 28.380 -48.274 55.657 1.00 145.35 333 CYS E CA 1
ATOM 10988 C C . CYS E 2 185 ? 29.874 -48.508 55.641 1.00 145.32 333 CYS E C 1
ATOM 10989 O O . CYS E 2 185 ? 30.651 -47.568 55.496 1.00 145.23 333 CYS E O 1
ATOM 10992 N N . ASN E 2 186 ? 30.259 -49.769 55.811 1.00 145.67 334 ASN E N 1
ATOM 10993 C CA . ASN E 2 186 ? 31.653 -50.172 55.778 1.00 145.52 334 ASN E CA 1
ATOM 10994 C C . ASN E 2 186 ? 32.275 -50.023 54.395 1.00 145.52 334 ASN E C 1
ATOM 10995 O O . ASN E 2 186 ? 33.385 -49.515 54.257 1.00 145.49 334 ASN E O 1
ATOM 11000 N N . ASP E 2 187 ? 31.561 -50.490 53.376 1.00 145.69 335 ASP E N 1
ATOM 11001 C CA . ASP E 2 187 ? 32.024 -50.383 51.992 1.00 145.88 335 ASP E CA 1
ATOM 11002 C C . ASP E 2 187 ? 32.113 -48.928 51.517 1.00 145.87 335 ASP E C 1
ATOM 11003 O O . ASP E 2 187 ? 33.050 -48.560 50.796 1.00 146.10 335 ASP E O 1
ATOM 11008 N N . MET E 2 188 ? 31.153 -48.106 51.937 1.00 145.49 336 MET E N 1
ATOM 11009 C CA . MET E 2 188 ? 31.097 -46.703 51.526 1.00 145.52 336 MET E CA 1
ATOM 11010 C C . MET E 2 188 ? 32.139 -45.812 52.194 1.00 145.50 336 MET E C 1
ATOM 11011 O O . MET E 2 188 ? 32.131 -44.599 51.988 1.00 145.71 336 MET E O 1
ATOM 11016 N N . MET E 2 189 ? 33.012 -46.392 53.010 1.00 145.45 337 MET E N 1
ATOM 11017 C CA . MET E 2 189 ? 34.176 -45.665 53.503 1.00 145.64 337 MET E CA 1
ATOM 11018 C C . MET E 2 189 ? 35.285 -45.699 52.451 1.00 145.98 337 MET E C 1
ATOM 11019 O O . MET E 2 189 ? 35.874 -44.663 52.138 1.00 146.19 337 MET E O 1
ATOM 11024 N N . THR E 2 190 ? 35.550 -46.881 51.891 1.00 146.19 338 THR E N 1
ATOM 11025 C CA . THR E 2 190 ? 36.617 -47.046 50.891 1.00 146.45 338 THR E CA 1
ATOM 11026 C C . THR E 2 190 ? 36.250 -46.320 49.601 1.00 146.29 338 THR E C 1
ATOM 11027 O O . THR E 2 190 ? 37.075 -45.676 48.962 1.00 145.96 338 THR E O 1
ATOM 11031 N N . LEU E 2 191 ? 34.986 -46.421 49.239 1.00 146.74 339 LEU E N 1
ATOM 11032 C CA . LEU E 2 191 ? 34.454 -45.687 48.108 1.00 147.62 339 LEU E CA 1
ATOM 11033 C C . LEU E 2 191 ? 34.354 -44.159 48.372 1.00 148.44 339 LEU E C 1
ATOM 11034 O O . LEU E 2 191 ? 33.951 -43.394 47.487 1.00 148.70 339 LEU E O 1
ATOM 11039 N N . GLY E 2 192 ? 34.703 -43.717 49.584 1.00 148.87 340 GLY E N 1
ATOM 11040 C CA . GLY E 2 192 ? 34.752 -42.283 49.905 1.00 149.15 340 GLY E CA 1
ATOM 11041 C C . GLY E 2 192 ? 35.987 -41.621 49.318 1.00 149.69 340 GLY E C 1
ATOM 11042 O O . GLY E 2 192 ? 36.016 -40.400 49.106 1.00 149.88 340 GLY E O 1
ATOM 11043 N N . ARG E 2 193 ? 36.999 -42.448 49.049 1.00 149.95 341 ARG E N 1
ATOM 11044 C CA . ARG E 2 193 ? 38.243 -42.036 48.396 1.00 149.90 341 ARG E CA 1
ATOM 11045 C C . ARG E 2 193 ? 38.107 -41.967 46.855 1.00 150.02 341 ARG E C 1
ATOM 11046 O O . ARG E 2 193 ? 39.110 -42.034 46.142 1.00 150.49 341 ARG E O 1
ATOM 11054 N N . LEU E 2 194 ? 36.880 -41.828 46.344 1.00 149.40 342 LEU E N 1
ATOM 11055 C CA . LEU E 2 194 ? 36.649 -41.678 44.899 1.00 149.03 342 LEU E CA 1
ATOM 11056 C C . LEU E 2 194 ? 36.817 -40.224 44.462 1.00 148.53 342 LEU E C 1
ATOM 11057 O O . LEU E 2 194 ? 35.905 -39.396 44.610 1.00 147.89 342 LEU E O 1
ATOM 11062 N N . ARG E 2 195 ? 37.991 -39.940 43.903 1.00 148.58 343 ARG E N 1
ATOM 11063 C CA . ARG E 2 195 ? 38.351 -38.603 43.451 1.00 148.64 343 ARG E CA 1
ATOM 11064 C C . ARG E 2 195 ? 37.916 -38.379 42.011 1.00 148.17 343 ARG E C 1
ATOM 11065 O O . ARG E 2 195 ? 37.973 -39.290 41.188 1.00 148.05 343 ARG E O 1
ATOM 11073 N N . GLY E 2 196 ? 37.505 -37.151 41.716 1.00 147.88 344 GLY E N 1
ATOM 11074 C CA . GLY E 2 196 ? 37.273 -36.727 40.344 1.00 147.95 344 GLY E CA 1
ATOM 11075 C C . GLY E 2 196 ? 35.967 -37.218 39.783 1.00 147.55 344 GLY E C 1
ATOM 11076 O O . GLY E 2 196 ? 35.884 -37.548 38.604 1.00 147.05 344 GLY E O 1
ATOM 11077 N N . PHE E 2 197 ? 34.954 -37.267 40.641 1.00 148.04 345 PHE E N 1
ATOM 11078 C CA . PHE E 2 197 ? 33.577 -37.512 40.218 1.00 148.17 345 PHE E CA 1
ATOM 11079 C C . PHE E 2 197 ? 32.655 -36.434 40.785 1.00 147.81 345 PHE E C 1
ATOM 11080 O O . PHE E 2 197 ? 32.527 -36.285 42.003 1.00 147.17 345 PHE E O 1
ATOM 11088 N N . GLU E 2 198 ? 32.022 -35.683 39.889 1.00 148.08 346 GLU E N 1
ATOM 11089 C CA . GLU E 2 198 ? 31.040 -34.678 40.292 1.00 148.59 346 GLU E CA 1
ATOM 11090 C C . GLU E 2 198 ? 29.722 -35.375 40.623 1.00 148.54 346 GLU E C 1
ATOM 11091 O O . GLU E 2 198 ? 29.207 -36.144 39.807 1.00 148.61 346 GLU E O 1
ATOM 11097 N N . GLY E 2 199 ? 29.192 -35.109 41.818 1.00 148.19 347 GLY E N 1
ATOM 11098 C CA . GLY E 2 199 ? 27.992 -35.787 42.319 1.00 147.94 347 GLY E CA 1
ATOM 11099 C C . GLY E 2 199 ? 28.260 -36.518 43.627 1.00 147.66 347 GLY E C 1
ATOM 11100 O O . GLY E 2 199 ? 29.353 -37.048 43.840 1.00 147.38 347 GLY E O 1
ATOM 11101 N N . LYS E 2 200 ? 27.254 -36.544 44.499 1.00 147.44 348 LYS E N 1
ATOM 11102 C CA . LYS E 2 200 ? 27.378 -37.159 45.816 1.00 147.31 348 LYS E CA 1
ATOM 11103 C C . LYS E 2 200 ? 27.172 -38.662 45.713 1.00 146.48 348 LYS E C 1
ATOM 11104 O O . LYS E 2 200 ? 26.069 -39.111 45.434 1.00 146.51 348 LYS E O 1
ATOM 11110 N N . LEU E 2 201 ? 28.229 -39.433 45.948 1.00 146.07 349 LEU E N 1
ATOM 11111 C CA . LEU E 2 201 ? 28.134 -40.899 45.979 1.00 145.83 349 LEU E CA 1
ATOM 11112 C C . LEU E 2 201 ? 27.037 -41.414 46.897 1.00 145.75 349 LEU E C 1
ATOM 11113 O O . LEU E 2 201 ? 26.398 -42.423 46.591 1.00 145.84 349 LEU E O 1
ATOM 11118 N N . THR E 2 202 ? 26.845 -40.730 48.026 1.00 145.62 350 THR E N 1
ATOM 11119 C CA . THR E 2 202 ? 25.878 -41.143 49.043 1.00 145.11 350 THR E CA 1
ATOM 11120 C C . THR E 2 202 ? 24.503 -41.263 48.400 1.00 145.24 350 THR E C 1
ATOM 11121 O O . THR E 2 202 ? 23.933 -42.354 48.360 1.00 146.00 350 THR E O 1
ATOM 11125 N N . ALA E 2 203 ? 24.007 -40.157 47.849 1.00 144.59 351 ALA E N 1
ATOM 11126 C CA . ALA E 2 203 ? 22.698 -40.126 47.201 1.00 144.05 351 ALA E CA 1
ATOM 11127 C C . ALA E 2 203 ? 22.788 -40.527 45.728 1.00 143.33 351 ALA E C 1
ATOM 11128 O O . ALA E 2 203 ? 22.433 -39.753 44.837 1.00 142.60 351 ALA E O 1
ATOM 11130 N N . GLN E 2 204 ? 23.300 -41.735 45.497 1.00 143.29 352 GLN E N 1
ATOM 11131 C CA . GLN E 2 204 ? 23.184 -42.434 44.215 1.00 143.29 352 GLN E CA 1
ATOM 11132 C C . GLN E 2 204 ? 22.505 -43.775 44.464 1.00 143.41 352 GLN E C 1
ATOM 11133 O O . GLN E 2 204 ? 22.725 -44.731 43.726 1.00 143.43 352 GLN E O 1
ATOM 11139 N N . GLY E 2 205 ? 21.686 -43.844 45.512 1.00 143.70 353 GLY E N 1
ATOM 11140 C CA . GLY E 2 205 ? 20.996 -45.078 45.880 1.00 143.70 353 GLY E CA 1
ATOM 11141 C C . GLY E 2 205 ? 21.941 -46.109 46.454 1.00 143.61 353 GLY E C 1
ATOM 11142 O O . GLY E 2 205 ? 23.123 -45.829 46.680 1.00 143.79 353 GLY E O 1
ATOM 11143 N N . LYS E 2 206 ? 21.420 -47.308 46.688 1.00 143.67 354 LYS E N 1
ATOM 11144 C CA . LYS E 2 206 ? 22.223 -48.378 47.271 1.00 144.03 354 LYS E CA 1
ATOM 11145 C C . LYS E 2 206 ? 23.444 -48.655 46.408 1.00 143.88 354 LYS E C 1
ATOM 11146 O O . LYS E 2 206 ? 23.363 -48.580 45.177 1.00 144.17 354 LYS E O 1
ATOM 11152 N N . LEU E 2 207 ? 24.567 -48.965 47.054 1.00 143.14 355 LEU E N 1
ATOM 11153 C CA . LEU E 2 207 ? 25.681 -49.598 46.368 1.00 142.91 355 LEU E CA 1
ATOM 11154 C C . LEU E 2 207 ? 25.344 -51.068 46.316 1.00 142.83 355 LEU E C 1
ATOM 11155 O O . LEU E 2 207 ? 25.463 -51.766 47.312 1.00 143.12 355 LEU E O 1
ATOM 11160 N N . LEU E 2 208 ? 24.894 -51.529 45.159 1.00 142.82 356 LEU E N 1
ATOM 11161 C CA . LEU E 2 208 ? 24.456 -52.900 45.017 1.00 142.91 356 LEU E CA 1
ATOM 11162 C C . LEU E 2 208 ? 25.660 -53.814 45.027 1.00 143.11 356 LEU E C 1
ATOM 11163 O O . LEU E 2 208 ? 25.732 -54.702 45.857 1.00 144.02 356 LEU E O 1
ATOM 11168 N N . GLY E 2 209 ? 26.624 -53.586 44.140 1.00 142.98 357 GLY E N 1
ATOM 11169 C CA . GLY E 2 209 ? 27.797 -54.462 44.063 1.00 142.90 357 GLY E CA 1
ATOM 11170 C C . GLY E 2 209 ? 28.998 -53.843 43.382 1.00 142.79 357 GLY E C 1
ATOM 11171 O O . GLY E 2 209 ? 28.926 -52.716 42.877 1.00 142.46 357 GLY E O 1
ATOM 11172 N N . GLN E 2 210 ? 30.100 -54.593 43.364 1.00 142.91 358 GLN E N 1
ATOM 11173 C CA . GLN E 2 210 ? 31.339 -54.155 42.727 1.00 143.27 358 GLN E CA 1
ATOM 11174 C C . GLN E 2 210 ? 32.191 -55.345 42.356 1.00 143.28 358 GLN E C 1
ATOM 11175 O O . GLN E 2 210 ? 32.185 -56.341 43.070 1.00 143.53 358 GLN E O 1
ATOM 11181 N N . ASP E 2 211 ? 32.928 -55.237 41.253 1.00 143.49 359 ASP E N 1
ATOM 11182 C CA . ASP E 2 211 ? 33.888 -56.278 40.845 1.00 144.01 359 ASP E CA 1
ATOM 11183 C C . ASP E 2 211 ? 34.841 -55.776 39.757 1.00 143.79 359 ASP E C 1
ATOM 11184 O O . ASP E 2 211 ? 34.608 -54.724 39.157 1.00 143.93 359 ASP E O 1
ATOM 11189 N N . THR E 2 212 ? 35.899 -56.547 39.506 1.00 143.22 360 THR E N 1
ATOM 11190 C CA . THR E 2 212 ? 36.944 -56.172 38.550 1.00 143.04 360 THR E CA 1
ATOM 11191 C C . THR E 2 212 ? 36.631 -56.732 37.179 1.00 142.61 360 THR E C 1
ATOM 11192 O O . THR E 2 212 ? 36.292 -57.900 37.065 1.00 143.07 360 THR E O 1
ATOM 11196 N N . PHE E 2 213 ? 36.758 -55.904 36.144 1.00 142.06 361 PHE E N 1
ATOM 11197 C CA . PHE E 2 213 ? 36.513 -56.327 34.761 1.00 141.90 361 PHE E CA 1
ATOM 11198 C C . PHE E 2 213 ? 37.583 -55.787 33.806 1.00 142.29 361 PHE E C 1
ATOM 11199 O O . PHE E 2 213 ? 38.290 -54.831 34.125 1.00 142.97 361 PHE E O 1
ATOM 11207 N N . TRP E 2 214 ? 37.695 -56.415 32.638 1.00 142.28 362 TRP E N 1
ATOM 11208 C CA . TRP E 2 214 ? 38.550 -55.936 31.555 1.00 142.09 362 TRP E CA 1
ATOM 11209 C C . TRP E 2 214 ? 37.646 -55.227 30.563 1.00 141.88 362 TRP E C 1
ATOM 11210 O O . TRP E 2 214 ? 36.727 -55.838 30.028 1.00 141.99 362 TRP E O 1
ATOM 11221 N N . VAL E 2 215 ? 37.908 -53.949 30.308 1.00 141.85 363 VAL E N 1
ATOM 11222 C CA . VAL E 2 215 ? 36.938 -53.085 29.621 1.00 142.14 363 VAL E CA 1
ATOM 11223 C C . VAL E 2 215 ? 37.385 -52.637 28.213 1.00 142.92 363 VAL E C 1
ATOM 11224 O O . VAL E 2 215 ? 38.145 -51.680 28.074 1.00 143.93 363 VAL E O 1
ATOM 11228 N N . THR E 2 216 ? 36.905 -53.328 27.178 1.00 142.95 364 THR E N 1
ATOM 11229 C CA . THR E 2 216 ? 37.186 -52.958 25.780 1.00 143.28 364 THR E CA 1
ATOM 11230 C C . THR E 2 216 ? 36.256 -51.840 25.301 1.00 143.60 364 THR E C 1
ATOM 11231 O O . THR E 2 216 ? 35.414 -51.342 26.052 1.00 142.91 364 THR E O 1
ATOM 11235 N N . GLU E 2 217 ? 36.470 -51.434 24.050 1.00 144.69 365 GLU E N 1
ATOM 11236 C CA . GLU E 2 217 ? 35.475 -50.745 23.203 1.00 145.46 365 GLU E CA 1
ATOM 11237 C C . GLU E 2 217 ? 36.142 -50.436 21.856 1.00 146.51 365 GLU E C 1
ATOM 11238 O O . GLU E 2 217 ? 37.339 -50.143 21.811 1.00 147.66 365 GLU E O 1
ATOM 11244 N N . PRO E 2 218 ? 35.392 -50.532 20.752 1.00 147.01 366 PRO E N 1
ATOM 11245 C CA . PRO E 2 218 ? 35.986 -50.231 19.441 1.00 147.11 366 PRO E CA 1
ATOM 11246 C C . PRO E 2 218 ? 36.205 -48.724 19.191 1.00 147.56 366 PRO E C 1
ATOM 11247 O O . PRO E 2 218 ? 35.248 -47.936 19.118 1.00 147.68 366 PRO E O 1
ATOM 11251 N N . SER E 2 226 ? 39.802 -51.304 19.837 1.00 150.77 374 SER E N 1
ATOM 11252 C CA . SER E 2 226 ? 40.120 -51.810 21.180 1.00 150.91 374 SER E CA 1
ATOM 11253 C C . SER E 2 226 ? 40.922 -50.777 22.003 1.00 151.36 374 SER E C 1
ATOM 11254 O O . SER E 2 226 ? 41.564 -49.880 21.434 1.00 151.93 374 SER E O 1
ATOM 11257 N N . ARG E 2 227 ? 40.858 -50.899 23.335 1.00 150.88 375 ARG E N 1
ATOM 11258 C CA . ARG E 2 227 ? 41.614 -50.031 24.261 1.00 150.07 375 ARG E CA 1
ATOM 11259 C C . ARG E 2 227 ? 41.763 -50.686 25.668 1.00 148.96 375 ARG E C 1
ATOM 11260 O O . ARG E 2 227 ? 41.514 -50.037 26.691 1.00 148.62 375 ARG E O 1
ATOM 11268 N N . GLY E 2 228 ? 42.183 -51.954 25.710 1.00 147.97 376 GLY E N 1
ATOM 11269 C CA . GLY E 2 228 ? 42.124 -52.786 26.936 1.00 147.57 376 GLY E CA 1
ATOM 11270 C C . GLY E 2 228 ? 42.547 -52.141 28.253 1.00 146.80 376 GLY E C 1
ATOM 11271 O O . GLY E 2 228 ? 43.527 -51.403 28.293 1.00 146.55 376 GLY E O 1
ATOM 11272 N N . ARG E 2 229 ? 41.824 -52.435 29.339 1.00 146.28 377 ARG E N 1
ATOM 11273 C CA . ARG E 2 229 ? 42.037 -51.740 30.622 1.00 145.93 377 ARG E CA 1
ATOM 11274 C C . ARG E 2 229 ? 41.310 -52.388 31.821 1.00 145.44 377 ARG E C 1
ATOM 11275 O O . ARG E 2 229 ? 40.078 -52.464 31.832 1.00 144.97 377 ARG E O 1
ATOM 11283 N N . GLU E 2 230 ? 42.076 -52.833 32.827 1.00 145.16 378 GLU E N 1
ATOM 11284 C CA . GLU E 2 230 ? 41.511 -53.433 34.049 1.00 145.16 378 GLU E CA 1
ATOM 11285 C C . GLU E 2 230 ? 40.951 -52.337 34.942 1.00 145.28 378 GLU E C 1
ATOM 11286 O O . GLU E 2 230 ? 41.663 -51.403 35.305 1.00 145.57 378 GLU E O 1
ATOM 11292 N N . ARG E 2 231 ? 39.677 -52.466 35.304 1.00 145.47 379 ARG E N 1
ATOM 11293 C CA . ARG E 2 231 ? 38.945 -51.414 36.009 1.00 145.26 379 ARG E CA 1
ATOM 11294 C C . ARG E 2 231 ? 37.999 -51.977 37.060 1.00 144.83 379 ARG E C 1
ATOM 11295 O O . ARG E 2 231 ? 37.437 -53.055 36.881 1.00 144.90 379 ARG E O 1
ATOM 11303 N N . ARG E 2 232 ? 37.809 -51.233 38.144 1.00 144.36 380 ARG E N 1
ATOM 11304 C CA . ARG E 2 232 ? 36.828 -51.603 39.150 1.00 143.91 380 ARG E CA 1
ATOM 11305 C C . ARG E 2 232 ? 35.528 -50.922 38.821 1.00 143.35 380 ARG E C 1
ATOM 11306 O O . ARG E 2 232 ? 35.479 -49.697 38.721 1.00 143.12 380 ARG E O 1
ATOM 11314 N N . VAL E 2 233 ? 34.484 -51.731 38.674 1.00 142.85 381 VAL E N 1
ATOM 11315 C CA . VAL E 2 233 ? 33.171 -51.274 38.264 1.00 142.28 381 VAL E CA 1
ATOM 11316 C C . VAL E 2 233 ? 32.241 -51.287 39.462 1.00 141.98 381 VAL E C 1
ATOM 11317 O O . VAL E 2 233 ? 31.927 -52.355 39.976 1.00 142.22 381 VAL E O 1
ATOM 11321 N N . PHE E 2 234 ? 31.815 -50.113 39.921 1.00 141.65 382 PHE E N 1
ATOM 11322 C CA . PHE E 2 234 ? 30.839 -50.034 41.005 1.00 141.69 382 PHE E CA 1
ATOM 11323 C C . PHE E 2 234 ? 29.477 -49.992 40.362 1.00 141.47 382 PHE E C 1
ATOM 11324 O O . PHE E 2 234 ? 29.336 -49.422 39.285 1.00 141.77 382 PHE E O 1
ATOM 11332 N N . LEU E 2 235 ? 28.488 -50.605 41.007 1.00 141.30 383 LEU E N 1
ATOM 11333 C CA . LEU E 2 235 ? 27.107 -50.587 40.509 1.00 141.64 383 LEU E CA 1
ATOM 11334 C C . LEU E 2 235 ? 26.155 -50.104 41.586 1.00 142.01 383 LEU E C 1
ATOM 11335 O O . LEU E 2 235 ? 25.925 -50.805 42.571 1.00 142.79 383 LEU E O 1
ATOM 11340 N N . PHE E 2 236 ? 25.613 -48.905 41.394 1.00 141.98 384 PHE E N 1
ATOM 11341 C CA . PHE E 2 236 ? 24.576 -48.367 42.264 1.00 142.31 384 PHE E CA 1
ATOM 11342 C C . PHE E 2 236 ? 23.239 -48.513 41.575 1.00 142.88 384 PHE E C 1
ATOM 11343 O O . PHE E 2 236 ? 23.190 -48.769 40.379 1.00 143.74 384 PHE E O 1
ATOM 11351 N N . GLU E 2 237 ? 22.152 -48.306 42.313 1.00 143.18 385 GLU E N 1
ATOM 11352 C CA . GLU E 2 237 ? 20.807 -48.365 41.721 1.00 143.35 385 GLU E CA 1
ATOM 11353 C C . GLU E 2 237 ? 20.575 -47.260 40.705 1.00 142.98 385 GLU E C 1
ATOM 11354 O O . GLU E 2 237 ? 19.743 -47.421 39.816 1.00 143.23 385 GLU E O 1
ATOM 11360 N N . GLN E 2 238 ? 21.306 -46.152 40.840 1.00 142.46 386 GLN E N 1
ATOM 11361 C CA . GLN E 2 238 ? 21.138 -44.986 39.971 1.00 142.43 386 GLN E CA 1
ATOM 11362 C C . GLN E 2 238 ? 22.253 -44.787 38.941 1.00 142.53 386 GLN E C 1
ATOM 11363 O O . GLN E 2 238 ? 22.089 -43.992 38.011 1.00 143.22 386 GLN E O 1
ATOM 11369 N N . ILE E 2 239 ? 23.378 -45.480 39.101 1.00 141.87 387 ILE E N 1
ATOM 11370 C CA . ILE E 2 239 ? 24.554 -45.222 38.266 1.00 141.28 387 ILE E CA 1
ATOM 11371 C C . ILE E 2 239 ? 25.511 -46.395 38.332 1.00 141.31 387 ILE E C 1
ATOM 11372 O O . ILE E 2 239 ? 25.473 -47.178 39.279 1.00 141.47 387 ILE E O 1
ATOM 11377 N N . ILE E 2 240 ? 26.360 -46.529 37.321 1.00 141.47 388 ILE E N 1
ATOM 11378 C CA . ILE E 2 240 ? 27.477 -47.462 37.403 1.00 141.89 388 ILE E CA 1
ATOM 11379 C C . ILE E 2 240 ? 28.765 -46.737 37.055 1.00 141.57 388 ILE E C 1
ATOM 11380 O O . ILE E 2 240 ? 28.860 -46.059 36.036 1.00 141.42 388 ILE E O 1
ATOM 11385 N N . ILE E 2 241 ? 29.749 -46.872 37.931 1.00 141.54 389 ILE E N 1
ATOM 11386 C CA . ILE E 2 241 ? 30.976 -46.109 37.823 1.00 142.08 389 ILE E CA 1
ATOM 11387 C C . ILE E 2 241 ? 32.136 -47.020 37.458 1.00 142.30 389 ILE E C 1
ATOM 11388 O O . ILE E 2 241 ? 32.248 -48.128 37.978 1.00 142.26 389 ILE E O 1
ATOM 11393 N N . PHE E 2 242 ? 32.971 -46.547 36.538 1.00 142.62 390 PHE E N 1
ATOM 11394 C CA . PHE E 2 242 ? 34.188 -47.239 36.150 1.00 143.21 390 PHE E CA 1
ATOM 11395 C C . PHE E 2 242 ? 35.367 -46.547 36.831 1.00 143.63 390 PHE E C 1
ATOM 11396 O O . PHE E 2 242 ? 35.474 -45.321 36.785 1.00 143.81 390 PHE E O 1
ATOM 11404 N N . SER E 2 243 ? 36.245 -47.324 37.462 1.00 143.88 391 SER E N 1
ATOM 11405 C CA . SER E 2 243 ? 37.274 -46.749 38.314 1.00 144.47 391 SER E CA 1
ATOM 11406 C C . SER E 2 243 ? 38.568 -47.515 38.249 1.00 145.05 391 SER E C 1
ATOM 11407 O O . SER E 2 243 ? 38.549 -48.735 38.129 1.00 145.47 391 SER E O 1
ATOM 11410 N N . GLU E 2 244 ? 39.686 -46.793 38.354 1.00 145.50 392 GLU E N 1
ATOM 11411 C CA . GLU E 2 244 ? 41.025 -47.392 38.343 1.00 145.58 392 GLU E CA 1
ATOM 11412 C C . GLU E 2 244 ? 41.500 -47.630 39.785 1.00 145.88 392 GLU E C 1
ATOM 11413 O O . GLU E 2 244 ? 41.575 -46.697 40.589 1.00 145.83 392 GLU E O 1
ATOM 11419 N N . ALA E 2 245 ? 41.809 -48.884 40.104 1.00 146.09 393 ALA E N 1
ATOM 11420 C CA . ALA E 2 245 ? 42.247 -49.257 41.444 1.00 146.36 393 ALA E CA 1
ATOM 11421 C C . ALA E 2 245 ? 43.734 -48.906 41.649 1.00 147.02 393 ALA E C 1
ATOM 11422 O O . ALA E 2 245 ? 44.517 -48.949 40.694 1.00 147.50 393 ALA E O 1
ATOM 11424 N N . LEU E 2 246 ? 44.108 -48.551 42.884 1.00 147.02 394 LEU E N 1
ATOM 11425 C CA . LEU E 2 246 ? 45.466 -48.079 43.213 1.00 146.71 394 LEU E CA 1
ATOM 11426 C C . LEU E 2 246 ? 46.088 -48.894 44.363 1.00 146.72 394 LEU E C 1
ATOM 11427 O O . LEU E 2 246 ? 46.193 -48.411 45.493 1.00 147.09 394 LEU E O 1
ATOM 11432 N N . GLY E 2 247 ? 46.515 -50.120 44.075 1.00 146.45 395 GLY E N 1
ATOM 11433 C CA . GLY E 2 247 ? 47.057 -51.007 45.111 1.00 146.42 395 GLY E CA 1
ATOM 11434 C C . GLY E 2 247 ? 48.431 -50.600 45.611 1.00 146.10 395 GLY E C 1
ATOM 11435 O O . GLY E 2 247 ? 49.337 -51.430 45.697 1.00 145.71 395 GLY E O 1
ATOM 11436 N N . PRO E 2 256 ? 44.656 -49.510 49.168 1.00 149.64 404 PRO E N 1
ATOM 11437 C CA . PRO E 2 256 ? 43.687 -49.214 48.106 1.00 149.45 404 PRO E CA 1
ATOM 11438 C C . PRO E 2 256 ? 43.216 -47.746 48.061 1.00 149.23 404 PRO E C 1
ATOM 11439 O O . PRO E 2 256 ? 43.761 -46.902 48.783 1.00 149.37 404 PRO E O 1
ATOM 11443 N N . GLY E 2 257 ? 42.217 -47.467 47.216 1.00 148.52 405 GLY E N 1
ATOM 11444 C CA . GLY E 2 257 ? 41.775 -46.099 46.893 1.00 147.88 405 GLY E CA 1
ATOM 11445 C C . GLY E 2 257 ? 41.601 -45.982 45.383 1.00 147.47 405 GLY E C 1
ATOM 11446 O O . GLY E 2 257 ? 42.390 -46.552 44.626 1.00 147.49 405 GLY E O 1
ATOM 11447 N N . TYR E 2 258 ? 40.584 -45.243 44.938 1.00 146.77 406 TYR E N 1
ATOM 11448 C CA . TYR E 2 258 ? 40.143 -45.289 43.526 1.00 145.96 406 TYR E CA 1
ATOM 11449 C C . TYR E 2 258 ? 40.020 -43.918 42.831 1.00 145.46 406 TYR E C 1
ATOM 11450 O O . TYR E 2 258 ? 39.969 -42.875 43.487 1.00 145.49 406 TYR E O 1
ATOM 11459 N N . VAL E 2 259 ? 39.960 -43.952 41.494 1.00 144.74 407 VAL E N 1
ATOM 11460 C CA . VAL E 2 259 ? 39.840 -42.752 40.656 1.00 144.01 407 VAL E CA 1
ATOM 11461 C C . VAL E 2 259 ? 38.744 -42.934 39.605 1.00 143.77 407 VAL E C 1
ATOM 11462 O O . VAL E 2 259 ? 38.593 -44.012 39.040 1.00 144.20 407 VAL E O 1
ATOM 11466 N N . TYR E 2 260 ? 37.991 -41.873 39.338 1.00 143.17 408 TYR E N 1
ATOM 11467 C CA . TYR E 2 260 ? 36.899 -41.902 38.358 1.00 143.02 408 TYR E CA 1
ATOM 11468 C C . TYR E 2 260 ? 37.457 -41.892 36.951 1.00 142.64 408 TYR E C 1
ATOM 11469 O O . TYR E 2 260 ? 38.479 -41.261 36.688 1.00 142.25 408 TYR E O 1
ATOM 11478 N N . LYS E 2 261 ? 36.783 -42.600 36.051 1.00 143.09 409 LYS E N 1
ATOM 11479 C CA . LYS E 2 261 ? 37.207 -42.673 34.659 1.00 143.46 409 LYS E CA 1
ATOM 11480 C C . LYS E 2 261 ? 36.050 -42.490 33.687 1.00 143.34 409 LYS E C 1
ATOM 11481 O O . LYS E 2 261 ? 36.108 -41.612 32.828 1.00 143.10 409 LYS E O 1
ATOM 11487 N N . ASN E 2 262 ? 35.017 -43.319 33.813 1.00 143.54 410 ASN E N 1
ATOM 11488 C CA . ASN E 2 262 ? 33.759 -43.105 33.078 1.00 143.88 410 ASN E CA 1
ATOM 11489 C C . ASN E 2 262 ? 32.519 -43.557 33.865 1.00 143.66 410 ASN E C 1
ATOM 11490 O O . ASN E 2 262 ? 32.624 -44.331 34.820 1.00 143.59 410 ASN E O 1
ATOM 11495 N N . SER E 2 263 ? 31.358 -43.042 33.471 1.00 143.32 411 SER E N 1
ATOM 11496 C CA . SER E 2 263 ? 30.096 -43.424 34.096 1.00 143.52 411 SER E CA 1
ATOM 11497 C C . SER E 2 263 ? 29.012 -43.765 33.057 1.00 143.66 411 SER E C 1
ATOM 11498 O O . SER E 2 263 ? 29.165 -43.494 31.858 1.00 144.41 411 SER E O 1
ATOM 11501 N N . ILE E 2 264 ? 27.931 -44.378 33.533 1.00 142.71 412 ILE E N 1
ATOM 11502 C CA . ILE E 2 264 ? 26.710 -44.547 32.761 1.00 142.58 412 ILE E CA 1
ATOM 11503 C C . ILE E 2 264 ? 25.571 -44.520 33.749 1.00 142.09 412 ILE E C 1
ATOM 11504 O O . ILE E 2 264 ? 25.492 -45.393 34.610 1.00 141.75 412 ILE E O 1
ATOM 11509 N N . LYS E 2 265 ? 24.698 -43.524 33.646 1.00 142.23 413 LYS E N 1
ATOM 11510 C CA . LYS E 2 265 ? 23.524 -43.463 34.517 1.00 142.70 413 LYS E CA 1
ATOM 11511 C C . LYS E 2 265 ? 22.551 -44.558 34.121 1.00 141.85 413 LYS E C 1
ATOM 11512 O O . LYS E 2 265 ? 22.351 -44.810 32.940 1.00 141.77 413 LYS E O 1
ATOM 11518 N N . VAL E 2 266 ? 21.934 -45.202 35.104 1.00 141.50 414 VAL E N 1
ATOM 11519 C CA . VAL E 2 266 ? 20.975 -46.261 34.824 1.00 141.35 414 VAL E CA 1
ATOM 11520 C C . VAL E 2 266 ? 19.817 -45.693 34.010 1.00 141.40 414 VAL E C 1
ATOM 11521 O O . VAL E 2 266 ? 19.159 -46.426 33.270 1.00 141.68 414 VAL E O 1
ATOM 11525 N N . SER E 2 267 ? 19.596 -44.381 34.129 1.00 141.29 415 SER E N 1
ATOM 11526 C CA . SER E 2 267 ? 18.608 -43.661 33.313 1.00 141.12 415 SER E CA 1
ATOM 11527 C C . SER E 2 267 ? 18.846 -43.739 31.801 1.00 140.54 415 SER E C 1
ATOM 11528 O O . SER E 2 267 ? 17.941 -43.430 31.030 1.00 140.74 415 SER E O 1
ATOM 11531 N N . CYS E 2 268 ? 20.049 -44.118 31.376 1.00 140.13 416 CYS E N 1
ATOM 11532 C CA . CYS E 2 268 ? 20.325 -44.355 29.957 1.00 140.27 416 CYS E CA 1
ATOM 11533 C C . CYS E 2 268 ? 21.146 -45.635 29.697 1.00 139.44 416 CYS E C 1
ATOM 11534 O O . CYS E 2 268 ? 21.777 -45.781 28.645 1.00 138.63 416 CYS E O 1
ATOM 11537 N N . LEU E 2 269 ? 21.087 -46.579 30.636 1.00 139.43 417 LEU E N 1
ATOM 11538 C CA . LEU E 2 269 ? 21.858 -47.811 30.542 1.00 139.50 417 LEU E CA 1
ATOM 11539 C C . LEU E 2 269 ? 21.217 -48.828 29.614 1.00 139.61 417 LEU E C 1
ATOM 11540 O O . LEU E 2 269 ? 19.991 -48.940 29.521 1.00 140.04 417 LEU E O 1
ATOM 11545 N N . GLY E 2 270 ? 22.066 -49.580 28.933 1.00 139.76 418 GLY E N 1
ATOM 11546 C CA . GLY E 2 270 ? 21.624 -50.670 28.079 1.00 140.13 418 GLY E CA 1
ATOM 11547 C C . GLY E 2 270 ? 22.587 -51.830 28.194 1.00 140.35 418 GLY E C 1
ATOM 11548 O O . GLY E 2 270 ? 23.754 -51.640 28.548 1.00 140.61 418 GLY E O 1
ATOM 11549 N N . LEU E 2 271 ? 22.105 -53.031 27.882 1.00 140.34 419 LEU E N 1
ATOM 11550 C CA . LEU E 2 271 ? 22.857 -54.249 28.161 1.00 140.56 419 LEU E CA 1
ATOM 11551 C C . LEU E 2 271 ? 22.596 -55.331 27.140 1.00 141.05 419 LEU E C 1
ATOM 11552 O O . LEU E 2 271 ? 21.453 -55.601 26.797 1.00 141.16 419 LEU E O 1
ATOM 11557 N N . GLU E 2 272 ? 23.673 -55.951 26.674 1.00 141.82 420 GLU E N 1
ATOM 11558 C CA . GLU E 2 272 ? 23.606 -57.091 25.774 1.00 142.10 420 GLU E CA 1
ATOM 11559 C C . GLU E 2 272 ? 24.587 -58.120 26.316 1.00 142.13 420 GLU E C 1
ATOM 11560 O O . GLU E 2 272 ? 25.802 -57.896 26.326 1.00 141.87 420 GLU E O 1
ATOM 11566 N N . GLY E 2 273 ? 24.054 -59.248 26.770 1.00 142.54 421 GLY E N 1
ATOM 11567 C CA . GLY E 2 273 ? 24.835 -60.232 27.512 1.00 142.59 421 GLY E CA 1
ATOM 11568 C C . GLY E 2 273 ? 25.312 -61.412 26.698 1.00 142.42 421 GLY E C 1
ATOM 11569 O O . GLY E 2 273 ? 24.744 -61.754 25.654 1.00 142.09 421 GLY E O 1
ATOM 11570 N N . ASN E 2 274 ? 26.364 -62.043 27.203 1.00 142.85 422 ASN E N 1
ATOM 11571 C CA . ASN E 2 274 ? 26.959 -63.214 26.575 1.00 143.76 422 ASN E CA 1
ATOM 11572 C C . ASN E 2 274 ? 27.470 -62.932 25.155 1.00 144.04 422 ASN E C 1
ATOM 11573 O O . ASN E 2 274 ? 27.381 -63.779 24.263 1.00 144.17 422 ASN E O 1
ATOM 11578 N N . LEU E 2 275 ? 28.034 -61.737 24.986 1.00 144.14 423 LEU E N 1
ATOM 11579 C CA . LEU E 2 275 ? 28.542 -61.253 23.700 1.00 144.36 423 LEU E CA 1
ATOM 11580 C C . LEU E 2 275 ? 29.058 -62.352 22.785 1.00 144.29 423 LEU E C 1
ATOM 11581 O O . LEU E 2 275 ? 29.811 -63.222 23.212 1.00 144.09 423 LEU E O 1
ATOM 11586 N N . GLN E 2 276 ? 28.667 -62.294 21.518 1.00 144.45 424 GLN E N 1
ATOM 11587 C CA . GLN E 2 276 ? 29.137 -63.263 20.536 1.00 144.56 424 GLN E CA 1
ATOM 11588 C C . GLN E 2 276 ? 29.521 -64.574 21.229 1.00 144.06 424 GLN E C 1
ATOM 11589 O O . GLN E 2 276 ? 30.654 -65.027 21.131 1.00 143.61 424 GLN E O 1
ATOM 11595 N N . GLY E 2 277 ? 28.566 -65.137 21.967 1.00 144.20 425 GLY E N 1
ATOM 11596 C CA . GLY E 2 277 ? 28.676 -66.477 22.512 1.00 144.78 425 GLY E CA 1
ATOM 11597 C C . GLY E 2 277 ? 29.240 -66.599 23.912 1.00 145.28 425 GLY E C 1
ATOM 11598 O O . GLY E 2 277 ? 28.839 -67.490 24.655 1.00 145.67 425 GLY E O 1
ATOM 11599 N N . ASP E 2 278 ? 30.162 -65.711 24.283 1.00 145.72 426 ASP E N 1
ATOM 11600 C CA . ASP E 2 278 ? 30.997 -65.896 25.497 1.00 145.59 426 ASP E CA 1
ATOM 11601 C C . ASP E 2 278 ? 30.231 -65.585 26.802 1.00 145.54 426 ASP E C 1
ATOM 11602 O O . ASP E 2 278 ? 29.699 -64.486 26.963 1.00 145.20 426 ASP E O 1
ATOM 11607 N N . PRO E 2 279 ? 30.152 -66.565 27.722 1.00 145.46 427 PRO E N 1
ATOM 11608 C CA . PRO E 2 279 ? 29.584 -66.317 29.051 1.00 145.44 427 PRO E CA 1
ATOM 11609 C C . PRO E 2 279 ? 30.252 -65.217 29.876 1.00 145.35 427 PRO E C 1
ATOM 11610 O O . PRO E 2 279 ? 29.574 -64.576 30.667 1.00 145.64 427 PRO E O 1
ATOM 11614 N N . CYS E 2 280 ? 31.548 -64.990 29.697 1.00 145.20 428 CYS E N 1
ATOM 11615 C CA . CYS E 2 280 ? 32.271 -64.005 30.507 1.00 145.31 428 CYS E CA 1
ATOM 11616 C C . CYS E 2 280 ? 32.258 -62.581 29.958 1.00 145.15 428 CYS E C 1
ATOM 11617 O O . CYS E 2 280 ? 32.768 -61.670 30.613 1.00 145.31 428 CYS E O 1
ATOM 11620 N N . ARG E 2 281 ? 31.687 -62.382 28.773 1.00 144.69 429 ARG E N 1
ATOM 11621 C CA . ARG E 2 281 ? 31.658 -61.064 28.150 1.00 144.05 429 ARG E CA 1
ATOM 11622 C C . ARG E 2 281 ? 30.235 -60.554 28.037 1.00 143.03 429 ARG E C 1
ATOM 11623 O O . ARG E 2 281 ? 29.336 -61.300 27.659 1.00 143.21 429 ARG E O 1
ATOM 11631 N N . PHE E 2 282 ? 30.034 -59.289 28.395 1.00 141.99 430 PHE E N 1
ATOM 11632 C CA . PHE E 2 282 ? 28.822 -58.559 28.017 1.00 141.29 430 PHE E CA 1
ATOM 11633 C C . PHE E 2 282 ? 29.190 -57.116 27.700 1.00 140.71 430 PHE E C 1
ATOM 11634 O O . PHE E 2 282 ? 30.363 -56.737 27.810 1.00 140.64 430 PHE E O 1
ATOM 11642 N N . ALA E 2 283 ? 28.196 -56.327 27.289 1.00 140.10 431 ALA E N 1
ATOM 11643 C CA . ALA E 2 283 ? 28.401 -54.920 26.947 1.00 139.50 431 ALA E CA 1
ATOM 11644 C C . ALA E 2 283 ? 27.365 -54.025 27.634 1.00 139.09 431 ALA E C 1
ATOM 11645 O O . ALA E 2 283 ? 26.204 -54.407 27.790 1.00 139.51 431 ALA E O 1
ATOM 11647 N N . LEU E 2 284 ? 27.801 -52.842 28.053 1.00 138.59 432 LEU E N 1
ATOM 11648 C CA . LEU E 2 284 ? 26.915 -51.856 28.641 1.00 138.52 432 LEU E CA 1
ATOM 11649 C C . LEU E 2 284 ? 26.953 -50.640 27.759 1.00 138.68 432 LEU E C 1
ATOM 11650 O O . LEU E 2 284 ? 28.015 -50.223 27.314 1.00 138.13 432 LEU E O 1
ATOM 11655 N N . THR E 2 285 ? 25.787 -50.068 27.518 1.00 139.96 433 THR E N 1
ATOM 11656 C CA . THR E 2 285 ? 25.636 -49.044 26.505 1.00 141.54 433 THR E CA 1
ATOM 11657 C C . THR E 2 285 ? 24.926 -47.825 27.083 1.00 141.74 433 THR E C 1
ATOM 11658 O O . THR E 2 285 ? 23.925 -47.962 27.791 1.00 141.99 433 THR E O 1
ATOM 11662 N N . SER E 2 286 ? 25.443 -46.638 26.775 1.00 142.20 434 SER E N 1
ATOM 11663 C CA . SER E 2 286 ? 24.850 -45.391 27.256 1.00 143.57 434 SER E CA 1
ATOM 11664 C C . SER E 2 286 ? 24.296 -44.575 26.104 1.00 144.52 434 SER E C 1
ATOM 11665 O O . SER E 2 286 ? 25.055 -43.971 25.353 1.00 145.04 434 SER E O 1
ATOM 11668 N N . ARG E 2 287 ? 22.977 -44.548 25.969 1.00 145.59 435 ARG E N 1
ATOM 11669 C CA . ARG E 2 287 ? 22.344 -43.826 24.881 1.00 146.51 435 ARG E CA 1
ATOM 11670 C C . ARG E 2 287 ? 21.475 -42.734 25.492 1.00 147.68 435 ARG E C 1
ATOM 11671 O O . ARG E 2 287 ? 20.434 -43.026 26.089 1.00 147.99 435 ARG E O 1
ATOM 11679 N N . GLY E 2 288 ? 21.904 -41.478 25.347 1.00 149.07 436 GLY E N 1
ATOM 11680 C CA . GLY E 2 288 ? 21.244 -40.345 26.013 1.00 150.23 436 GLY E CA 1
ATOM 11681 C C . GLY E 2 288 ? 20.451 -39.443 25.086 1.00 151.51 436 GLY E C 1
ATOM 11682 O O . GLY E 2 288 ? 20.599 -39.526 23.863 1.00 151.67 436 GLY E O 1
ATOM 11683 N N . PRO E 2 289 ? 19.606 -38.567 25.667 1.00 152.88 437 PRO E N 1
ATOM 11684 C CA . PRO E 2 289 ? 18.791 -37.609 24.882 1.00 153.36 437 PRO E CA 1
ATOM 11685 C C . PRO E 2 289 ? 19.618 -36.440 24.302 1.00 154.17 437 PRO E C 1
ATOM 11686 O O . PRO E 2 289 ? 19.291 -35.900 23.233 1.00 154.41 437 PRO E O 1
ATOM 11690 N N . GLU E 2 290 ? 20.670 -36.058 25.020 1.00 154.37 438 GLU E N 1
ATOM 11691 C CA . GLU E 2 290 ? 21.466 -34.899 24.666 1.00 154.83 438 GLU E CA 1
ATOM 11692 C C . GLU E 2 290 ? 22.871 -35.328 24.264 1.00 154.98 438 GLU E C 1
ATOM 11693 O O . GLU E 2 290 ? 23.446 -34.747 23.334 1.00 155.77 438 GLU E O 1
ATOM 11699 N N . GLY E 2 291 ? 23.417 -36.342 24.952 1.00 154.30 439 GLY E N 1
ATOM 11700 C CA . GLY E 2 291 ? 24.759 -36.878 24.651 1.00 153.17 439 GLY E CA 1
ATOM 11701 C C . GLY E 2 291 ? 24.826 -37.888 23.501 1.00 152.58 439 GLY E C 1
ATOM 11702 O O . GLY E 2 291 ? 23.802 -38.332 22.957 1.00 152.94 439 GLY E O 1
ATOM 11703 N N . GLY E 2 292 ? 26.050 -38.257 23.132 1.00 151.39 440 GLY E N 1
ATOM 11704 C CA . GLY E 2 292 ? 26.285 -39.278 22.111 1.00 150.37 440 GLY E CA 1
ATOM 11705 C C . GLY E 2 292 ? 26.042 -40.691 22.626 1.00 149.48 440 GLY E C 1
ATOM 11706 O O . GLY E 2 292 ? 25.359 -40.887 23.640 1.00 149.71 440 GLY E O 1
ATOM 11707 N N . ILE E 2 293 ? 26.602 -41.675 21.923 1.00 147.81 441 ILE E N 1
ATOM 11708 C CA . ILE E 2 293 ? 26.301 -43.071 22.191 1.00 147.08 441 ILE E CA 1
ATOM 11709 C C . ILE E 2 293 ? 27.585 -43.802 22.504 1.00 145.98 441 ILE E C 1
ATOM 11710 O O . ILE E 2 293 ? 28.401 -44.029 21.621 1.00 145.66 441 ILE E O 1
ATOM 11715 N N . GLN E 2 294 ? 27.750 -44.146 23.780 1.00 145.62 442 GLN E N 1
ATOM 11716 C CA . GLN E 2 294 ? 28.932 -44.856 24.291 1.00 145.13 442 GLN E CA 1
ATOM 11717 C C . GLN E 2 294 ? 28.619 -46.349 24.473 1.00 143.64 442 GLN E C 1
ATOM 11718 O O . GLN E 2 294 ? 27.467 -46.715 24.749 1.00 142.41 442 GLN E O 1
ATOM 11724 N N . ARG E 2 295 ? 29.647 -47.196 24.327 1.00 142.84 443 ARG E N 1
ATOM 11725 C CA . ARG E 2 295 ? 29.486 -48.660 24.443 1.00 142.13 443 ARG E CA 1
ATOM 11726 C C . ARG E 2 295 ? 30.731 -49.376 24.948 1.00 140.40 443 ARG E C 1
ATOM 11727 O O . ARG E 2 295 ? 31.717 -49.448 24.233 1.00 139.86 443 ARG E O 1
ATOM 11735 N N . TYR E 2 296 ? 30.647 -49.949 26.148 1.00 139.46 444 TYR E N 1
ATOM 11736 C CA . TYR E 2 296 ? 31.796 -50.537 26.841 1.00 139.55 444 TYR E CA 1
ATOM 11737 C C . TYR E 2 296 ? 31.633 -52.049 26.971 1.00 139.43 444 TYR E C 1
ATOM 11738 O O . TYR E 2 296 ? 30.612 -52.486 27.481 1.00 139.93 444 TYR E O 1
ATOM 11747 N N . VAL E 2 297 ? 32.627 -52.840 26.550 1.00 139.24 445 VAL E N 1
ATOM 11748 C CA . VAL E 2 297 ? 32.546 -54.314 26.639 1.00 139.13 445 VAL E CA 1
ATOM 11749 C C . VAL E 2 297 ? 33.221 -54.819 27.895 1.00 139.01 445 VAL E C 1
ATOM 11750 O O . VAL E 2 297 ? 34.438 -54.812 27.976 1.00 139.37 445 VAL E O 1
ATOM 11754 N N . LEU E 2 298 ? 32.447 -55.283 28.864 1.00 139.19 446 LEU E N 1
ATOM 11755 C CA . LEU E 2 298 ? 33.024 -55.833 30.085 1.00 139.71 446 LEU E CA 1
ATOM 11756 C C . LEU E 2 298 ? 33.296 -57.315 29.916 1.00 140.27 446 LEU E C 1
ATOM 11757 O O . LEU E 2 298 ? 32.380 -58.073 29.633 1.00 140.84 446 LEU E O 1
ATOM 11762 N N . GLN E 2 299 ? 34.544 -57.726 30.108 1.00 140.72 447 GLN E N 1
ATOM 11763 C CA . GLN E 2 299 ? 34.894 -59.139 30.162 1.00 141.05 447 GLN E CA 1
ATOM 11764 C C . GLN E 2 299 ? 35.340 -59.467 31.586 1.00 141.49 447 GLN E C 1
ATOM 11765 O O . GLN E 2 299 ? 36.171 -58.762 32.163 1.00 141.33 447 GLN E O 1
ATOM 11771 N N . ALA E 2 300 ? 34.787 -60.538 32.146 1.00 142.29 448 ALA E N 1
ATOM 11772 C CA . ALA E 2 300 ? 34.957 -60.845 33.568 1.00 143.02 448 ALA E CA 1
ATOM 11773 C C . ALA E 2 300 ? 35.943 -61.985 33.844 1.00 143.49 448 ALA E C 1
ATOM 11774 O O . ALA E 2 300 ? 36.338 -62.726 32.944 1.00 142.95 448 ALA E O 1
ATOM 11776 N N . ALA E 2 301 ? 36.323 -62.097 35.114 1.00 144.56 449 ALA E N 1
ATOM 11777 C CA . ALA E 2 301 ? 37.227 -63.135 35.594 1.00 145.38 449 ALA E CA 1
ATOM 11778 C C . ALA E 2 301 ? 36.508 -64.494 35.692 1.00 146.27 449 ALA E C 1
ATOM 11779 O O . ALA E 2 301 ? 36.685 -65.372 34.838 1.00 146.03 449 ALA E O 1
ATOM 11781 N N . ASP E 2 302 ? 35.699 -64.646 36.741 1.00 147.14 450 ASP E N 1
ATOM 11782 C CA . ASP E 2 302 ? 34.882 -65.843 36.969 1.00 146.94 450 ASP E CA 1
ATOM 11783 C C . ASP E 2 302 ? 33.594 -65.704 36.142 1.00 146.92 450 ASP E C 1
ATOM 11784 O O . ASP E 2 302 ? 32.867 -64.719 36.296 1.00 146.36 450 ASP E O 1
ATOM 11789 N N . PRO E 2 303 ? 33.307 -66.683 35.259 1.00 147.04 451 PRO E N 1
ATOM 11790 C CA . PRO E 2 303 ? 32.058 -66.603 34.478 1.00 146.75 451 PRO E CA 1
ATOM 11791 C C . PRO E 2 303 ? 30.851 -66.396 35.376 1.00 146.22 451 PRO E C 1
ATOM 11792 O O . PRO E 2 303 ? 29.914 -65.696 35.014 1.00 145.92 451 PRO E O 1
ATOM 11796 N N . ALA E 2 304 ? 30.898 -67.006 36.553 1.00 146.01 452 ALA E N 1
ATOM 11797 C CA . ALA E 2 304 ? 29.832 -66.890 37.533 1.00 146.07 452 ALA E CA 1
ATOM 11798 C C . ALA E 2 304 ? 29.655 -65.475 38.082 1.00 145.76 452 ALA E C 1
ATOM 11799 O O . ALA E 2 304 ? 28.653 -65.196 38.742 1.00 145.87 452 ALA E O 1
ATOM 11801 N N . ILE E 2 305 ? 30.627 -64.594 37.845 1.00 145.50 453 ILE E N 1
ATOM 11802 C CA . ILE E 2 305 ? 30.474 -63.179 38.208 1.00 145.48 453 ILE E CA 1
ATOM 11803 C C . ILE E 2 305 ? 29.849 -62.398 37.060 1.00 145.03 453 ILE E C 1
ATOM 11804 O O . ILE E 2 305 ? 29.071 -61.482 37.298 1.00 144.92 453 ILE E O 1
ATOM 11809 N N . SER E 2 306 ? 30.185 -62.748 35.821 1.00 144.74 454 SER E N 1
ATOM 11810 C CA . SER E 2 306 ? 29.573 -62.085 34.672 1.00 144.67 454 SER E CA 1
ATOM 11811 C C . SER E 2 306 ? 28.070 -62.349 34.665 1.00 144.63 454 SER E C 1
ATOM 11812 O O . SER E 2 306 ? 27.261 -61.417 34.716 1.00 144.67 454 SER E O 1
ATOM 11815 N N . GLN E 2 307 ? 27.705 -63.628 34.614 1.00 144.23 455 GLN E N 1
ATOM 11816 C CA . GLN E 2 307 ? 26.300 -64.032 34.592 1.00 143.60 455 GLN E CA 1
ATOM 11817 C C . GLN E 2 307 ? 25.503 -63.331 35.688 1.00 143.43 455 GLN E C 1
ATOM 11818 O O . GLN E 2 307 ? 24.413 -62.824 35.442 1.00 143.94 455 GLN E O 1
ATOM 11824 N N . ALA E 2 308 ? 26.052 -63.309 36.896 1.00 142.82 456 ALA E N 1
ATOM 11825 C CA . ALA E 2 308 ? 25.405 -62.642 38.003 1.00 142.41 456 ALA E CA 1
ATOM 11826 C C . ALA E 2 308 ? 25.022 -61.225 37.604 1.00 142.00 456 ALA E C 1
ATOM 11827 O O . ALA E 2 308 ? 23.864 -60.834 37.748 1.00 142.63 456 ALA E O 1
ATOM 11829 N N . TRP E 2 309 ? 25.979 -60.471 37.071 1.00 141.51 457 TRP E N 1
ATOM 11830 C CA . TRP E 2 309 ? 25.745 -59.056 36.746 1.00 141.84 457 TRP E CA 1
ATOM 11831 C C . TRP E 2 309 ? 24.666 -58.847 35.668 1.00 141.65 457 TRP E C 1
ATOM 11832 O O . TRP E 2 309 ? 23.793 -57.984 35.810 1.00 140.95 457 TRP E O 1
ATOM 11843 N N . ILE E 2 310 ? 24.735 -59.638 34.600 1.00 141.73 458 ILE E N 1
ATOM 11844 C CA . ILE E 2 310 ? 23.734 -59.588 33.540 1.00 142.02 458 ILE E CA 1
ATOM 11845 C C . ILE E 2 310 ? 22.366 -59.690 34.162 1.00 142.35 458 ILE E C 1
ATOM 11846 O O . ILE E 2 310 ? 21.530 -58.819 33.982 1.00 142.82 458 ILE E O 1
ATOM 11851 N N . LYS E 2 311 ? 22.161 -60.760 34.916 1.00 143.05 459 LYS E N 1
ATOM 11852 C CA . LYS E 2 311 ? 20.886 -61.031 35.562 1.00 143.39 459 LYS E CA 1
ATOM 11853 C C . LYS E 2 311 ? 20.381 -59.830 36.378 1.00 143.57 459 LYS E C 1
ATOM 11854 O O . LYS E 2 311 ? 19.211 -59.438 36.241 1.00 143.16 459 LYS E O 1
ATOM 11860 N N . HIS E 2 312 ? 21.261 -59.233 37.191 1.00 143.82 460 HIS E N 1
ATOM 11861 C CA . HIS E 2 312 ? 20.854 -58.114 38.051 1.00 143.70 460 HIS E CA 1
ATOM 11862 C C . HIS E 2 312 ? 20.622 -56.828 37.256 1.00 143.87 460 HIS E C 1
ATOM 11863 O O . HIS E 2 312 ? 19.627 -56.146 37.481 1.00 144.28 460 HIS E O 1
ATOM 11870 N N . VAL E 2 313 ? 21.521 -56.497 36.331 1.00 143.53 461 VAL E N 1
ATOM 11871 C CA . VAL E 2 313 ? 21.368 -55.278 35.524 1.00 142.69 461 VAL E CA 1
ATOM 11872 C C . VAL E 2 313 ? 20.180 -55.412 34.592 1.00 142.40 461 VAL E C 1
ATOM 11873 O O . VAL E 2 313 ? 19.386 -54.489 34.467 1.00 142.85 461 VAL E O 1
ATOM 11877 N N . ALA E 2 314 ? 20.051 -56.572 33.958 1.00 142.19 462 ALA E N 1
ATOM 11878 C CA . ALA E 2 314 ? 18.895 -56.880 33.118 1.00 142.63 462 ALA E CA 1
ATOM 11879 C C . ALA E 2 314 ? 17.573 -56.732 33.871 1.00 142.64 462 ALA E C 1
ATOM 11880 O O . ALA E 2 314 ? 16.507 -56.595 33.258 1.00 142.40 462 ALA E O 1
ATOM 11882 N N . GLN E 2 315 ? 17.659 -56.780 35.197 1.00 143.27 463 GLN E N 1
ATOM 11883 C CA . GLN E 2 315 ? 16.506 -56.629 36.080 1.00 143.66 463 GLN E CA 1
ATOM 11884 C C . GLN E 2 315 ? 16.261 -55.175 36.399 1.00 143.27 463 GLN E C 1
ATOM 11885 O O . GLN E 2 315 ? 15.149 -54.681 36.253 1.00 143.19 463 GLN E O 1
ATOM 11891 N N . ILE E 2 316 ? 17.305 -54.496 36.863 1.00 143.27 464 ILE E N 1
ATOM 11892 C CA . ILE E 2 316 ? 17.200 -53.086 37.196 1.00 143.19 464 ILE E CA 1
ATOM 11893 C C . ILE E 2 316 ? 16.502 -52.374 36.059 1.00 143.34 464 ILE E C 1
ATOM 11894 O O . ILE E 2 316 ? 15.669 -51.502 36.284 1.00 143.30 464 ILE E O 1
ATOM 11899 N N . LEU E 2 317 ? 16.855 -52.768 34.838 1.00 143.53 465 LEU E N 1
ATOM 11900 C CA . LEU E 2 317 ? 16.220 -52.272 33.628 1.00 143.74 465 LEU E CA 1
ATOM 11901 C C . LEU E 2 317 ? 14.770 -52.746 33.484 1.00 143.96 465 LEU E C 1
ATOM 11902 O O . LEU E 2 317 ? 13.889 -51.941 33.243 1.00 143.59 465 LEU E O 1
ATOM 11907 N N . GLU E 2 318 ? 14.526 -54.046 33.635 1.00 144.81 466 GLU E N 1
ATOM 11908 C CA . GLU E 2 318 ? 13.184 -54.613 33.462 1.00 144.75 466 GLU E CA 1
ATOM 11909 C C . GLU E 2 318 ? 12.176 -53.896 34.315 1.00 144.50 466 GLU E C 1
ATOM 11910 O O . GLU E 2 318 ? 11.061 -53.656 33.879 1.00 145.05 466 GLU E O 1
ATOM 11916 N N . SER E 2 319 ? 12.562 -53.578 35.542 1.00 144.40 467 SER E N 1
ATOM 11917 C CA . SER E 2 319 ? 11.676 -52.875 36.454 1.00 144.50 467 SER E CA 1
ATOM 11918 C C . SER E 2 319 ? 11.662 -51.374 36.134 1.00 144.46 467 SER E C 1
ATOM 11919 O O . SER E 2 319 ? 10.627 -50.720 36.237 1.00 144.67 467 SER E O 1
ATOM 11922 N N . GLN E 2 320 ? 12.797 -50.828 35.722 1.00 144.51 468 GLN E N 1
ATOM 11923 C CA . GLN E 2 320 ? 12.846 -49.427 35.291 1.00 144.36 468 GLN E CA 1
ATOM 11924 C C . GLN E 2 320 ? 11.966 -49.203 34.050 1.00 143.59 468 GLN E C 1
ATOM 11925 O O . GLN E 2 320 ? 11.294 -48.193 33.960 1.00 143.21 468 GLN E O 1
ATOM 11931 N N . ARG E 2 321 ? 11.932 -50.148 33.117 1.00 143.75 469 ARG E N 1
ATOM 11932 C CA . ARG E 2 321 ? 11.074 -49.993 31.941 1.00 143.91 469 ARG E CA 1
ATOM 11933 C C . ARG E 2 321 ? 9.615 -50.344 32.229 1.00 144.07 469 ARG E C 1
ATOM 11934 O O . ARG E 2 321 ? 8.754 -50.098 31.388 1.00 144.82 469 ARG E O 1
ATOM 11942 N N . ASP E 2 322 ? 9.352 -50.920 33.405 1.00 143.85 470 ASP E N 1
ATOM 11943 C CA . ASP E 2 322 ? 7.992 -51.048 33.975 1.00 143.36 470 ASP E CA 1
ATOM 11944 C C . ASP E 2 322 ? 7.472 -49.689 34.410 1.00 142.30 470 ASP E C 1
ATOM 11945 O O . ASP E 2 322 ? 6.342 -49.306 34.119 1.00 141.42 470 ASP E O 1
ATOM 11950 N N . PHE E 2 323 ? 8.324 -48.998 35.158 1.00 141.87 471 PHE E N 1
ATOM 11951 C CA . PHE E 2 323 ? 8.013 -47.721 35.752 1.00 142.08 471 PHE E CA 1
ATOM 11952 C C . PHE E 2 323 ? 7.549 -46.756 34.674 1.00 142.28 471 PHE E C 1
ATOM 11953 O O . PHE E 2 323 ? 6.442 -46.211 34.747 1.00 142.91 471 PHE E O 1
ATOM 11961 N N . LEU E 2 324 ? 8.374 -46.590 33.649 1.00 141.97 472 LEU E N 1
ATOM 11962 C CA . LEU E 2 324 ? 8.063 -45.683 32.553 1.00 141.92 472 LEU E CA 1
ATOM 11963 C C . LEU E 2 324 ? 6.706 -46.009 31.893 1.00 142.17 472 LEU E C 1
ATOM 11964 O O . LEU E 2 324 ? 5.881 -45.119 31.633 1.00 141.79 472 LEU E O 1
ATOM 11969 N N . ASN E 2 325 ? 6.468 -47.286 31.628 1.00 142.51 473 ASN E N 1
ATOM 11970 C CA . ASN E 2 325 ? 5.195 -47.698 31.059 1.00 142.53 473 ASN E CA 1
ATOM 11971 C C . ASN E 2 325 ? 4.047 -47.314 31.978 1.00 142.49 473 ASN E C 1
ATOM 11972 O O . ASN E 2 325 ? 2.958 -46.983 31.516 1.00 142.81 473 ASN E O 1
ATOM 11977 N N . ALA E 2 326 ? 4.313 -47.337 33.277 1.00 142.28 474 ALA E N 1
ATOM 11978 C CA . ALA E 2 326 ? 3.323 -46.969 34.270 1.00 142.33 474 ALA E CA 1
ATOM 11979 C C . ALA E 2 326 ? 3.141 -45.476 34.333 1.00 142.23 474 ALA E C 1
ATOM 11980 O O . ALA E 2 326 ? 2.036 -45.026 34.603 1.00 142.34 474 ALA E O 1
ATOM 11982 N N . LEU E 2 327 ? 4.205 -44.703 34.106 1.00 142.34 475 LEU E N 1
ATOM 11983 C CA . LEU E 2 327 ? 4.061 -43.243 34.022 1.00 142.67 475 LEU E CA 1
ATOM 11984 C C . LEU E 2 327 ? 3.094 -42.908 32.882 1.00 143.69 475 LEU E C 1
ATOM 11985 O O . LEU E 2 327 ? 2.143 -42.157 33.082 1.00 144.30 475 LEU E O 1
ATOM 11990 N N . GLN E 2 328 ? 3.290 -43.510 31.708 1.00 144.22 476 GLN E N 1
ATOM 11991 C CA . GLN E 2 328 ? 2.445 -43.207 30.553 1.00 144.65 476 GLN E CA 1
ATOM 11992 C C . GLN E 2 328 ? 1.046 -43.785 30.655 1.00 143.99 476 GLN E C 1
ATOM 11993 O O . GLN E 2 328 ? 0.218 -43.482 29.809 1.00 144.34 476 GLN E O 1
ATOM 11999 N N . SER E 2 329 ? 0.778 -44.607 31.673 1.00 143.87 477 SER E N 1
ATOM 12000 C CA . SER E 2 329 ? -0.531 -45.272 31.844 1.00 143.92 477 SER E CA 1
ATOM 12001 C C . SER E 2 329 ? -0.844 -45.526 33.330 1.00 143.72 477 SER E C 1
ATOM 12002 O O . SER E 2 329 ? -1.076 -46.655 33.736 1.00 144.03 477 SER E O 1
ATOM 12005 N N . PRO E 2 330 ? -0.915 -44.465 34.139 1.00 143.37 478 PRO E N 1
ATOM 12006 C CA . PRO E 2 330 ? -0.750 -44.679 35.571 1.00 143.19 478 PRO E CA 1
ATOM 12007 C C . PRO E 2 330 ? -1.936 -45.280 36.292 1.00 142.76 478 PRO E C 1
ATOM 12008 O O . PRO E 2 330 ? -1.717 -45.948 37.294 1.00 142.79 478 PRO E O 1
ATOM 12012 N N . ILE E 2 331 ? -3.160 -45.085 35.800 1.00 142.87 479 ILE E N 1
ATOM 12013 C CA . ILE E 2 331 ? -4.339 -45.642 36.490 1.00 143.49 479 ILE E CA 1
ATOM 12014 C C . ILE E 2 331 ? -4.477 -47.144 36.207 1.00 143.91 479 ILE E C 1
ATOM 12015 O O . ILE E 2 331 ? -4.966 -47.904 37.040 1.00 143.69 479 ILE E O 1
ATOM 12020 N N . GLU E 2 332 ? -4.027 -47.551 35.027 1.00 144.85 480 GLU E N 1
ATOM 12021 C CA . GLU E 2 332 ? -4.005 -48.942 34.620 1.00 145.90 480 GLU E CA 1
ATOM 12022 C C . GLU E 2 332 ? -3.079 -49.676 35.566 1.00 145.74 480 GLU E C 1
ATOM 12023 O O . GLU E 2 332 ? -3.428 -50.707 36.116 1.00 146.07 480 GLU E O 1
ATOM 12029 N N . TYR E 2 333 ? -1.905 -49.107 35.782 1.00 146.12 481 TYR E N 1
ATOM 12030 C CA . TYR E 2 333 ? -0.856 -49.785 36.537 1.00 147.22 481 TYR E CA 1
ATOM 12031 C C . TYR E 2 333 ? -1.085 -49.727 38.042 1.00 147.09 481 TYR E C 1
ATOM 12032 O O . TYR E 2 333 ? -0.426 -50.443 38.794 1.00 147.02 481 TYR E O 1
ATOM 12041 N N . GLN E 2 334 ? -2.010 -48.881 38.483 1.00 147.28 482 GLN E N 1
ATOM 12042 C CA . GLN E 2 334 ? -2.406 -48.867 39.890 1.00 147.94 482 GLN E CA 1
ATOM 12043 C C . GLN E 2 334 ? -3.659 -49.719 40.159 1.00 148.69 482 GLN E C 1
ATOM 12044 O O . GLN E 2 334 ? -3.958 -50.013 41.318 1.00 149.16 482 GLN E O 1
ATOM 12050 N N . ARG E 2 335 ? -4.384 -50.117 39.111 1.00 149.18 483 ARG E N 1
ATOM 12051 C CA . ARG E 2 335 ? -5.384 -51.179 39.248 1.00 150.01 483 ARG E CA 1
ATOM 12052 C C . ARG E 2 335 ? -4.629 -52.476 39.451 1.00 150.31 483 ARG E C 1
ATOM 12053 O O . ARG E 2 335 ? -4.972 -53.275 40.319 1.00 150.23 483 ARG E O 1
ATOM 12061 N N . ARG E 2 336 ? -3.598 -52.678 38.638 1.00 151.53 484 ARG E N 1
ATOM 12062 C CA . ARG E 2 336 ? -2.735 -53.844 38.767 1.00 152.38 484 ARG E CA 1
ATOM 12063 C C . ARG E 2 336 ? -2.209 -53.958 40.190 1.00 152.71 484 ARG E C 1
ATOM 12064 O O . ARG E 2 336 ? -2.385 -54.994 40.836 1.00 153.34 484 ARG E O 1
ATOM 12072 N N . GLU E 2 337 ? -1.562 -52.902 40.676 1.00 152.80 485 GLU E N 1
ATOM 12073 C CA . GLU E 2 337 ? -0.871 -52.974 41.965 1.00 153.30 485 GLU E CA 1
ATOM 12074 C C . GLU E 2 337 ? -1.813 -53.042 43.167 1.00 153.01 485 GLU E C 1
ATOM 12075 O O . GLU E 2 337 ? -1.419 -53.567 44.216 1.00 152.96 485 GLU E O 1
ATOM 12081 N N . SER E 2 338 ? -3.040 -52.533 43.025 1.00 152.57 486 SER E N 1
ATOM 12082 C CA . SER E 2 338 ? -4.036 -52.674 44.098 1.00 152.99 486 SER E CA 1
ATOM 12083 C C . SER E 2 338 ? -4.529 -54.120 44.254 1.00 153.40 486 SER E C 1
ATOM 12084 O O . SER E 2 338 ? -4.930 -54.520 45.357 1.00 153.99 486 SER E O 1
ATOM 12087 N N . GLN E 2 339 ? -4.490 -54.901 43.171 1.00 153.48 487 GLN E N 1
ATOM 12088 C CA . GLN E 2 339 ? -4.838 -56.330 43.231 1.00 153.87 487 GLN E CA 1
ATOM 12089 C C . GLN E 2 339 ? -3.662 -57.246 43.597 1.00 153.29 487 GLN E C 1
ATOM 12090 O O . GLN E 2 339 ? -3.879 -58.405 43.960 1.00 152.86 487 GLN E O 1
ATOM 12096 N N . THR E 2 340 ? -2.432 -56.737 43.490 1.00 153.34 488 THR E N 1
ATOM 12097 C CA . THR E 2 340 ? -1.248 -57.419 44.043 1.00 153.72 488 THR E CA 1
ATOM 12098 C C . THR E 2 340 ? -1.275 -57.345 45.574 1.00 153.73 488 THR E C 1
ATOM 12099 O O . THR E 2 340 ? -1.014 -58.348 46.255 1.00 153.43 488 THR E O 1
ATOM 12103 N N . ASN E 2 341 ? -1.581 -56.145 46.095 1.00 153.80 489 ASN E N 1
ATOM 12104 C CA . ASN E 2 341 ? -1.749 -55.893 47.548 1.00 153.81 489 ASN E CA 1
ATOM 12105 C C . ASN E 2 341 ? -2.851 -56.749 48.186 1.00 153.61 489 ASN E C 1
ATOM 12106 O O . ASN E 2 341 ? -2.656 -57.313 49.269 1.00 153.53 489 ASN E O 1
ATOM 12111 N N . SER E 2 342 ? -3.999 -56.835 47.509 1.00 153.38 490 SER E N 1
ATOM 12112 C CA . SER E 2 342 ? -5.113 -57.684 47.948 1.00 153.42 490 SER E CA 1
ATOM 12113 C C . SER E 2 342 ? -5.184 -58.968 47.120 1.00 153.51 490 SER E C 1
ATOM 12114 O O . SER E 2 342 ? -4.838 -60.051 47.600 1.00 153.59 490 SER E O 1
ATOM 12117 N N . ARG F 3 8 ? 41.554 -37.580 82.442 1.00 145.82 5 ARG F N 1
ATOM 12118 C CA . ARG F 3 8 ? 40.830 -38.616 81.648 1.00 145.81 5 ARG F CA 1
ATOM 12119 C C . ARG F 3 8 ? 41.754 -39.317 80.658 1.00 145.77 5 ARG F C 1
ATOM 12120 O O . ARG F 3 8 ? 42.704 -38.723 80.143 1.00 145.90 5 ARG F O 1
ATOM 12128 N N . LYS F 3 9 ? 41.469 -40.595 80.424 1.00 145.56 6 LYS F N 1
ATOM 12129 C CA . LYS F 3 9 ? 42.142 -41.389 79.404 1.00 145.24 6 LYS F CA 1
ATOM 12130 C C . LYS F 3 9 ? 41.095 -42.200 78.633 1.00 145.08 6 LYS F C 1
ATOM 12131 O O . LYS F 3 9 ? 39.931 -42.262 79.037 1.00 145.21 6 LYS F O 1
ATOM 12137 N N . LYS F 3 10 ? 41.507 -42.809 77.525 1.00 144.72 7 LYS F N 1
ATOM 12138 C CA . LYS F 3 10 ? 40.575 -43.458 76.609 1.00 144.46 7 LYS F CA 1
ATOM 12139 C C . LYS F 3 10 ? 40.970 -44.915 76.354 1.00 144.01 7 LYS F C 1
ATOM 12140 O O . LYS F 3 10 ? 41.997 -45.186 75.726 1.00 143.88 7 LYS F O 1
ATOM 12146 N N . LEU F 3 11 ? 40.141 -45.839 76.839 1.00 143.61 8 LEU F N 1
ATOM 12147 C CA . LEU F 3 11 ? 40.370 -47.277 76.692 1.00 143.79 8 LEU F CA 1
ATOM 12148 C C . LEU F 3 11 ? 39.420 -47.871 75.655 1.00 143.65 8 LEU F C 1
ATOM 12149 O O . LEU F 3 11 ? 38.202 -47.798 75.822 1.00 143.35 8 LEU F O 1
ATOM 12154 N N . VAL F 3 12 ? 39.984 -48.453 74.593 1.00 143.98 9 VAL F N 1
ATOM 12155 C CA . VAL F 3 12 ? 39.219 -49.207 73.590 1.00 144.39 9 VAL F CA 1
ATOM 12156 C C . VAL F 3 12 ? 39.532 -50.703 73.680 1.00 144.75 9 VAL F C 1
ATOM 12157 O O . VAL F 3 12 ? 40.702 -51.091 73.724 1.00 144.78 9 VAL F O 1
ATOM 12161 N N . ILE F 3 13 ? 38.490 -51.538 73.689 1.00 144.95 10 ILE F N 1
ATOM 12162 C CA . ILE F 3 13 ? 38.661 -52.996 73.760 1.00 144.83 10 ILE F CA 1
ATOM 12163 C C . ILE F 3 13 ? 38.553 -53.606 72.361 1.00 144.93 10 ILE F C 1
ATOM 12164 O O . ILE F 3 13 ? 37.873 -53.054 71.490 1.00 145.25 10 ILE F O 1
ATOM 12169 N N . VAL F 3 14 ? 39.227 -54.738 72.157 1.00 144.70 11 VAL F N 1
ATOM 12170 C CA . VAL F 3 14 ? 39.284 -55.395 70.850 1.00 144.66 11 VAL F CA 1
ATOM 12171 C C . VAL F 3 14 ? 39.444 -56.908 70.982 1.00 144.70 11 VAL F C 1
ATOM 12172 O O . VAL F 3 14 ? 40.158 -57.384 71.862 1.00 144.92 11 VAL F O 1
ATOM 12176 N N . GLY F 3 15 ? 38.782 -57.654 70.098 1.00 144.85 12 GLY F N 1
ATOM 12177 C CA . GLY F 3 15 ? 38.845 -59.119 70.102 1.00 145.02 12 GLY F CA 1
ATOM 12178 C C . GLY F 3 15 ? 37.771 -59.780 69.249 1.00 145.25 12 GLY F C 1
ATOM 12179 O O . GLY F 3 15 ? 36.889 -59.103 68.720 1.00 145.54 12 GLY F O 1
ATOM 12180 N N . ASP F 3 16 ? 37.842 -61.107 69.125 1.00 145.26 13 ASP F N 1
ATOM 12181 C CA . ASP F 3 16 ? 36.871 -61.879 68.333 1.00 145.10 13 ASP F CA 1
ATOM 12182 C C . ASP F 3 16 ? 35.511 -61.931 69.020 1.00 144.88 13 ASP F C 1
ATOM 12183 O O . ASP F 3 16 ? 35.373 -61.527 70.170 1.00 144.93 13 ASP F O 1
ATOM 12188 N N . GLY F 3 17 ? 34.508 -62.427 68.303 1.00 144.83 14 GLY F N 1
ATOM 12189 C CA . GLY F 3 17 ? 33.131 -62.435 68.793 1.00 144.94 14 GLY F CA 1
ATOM 12190 C C . GLY F 3 17 ? 32.905 -63.384 69.955 1.00 144.81 14 GLY F C 1
ATOM 12191 O O . GLY F 3 17 ? 33.348 -64.535 69.918 1.00 144.70 14 GLY F O 1
ATOM 12192 N N . ALA F 3 18 ? 32.211 -62.893 70.983 1.00 144.94 15 ALA F N 1
ATOM 12193 C CA . ALA F 3 18 ? 31.916 -63.664 72.201 1.00 145.25 15 ALA F CA 1
ATOM 12194 C C . ALA F 3 18 ? 33.166 -64.191 72.926 1.00 145.56 15 ALA F C 1
ATOM 12195 O O . ALA F 3 18 ? 33.135 -65.277 73.511 1.00 145.58 15 ALA F O 1
ATOM 12197 N N . CYS F 3 19 ? 34.250 -63.412 72.887 1.00 145.66 16 CYS F N 1
ATOM 12198 C CA . CYS F 3 19 ? 35.480 -63.728 73.618 1.00 145.42 16 CYS F CA 1
ATOM 12199 C C . CYS F 3 19 ? 35.528 -62.961 74.938 1.00 145.74 16 CYS F C 1
ATOM 12200 O O . CYS F 3 19 ? 36.608 -62.662 75.455 1.00 145.98 16 CYS F O 1
ATOM 12203 N N . GLY F 3 20 ? 34.351 -62.645 75.479 1.00 145.89 17 GLY F N 1
ATOM 12204 C CA . GLY F 3 20 ? 34.238 -62.050 76.808 1.00 145.82 17 GLY F CA 1
ATOM 12205 C C . GLY F 3 20 ? 34.681 -60.603 76.899 1.00 145.80 17 GLY F C 1
ATOM 12206 O O . GLY F 3 20 ? 35.191 -60.174 77.940 1.00 145.91 17 GLY F O 1
ATOM 12207 N N . LYS F 3 21 ? 34.493 -59.849 75.818 1.00 145.51 18 LYS F N 1
ATOM 12208 C CA . LYS F 3 21 ? 34.806 -58.425 75.833 1.00 145.46 18 LYS F CA 1
ATOM 12209 C C . LYS F 3 21 ? 33.766 -57.711 76.681 1.00 145.41 18 LYS F C 1
ATOM 12210 O O . LYS F 3 21 ? 34.102 -57.006 77.638 1.00 145.36 18 LYS F O 1
ATOM 12216 N N . THR F 3 22 ? 32.499 -57.929 76.330 1.00 145.45 19 THR F N 1
ATOM 12217 C CA . THR F 3 22 ? 31.365 -57.258 76.965 1.00 145.44 19 THR F CA 1
ATOM 12218 C C . THR F 3 22 ? 31.225 -57.610 78.450 1.00 145.51 19 THR F C 1
ATOM 12219 O O . THR F 3 22 ? 30.926 -56.739 79.274 1.00 145.58 19 THR F O 1
ATOM 12223 N N . CYS F 3 23 ? 31.441 -58.882 78.780 1.00 145.43 20 CYS F N 1
ATOM 12224 C CA . CYS F 3 23 ? 31.309 -59.360 80.159 1.00 145.31 20 CYS F CA 1
ATOM 12225 C C . CYS F 3 23 ? 32.375 -58.778 81.079 1.00 145.01 20 CYS F C 1
ATOM 12226 O O . CYS F 3 23 ? 32.097 -58.485 82.242 1.00 144.82 20 CYS F O 1
ATOM 12229 N N . LEU F 3 24 ? 33.586 -58.614 80.552 1.00 144.94 21 LEU F N 1
ATOM 12230 C CA . LEU F 3 24 ? 34.719 -58.113 81.333 1.00 145.03 21 LEU F CA 1
ATOM 12231 C C . LEU F 3 24 ? 34.478 -56.697 81.846 1.00 144.92 21 LEU F C 1
ATOM 12232 O O . LEU F 3 24 ? 34.834 -56.370 82.978 1.00 144.84 21 LEU F O 1
ATOM 12237 N N . LEU F 3 25 ? 33.877 -55.864 81.005 1.00 144.95 22 LEU F N 1
ATOM 12238 C CA . LEU F 3 25 ? 33.622 -54.470 81.355 1.00 145.07 22 LEU F CA 1
ATOM 12239 C C . LEU F 3 25 ? 32.462 -54.314 82.342 1.00 145.33 22 LEU F C 1
ATOM 12240 O O . LEU F 3 25 ? 32.480 -53.406 83.179 1.00 145.43 22 LEU F O 1
ATOM 12245 N N . ILE F 3 26 ? 31.461 -55.192 82.236 1.00 145.45 23 ILE F N 1
ATOM 12246 C CA . ILE F 3 26 ? 30.311 -55.183 83.150 1.00 145.41 23 ILE F CA 1
ATOM 12247 C C . ILE F 3 26 ? 30.724 -55.514 84.585 1.00 145.53 23 ILE F C 1
ATOM 12248 O O . ILE F 3 26 ? 30.236 -54.898 85.536 1.00 145.62 23 ILE F O 1
ATOM 12253 N N . VAL F 3 27 ? 31.625 -56.482 84.734 1.00 145.44 24 VAL F N 1
ATOM 12254 C CA . VAL F 3 27 ? 32.086 -56.906 86.053 1.00 145.39 24 VAL F CA 1
ATOM 12255 C C . VAL F 3 27 ? 32.820 -55.779 86.788 1.00 145.33 24 VAL F C 1
ATOM 12256 O O . VAL F 3 27 ? 32.676 -55.630 88.002 1.00 145.48 24 VAL F O 1
ATOM 12260 N N . PHE F 3 28 ? 33.589 -54.981 86.051 1.00 145.09 25 PHE F N 1
ATOM 12261 C CA . PHE F 3 28 ? 34.346 -53.873 86.642 1.00 145.08 25 PHE F CA 1
ATOM 12262 C C . PHE F 3 28 ? 33.461 -52.650 86.913 1.00 145.07 25 PHE F C 1
ATOM 12263 O O . PHE F 3 28 ? 33.541 -52.049 87.983 1.00 145.17 25 PHE F O 1
ATOM 12271 N N . SER F 3 29 ? 32.616 -52.294 85.950 1.00 145.00 26 SER F N 1
ATOM 12272 C CA . SER F 3 29 ? 31.765 -51.109 86.064 1.00 145.00 26 SER F CA 1
ATOM 12273 C C . SER F 3 29 ? 30.619 -51.265 87.071 1.00 145.05 26 SER F C 1
ATOM 12274 O O . SER F 3 29 ? 30.039 -50.266 87.499 1.00 145.06 26 SER F O 1
ATOM 12277 N N . LYS F 3 30 ? 30.283 -52.506 87.429 1.00 145.12 27 LYS F N 1
ATOM 12278 C CA . LYS F 3 30 ? 29.269 -52.777 88.457 1.00 145.24 27 LYS F CA 1
ATOM 12279 C C . LYS F 3 30 ? 29.881 -53.244 89.773 1.00 145.37 27 LYS F C 1
ATOM 12280 O O . LYS F 3 30 ? 29.513 -52.734 90.828 1.00 145.22 27 LYS F O 1
ATOM 12286 N N . ASP F 3 31 ? 30.815 -54.199 89.686 1.00 145.74 28 ASP F N 1
ATOM 12287 C CA . ASP F 3 31 ? 31.344 -54.984 90.829 1.00 145.98 28 ASP F CA 1
ATOM 12288 C C . ASP F 3 31 ? 30.481 -56.241 91.058 1.00 146.31 28 ASP F C 1
ATOM 12289 O O . ASP F 3 31 ? 30.383 -56.743 92.182 1.00 146.51 28 ASP F O 1
ATOM 12294 N N . GLN F 3 32 ? 29.876 -56.755 89.984 1.00 146.50 29 GLN F N 1
ATOM 12295 C CA . GLN F 3 32 ? 28.920 -57.867 90.077 1.00 146.58 29 GLN F CA 1
ATOM 12296 C C . GLN F 3 32 ? 28.790 -58.634 88.757 1.00 146.79 29 GLN F C 1
ATOM 12297 O O . GLN F 3 32 ? 28.964 -58.064 87.676 1.00 146.86 29 GLN F O 1
ATOM 12303 N N . PHE F 3 33 ? 28.477 -59.925 88.859 1.00 147.01 30 PHE F N 1
ATOM 12304 C CA . PHE F 3 33 ? 28.153 -60.750 87.693 1.00 147.08 30 PHE F CA 1
ATOM 12305 C C . PHE F 3 33 ? 26.779 -60.351 87.137 1.00 147.13 30 PHE F C 1
ATOM 12306 O O . PHE F 3 33 ? 25.853 -60.130 87.915 1.00 147.14 30 PHE F O 1
ATOM 12314 N N . PRO F 3 34 ? 26.644 -60.245 85.796 1.00 147.21 31 PRO F N 1
ATOM 12315 C CA . PRO F 3 34 ? 25.420 -59.830 85.073 1.00 147.36 31 PRO F CA 1
ATOM 12316 C C . PRO F 3 34 ? 24.029 -60.386 85.470 1.00 147.51 31 PRO F C 1
ATOM 12317 O O . PRO F 3 34 ? 23.061 -60.126 84.750 1.00 147.51 31 PRO F O 1
ATOM 12321 N N . GLU F 3 35 ? 23.918 -61.115 86.583 1.00 147.71 32 GLU F N 1
ATOM 12322 C CA . GLU F 3 35 ? 22.626 -61.649 87.073 1.00 147.77 32 GLU F CA 1
ATOM 12323 C C . GLU F 3 35 ? 22.046 -62.757 86.165 1.00 147.68 32 GLU F C 1
ATOM 12324 O O . GLU F 3 35 ? 20.838 -62.808 85.900 1.00 147.70 32 GLU F O 1
ATOM 12330 N N . VAL F 3 36 ? 22.935 -63.632 85.691 1.00 147.37 33 VAL F N 1
ATOM 12331 C CA . VAL F 3 36 ? 22.584 -64.834 84.912 1.00 147.05 33 VAL F CA 1
ATOM 12332 C C . VAL F 3 36 ? 21.732 -64.539 83.657 1.00 146.88 33 VAL F C 1
ATOM 12333 O O . VAL F 3 36 ? 21.043 -65.421 83.142 1.00 146.83 33 VAL F O 1
ATOM 12337 N N . TYR F 3 37 ? 21.783 -63.291 83.186 1.00 146.74 34 TYR F N 1
ATOM 12338 C CA . TYR F 3 37 ? 21.406 -62.943 81.819 1.00 146.59 34 TYR F CA 1
ATOM 12339 C C . TYR F 3 37 ? 22.572 -62.165 81.216 1.00 146.37 34 TYR F C 1
ATOM 12340 O O . TYR F 3 37 ? 22.756 -60.983 81.514 1.00 146.09 34 TYR F O 1
ATOM 12349 N N . VAL F 3 38 ? 23.353 -62.843 80.376 1.00 146.39 35 VAL F N 1
ATOM 12350 C CA . VAL F 3 38 ? 24.544 -62.256 79.766 1.00 146.46 35 VAL F CA 1
ATOM 12351 C C . VAL F 3 38 ? 24.134 -61.190 78.729 1.00 146.62 35 VAL F C 1
ATOM 12352 O O . VAL F 3 38 ? 23.600 -61.530 77.668 1.00 146.63 35 VAL F O 1
ATOM 12356 N N . PRO F 3 39 ? 24.362 -59.895 79.042 1.00 146.76 36 PRO F N 1
ATOM 12357 C CA . PRO F 3 39 ? 23.914 -58.813 78.156 1.00 146.76 36 PRO F CA 1
ATOM 12358 C C . PRO F 3 39 ? 24.722 -58.677 76.862 1.00 146.94 36 PRO F C 1
ATOM 12359 O O . PRO F 3 39 ? 25.605 -59.496 76.593 1.00 147.33 36 PRO F O 1
ATOM 12363 N N . THR F 3 40 ? 24.408 -57.638 76.083 1.00 146.94 37 THR F N 1
ATOM 12364 C CA . THR F 3 40 ? 24.999 -57.420 74.751 1.00 146.95 37 THR F CA 1
ATOM 12365 C C . THR F 3 40 ? 25.565 -56.011 74.544 1.00 147.01 37 THR F C 1
ATOM 12366 O O . THR F 3 40 ? 26.591 -55.845 73.873 1.00 146.92 37 THR F O 1
ATOM 12370 N N . VAL F 3 41 ? 24.895 -55.010 75.112 1.00 147.08 38 VAL F N 1
ATOM 12371 C CA . VAL F 3 41 ? 25.263 -53.616 74.915 1.00 147.34 38 VAL F CA 1
ATOM 12372 C C . VAL F 3 41 ? 25.764 -52.992 76.209 1.00 147.36 38 VAL F C 1
ATOM 12373 O O . VAL F 3 41 ? 25.017 -52.884 77.179 1.00 147.34 38 VAL F O 1
ATOM 12377 N N . PHE F 3 42 ? 27.033 -52.593 76.215 1.00 147.72 39 PHE F N 1
ATOM 12378 C CA . PHE F 3 42 ? 27.624 -51.870 77.335 1.00 147.92 39 PHE F CA 1
ATOM 12379 C C . PHE F 3 42 ? 27.971 -50.468 76.857 1.00 147.96 39 PHE F C 1
ATOM 12380 O O . PHE F 3 42 ? 29.014 -50.260 76.231 1.00 147.68 39 PHE F O 1
ATOM 12388 N N . GLU F 3 43 ? 27.080 -49.519 77.133 1.00 148.24 40 GLU F N 1
ATOM 12389 C CA . GLU F 3 43 ? 27.246 -48.145 76.662 1.00 148.39 40 GLU F CA 1
ATOM 12390 C C . GLU F 3 43 ? 28.413 -47.478 77.378 1.00 148.08 40 GLU F C 1
ATOM 12391 O O . GLU F 3 43 ? 28.671 -47.750 78.557 1.00 147.56 40 GLU F O 1
ATOM 12397 N N . ASN F 3 44 ? 29.107 -46.604 76.650 1.00 147.91 41 ASN F N 1
ATOM 12398 C CA . ASN F 3 44 ? 30.423 -46.103 77.056 1.00 147.55 41 ASN F CA 1
ATOM 12399 C C . ASN F 3 44 ? 30.439 -45.562 78.483 1.00 146.97 41 ASN F C 1
ATOM 12400 O O . ASN F 3 44 ? 29.742 -44.598 78.793 1.00 146.96 41 ASN F O 1
ATOM 12405 N N . TYR F 3 45 ? 31.251 -46.189 79.336 1.00 146.58 42 TYR F N 1
ATOM 12406 C CA . TYR F 3 45 ? 31.239 -45.942 80.782 1.00 146.39 42 TYR F CA 1
ATOM 12407 C C . TYR F 3 45 ? 32.547 -45.303 81.265 1.00 146.03 42 TYR F C 1
ATOM 12408 O O . TYR F 3 45 ? 33.624 -45.902 81.152 1.00 146.17 42 TYR F O 1
ATOM 12417 N N . VAL F 3 46 ? 32.440 -44.085 81.792 1.00 145.43 43 VAL F N 1
ATOM 12418 C CA . VAL F 3 46 ? 33.538 -43.449 82.509 1.00 145.06 43 VAL F CA 1
ATOM 12419 C C . VAL F 3 46 ? 33.528 -44.016 83.924 1.00 144.74 43 VAL F C 1
ATOM 12420 O O . VAL F 3 46 ? 32.536 -43.866 84.636 1.00 144.74 43 VAL F O 1
ATOM 12424 N N . ALA F 3 47 ? 34.618 -44.674 84.318 1.00 144.48 44 ALA F N 1
ATOM 12425 C CA . ALA F 3 47 ? 34.745 -45.261 85.656 1.00 144.31 44 ALA F CA 1
ATOM 12426 C C . ALA F 3 47 ? 35.881 -44.591 86.436 1.00 144.05 44 ALA F C 1
ATOM 12427 O O . ALA F 3 47 ? 36.861 -44.145 85.841 1.00 144.00 44 ALA F O 1
ATOM 12429 N N . ASP F 3 48 ? 35.744 -44.532 87.763 1.00 143.79 45 ASP F N 1
ATOM 12430 C CA . ASP F 3 48 ? 36.708 -43.831 88.628 1.00 143.67 45 ASP F CA 1
ATOM 12431 C C . ASP F 3 48 ? 37.710 -44.786 89.283 1.00 143.35 45 ASP F C 1
ATOM 12432 O O . ASP F 3 48 ? 37.532 -45.213 90.424 1.00 143.12 45 ASP F O 1
ATOM 12437 N N . GLU F 3 57 ? 39.964 -40.911 85.672 1.00 144.74 54 GLU F N 1
ATOM 12438 C CA . GLU F 3 57 ? 38.647 -41.269 85.142 1.00 144.89 54 GLU F CA 1
ATOM 12439 C C . GLU F 3 57 ? 38.768 -41.873 83.750 1.00 144.86 54 GLU F C 1
ATOM 12440 O O . GLU F 3 57 ? 38.592 -41.181 82.747 1.00 144.80 54 GLU F O 1
ATOM 12446 N N . LEU F 3 58 ? 39.059 -43.170 83.699 1.00 144.90 55 LEU F N 1
ATOM 12447 C CA . LEU F 3 58 ? 39.272 -43.862 82.430 1.00 144.94 55 LEU F CA 1
ATOM 12448 C C . LEU F 3 58 ? 37.944 -44.176 81.743 1.00 145.14 55 LEU F C 1
ATOM 12449 O O . LEU F 3 58 ? 37.045 -44.759 82.355 1.00 145.31 55 LEU F O 1
ATOM 12454 N N . ALA F 3 59 ? 37.837 -43.796 80.469 1.00 145.12 56 ALA F N 1
ATOM 12455 C CA . ALA F 3 59 ? 36.648 -44.070 79.662 1.00 144.96 56 ALA F CA 1
ATOM 12456 C C . ALA F 3 59 ? 36.797 -45.410 78.945 1.00 145.00 56 ALA F C 1
ATOM 12457 O O . ALA F 3 59 ? 37.861 -45.713 78.403 1.00 145.05 56 ALA F O 1
ATOM 12459 N N . LEU F 3 60 ? 35.722 -46.198 78.942 1.00 145.07 57 LEU F N 1
ATOM 12460 C CA . LEU F 3 60 ? 35.716 -47.546 78.364 1.00 145.07 57 LEU F CA 1
ATOM 12461 C C . LEU F 3 60 ? 34.856 -47.605 77.095 1.00 145.34 57 LEU F C 1
ATOM 12462 O O . LEU F 3 60 ? 33.670 -47.266 77.137 1.00 145.67 57 LEU F O 1
ATOM 12467 N N . TRP F 3 61 ? 35.446 -48.033 75.976 1.00 145.33 58 TRP F N 1
ATOM 12468 C CA . TRP F 3 61 ? 34.720 -48.169 74.699 1.00 145.18 58 TRP F CA 1
ATOM 12469 C C . TRP F 3 61 ? 34.640 -49.640 74.266 1.00 145.28 58 TRP F C 1
ATOM 12470 O O . TRP F 3 61 ? 35.672 -50.303 74.086 1.00 144.91 58 TRP F O 1
ATOM 12481 N N . ASP F 3 62 ? 33.416 -50.140 74.091 1.00 145.38 59 ASP F N 1
ATOM 12482 C CA . ASP F 3 62 ? 33.198 -51.505 73.610 1.00 145.49 59 ASP F CA 1
ATOM 12483 C C . ASP F 3 62 ? 33.101 -51.530 72.081 1.00 145.71 59 ASP F C 1
ATOM 12484 O O . ASP F 3 62 ? 32.510 -50.632 71.461 1.00 145.46 59 ASP F O 1
ATOM 12489 N N . THR F 3 63 ? 33.699 -52.563 71.489 1.00 146.02 60 THR F N 1
ATOM 12490 C CA . THR F 3 63 ? 33.594 -52.831 70.056 1.00 146.16 60 THR F CA 1
ATOM 12491 C C . THR F 3 63 ? 32.763 -54.099 69.827 1.00 146.20 60 THR F C 1
ATOM 12492 O O . THR F 3 63 ? 33.133 -54.962 69.034 1.00 146.00 60 THR F O 1
ATOM 12496 N N . ALA F 3 64 ? 31.631 -54.197 70.518 1.00 146.56 61 ALA F N 1
ATOM 12497 C CA . ALA F 3 64 ? 30.792 -55.391 70.458 1.00 146.85 61 ALA F CA 1
ATOM 12498 C C . ALA F 3 64 ? 30.008 -55.443 69.150 1.00 146.94 61 ALA F C 1
ATOM 12499 O O . ALA F 3 64 ? 29.079 -54.650 68.932 1.00 146.66 61 ALA F O 1
ATOM 12501 N N . GLY F 3 65 ? 30.393 -56.376 68.282 1.00 147.25 62 GLY F N 1
ATOM 12502 C CA . GLY F 3 65 ? 29.693 -56.597 67.012 1.00 147.76 62 GLY F CA 1
ATOM 12503 C C . GLY F 3 65 ? 30.394 -56.007 65.796 1.00 148.28 62 GLY F C 1
ATOM 12504 O O . GLY F 3 65 ? 30.357 -56.593 64.705 1.00 148.44 62 GLY F O 1
ATOM 12505 N N . GLN F 3 66 ? 31.016 -54.840 65.978 1.00 148.48 63 GLN F N 1
ATOM 12506 C CA . GLN F 3 66 ? 31.791 -54.177 64.914 1.00 148.20 63 GLN F CA 1
ATOM 12507 C C . GLN F 3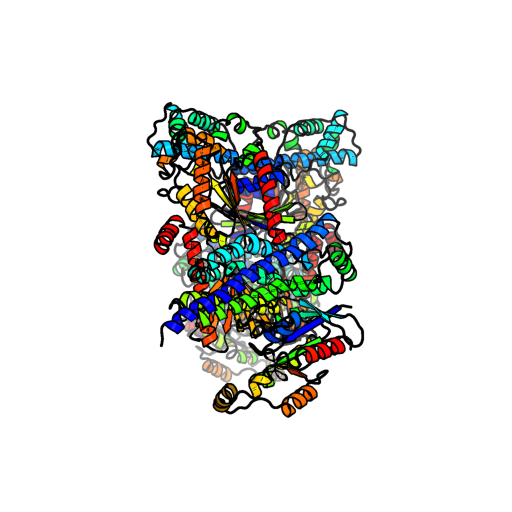 66 ? 33.086 -54.936 64.593 1.00 148.00 63 GLN F C 1
ATOM 12508 O O . GLN F 3 66 ? 34.185 -54.416 64.757 1.00 147.73 63 GLN F O 1
ATOM 12514 N N . GLU F 3 67 ? 32.926 -56.167 64.113 1.00 147.92 64 GLU F N 1
ATOM 12515 C CA . GLU F 3 67 ? 34.029 -57.115 63.943 1.00 148.05 64 GLU F CA 1
ATOM 12516 C C . GLU F 3 67 ? 34.083 -57.756 62.551 1.00 148.07 64 GLU F C 1
ATOM 12517 O O . GLU F 3 67 ? 35.067 -58.408 62.208 1.00 148.11 64 GLU F O 1
ATOM 12523 N N . ASP F 3 68 ? 33.018 -57.597 61.767 1.00 148.07 65 ASP F N 1
ATOM 12524 C CA . ASP F 3 68 ? 32.975 -58.081 60.386 1.00 147.92 65 ASP F CA 1
ATOM 12525 C C . ASP F 3 68 ? 32.985 -56.889 59.418 1.00 147.71 65 ASP F C 1
ATOM 12526 O O . ASP F 3 68 ? 32.634 -57.025 58.237 1.00 147.72 65 ASP F O 1
ATOM 12531 N N . TYR F 3 69 ? 33.385 -55.723 59.927 1.00 147.12 66 TYR F N 1
ATOM 12532 C CA . TYR F 3 69 ? 33.316 -54.474 59.175 1.00 146.57 66 TYR F CA 1
ATOM 12533 C C . TYR F 3 69 ? 34.661 -53.743 59.245 1.00 145.94 66 TYR F C 1
ATOM 12534 O O . TYR F 3 69 ? 34.925 -52.958 60.153 1.00 145.58 66 TYR F O 1
ATOM 12543 N N . ASP F 3 70 ? 35.505 -54.043 58.262 1.00 145.93 67 ASP F N 1
ATOM 12544 C CA . ASP F 3 70 ? 36.900 -53.586 58.221 1.00 146.04 67 ASP F CA 1
ATOM 12545 C C . ASP F 3 70 ? 37.094 -52.093 58.530 1.00 145.61 67 ASP F C 1
ATOM 12546 O O . ASP F 3 70 ? 37.833 -51.753 59.450 1.00 145.34 67 ASP F O 1
ATOM 12551 N N . ARG F 3 71 ? 36.417 -51.219 57.786 1.00 145.67 68 ARG F N 1
ATOM 12552 C CA . ARG F 3 71 ? 36.676 -49.768 57.835 1.00 145.81 68 ARG F CA 1
ATOM 12553 C C . ARG F 3 71 ? 35.976 -49.001 58.959 1.00 145.61 68 ARG F C 1
ATOM 12554 O O . ARG F 3 71 ? 36.347 -47.858 59.247 1.00 145.42 68 ARG F O 1
ATOM 12562 N N . LEU F 3 72 ? 34.979 -49.615 59.593 1.00 145.52 69 LEU F N 1
ATOM 12563 C CA . LEU F 3 72 ? 34.169 -48.915 60.593 1.00 145.48 69 LEU F CA 1
ATOM 12564 C C . LEU F 3 72 ? 34.847 -48.789 61.959 1.00 145.49 69 LEU F C 1
ATOM 12565 O O . LEU F 3 72 ? 34.649 -47.793 62.654 1.00 145.51 69 LEU F O 1
ATOM 12570 N N . ARG F 3 73 ? 35.638 -49.788 62.341 1.00 145.74 70 ARG F N 1
ATOM 12571 C CA . ARG F 3 73 ? 36.317 -49.786 63.652 1.00 145.90 70 ARG F CA 1
ATOM 12572 C C . ARG F 3 73 ? 37.307 -48.620 63.813 1.00 145.58 70 ARG F C 1
ATOM 12573 O O . ARG F 3 73 ? 37.343 -47.991 64.869 1.00 145.32 70 ARG F O 1
ATOM 12581 N N . PRO F 3 74 ? 38.113 -48.329 62.769 1.00 145.65 71 PRO F N 1
ATOM 12582 C CA . PRO F 3 74 ? 38.968 -47.136 62.694 1.00 145.55 71 PRO F CA 1
ATOM 12583 C C . PRO F 3 74 ? 38.378 -45.823 63.208 1.00 145.28 71 PRO F C 1
ATOM 12584 O O . PRO F 3 74 ? 39.133 -44.911 63.528 1.00 145.25 71 PRO F O 1
ATOM 12588 N N . LEU F 3 75 ? 37.054 -45.714 63.255 1.00 145.28 72 LEU F N 1
ATOM 12589 C CA . LEU F 3 75 ? 36.403 -44.513 63.780 1.00 145.19 72 LEU F CA 1
ATOM 12590 C C . LEU F 3 75 ? 36.429 -44.471 65.313 1.00 145.11 72 LEU F C 1
ATOM 12591 O O . LEU F 3 75 ? 36.303 -43.399 65.908 1.00 145.08 72 LEU F O 1
ATOM 12596 N N . SER F 3 76 ? 36.602 -45.632 65.944 1.00 145.08 73 SER F N 1
ATOM 12597 C CA . SER F 3 76 ? 36.673 -45.723 67.403 1.00 145.11 73 SER F CA 1
ATOM 12598 C C . SER F 3 76 ? 38.096 -45.560 67.968 1.00 145.30 73 SER F C 1
ATOM 12599 O O . SER F 3 76 ? 38.270 -45.490 69.186 1.00 145.34 73 SER F O 1
ATOM 12602 N N . TYR F 3 77 ? 39.101 -45.500 67.089 1.00 145.45 74 TYR F N 1
ATOM 12603 C CA . TYR F 3 77 ? 40.521 -45.528 67.494 1.00 145.36 74 TYR F CA 1
ATOM 12604 C C . TYR F 3 77 ? 41.277 -44.197 67.756 1.00 145.64 74 TYR F C 1
ATOM 12605 O O . TYR F 3 77 ? 42.272 -44.218 68.483 1.00 145.91 74 TYR F O 1
ATOM 12614 N N . PRO F 3 78 ? 40.847 -43.056 67.169 1.00 145.70 75 PRO F N 1
ATOM 12615 C CA . PRO F 3 78 ? 41.647 -41.822 67.337 1.00 145.78 75 PRO F CA 1
ATOM 12616 C C . PRO F 3 78 ? 41.773 -41.284 68.772 1.00 146.02 75 PRO F C 1
ATOM 12617 O O . PRO F 3 78 ? 40.868 -41.462 69.588 1.00 146.16 75 PRO F O 1
ATOM 12621 N N . ASP F 3 79 ? 42.897 -40.616 69.045 1.00 146.13 76 ASP F N 1
ATOM 12622 C CA . ASP F 3 79 ? 43.225 -40.053 70.371 1.00 146.07 76 ASP F CA 1
ATOM 12623 C C . ASP F 3 79 ? 43.239 -41.096 71.511 1.00 145.99 76 ASP F C 1
ATOM 12624 O O . ASP F 3 79 ? 43.049 -40.759 72.685 1.00 145.88 76 ASP F O 1
ATOM 12629 N N . THR F 3 80 ? 43.514 -42.352 71.154 1.00 145.92 77 THR F N 1
ATOM 12630 C CA . THR F 3 80 ? 43.462 -43.469 72.099 1.00 145.88 77 THR F CA 1
ATOM 12631 C C . THR F 3 80 ? 44.784 -43.642 72.853 1.00 145.58 77 THR F C 1
ATOM 12632 O O . THR F 3 80 ? 45.868 -43.440 72.299 1.00 145.24 77 THR F O 1
ATOM 12636 N N . ASP F 3 81 ? 44.666 -44.025 74.122 1.00 145.61 78 ASP F N 1
ATOM 12637 C CA . ASP F 3 81 ? 45.792 -44.041 75.054 1.00 145.88 78 ASP F CA 1
ATOM 12638 C C . ASP F 3 81 ? 46.115 -45.446 75.592 1.00 145.91 78 ASP F C 1
ATOM 12639 O O . ASP F 3 81 ? 47.123 -45.635 76.281 1.00 145.67 78 ASP F O 1
ATOM 12644 N N . VAL F 3 82 ? 45.263 -46.421 75.270 1.00 145.86 79 VAL F N 1
ATOM 12645 C CA . VAL F 3 82 ? 45.433 -47.793 75.738 1.00 145.71 79 VAL F CA 1
ATOM 12646 C C . VAL F 3 82 ? 44.469 -48.715 75.004 1.00 145.45 79 VAL F C 1
ATOM 12647 O O . VAL F 3 82 ? 43.353 -48.315 74.688 1.00 145.38 79 VAL F O 1
ATOM 12651 N N . ILE F 3 83 ? 44.907 -49.941 74.734 1.00 145.51 80 ILE F N 1
ATOM 12652 C CA . ILE F 3 83 ? 44.080 -50.935 74.057 1.00 145.75 80 ILE F CA 1
ATOM 12653 C C . ILE F 3 83 ? 44.102 -52.269 74.806 1.00 145.85 80 ILE F C 1
ATOM 12654 O O . ILE F 3 83 ? 45.148 -52.913 74.908 1.00 145.86 80 ILE F O 1
ATOM 12659 N N . LEU F 3 84 ? 42.944 -52.673 75.331 1.00 145.98 81 LEU F N 1
ATOM 12660 C CA . LEU F 3 84 ? 42.793 -53.976 75.987 1.00 145.95 81 LEU F CA 1
ATOM 12661 C C . LEU F 3 84 ? 42.465 -55.057 74.954 1.00 145.98 81 LEU F C 1
ATOM 12662 O O . LEU F 3 84 ? 41.361 -55.606 74.927 1.00 145.88 81 LEU F O 1
ATOM 12667 N N . MET F 3 85 ? 43.440 -55.347 74.099 1.00 146.10 82 MET F N 1
ATOM 12668 C CA . MET F 3 85 ? 43.328 -56.429 73.134 1.00 146.12 82 MET F CA 1
ATOM 12669 C C . MET F 3 85 ? 43.223 -57.743 73.897 1.00 145.97 82 MET F C 1
ATOM 12670 O O . MET F 3 85 ? 43.969 -57.966 74.858 1.00 146.06 82 MET F O 1
ATOM 12675 N N . CYS F 3 86 ? 42.298 -58.606 73.480 1.00 145.67 83 CYS F N 1
ATOM 12676 C CA . CYS F 3 86 ? 42.080 -59.863 74.193 1.00 145.53 83 CYS F CA 1
ATOM 12677 C C . CYS F 3 86 ? 41.529 -61.009 73.343 1.00 145.41 83 CYS F C 1
ATOM 12678 O O . CYS F 3 86 ? 41.077 -60.820 72.209 1.00 145.14 83 CYS F O 1
ATOM 12681 N N . PHE F 3 87 ? 41.602 -62.202 73.932 1.00 145.39 84 PHE F N 1
ATOM 12682 C CA . PHE F 3 87 ? 41.170 -63.447 73.313 1.00 145.31 84 PHE F CA 1
ATOM 12683 C C . PHE F 3 87 ? 40.662 -64.371 74.414 1.00 145.12 84 PHE F C 1
ATOM 12684 O O . PHE F 3 87 ? 41.015 -64.192 75.579 1.00 145.26 84 PHE F O 1
ATOM 12692 N N . SER F 3 88 ? 39.845 -65.354 74.052 1.00 144.99 85 SER F N 1
ATOM 12693 C CA . SER F 3 88 ? 39.300 -66.289 75.032 1.00 145.12 85 SER F CA 1
ATOM 12694 C C . SER F 3 88 ? 40.272 -67.456 75.230 1.00 145.40 85 SER F C 1
ATOM 12695 O O . SER F 3 88 ? 40.828 -67.973 74.258 1.00 145.74 85 SER F O 1
ATOM 12698 N N . ILE F 3 89 ? 40.489 -67.855 76.486 1.00 145.30 86 ILE F N 1
ATOM 12699 C CA . ILE F 3 89 ? 41.330 -69.016 76.792 1.00 145.19 86 ILE F CA 1
ATOM 12700 C C . ILE F 3 89 ? 40.703 -70.288 76.205 1.00 145.08 86 ILE F C 1
ATOM 12701 O O . ILE F 3 89 ? 41.413 -71.158 75.699 1.00 144.94 86 ILE F O 1
ATOM 12706 N N . ASP F 3 90 ? 39.371 -70.367 76.233 1.00 145.14 87 ASP F N 1
ATOM 12707 C CA . ASP F 3 90 ? 38.642 -71.549 75.746 1.00 145.31 87 ASP F CA 1
ATOM 12708 C C . ASP F 3 90 ? 38.498 -71.619 74.215 1.00 145.41 87 ASP F C 1
ATOM 12709 O O . ASP F 3 90 ? 37.596 -72.285 73.702 1.00 145.32 87 ASP F O 1
ATOM 12714 N N . SER F 3 91 ? 39.396 -70.954 73.492 1.00 145.70 88 SER F N 1
ATOM 12715 C CA . SER F 3 91 ? 39.310 -70.873 72.037 1.00 145.94 88 SER F CA 1
ATOM 12716 C C . SER F 3 91 ? 40.664 -70.483 71.440 1.00 146.14 88 SER F C 1
ATOM 12717 O O . SER F 3 91 ? 40.947 -69.297 71.272 1.00 146.24 88 SER F O 1
ATOM 12720 N N . PRO F 3 92 ? 41.515 -71.479 71.128 1.00 146.28 89 PRO F N 1
ATOM 12721 C CA . PRO F 3 92 ? 42.791 -71.158 70.471 1.00 146.29 89 PRO F CA 1
ATOM 12722 C C . PRO F 3 92 ? 42.643 -70.465 69.103 1.00 146.28 89 PRO F C 1
ATOM 12723 O O . PRO F 3 92 ? 43.596 -69.850 68.625 1.00 146.34 89 PRO F O 1
ATOM 12727 N N . ASP F 3 93 ? 41.466 -70.557 68.488 1.00 146.25 90 ASP F N 1
ATOM 12728 C CA . ASP F 3 93 ? 41.166 -69.763 67.297 1.00 146.42 90 ASP F CA 1
ATOM 12729 C C . ASP F 3 93 ? 41.147 -68.253 67.590 1.00 146.58 90 ASP F C 1
ATOM 12730 O O . ASP F 3 93 ? 41.268 -67.445 66.666 1.00 146.85 90 ASP F O 1
ATOM 12735 N N . SER F 3 94 ? 40.981 -67.881 68.862 1.00 146.44 91 SER F N 1
ATOM 12736 C CA . SER F 3 94 ? 41.049 -66.479 69.292 1.00 146.29 91 SER F CA 1
ATOM 12737 C C . SER F 3 94 ? 42.490 -66.041 69.551 1.00 146.03 91 SER F C 1
ATOM 12738 O O . SER F 3 94 ? 42.814 -64.860 69.442 1.00 145.93 91 SER F O 1
ATOM 12741 N N . LEU F 3 95 ? 43.340 -66.995 69.915 1.00 145.96 92 LEU F N 1
ATOM 12742 C CA . LEU F 3 95 ? 44.782 -66.760 70.029 1.00 146.23 92 LEU F CA 1
ATOM 12743 C C . LEU F 3 95 ? 45.443 -66.613 68.649 1.00 146.47 92 LEU F C 1
ATOM 12744 O O . LEU F 3 95 ? 46.533 -66.043 68.533 1.00 146.54 92 LEU F O 1
ATOM 12749 N N . GLU F 3 96 ? 44.779 -67.130 67.614 1.00 146.65 93 GLU F N 1
ATOM 12750 C CA . GLU F 3 96 ? 45.299 -67.099 66.242 1.00 146.48 93 GLU F CA 1
ATOM 12751 C C . GLU F 3 96 ? 45.224 -65.713 65.598 1.00 146.41 93 GLU F C 1
ATOM 12752 O O . GLU F 3 96 ? 46.080 -65.354 64.792 1.00 146.67 93 GLU F O 1
ATOM 12758 N N . ASN F 3 97 ? 44.203 -64.942 65.945 1.00 145.99 94 ASN F N 1
ATOM 12759 C CA . ASN F 3 97 ? 43.969 -63.664 65.292 1.00 145.86 94 ASN F CA 1
ATOM 12760 C C . ASN F 3 97 ? 44.640 -62.484 65.984 1.00 145.49 94 ASN F C 1
ATOM 12761 O O . ASN F 3 97 ? 44.622 -61.372 65.462 1.00 145.29 94 ASN F O 1
ATOM 12766 N N . ILE F 3 98 ? 45.258 -62.730 67.137 1.00 145.43 95 ILE F N 1
ATOM 12767 C CA . ILE F 3 98 ? 45.953 -61.674 67.878 1.00 145.59 95 ILE F CA 1
ATOM 12768 C C . ILE F 3 98 ? 47.149 -61.114 67.102 1.00 145.65 95 ILE F C 1
ATOM 12769 O O . ILE F 3 98 ? 47.302 -59.896 67.022 1.00 145.72 95 ILE F O 1
ATOM 12774 N N . PRO F 3 99 ? 47.998 -61.991 66.530 1.00 145.75 96 PRO F N 1
ATOM 12775 C CA . PRO F 3 99 ? 49.074 -61.515 65.662 1.00 145.80 96 PRO F CA 1
ATOM 12776 C C . PRO F 3 99 ? 48.667 -61.388 64.190 1.00 145.79 96 PRO F C 1
ATOM 12777 O O . PRO F 3 99 ? 49.405 -60.791 63.404 1.00 145.65 96 PRO F O 1
ATOM 12781 N N . GLU F 3 100 ? 47.507 -61.940 63.827 1.00 146.04 97 GLU F N 1
ATOM 12782 C CA . GLU F 3 100 ? 47.087 -62.022 62.426 1.00 146.12 97 GLU F CA 1
ATOM 12783 C C . GLU F 3 100 ? 46.218 -60.850 61.988 1.00 146.06 97 GLU F C 1
ATOM 12784 O O . GLU F 3 100 ? 46.535 -60.170 61.016 1.00 145.95 97 GLU F O 1
ATOM 12790 N N . LYS F 3 101 ? 45.112 -60.629 62.686 1.00 146.12 98 LYS F N 1
ATOM 12791 C CA . LYS F 3 101 ? 44.177 -59.582 62.294 1.00 146.24 98 LYS F CA 1
ATOM 12792 C C . LYS F 3 101 ? 44.325 -58.324 63.142 1.00 146.22 98 LYS F C 1
ATOM 12793 O O . LYS F 3 101 ? 44.291 -57.212 62.613 1.00 146.39 98 LYS F O 1
ATOM 12799 N N . TRP F 3 102 ? 44.491 -58.496 64.450 1.00 146.13 99 TRP F N 1
ATOM 12800 C CA . TRP F 3 102 ? 44.418 -57.367 65.380 1.00 146.07 99 TRP F CA 1
ATOM 12801 C C . TRP F 3 102 ? 45.701 -56.527 65.438 1.00 145.78 99 TRP F C 1
ATOM 12802 O O . TRP F 3 102 ? 45.680 -55.348 65.085 1.00 145.76 99 TRP F O 1
ATOM 12813 N N . THR F 3 103 ? 46.812 -57.120 65.868 1.00 145.44 100 THR F N 1
ATOM 12814 C CA . THR F 3 103 ? 48.066 -56.364 66.006 1.00 145.42 100 THR F CA 1
ATOM 12815 C C . THR F 3 103 ? 48.367 -55.514 64.762 1.00 145.01 100 THR F C 1
ATOM 12816 O O . THR F 3 103 ? 48.560 -54.303 64.881 1.00 144.84 100 THR F O 1
ATOM 12820 N N . PRO F 3 104 ? 48.366 -56.128 63.564 1.00 144.80 101 PRO F N 1
ATOM 12821 C CA . PRO F 3 104 ? 48.767 -55.366 62.378 1.00 145.03 101 PRO F CA 1
ATOM 12822 C C . PRO F 3 104 ? 47.889 -54.146 62.148 1.00 145.09 101 PRO F C 1
ATOM 12823 O O . PRO F 3 104 ? 48.374 -53.087 61.757 1.00 145.15 101 PRO F O 1
ATOM 12827 N N . GLU F 3 105 ? 46.599 -54.319 62.398 1.00 145.25 102 GLU F N 1
ATOM 12828 C CA . GLU F 3 105 ? 45.614 -53.258 62.271 1.00 145.24 102 GLU F CA 1
ATOM 12829 C C . GLU F 3 105 ? 45.804 -52.180 63.342 1.00 145.27 102 GLU F C 1
ATOM 12830 O O . GLU F 3 105 ? 45.714 -50.988 63.048 1.00 145.25 102 GLU F O 1
ATOM 12836 N N . VAL F 3 106 ? 46.081 -52.603 64.574 1.00 145.29 103 VAL F N 1
ATOM 12837 C CA . VAL F 3 106 ? 46.168 -51.682 65.708 1.00 145.32 103 VAL F CA 1
ATOM 12838 C C . VAL F 3 106 ? 47.342 -50.711 65.580 1.00 145.16 103 VAL F C 1
ATOM 12839 O O . VAL F 3 106 ? 47.150 -49.495 65.616 1.00 145.04 103 VAL F O 1
ATOM 12843 N N . LYS F 3 107 ? 48.547 -51.254 65.408 1.00 145.08 104 LYS F N 1
ATOM 12844 C CA . LYS F 3 107 ? 49.774 -50.448 65.403 1.00 145.17 104 LYS F CA 1
ATOM 12845 C C . LYS F 3 107 ? 49.840 -49.444 64.251 1.00 145.01 104 LYS F C 1
ATOM 12846 O O . LYS F 3 107 ? 50.751 -48.616 64.201 1.00 144.76 104 LYS F O 1
ATOM 12852 N N . HIS F 3 108 ? 48.881 -49.525 63.331 1.00 145.23 105 HIS F N 1
ATOM 12853 C CA . HIS F 3 108 ? 48.743 -48.545 62.257 1.00 145.42 105 HIS F CA 1
ATOM 12854 C C . HIS F 3 108 ? 47.879 -47.348 62.671 1.00 145.57 105 HIS F C 1
ATOM 12855 O O . HIS F 3 108 ? 48.268 -46.197 62.453 1.00 145.79 105 HIS F O 1
ATOM 12862 N N . PHE F 3 109 ? 46.704 -47.626 63.241 1.00 145.43 106 PHE F N 1
ATOM 12863 C CA . PHE F 3 109 ? 45.790 -46.573 63.703 1.00 145.37 106 PHE F CA 1
ATOM 12864 C C . PHE F 3 109 ? 46.201 -45.999 65.069 1.00 145.28 106 PHE F C 1
ATOM 12865 O O . PHE F 3 109 ? 45.732 -44.929 65.456 1.00 145.26 106 PHE F O 1
ATOM 12873 N N . CYS F 3 110 ? 47.063 -46.709 65.798 1.00 145.35 107 CYS F N 1
ATOM 12874 C CA . CYS F 3 110 ? 47.539 -46.258 67.112 1.00 145.54 107 CYS F CA 1
ATOM 12875 C C . CYS F 3 110 ? 49.054 -46.505 67.280 1.00 145.81 107 CYS F C 1
ATOM 12876 O O . CYS F 3 110 ? 49.469 -47.401 68.030 1.00 145.93 107 CYS F O 1
ATOM 12879 N N . PRO F 3 111 ? 49.892 -45.704 66.594 1.00 145.82 108 PRO F N 1
ATOM 12880 C CA . PRO F 3 111 ? 51.331 -45.995 66.607 1.00 145.81 108 PRO F CA 1
ATOM 12881 C C . PRO F 3 111 ? 52.015 -45.645 67.937 1.00 145.79 108 PRO F C 1
ATOM 12882 O O . PRO F 3 111 ? 51.767 -44.580 68.498 1.00 145.97 108 PRO F O 1
ATOM 12886 N N . ASN F 3 112 ? 52.858 -46.550 68.432 1.00 145.72 109 ASN F N 1
ATOM 12887 C CA . ASN F 3 112 ? 53.582 -46.367 69.703 1.00 145.80 109 ASN F CA 1
ATOM 12888 C C . ASN F 3 112 ? 52.692 -46.277 70.955 1.00 145.94 109 ASN F C 1
ATOM 12889 O O . ASN F 3 112 ? 53.203 -46.035 72.055 1.00 146.00 109 ASN F O 1
ATOM 12894 N N . VAL F 3 113 ? 51.384 -46.500 70.791 1.00 145.94 110 VAL F N 1
ATOM 12895 C CA . VAL F 3 113 ? 50.416 -46.406 71.889 1.00 145.93 110 VAL F CA 1
ATOM 12896 C C . VAL F 3 113 ? 50.156 -47.811 72.457 1.00 146.00 110 VAL F C 1
ATOM 12897 O O . VAL F 3 113 ? 49.871 -48.737 71.696 1.00 146.05 110 VAL F O 1
ATOM 12901 N N . PRO F 3 114 ? 50.249 -47.967 73.795 1.00 146.05 111 PRO F N 1
ATOM 12902 C CA . PRO F 3 114 ? 50.382 -49.288 74.429 1.00 145.97 111 PRO F CA 1
ATOM 12903 C C . PRO F 3 114 ? 49.234 -50.284 74.201 1.00 145.82 111 PRO F C 1
ATOM 12904 O O . PRO F 3 114 ? 48.115 -49.896 73.849 1.00 145.59 111 PRO F O 1
ATOM 12908 N N . ILE F 3 115 ? 49.555 -51.563 74.409 1.00 145.82 112 ILE F N 1
ATOM 12909 C CA . ILE F 3 115 ? 48.623 -52.680 74.263 1.00 145.66 112 ILE F CA 1
ATOM 12910 C C . ILE F 3 115 ? 48.728 -53.592 75.491 1.00 145.66 112 ILE F C 1
ATOM 12911 O O . ILE F 3 115 ? 49.835 -53.930 75.929 1.00 145.60 112 ILE F O 1
ATOM 12916 N N . ILE F 3 116 ? 47.579 -53.978 76.044 1.00 145.46 113 ILE F N 1
ATOM 12917 C CA . ILE F 3 116 ? 47.528 -54.941 77.144 1.00 145.26 113 ILE F CA 1
ATOM 12918 C C . ILE F 3 116 ? 46.822 -56.200 76.643 1.00 145.13 113 ILE F C 1
ATOM 12919 O O . ILE F 3 116 ? 45.628 -56.161 76.319 1.00 145.06 113 ILE F O 1
ATOM 12924 N N . LEU F 3 117 ? 47.563 -57.303 76.555 1.00 144.87 114 LEU F N 1
ATOM 12925 C CA . LEU F 3 117 ? 46.972 -58.589 76.205 1.00 144.74 114 LEU F CA 1
ATOM 12926 C C . LEU F 3 117 ? 46.259 -59.150 77.426 1.00 144.47 114 LEU F C 1
ATOM 12927 O O . LEU F 3 117 ? 46.810 -59.126 78.527 1.00 144.24 114 LEU F O 1
ATOM 12932 N N . VAL F 3 118 ? 45.036 -59.639 77.231 1.00 144.32 115 VAL F N 1
ATOM 12933 C CA . VAL F 3 118 ? 44.267 -60.236 78.317 1.00 144.32 115 VAL F CA 1
ATOM 12934 C C . VAL F 3 118 ? 43.695 -61.584 77.883 1.00 144.39 115 VAL F C 1
ATOM 12935 O O . VAL F 3 118 ? 43.203 -61.721 76.763 1.00 144.22 115 VAL F O 1
ATOM 12939 N N . GLY F 3 119 ? 43.780 -62.572 78.773 1.00 144.57 116 GLY F N 1
ATOM 12940 C CA . GLY F 3 119 ? 43.220 -63.903 78.534 1.00 144.54 116 GLY F CA 1
ATOM 12941 C C . GLY F 3 119 ? 41.966 -64.097 79.364 1.00 144.61 116 GLY F C 1
ATOM 12942 O O . GLY F 3 119 ? 42.047 -64.295 80.579 1.00 144.78 116 GLY F O 1
ATOM 12943 N N . ASN F 3 120 ? 40.809 -64.043 78.708 1.00 144.47 117 ASN F N 1
ATOM 12944 C CA . ASN F 3 120 ? 39.519 -64.073 79.397 1.00 144.53 117 ASN F CA 1
ATOM 12945 C C . ASN F 3 120 ? 39.026 -65.485 79.710 1.00 144.49 117 ASN F C 1
ATOM 12946 O O . ASN F 3 120 ? 39.399 -66.451 79.043 1.00 144.24 117 ASN F O 1
ATOM 12951 N N . LYS F 3 121 ? 38.175 -65.572 80.731 1.00 144.67 118 LYS F N 1
ATOM 12952 C CA . LYS F 3 121 ? 37.544 -66.823 81.167 1.00 144.79 118 LYS F CA 1
ATOM 12953 C C . LYS F 3 121 ? 38.558 -67.931 81.495 1.00 145.02 118 LYS F C 1
ATOM 12954 O O . LYS F 3 121 ? 38.528 -69.017 80.908 1.00 145.03 118 LYS F O 1
ATOM 12960 N N . LYS F 3 122 ? 39.447 -67.637 82.443 1.00 145.14 119 LYS F N 1
ATOM 12961 C CA . LYS F 3 122 ? 40.410 -68.616 82.939 1.00 145.33 119 LYS F CA 1
ATOM 12962 C C . LYS F 3 122 ? 39.716 -69.808 83.599 1.00 145.52 119 LYS F C 1
ATOM 12963 O O . LYS F 3 122 ? 40.241 -70.920 83.575 1.00 145.60 119 LYS F O 1
ATOM 12969 N N . ASP F 3 123 ? 38.544 -69.569 84.191 1.00 145.72 120 ASP F N 1
ATOM 12970 C CA . ASP F 3 123 ? 37.779 -70.622 84.870 1.00 145.92 120 ASP F CA 1
ATOM 12971 C C . ASP F 3 123 ? 37.370 -71.738 83.909 1.00 146.00 120 ASP F C 1
ATOM 12972 O O . ASP F 3 123 ? 37.298 -72.903 84.301 1.00 146.16 120 ASP F O 1
ATOM 12977 N N . LEU F 3 124 ? 37.115 -71.374 82.653 1.00 145.88 121 LEU F N 1
ATOM 12978 C CA . LEU F 3 124 ? 36.729 -72.341 81.625 1.00 145.90 121 LEU F CA 1
ATOM 12979 C C . LEU F 3 124 ? 37.907 -73.196 81.128 1.00 145.87 121 LEU F C 1
ATOM 12980 O O . LEU F 3 124 ? 37.713 -74.088 80.304 1.00 145.87 121 LEU F O 1
ATOM 12985 N N . ARG F 3 125 ? 39.117 -72.926 81.621 1.00 145.84 122 ARG F N 1
ATOM 12986 C CA . ARG F 3 125 ? 40.262 -73.811 81.382 1.00 145.80 122 ARG F CA 1
ATOM 12987 C C . ARG F 3 125 ? 40.112 -75.115 82.176 1.00 145.83 122 ARG F C 1
ATOM 12988 O O . ARG F 3 125 ? 40.314 -76.205 81.637 1.00 145.88 122 ARG F O 1
ATOM 12996 N N . ASN F 3 126 ? 39.765 -74.996 83.456 1.00 145.76 123 ASN F N 1
ATOM 12997 C CA . ASN F 3 126 ? 39.653 -76.158 84.342 1.00 145.66 123 ASN F CA 1
ATOM 12998 C C . ASN F 3 126 ? 38.396 -77.008 84.081 1.00 145.71 123 ASN F C 1
ATOM 12999 O O . ASN F 3 126 ? 38.403 -78.219 84.324 1.00 145.63 123 ASN F O 1
ATOM 13004 N N . ASP F 3 127 ? 37.337 -76.375 83.569 1.00 145.61 124 ASP F N 1
ATOM 13005 C CA . ASP F 3 127 ? 36.033 -77.028 83.371 1.00 145.55 124 ASP F CA 1
ATOM 13006 C C . ASP F 3 127 ? 36.102 -78.161 82.340 1.00 145.53 124 ASP F C 1
ATOM 13007 O O . ASP F 3 127 ? 36.571 -77.966 81.217 1.00 145.45 124 ASP F O 1
ATOM 13012 N N . GLU F 3 128 ? 35.626 -79.339 82.741 1.00 145.55 125 GLU F N 1
ATOM 13013 C CA . GLU F 3 128 ? 35.663 -80.542 81.898 1.00 145.46 125 GLU F CA 1
ATOM 13014 C C . GLU F 3 128 ? 34.744 -80.464 80.671 1.00 145.45 125 GLU F C 1
ATOM 13015 O O . GLU F 3 128 ? 35.021 -81.082 79.643 1.00 145.47 125 GLU F O 1
ATOM 13021 N N . HIS F 3 129 ? 33.653 -79.713 80.790 1.00 145.46 126 HIS F N 1
ATOM 13022 C CA . HIS F 3 129 ? 32.685 -79.543 79.702 1.00 145.55 126 HIS F CA 1
ATOM 13023 C C . HIS F 3 129 ? 33.291 -78.811 78.490 1.00 145.72 126 HIS F C 1
ATOM 13024 O O . HIS F 3 129 ? 32.845 -79.000 77.352 1.00 145.82 126 HIS F O 1
ATOM 13031 N N . THR F 3 130 ? 34.309 -77.985 78.742 1.00 145.70 127 THR F N 1
ATOM 13032 C CA . THR F 3 130 ? 35.005 -77.233 77.693 1.00 145.53 127 THR F CA 1
ATOM 13033 C C . THR F 3 130 ? 36.290 -77.919 77.204 1.00 145.43 127 THR F C 1
ATOM 13034 O O . THR F 3 130 ? 36.887 -77.482 76.219 1.00 145.27 127 THR F O 1
ATOM 13038 N N . ARG F 3 131 ? 36.721 -78.973 77.898 1.00 145.48 128 ARG F N 1
ATOM 13039 C CA . ARG F 3 131 ? 37.889 -79.760 77.469 1.00 145.55 128 ARG F CA 1
ATOM 13040 C C . ARG F 3 131 ? 37.516 -80.854 76.474 1.00 145.72 128 ARG F C 1
ATOM 13041 O O . ARG F 3 131 ? 38.239 -81.084 75.504 1.00 145.84 128 ARG F O 1
ATOM 13049 N N . ARG F 3 132 ? 36.398 -81.532 76.728 1.00 145.77 129 ARG F N 1
ATOM 13050 C CA . ARG F 3 132 ? 35.892 -82.562 75.817 1.00 145.69 129 ARG F CA 1
ATOM 13051 C C . ARG F 3 132 ? 35.323 -81.949 74.535 1.00 145.69 129 ARG F C 1
ATOM 13052 O O . ARG F 3 132 ? 35.357 -82.574 73.472 1.00 145.60 129 ARG F O 1
ATOM 13060 N N . GLU F 3 133 ? 34.793 -80.731 74.648 1.00 145.81 130 GLU F N 1
ATOM 13061 C CA . GLU F 3 133 ? 34.306 -79.976 73.494 1.00 145.84 130 GLU F CA 1
ATOM 13062 C C . GLU F 3 133 ? 35.461 -79.562 72.571 1.00 145.88 130 GLU F C 1
ATOM 13063 O O . GLU F 3 133 ? 35.331 -79.618 71.345 1.00 145.98 130 GLU F O 1
ATOM 13069 N N . LEU F 3 134 ? 36.579 -79.144 73.165 1.00 145.68 131 LEU F N 1
ATOM 13070 C CA . LEU F 3 134 ? 37.767 -78.738 72.405 1.00 145.47 131 LEU F CA 1
ATOM 13071 C C . LEU F 3 134 ? 38.487 -79.927 71.762 1.00 145.44 131 LEU F C 1
ATOM 13072 O O . LEU F 3 134 ? 38.994 -79.812 70.645 1.00 145.46 131 LEU F O 1
ATOM 13077 N N . ALA F 3 135 ? 38.533 -81.057 72.469 1.00 145.46 132 ALA F N 1
ATOM 13078 C CA . ALA F 3 135 ? 39.233 -82.263 71.993 1.00 145.49 132 ALA F CA 1
ATOM 13079 C C . ALA F 3 135 ? 38.684 -82.788 70.666 1.00 145.44 132 ALA F C 1
ATOM 13080 O O . ALA F 3 135 ? 39.417 -83.396 69.884 1.00 145.31 132 ALA F O 1
ATOM 13082 N N . LYS F 3 136 ? 37.394 -82.557 70.425 1.00 145.57 133 LYS F N 1
ATOM 13083 C CA . LYS F 3 136 ? 36.769 -82.867 69.138 1.00 145.69 133 LYS F CA 1
ATOM 13084 C C . LYS F 3 136 ? 37.479 -82.123 68.000 1.00 145.86 133 LYS F C 1
ATOM 13085 O O . LYS F 3 136 ? 37.814 -82.724 66.979 1.00 146.01 133 LYS F O 1
ATOM 13091 N N . MET F 3 137 ? 37.724 -80.825 68.198 1.00 145.80 134 MET F N 1
ATOM 13092 C CA . MET F 3 137 ? 38.410 -79.979 67.203 1.00 145.63 134 MET F CA 1
ATOM 13093 C C . MET F 3 137 ? 39.926 -80.235 67.077 1.00 145.65 134 MET F C 1
ATOM 13094 O O . MET F 3 137 ? 40.602 -79.537 66.315 1.00 145.61 134 MET F O 1
ATOM 13099 N N . LYS F 3 138 ? 40.455 -81.215 67.813 1.00 145.63 135 LYS F N 1
ATOM 13100 C CA . LYS F 3 138 ? 41.899 -81.493 67.855 1.00 145.62 135 LYS F CA 1
ATOM 13101 C C . LYS F 3 138 ? 42.704 -80.271 68.320 1.00 145.72 135 LYS F C 1
ATOM 13102 O O . LYS F 3 138 ? 43.728 -79.919 67.729 1.00 145.84 135 LYS F O 1
ATOM 13108 N N . GLN F 3 139 ? 42.217 -79.632 69.380 1.00 145.70 136 GLN F N 1
ATOM 13109 C CA . GLN F 3 139 ? 42.868 -78.468 69.983 1.00 145.58 136 GLN F CA 1
ATOM 13110 C C . GLN F 3 139 ? 42.892 -78.664 71.503 1.00 145.66 136 GLN F C 1
ATOM 13111 O O . GLN F 3 139 ? 42.561 -79.750 71.994 1.00 145.78 136 GLN F O 1
ATOM 13117 N N . GLU F 3 140 ? 43.309 -77.638 72.242 1.00 145.55 137 GLU F N 1
ATOM 13118 C CA . GLU F 3 140 ? 43.244 -77.665 73.707 1.00 145.44 137 GLU F CA 1
ATOM 13119 C C . GLU F 3 140 ? 43.317 -76.246 74.277 1.00 145.55 137 GLU F C 1
ATOM 13120 O O . GLU F 3 140 ? 43.781 -75.333 73.590 1.00 145.46 137 GLU F O 1
ATOM 13126 N N . PRO F 3 141 ? 42.839 -76.052 75.524 1.00 145.73 138 PRO F N 1
ATOM 13127 C CA . PRO F 3 141 ? 42.864 -74.717 76.124 1.00 145.68 138 PRO F CA 1
ATOM 13128 C C . PRO F 3 141 ? 44.267 -74.118 76.172 1.00 145.62 138 PRO F C 1
ATOM 13129 O O . PRO F 3 141 ? 45.227 -74.803 76.532 1.00 145.47 138 PRO F O 1
ATOM 13133 N N . VAL F 3 142 ? 44.367 -72.845 75.804 1.00 145.70 139 VAL F N 1
ATOM 13134 C CA . VAL F 3 142 ? 45.646 -72.156 75.728 1.00 145.80 139 VAL F CA 1
ATOM 13135 C C . VAL F 3 142 ? 46.245 -71.993 77.115 1.00 145.69 139 VAL F C 1
ATOM 13136 O O . VAL F 3 142 ? 45.666 -71.329 77.977 1.00 145.51 139 VAL F O 1
ATOM 13140 N N . LYS F 3 143 ? 47.409 -72.604 77.314 1.00 145.82 140 LYS F N 1
ATOM 13141 C CA . LYS F 3 143 ? 48.143 -72.499 78.570 1.00 145.90 140 LYS F CA 1
ATOM 13142 C C . LYS F 3 143 ? 48.710 -71.085 78.738 1.00 146.12 140 LYS F C 1
ATOM 13143 O O . LYS F 3 143 ? 48.816 -70.341 77.760 1.00 146.06 140 LYS F O 1
ATOM 13149 N N . PRO F 3 144 ? 49.058 -70.697 79.980 1.00 146.40 141 PRO F N 1
ATOM 13150 C CA . PRO F 3 144 ? 49.642 -69.368 80.196 1.00 146.31 141 PRO F CA 1
ATOM 13151 C C . PRO F 3 144 ? 51.016 -69.184 79.539 1.00 146.38 141 PRO F C 1
ATOM 13152 O O . PRO F 3 144 ? 51.326 -68.082 79.077 1.00 146.47 141 PRO F O 1
ATOM 13156 N N . GLU F 3 145 ? 51.819 -70.252 79.487 1.00 146.20 142 GLU F N 1
ATOM 13157 C CA . GLU F 3 145 ? 53.135 -70.213 78.825 1.00 145.97 142 GLU F CA 1
ATOM 13158 C C . GLU F 3 145 ? 53.051 -70.161 77.287 1.00 145.93 142 GLU F C 1
ATOM 13159 O O . GLU F 3 145 ? 54.080 -70.208 76.609 1.00 145.98 142 GLU F O 1
ATOM 13165 N N . GLU F 3 146 ? 51.833 -70.085 76.747 1.00 145.77 143 GLU F N 1
ATOM 13166 C CA . GLU F 3 146 ? 51.609 -69.753 75.338 1.00 145.50 143 GLU F CA 1
ATOM 13167 C C . GLU F 3 146 ? 51.212 -68.285 75.185 1.00 145.30 143 GLU F C 1
ATOM 13168 O O . GLU F 3 146 ? 51.599 -67.627 74.217 1.00 145.22 143 GLU F O 1
ATOM 13174 N N . GLY F 3 147 ? 50.425 -67.785 76.136 1.00 145.17 144 GLY F N 1
ATOM 13175 C CA . GLY F 3 147 ? 49.933 -66.409 76.101 1.00 145.16 144 GLY F CA 1
ATOM 13176 C C . GLY F 3 147 ? 51.011 -65.368 76.338 1.00 145.00 144 GLY F C 1
ATOM 13177 O O . GLY F 3 147 ? 51.013 -64.315 75.702 1.00 144.85 144 GLY F O 1
ATOM 13178 N N . ARG F 3 148 ? 51.925 -65.660 77.259 1.00 145.08 145 ARG F N 1
ATOM 13179 C CA . ARG F 3 148 ? 53.040 -64.758 77.552 1.00 145.14 145 ARG F CA 1
ATOM 13180 C C . ARG F 3 148 ? 53.941 -64.602 76.327 1.00 145.18 145 ARG F C 1
ATOM 13181 O O . ARG F 3 148 ? 54.327 -63.484 75.973 1.00 145.09 145 ARG F O 1
ATOM 13189 N N . ASP F 3 149 ? 54.250 -65.725 75.678 1.00 145.24 146 ASP F N 1
ATOM 13190 C CA . ASP F 3 149 ? 55.068 -65.736 74.458 1.00 145.27 146 ASP F CA 1
ATOM 13191 C C . ASP F 3 149 ? 54.421 -64.952 73.322 1.00 145.18 146 ASP F C 1
ATOM 13192 O O . ASP F 3 149 ? 55.119 -64.390 72.480 1.00 145.09 146 ASP F O 1
ATOM 13197 N N . MET F 3 150 ? 53.090 -64.934 73.295 1.00 145.12 147 MET F N 1
ATOM 13198 C CA . MET F 3 150 ? 52.355 -64.126 72.327 1.00 145.34 147 MET F CA 1
ATOM 13199 C C . MET F 3 150 ? 52.475 -62.637 72.672 1.00 145.56 147 MET F C 1
ATOM 13200 O O . MET F 3 150 ? 52.689 -61.809 71.784 1.00 145.76 147 MET F O 1
ATOM 13205 N N . ALA F 3 151 ? 52.336 -62.305 73.955 1.00 145.63 148 ALA F N 1
ATOM 13206 C CA . ALA F 3 151 ? 52.444 -60.918 74.418 1.00 145.61 148 ALA F CA 1
ATOM 13207 C C . ALA F 3 151 ? 53.814 -60.324 74.100 1.00 145.58 148 ALA F C 1
ATOM 13208 O O . ALA F 3 151 ? 53.910 -59.201 73.600 1.00 145.49 148 ALA F O 1
ATOM 13210 N N . ASN F 3 152 ? 54.866 -61.082 74.402 1.00 145.56 149 ASN F N 1
ATOM 13211 C CA . ASN F 3 152 ? 56.229 -60.694 74.037 1.00 145.64 149 ASN F CA 1
ATOM 13212 C C . ASN F 3 152 ? 56.353 -60.491 72.533 1.00 145.67 149 ASN F C 1
ATOM 13213 O O . ASN F 3 152 ? 56.790 -59.434 72.078 1.00 145.54 149 ASN F O 1
ATOM 13218 N N . ARG F 3 153 ? 55.946 -61.509 71.775 1.00 145.85 150 ARG F N 1
ATOM 13219 C CA . ARG F 3 153 ? 56.069 -61.516 70.313 1.00 145.87 150 ARG F CA 1
ATOM 13220 C C . ARG F 3 153 ? 55.473 -60.259 69.665 1.00 145.65 150 ARG F C 1
ATOM 13221 O O . ARG F 3 153 ? 56.097 -59.657 68.790 1.00 145.57 150 ARG F O 1
ATOM 13229 N N . ILE F 3 154 ? 54.275 -59.866 70.093 1.00 145.47 151 ILE F N 1
ATOM 13230 C CA . ILE F 3 154 ? 53.633 -58.657 69.563 1.00 145.33 151 ILE F CA 1
ATOM 13231 C C . ILE F 3 154 ? 54.102 -57.396 70.300 1.00 145.10 151 ILE F C 1
ATOM 13232 O O . ILE F 3 154 ? 54.079 -56.298 69.740 1.00 144.80 151 ILE F O 1
ATOM 13237 N N . GLY F 3 155 ? 54.525 -57.558 71.552 1.00 145.12 152 GLY F N 1
ATOM 13238 C CA . GLY F 3 155 ? 55.097 -56.458 72.323 1.00 145.21 152 GLY F CA 1
ATOM 13239 C C . GLY F 3 155 ? 54.052 -55.661 73.079 1.00 145.11 152 GLY F C 1
ATOM 13240 O O . GLY F 3 155 ? 53.855 -54.468 72.821 1.00 144.86 152 GLY F O 1
ATOM 13241 N N . ALA F 3 156 ? 53.390 -56.327 74.021 1.00 145.24 153 ALA F N 1
ATOM 13242 C CA . ALA F 3 156 ? 52.360 -55.698 74.843 1.00 145.39 153 ALA F CA 1
ATOM 13243 C C . ALA F 3 156 ? 52.957 -55.082 76.105 1.00 145.45 153 ALA F C 1
ATOM 13244 O O . ALA F 3 156 ? 54.054 -55.449 76.531 1.00 145.38 153 ALA F O 1
ATOM 13246 N N . PHE F 3 157 ? 52.215 -54.147 76.694 1.00 145.57 154 PHE F N 1
ATOM 13247 C CA . PHE F 3 157 ? 52.591 -53.501 77.960 1.00 145.66 154 PHE F CA 1
ATOM 13248 C C . PHE F 3 157 ? 52.715 -54.539 79.088 1.00 145.48 154 PHE F C 1
ATOM 13249 O O . PHE F 3 157 ? 53.637 -54.473 79.905 1.00 145.15 154 PHE F O 1
ATOM 13257 N N . GLY F 3 158 ? 51.782 -55.491 79.117 1.00 145.64 155 GLY F N 1
ATOM 13258 C CA . GLY F 3 158 ? 51.781 -56.561 80.115 1.00 145.89 155 GLY F CA 1
ATOM 13259 C C . GLY F 3 158 ? 50.661 -57.566 79.889 1.00 146.11 155 GLY F C 1
ATOM 13260 O O . GLY F 3 158 ? 49.517 -57.183 79.619 1.00 146.30 155 GLY F O 1
ATOM 13261 N N . TYR F 3 159 ? 50.991 -58.853 79.996 1.00 146.30 156 TYR F N 1
ATOM 13262 C CA . TYR F 3 159 ? 50.020 -59.936 79.807 1.00 146.40 156 TYR F CA 1
ATOM 13263 C C . TYR F 3 159 ? 49.283 -60.253 81.108 1.00 146.55 156 TYR F C 1
ATOM 13264 O O . TYR F 3 159 ? 49.914 -60.434 82.152 1.00 146.59 156 TYR F O 1
ATOM 13273 N N . MET F 3 160 ? 47.953 -60.329 81.032 1.00 146.68 157 MET F N 1
ATOM 13274 C CA . MET F 3 160 ? 47.111 -60.635 82.191 1.00 146.70 157 MET F CA 1
ATOM 13275 C C . MET F 3 160 ? 46.033 -61.664 81.864 1.00 146.71 157 MET F C 1
ATOM 13276 O O . MET F 3 160 ? 45.711 -61.898 80.699 1.00 146.62 157 MET F O 1
ATOM 13281 N N . GLU F 3 161 ? 45.480 -62.274 82.910 1.00 146.69 158 GLU F N 1
ATOM 13282 C CA . GLU F 3 161 ? 44.378 -63.222 82.767 1.00 146.67 158 GLU F CA 1
ATOM 13283 C C . GLU F 3 161 ? 43.320 -62.994 83.840 1.00 146.41 158 GLU F C 1
ATOM 13284 O O . GLU F 3 161 ? 43.619 -62.535 84.945 1.00 146.17 158 GLU F O 1
ATOM 13290 N N . CYS F 3 162 ? 42.078 -63.310 83.496 1.00 146.25 159 CYS F N 1
ATOM 13291 C CA . CYS F 3 162 ? 40.952 -63.105 84.397 1.00 146.23 159 CYS F CA 1
ATOM 13292 C C . CYS F 3 162 ? 39.763 -63.970 83.985 1.00 146.03 159 CYS F C 1
ATOM 13293 O O . CYS F 3 162 ? 39.871 -64.776 83.060 1.00 145.92 159 CYS F O 1
ATOM 13296 N N . SER F 3 163 ? 38.646 -63.825 84.697 1.00 146.01 160 SER F N 1
ATOM 13297 C CA . SER F 3 163 ? 37.380 -64.454 84.304 1.00 146.08 160 SER F CA 1
ATOM 13298 C C . SER F 3 163 ? 36.185 -63.636 84.797 1.00 146.22 160 SER F C 1
ATOM 13299 O O . SER F 3 163 ? 36.171 -63.187 85.948 1.00 146.61 160 SER F O 1
ATOM 13302 N N . ALA F 3 164 ? 35.189 -63.461 83.926 1.00 145.90 161 ALA F N 1
ATOM 13303 C CA . ALA F 3 164 ? 34.007 -62.647 84.226 1.00 145.74 161 ALA F CA 1
ATOM 13304 C C . ALA F 3 164 ? 33.090 -63.263 85.291 1.00 145.61 161 ALA F C 1
ATOM 13305 O O . ALA F 3 164 ? 32.357 -62.540 85.969 1.00 145.41 161 ALA F O 1
ATOM 13307 N N . LYS F 3 165 ? 33.128 -64.590 85.427 1.00 145.76 162 LYS F N 1
ATOM 13308 C CA . LYS F 3 165 ? 32.358 -65.301 86.463 1.00 145.76 162 LYS F CA 1
ATOM 13309 C C . LYS F 3 165 ? 32.997 -65.194 87.853 1.00 145.59 162 LYS F C 1
ATOM 13310 O O . LYS F 3 165 ? 32.306 -64.936 88.840 1.00 145.63 162 LYS F O 1
ATOM 13316 N N . THR F 3 166 ? 34.307 -65.420 87.925 1.00 145.24 163 THR F N 1
ATOM 13317 C CA . THR F 3 166 ? 35.034 -65.352 89.194 1.00 145.08 163 THR F CA 1
ATOM 13318 C C . THR F 3 166 ? 35.220 -63.912 89.673 1.00 144.81 163 THR F C 1
ATOM 13319 O O . THR F 3 166 ? 35.238 -63.655 90.876 1.00 144.76 163 THR F O 1
ATOM 13323 N N . LYS F 3 167 ? 35.360 -62.991 88.719 1.00 144.63 164 LYS F N 1
ATOM 13324 C CA . LYS F 3 167 ? 35.804 -61.613 88.966 1.00 144.55 164 LYS F CA 1
ATOM 13325 C C . LYS F 3 167 ? 37.292 -61.572 89.316 1.00 144.38 164 LYS F C 1
ATOM 13326 O O . LYS F 3 167 ? 37.805 -60.528 89.721 1.00 144.19 164 LYS F O 1
ATOM 13332 N N . ASP F 3 168 ? 37.983 -62.697 89.118 1.00 144.52 165 ASP F N 1
ATOM 13333 C CA . ASP F 3 168 ? 39.367 -62.872 89.567 1.00 144.71 165 ASP F CA 1
ATOM 13334 C C . ASP F 3 168 ? 40.322 -62.344 88.508 1.00 144.78 165 ASP F C 1
ATOM 13335 O O . ASP F 3 168 ? 40.238 -62.734 87.348 1.00 144.74 165 ASP F O 1
ATOM 13340 N N . GLY F 3 169 ? 41.222 -61.453 88.911 1.00 144.87 166 GLY F N 1
ATOM 13341 C CA . GLY F 3 169 ? 42.127 -60.798 87.974 1.00 144.88 166 GLY F CA 1
ATOM 13342 C C . GLY F 3 169 ? 41.463 -59.722 87.128 1.00 145.01 166 GLY F C 1
ATOM 13343 O O . GLY F 3 169 ? 42.118 -59.119 86.280 1.00 145.12 166 GLY F O 1
ATOM 13344 N N . VAL F 3 170 ? 40.171 -59.475 87.357 1.00 145.00 167 VAL F N 1
ATOM 13345 C CA . VAL F 3 170 ? 39.418 -58.468 86.612 1.00 144.91 167 VAL F CA 1
ATOM 13346 C C . VAL F 3 170 ? 39.884 -57.077 87.006 1.00 144.80 167 VAL F C 1
ATOM 13347 O O . VAL F 3 170 ? 40.307 -56.291 86.163 1.00 144.54 167 VAL F O 1
ATOM 13351 N N . ARG F 3 171 ? 39.798 -56.791 88.301 1.00 145.03 168 ARG F N 1
ATOM 13352 C CA . ARG F 3 171 ? 40.320 -55.551 88.869 1.00 145.01 168 ARG F CA 1
ATOM 13353 C C . ARG F 3 171 ? 41.799 -55.366 88.515 1.00 145.07 168 ARG F C 1
ATOM 13354 O O . ARG F 3 171 ? 42.193 -54.293 88.057 1.00 145.30 168 ARG F O 1
ATOM 13362 N N . GLU F 3 172 ? 42.603 -56.415 88.717 1.00 144.75 169 GLU F N 1
ATOM 13363 C CA . GLU F 3 172 ? 44.056 -56.344 88.497 1.00 144.37 169 GLU F CA 1
ATOM 13364 C C . GLU F 3 172 ? 44.441 -56.108 87.025 1.00 144.14 169 GLU F C 1
ATOM 13365 O O . GLU F 3 172 ? 45.511 -55.570 86.746 1.00 144.04 169 GLU F O 1
ATOM 13371 N N . VAL F 3 173 ? 43.578 -56.511 86.095 1.00 144.02 170 VAL F N 1
ATOM 13372 C CA . VAL F 3 173 ? 43.792 -56.225 84.676 1.00 143.99 170 VAL F CA 1
ATOM 13373 C C . VAL F 3 173 ? 43.573 -54.737 84.378 1.00 143.93 170 VAL F C 1
ATOM 13374 O O . VAL F 3 173 ? 44.358 -54.127 83.651 1.00 143.83 170 VAL F O 1
ATOM 13378 N N . PHE F 3 174 ? 42.512 -54.158 84.940 1.00 143.91 171 PHE F N 1
ATOM 13379 C CA . PHE F 3 174 ? 42.234 -52.724 84.769 1.00 143.90 171 PHE F CA 1
ATOM 13380 C C . PHE F 3 174 ? 43.215 -51.862 85.565 1.00 143.89 171 PHE F C 1
ATOM 13381 O O . PHE F 3 174 ? 43.565 -50.761 85.142 1.00 143.80 171 PHE F O 1
ATOM 13389 N N . GLU F 3 175 ? 43.664 -52.372 86.709 1.00 144.04 172 GLU F N 1
ATOM 13390 C CA . GLU F 3 175 ? 44.744 -51.736 87.472 1.00 144.19 172 GLU F CA 1
ATOM 13391 C C . GLU F 3 175 ? 46.000 -51.645 86.603 1.00 144.58 172 GLU F C 1
ATOM 13392 O O . GLU F 3 175 ? 46.784 -50.698 86.724 1.00 144.90 172 GLU F O 1
ATOM 13398 N N . MET F 3 176 ? 46.179 -52.643 85.736 1.00 144.61 173 MET F N 1
ATOM 13399 C CA . MET F 3 176 ? 47.239 -52.637 84.729 1.00 144.52 173 MET F CA 1
ATOM 13400 C C . MET F 3 176 ? 46.864 -51.725 83.565 1.00 144.35 173 MET F C 1
ATOM 13401 O O . MET F 3 176 ? 47.708 -51.010 83.030 1.00 144.15 173 MET F O 1
ATOM 13406 N N . ALA F 3 177 ? 45.595 -51.758 83.175 1.00 144.54 174 ALA F N 1
ATOM 13407 C CA . ALA F 3 177 ? 45.101 -50.907 82.094 1.00 144.79 174 ALA F CA 1
ATOM 13408 C C . ALA F 3 177 ? 45.160 -49.415 82.433 1.00 144.95 174 ALA F C 1
ATOM 13409 O O . ALA F 3 177 ? 45.290 -48.585 81.531 1.00 145.00 174 ALA F O 1
ATOM 13411 N N . THR F 3 178 ? 45.055 -49.075 83.719 1.00 144.95 175 THR F N 1
ATOM 13412 C CA . THR F 3 178 ? 45.104 -47.672 84.147 1.00 145.04 175 THR F CA 1
ATOM 13413 C C . THR F 3 178 ? 46.545 -47.189 84.203 1.00 145.09 175 THR F C 1
ATOM 13414 O O . THR F 3 178 ? 46.885 -46.151 83.634 1.00 145.03 175 THR F O 1
ATOM 13418 N N . ARG F 3 179 ? 47.387 -47.956 84.889 1.00 145.30 176 ARG F N 1
ATOM 13419 C CA . ARG F 3 179 ? 48.799 -47.610 85.059 1.00 145.49 176 ARG F CA 1
ATOM 13420 C C . ARG F 3 179 ? 49.521 -47.598 83.704 1.00 145.63 176 ARG F C 1
ATOM 13421 O O . ARG F 3 179 ? 50.532 -46.910 83.537 1.00 145.69 176 ARG F O 1
ATOM 13429 N N . ALA F 3 180 ? 48.990 -48.363 82.748 1.00 145.63 177 ALA F N 1
ATOM 13430 C CA . ALA F 3 180 ? 49.482 -48.358 81.372 1.00 145.64 177 ALA F CA 1
ATOM 13431 C C . ALA F 3 180 ? 49.075 -47.086 80.642 1.00 145.57 177 ALA F C 1
ATOM 13432 O O . ALA F 3 180 ? 49.835 -46.561 79.828 1.00 145.43 177 ALA F O 1
ATOM 13434 N N . ALA F 3 181 ? 47.869 -46.601 80.927 1.00 145.78 178 ALA F N 1
ATOM 13435 C CA . ALA F 3 181 ? 47.364 -45.365 80.312 1.00 145.98 178 ALA F CA 1
ATOM 13436 C C . ALA F 3 181 ? 48.179 -44.138 80.734 1.00 146.05 178 ALA F C 1
ATOM 13437 O O . ALA F 3 181 ? 48.134 -43.100 80.071 1.00 146.05 178 ALA F O 1
ATOM 13439 N N . LEU F 3 182 ? 48.917 -44.259 81.836 1.00 146.14 179 LEU F N 1
ATOM 13440 C CA . LEU F 3 182 ? 49.836 -43.209 82.262 1.00 146.33 179 LEU F CA 1
ATOM 13441 C C . LEU F 3 182 ? 51.046 -43.136 81.333 1.00 146.54 179 LEU F C 1
ATOM 13442 O O . LEU F 3 182 ? 51.509 -42.046 80.998 1.00 146.74 179 LEU F O 1
ATOM 13447 N N . GLN F 3 183 ? 51.547 -44.301 80.920 1.00 146.60 180 GLN F N 1
ATOM 13448 C CA . GLN F 3 183 ? 52.748 -44.395 80.085 1.00 146.51 180 GLN F CA 1
ATOM 13449 C C . GLN F 3 183 ? 52.451 -45.156 78.788 1.00 146.72 180 GLN F C 1
ATOM 13450 O O . GLN F 3 183 ? 53.222 -45.104 77.827 1.00 146.83 180 GLN F O 1
#

CATH classification: 3.40.50.300 (+1 more: 1.10.400.10)

Sequence (1646 aa):
RSRRELKLLLLGTGESGKSTFIKQMRIIHGSGYSDEDKRGFTKLVYQNIFTAMQAMIRAMDTLKIPYKYEHNKAHAQLVREVDVEKVSAFENPYVDAIKSLWNDPGIQECYDRRREYQLSDSTKYYLNDLDRVADPSYLPTQQDVLRVRVPTTGIIEYPFDLQSVIFRMVDVGGQRSERRKWIHCFENVTSIMFLVALSEYDQVLVESDNENRMEESKALFRTIITYPWFQNSSVILFLNKKDLLEEKIMYSHLVDYFPEYDGPQRDAQAAREFILKMFVDLNPDSDKIIYSHFTCATDTENIRFVFAAVKDTILQLNLKEYNLSEEEQKKKALERSMYVLSELVETEKMYVDDLGQIVEGYMATMAAQGVPESLRGRDRIVFGNIQQIYEWHRDYFLQELQRCLKDPDWLAQLFIKHERRLHMYVVYCQNKPKSEHVVSEFGDSYFEELRQQLGHRLQLNDLLIKPVQRIMKYQLLLKDFLKYYNRAGMDTADLEQAVEVMCFVPKRCNDMMTLGRLRGFEGKLTAQGKLLGQDTFWVTEPSRGRERRVFLFEQIIIFSEALGPGYVYKNSIKVSCLGLEGNLQGDPCRFALTSRGPEGGIQRYVLQAADPAISQAWIKHVAQILESQRDFLNALQSPIEYQRRESQTNSIRKKLVIVGDGACGKTCLLIVFSKDQFPEVYVPTVFENYVADIEVDGKQVELALWDTAGQEDYDRLRPLSYPDTDVILMCFSIDSPDSLENIPEKWTPEVKHFCPNVPIILVGNKKDLRNDEHTRRELAKMKQEPVKPEEGRDMANRIGAFGYMECSAKTKDGVREVFEMATRAALQRSRRELKLLLLGTGESGKSTFIKQMRIIHGSGYSDEDKRGFTKLVYQNIFTAMQAMIRAMDTLKIPYKYEHNKAHAQLVREVDVEKVSAFENPYVDAIKSLWNDPGIQECYDRRREYQLSDSTKYYLNDLDRVADPSYLPTQQDVLRVRVPTTGIIEYPFDLQSVIFRMVDVGGQRSERRKWIHCFENVTSIMFLVALSEYDQVLVESDNENRMEESKALFRTIITYPWFQNSSVILFLNKKDLLEEKIMYSHLVDYFPEYDGPQRDAQAAREFILKMFVDLNPDSDKIIYSHFTCATDTENIRFVFAAVKDTILQLNLKEYNLEEEQKKKALERSMYVLSELVETEKMYVDDLGQIVEGYMATMAAQGVPESLRGRDRIVFGNIQQIYEWHRDYFLQELQRCLKDPDWLAQLFIKHERRLHMYVVYCQNKPKSEHVVSEFGDSYFEELRQQLGHRLQLNDLLIKPVQRIMKYQLLLKDFLKYYNRAGMDTADLEQAVEVMCFVPKRCNDMMTLGRLRGFEGKLTAQGKLLGQDTFWVTEPSRGRERRVFLFEQIIIFSEALGPGYVYKNSIKVSCLGLEGNLQGDPCRFALTSRGPEGGIQRYVLQAADPAISQAWIKHVAQILESQRDFLNALQSPIEYQRRESQTNSRKKLVIVGDGACGKTCLLIVFSKDQFPEVYVPTVFENYVADELALWDTAGQEDYDRLRPLSYPDTDVILMCFSIDSPDSLENIPEKWTPEVKHFCPNVPIILVGNKKDLRNDEHTRRELAKMKQEPVKPEEGRDMANRIGAFGYMECSAKTKDGVREVFEMATRAALQ

InterPro domains:
  IPR000654 G-protein alpha subunit, group Q [PR00442] (9-23)
  IPR000654 G-protein alpha subunit, group Q [PR00442] (81-91)
  IPR000654 G-protein alpha subunit, group Q [PR00442] (259-269)
  IPR000654 G-protein alpha subunit, group Q [PR00442] (297-307)
  IPR000654 G-protein alpha subunit, group Q [PR00442] (311-322)
  IPR001019 Guanine nucleotide binding protein, alpha subunit [PF00503] (20-348)
  IPR001019 Guanine nucleotide binding protein, alpha subunit [PR00318] (41-56)
  IPR001019 Guanine nucleotide binding protein, alpha subunit [PR00318] (172-194)
  IPR001019 Guanine nucleotide binding protein, alpha subunit [PR00318] (201-218)
  IPR001019 Guanine nucleotide binding protein, alpha subunit [PR00318] (223-251)
  IPR001019 Guanine nucleotide binding protein, alpha subunit [PR00318] (269-278)
  IPR001019 Guanine nucleotide binding protein, alpha subunit [PS51882] (38-359)
  IPR001019 Guanine nucleotide binding protein, alpha subunit [PTHR10218] (9-356)
  IPR001019 Guanine nucleotide binding protein, alpha subunit [SM00275] (19-358)
  IPR001019 Guanine nucleotide binding protein, alpha subunit [cd00066] (40-353)
  IPR011025 G protein alpha subunit, helical insertion [G3DSA:1.10.400.10] (68-185)
  IPR011025 G protein alpha subunit, helical insertion [SSF47895] (67-186)
  IPR027417 P-loop containing nucleoside triphosphate hydrolase [G3DSA:3.40.50.300] (41-347)
  IPR027417 P-loop containing nucleoside triphosphate hydrolase [SSF52540] (38-353)

Solvent-accessible surface area: 77343 Å² total; per-residue (Å²): 258,81,99,139,84,4,22,0,0,0,0,0,0,4,42,1,16,13,37,19,2,13,30,0,2,81,26,31,58,32,85,42,24,56,78,71,54,31,53,46,41,21,90,48,0,27,41,23,1,4,77,5,0,36,27,0,0,175,3,1,89,93,36,185,17,94,40,145,103,121,110,0,119,68,45,4,88,64,0,94,133,24,74,34,162,139,14,28,25,10,86,83,90,65,13,69,0,0,78,22,0,24,104,0,64,4,0,54,90,0,11,99,79,44,114,66,32,81,15,42,55,18,6,68,45,7,1,104,64,6,100,83,1,19,62,85,66,22,52,0,62,64,60,1,0,1,68,11,80,80,80,30,103,19,57,77,82,66,80,24,104,24,139,96,18,55,2,84,1,1,4,1,2,3,39,32,85,21,0,88,82,0,4,55,9,2,63,67,16,13,0,1,0,0,0,0,0,0,5,3,0,4,31,45,0,62,61,35,115,134,33,23,7,0,68,0,1,43,9,0,1,67,8,1,13,72,17,56,38,3,22,83,6,9,7,4,0,1,0,1,33,65,59,52,2,106,88,20,5,87,103,25,48,4,56,119,59,8,97,98,12,140,31,76,101,131,55,28,95,25,0,54,101,35,0,31,136,22,0,49,99,41,39,53,31,73,31,44,123,15,58,41,52,55,0,12,5,32,62,23,122,32,0,101,146,8,9,44,38,3,33,92,32,4,41,92,46,4,63,52,44,22,46,55,136,146,116,156,127,106,141,110,8,84,130,101,0,49,137,4,2,35,22,4,3,112,20,0,80,115,0,15,101,18,0,17,37,0,3,116,7,0,27,47,27,10,82,90,106,36,54,29,174,72,9,171,77,102,33,93,45,3,1,4,0,0,45,40,0,18,46,25,0,88,81,30,6,17,102,10,0,76,158,0,76,184,58,37,93,107,2,5,89,2,5,52,112,10,40,62,37,6,30,8,1,4,26,5,1,37,15,4,41,105,4,48,110,1,11,51,148,97,2,84,101,34,5,94,89,0,32,134,95,61,55,38,128,36,62,2,50,18,1,2,0,8,0,0,4,2,0,0,10,2,2,41,4,2,82,51,3,53,168,83,37,68,165,33,39,156,81,38,67,43,11,102,88,0,15,98,18,0,18,85,2,0,95,36,1,9,51,3,31,37,2,38,171,15,190,62,36,174,41,63,17,21,46,10,14,40,14,56,25,50,38,50,2,127,1,32,33,136,115,158,41,38,120,28,60,0,3,6,0,24,13,1,0,0,1,0,71,61,98,114,120,4,28,32,62,84,41,38,3,58,0,14,31,14,13,43,104,29,58,14,180,68,50,70,18,64,0,3,0,29,18,148,25,99,169,54,58,112,97,101,5,8,0,76,11,91,72,71,70,52,0,78,56,18,22,158,84,1,40,95,26,24,90,66,19,129,60,16,18,65,10,0,50,29,0,16,65,61,40,144,127,78,70,142,106,129,126,153,93,59,26,0,0,0,1,1,30,51,106,6,5,9,18,14,0,0,4,5,33,15,116,109,83,60,12,133,123,51,88,31,20,18,19,27,21,90,18,10,92,2,97,4,92,64,108,131,4,49,3,11,1,5,3,2,8,8,2,24,104,7,87,100,0,2,25,15,1,2,36,112,11,38,0,0,0,0,0,0,4,0,40,31,28,88,2,29,98,41,0,32,116,87,5,17,75,35,0,97,131,81,6,81,158,42,28,6,0,0,0,0,0,42,54,38,29,43,118,60,103,135,18,128,166,93,8,59,155,117,185,60,124,21,3,122,44,125,81,0,129,93,24,5,120,179,12,46,25,86,16,31,57,33,0,0,3,119,67,88,79,10,4,111,93,0,0,60,55,0,0,88,0,5,52,154,251,84,117,135,83,6,32,0,0,0,0,0,3,6,37,1,13,13,37,20,0,15,26,0,3,76,26,38,51,31,84,41,29,54,81,76,57,36,60,46,38,23,94,45,0,26,41,27,1,2,65,2,0,30,27,0,1,170,4,1,81,88,34,182,15,97,42,150,106,120,113,0,116,68,41,5,89,66,0,95,130,22,83,35,163,142,13,29,23,13,77,85,92,61,12,75,0,0,78,23,0,25,108,0,64,5,0,54,88,0,12,102,71,42,108,78,37,77,16,33,59,22,6,70,52,5,3,98,70,2,95,79,0,18,54,83,66,18,48,0,57,69,55,0,0,1,65,14,76,85,80,32,99,20,52,80,78,68,83,27,109,21,139,93,17,51,3,85,1,1,4,0,2,3,39,31,82,20,0,90,81,0,5,54,14,2,65,64,12,18,1,0,0,1,0,0,2,0,7,2,0,5,28,48,0,61,58,36,112,143,35,25,15,0,66,0,0,41,7,0,0,70,8,0,16,70,20,56,34,5,23,62,5,10,12,1,0,0,0,3,29,56,56,58,2,104,101,14,5,93,101,21,47,4,53,117,60,7,97,92,10,140,32,78,100,143,57,24,98,24,0,58,94,32,0,32,141,20,0,50,110,44,36,52,38,75,32,54,125,13,58,39,57,48,0,11,5,30,60,21,120,31,0,101,147,10,6,40,41,3,30,91,32,2,35,94,36,6,63,43,46,33,48,58,152,130,131,119,119,138,126,6,93,130,124,1,56,136,4,1,34,26,4,3,112,14,0,77,120,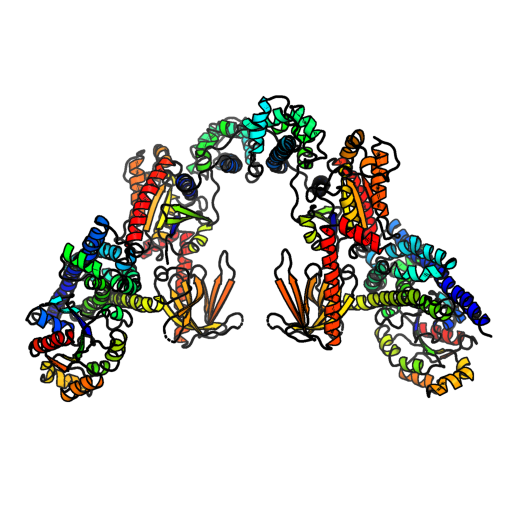1,13,102,18,0,14,48,0,6,116,10,0,30,45,24,8,81,90,108,36,55,26,173,67,6,170,78,109,29,105,48,2,8,9,0,0,54,37,0,10,53,24,0,75,82,27,6,25,110,16,0,89,159,0,62,181,58,40,93,117,2,6,102,2,6,61,105,9,40,60,28,7,33,7,0,9,24,4,1,44,16,4,45,108,2,42,103,4,6,44,150,94,2,81,101,37,3,95,84,0,36,135,90,62,54,38,138,34,64,2,41,18,0,0,1,11,0,0,5,8,0,1,10,2,4,42,2,1,88,47,5,36,161,67,35,62,193,19,38,143,75,50,73,67,10,84,88,0,15,91,16,0,20,80,4,0,97,41,0,8,53,9,29,32,2,38,151,18,181,60,37,174,51,56,15,23,37,8,11,47,12,57,26,50,37,52,2,128,0,34,29,133,116,153,43,42,120,27,58,0,2,6,0,30,14,2,0,0,1,0,71,61,87,115,124,2,29,32,60,87,55,34,2,50,1,15,30,16,17,40,99,29,54,10,175,66,43,67,22,62,0,2,0,29,18,148,24,92,168,52,57,112,93,100,4,7,0,69,13,86,72,65,70,54,0,75,54,17,25,150,82,1,42,92,27,19,96,68,21,127,63,18,17,62,10,0,58,28,0,17,65,60,45,157,139,80,72,145,103,132,125,154,87,26,0,0,0,0,0,31,52,98,6,7,9,20,16,2,0,6,4,63,20,118,106,90,64,14,132,133,44,89,28,21,16,18,36,16,94,16,13,137,82,15,10,0,6,1,3,7,4,1,22,95,5,83,89,0,4,20,14,1,2,40,108,10,32,0,0,0,0,0,0,3,0,39,33,26,81,2,29,103,42,1,28,119,90,5,16,75,37,1,100,135,82,6,80,158,42,28,5,0,0,0,0,4,50,61,35,21,41,110,60,108,134,15,121,168,96,6,61,162,117,188,61,110,17,1,110,36,114,65,0,115,93,19,5,121,173,11,48,24,90,15,32,64,29,1,0,11,124,70,84,75,10,5,150,98,0,4,68,54,0,65,145,0,7,126,154

Foldseek 3Di:
DDQQEAEEEEAFAPLQCLVLLVLLCCCQQNPHQDLVNQVVCLLQLQLLLLVQLLQLLVLCVVVVQDFPDVVLVVLSVVSNVDDSVPDRAQDPVNLVSSLVLVVTVSSVVSVVPVQVGDHHDCNCVDSVVSVQSNPPPHGDDSLSVSPGDDADQDWDWDWGCDPNHIYTYIRFHHAPVRVVCVVVVLPRHAEYEYGAALVQLRHADPVDRPHGRLNVSLVVLLVVLPDPSCPNHAYEYEHENLVVLLVVQQPDPNCVRPVVLPDDGSPSPSSVVVSVVSRQVSNDDPVGHHHYDYYYSSPSVRSSVVVVVVVVVSVVVCVVVVSD/DPVVVLVVLVVQLLVLLVVCLVVLVVLLVLLVCVPCQPVVVCVVPHPDPQCPVPSQLQQFCSVLVSCCSVVPVSVVSVVCSVPVVVPLVVLLVPLPVLLSVLRLLLSNVVNCVSDVPGVPVPQVVSCVVSVDPDGPNVSSCSVVVVLVCQLVSLVSSCVSCVSVDPVVVSSVVSNVSSVVSNVQSVVSNQVSLEPDDPDDPSPQAGFPDKDWWWKADPHDTDIWIWTDHLFKIFTWDQDVHGTYGDDIATLVFWDKDACPPPHLQKIKIWGPDPPDHIDMMITGHDDSVVSNVVCVVSVVSVVVVVVVVVCVVPVVVVVVVVVVVVD/DEAEEEEDFDAPQCQQLLVCCVQPVDGPPPPDDQDDPWDFDFDAAPHDGYRYIYHYPGPVPVPPPPCLVRQPPHQEYAYEGEQLDVVRVVCVVPPPLVVNCVSPPPHAYEYEYEAPVLLPDPVSQVVVVVVVHHGDDVVRQQVSCVVSPHPYYYYDYSVVCPRSSVSVSSRVVSSVD/DDQQEAEEEEAFAPQQCLVLLVLLCCCQQNDHQDLVNQQVCLLQLQLLLLVQLLQLLVLCVVVVQDFPDVVLVVLSVVSNVDDSVPDRAQDPVNLVSSLVLVVTVSSVVSVVVVQVGDHHDCNCVDSVVSVQSNPPPHGDDSLSVSRGDDADQDWDWDWGCDPNHIYIYIRFHHAPVRVVCVVVVLPPHAAYEYGAALVQLRHADNVDRPHGRLNVRQVVLLVVLPPPSCPNHAYEYEHENLVVLLVVQQPDPNCVRPVVLPDDGSPSPSSVVVSVVSRQVSNDDPVGHHHYDYYYSSPSVRSSVPVVVVVVVSCVVCVVVVSD/DQCLLVVLPVVLLVLLVVVLVVLVVLLVLLVCVPCQVVVVCVVPHDDPLCPVPVQLQCFCSVLVSCCSVVPVSVVSVVCSVPVVVPLVVLVVPLPVLLSLLRLLLSHVVNCVSAVPGVPVPQVVSCVVSVDPDGPNRSSCSSVVVLVCQLVSLVSCCVSVCSNPNPCPSSVVSNVSSVVSVVQSVVSNQVSLEPDDPDDPSPQAGFPDKDWWFKADPHDTDIWIWTDHLFKIFTWDQDVHGTYGDDIATLVFWDKDACPPPHLQKIKIWGPDPPDHIDIMITGDDDSVVRVVVCVVSVVSVVVVVVVVVCVVPVVVVVVVVVVVVD/DAEEEEDFDAPQCQQLLVCCVQPVDGPPPPRDQDDPWDQDPHYIYHYPGPVPVPVPPCLVRQPPHQEYAYEGEQLDVVRVVCVVPPPLVSNCVSPPPHAYEYEYEAPVLLPDPVSQVVVVVVVHHGDDVVRQVVSCVVSPHPYYFYDYSVVCPRSVVSVVSRVVSSVD